Protein 1DGN (pdb70)

Organism: Homo sapiens (NCBI:txid9606)

Foldseek 3Di:
DAQVCVVCVVLCLVPDDPPVLVQQVVVLVVVVLDDPVLVCCLVVCPDPSSRSSNSVSVRQCVSPCVSVVSRLVSNCVSPVPSNVVVVPD

CATH classification: 1.10.533.10

GO terms:
  GO:0005515 protein binding (F, IPI)
  GO:0032991 protein-containing complex (C, IDA)
  GO:0032691 negative regulation of interleukin-1 beta production (P, IDA)
  GO:0050700 CARD domain binding (F, IPI)
  GO:0089720 caspase binding (F, IPI)

Radius of gyration: 11.83 Å; Cα contacts (8 Å, |Δi|>4): 69; chains: 1; bounding box: 29×27×25 Å

Secondary structure (DSSP, 8-state):
---HHHHTHHHHHTT--HHHHHHHHHHHHHHT-S-HHHHHHHHT--SSHHHHHHHHHHHHHHT-HHHHHHHHHHHHHH-TTGGGGG---

InterPro domains:
  IPR001315 CARD domain [PF00619] (4-88)
  IPR001315 CARD domain [PS50209] (1-90)
  IPR002398 Peptidase C14 family [PTHR47901] (1-89)
  IPR011029 Death-like domain superfamily [G3DSA:1.10.533.10] (2-90)
  IPR011029 Death-like domain superfamily [SSF47986] (3-89)

Sequence (89 aa):
ADQLLRKKRRIFIHSVGAGTINALLDCLLEDEVISQEDMNKVRDENDTVMDKARVLIDLVTGKGPKSCCKFIKHLCEEDPQLASKMGLHADQLLRKKRRIFIHSVGAGTINALLDCLLEDEVISQEDMNKVRDENDTVMDKARVLIDLVTGKGPKSCCKFIKHLCEEDPQLASKMGLHADQLLRKKRRIFIHSVGAGTINALLDCLLEDEVISQEDMNKVRDENDTVMDKARVLIDLVTGKGPKSCCKFIKHLCEEDPQLASKMGLHADQLLRKKRRIFIHSVGAGTINALLDCLLEDEVISQEDMNKVRDENDTVMDKARVLIDLVTGKGPKSCCKFIKHLCEEDPQLASKMGLHADQLLRKKRRIFIHSVGAGTINALLDCLLEDEVISQEDMNKVRDENDTVMDKARVLIDLVTGKGPKSCCKFIKHLCEEDPQLASKMGLHADQLLRKKRRIFIHSVGAGTINALLDCLLEDEVISQEDMNKVRDENDTVMDKARVLIDLVTGKGPKSCCKFIKHLCEEDPQLASKMGLHADQLLRKKRRIFIHSVGAGTINALLDCLLEDEVISQEDMNKVRDENDTVMDKARVLIDLVTGKGPKSCCKFIKHLCEEDPQLASKMGLHADQLLRKKRRIFIHSVGAGTINALLDCLLEDEVISQEDMNKVRDENDTVMDKARVLIDLVTGKGPKSCCKFIKHLCEEDPQLASKMGLHADQLLRKKRRIFIHSVGAGTINALLDCLLEDEVISQEDMNKVRDENDTVMDKARVLIDLVTGKGPKSCCKFIKHLCEEDPQLASKMGLHADQLLRKKRRIFIHSVGAGTINALLDCLLEDEVISQEDMNKVRDENDTVMDKARVLIDLVTGKGPKSCCKFIKHLCEEDPQLASKMGLHADQLLRKKRRIFIHSVGAGTINALLDCLLEDEVISQEDMNKVRDENDTVMDKARVLIDLVTGKGPKSCCKFIKHLCEEDPQLASKMGLHADQLLRKKRRIFIHSVGAGTINALLDCLLEDEVISQEDMNKVRDENDTVMDKARVLIDLVTGKGPKSCCKFIKHLCEEDPQLASKMGLHADQLLRKKRRIFIHSVGAGTINALLDCLLEDEVISQEDMNKVRDENDTVMDKARVLIDLVTGKGPKSCCKFIKHLCEEDPQLASKMGLHADQLLRKKRRIFIHSVGAGTINALLDCLLEDEVISQEDMNKVRDENDTVMDKARVLIDLVTGKGPKSCCKFIKHLCEEDPQLASKMGLHADQLLRKKRRIFIHSVGAGTINALLDCLLEDEVISQEDMNKVRDENDTVMDKARVLIDLVTGKGPKSCCKFIKHLCEEDPQLASKMGLHADQLLRKKRRIFIHSVGAGTINALLDCLLEDEVISQEDMNKVRDENDTVMDKARVLIDLVTGKGPKSCCKFIKHLCEEDPQLASKMGLHADQLLRKKRRIFIHSVGAGTINALLDCLLEDEVISQEDMNKVRDENDTVMDKARVLIDLVTGKGPKSCCKFIKHLCEEDPQLASKMGLHADQLLRKKRRIFIHSVGAGTINALLDCLLEDEVISQEDMNKVRDENDTVMDKARVLIDLVTGKGPKSCCKFIKHLCEEDPQLASKMGLHADQLLRKKRRIFIHSVGAGTINALLDCLLEDEVISQEDMNKVRDENDTVMDKARVLIDLVTGKGPKSCCKFIKHLCEEDPQLASKMGLHADQLLRKKRRIFIHSVGAGTINALLDCLLEDEVISQEDMNKVRDENDTVMDKARVLIDLVTGKGPKSCCKFIKHLCEEDPQLASKMGLH

Nearest PDB structures (foldseek):
  1dgn-assembly1_A  TM=1.004E+00  e=7.718E-11  Homo sapiens
  7keu-assembly1_F  TM=8.259E-01  e=4.579E-04  Homo sapiens
  7keu-assembly1_G  TM=8.205E-01  e=3.714E-04  Homo sapiens
  6k8j-assembly1_G  TM=9.056E-01  e=1.786E-02  Homo sapiens
  6k9f-assembly1_B  TM=8.055E-01  e=1.983E-02  Homo sapiens

Solvent-accessible surface area: 5672 Å² total; per-residue (Å²): 155,83,96,54,5,112,154,60,102,168,44,0,20,116,68,4,36,60,51,21,3,97,35,0,26,84,33,1,69,130,52,141,47,22,54,133,143,23,37,74,90,12,165,103,101,80,102,79,33,110,39,38,0,109,4,3,4,91,27,0,43,59,79,25,72,154,3,26,51,80,0,29,118,25,0,46,135,73,28,112,126,6,5,78,126,0,34,110,225

Structure (mmCIF, N/CA/C/O backbone):
data_1DGN
#
_entry.id   1DGN
#
_cell.length_a   1.000
_cell.length_b   1.000
_cell.length_c   1.000
_cell.angle_alpha   90.00
_cell.angle_beta   90.00
_cell.angle_gamma   90.00
#
_symmetry.space_group_name_H-M   'P 1'
#
loop_
_atom_site.group_PDB
_atom_site.id
_atom_site.type_symbol
_atom_site.label_atom_id
_atom_site.label_alt_id
_atom_site.label_comp_id
_atom_site.label_asym_id
_atom_site.label_entity_id
_atom_site.label_seq_id
_atom_site.pdbx_PDB_ins_code
_atom_site.Cartn_x
_atom_site.Cartn_y
_atom_site.Cartn_z
_atom_site.occupancy
_atom_site.B_iso_or_equiv
_atom_site.auth_seq_id
_atom_site.auth_comp_id
_atom_site.auth_asym_id
_atom_site.auth_atom_id
_atom_site.pdbx_PDB_model_num
ATOM 1 N N . ALA A 1 1 ? 12.670 10.529 1.049 1.00 0.00 2 ALA A N 1
ATOM 2 C CA . ALA A 1 1 ? 12.422 10.591 -0.386 1.00 0.00 2 ALA A CA 1
ATOM 3 C C . ALA A 1 1 ? 11.736 9.324 -0.884 1.00 0.00 2 ALA A C 1
ATOM 4 O O . ALA A 1 1 ? 12.040 8.828 -1.968 1.00 0.00 2 ALA A O 1
ATOM 13 N N . ASP A 1 2 ? 10.805 8.806 -0.089 1.00 0.00 3 ASP A N 1
ATOM 14 C CA . ASP A 1 2 ? 10.073 7.598 -0.454 1.00 0.00 3 ASP A CA 1
ATOM 15 C C . ASP A 1 2 ? 8.806 7.455 0.382 1.00 0.00 3 ASP A C 1
ATOM 16 O O . ASP A 1 2 ? 8.794 6.761 1.399 1.00 0.00 3 ASP A O 1
ATOM 25 N N . GLN A 1 3 ? 7.740 8.117 -0.059 1.00 0.00 4 GLN A N 1
ATOM 26 C CA . GLN A 1 3 ? 6.452 8.075 0.634 1.00 0.00 4 GLN A CA 1
ATOM 27 C C . GLN A 1 3 ? 5.321 8.360 -0.344 1.00 0.00 4 GLN A C 1
ATOM 28 O O . GLN A 1 3 ? 4.412 9.137 -0.050 1.00 0.00 4 GLN A O 1
ATOM 42 N N . LEU A 1 4 ? 5.388 7.732 -1.513 1.00 0.00 5 LEU A N 1
ATOM 43 C CA . LEU A 1 4 ? 4.374 7.923 -2.541 1.00 0.00 5 LEU A CA 1
ATOM 44 C C . LEU A 1 4 ? 2.975 7.624 -1.980 1.00 0.00 5 LEU A C 1
ATOM 45 O O . LEU A 1 4 ? 2.096 8.486 -1.984 1.00 0.00 5 LEU A O 1
ATOM 61 N N . LEU A 1 5 ? 2.783 6.393 -1.506 1.00 0.00 6 LEU A N 1
ATOM 62 C CA . LEU A 1 5 ? 1.499 5.977 -0.948 1.00 0.00 6 LEU A CA 1
ATOM 63 C C . LEU A 1 5 ? 0.977 7.007 0.050 1.00 0.00 6 LEU A C 1
ATOM 64 O O . LEU A 1 5 ? -0.135 7.515 -0.093 1.00 0.00 6 LEU A O 1
ATOM 80 N N . ARG A 1 6 ? 1.785 7.305 1.065 1.00 0.00 7 ARG A N 1
ATOM 81 C CA . ARG A 1 6 ? 1.409 8.270 2.100 1.00 0.00 7 ARG A CA 1
ATOM 82 C C . ARG A 1 6 ? 0.638 9.453 1.512 1.00 0.00 7 ARG A C 1
ATOM 83 O O . ARG A 1 6 ? -0.561 9.606 1.751 1.00 0.00 7 ARG A O 1
ATOM 104 N N . LYS A 1 7 ? 1.333 10.281 0.741 1.00 0.00 8 LYS A N 1
ATOM 105 C CA . LYS A 1 7 ? 0.709 11.444 0.119 1.00 0.00 8 LYS A CA 1
ATOM 106 C C . LYS A 1 7 ? -0.470 11.020 -0.749 1.00 0.00 8 LYS A C 1
ATOM 107 O O . LYS A 1 7 ? -1.525 11.654 -0.736 1.00 0.00 8 LYS A O 1
ATOM 126 N N . LYS A 1 8 ? -0.280 9.938 -1.506 1.00 0.00 9 LYS A N 1
ATOM 127 C CA . LYS A 1 8 ? -1.318 9.407 -2.395 1.00 0.00 9 LYS A CA 1
ATOM 128 C C . LYS A 1 8 ? -2.221 8.424 -1.659 1.00 0.00 9 LYS A C 1
ATOM 129 O O . LYS A 1 8 ? -2.834 7.551 -2.273 1.00 0.00 9 LYS A O 1
ATOM 148 N N . ARG A 1 9 ? -2.304 8.571 -0.342 1.00 0.00 10 ARG A N 1
ATOM 149 C CA . ARG A 1 9 ? -3.139 7.696 0.473 1.00 0.00 10 ARG A CA 1
ATOM 150 C C . ARG A 1 9 ? -4.611 8.073 0.334 1.00 0.00 10 ARG A C 1
ATOM 151 O O . ARG A 1 9 ? -5.492 7.217 0.418 1.00 0.00 10 ARG A O 1
ATOM 172 N N . ARG A 1 10 ? -4.867 9.361 0.124 1.00 0.00 11 ARG A N 1
ATOM 173 C CA . ARG A 1 10 ? -6.230 9.862 -0.022 1.00 0.00 11 ARG A CA 1
ATOM 174 C C . ARG A 1 10 ? -6.796 9.542 -1.404 1.00 0.00 11 ARG A C 1
ATOM 175 O O . ARG A 1 10 ? -8.008 9.401 -1.569 1.00 0.00 11 ARG A O 1
ATOM 196 N N . ILE A 1 11 ? -5.917 9.428 -2.394 1.00 0.00 12 ILE A N 1
ATOM 197 C CA . ILE A 1 11 ? -6.336 9.124 -3.759 1.00 0.00 12 ILE A CA 1
ATOM 198 C C . ILE A 1 11 ? -6.708 7.645 -3.900 1.00 0.00 12 ILE A C 1
ATOM 199 O O . ILE A 1 11 ? -7.880 7.304 -4.068 1.00 0.00 12 ILE A O 1
ATOM 215 N N . PHE A 1 12 ? -5.707 6.776 -3.844 1.00 0.00 13 PHE A N 1
ATOM 216 C CA . PHE A 1 12 ? -5.931 5.341 -3.981 1.00 0.00 13 PHE A CA 1
ATOM 217 C C . PHE A 1 12 ? -7.087 4.861 -3.104 1.00 0.00 13 PHE A C 1
ATOM 218 O O . PHE A 1 12 ? -7.936 4.092 -3.555 1.00 0.00 13 PHE A O 1
ATOM 235 N N . ILE A 1 13 ? -7.110 5.297 -1.847 1.00 0.00 14 ILE A N 1
ATOM 236 C CA . ILE A 1 13 ? -8.160 4.883 -0.921 1.00 0.00 14 ILE A CA 1
ATOM 237 C C . ILE A 1 13 ? -9.544 5.334 -1.386 1.00 0.00 14 ILE A C 1
ATOM 238 O O . ILE A 1 13 ? -10.476 4.532 -1.448 1.00 0.00 14 ILE A O 1
ATOM 254 N N . HIS A 1 14 ? -9.681 6.624 -1.707 1.00 0.00 15 HIS A N 1
ATOM 255 C CA . HIS A 1 14 ? -10.959 7.187 -2.163 1.00 0.00 15 HIS A CA 1
ATOM 256 C C . HIS A 1 14 ? -11.101 7.084 -3.678 1.00 0.00 15 HIS A C 1
ATOM 257 O O . HIS A 1 14 ? -11.370 8.078 -4.353 1.00 0.00 15 HIS A O 1
ATOM 271 N N . SER A 1 15 ? -10.920 5.880 -4.213 1.00 0.00 16 SER A N 1
ATOM 272 C CA . SER A 1 15 ? -11.032 5.665 -5.650 1.00 0.00 16 SER A CA 1
ATOM 273 C C . SER A 1 15 ? -10.999 4.179 -5.993 1.00 0.00 16 SER A C 1
ATOM 274 O O . SER A 1 15 ? -11.880 3.673 -6.689 1.00 0.00 16 SER A O 1
ATOM 282 N N . VAL A 1 16 ? -9.973 3.485 -5.512 1.00 0.00 17 VAL A N 1
ATOM 283 C CA . VAL A 1 16 ? -9.821 2.057 -5.776 1.00 0.00 17 VAL A CA 1
ATOM 284 C C . VAL A 1 16 ? -11.156 1.323 -5.670 1.00 0.00 17 VAL A C 1
ATOM 285 O O . VAL A 1 16 ? -11.828 1.381 -4.641 1.00 0.00 17 VAL A O 1
ATOM 298 N N . GLY A 1 17 ? -11.530 0.626 -6.742 1.00 0.00 18 GLY A N 1
ATOM 299 C CA . GLY A 1 17 ? -12.780 -0.117 -6.752 1.00 0.00 18 GLY A CA 1
ATOM 300 C C . GLY A 1 17 ? -12.664 -1.450 -6.040 1.00 0.00 18 GLY A C 1
ATOM 301 O O . GLY A 1 17 ? -11.626 -2.108 -6.105 1.00 0.00 18 GLY A O 1
ATOM 305 N N . ALA A 1 18 ? -13.732 -1.849 -5.358 1.00 0.00 19 ALA A N 1
ATOM 306 C CA . ALA A 1 18 ? -13.746 -3.112 -4.629 1.00 0.00 19 ALA A CA 1
ATOM 307 C C . ALA A 1 18 ? -13.200 -4.249 -5.486 1.00 0.00 19 ALA A C 1
ATOM 308 O O . ALA A 1 18 ? -12.737 -5.265 -4.966 1.00 0.00 19 ALA A O 1
ATOM 315 N N . GLY A 1 19 ? -13.254 -4.073 -6.803 1.00 0.00 20 GLY A N 1
ATOM 316 C CA . GLY A 1 19 ? -12.760 -5.095 -7.709 1.00 0.00 20 GLY A CA 1
ATOM 317 C C . GLY A 1 19 ? -11.246 -5.142 -7.762 1.00 0.00 20 GLY A C 1
ATOM 318 O O . GLY A 1 19 ? -10.636 -6.149 -7.400 1.00 0.00 20 GLY A O 1
ATOM 322 N N . THR A 1 20 ? -10.636 -4.051 -8.215 1.00 0.00 21 THR A N 1
ATOM 323 C CA . THR A 1 20 ? -9.183 -3.970 -8.316 1.00 0.00 21 THR A CA 1
ATOM 324 C C . THR A 1 20 ? -8.517 -4.503 -7.051 1.00 0.00 21 THR A C 1
ATOM 325 O O . THR A 1 20 ? -7.476 -5.148 -7.120 1.00 0.00 21 THR A O 1
ATOM 336 N N . ILE A 1 21 ? -9.117 -4.225 -5.902 1.00 0.00 22 ILE A N 1
ATOM 337 C CA . ILE A 1 21 ? -8.571 -4.673 -4.626 1.00 0.00 22 ILE A CA 1
ATOM 338 C C . ILE A 1 21 ? -8.338 -6.186 -4.625 1.00 0.00 22 ILE A C 1
ATOM 339 O O . ILE A 1 21 ? -7.254 -6.651 -4.273 1.00 0.00 22 ILE A O 1
ATOM 355 N N . ASN A 1 22 ? -9.353 -6.946 -5.014 1.00 0.00 23 ASN A N 1
ATOM 356 C CA . ASN A 1 22 ? -9.240 -8.401 -5.048 1.00 0.00 23 ASN A CA 1
ATOM 357 C C . ASN A 1 22 ? -8.109 -8.842 -5.972 1.00 0.00 23 ASN A C 1
ATOM 358 O O . ASN A 1 22 ? -7.365 -9.773 -5.661 1.00 0.00 23 ASN A O 1
ATOM 369 N N . ALA A 1 23 ? -7.990 -8.170 -7.111 1.00 0.00 24 ALA A N 1
ATOM 370 C CA . ALA A 1 23 ? -6.959 -8.492 -8.091 1.00 0.00 24 ALA A CA 1
ATOM 371 C C . ALA A 1 23 ? -5.589 -7.983 -7.649 1.00 0.00 24 ALA A C 1
ATOM 372 O O . ALA A 1 23 ? -4.556 -8.523 -8.048 1.00 0.00 24 ALA A O 1
ATOM 379 N N . LEU A 1 24 ? -5.588 -6.935 -6.835 1.00 0.00 25 LEU A N 1
ATOM 380 C CA . LEU A 1 24 ? -4.350 -6.339 -6.349 1.00 0.00 25 LEU A CA 1
ATOM 381 C C . LEU A 1 24 ? -3.717 -7.191 -5.253 1.00 0.00 25 LEU A C 1
ATOM 382 O O . LEU A 1 24 ? -2.572 -7.624 -5.381 1.00 0.00 25 LEU A O 1
ATOM 398 N N . LEU A 1 25 ? -4.462 -7.428 -4.177 1.00 0.00 26 LEU A N 1
ATOM 399 C CA . LEU A 1 25 ? -3.952 -8.228 -3.069 1.00 0.00 26 LEU A CA 1
ATOM 400 C C . LEU A 1 25 ? -3.531 -9.609 -3.549 1.00 0.00 26 LEU A C 1
ATOM 401 O O . LEU A 1 25 ? -2.593 -10.203 -3.018 1.00 0.00 26 LEU A O 1
ATOM 417 N N . ASP A 1 26 ? -4.224 -10.111 -4.564 1.00 0.00 27 ASP A N 1
ATOM 418 C CA . ASP A 1 26 ? -3.916 -11.421 -5.122 1.00 0.00 27 ASP A CA 1
ATOM 419 C C . ASP A 1 26 ? -2.518 -11.428 -5.732 1.00 0.00 27 ASP A C 1
ATOM 420 O O . ASP A 1 26 ? -1.749 -12.370 -5.542 1.00 0.00 27 ASP A O 1
ATOM 429 N N . CYS A 1 27 ? -2.196 -10.366 -6.464 1.00 0.00 28 CYS A N 1
ATOM 430 C CA . CYS A 1 27 ? -0.891 -10.244 -7.102 1.00 0.00 28 CYS A CA 1
ATOM 431 C C . CYS A 1 27 ? 0.221 -10.182 -6.059 1.00 0.00 28 CYS A C 1
ATOM 432 O O . CYS A 1 27 ? 1.270 -10.807 -6.218 1.00 0.00 28 CYS A O 1
ATOM 440 N N . LEU A 1 28 ? -0.014 -9.428 -4.988 1.00 0.00 29 LEU A N 1
ATOM 441 C CA . LEU A 1 28 ? 0.971 -9.293 -3.921 1.00 0.00 29 LEU A CA 1
ATOM 442 C C . LEU A 1 28 ? 1.439 -10.664 -3.445 1.00 0.00 29 LEU A C 1
ATOM 443 O O . LEU A 1 28 ? 2.637 -10.908 -3.308 1.00 0.00 29 LEU A O 1
ATOM 459 N N . LEU A 1 29 ? 0.486 -11.558 -3.198 1.00 0.00 30 LEU A N 1
ATOM 460 C CA . LEU A 1 29 ? 0.810 -12.905 -2.743 1.00 0.00 30 LEU A CA 1
ATOM 461 C C . LEU A 1 29 ? 1.762 -13.583 -3.722 1.00 0.00 30 LEU A C 1
ATOM 462 O O . LEU A 1 29 ? 2.732 -14.224 -3.317 1.00 0.00 30 LEU A O 1
ATOM 478 N N . GLU A 1 30 ? 1.480 -13.432 -5.012 1.00 0.00 31 GLU A N 1
ATOM 479 C CA . GLU A 1 30 ? 2.317 -14.027 -6.049 1.00 0.00 31 GLU A CA 1
ATOM 480 C C . GLU A 1 30 ? 3.787 -13.700 -5.806 1.00 0.00 31 GLU A C 1
ATOM 481 O O . GLU A 1 30 ? 4.653 -14.567 -5.919 1.00 0.00 31 GLU A O 1
ATOM 493 N N . ASP A 1 31 ? 4.060 -12.443 -5.466 1.00 0.00 32 ASP A N 1
ATOM 494 C CA . ASP A 1 31 ? 5.424 -12.000 -5.200 1.00 0.00 32 ASP A CA 1
ATOM 495 C C . ASP A 1 31 ? 5.881 -12.470 -3.824 1.00 0.00 32 ASP A C 1
ATOM 496 O O . ASP A 1 31 ? 7.077 -12.526 -3.540 1.00 0.00 32 ASP A O 1
ATOM 505 N N . GLU A 1 32 ? 4.914 -12.806 -2.975 1.00 0.00 33 GLU A N 1
ATOM 506 C CA . GLU A 1 32 ? 5.200 -13.277 -1.623 1.00 0.00 33 GLU A CA 1
ATOM 507 C C . GLU A 1 32 ? 5.796 -12.162 -0.769 1.00 0.00 33 GLU A C 1
ATOM 508 O O . GLU A 1 32 ? 6.563 -12.422 0.159 1.00 0.00 33 GLU A O 1
ATOM 520 N N . VAL A 1 33 ? 5.438 -10.922 -1.084 1.00 0.00 34 VAL A N 1
ATOM 521 C CA . VAL A 1 33 ? 5.941 -9.775 -0.337 1.00 0.00 34 VAL A CA 1
ATOM 522 C C . VAL A 1 33 ? 5.348 -9.733 1.067 1.00 0.00 34 VAL A C 1
ATOM 523 O O . VAL A 1 33 ? 6.040 -9.409 2.032 1.00 0.00 34 VAL A O 1
ATOM 536 N N . ILE A 1 34 ? 4.061 -10.073 1.181 1.00 0.00 35 ILE A N 1
ATOM 537 C CA . ILE A 1 34 ? 3.367 -10.086 2.476 1.00 0.00 35 ILE A CA 1
ATOM 538 C C . ILE A 1 34 ? 3.525 -11.457 3.140 1.00 0.00 35 ILE A C 1
ATOM 539 O O . ILE A 1 34 ? 4.319 -12.283 2.690 1.00 0.00 35 ILE A O 1
ATOM 555 N N . SER A 1 35 ? 2.768 -11.696 4.218 1.00 0.00 36 SER A N 1
ATOM 556 C CA . SER A 1 35 ? 2.817 -12.968 4.962 1.00 0.00 36 SER A CA 1
ATOM 557 C C . SER A 1 35 ? 1.416 -13.410 5.364 1.00 0.00 36 SER A C 1
ATOM 558 O O . SER A 1 35 ? 0.499 -12.593 5.461 1.00 0.00 36 SER A O 1
ATOM 566 N N . GLN A 1 36 ? 1.258 -14.708 5.600 1.00 0.00 37 GLN A N 1
ATOM 567 C CA . GLN A 1 36 ? -0.031 -15.259 5.996 1.00 0.00 37 GLN A CA 1
ATOM 568 C C . GLN A 1 36 ? -0.666 -14.404 7.087 1.00 0.00 37 GLN A C 1
ATOM 569 O O . GLN A 1 36 ? -1.889 -14.371 7.232 1.00 0.00 37 GLN A O 1
ATOM 583 N N . GLU A 1 37 ? 0.173 -13.708 7.848 1.00 0.00 38 GLU A N 1
ATOM 584 C CA . GLU A 1 37 ? -0.309 -12.846 8.922 1.00 0.00 38 GLU A CA 1
ATOM 585 C C . GLU A 1 37 ? -1.015 -11.623 8.349 1.00 0.00 38 GLU A C 1
ATOM 586 O O . GLU A 1 37 ? -2.152 -11.321 8.711 1.00 0.00 38 GLU A O 1
ATOM 598 N N . ASP A 1 38 ? -0.334 -10.927 7.445 1.00 0.00 39 ASP A N 1
ATOM 599 C CA . ASP A 1 38 ? -0.897 -9.741 6.811 1.00 0.00 39 ASP A CA 1
ATOM 600 C C . ASP A 1 38 ? -2.064 -10.125 5.906 1.00 0.00 39 ASP A C 1
ATOM 601 O O . ASP A 1 38 ? -3.138 -9.527 5.974 1.00 0.00 39 ASP A O 1
ATOM 610 N N . MET A 1 39 ? -1.848 -11.132 5.066 1.00 0.00 40 MET A N 1
ATOM 611 C CA . MET A 1 39 ? -2.888 -11.599 4.159 1.00 0.00 40 MET A CA 1
ATOM 612 C C . MET A 1 39 ? -4.199 -11.780 4.910 1.00 0.00 40 MET A C 1
ATOM 613 O O . MET A 1 39 ? -5.279 -11.558 4.363 1.00 0.00 40 MET A O 1
ATOM 627 N N . ASN A 1 40 ? -4.091 -12.185 6.170 1.00 0.00 41 ASN A N 1
ATOM 628 C CA . ASN A 1 40 ? -5.261 -12.399 7.011 1.00 0.00 41 ASN A CA 1
ATOM 629 C C . ASN A 1 40 ? -5.892 -11.071 7.415 1.00 0.00 41 ASN A C 1
ATOM 630 O O . ASN A 1 40 ? -7.113 -10.960 7.520 1.00 0.00 41 ASN A O 1
ATOM 641 N N . LYS A 1 41 ? -5.052 -10.065 7.644 1.00 0.00 42 LYS A N 1
ATOM 642 C CA . LYS A 1 41 ? -5.532 -8.747 8.039 1.00 0.00 42 LYS A CA 1
ATOM 643 C C . LYS A 1 41 ? -6.610 -8.246 7.073 1.00 0.00 42 LYS A C 1
ATOM 644 O O . LYS A 1 41 ? -7.700 -7.856 7.493 1.00 0.00 42 LYS A O 1
ATOM 663 N N . VAL A 1 42 ? -6.295 -8.258 5.782 1.00 0.00 43 VAL A N 1
ATOM 664 C CA . VAL A 1 42 ? -7.232 -7.802 4.760 1.00 0.00 43 VAL A CA 1
ATOM 665 C C . VAL A 1 42 ? -8.406 -8.762 4.605 1.00 0.00 43 VAL A C 1
ATOM 666 O O . VAL A 1 42 ? -9.559 -8.338 4.527 1.00 0.00 43 VAL A O 1
ATOM 679 N N . ARG A 1 43 ? -8.109 -10.055 4.556 1.00 0.00 44 ARG A N 1
ATOM 680 C CA . ARG A 1 43 ? -9.150 -11.066 4.404 1.00 0.00 44 ARG A CA 1
ATOM 681 C C . ARG A 1 43 ? -10.230 -10.886 5.463 1.00 0.00 44 ARG A C 1
ATOM 682 O O . ARG A 1 43 ? -11.403 -11.172 5.226 1.00 0.00 44 ARG A O 1
ATOM 703 N N . ASP A 1 44 ? -9.824 -10.404 6.632 1.00 0.00 45 ASP A N 1
ATOM 704 C CA . ASP A 1 44 ? -10.755 -10.178 7.731 1.00 0.00 45 ASP A CA 1
ATOM 705 C C . ASP A 1 44 ? -11.954 -9.360 7.262 1.00 0.00 45 ASP A C 1
ATOM 706 O O . ASP A 1 44 ? -13.044 -9.458 7.824 1.00 0.00 45 ASP A O 1
ATOM 715 N N . GLU A 1 45 ? -11.743 -8.555 6.225 1.00 0.00 46 GLU A N 1
ATOM 716 C CA . GLU A 1 45 ? -12.805 -7.720 5.675 1.00 0.00 46 GLU A CA 1
ATOM 717 C C . GLU A 1 45 ? -13.480 -6.905 6.772 1.00 0.00 46 GLU A C 1
ATOM 718 O O . GLU A 1 45 ? -14.354 -7.404 7.482 1.00 0.00 46 GLU A O 1
ATOM 730 N N . ASN A 1 46 ? -13.068 -5.649 6.906 1.00 0.00 47 ASN A N 1
ATOM 731 C CA . ASN A 1 46 ? -13.631 -4.762 7.918 1.00 0.00 47 ASN A CA 1
ATOM 732 C C . ASN A 1 46 ? -15.014 -4.270 7.502 1.00 0.00 47 ASN A C 1
ATOM 733 O O . ASN A 1 46 ? -16.026 -4.679 8.073 1.00 0.00 47 ASN A O 1
ATOM 744 N N . ASP A 1 47 ? -15.051 -3.391 6.505 1.00 0.00 48 ASP A N 1
ATOM 745 C CA . ASP A 1 47 ? -16.309 -2.842 6.012 1.00 0.00 48 ASP A CA 1
ATOM 746 C C . ASP A 1 47 ? -16.134 -2.260 4.614 1.00 0.00 48 ASP A C 1
ATOM 747 O O . ASP A 1 47 ? -15.423 -2.819 3.780 1.00 0.00 48 ASP A O 1
ATOM 756 N N . THR A 1 48 ? -16.792 -1.137 4.368 1.00 0.00 49 THR A N 1
ATOM 757 C CA . THR A 1 48 ? -16.722 -0.469 3.073 1.00 0.00 49 THR A CA 1
ATOM 758 C C . THR A 1 48 ? -15.293 -0.447 2.538 1.00 0.00 49 THR A C 1
ATOM 759 O O . THR A 1 48 ? -14.333 -0.570 3.297 1.00 0.00 49 THR A O 1
ATOM 770 N N . VAL A 1 49 ? -15.165 -0.284 1.225 1.00 0.00 50 VAL A N 1
ATOM 771 C CA . VAL A 1 49 ? -13.856 -0.242 0.581 1.00 0.00 50 VAL A CA 1
ATOM 772 C C . VAL A 1 49 ? -12.907 0.685 1.342 1.00 0.00 50 VAL A C 1
ATOM 773 O O . VAL A 1 49 ? -11.732 0.370 1.522 1.00 0.00 50 VAL A O 1
ATOM 786 N N . MET A 1 50 ? -13.421 1.826 1.780 1.00 0.00 51 MET A N 1
ATOM 787 C CA . MET A 1 50 ? -12.613 2.792 2.515 1.00 0.00 51 MET A CA 1
ATOM 788 C C . MET A 1 50 ? -11.773 2.101 3.586 1.00 0.00 51 MET A C 1
ATOM 789 O O . MET A 1 50 ? -10.654 2.522 3.879 1.00 0.00 51 MET A O 1
ATOM 803 N N . ASP A 1 51 ? -12.325 1.037 4.171 1.00 0.00 52 ASP A N 1
ATOM 804 C CA . ASP A 1 51 ? -11.637 0.280 5.221 1.00 0.00 52 ASP A CA 1
ATOM 805 C C . ASP A 1 51 ? -10.695 -0.768 4.630 1.00 0.00 52 ASP A C 1
ATOM 806 O O . ASP A 1 51 ? -9.527 -0.849 5.009 1.00 0.00 52 ASP A O 1
ATOM 815 N N . LYS A 1 52 ? -11.214 -1.575 3.710 1.00 0.00 53 LYS A N 1
ATOM 816 C CA . LYS A 1 52 ? -10.422 -2.627 3.078 1.00 0.00 53 LYS A CA 1
ATOM 817 C C . LYS A 1 52 ? -9.223 -2.050 2.329 1.00 0.00 53 LYS A C 1
ATOM 818 O O . LYS A 1 52 ? -8.225 -2.739 2.114 1.00 0.00 53 LYS A O 1
ATOM 837 N N . ALA A 1 53 ? -9.325 -0.786 1.931 1.00 0.00 54 ALA A N 1
ATOM 838 C CA . ALA A 1 53 ? -8.248 -0.117 1.203 1.00 0.00 54 ALA A CA 1
ATOM 839 C C . ALA A 1 53 ? -7.169 0.387 2.156 1.00 0.00 54 ALA A C 1
ATOM 840 O O . ALA A 1 53 ? -5.993 0.060 2.006 1.00 0.00 54 ALA A O 1
ATOM 847 N N . ARG A 1 54 ? -7.579 1.189 3.133 1.00 0.00 55 ARG A N 1
ATOM 848 C CA . ARG A 1 54 ? -6.651 1.748 4.110 1.00 0.00 55 ARG A CA 1
ATOM 849 C C . ARG A 1 54 ? -5.672 0.693 4.618 1.00 0.00 55 ARG A C 1
ATOM 850 O O . ARG A 1 54 ? -4.489 0.974 4.808 1.00 0.00 55 ARG A O 1
ATOM 871 N N . VAL A 1 55 ? -6.171 -0.518 4.848 1.00 0.00 56 VAL A N 1
ATOM 872 C CA . VAL A 1 55 ? -5.332 -1.603 5.345 1.00 0.00 56 VAL A CA 1
ATOM 873 C C . VAL A 1 55 ? -4.435 -2.166 4.246 1.00 0.00 56 VAL A C 1
ATOM 874 O O . VAL A 1 55 ? -3.262 -2.452 4.480 1.00 0.00 56 VAL A O 1
ATOM 887 N N . LEU A 1 56 ? -4.993 -2.327 3.050 1.00 0.00 57 LEU A N 1
ATOM 888 C CA . LEU A 1 56 ? -4.234 -2.863 1.924 1.00 0.00 57 LEU A CA 1
ATOM 889 C C . LEU A 1 56 ? -3.074 -1.942 1.554 1.00 0.00 57 LEU A C 1
ATOM 890 O O . LEU A 1 56 ? -1.934 -2.387 1.429 1.00 0.00 57 LEU A O 1
ATOM 906 N N . ILE A 1 57 ? -3.371 -0.660 1.378 1.00 0.00 58 ILE A N 1
ATOM 907 C CA . ILE A 1 57 ? -2.350 0.317 1.017 1.00 0.00 58 ILE A CA 1
ATOM 908 C C . ILE A 1 57 ? -1.281 0.433 2.102 1.00 0.00 58 ILE A C 1
ATOM 909 O O . ILE A 1 57 ? -0.102 0.632 1.805 1.00 0.00 58 ILE A O 1
ATOM 925 N N . ASP A 1 58 ? -1.700 0.313 3.358 1.00 0.00 59 ASP A N 1
ATOM 926 C CA . ASP A 1 58 ? -0.778 0.411 4.483 1.00 0.00 59 ASP A CA 1
ATOM 927 C C . ASP A 1 58 ? 0.129 -0.814 4.563 1.00 0.00 59 ASP A C 1
ATOM 928 O O . ASP A 1 58 ? 1.353 -0.698 4.499 1.00 0.00 59 ASP A O 1
ATOM 937 N N . LEU A 1 59 ? -0.480 -1.987 4.709 1.00 0.00 60 LEU A N 1
ATOM 938 C CA . LEU A 1 59 ? 0.269 -3.239 4.803 1.00 0.00 60 LEU A CA 1
ATOM 939 C C . LEU A 1 59 ? 1.425 -3.268 3.803 1.00 0.00 60 LEU A C 1
ATOM 940 O O . LEU A 1 59 ? 2.529 -3.704 4.132 1.00 0.00 60 LEU A O 1
ATOM 956 N N . VAL A 1 60 ? 1.169 -2.795 2.587 1.00 0.00 61 VAL A N 1
ATOM 957 C CA . VAL A 1 60 ? 2.194 -2.764 1.548 1.00 0.00 61 VAL A CA 1
ATOM 958 C C . VAL A 1 60 ? 3.374 -1.898 1.981 1.00 0.00 61 VAL A C 1
ATOM 959 O O . VAL A 1 60 ? 4.470 -2.402 2.225 1.00 0.00 61 VAL A O 1
ATOM 972 N N . THR A 1 61 ? 3.141 -0.593 2.073 1.00 0.00 62 THR A N 1
ATOM 973 C CA . THR A 1 61 ? 4.182 0.343 2.477 1.00 0.00 62 THR A CA 1
ATOM 974 C C . THR A 1 61 ? 4.975 -0.194 3.664 1.00 0.00 62 THR A C 1
ATOM 975 O O . THR A 1 61 ? 6.183 0.017 3.764 1.00 0.00 62 THR A O 1
ATOM 986 N N . GLY A 1 62 ? 4.285 -0.892 4.562 1.00 0.00 63 GLY A N 1
ATOM 987 C CA . GLY A 1 62 ? 4.940 -1.450 5.730 1.00 0.00 63 GLY A CA 1
ATOM 988 C C . GLY A 1 62 ? 6.128 -2.319 5.368 1.00 0.00 63 GLY A C 1
ATOM 989 O O . GLY A 1 62 ? 7.155 -2.292 6.047 1.00 0.00 63 GLY A O 1
ATOM 993 N N . LYS A 1 63 ? 5.989 -3.092 4.296 1.00 0.00 64 LYS A N 1
ATOM 994 C CA . LYS A 1 63 ? 7.058 -3.973 3.842 1.00 0.00 64 LYS A CA 1
ATOM 995 C C . LYS A 1 63 ? 8.152 -3.178 3.138 1.00 0.00 64 LYS A C 1
ATOM 996 O O . LYS A 1 63 ? 8.850 -3.700 2.268 1.00 0.00 64 LYS A O 1
ATOM 1015 N N . GLY A 1 64 ? 8.296 -1.913 3.520 1.00 0.00 65 GLY A N 1
ATOM 1016 C CA . GLY A 1 64 ? 9.306 -1.062 2.916 1.00 0.00 65 GLY A CA 1
ATOM 1017 C C . GLY A 1 64 ? 8.892 -0.555 1.549 1.00 0.00 65 GLY A C 1
ATOM 1018 O O . GLY A 1 64 ? 7.868 -0.976 1.010 1.00 0.00 65 GLY A O 1
ATOM 1022 N N . PRO A 1 65 ? 9.676 0.359 0.961 1.00 0.00 66 PRO A N 1
ATOM 1023 C CA . PRO A 1 65 ? 9.383 0.927 -0.361 1.00 0.00 66 PRO A CA 1
ATOM 1024 C C . PRO A 1 65 ? 9.669 -0.069 -1.485 1.00 0.00 66 PRO A C 1
ATOM 1025 O O . PRO A 1 65 ? 9.300 0.156 -2.637 1.00 0.00 66 PRO A O 1
ATOM 1036 N N . LYS A 1 66 ? 10.325 -1.171 -1.142 1.00 0.00 67 LYS A N 1
ATOM 1037 C CA . LYS A 1 66 ? 10.654 -2.197 -2.121 1.00 0.00 67 LYS A CA 1
ATOM 1038 C C . LYS A 1 66 ? 9.372 -2.775 -2.733 1.00 0.00 67 LYS A C 1
ATOM 1039 O O . LYS A 1 66 ? 9.358 -3.212 -3.883 1.00 0.00 67 LYS A O 1
ATOM 1058 N N . SER A 1 67 ? 8.299 -2.764 -1.947 1.00 0.00 68 SER A N 1
ATOM 1059 C CA . SER A 1 67 ? 7.008 -3.279 -2.396 1.00 0.00 68 SER A CA 1
ATOM 1060 C C . SER A 1 67 ? 6.290 -2.265 -3.283 1.00 0.00 68 SER A C 1
ATOM 1061 O O . SER A 1 67 ? 5.687 -2.628 -4.292 1.00 0.00 68 SER A O 1
ATOM 1069 N N . CYS A 1 68 ? 6.351 -0.994 -2.893 1.00 0.00 69 CYS A N 1
ATOM 1070 C CA . CYS A 1 68 ? 5.698 0.072 -3.648 1.00 0.00 69 CYS A CA 1
ATOM 1071 C C . CYS A 1 68 ? 5.903 -0.110 -5.150 1.00 0.00 69 CYS A C 1
ATOM 1072 O O . CYS A 1 68 ? 5.019 0.199 -5.949 1.00 0.00 69 CYS A O 1
ATOM 1080 N N . CYS A 1 69 ? 7.075 -0.608 -5.526 1.00 0.00 70 CYS A N 1
ATOM 1081 C CA . CYS A 1 69 ? 7.399 -0.826 -6.931 1.00 0.00 70 CYS A CA 1
ATOM 1082 C C . CYS A 1 69 ? 6.383 -1.751 -7.594 1.00 0.00 70 CYS A C 1
ATOM 1083 O O . CYS A 1 69 ? 5.643 -1.339 -8.488 1.00 0.00 70 CYS A O 1
ATOM 1091 N N . LYS A 1 70 ? 6.354 -3.004 -7.151 1.00 0.00 71 LYS A N 1
ATOM 1092 C CA . LYS A 1 70 ? 5.432 -3.990 -7.703 1.00 0.00 71 LYS A CA 1
ATOM 1093 C C . LYS A 1 70 ? 3.986 -3.515 -7.589 1.00 0.00 71 LYS A C 1
ATOM 1094 O O . LYS A 1 70 ? 3.150 -3.832 -8.435 1.00 0.00 71 LYS A O 1
ATOM 1113 N N . PHE A 1 71 ? 3.699 -2.759 -6.536 1.00 0.00 72 PHE A N 1
ATOM 1114 C CA . PHE A 1 71 ? 2.354 -2.243 -6.307 1.00 0.00 72 PHE A CA 1
ATOM 1115 C C . PHE A 1 71 ? 1.908 -1.338 -7.452 1.00 0.00 72 PHE A C 1
ATOM 1116 O O . PHE A 1 71 ? 0.945 -1.641 -8.157 1.00 0.00 72 PHE A O 1
ATOM 1133 N N . ILE A 1 72 ? 2.611 -0.224 -7.630 1.00 0.00 73 ILE A N 1
ATOM 1134 C CA . ILE A 1 72 ? 2.283 0.726 -8.686 1.00 0.00 73 ILE A CA 1
ATOM 1135 C C . ILE A 1 72 ? 2.231 0.047 -10.051 1.00 0.00 73 ILE A C 1
ATOM 1136 O O . ILE A 1 72 ? 1.435 0.422 -10.912 1.00 0.00 73 ILE A O 1
ATOM 1152 N N . LYS A 1 73 ? 3.087 -0.951 -10.245 1.00 0.00 74 LYS A N 1
ATOM 1153 C CA . LYS A 1 73 ? 3.140 -1.678 -11.508 1.00 0.00 74 LYS A CA 1
ATOM 1154 C C . LYS A 1 73 ? 1.885 -2.521 -11.713 1.00 0.00 74 LYS A C 1
ATOM 1155 O O . LYS A 1 73 ? 1.162 -2.348 -12.695 1.00 0.00 74 LYS A O 1
ATOM 1174 N N . HIS A 1 74 ? 1.632 -3.435 -10.783 1.00 0.00 75 HIS A N 1
ATOM 1175 C CA . HIS A 1 74 ? 0.466 -4.305 -10.865 1.00 0.00 75 HIS A CA 1
ATOM 1176 C C . HIS A 1 74 ? -0.816 -3.490 -10.992 1.00 0.00 75 HIS A C 1
ATOM 1177 O O . HIS A 1 74 ? -1.729 -3.861 -11.729 1.00 0.00 75 HIS A O 1
ATOM 1191 N N . LEU A 1 75 ? -0.880 -2.379 -10.266 1.00 0.00 76 LEU A N 1
ATOM 1192 C CA . LEU A 1 75 ? -2.054 -1.514 -10.293 1.00 0.00 76 LEU A CA 1
ATOM 1193 C C . LEU A 1 75 ? -2.279 -0.924 -11.682 1.00 0.00 76 LEU A C 1
ATOM 1194 O O . LEU A 1 75 ? -3.417 -0.789 -12.130 1.00 0.00 76 LEU A O 1
ATOM 1210 N N . CYS A 1 76 ? -1.191 -0.563 -12.355 1.00 0.00 77 CYS A N 1
ATOM 1211 C CA . CYS A 1 76 ? -1.277 0.023 -13.689 1.00 0.00 77 CYS A CA 1
ATOM 1212 C C . CYS A 1 76 ? -2.018 -0.894 -14.658 1.00 0.00 77 CYS A C 1
ATOM 1213 O O . CYS A 1 76 ? -2.872 -0.443 -15.421 1.00 0.00 77 CYS A O 1
ATOM 1221 N N . GLU A 1 77 ? -1.679 -2.179 -14.633 1.00 0.00 78 GLU A N 1
ATOM 1222 C CA . GLU A 1 77 ? -2.307 -3.154 -15.522 1.00 0.00 78 GLU A CA 1
ATOM 1223 C C . GLU A 1 77 ? -3.715 -3.524 -15.053 1.00 0.00 78 GLU A C 1
ATOM 1224 O O . GLU A 1 77 ? -4.554 -3.933 -15.855 1.00 0.00 78 GLU A O 1
ATOM 1236 N N . GLU A 1 78 ? -3.968 -3.387 -13.753 1.00 0.00 79 GLU A N 1
ATOM 1237 C CA . GLU A 1 78 ? -5.278 -3.718 -13.182 1.00 0.00 79 GLU A CA 1
ATOM 1238 C C . GLU A 1 78 ? -6.276 -2.581 -13.378 1.00 0.00 79 GLU A C 1
ATOM 1239 O O . GLU A 1 78 ? -7.474 -2.816 -13.536 1.00 0.00 79 GLU A O 1
ATOM 1251 N N . ASP A 1 79 ? -5.777 -1.344 -13.354 1.00 0.00 80 ASP A N 1
ATOM 1252 C CA . ASP A 1 79 ? -6.622 -0.151 -13.513 1.00 0.00 80 ASP A CA 1
ATOM 1253 C C . ASP A 1 79 ? -5.833 0.998 -14.165 1.00 0.00 80 ASP A C 1
ATOM 1254 O O . ASP A 1 79 ? -5.023 1.631 -13.489 1.00 0.00 80 ASP A O 1
ATOM 1263 N N . PRO A 1 80 ? -6.031 1.306 -15.475 1.00 0.00 81 PRO A N 1
ATOM 1264 C CA . PRO A 1 80 ? -5.294 2.394 -16.124 1.00 0.00 81 PRO A CA 1
ATOM 1265 C C . PRO A 1 80 ? -5.919 3.758 -15.833 1.00 0.00 81 PRO A C 1
ATOM 1266 O O . PRO A 1 80 ? -5.294 4.796 -16.049 1.00 0.00 81 PRO A O 1
ATOM 1277 N N . GLN A 1 81 ? -7.151 3.747 -15.331 1.00 0.00 82 GLN A N 1
ATOM 1278 C CA . GLN A 1 81 ? -7.854 4.981 -15.002 1.00 0.00 82 GLN A CA 1
ATOM 1279 C C . GLN A 1 81 ? -7.278 5.597 -13.733 1.00 0.00 82 GLN A C 1
ATOM 1280 O O . GLN A 1 81 ? -6.688 6.677 -13.767 1.00 0.00 82 GLN A O 1
ATOM 1294 N N . LEU A 1 82 ? -7.444 4.899 -12.614 1.00 0.00 83 LEU A N 1
ATOM 1295 C CA . LEU A 1 82 ? -6.927 5.374 -11.337 1.00 0.00 83 LEU A CA 1
ATOM 1296 C C . LEU A 1 82 ? -5.410 5.502 -11.402 1.00 0.00 83 LEU A C 1
ATOM 1297 O O . LEU A 1 82 ? -4.836 6.487 -10.936 1.00 0.00 83 LEU A O 1
ATOM 1313 N N . ALA A 1 83 ? -4.765 4.501 -11.991 1.00 0.00 84 ALA A N 1
ATOM 1314 C CA . ALA A 1 83 ? -3.315 4.502 -12.123 1.00 0.00 84 ALA A CA 1
ATOM 1315 C C . ALA A 1 83 ? -2.837 5.756 -12.843 1.00 0.00 84 ALA A C 1
ATOM 1316 O O . ALA A 1 83 ? -1.637 6.002 -12.950 1.00 0.00 84 ALA A O 1
ATOM 1323 N N . SER A 1 84 ? -3.786 6.550 -13.330 1.00 0.00 85 SER A N 1
ATOM 1324 C CA . SER A 1 84 ? -3.459 7.784 -14.032 1.00 0.00 85 SER A CA 1
ATOM 1325 C C . SER A 1 84 ? -2.811 8.779 -13.078 1.00 0.00 85 SER A C 1
ATOM 1326 O O . SER A 1 84 ? -1.802 9.404 -13.403 1.00 0.00 85 SER A O 1
ATOM 1334 N N . LYS A 1 85 ? -3.397 8.911 -11.891 1.00 0.00 86 LYS A N 1
ATOM 1335 C CA . LYS A 1 85 ? -2.880 9.819 -10.870 1.00 0.00 86 LYS A CA 1
ATOM 1336 C C . LYS A 1 85 ? -1.701 9.184 -10.144 1.00 0.00 86 LYS A C 1
ATOM 1337 O O . LYS A 1 85 ? -1.155 9.755 -9.201 1.00 0.00 86 LYS A O 1
ATOM 1356 N N . MET A 1 86 ? -1.315 7.984 -10.596 1.00 0.00 87 MET A N 1
ATOM 1357 C CA . MET A 1 86 ? -0.198 7.223 -10.011 1.00 0.00 87 MET A CA 1
ATOM 1358 C C . MET A 1 86 ? 0.687 6.652 -11.115 1.00 0.00 87 MET A C 1
ATOM 1359 O O . MET A 1 86 ? 1.572 5.836 -10.858 1.00 0.00 87 MET A O 1
ATOM 1373 N N . GLY A 1 87 ? 0.441 7.098 -12.350 1.00 0.00 88 GLY A N 1
ATOM 1374 C CA . GLY A 1 87 ? 1.215 6.644 -13.504 1.00 0.00 88 GLY A CA 1
ATOM 1375 C C . GLY A 1 87 ? 2.376 7.571 -13.799 1.00 0.00 88 GLY A C 1
ATOM 1376 O O . GLY A 1 87 ? 2.671 7.859 -14.959 1.00 0.00 88 GLY A O 1
ATOM 1380 N N . LEU A 1 88 ? 3.020 8.047 -12.734 1.00 0.00 89 LEU A N 1
ATOM 1381 C CA . LEU A 1 88 ? 4.157 8.969 -12.835 1.00 0.00 89 LEU A CA 1
ATOM 1382 C C . LEU A 1 88 ? 4.992 8.713 -14.094 1.00 0.00 89 LEU A C 1
ATOM 1383 O O . LEU A 1 88 ? 5.546 9.640 -14.684 1.00 0.00 89 LEU A O 1
ATOM 1399 N N . HIS A 1 89 ? 5.074 7.450 -14.494 1.00 0.00 90 HIS A N 1
ATOM 1400 C CA . HIS A 1 89 ? 5.839 7.071 -15.677 1.00 0.00 90 HIS A CA 1
ATOM 1401 C C . HIS A 1 89 ? 5.593 5.610 -16.039 1.00 0.00 90 HIS A C 1
ATOM 1402 O O . HIS A 1 89 ? 6.426 5.035 -16.770 1.00 0.00 90 HIS A O 1
ATOM 1417 N N . ALA A 1 1 ? 12.450 10.437 0.324 1.00 0.00 2 ALA A N 2
ATOM 1418 C CA . ALA A 1 1 ? 12.251 10.469 -1.121 1.00 0.00 2 ALA A CA 2
ATOM 1419 C C . ALA A 1 1 ? 11.576 9.191 -1.607 1.00 0.00 2 ALA A C 2
ATOM 1420 O O . ALA A 1 1 ? 11.815 8.739 -2.728 1.00 0.00 2 ALA A O 2
ATOM 1429 N N . ASP A 1 2 ? 10.731 8.615 -0.758 1.00 0.00 3 ASP A N 2
ATOM 1430 C CA . ASP A 1 2 ? 10.016 7.389 -1.098 1.00 0.00 3 ASP A CA 2
ATOM 1431 C C . ASP A 1 2 ? 8.801 7.203 -0.196 1.00 0.00 3 ASP A C 2
ATOM 1432 O O . ASP A 1 2 ? 8.848 6.456 0.781 1.00 0.00 3 ASP A O 2
ATOM 1441 N N . GLN A 1 3 ? 7.712 7.890 -0.535 1.00 0.00 4 GLN A N 2
ATOM 1442 C CA . GLN A 1 3 ? 6.465 7.816 0.232 1.00 0.00 4 GLN A CA 2
ATOM 1443 C C . GLN A 1 3 ? 5.271 8.078 -0.677 1.00 0.00 4 GLN A C 2
ATOM 1444 O O . GLN A 1 3 ? 4.263 8.641 -0.251 1.00 0.00 4 GLN A O 2
ATOM 1458 N N . LEU A 1 4 ? 5.397 7.668 -1.935 1.00 0.00 5 LEU A N 2
ATOM 1459 C CA . LEU A 1 4 ? 4.331 7.862 -2.911 1.00 0.00 5 LEU A CA 2
ATOM 1460 C C . LEU A 1 4 ? 2.977 7.497 -2.317 1.00 0.00 5 LEU A C 2
ATOM 1461 O O . LEU A 1 4 ? 2.003 8.229 -2.481 1.00 0.00 5 LEU A O 2
ATOM 1477 N N . LEU A 1 5 ? 2.918 6.363 -1.628 1.00 0.00 6 LEU A N 2
ATOM 1478 C CA . LEU A 1 5 ? 1.673 5.914 -1.015 1.00 0.00 6 LEU A CA 2
ATOM 1479 C C . LEU A 1 5 ? 1.117 6.976 -0.072 1.00 0.00 6 LEU A C 2
ATOM 1480 O O . LEU A 1 5 ? 0.027 7.504 -0.290 1.00 0.00 6 LEU A O 2
ATOM 1496 N N . ARG A 1 6 ? 1.873 7.285 0.979 1.00 0.00 7 ARG A N 2
ATOM 1497 C CA . ARG A 1 6 ? 1.459 8.283 1.964 1.00 0.00 7 ARG A CA 2
ATOM 1498 C C . ARG A 1 6 ? 0.776 9.478 1.302 1.00 0.00 7 ARG A C 2
ATOM 1499 O O . ARG A 1 6 ? -0.335 9.856 1.675 1.00 0.00 7 ARG A O 2
ATOM 1520 N N . LYS A 1 7 ? 1.447 10.069 0.321 1.00 0.00 8 LYS A N 2
ATOM 1521 C CA . LYS A 1 7 ? 0.904 11.222 -0.389 1.00 0.00 8 LYS A CA 2
ATOM 1522 C C . LYS A 1 7 ? -0.346 10.842 -1.177 1.00 0.00 8 LYS A C 2
ATOM 1523 O O . LYS A 1 7 ? -1.378 11.505 -1.081 1.00 0.00 8 LYS A O 2
ATOM 1542 N N . LYS A 1 8 ? -0.245 9.766 -1.957 1.00 0.00 9 LYS A N 2
ATOM 1543 C CA . LYS A 1 8 ? -1.363 9.283 -2.770 1.00 0.00 9 LYS A CA 2
ATOM 1544 C C . LYS A 1 8 ? -2.287 8.394 -1.946 1.00 0.00 9 LYS A C 2
ATOM 1545 O O . LYS A 1 8 ? -3.091 7.640 -2.495 1.00 0.00 9 LYS A O 2
ATOM 1564 N N . ARG A 1 9 ? -2.165 8.483 -0.626 1.00 0.00 10 ARG A N 2
ATOM 1565 C CA . ARG A 1 9 ? -2.986 7.683 0.274 1.00 0.00 10 ARG A CA 2
ATOM 1566 C C . ARG A 1 9 ? -4.452 8.097 0.192 1.00 0.00 10 ARG A C 2
ATOM 1567 O O . ARG A 1 9 ? -5.348 7.258 0.284 1.00 0.00 10 ARG A O 2
ATOM 1588 N N . ARG A 1 10 ? -4.690 9.395 0.020 1.00 0.00 11 ARG A N 2
ATOM 1589 C CA . ARG A 1 10 ? -6.049 9.922 -0.073 1.00 0.00 11 ARG A CA 2
ATOM 1590 C C . ARG A 1 10 ? -6.646 9.654 -1.455 1.00 0.00 11 ARG A C 2
ATOM 1591 O O . ARG A 1 10 ? -7.861 9.506 -1.597 1.00 0.00 11 ARG A O 2
ATOM 1612 N N . ILE A 1 11 ? -5.789 9.588 -2.469 1.00 0.00 12 ILE A N 2
ATOM 1613 C CA . ILE A 1 11 ? -6.239 9.332 -3.835 1.00 0.00 12 ILE A CA 2
ATOM 1614 C C . ILE A 1 11 ? -6.593 7.859 -4.027 1.00 0.00 12 ILE A C 2
ATOM 1615 O O . ILE A 1 11 ? -7.717 7.526 -4.404 1.00 0.00 12 ILE A O 2
ATOM 1631 N N . PHE A 1 12 ? -5.628 6.983 -3.773 1.00 0.00 13 PHE A N 2
ATOM 1632 C CA . PHE A 1 12 ? -5.839 5.548 -3.926 1.00 0.00 13 PHE A CA 2
ATOM 1633 C C . PHE A 1 12 ? -6.997 5.063 -3.059 1.00 0.00 13 PHE A C 2
ATOM 1634 O O . PHE A 1 12 ? -7.946 4.458 -3.558 1.00 0.00 13 PHE A O 2
ATOM 1651 N N . ILE A 1 13 ? -6.910 5.324 -1.760 1.00 0.00 14 ILE A N 2
ATOM 1652 C CA . ILE A 1 13 ? -7.950 4.904 -0.828 1.00 0.00 14 ILE A CA 2
ATOM 1653 C C . ILE A 1 13 ? -9.339 5.282 -1.338 1.00 0.00 14 ILE A C 2
ATOM 1654 O O . ILE A 1 13 ? -10.245 4.447 -1.371 1.00 0.00 14 ILE A O 2
ATOM 1670 N N . HIS A 1 14 ? -9.503 6.547 -1.734 1.00 0.00 15 HIS A N 2
ATOM 1671 C CA . HIS A 1 14 ? -10.783 7.055 -2.247 1.00 0.00 15 HIS A CA 2
ATOM 1672 C C . HIS A 1 14 ? -10.848 6.932 -3.766 1.00 0.00 15 HIS A C 2
ATOM 1673 O O . HIS A 1 14 ? -11.072 7.921 -4.467 1.00 0.00 15 HIS A O 2
ATOM 1687 N N . SER A 1 15 ? -10.650 5.719 -4.274 1.00 0.00 16 SER A N 2
ATOM 1688 C CA . SER A 1 15 ? -10.689 5.483 -5.711 1.00 0.00 16 SER A CA 2
ATOM 1689 C C . SER A 1 15 ? -10.747 3.991 -6.026 1.00 0.00 16 SER A C 2
ATOM 1690 O O . SER A 1 15 ? -11.639 3.532 -6.740 1.00 0.00 16 SER A O 2
ATOM 1698 N N . VAL A 1 16 ? -9.789 3.238 -5.493 1.00 0.00 17 VAL A N 2
ATOM 1699 C CA . VAL A 1 16 ? -9.730 1.798 -5.723 1.00 0.00 17 VAL A CA 2
ATOM 1700 C C . VAL A 1 16 ? -11.116 1.163 -5.635 1.00 0.00 17 VAL A C 2
ATOM 1701 O O . VAL A 1 16 ? -11.799 1.276 -4.618 1.00 0.00 17 VAL A O 2
ATOM 1714 N N . GLY A 1 17 ? -11.526 0.497 -6.714 1.00 0.00 18 GLY A N 2
ATOM 1715 C CA . GLY A 1 17 ? -12.831 -0.150 -6.748 1.00 0.00 18 GLY A CA 2
ATOM 1716 C C . GLY A 1 17 ? -12.823 -1.512 -6.082 1.00 0.00 18 GLY A C 2
ATOM 1717 O O . GLY A 1 17 ? -11.850 -2.259 -6.188 1.00 0.00 18 GLY A O 2
ATOM 1721 N N . ALA A 1 18 ? -13.915 -1.837 -5.393 1.00 0.00 19 ALA A N 2
ATOM 1722 C CA . ALA A 1 18 ? -14.041 -3.117 -4.702 1.00 0.00 19 ALA A CA 2
ATOM 1723 C C . ALA A 1 18 ? -13.455 -4.262 -5.524 1.00 0.00 19 ALA A C 2
ATOM 1724 O O . ALA A 1 18 ? -13.003 -5.266 -4.971 1.00 0.00 19 ALA A O 2
ATOM 1731 N N . GLY A 1 19 ? -13.470 -4.109 -6.843 1.00 0.00 20 GLY A N 2
ATOM 1732 C CA . GLY A 1 19 ? -12.939 -5.142 -7.715 1.00 0.00 20 GLY A CA 2
ATOM 1733 C C . GLY A 1 19 ? -11.424 -5.168 -7.738 1.00 0.00 20 GLY A C 2
ATOM 1734 O O . GLY A 1 19 ? -10.806 -6.160 -7.352 1.00 0.00 20 GLY A O 2
ATOM 1738 N N . THR A 1 20 ? -10.823 -4.074 -8.194 1.00 0.00 21 THR A N 2
ATOM 1739 C CA . THR A 1 20 ? -9.369 -3.973 -8.271 1.00 0.00 21 THR A CA 2
ATOM 1740 C C . THR A 1 20 ? -8.711 -4.478 -6.990 1.00 0.00 21 THR A C 2
ATOM 1741 O O . THR A 1 20 ? -7.629 -5.056 -7.028 1.00 0.00 21 THR A O 2
ATOM 1752 N N . ILE A 1 21 ? -9.366 -4.248 -5.861 1.00 0.00 22 ILE A N 2
ATOM 1753 C CA . ILE A 1 21 ? -8.840 -4.672 -4.567 1.00 0.00 22 ILE A CA 2
ATOM 1754 C C . ILE A 1 21 ? -8.499 -6.159 -4.556 1.00 0.00 22 ILE A C 2
ATOM 1755 O O . ILE A 1 21 ? -7.389 -6.547 -4.189 1.00 0.00 22 ILE A O 2
ATOM 1771 N N . ASN A 1 22 ? -9.458 -6.987 -4.951 1.00 0.00 23 ASN A N 2
ATOM 1772 C CA . ASN A 1 22 ? -9.259 -8.432 -4.978 1.00 0.00 23 ASN A CA 2
ATOM 1773 C C . ASN A 1 22 ? -8.135 -8.824 -5.934 1.00 0.00 23 ASN A C 2
ATOM 1774 O O . ASN A 1 22 ? -7.341 -9.717 -5.639 1.00 0.00 23 ASN A O 2
ATOM 1785 N N . ALA A 1 23 ? -8.079 -8.158 -7.081 1.00 0.00 24 ALA A N 2
ATOM 1786 C CA . ALA A 1 23 ? -7.058 -8.446 -8.082 1.00 0.00 24 ALA A CA 2
ATOM 1787 C C . ALA A 1 23 ? -5.697 -7.899 -7.667 1.00 0.00 24 ALA A C 2
ATOM 1788 O O . ALA A 1 23 ? -4.657 -8.413 -8.082 1.00 0.00 24 ALA A O 2
ATOM 1795 N N . LEU A 1 24 ? -5.709 -6.851 -6.856 1.00 0.00 25 LEU A N 2
ATOM 1796 C CA . LEU A 1 24 ? -4.478 -6.225 -6.393 1.00 0.00 25 LEU A CA 2
ATOM 1797 C C . LEU A 1 24 ? -3.786 -7.082 -5.338 1.00 0.00 25 LEU A C 2
ATOM 1798 O O . LEU A 1 24 ? -2.641 -7.493 -5.518 1.00 0.00 25 LEU A O 2
ATOM 1814 N N . LEU A 1 25 ? -4.481 -7.343 -4.235 1.00 0.00 26 LEU A N 2
ATOM 1815 C CA . LEU A 1 25 ? -3.917 -8.145 -3.156 1.00 0.00 26 LEU A CA 2
ATOM 1816 C C . LEU A 1 25 ? -3.467 -9.507 -3.667 1.00 0.00 26 LEU A C 2
ATOM 1817 O O . LEU A 1 25 ? -2.509 -10.087 -3.157 1.00 0.00 26 LEU A O 2
ATOM 1833 N N . ASP A 1 26 ? -4.163 -10.008 -4.680 1.00 0.00 27 ASP A N 2
ATOM 1834 C CA . ASP A 1 26 ? -3.831 -11.302 -5.266 1.00 0.00 27 ASP A CA 2
ATOM 1835 C C . ASP A 1 26 ? -2.425 -11.280 -5.859 1.00 0.00 27 ASP A C 2
ATOM 1836 O O . ASP A 1 26 ? -1.620 -12.178 -5.606 1.00 0.00 27 ASP A O 2
ATOM 1845 N N . CYS A 1 27 ? -2.136 -10.249 -6.646 1.00 0.00 28 CYS A N 2
ATOM 1846 C CA . CYS A 1 27 ? -0.826 -10.110 -7.273 1.00 0.00 28 CYS A CA 2
ATOM 1847 C C . CYS A 1 27 ? 0.276 -10.036 -6.222 1.00 0.00 28 CYS A C 2
ATOM 1848 O O . CYS A 1 27 ? 1.329 -10.659 -6.368 1.00 0.00 28 CYS A O 2
ATOM 1856 N N . LEU A 1 28 ? 0.029 -9.274 -5.161 1.00 0.00 29 LEU A N 2
ATOM 1857 C CA . LEU A 1 28 ? 1.004 -9.125 -4.087 1.00 0.00 29 LEU A CA 2
ATOM 1858 C C . LEU A 1 28 ? 1.515 -10.487 -3.631 1.00 0.00 29 LEU A C 2
ATOM 1859 O O . LEU A 1 28 ? 2.714 -10.678 -3.439 1.00 0.00 29 LEU A O 2
ATOM 1875 N N . LEU A 1 29 ? 0.597 -11.435 -3.464 1.00 0.00 30 LEU A N 2
ATOM 1876 C CA . LEU A 1 29 ? 0.964 -12.778 -3.035 1.00 0.00 30 LEU A CA 2
ATOM 1877 C C . LEU A 1 29 ? 1.907 -13.422 -4.043 1.00 0.00 30 LEU A C 2
ATOM 1878 O O . LEU A 1 29 ? 2.877 -14.080 -3.667 1.00 0.00 30 LEU A O 2
ATOM 1894 N N . GLU A 1 30 ? 1.626 -13.221 -5.327 1.00 0.00 31 GLU A N 2
ATOM 1895 C CA . GLU A 1 30 ? 2.462 -13.777 -6.381 1.00 0.00 31 GLU A CA 2
ATOM 1896 C C . GLU A 1 30 ? 3.932 -13.499 -6.087 1.00 0.00 31 GLU A C 2
ATOM 1897 O O . GLU A 1 30 ? 4.788 -14.367 -6.258 1.00 0.00 31 GLU A O 2
ATOM 1909 N N . ASP A 1 31 ? 4.214 -12.278 -5.631 1.00 0.00 32 ASP A N 2
ATOM 1910 C CA . ASP A 1 31 ? 5.577 -11.872 -5.292 1.00 0.00 32 ASP A CA 2
ATOM 1911 C C . ASP A 1 31 ? 5.939 -12.349 -3.890 1.00 0.00 32 ASP A C 2
ATOM 1912 O O . ASP A 1 31 ? 7.113 -12.411 -3.526 1.00 0.00 32 ASP A O 2
ATOM 1921 N N . GLU A 1 32 ? 4.915 -12.685 -3.110 1.00 0.00 33 GLU A N 2
ATOM 1922 C CA . GLU A 1 32 ? 5.107 -13.162 -1.745 1.00 0.00 33 GLU A CA 2
ATOM 1923 C C . GLU A 1 32 ? 5.699 -12.070 -0.861 1.00 0.00 33 GLU A C 2
ATOM 1924 O O . GLU A 1 32 ? 6.542 -12.340 -0.008 1.00 0.00 33 GLU A O 2
ATOM 1936 N N . VAL A 1 33 ? 5.250 -10.834 -1.070 1.00 0.00 34 VAL A N 2
ATOM 1937 C CA . VAL A 1 33 ? 5.737 -9.698 -0.290 1.00 0.00 34 VAL A CA 2
ATOM 1938 C C . VAL A 1 33 ? 5.085 -9.655 1.091 1.00 0.00 34 VAL A C 2
ATOM 1939 O O . VAL A 1 33 ? 5.747 -9.365 2.089 1.00 0.00 34 VAL A O 2
ATOM 1952 N N . ILE A 1 34 ? 3.783 -9.949 1.149 1.00 0.00 35 ILE A N 2
ATOM 1953 C CA . ILE A 1 34 ? 3.036 -9.949 2.414 1.00 0.00 35 ILE A CA 2
ATOM 1954 C C . ILE A 1 34 ? 3.103 -11.324 3.077 1.00 0.00 35 ILE A C 2
ATOM 1955 O O . ILE A 1 34 ? 3.299 -12.339 2.408 1.00 0.00 35 ILE A O 2
ATOM 1971 N N . SER A 1 35 ? 2.932 -11.347 4.402 1.00 0.00 36 SER A N 2
ATOM 1972 C CA . SER A 1 35 ? 2.961 -12.591 5.184 1.00 0.00 36 SER A CA 2
ATOM 1973 C C . SER A 1 35 ? 1.549 -13.127 5.392 1.00 0.00 36 SER A C 2
ATOM 1974 O O . SER A 1 35 ? 0.598 -12.358 5.527 1.00 0.00 36 SER A O 2
ATOM 1982 N N . GLN A 1 36 ? 1.417 -14.452 5.417 1.00 0.00 37 GLN A N 2
ATOM 1983 C CA . GLN A 1 36 ? 0.118 -15.093 5.612 1.00 0.00 37 GLN A CA 2
ATOM 1984 C C . GLN A 1 36 ? -0.698 -14.366 6.679 1.00 0.00 37 GLN A C 2
ATOM 1985 O O . GLN A 1 36 ? -1.925 -14.291 6.596 1.00 0.00 37 GLN A O 2
ATOM 1999 N N . GLU A 1 37 ? -0.004 -13.821 7.674 1.00 0.00 38 GLU A N 2
ATOM 2000 C CA . GLU A 1 37 ? -0.660 -13.089 8.751 1.00 0.00 38 GLU A CA 2
ATOM 2001 C C . GLU A 1 37 ? -1.244 -11.784 8.224 1.00 0.00 38 GLU A C 2
ATOM 2002 O O . GLU A 1 37 ? -2.359 -11.400 8.578 1.00 0.00 38 GLU A O 2
ATOM 2014 N N . ASP A 1 38 ? -0.485 -11.109 7.367 1.00 0.00 39 ASP A N 2
ATOM 2015 C CA . ASP A 1 38 ? -0.927 -9.852 6.780 1.00 0.00 39 ASP A CA 2
ATOM 2016 C C . ASP A 1 38 ? -2.113 -10.090 5.854 1.00 0.00 39 ASP A C 2
ATOM 2017 O O . ASP A 1 38 ? -3.141 -9.422 5.963 1.00 0.00 39 ASP A O 2
ATOM 2026 N N . MET A 1 39 ? -1.972 -11.057 4.952 1.00 0.00 40 MET A N 2
ATOM 2027 C CA . MET A 1 39 ? -3.043 -11.390 4.021 1.00 0.00 40 MET A CA 2
ATOM 2028 C C . MET A 1 39 ? -4.359 -11.529 4.777 1.00 0.00 40 MET A C 2
ATOM 2029 O O . MET A 1 39 ? -5.426 -11.194 4.262 1.00 0.00 40 MET A O 2
ATOM 2043 N N . ASN A 1 40 ? -4.269 -12.017 6.010 1.00 0.00 41 ASN A N 2
ATOM 2044 C CA . ASN A 1 40 ? -5.445 -12.195 6.850 1.00 0.00 41 ASN A CA 2
ATOM 2045 C C . ASN A 1 40 ? -6.006 -10.844 7.276 1.00 0.00 41 ASN A C 2
ATOM 2046 O O . ASN A 1 40 ? -7.220 -10.671 7.375 1.00 0.00 41 ASN A O 2
ATOM 2057 N N . LYS A 1 41 ? -5.116 -9.886 7.523 1.00 0.00 42 LYS A N 2
ATOM 2058 C CA . LYS A 1 41 ? -5.538 -8.554 7.931 1.00 0.00 42 LYS A CA 2
ATOM 2059 C C . LYS A 1 41 ? -6.559 -7.993 6.938 1.00 0.00 42 LYS A C 2
ATOM 2060 O O . LYS A 1 41 ? -7.600 -7.468 7.333 1.00 0.00 42 LYS A O 2
ATOM 2079 N N . VAL A 1 42 ? -6.259 -8.121 5.647 1.00 0.00 43 VAL A N 2
ATOM 2080 C CA . VAL A 1 42 ? -7.160 -7.638 4.603 1.00 0.00 43 VAL A CA 2
ATOM 2081 C C . VAL A 1 42 ? -8.376 -8.546 4.471 1.00 0.00 43 VAL A C 2
ATOM 2082 O O . VAL A 1 42 ? -9.517 -8.086 4.525 1.00 0.00 43 VAL A O 2
ATOM 2095 N N . ARG A 1 43 ? -8.121 -9.838 4.290 1.00 0.00 44 ARG A N 2
ATOM 2096 C CA . ARG A 1 43 ? -9.192 -10.816 4.141 1.00 0.00 44 ARG A CA 2
ATOM 2097 C C . ARG A 1 43 ? -10.114 -10.808 5.356 1.00 0.00 44 ARG A C 2
ATOM 2098 O O . ARG A 1 43 ? -11.188 -11.409 5.343 1.00 0.00 44 ARG A O 2
ATOM 2119 N N . ASP A 1 44 ? -9.687 -10.121 6.404 1.00 0.00 45 ASP A N 2
ATOM 2120 C CA . ASP A 1 44 ? -10.474 -10.029 7.629 1.00 0.00 45 ASP A CA 2
ATOM 2121 C C . ASP A 1 44 ? -11.835 -9.402 7.351 1.00 0.00 45 ASP A C 2
ATOM 2122 O O . ASP A 1 44 ? -12.769 -9.546 8.139 1.00 0.00 45 ASP A O 2
ATOM 2131 N N . GLU A 1 45 ? -11.937 -8.703 6.225 1.00 0.00 46 GLU A N 2
ATOM 2132 C CA . GLU A 1 45 ? -13.184 -8.051 5.841 1.00 0.00 46 GLU A CA 2
ATOM 2133 C C . GLU A 1 45 ? -13.709 -7.173 6.971 1.00 0.00 46 GLU A C 2
ATOM 2134 O O . GLU A 1 45 ? -14.602 -7.573 7.718 1.00 0.00 46 GLU A O 2
ATOM 2146 N N . ASN A 1 46 ? -13.144 -5.976 7.091 1.00 0.00 47 ASN A N 2
ATOM 2147 C CA . ASN A 1 46 ? -13.552 -5.039 8.131 1.00 0.00 47 ASN A CA 2
ATOM 2148 C C . ASN A 1 46 ? -14.900 -4.405 7.796 1.00 0.00 47 ASN A C 2
ATOM 2149 O O . ASN A 1 46 ? -15.877 -4.583 8.523 1.00 0.00 47 ASN A O 2
ATOM 2160 N N . ASP A 1 47 ? -14.945 -3.662 6.693 1.00 0.00 48 ASP A N 2
ATOM 2161 C CA . ASP A 1 47 ? -16.171 -3.000 6.265 1.00 0.00 48 ASP A CA 2
ATOM 2162 C C . ASP A 1 47 ? -16.103 -2.627 4.788 1.00 0.00 48 ASP A C 2
ATOM 2163 O O . ASP A 1 47 ? -15.589 -3.386 3.967 1.00 0.00 48 ASP A O 2
ATOM 2172 N N . THR A 1 48 ? -16.629 -1.457 4.459 1.00 0.00 49 THR A N 2
ATOM 2173 C CA . THR A 1 48 ? -16.639 -0.976 3.081 1.00 0.00 49 THR A CA 2
ATOM 2174 C C . THR A 1 48 ? -15.224 -0.838 2.529 1.00 0.00 49 THR A C 2
ATOM 2175 O O . THR A 1 48 ? -14.243 -1.036 3.246 1.00 0.00 49 THR A O 2
ATOM 2186 N N . VAL A 1 49 ? -15.130 -0.499 1.247 1.00 0.00 50 VAL A N 2
ATOM 2187 C CA . VAL A 1 49 ? -13.840 -0.335 0.586 1.00 0.00 50 VAL A CA 2
ATOM 2188 C C . VAL A 1 49 ? -12.933 0.616 1.369 1.00 0.00 50 VAL A C 2
ATOM 2189 O O . VAL A 1 49 ? -11.712 0.462 1.366 1.00 0.00 50 VAL A O 2
ATOM 2202 N N . MET A 1 50 ? -13.529 1.599 2.029 1.00 0.00 51 MET A N 2
ATOM 2203 C CA . MET A 1 50 ? -12.760 2.567 2.801 1.00 0.00 51 MET A CA 2
ATOM 2204 C C . MET A 1 50 ? -11.782 1.870 3.742 1.00 0.00 51 MET A C 2
ATOM 2205 O O . MET A 1 50 ? -10.627 2.278 3.863 1.00 0.00 51 MET A O 2
ATOM 2219 N N . ASP A 1 51 ? -12.251 0.820 4.412 1.00 0.00 52 ASP A N 2
ATOM 2220 C CA . ASP A 1 51 ? -11.419 0.067 5.351 1.00 0.00 52 ASP A CA 2
ATOM 2221 C C . ASP A 1 51 ? -10.514 -0.926 4.623 1.00 0.00 52 ASP A C 2
ATOM 2222 O O . ASP A 1 51 ? -9.337 -1.064 4.957 1.00 0.00 52 ASP A O 2
ATOM 2231 N N . LYS A 1 52 ? -11.068 -1.621 3.635 1.00 0.00 53 LYS A N 2
ATOM 2232 C CA . LYS A 1 52 ? -10.306 -2.605 2.871 1.00 0.00 53 LYS A CA 2
ATOM 2233 C C . LYS A 1 52 ? -9.096 -1.966 2.199 1.00 0.00 53 LYS A C 2
ATOM 2234 O O . LYS A 1 52 ? -8.036 -2.584 2.090 1.00 0.00 53 LYS A O 2
ATOM 2253 N N . ALA A 1 53 ? -9.259 -0.728 1.742 1.00 0.00 54 ALA A N 2
ATOM 2254 C CA . ALA A 1 53 ? -8.180 -0.006 1.072 1.00 0.00 54 ALA A CA 2
ATOM 2255 C C . ALA A 1 53 ? -7.196 0.574 2.081 1.00 0.00 54 ALA A C 2
ATOM 2256 O O . ALA A 1 53 ? -5.982 0.471 1.907 1.00 0.00 54 ALA A O 2
ATOM 2263 N N . ARG A 1 54 ? -7.726 1.185 3.136 1.00 0.00 55 ARG A N 2
ATOM 2264 C CA . ARG A 1 54 ? -6.893 1.782 4.174 1.00 0.00 55 ARG A CA 2
ATOM 2265 C C . ARG A 1 54 ? -5.846 0.790 4.672 1.00 0.00 55 ARG A C 2
ATOM 2266 O O . ARG A 1 54 ? -4.682 1.143 4.861 1.00 0.00 55 ARG A O 2
ATOM 2287 N N . VAL A 1 55 ? -6.270 -0.452 4.887 1.00 0.00 56 VAL A N 2
ATOM 2288 C CA . VAL A 1 55 ? -5.371 -1.496 5.369 1.00 0.00 56 VAL A CA 2
ATOM 2289 C C . VAL A 1 55 ? -4.494 -2.037 4.244 1.00 0.00 56 VAL A C 2
ATOM 2290 O O . VAL A 1 55 ? -3.284 -2.190 4.410 1.00 0.00 56 VAL A O 2
ATOM 2303 N N . LEU A 1 56 ? -5.108 -2.330 3.103 1.00 0.00 57 LEU A N 2
ATOM 2304 C CA . LEU A 1 56 ? -4.374 -2.861 1.960 1.00 0.00 57 LEU A CA 2
ATOM 2305 C C . LEU A 1 56 ? -3.183 -1.974 1.614 1.00 0.00 57 LEU A C 2
ATOM 2306 O O . LEU A 1 56 ? -2.054 -2.451 1.501 1.00 0.00 57 LEU A O 2
ATOM 2322 N N . ILE A 1 57 ? -3.439 -0.683 1.446 1.00 0.00 58 ILE A N 2
ATOM 2323 C CA . ILE A 1 57 ? -2.386 0.267 1.111 1.00 0.00 58 ILE A CA 2
ATOM 2324 C C . ILE A 1 57 ? -1.367 0.392 2.241 1.00 0.00 58 ILE A C 2
ATOM 2325 O O . ILE A 1 57 ? -0.184 0.632 2.001 1.00 0.00 58 ILE A O 2
ATOM 2341 N N . ASP A 1 58 ? -1.836 0.234 3.476 1.00 0.00 59 ASP A N 2
ATOM 2342 C CA . ASP A 1 58 ? -0.968 0.336 4.644 1.00 0.00 59 ASP A CA 2
ATOM 2343 C C . ASP A 1 58 ? 0.023 -0.824 4.705 1.00 0.00 59 ASP A C 2
ATOM 2344 O O . ASP A 1 58 ? 1.228 -0.615 4.847 1.00 0.00 59 ASP A O 2
ATOM 2353 N N . LEU A 1 59 ? -0.489 -2.047 4.603 1.00 0.00 60 LEU A N 2
ATOM 2354 C CA . LEU A 1 59 ? 0.358 -3.237 4.653 1.00 0.00 60 LEU A CA 2
ATOM 2355 C C . LEU A 1 59 ? 1.533 -3.113 3.687 1.00 0.00 60 LEU A C 2
ATOM 2356 O O . LEU A 1 59 ? 2.683 -3.339 4.062 1.00 0.00 60 LEU A O 2
ATOM 2372 N N . VAL A 1 60 ? 1.236 -2.753 2.441 1.00 0.00 61 VAL A N 2
ATOM 2373 C CA . VAL A 1 60 ? 2.268 -2.600 1.422 1.00 0.00 61 VAL A CA 2
ATOM 2374 C C . VAL A 1 60 ? 3.411 -1.726 1.928 1.00 0.00 61 VAL A C 2
ATOM 2375 O O . VAL A 1 60 ? 4.562 -2.160 1.976 1.00 0.00 61 VAL A O 2
ATOM 2388 N N . THR A 1 61 ? 3.085 -0.494 2.300 1.00 0.00 62 THR A N 2
ATOM 2389 C CA . THR A 1 61 ? 4.084 0.442 2.800 1.00 0.00 62 THR A CA 2
ATOM 2390 C C . THR A 1 61 ? 4.820 -0.130 4.007 1.00 0.00 62 THR A C 2
ATOM 2391 O O . THR A 1 61 ? 5.976 0.209 4.259 1.00 0.00 62 THR A O 2
ATOM 2402 N N . GLY A 1 62 ? 4.142 -0.999 4.750 1.00 0.00 63 GLY A N 2
ATOM 2403 C CA . GLY A 1 62 ? 4.749 -1.603 5.920 1.00 0.00 63 GLY A CA 2
ATOM 2404 C C . GLY A 1 62 ? 5.929 -2.488 5.568 1.00 0.00 63 GLY A C 2
ATOM 2405 O O . GLY A 1 62 ? 6.941 -2.492 6.268 1.00 0.00 63 GLY A O 2
ATOM 2409 N N . LYS A 1 63 ? 5.797 -3.239 4.478 1.00 0.00 64 LYS A N 2
ATOM 2410 C CA . LYS A 1 63 ? 6.860 -4.133 4.028 1.00 0.00 64 LYS A CA 2
ATOM 2411 C C . LYS A 1 63 ? 7.967 -3.349 3.333 1.00 0.00 64 LYS A C 2
ATOM 2412 O O . LYS A 1 63 ? 8.652 -3.868 2.452 1.00 0.00 64 LYS A O 2
ATOM 2431 N N . GLY A 1 64 ? 8.135 -2.092 3.736 1.00 0.00 65 GLY A N 2
ATOM 2432 C CA . GLY A 1 64 ? 9.161 -1.249 3.143 1.00 0.00 65 GLY A CA 2
ATOM 2433 C C . GLY A 1 64 ? 8.749 -0.693 1.795 1.00 0.00 65 GLY A C 2
ATOM 2434 O O . GLY A 1 64 ? 7.726 -1.095 1.239 1.00 0.00 65 GLY A O 2
ATOM 2438 N N . PRO A 1 65 ? 9.535 0.242 1.241 1.00 0.00 66 PRO A N 2
ATOM 2439 C CA . PRO A 1 65 ? 9.243 0.858 -0.060 1.00 0.00 66 PRO A CA 2
ATOM 2440 C C . PRO A 1 65 ? 9.552 -0.087 -1.221 1.00 0.00 66 PRO A C 2
ATOM 2441 O O . PRO A 1 65 ? 9.183 0.176 -2.364 1.00 0.00 66 PRO A O 2
ATOM 2452 N N . LYS A 1 66 ? 10.225 -1.190 -0.917 1.00 0.00 67 LYS A N 2
ATOM 2453 C CA . LYS A 1 66 ? 10.577 -2.174 -1.933 1.00 0.00 67 LYS A CA 2
ATOM 2454 C C . LYS A 1 66 ? 9.313 -2.711 -2.610 1.00 0.00 67 LYS A C 2
ATOM 2455 O O . LYS A 1 66 ? 9.330 -3.098 -3.777 1.00 0.00 67 LYS A O 2
ATOM 2474 N N . SER A 1 67 ? 8.219 -2.721 -1.858 1.00 0.00 68 SER A N 2
ATOM 2475 C CA . SER A 1 67 ? 6.940 -3.203 -2.364 1.00 0.00 68 SER A CA 2
ATOM 2476 C C . SER A 1 67 ? 6.276 -2.169 -3.271 1.00 0.00 68 SER A C 2
ATOM 2477 O O . SER A 1 67 ? 5.627 -2.520 -4.256 1.00 0.00 68 SER A O 2
ATOM 2485 N N . CYS A 1 68 ? 6.436 -0.895 -2.926 1.00 0.00 69 CYS A N 2
ATOM 2486 C CA . CYS A 1 68 ? 5.845 0.190 -3.702 1.00 0.00 69 CYS A CA 2
ATOM 2487 C C . CYS A 1 68 ? 6.042 -0.026 -5.202 1.00 0.00 69 CYS A C 2
ATOM 2488 O O . CYS A 1 68 ? 5.117 0.156 -5.992 1.00 0.00 69 CYS A O 2
ATOM 2496 N N . CYS A 1 69 ? 7.256 -0.404 -5.588 1.00 0.00 70 CYS A N 2
ATOM 2497 C CA . CYS A 1 69 ? 7.575 -0.633 -6.993 1.00 0.00 70 CYS A CA 2
ATOM 2498 C C . CYS A 1 69 ? 6.611 -1.632 -7.627 1.00 0.00 70 CYS A C 2
ATOM 2499 O O . CYS A 1 69 ? 5.988 -1.344 -8.650 1.00 0.00 70 CYS A O 2
ATOM 2507 N N . LYS A 1 70 ? 6.500 -2.808 -7.021 1.00 0.00 71 LYS A N 2
ATOM 2508 C CA . LYS A 1 70 ? 5.620 -3.854 -7.531 1.00 0.00 71 LYS A CA 2
ATOM 2509 C C . LYS A 1 70 ? 4.150 -3.475 -7.365 1.00 0.00 71 LYS A C 2
ATOM 2510 O O . LYS A 1 70 ? 3.278 -4.039 -8.027 1.00 0.00 71 LYS A O 2
ATOM 2529 N N . PHE A 1 71 ? 3.881 -2.522 -6.480 1.00 0.00 72 PHE A N 2
ATOM 2530 C CA . PHE A 1 71 ? 2.515 -2.074 -6.229 1.00 0.00 72 PHE A CA 2
ATOM 2531 C C . PHE A 1 71 ? 2.009 -1.188 -7.364 1.00 0.00 72 PHE A C 2
ATOM 2532 O O . PHE A 1 71 ? 0.945 -1.437 -7.930 1.00 0.00 72 PHE A O 2
ATOM 2549 N N . ILE A 1 72 ? 2.775 -0.152 -7.685 1.00 0.00 73 ILE A N 2
ATOM 2550 C CA . ILE A 1 72 ? 2.401 0.776 -8.747 1.00 0.00 73 ILE A CA 2
ATOM 2551 C C . ILE A 1 72 ? 2.295 0.068 -10.094 1.00 0.00 73 ILE A C 2
ATOM 2552 O O . ILE A 1 72 ? 1.426 0.386 -10.905 1.00 0.00 73 ILE A O 2
ATOM 2568 N N . LYS A 1 73 ? 3.186 -0.890 -10.328 1.00 0.00 74 LYS A N 2
ATOM 2569 C CA . LYS A 1 73 ? 3.193 -1.639 -11.580 1.00 0.00 74 LYS A CA 2
ATOM 2570 C C . LYS A 1 73 ? 1.951 -2.517 -11.708 1.00 0.00 74 LYS A C 2
ATOM 2571 O O . LYS A 1 73 ? 1.283 -2.518 -12.742 1.00 0.00 74 LYS A O 2
ATOM 2590 N N . HIS A 1 74 ? 1.651 -3.267 -10.653 1.00 0.00 75 HIS A N 2
ATOM 2591 C CA . HIS A 1 74 ? 0.492 -4.151 -10.653 1.00 0.00 75 HIS A CA 2
ATOM 2592 C C . HIS A 1 74 ? -0.805 -3.357 -10.753 1.00 0.00 75 HIS A C 2
ATOM 2593 O O . HIS A 1 74 ? -1.689 -3.687 -11.543 1.00 0.00 75 HIS A O 2
ATOM 2607 N N . LEU A 1 75 ? -0.916 -2.309 -9.943 1.00 0.00 76 LEU A N 2
ATOM 2608 C CA . LEU A 1 75 ? -2.108 -1.471 -9.938 1.00 0.00 76 LEU A CA 2
ATOM 2609 C C . LEU A 1 75 ? -2.383 -0.890 -11.322 1.00 0.00 76 LEU A C 2
ATOM 2610 O O . LEU A 1 75 ? -3.536 -0.696 -11.705 1.00 0.00 76 LEU A O 2
ATOM 2626 N N . CYS A 1 76 ? -1.318 -0.602 -12.062 1.00 0.00 77 CYS A N 2
ATOM 2627 C CA . CYS A 1 76 ? -1.449 -0.031 -13.399 1.00 0.00 77 CYS A CA 2
ATOM 2628 C C . CYS A 1 76 ? -2.200 -0.970 -14.337 1.00 0.00 77 CYS A C 2
ATOM 2629 O O . CYS A 1 76 ? -3.167 -0.569 -14.986 1.00 0.00 77 CYS A O 2
ATOM 2637 N N . GLU A 1 77 ? -1.746 -2.214 -14.415 1.00 0.00 78 GLU A N 2
ATOM 2638 C CA . GLU A 1 77 ? -2.376 -3.199 -15.289 1.00 0.00 78 GLU A CA 2
ATOM 2639 C C . GLU A 1 77 ? -3.746 -3.623 -14.763 1.00 0.00 78 GLU A C 2
ATOM 2640 O O . GLU A 1 77 ? -4.558 -4.173 -15.507 1.00 0.00 78 GLU A O 2
ATOM 2652 N N . GLU A 1 78 ? -4.003 -3.368 -13.477 1.00 0.00 79 GLU A N 2
ATOM 2653 C CA . GLU A 1 78 ? -5.282 -3.726 -12.847 1.00 0.00 79 GLU A CA 2
ATOM 2654 C C . GLU A 1 78 ? -6.286 -2.583 -12.951 1.00 0.00 79 GLU A C 2
ATOM 2655 O O . GLU A 1 78 ? -7.494 -2.809 -13.013 1.00 0.00 79 GLU A O 2
ATOM 2667 N N . ASP A 1 79 ? -5.775 -1.351 -12.959 1.00 0.00 80 ASP A N 2
ATOM 2668 C CA . ASP A 1 79 ? -6.616 -0.149 -13.041 1.00 0.00 80 ASP A CA 2
ATOM 2669 C C . ASP A 1 79 ? -5.869 0.992 -13.750 1.00 0.00 80 ASP A C 2
ATOM 2670 O O . ASP A 1 79 ? -5.054 1.666 -13.120 1.00 0.00 80 ASP A O 2
ATOM 2679 N N . PRO A 1 80 ? -6.108 1.243 -15.064 1.00 0.00 81 PRO A N 2
ATOM 2680 C CA . PRO A 1 80 ? -5.410 2.316 -15.777 1.00 0.00 81 PRO A CA 2
ATOM 2681 C C . PRO A 1 80 ? -6.064 3.678 -15.544 1.00 0.00 81 PRO A C 2
ATOM 2682 O O . PRO A 1 80 ? -5.468 4.718 -15.826 1.00 0.00 81 PRO A O 2
ATOM 2693 N N . GLN A 1 81 ? -7.286 3.664 -15.020 1.00 0.00 82 GLN A N 2
ATOM 2694 C CA . GLN A 1 81 ? -8.010 4.899 -14.741 1.00 0.00 82 GLN A CA 2
ATOM 2695 C C . GLN A 1 81 ? -7.394 5.614 -13.544 1.00 0.00 82 GLN A C 2
ATOM 2696 O O . GLN A 1 81 ? -6.889 6.731 -13.667 1.00 0.00 82 GLN A O 2
ATOM 2710 N N . LEU A 1 82 ? -7.431 4.957 -12.389 1.00 0.00 83 LEU A N 2
ATOM 2711 C CA . LEU A 1 82 ? -6.866 5.520 -11.169 1.00 0.00 83 LEU A CA 2
ATOM 2712 C C . LEU A 1 82 ? -5.354 5.649 -11.308 1.00 0.00 83 LEU A C 2
ATOM 2713 O O . LEU A 1 82 ? -4.776 6.699 -11.021 1.00 0.00 83 LEU A O 2
ATOM 2729 N N . ALA A 1 83 ? -4.718 4.574 -11.756 1.00 0.00 84 ALA A N 2
ATOM 2730 C CA . ALA A 1 83 ? -3.274 4.560 -11.937 1.00 0.00 84 ALA A CA 2
ATOM 2731 C C . ALA A 1 83 ? -2.824 5.733 -12.796 1.00 0.00 84 ALA A C 2
ATOM 2732 O O . ALA A 1 83 ? -1.641 6.066 -12.836 1.00 0.00 84 ALA A O 2
ATOM 2739 N N . SER A 1 84 ? -3.777 6.363 -13.472 1.00 0.00 85 SER A N 2
ATOM 2740 C CA . SER A 1 84 ? -3.476 7.505 -14.321 1.00 0.00 85 SER A CA 2
ATOM 2741 C C . SER A 1 84 ? -2.725 8.556 -13.520 1.00 0.00 85 SER A C 2
ATOM 2742 O O . SER A 1 84 ? -1.836 9.234 -14.034 1.00 0.00 85 SER A O 2
ATOM 2750 N N . LYS A 1 85 ? -3.089 8.668 -12.245 1.00 0.00 86 LYS A N 2
ATOM 2751 C CA . LYS A 1 85 ? -2.457 9.620 -11.328 1.00 0.00 86 LYS A CA 2
ATOM 2752 C C . LYS A 1 85 ? -1.216 8.996 -10.695 1.00 0.00 86 LYS A C 2
ATOM 2753 O O . LYS A 1 85 ? -0.216 9.673 -10.460 1.00 0.00 86 LYS A O 2
ATOM 2772 N N . MET A 1 86 ? -1.293 7.689 -10.423 1.00 0.00 87 MET A N 2
ATOM 2773 C CA . MET A 1 86 ? -0.187 6.936 -9.817 1.00 0.00 87 MET A CA 2
ATOM 2774 C C . MET A 1 86 ? 0.686 6.296 -10.899 1.00 0.00 87 MET A C 2
ATOM 2775 O O . MET A 1 86 ? 1.449 5.370 -10.629 1.00 0.00 87 MET A O 2
ATOM 2789 N N . GLY A 1 87 ? 0.558 6.801 -12.133 1.00 0.00 88 GLY A N 2
ATOM 2790 C CA . GLY A 1 87 ? 1.322 6.291 -13.278 1.00 0.00 88 GLY A CA 2
ATOM 2791 C C . GLY A 1 87 ? 2.330 7.301 -13.781 1.00 0.00 88 GLY A C 2
ATOM 2792 O O . GLY A 1 87 ? 2.405 7.568 -14.981 1.00 0.00 88 GLY A O 2
ATOM 2796 N N . LEU A 1 88 ? 3.098 7.870 -12.852 1.00 0.00 89 LEU A N 2
ATOM 2797 C CA . LEU A 1 88 ? 4.116 8.876 -13.171 1.00 0.00 89 LEU A CA 2
ATOM 2798 C C . LEU A 1 88 ? 4.762 8.620 -14.538 1.00 0.00 89 LEU A C 2
ATOM 2799 O O . LEU A 1 88 ? 5.099 9.555 -15.263 1.00 0.00 89 LEU A O 2
ATOM 2815 N N . HIS A 1 89 ? 4.928 7.344 -14.876 1.00 0.00 90 HIS A N 2
ATOM 2816 C CA . HIS A 1 89 ? 5.529 6.958 -16.149 1.00 0.00 90 HIS A CA 2
ATOM 2817 C C . HIS A 1 89 ? 4.526 7.095 -17.288 1.00 0.00 90 HIS A C 2
ATOM 2818 O O . HIS A 1 89 ? 3.563 7.878 -17.138 1.00 0.00 90 HIS A O 2
ATOM 2833 N N . ALA A 1 1 ? 12.104 11.738 -0.057 1.00 0.00 2 ALA A N 3
ATOM 2834 C CA . ALA A 1 1 ? 11.373 11.947 -1.302 1.00 0.00 2 ALA A CA 3
ATOM 2835 C C . ALA A 1 1 ? 10.930 10.621 -1.912 1.00 0.00 2 ALA A C 3
ATOM 2836 O O . ALA A 1 1 ? 11.225 10.332 -3.072 1.00 0.00 2 ALA A O 3
ATOM 2845 N N . ASP A 1 2 ? 10.218 9.820 -1.126 1.00 0.00 3 ASP A N 3
ATOM 2846 C CA . ASP A 1 2 ? 9.733 8.527 -1.594 1.00 0.00 3 ASP A CA 3
ATOM 2847 C C . ASP A 1 2 ? 8.628 7.996 -0.687 1.00 0.00 3 ASP A C 3
ATOM 2848 O O . ASP A 1 2 ? 8.864 7.129 0.154 1.00 0.00 3 ASP A O 3
ATOM 2857 N N . GLN A 1 3 ? 7.417 8.521 -0.873 1.00 0.00 4 GLN A N 3
ATOM 2858 C CA . GLN A 1 3 ? 6.251 8.111 -0.084 1.00 0.00 4 GLN A CA 3
ATOM 2859 C C . GLN A 1 3 ? 4.981 8.274 -0.910 1.00 0.00 4 GLN A C 3
ATOM 2860 O O . GLN A 1 3 ? 3.961 8.754 -0.416 1.00 0.00 4 GLN A O 3
ATOM 2874 N N . LEU A 1 4 ? 5.059 7.878 -2.177 1.00 0.00 5 LEU A N 3
ATOM 2875 C CA . LEU A 1 4 ? 3.924 7.984 -3.088 1.00 0.00 5 LEU A CA 3
ATOM 2876 C C . LEU A 1 4 ? 2.621 7.579 -2.407 1.00 0.00 5 LEU A C 3
ATOM 2877 O O . LEU A 1 4 ? 1.666 8.351 -2.384 1.00 0.00 5 LEU A O 3
ATOM 2893 N N . LEU A 1 5 ? 2.575 6.368 -1.866 1.00 0.00 6 LEU A N 3
ATOM 2894 C CA . LEU A 1 5 ? 1.368 5.881 -1.205 1.00 0.00 6 LEU A CA 3
ATOM 2895 C C . LEU A 1 5 ? 0.883 6.869 -0.144 1.00 0.00 6 LEU A C 3
ATOM 2896 O O . LEU A 1 5 ? -0.234 7.380 -0.223 1.00 0.00 6 LEU A O 3
ATOM 2912 N N . ARG A 1 6 ? 1.724 7.122 0.852 1.00 0.00 7 ARG A N 3
ATOM 2913 C CA . ARG A 1 6 ? 1.379 8.038 1.938 1.00 0.00 7 ARG A CA 3
ATOM 2914 C C . ARG A 1 6 ? 0.617 9.264 1.426 1.00 0.00 7 ARG A C 3
ATOM 2915 O O . ARG A 1 6 ? -0.545 9.474 1.773 1.00 0.00 7 ARG A O 3
ATOM 2936 N N . LYS A 1 7 ? 1.284 10.074 0.611 1.00 0.00 8 LYS A N 3
ATOM 2937 C CA . LYS A 1 7 ? 0.675 11.283 0.065 1.00 0.00 8 LYS A CA 3
ATOM 2938 C C . LYS A 1 7 ? -0.545 10.953 -0.792 1.00 0.00 8 LYS A C 3
ATOM 2939 O O . LYS A 1 7 ? -1.562 11.643 -0.732 1.00 0.00 8 LYS A O 3
ATOM 2958 N N . LYS A 1 8 ? -0.431 9.897 -1.595 1.00 0.00 9 LYS A N 3
ATOM 2959 C CA . LYS A 1 8 ? -1.516 9.466 -2.480 1.00 0.00 9 LYS A CA 3
ATOM 2960 C C . LYS A 1 8 ? -2.497 8.560 -1.742 1.00 0.00 9 LYS A C 3
ATOM 2961 O O . LYS A 1 8 ? -3.340 7.910 -2.360 1.00 0.00 9 LYS A O 3
ATOM 2980 N N . ARG A 1 9 ? -2.380 8.518 -0.420 1.00 0.00 10 ARG A N 3
ATOM 2981 C CA . ARG A 1 9 ? -3.257 7.688 0.397 1.00 0.00 10 ARG A CA 3
ATOM 2982 C C . ARG A 1 9 ? -4.716 8.092 0.213 1.00 0.00 10 ARG A C 3
ATOM 2983 O O . ARG A 1 9 ? -5.580 7.245 -0.002 1.00 0.00 10 ARG A O 3
ATOM 3004 N N . ARG A 1 10 ? -4.982 9.391 0.305 1.00 0.00 11 ARG A N 3
ATOM 3005 C CA . ARG A 1 10 ? -6.338 9.909 0.155 1.00 0.00 11 ARG A CA 3
ATOM 3006 C C . ARG A 1 10 ? -6.915 9.564 -1.216 1.00 0.00 11 ARG A C 3
ATOM 3007 O O . ARG A 1 10 ? -8.131 9.472 -1.380 1.00 0.00 11 ARG A O 3
ATOM 3028 N N . ILE A 1 11 ? -6.037 9.379 -2.195 1.00 0.00 12 ILE A N 3
ATOM 3029 C CA . ILE A 1 11 ? -6.464 9.052 -3.551 1.00 0.00 12 ILE A CA 3
ATOM 3030 C C . ILE A 1 11 ? -6.909 7.596 -3.662 1.00 0.00 12 ILE A C 3
ATOM 3031 O O . ILE A 1 11 ? -8.099 7.308 -3.787 1.00 0.00 12 ILE A O 3
ATOM 3047 N N . PHE A 1 12 ? -5.943 6.684 -3.625 1.00 0.00 13 PHE A N 3
ATOM 3048 C CA . PHE A 1 12 ? -6.229 5.258 -3.731 1.00 0.00 13 PHE A CA 3
ATOM 3049 C C . PHE A 1 12 ? -7.405 4.857 -2.847 1.00 0.00 13 PHE A C 3
ATOM 3050 O O . PHE A 1 12 ? -8.363 4.240 -3.313 1.00 0.00 13 PHE A O 3
ATOM 3067 N N . ILE A 1 13 ? -7.319 5.198 -1.567 1.00 0.00 14 ILE A N 3
ATOM 3068 C CA . ILE A 1 13 ? -8.370 4.859 -0.614 1.00 0.00 14 ILE A CA 3
ATOM 3069 C C . ILE A 1 13 ? -9.746 5.300 -1.114 1.00 0.00 14 ILE A C 3
ATOM 3070 O O . ILE A 1 13 ? -10.692 4.512 -1.117 1.00 0.00 14 ILE A O 3
ATOM 3086 N N . HIS A 1 14 ? -9.853 6.565 -1.535 1.00 0.00 15 HIS A N 3
ATOM 3087 C CA . HIS A 1 14 ? -11.116 7.129 -2.041 1.00 0.00 15 HIS A CA 3
ATOM 3088 C C . HIS A 1 14 ? -11.162 7.088 -3.566 1.00 0.00 15 HIS A C 3
ATOM 3089 O O . HIS A 1 14 ? -11.405 8.105 -4.216 1.00 0.00 15 HIS A O 3
ATOM 3103 N N . SER A 1 15 ? -10.928 5.908 -4.133 1.00 0.00 16 SER A N 3
ATOM 3104 C CA . SER A 1 15 ? -10.944 5.744 -5.582 1.00 0.00 16 SER A CA 3
ATOM 3105 C C . SER A 1 15 ? -10.952 4.268 -5.967 1.00 0.00 16 SER A C 3
ATOM 3106 O O . SER A 1 15 ? -11.838 3.807 -6.687 1.00 0.00 16 SER A O 3
ATOM 3114 N N . VAL A 1 16 ? -9.954 3.532 -5.488 1.00 0.00 17 VAL A N 3
ATOM 3115 C CA . VAL A 1 16 ? -9.840 2.108 -5.786 1.00 0.00 17 VAL A CA 3
ATOM 3116 C C . VAL A 1 16 ? -11.195 1.411 -5.709 1.00 0.00 17 VAL A C 3
ATOM 3117 O O . VAL A 1 16 ? -11.901 1.514 -4.707 1.00 0.00 17 VAL A O 3
ATOM 3130 N N . GLY A 1 17 ? -11.552 0.699 -6.778 1.00 0.00 18 GLY A N 3
ATOM 3131 C CA . GLY A 1 17 ? -12.822 -0.010 -6.820 1.00 0.00 18 GLY A CA 3
ATOM 3132 C C . GLY A 1 17 ? -12.762 -1.352 -6.113 1.00 0.00 18 GLY A C 3
ATOM 3133 O O . GLY A 1 17 ? -11.767 -2.069 -6.214 1.00 0.00 18 GLY A O 3
ATOM 3137 N N . ALA A 1 18 ? -13.830 -1.690 -5.399 1.00 0.00 19 ALA A N 3
ATOM 3138 C CA . ALA A 1 18 ? -13.901 -2.954 -4.672 1.00 0.00 19 ALA A CA 3
ATOM 3139 C C . ALA A 1 18 ? -13.334 -4.104 -5.499 1.00 0.00 19 ALA A C 3
ATOM 3140 O O . ALA A 1 18 ? -12.845 -5.093 -4.952 1.00 0.00 19 ALA A O 3
ATOM 3147 N N . GLY A 1 19 ? -13.405 -3.970 -6.820 1.00 0.00 20 GLY A N 3
ATOM 3148 C CA . GLY A 1 19 ? -12.898 -5.006 -7.699 1.00 0.00 20 GLY A CA 3
ATOM 3149 C C . GLY A 1 19 ? -11.382 -5.046 -7.743 1.00 0.00 20 GLY A C 3
ATOM 3150 O O . GLY A 1 19 ? -10.769 -6.044 -7.363 1.00 0.00 20 GLY A O 3
ATOM 3154 N N . THR A 1 20 ? -10.777 -3.959 -8.210 1.00 0.00 21 THR A N 3
ATOM 3155 C CA . THR A 1 20 ? -9.324 -3.872 -8.305 1.00 0.00 21 THR A CA 3
ATOM 3156 C C . THR A 1 20 ? -8.656 -4.404 -7.041 1.00 0.00 21 THR A C 3
ATOM 3157 O O . THR A 1 20 ? -7.596 -5.020 -7.107 1.00 0.00 21 THR A O 3
ATOM 3168 N N . ILE A 1 21 ? -9.275 -4.158 -5.893 1.00 0.00 22 ILE A N 3
ATOM 3169 C CA . ILE A 1 21 ? -8.728 -4.611 -4.619 1.00 0.00 22 ILE A CA 3
ATOM 3170 C C . ILE A 1 21 ? -8.476 -6.121 -4.633 1.00 0.00 22 ILE A C 3
ATOM 3171 O O . ILE A 1 21 ? -7.402 -6.580 -4.246 1.00 0.00 22 ILE A O 3
ATOM 3187 N N . ASN A 1 22 ? -9.466 -6.886 -5.076 1.00 0.00 23 ASN A N 3
ATOM 3188 C CA . ASN A 1 22 ? -9.339 -8.338 -5.129 1.00 0.00 23 ASN A CA 3
ATOM 3189 C C . ASN A 1 22 ? -8.209 -8.759 -6.063 1.00 0.00 23 ASN A C 3
ATOM 3190 O O . ASN A 1 22 ? -7.467 -9.699 -5.774 1.00 0.00 23 ASN A O 3
ATOM 3201 N N . ALA A 1 23 ? -8.087 -8.062 -7.187 1.00 0.00 24 ALA A N 3
ATOM 3202 C CA . ALA A 1 23 ? -7.053 -8.366 -8.170 1.00 0.00 24 ALA A CA 3
ATOM 3203 C C . ALA A 1 23 ? -5.686 -7.856 -7.721 1.00 0.00 24 ALA A C 3
ATOM 3204 O O . ALA A 1 23 ? -4.651 -8.389 -8.122 1.00 0.00 24 ALA A O 3
ATOM 3211 N N . LEU A 1 24 ? -5.692 -6.816 -6.896 1.00 0.00 25 LEU A N 3
ATOM 3212 C CA . LEU A 1 24 ? -4.457 -6.221 -6.403 1.00 0.00 25 LEU A CA 3
ATOM 3213 C C . LEU A 1 24 ? -3.812 -7.088 -5.326 1.00 0.00 25 LEU A C 3
ATOM 3214 O O . LEU A 1 24 ? -2.661 -7.503 -5.465 1.00 0.00 25 LEU A O 3
ATOM 3230 N N . LEU A 1 25 ? -4.548 -7.357 -4.250 1.00 0.00 26 LEU A N 3
ATOM 3231 C CA . LEU A 1 25 ? -4.019 -8.172 -3.161 1.00 0.00 26 LEU A CA 3
ATOM 3232 C C . LEU A 1 25 ? -3.576 -9.536 -3.674 1.00 0.00 26 LEU A C 3
ATOM 3233 O O . LEU A 1 25 ? -2.583 -10.093 -3.205 1.00 0.00 26 LEU A O 3
ATOM 3249 N N . ASP A 1 26 ? -4.313 -10.067 -4.643 1.00 0.00 27 ASP A N 3
ATOM 3250 C CA . ASP A 1 26 ? -3.985 -11.364 -5.222 1.00 0.00 27 ASP A CA 3
ATOM 3251 C C . ASP A 1 26 ? -2.586 -11.340 -5.827 1.00 0.00 27 ASP A C 3
ATOM 3252 O O . ASP A 1 26 ? -1.796 -12.264 -5.632 1.00 0.00 27 ASP A O 3
ATOM 3261 N N . CYS A 1 27 ? -2.284 -10.271 -6.558 1.00 0.00 28 CYS A N 3
ATOM 3262 C CA . CYS A 1 27 ? -0.978 -10.121 -7.188 1.00 0.00 28 CYS A CA 3
ATOM 3263 C C . CYS A 1 27 ? 0.127 -10.064 -6.137 1.00 0.00 28 CYS A C 3
ATOM 3264 O O . CYS A 1 27 ? 1.176 -10.689 -6.291 1.00 0.00 28 CYS A O 3
ATOM 3272 N N . LEU A 1 28 ? -0.117 -9.313 -5.067 1.00 0.00 29 LEU A N 3
ATOM 3273 C CA . LEU A 1 28 ? 0.858 -9.180 -3.991 1.00 0.00 29 LEU A CA 3
ATOM 3274 C C . LEU A 1 28 ? 1.364 -10.549 -3.547 1.00 0.00 29 LEU A C 3
ATOM 3275 O O . LEU A 1 28 ? 2.569 -10.758 -3.405 1.00 0.00 29 LEU A O 3
ATOM 3291 N N . LEU A 1 29 ? 0.440 -11.483 -3.337 1.00 0.00 30 LEU A N 3
ATOM 3292 C CA . LEU A 1 29 ? 0.807 -12.832 -2.918 1.00 0.00 30 LEU A CA 3
ATOM 3293 C C . LEU A 1 29 ? 1.763 -13.460 -3.927 1.00 0.00 30 LEU A C 3
ATOM 3294 O O . LEU A 1 29 ? 2.753 -14.086 -3.550 1.00 0.00 30 LEU A O 3
ATOM 3310 N N . GLU A 1 30 ? 1.463 -13.282 -5.211 1.00 0.00 31 GLU A N 3
ATOM 3311 C CA . GLU A 1 30 ? 2.303 -13.828 -6.271 1.00 0.00 31 GLU A CA 3
ATOM 3312 C C . GLU A 1 30 ? 3.775 -13.552 -5.982 1.00 0.00 31 GLU A C 3
ATOM 3313 O O . GLU A 1 30 ? 4.620 -14.439 -6.106 1.00 0.00 31 GLU A O 3
ATOM 3325 N N . ASP A 1 31 ? 4.070 -12.317 -5.584 1.00 0.00 32 ASP A N 3
ATOM 3326 C CA . ASP A 1 31 ? 5.436 -11.917 -5.262 1.00 0.00 32 ASP A CA 3
ATOM 3327 C C . ASP A 1 31 ? 5.818 -12.404 -3.868 1.00 0.00 32 ASP A C 3
ATOM 3328 O O . ASP A 1 31 ? 6.998 -12.492 -3.530 1.00 0.00 32 ASP A O 3
ATOM 3337 N N . GLU A 1 32 ? 4.805 -12.716 -3.065 1.00 0.00 33 GLU A N 3
ATOM 3338 C CA . GLU A 1 32 ? 5.020 -13.196 -1.704 1.00 0.00 33 GLU A CA 3
ATOM 3339 C C . GLU A 1 32 ? 5.639 -12.107 -0.834 1.00 0.00 33 GLU A C 3
ATOM 3340 O O . GLU A 1 32 ? 6.441 -12.390 0.055 1.00 0.00 33 GLU A O 3
ATOM 3352 N N . VAL A 1 33 ? 5.261 -10.859 -1.098 1.00 0.00 34 VAL A N 3
ATOM 3353 C CA . VAL A 1 33 ? 5.779 -9.729 -0.336 1.00 0.00 34 VAL A CA 3
ATOM 3354 C C . VAL A 1 33 ? 5.129 -9.658 1.043 1.00 0.00 34 VAL A C 3
ATOM 3355 O O . VAL A 1 33 ? 5.797 -9.382 2.040 1.00 0.00 34 VAL A O 3
ATOM 3368 N N . ILE A 1 34 ? 3.820 -9.915 1.096 1.00 0.00 35 ILE A N 3
ATOM 3369 C CA . ILE A 1 34 ? 3.067 -9.890 2.356 1.00 0.00 35 ILE A CA 3
ATOM 3370 C C . ILE A 1 34 ? 3.094 -11.268 3.018 1.00 0.00 35 ILE A C 3
ATOM 3371 O O . ILE A 1 34 ? 3.288 -12.283 2.352 1.00 0.00 35 ILE A O 3
ATOM 3387 N N . SER A 1 35 ? 2.899 -11.292 4.342 1.00 0.00 36 SER A N 3
ATOM 3388 C CA . SER A 1 35 ? 2.903 -12.541 5.126 1.00 0.00 36 SER A CA 3
ATOM 3389 C C . SER A 1 35 ? 1.482 -13.011 5.410 1.00 0.00 36 SER A C 3
ATOM 3390 O O . SER A 1 35 ? 0.550 -12.210 5.466 1.00 0.00 36 SER A O 3
ATOM 3398 N N . GLN A 1 36 ? 1.327 -14.318 5.605 1.00 0.00 37 GLN A N 3
ATOM 3399 C CA . GLN A 1 36 ? 0.024 -14.896 5.902 1.00 0.00 37 GLN A CA 3
ATOM 3400 C C . GLN A 1 36 ? -0.682 -14.078 6.979 1.00 0.00 37 GLN A C 3
ATOM 3401 O O . GLN A 1 36 ? -1.910 -14.035 7.036 1.00 0.00 37 GLN A O 3
ATOM 3415 N N . GLU A 1 37 ? 0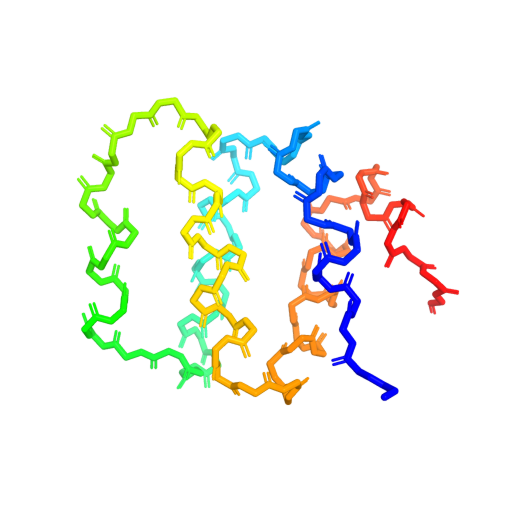.107 -13.420 7.826 1.00 0.00 38 GLU A N 3
ATOM 3416 C CA . GLU A 1 37 ? -0.443 -12.594 8.893 1.00 0.00 38 GLU A CA 3
ATOM 3417 C C . GLU A 1 37 ? -1.093 -11.346 8.308 1.00 0.00 38 GLU A C 3
ATOM 3418 O O . GLU A 1 37 ? -2.150 -10.906 8.761 1.00 0.00 38 GLU A O 3
ATOM 3430 N N . ASP A 1 38 ? -0.453 -10.786 7.288 1.00 0.00 39 ASP A N 3
ATOM 3431 C CA . ASP A 1 38 ? -0.964 -9.596 6.622 1.00 0.00 39 ASP A CA 3
ATOM 3432 C C . ASP A 1 38 ? -2.164 -9.960 5.751 1.00 0.00 39 ASP A C 3
ATOM 3433 O O . ASP A 1 38 ? -3.246 -9.394 5.903 1.00 0.00 39 ASP A O 3
ATOM 3442 N N . MET A 1 39 ? -1.968 -10.917 4.851 1.00 0.00 40 MET A N 3
ATOM 3443 C CA . MET A 1 39 ? -3.042 -11.362 3.972 1.00 0.00 40 MET A CA 3
ATOM 3444 C C . MET A 1 39 ? -4.302 -11.623 4.785 1.00 0.00 40 MET A C 3
ATOM 3445 O O . MET A 1 39 ? -5.420 -11.477 4.290 1.00 0.00 40 MET A O 3
ATOM 3459 N N . ASN A 1 40 ? -4.103 -12.006 6.039 1.00 0.00 41 ASN A N 3
ATOM 3460 C CA . ASN A 1 40 ? -5.210 -12.285 6.941 1.00 0.00 41 ASN A CA 3
ATOM 3461 C C . ASN A 1 40 ? -5.908 -10.993 7.357 1.00 0.00 41 ASN A C 3
ATOM 3462 O O . ASN A 1 40 ? -7.133 -10.949 7.461 1.00 0.00 41 ASN A O 3
ATOM 3473 N N . LYS A 1 41 ? -5.125 -9.941 7.595 1.00 0.00 42 LYS A N 3
ATOM 3474 C CA . LYS A 1 41 ? -5.691 -8.660 7.999 1.00 0.00 42 LYS A CA 3
ATOM 3475 C C . LYS A 1 41 ? -6.728 -8.180 6.987 1.00 0.00 42 LYS A C 3
ATOM 3476 O O . LYS A 1 41 ? -7.845 -7.818 7.355 1.00 0.00 42 LYS A O 3
ATOM 3495 N N . VAL A 1 42 ? -6.352 -8.181 5.712 1.00 0.00 43 VAL A N 3
ATOM 3496 C CA . VAL A 1 42 ? -7.254 -7.745 4.651 1.00 0.00 43 VAL A CA 3
ATOM 3497 C C . VAL A 1 42 ? -8.384 -8.748 4.441 1.00 0.00 43 VAL A C 3
ATOM 3498 O O . VAL A 1 42 ? -9.550 -8.369 4.335 1.00 0.00 43 VAL A O 3
ATOM 3511 N N . ARG A 1 43 ? -8.031 -10.028 4.382 1.00 0.00 44 ARG A N 3
ATOM 3512 C CA . ARG A 1 43 ? -9.020 -11.083 4.185 1.00 0.00 44 ARG A CA 3
ATOM 3513 C C . ARG A 1 43 ? -10.051 -11.070 5.308 1.00 0.00 44 ARG A C 3
ATOM 3514 O O . ARG A 1 43 ? -11.162 -11.575 5.155 1.00 0.00 44 ARG A O 3
ATOM 3535 N N . ASP A 1 44 ? -9.672 -10.487 6.436 1.00 0.00 45 ASP A N 3
ATOM 3536 C CA . ASP A 1 44 ? -10.561 -10.402 7.589 1.00 0.00 45 ASP A CA 3
ATOM 3537 C C . ASP A 1 44 ? -11.780 -9.544 7.270 1.00 0.00 45 ASP A C 3
ATOM 3538 O O . ASP A 1 44 ? -12.794 -9.603 7.965 1.00 0.00 45 ASP A O 3
ATOM 3547 N N . GLU A 1 45 ? -11.671 -8.746 6.213 1.00 0.00 46 GLU A N 3
ATOM 3548 C CA . GLU A 1 45 ? -12.764 -7.873 5.798 1.00 0.00 46 GLU A CA 3
ATOM 3549 C C . GLU A 1 45 ? -13.230 -6.995 6.952 1.00 0.00 46 GLU A C 3
ATOM 3550 O O . GLU A 1 45 ? -14.079 -7.397 7.748 1.00 0.00 46 GLU A O 3
ATOM 3562 N N . ASN A 1 46 ? -12.671 -5.793 7.038 1.00 0.00 47 ASN A N 3
ATOM 3563 C CA . ASN A 1 46 ? -13.031 -4.855 8.095 1.00 0.00 47 ASN A CA 3
ATOM 3564 C C . ASN A 1 46 ? -14.400 -4.237 7.827 1.00 0.00 47 ASN A C 3
ATOM 3565 O O . ASN A 1 46 ? -15.319 -4.368 8.636 1.00 0.00 47 ASN A O 3
ATOM 3576 N N . ASP A 1 47 ? -14.528 -3.565 6.688 1.00 0.00 48 ASP A N 3
ATOM 3577 C CA . ASP A 1 47 ? -15.783 -2.928 6.313 1.00 0.00 48 ASP A CA 3
ATOM 3578 C C . ASP A 1 47 ? -15.808 -2.615 4.820 1.00 0.00 48 ASP A C 3
ATOM 3579 O O . ASP A 1 47 ? -15.346 -3.408 4.000 1.00 0.00 48 ASP A O 3
ATOM 3588 N N . THR A 1 48 ? -16.354 -1.457 4.480 1.00 0.00 49 THR A N 3
ATOM 3589 C CA . THR A 1 48 ? -16.449 -1.030 3.089 1.00 0.00 49 THR A CA 3
ATOM 3590 C C . THR A 1 48 ? -15.068 -0.875 2.460 1.00 0.00 49 THR A C 3
ATOM 3591 O O . THR A 1 48 ? -14.052 -1.187 3.081 1.00 0.00 49 THR A O 3
ATOM 3602 N N . VAL A 1 49 ? -15.041 -0.393 1.222 1.00 0.00 50 VAL A N 3
ATOM 3603 C CA . VAL A 1 49 ? -13.791 -0.196 0.497 1.00 0.00 50 VAL A CA 3
ATOM 3604 C C . VAL A 1 49 ? -12.863 0.763 1.246 1.00 0.00 50 VAL A C 3
ATOM 3605 O O . VAL A 1 49 ? -11.643 0.619 1.198 1.00 0.00 50 VAL A O 3
ATOM 3618 N N . MET A 1 50 ? -13.445 1.743 1.926 1.00 0.00 51 MET A N 3
ATOM 3619 C CA . MET A 1 50 ? -12.658 2.722 2.670 1.00 0.00 51 MET A CA 3
ATOM 3620 C C . MET A 1 50 ? -11.752 2.041 3.692 1.00 0.00 51 MET A C 3
ATOM 3621 O O . MET A 1 50 ? -10.613 2.457 3.900 1.00 0.00 51 MET A O 3
ATOM 3635 N N . ASP A 1 51 ? -12.270 0.996 4.337 1.00 0.00 52 ASP A N 3
ATOM 3636 C CA . ASP A 1 51 ? -11.518 0.253 5.352 1.00 0.00 52 ASP A CA 3
ATOM 3637 C C . ASP A 1 51 ? -10.626 -0.816 4.723 1.00 0.00 52 ASP A C 3
ATOM 3638 O O . ASP A 1 51 ? -9.523 -1.072 5.204 1.00 0.00 52 ASP A O 3
ATOM 3647 N N . LYS A 1 52 ? -11.110 -1.442 3.655 1.00 0.00 53 LYS A N 3
ATOM 3648 C CA . LYS A 1 52 ? -10.351 -2.489 2.976 1.00 0.00 53 LYS A CA 3
ATOM 3649 C C . LYS A 1 52 ? -9.139 -1.911 2.250 1.00 0.00 53 LYS A C 3
ATOM 3650 O O . LYS A 1 52 ? -8.087 -2.544 2.180 1.00 0.00 53 LYS A O 3
ATOM 3669 N N . ALA A 1 53 ? -9.297 -0.708 1.709 1.00 0.00 54 ALA A N 3
ATOM 3670 C CA . ALA A 1 53 ? -8.215 -0.047 0.987 1.00 0.00 54 ALA A CA 3
ATOM 3671 C C . ALA A 1 53 ? -7.191 0.540 1.953 1.00 0.00 54 ALA A C 3
ATOM 3672 O O . ALA A 1 53 ? -5.986 0.489 1.703 1.00 0.00 54 ALA A O 3
ATOM 3679 N N . ARG A 1 54 ? -7.678 1.096 3.056 1.00 0.00 55 ARG A N 3
ATOM 3680 C CA . ARG A 1 54 ? -6.808 1.695 4.061 1.00 0.00 55 ARG A CA 3
ATOM 3681 C C . ARG A 1 54 ? -5.767 0.694 4.550 1.00 0.00 55 ARG A C 3
ATOM 3682 O O . ARG A 1 54 ? -4.602 1.039 4.747 1.00 0.00 55 ARG A O 3
ATOM 3703 N N . VAL A 1 55 ? -6.197 -0.549 4.752 1.00 0.00 56 VAL A N 3
ATOM 3704 C CA . VAL A 1 55 ? -5.306 -1.604 5.225 1.00 0.00 56 VAL A CA 3
ATOM 3705 C C . VAL A 1 55 ? -4.420 -2.134 4.101 1.00 0.00 56 VAL A C 3
ATOM 3706 O O . VAL A 1 55 ? -3.229 -2.366 4.298 1.00 0.00 56 VAL A O 3
ATOM 3719 N N . LEU A 1 56 ? -5.009 -2.331 2.927 1.00 0.00 57 LEU A N 3
ATOM 3720 C CA . LEU A 1 56 ? -4.267 -2.843 1.778 1.00 0.00 57 LEU A CA 3
ATOM 3721 C C . LEU A 1 56 ? -3.131 -1.901 1.390 1.00 0.00 57 LEU A C 3
ATOM 3722 O O . LEU A 1 56 ? -1.995 -2.331 1.191 1.00 0.00 57 LEU A O 3
ATOM 3738 N N . ILE A 1 57 ? -3.441 -0.613 1.281 1.00 0.00 58 ILE A N 3
ATOM 3739 C CA . ILE A 1 57 ? -2.442 0.382 0.911 1.00 0.00 58 ILE A CA 3
ATOM 3740 C C . ILE A 1 57 ? -1.380 0.537 1.996 1.00 0.00 58 ILE A C 3
ATOM 3741 O O . ILE A 1 57 ? -0.208 0.777 1.701 1.00 0.00 58 ILE A O 3
ATOM 3757 N N . ASP A 1 58 ? -1.794 0.400 3.252 1.00 0.00 59 ASP A N 3
ATOM 3758 C CA . ASP A 1 58 ? -0.874 0.529 4.377 1.00 0.00 59 ASP A CA 3
ATOM 3759 C C . ASP A 1 58 ? 0.070 -0.668 4.453 1.00 0.00 59 ASP A C 3
ATOM 3760 O O . ASP A 1 58 ? 1.292 -0.509 4.440 1.00 0.00 59 ASP A O 3
ATOM 3769 N N . LEU A 1 59 ? -0.502 -1.865 4.532 1.00 0.00 60 LEU A N 3
ATOM 3770 C CA . LEU A 1 59 ? 0.287 -3.091 4.612 1.00 0.00 60 LEU A CA 3
ATOM 3771 C C . LEU A 1 59 ? 1.454 -3.054 3.629 1.00 0.00 60 LEU A C 3
ATOM 3772 O O . LEU A 1 59 ? 2.601 -3.298 4.003 1.00 0.00 60 LEU A O 3
ATOM 3788 N N . VAL A 1 60 ? 1.153 -2.744 2.373 1.00 0.00 61 VAL A N 3
ATOM 3789 C CA . VAL A 1 60 ? 2.178 -2.673 1.338 1.00 0.00 61 VAL A CA 3
ATOM 3790 C C . VAL A 1 60 ? 3.333 -1.776 1.776 1.00 0.00 61 VAL A C 3
ATOM 3791 O O . VAL A 1 60 ? 4.478 -2.218 1.859 1.00 0.00 61 VAL A O 3
ATOM 3804 N N . THR A 1 61 ? 3.022 -0.514 2.054 1.00 0.00 62 THR A N 3
ATOM 3805 C CA . THR A 1 61 ? 4.035 0.443 2.481 1.00 0.00 62 THR A CA 3
ATOM 3806 C C . THR A 1 61 ? 4.767 -0.046 3.725 1.00 0.00 62 THR A C 3
ATOM 3807 O O . THR A 1 61 ? 5.850 0.439 4.051 1.00 0.00 62 THR A O 3
ATOM 3818 N N . GLY A 1 62 ? 4.168 -1.009 4.419 1.00 0.00 63 GLY A N 3
ATOM 3819 C CA . GLY A 1 62 ? 4.778 -1.548 5.621 1.00 0.00 63 GLY A CA 3
ATOM 3820 C C . GLY A 1 62 ? 5.998 -2.397 5.322 1.00 0.00 63 GLY A C 3
ATOM 3821 O O . GLY A 1 62 ? 6.984 -2.360 6.058 1.00 0.00 63 GLY A O 3
ATOM 3825 N N . LYS A 1 63 ? 5.931 -3.165 4.239 1.00 0.00 64 LYS A N 3
ATOM 3826 C CA . LYS A 1 63 ? 7.037 -4.030 3.840 1.00 0.00 64 LYS A CA 3
ATOM 3827 C C . LYS A 1 63 ? 8.145 -3.222 3.174 1.00 0.00 64 LYS A C 3
ATOM 3828 O O . LYS A 1 63 ? 8.875 -3.732 2.324 1.00 0.00 64 LYS A O 3
ATOM 3847 N N . GLY A 1 64 ? 8.265 -1.957 3.567 1.00 0.00 65 GLY A N 3
ATOM 3848 C CA . GLY A 1 64 ? 9.285 -1.089 3.001 1.00 0.00 65 GLY A CA 3
ATOM 3849 C C . GLY A 1 64 ? 8.895 -0.546 1.641 1.00 0.00 65 GLY A C 3
ATOM 3850 O O . GLY A 1 64 ? 7.893 -0.968 1.064 1.00 0.00 65 GLY A O 3
ATOM 3854 N N . PRO A 1 65 ? 9.676 0.402 1.103 1.00 0.00 66 PRO A N 3
ATOM 3855 C CA . PRO A 1 65 ? 9.403 1.009 -0.206 1.00 0.00 66 PRO A CA 3
ATOM 3856 C C . PRO A 1 65 ? 9.723 0.052 -1.357 1.00 0.00 66 PRO A C 3
ATOM 3857 O O . PRO A 1 65 ? 9.508 0.378 -2.524 1.00 0.00 66 PRO A O 3
ATOM 3868 N N . LYS A 1 66 ? 10.231 -1.128 -1.020 1.00 0.00 67 LYS A N 3
ATOM 3869 C CA . LYS A 1 66 ? 10.569 -2.125 -2.028 1.00 0.00 67 LYS A CA 3
ATOM 3870 C C . LYS A 1 66 ? 9.302 -2.673 -2.673 1.00 0.00 67 LYS A C 3
ATOM 3871 O O . LYS A 1 66 ? 9.310 -3.090 -3.830 1.00 0.00 67 LYS A O 3
ATOM 3890 N N . SER A 1 67 ? 8.212 -2.667 -1.909 1.00 0.00 68 SER A N 3
ATOM 3891 C CA . SER A 1 67 ? 6.924 -3.159 -2.389 1.00 0.00 68 SER A CA 3
ATOM 3892 C C . SER A 1 67 ? 6.211 -2.099 -3.224 1.00 0.00 68 SER A C 3
ATOM 3893 O O . SER A 1 67 ? 5.481 -2.419 -4.162 1.00 0.00 68 SER A O 3
ATOM 3901 N N . CYS A 1 68 ? 6.425 -0.834 -2.871 1.00 0.00 69 CYS A N 3
ATOM 3902 C CA . CYS A 1 68 ? 5.800 0.276 -3.581 1.00 0.00 69 CYS A CA 3
ATOM 3903 C C . CYS A 1 68 ? 5.951 0.122 -5.092 1.00 0.00 69 CYS A C 3
ATOM 3904 O O . CYS A 1 68 ? 5.055 0.481 -5.853 1.00 0.00 69 CYS A O 3
ATOM 3912 N N . CYS A 1 69 ? 7.090 -0.408 -5.520 1.00 0.00 70 CYS A N 3
ATOM 3913 C CA . CYS A 1 69 ? 7.354 -0.600 -6.940 1.00 0.00 70 CYS A CA 3
ATOM 3914 C C . CYS A 1 69 ? 6.345 -1.560 -7.559 1.00 0.00 70 CYS A C 3
ATOM 3915 O O . CYS A 1 69 ? 5.475 -1.153 -8.327 1.00 0.00 70 CYS A O 3
ATOM 3923 N N . LYS A 1 70 ? 6.472 -2.836 -7.220 1.00 0.00 71 LYS A N 3
ATOM 3924 C CA . LYS A 1 70 ? 5.575 -3.861 -7.745 1.00 0.00 71 LYS A CA 3
ATOM 3925 C C . LYS A 1 70 ? 4.116 -3.433 -7.620 1.00 0.00 71 LYS A C 3
ATOM 3926 O O . LYS A 1 70 ? 3.260 -3.877 -8.387 1.00 0.00 71 LYS A O 3
ATOM 3945 N N . PHE A 1 71 ? 3.836 -2.575 -6.646 1.00 0.00 72 PHE A N 3
ATOM 3946 C CA . PHE A 1 71 ? 2.480 -2.092 -6.415 1.00 0.00 72 PHE A CA 3
ATOM 3947 C C . PHE A 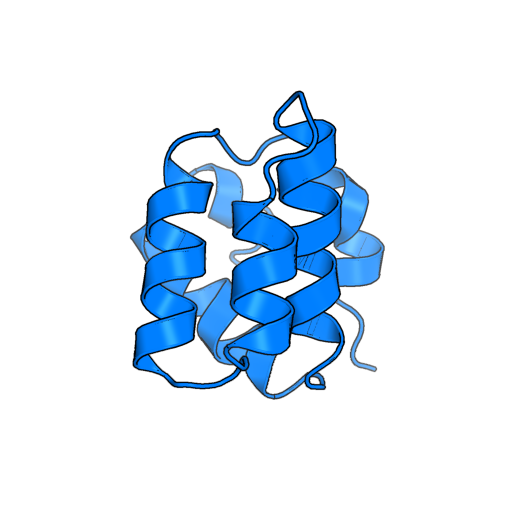1 71 ? 2.028 -1.148 -7.525 1.00 0.00 72 PHE A C 3
ATOM 3948 O O . PHE A 1 71 ? 0.891 -1.223 -7.991 1.00 0.00 72 PHE A O 3
ATOM 3965 N N . ILE A 1 72 ? 2.921 -0.255 -7.946 1.00 0.00 73 ILE A N 3
ATOM 3966 C CA . ILE A 1 72 ? 2.601 0.703 -8.999 1.00 0.00 73 ILE A CA 3
ATOM 3967 C C . ILE A 1 72 ? 2.432 0.003 -10.349 1.00 0.00 73 ILE A C 3
ATOM 3968 O O . ILE A 1 72 ? 1.601 0.403 -11.162 1.00 0.00 73 ILE A O 3
ATOM 3984 N N . LYS A 1 73 ? 3.221 -1.043 -10.581 1.00 0.00 74 LYS A N 3
ATOM 3985 C CA . LYS A 1 73 ? 3.148 -1.791 -11.834 1.00 0.00 74 LYS A CA 3
ATOM 3986 C C . LYS A 1 73 ? 1.903 -2.683 -11.863 1.00 0.00 74 LYS A C 3
ATOM 3987 O O . LYS A 1 73 ? 1.214 -2.770 -12.879 1.00 0.00 74 LYS A O 3
ATOM 4006 N N . HIS A 1 74 ? 1.625 -3.343 -10.742 1.00 0.00 75 HIS A N 3
ATOM 4007 C CA . HIS A 1 74 ? 0.468 -4.225 -10.647 1.00 0.00 75 HIS A CA 3
ATOM 4008 C C . HIS A 1 74 ? -0.829 -3.436 -10.775 1.00 0.00 75 HIS A C 3
ATOM 4009 O O . HIS A 1 74 ? -1.782 -3.888 -11.410 1.00 0.00 75 HIS A O 3
ATOM 4023 N N . LEU A 1 75 ? -0.861 -2.256 -10.167 1.00 0.00 76 LEU A N 3
ATOM 4024 C CA . LEU A 1 75 ? -2.043 -1.406 -10.210 1.00 0.00 76 LEU A CA 3
ATOM 4025 C C . LEU A 1 75 ? -2.289 -0.872 -11.618 1.00 0.00 76 LEU A C 3
ATOM 4026 O O . LEU A 1 75 ? -3.430 -0.632 -12.012 1.00 0.00 76 LEU A O 3
ATOM 4042 N N . CYS A 1 76 ? -1.210 -0.680 -12.368 1.00 0.00 77 CYS A N 3
ATOM 4043 C CA . CYS A 1 76 ? -1.303 -0.164 -13.730 1.00 0.00 77 CYS A CA 3
ATOM 4044 C C . CYS A 1 76 ? -2.115 -1.095 -14.628 1.00 0.00 77 CYS A C 3
ATOM 4045 O O . CYS A 1 76 ? -3.053 -0.662 -15.298 1.00 0.00 77 CYS A O 3
ATOM 4053 N N . GLU A 1 77 ? -1.740 -2.368 -14.650 1.00 0.00 78 GLU A N 3
ATOM 4054 C CA . GLU A 1 77 ? -2.427 -3.351 -15.482 1.00 0.00 78 GLU A CA 3
ATOM 4055 C C . GLU A 1 77 ? -3.821 -3.671 -14.948 1.00 0.00 78 GLU A C 3
ATOM 4056 O O . GLU A 1 77 ? -4.667 -4.188 -15.678 1.00 0.00 78 GLU A O 3
ATOM 4068 N N . GLU A 1 78 ? -4.058 -3.375 -13.667 1.00 0.00 79 GLU A N 3
ATOM 4069 C CA . GLU A 1 78 ? -5.354 -3.646 -13.031 1.00 0.00 79 GLU A CA 3
ATOM 4070 C C . GLU A 1 78 ? -6.334 -2.489 -13.223 1.00 0.00 79 GLU A C 3
ATOM 4071 O O . GLU A 1 78 ? -7.531 -2.708 -13.408 1.00 0.00 79 GLU A O 3
ATOM 4083 N N . ASP A 1 79 ? -5.828 -1.254 -13.168 1.00 0.00 80 ASP A N 3
ATOM 4084 C CA . ASP A 1 79 ? -6.671 -0.059 -13.325 1.00 0.00 80 ASP A CA 3
ATOM 4085 C C . ASP A 1 79 ? -5.885 1.101 -13.931 1.00 0.00 80 ASP A C 3
ATOM 4086 O O . ASP A 1 79 ? -5.489 2.028 -13.225 1.00 0.00 80 ASP A O 3
ATOM 4095 N N . PRO A 1 80 ? -5.655 1.068 -15.253 1.00 0.00 81 PRO A N 3
ATOM 4096 C CA . PRO A 1 80 ? -4.917 2.126 -15.956 1.00 0.00 81 PRO A CA 3
ATOM 4097 C C . PRO A 1 80 ? -5.467 3.522 -15.645 1.00 0.00 81 PRO A C 3
ATOM 4098 O O . PRO A 1 80 ? -4.763 4.522 -15.782 1.00 0.00 81 PRO A O 3
ATOM 4109 N N . GLN A 1 81 ? -6.729 3.575 -15.228 1.00 0.00 82 GLN A N 3
ATOM 4110 C CA . GLN A 1 81 ? -7.374 4.843 -14.899 1.00 0.00 82 GLN A CA 3
ATOM 4111 C C . GLN A 1 81 ? -6.774 5.447 -13.633 1.00 0.00 82 GLN A C 3
ATOM 4112 O O . GLN A 1 81 ? -6.013 6.411 -13.697 1.00 0.00 82 GLN A O 3
ATOM 4126 N N . LEU A 1 82 ? -7.115 4.868 -12.487 1.00 0.00 83 LEU A N 3
ATOM 4127 C CA . LEU A 1 82 ? -6.600 5.343 -11.206 1.00 0.00 83 LEU A CA 3
ATOM 4128 C C . LEU A 1 82 ? -5.078 5.397 -11.243 1.00 0.00 83 LEU A C 3
ATOM 4129 O O . LEU A 1 82 ? -4.457 6.282 -10.655 1.00 0.00 83 LEU A O 3
ATOM 4145 N N . ALA A 1 83 ? -4.489 4.437 -11.941 1.00 0.00 84 ALA A N 3
ATOM 4146 C CA . ALA A 1 83 ? -3.042 4.355 -12.065 1.00 0.00 84 ALA A CA 3
ATOM 4147 C C . ALA A 1 83 ? -2.461 5.635 -12.653 1.00 0.00 84 ALA A C 3
ATOM 4148 O O . ALA A 1 83 ? -1.250 5.840 -12.639 1.00 0.00 84 ALA A O 3
ATOM 4155 N N . SER A 1 84 ? -3.330 6.499 -13.162 1.00 0.00 85 SER A N 3
ATOM 4156 C CA . SER A 1 84 ? -2.892 7.758 -13.745 1.00 0.00 85 SER A CA 3
ATOM 4157 C C . SER A 1 84 ? -2.254 8.634 -12.679 1.00 0.00 85 SER A C 3
ATOM 4158 O O . SER A 1 84 ? -1.157 9.163 -12.863 1.00 0.00 85 SER A O 3
ATOM 4166 N N . LYS A 1 85 ? -2.946 8.767 -11.551 1.00 0.00 86 LYS A N 3
ATOM 4167 C CA . LYS A 1 85 ? -2.456 9.561 -10.423 1.00 0.00 86 LYS A CA 3
ATOM 4168 C C . LYS A 1 85 ? -1.541 8.702 -9.555 1.00 0.00 86 LYS A C 3
ATOM 4169 O O . LYS A 1 85 ? -1.102 9.124 -8.485 1.00 0.00 86 LYS A O 3
ATOM 4188 N N . MET A 1 86 ? -1.260 7.485 -10.034 1.00 0.00 87 MET A N 3
ATOM 4189 C CA . MET A 1 86 ? -0.399 6.531 -9.323 1.00 0.00 87 MET A CA 3
ATOM 4190 C C . MET A 1 86 ? 0.415 5.698 -10.315 1.00 0.00 87 MET A C 3
ATOM 4191 O O . MET A 1 86 ? 0.677 4.520 -10.080 1.00 0.00 87 MET A O 3
ATOM 4205 N N . GLY A 1 87 ? 0.813 6.324 -11.425 1.00 0.00 88 GLY A N 3
ATOM 4206 C CA . GLY A 1 87 ? 1.601 5.641 -12.446 1.00 0.00 88 GLY A CA 3
ATOM 4207 C C . GLY A 1 87 ? 2.427 6.616 -13.259 1.00 0.00 88 GLY A C 3
ATOM 4208 O O . GLY A 1 87 ? 2.247 6.745 -14.470 1.00 0.00 88 GLY A O 3
ATOM 4212 N N . LEU A 1 88 ? 3.330 7.313 -12.577 1.00 0.00 89 LEU A N 3
ATOM 4213 C CA . LEU A 1 88 ? 4.201 8.306 -13.207 1.00 0.00 89 LEU A CA 3
ATOM 4214 C C . LEU A 1 88 ? 4.622 7.874 -14.616 1.00 0.00 89 LEU A C 3
ATOM 4215 O O . LEU A 1 88 ? 4.734 8.702 -15.522 1.00 0.00 89 LEU A O 3
ATOM 4231 N N . HIS A 1 89 ? 4.853 6.579 -14.790 1.00 0.00 90 HIS A N 3
ATOM 4232 C CA . HIS A 1 89 ? 5.261 6.043 -16.084 1.00 0.00 90 HIS A CA 3
ATOM 4233 C C . HIS A 1 89 ? 4.101 6.066 -17.074 1.00 0.00 90 HIS A C 3
ATOM 4234 O O . HIS A 1 89 ? 4.254 6.682 -18.150 1.00 0.00 90 HIS A O 3
ATOM 4249 N N . ALA A 1 1 ? 13.143 10.119 0.133 1.00 0.00 2 ALA A N 4
ATOM 4250 C CA . ALA A 1 1 ? 12.758 10.124 -1.273 1.00 0.00 2 ALA A CA 4
ATOM 4251 C C . ALA A 1 1 ? 11.965 8.873 -1.633 1.00 0.00 2 ALA A C 4
ATOM 4252 O O . ALA A 1 1 ? 12.173 8.278 -2.691 1.00 0.00 2 ALA A O 4
ATOM 4261 N N . ASP A 1 2 ? 11.055 8.479 -0.749 1.00 0.00 3 ASP A N 4
ATOM 4262 C CA . ASP A 1 2 ? 10.229 7.299 -0.978 1.00 0.00 3 ASP A CA 4
ATOM 4263 C C . ASP A 1 2 ? 9.021 7.286 -0.049 1.00 0.00 3 ASP A C 4
ATOM 4264 O O . ASP A 1 2 ? 9.034 6.631 0.992 1.00 0.00 3 ASP A O 4
ATOM 4273 N N . GLN A 1 3 ? 7.973 8.012 -0.440 1.00 0.00 4 GLN A N 4
ATOM 4274 C CA . GLN A 1 3 ? 6.740 8.094 0.345 1.00 0.00 4 GLN A CA 4
ATOM 4275 C C . GLN A 1 3 ? 5.553 8.381 -0.569 1.00 0.00 4 GLN A C 4
ATOM 4276 O O . GLN A 1 3 ? 4.682 9.186 -0.237 1.00 0.00 4 GLN A O 4
ATOM 4290 N N . LEU A 1 4 ? 5.528 7.720 -1.721 1.00 0.00 5 LEU A N 4
ATOM 4291 C CA . LEU A 1 4 ? 4.452 7.906 -2.686 1.00 0.00 5 LEU A CA 4
ATOM 4292 C C . LEU A 1 4 ? 3.094 7.632 -2.050 1.00 0.00 5 LEU A C 4
ATOM 4293 O O . LEU A 1 4 ? 2.266 8.534 -1.929 1.00 0.00 5 LEU A O 4
ATOM 4309 N N . LEU A 1 5 ? 2.864 6.385 -1.648 1.00 0.00 6 LEU A N 4
ATOM 4310 C CA . LEU A 1 5 ? 1.598 6.007 -1.030 1.00 0.00 6 LEU A CA 4
ATOM 4311 C C . LEU A 1 5 ? 1.172 7.040 0.010 1.00 0.00 6 LEU A C 4
ATOM 4312 O O . LEU A 1 5 ? 0.080 7.600 -0.068 1.00 0.00 6 LEU A O 4
ATOM 4328 N N . ARG A 1 6 ? 2.047 7.281 0.982 1.00 0.00 7 ARG A N 4
ATOM 4329 C CA . ARG A 1 6 ? 1.778 8.240 2.055 1.00 0.00 7 ARG A CA 4
ATOM 4330 C C . ARG A 1 6 ? 0.982 9.451 1.560 1.00 0.00 7 ARG A C 4
ATOM 4331 O O . ARG A 1 6 ? -0.146 9.682 1.994 1.00 0.00 7 ARG A O 4
ATOM 4352 N N . LYS A 1 7 ? 1.579 10.219 0.656 1.00 0.00 8 LYS A N 4
ATOM 4353 C CA . LYS A 1 7 ? 0.928 11.408 0.113 1.00 0.00 8 LYS A CA 4
ATOM 4354 C C . LYS A 1 7 ? -0.254 11.039 -0.781 1.00 0.00 8 LYS A C 4
ATOM 4355 O O . LYS A 1 7 ? -1.299 11.688 -0.741 1.00 0.00 8 LYS A O 4
ATOM 4374 N N . LYS A 1 8 ? -0.081 9.995 -1.594 1.00 0.00 9 LYS A N 4
ATOM 4375 C CA . LYS A 1 8 ? -1.128 9.532 -2.515 1.00 0.00 9 LYS A CA 4
ATOM 4376 C C . LYS A 1 8 ? -2.041 8.519 -1.827 1.00 0.00 9 LYS A C 4
ATOM 4377 O O . LYS A 1 8 ? -2.678 7.697 -2.485 1.00 0.00 9 LYS A O 4
ATOM 4396 N N . ARG A 1 9 ? -2.093 8.581 -0.501 1.00 0.00 10 ARG A N 4
ATOM 4397 C CA . ARG A 1 9 ? -2.922 7.666 0.278 1.00 0.00 10 ARG A CA 4
ATOM 4398 C C . ARG A 1 9 ? -4.393 8.055 0.197 1.00 0.00 10 ARG A C 4
ATOM 4399 O O . ARG A 1 9 ? -5.276 7.201 0.287 1.00 0.00 10 ARG A O 4
ATOM 4420 N N . ARG A 1 10 ? -4.655 9.348 0.033 1.00 0.00 11 ARG A N 4
ATOM 4421 C CA . ARG A 1 10 ? -6.025 9.847 -0.052 1.00 0.00 11 ARG A CA 4
ATOM 4422 C C . ARG A 1 10 ? -6.643 9.534 -1.412 1.00 0.00 11 ARG A C 4
ATOM 4423 O O . ARG A 1 10 ? -7.861 9.395 -1.532 1.00 0.00 11 ARG A O 4
ATOM 4444 N N . ILE A 1 11 ? -5.801 9.427 -2.435 1.00 0.00 12 ILE A N 4
ATOM 4445 C CA . ILE A 1 11 ? -6.274 9.135 -3.784 1.00 0.00 12 ILE A CA 4
ATOM 4446 C C . ILE A 1 11 ? -6.669 7.668 -3.932 1.00 0.00 12 ILE A C 4
ATOM 4447 O O . ILE A 1 11 ? -7.836 7.351 -4.166 1.00 0.00 12 ILE A O 4
ATOM 4463 N N . PHE A 1 12 ? -5.691 6.777 -3.806 1.00 0.00 13 PHE A N 4
ATOM 4464 C CA . PHE A 1 12 ? -5.943 5.345 -3.939 1.00 0.00 13 PHE A CA 4
ATOM 4465 C C . PHE A 1 12 ? -7.107 4.903 -3.057 1.00 0.00 13 PHE A C 4
ATOM 4466 O O . PHE A 1 12 ? -8.083 4.332 -3.544 1.00 0.00 13 PHE A O 4
ATOM 4483 N N . ILE A 1 13 ? -6.998 5.161 -1.757 1.00 0.00 14 ILE A N 4
ATOM 4484 C CA . ILE A 1 13 ? -8.044 4.775 -0.819 1.00 0.00 14 ILE A CA 4
ATOM 4485 C C . ILE A 1 13 ? -9.423 5.189 -1.326 1.00 0.00 14 ILE A C 4
ATOM 4486 O O . ILE A 1 13 ? -10.342 4.370 -1.382 1.00 0.00 14 ILE A O 4
ATOM 4502 N N . HIS A 1 14 ? -9.566 6.465 -1.699 1.00 0.00 15 HIS A N 4
ATOM 4503 C CA . HIS A 1 14 ? -10.837 6.999 -2.211 1.00 0.00 15 HIS A CA 4
ATOM 4504 C C . HIS A 1 14 ? -10.891 6.908 -3.733 1.00 0.00 15 HIS A C 4
ATOM 4505 O O . HIS A 1 14 ? -11.165 7.896 -4.413 1.00 0.00 15 HIS A O 4
ATOM 4519 N N . SER A 1 15 ? -10.629 5.717 -4.263 1.00 0.00 16 SER A N 4
ATOM 4520 C CA . SER A 1 15 ? -10.649 5.506 -5.706 1.00 0.00 16 SER A CA 4
ATOM 4521 C C . SER A 1 15 ? -10.694 4.019 -6.043 1.00 0.00 16 SER A C 4
ATOM 4522 O O . SER A 1 15 ? -11.580 3.563 -6.765 1.00 0.00 16 SER A O 4
ATOM 4530 N N . VAL A 1 16 ? -9.730 3.269 -5.520 1.00 0.00 17 VAL A N 4
ATOM 4531 C CA . VAL A 1 16 ? -9.656 1.834 -5.770 1.00 0.00 17 VAL A CA 4
ATOM 4532 C C . VAL A 1 16 ? -11.035 1.185 -5.678 1.00 0.00 17 VAL A C 4
ATOM 4533 O O . VAL A 1 16 ? -11.720 1.300 -4.662 1.00 0.00 17 VAL A O 4
ATOM 4546 N N . GLY A 1 17 ? -11.437 0.502 -6.750 1.00 0.00 18 GLY A N 4
ATOM 4547 C CA . GLY A 1 17 ? -12.734 -0.159 -6.782 1.00 0.00 18 GLY A CA 4
ATOM 4548 C C . GLY A 1 17 ? -12.711 -1.521 -6.115 1.00 0.00 18 GLY A C 4
ATOM 4549 O O . GLY A 1 17 ? -11.736 -2.263 -6.235 1.00 0.00 18 GLY A O 4
ATOM 4553 N N . ALA A 1 18 ? -13.792 -1.851 -5.412 1.00 0.00 19 ALA A N 4
ATOM 4554 C CA . ALA A 1 18 ? -13.903 -3.131 -4.719 1.00 0.00 19 ALA A CA 4
ATOM 4555 C C . ALA A 1 18 ? -13.320 -4.275 -5.547 1.00 0.00 19 ALA A C 4
ATOM 4556 O O . ALA A 1 18 ? -12.763 -5.226 -5.001 1.00 0.00 19 ALA A O 4
ATOM 4563 N N . GLY A 1 19 ? -13.457 -4.177 -6.864 1.00 0.00 20 GLY A N 4
ATOM 4564 C CA . GLY A 1 19 ? -12.944 -5.213 -7.742 1.00 0.00 20 GLY A CA 4
ATOM 4565 C C . GLY A 1 19 ? -11.428 -5.269 -7.762 1.00 0.00 20 GLY A C 4
ATOM 4566 O O . GLY A 1 19 ? -10.832 -6.272 -7.366 1.00 0.00 20 GLY A O 4
ATOM 4570 N N . THR A 1 20 ? -10.803 -4.192 -8.227 1.00 0.00 21 THR A N 4
ATOM 4571 C CA . THR A 1 20 ? -9.347 -4.124 -8.302 1.00 0.00 21 THR A CA 4
ATOM 4572 C C . THR A 1 20 ? -8.701 -4.638 -7.019 1.00 0.00 21 THR A C 4
ATOM 4573 O O . THR A 1 20 ? -7.707 -5.353 -7.064 1.00 0.00 21 THR A O 4
ATOM 4584 N N . ILE A 1 21 ? -9.267 -4.261 -5.880 1.00 0.00 22 ILE A N 4
ATOM 4585 C CA . ILE A 1 21 ? -8.737 -4.678 -4.586 1.00 0.00 22 ILE A CA 4
ATOM 4586 C C . ILE A 1 21 ? -8.413 -6.169 -4.563 1.00 0.00 22 ILE A C 4
ATOM 4587 O O . ILE A 1 21 ? -7.310 -6.568 -4.189 1.00 0.00 22 ILE A O 4
ATOM 4603 N N . ASN A 1 22 ? -9.381 -6.987 -4.954 1.00 0.00 23 ASN A N 4
ATOM 4604 C CA . ASN A 1 22 ? -9.199 -8.435 -4.968 1.00 0.00 23 ASN A CA 4
ATOM 4605 C C . ASN A 1 22 ? -8.057 -8.845 -5.895 1.00 0.00 23 ASN A C 4
ATOM 4606 O O . ASN A 1 22 ? -7.255 -9.716 -5.559 1.00 0.00 23 ASN A O 4
ATOM 4617 N N . ALA A 1 23 ? -7.997 -8.219 -7.064 1.00 0.00 24 ALA A N 4
ATOM 4618 C CA . ALA A 1 23 ? -6.961 -8.527 -8.045 1.00 0.00 24 ALA A CA 4
ATOM 4619 C C . ALA A 1 23 ? -5.607 -7.958 -7.634 1.00 0.00 24 ALA A C 4
ATOM 4620 O O . ALA A 1 23 ? -4.561 -8.436 -8.073 1.00 0.00 24 ALA A O 4
ATOM 4627 N N . LEU A 1 24 ? -5.635 -6.928 -6.797 1.00 0.00 25 LEU A N 4
ATOM 4628 C CA . LEU A 1 24 ? -4.415 -6.279 -6.332 1.00 0.00 25 LEU A CA 4
ATOM 4629 C C . LEU A 1 24 ? -3.732 -7.103 -5.247 1.00 0.00 25 LEU A C 4
ATOM 4630 O O . LEU A 1 24 ? -2.581 -7.509 -5.401 1.00 0.00 25 LEU A O 4
ATOM 4646 N N . LEU A 1 25 ? -4.442 -7.347 -4.149 1.00 0.00 26 LEU A N 4
ATOM 4647 C CA . LEU A 1 25 ? -3.880 -8.122 -3.050 1.00 0.00 26 LEU A CA 4
ATOM 4648 C C . LEU A 1 25 ? -3.398 -9.478 -3.542 1.00 0.00 26 LEU A C 4
ATOM 4649 O O . LEU A 1 25 ? -2.424 -10.026 -3.027 1.00 0.00 26 LEU A O 4
ATOM 4665 N N . ASP A 1 26 ? -4.078 -10.007 -4.552 1.00 0.00 27 ASP A N 4
ATOM 4666 C CA . ASP A 1 26 ? -3.711 -11.296 -5.125 1.00 0.00 27 ASP A CA 4
ATOM 4667 C C . ASP A 1 26 ? -2.303 -11.239 -5.709 1.00 0.00 27 ASP A C 4
ATOM 4668 O O . ASP A 1 26 ? -1.459 -12.089 -5.419 1.00 0.00 27 ASP A O 4
ATOM 4677 N N . CYS A 1 27 ? -2.055 -10.224 -6.532 1.00 0.00 28 CYS A N 4
ATOM 4678 C CA . CYS A 1 27 ? -0.750 -10.048 -7.157 1.00 0.00 28 CYS A CA 4
ATOM 4679 C C . CYS A 1 27 ? 0.348 -9.959 -6.103 1.00 0.00 28 CYS A C 4
ATOM 4680 O O . CYS A 1 27 ? 1.436 -10.509 -6.278 1.00 0.00 28 CYS A O 4
ATOM 4688 N N . LEU A 1 28 ? 0.059 -9.264 -5.007 1.00 0.00 29 LEU A N 4
ATOM 4689 C CA . LEU A 1 28 ? 1.028 -9.106 -3.929 1.00 0.00 29 LEU A CA 4
ATOM 4690 C C . LEU A 1 28 ? 1.579 -10.462 -3.493 1.00 0.00 29 LEU A C 4
ATOM 4691 O O . LEU A 1 28 ? 2.791 -10.632 -3.360 1.00 0.00 29 LEU A O 4
ATOM 4707 N N . LEU A 1 29 ? 0.689 -11.430 -3.281 1.00 0.00 30 LEU A N 4
ATOM 4708 C CA . LEU A 1 29 ? 1.114 -12.766 -2.874 1.00 0.00 30 LEU A CA 4
ATOM 4709 C C . LEU A 1 29 ? 2.131 -13.314 -3.875 1.00 0.00 30 LEU A C 4
ATOM 4710 O O . LEU A 1 29 ? 3.147 -13.892 -3.490 1.00 0.00 30 LEU A O 4
ATOM 4726 N N . GLU A 1 30 ? 1.848 -13.126 -5.161 1.00 0.00 31 GLU A N 4
ATOM 4727 C CA . GLU A 1 30 ? 2.740 -13.600 -6.212 1.00 0.00 31 GLU A CA 4
ATOM 4728 C C . GLU A 1 30 ? 4.181 -13.197 -5.918 1.00 0.00 31 GLU A C 4
ATOM 4729 O O . GLU A 1 30 ? 5.107 -13.989 -6.099 1.00 0.00 31 GLU A O 4
ATOM 4741 N N . ASP A 1 31 ? 4.364 -11.963 -5.457 1.00 0.00 32 ASP A N 4
ATOM 4742 C CA . ASP A 1 31 ? 5.691 -11.455 -5.130 1.00 0.00 32 ASP A CA 4
ATOM 4743 C C . ASP A 1 31 ? 6.166 -12.012 -3.793 1.00 0.00 32 ASP A C 4
ATOM 4744 O O . ASP A 1 31 ? 7.358 -11.993 -3.488 1.00 0.00 32 ASP A O 4
ATOM 4753 N N . GLU A 1 32 ? 5.219 -12.504 -3.001 1.00 0.00 33 GLU A N 4
ATOM 4754 C CA . GLU A 1 32 ? 5.522 -13.069 -1.690 1.00 0.00 33 GLU A CA 4
ATOM 4755 C C . GLU A 1 32 ? 6.065 -11.998 -0.755 1.00 0.00 33 GLU A C 4
ATOM 4756 O O . GLU A 1 32 ? 6.907 -12.273 0.101 1.00 0.00 33 GLU A O 4
ATOM 4768 N N . VAL A 1 33 ? 5.578 -10.774 -0.925 1.00 0.00 34 VAL A N 4
ATOM 4769 C CA . VAL A 1 33 ? 6.011 -9.654 -0.100 1.00 0.00 34 VAL A CA 4
ATOM 4770 C C . VAL A 1 33 ? 5.378 -9.723 1.292 1.00 0.00 34 VAL A C 4
ATOM 4771 O O . VAL A 1 33 ? 6.054 -9.512 2.299 1.00 0.00 34 VAL A O 4
ATOM 4784 N N . ILE A 1 34 ? 4.079 -10.028 1.343 1.00 0.00 35 ILE A N 4
ATOM 4785 C CA . ILE A 1 34 ? 3.347 -10.136 2.611 1.00 0.00 35 ILE A CA 4
ATOM 4786 C C . ILE A 1 34 ? 3.414 -11.566 3.146 1.00 0.00 35 ILE A C 4
ATOM 4787 O O . ILE A 1 34 ? 4.175 -12.391 2.640 1.00 0.00 35 ILE A O 4
ATOM 4803 N N . SER A 1 35 ? 2.609 -11.860 4.173 1.00 0.00 36 SER A N 4
ATOM 4804 C CA . SER A 1 35 ? 2.562 -13.193 4.790 1.00 0.00 36 SER A CA 4
ATOM 4805 C C . SER A 1 35 ? 1.138 -13.532 5.219 1.00 0.00 36 SER A C 4
ATOM 4806 O O . SER A 1 35 ? 0.346 -12.644 5.533 1.00 0.00 36 SER A O 4
ATOM 4814 N N . GLN A 1 36 ? 0.818 -14.824 5.224 1.00 0.00 37 GLN A N 4
ATOM 4815 C CA . GLN A 1 36 ? -0.515 -15.296 5.607 1.00 0.00 37 GLN A CA 4
ATOM 4816 C C . GLN A 1 36 ? -1.104 -14.466 6.750 1.00 0.00 37 GLN A C 4
ATOM 4817 O O . GLN A 1 36 ? -2.321 -14.336 6.869 1.00 0.00 37 GLN A O 4
ATOM 4831 N N . GLU A 1 37 ? -0.233 -13.907 7.584 1.00 0.00 38 GLU A N 4
ATOM 4832 C CA . GLU A 1 37 ? -0.673 -13.090 8.711 1.00 0.00 38 GLU A CA 4
ATOM 4833 C C . GLU A 1 37 ? -1.266 -11.773 8.220 1.00 0.00 38 GLU A C 4
ATOM 4834 O O . GLU A 1 37 ? -2.400 -11.425 8.553 1.00 0.00 38 GLU A O 4
ATOM 4846 N N . ASP A 1 38 ? -0.495 -11.047 7.420 1.00 0.00 39 ASP A N 4
ATOM 4847 C CA . ASP A 1 38 ? -0.949 -9.773 6.875 1.00 0.00 39 ASP A CA 4
ATOM 4848 C C . ASP A 1 38 ? -2.109 -9.995 5.911 1.00 0.00 39 ASP A C 4
ATOM 4849 O O . ASP A 1 38 ? -3.129 -9.304 5.975 1.00 0.00 39 ASP A O 4
ATOM 4858 N N . MET A 1 39 ? -1.952 -10.970 5.023 1.00 0.00 40 MET A N 4
ATOM 4859 C CA . MET A 1 39 ? -2.991 -11.287 4.056 1.00 0.00 40 MET A CA 4
ATOM 4860 C C . MET A 1 39 ? -4.338 -11.408 4.755 1.00 0.00 40 MET A C 4
ATOM 4861 O O . MET A 1 39 ? -5.375 -11.057 4.194 1.00 0.00 40 MET A O 4
ATOM 4875 N N . ASN A 1 40 ? -4.312 -11.905 5.989 1.00 0.00 41 ASN A N 4
ATOM 4876 C CA . ASN A 1 40 ? -5.531 -12.067 6.769 1.00 0.00 41 ASN A CA 4
ATOM 4877 C C . ASN A 1 40 ? -6.082 -10.714 7.195 1.00 0.00 41 ASN A C 4
ATOM 4878 O O . ASN A 1 40 ? -7.295 -10.507 7.197 1.00 0.00 41 ASN A O 4
ATOM 4889 N N . LYS A 1 41 ? -5.193 -9.785 7.550 1.00 0.00 42 LYS A N 4
ATOM 4890 C CA . LYS A 1 41 ? -5.628 -8.458 7.965 1.00 0.00 42 LYS A CA 4
ATOM 4891 C C . LYS A 1 41 ? -6.639 -7.900 6.968 1.00 0.00 42 LYS A C 4
ATOM 4892 O O . LYS A 1 41 ? -7.706 -7.422 7.350 1.00 0.00 42 LYS A O 4
ATOM 4911 N N . VAL A 1 42 ? -6.296 -7.974 5.685 1.00 0.00 43 VAL A N 4
ATOM 4912 C CA . VAL A 1 42 ? -7.181 -7.487 4.630 1.00 0.00 43 VAL A CA 4
ATOM 4913 C C . VAL A 1 42 ? -8.350 -8.444 4.408 1.00 0.00 43 VAL A C 4
ATOM 4914 O O . VAL A 1 42 ? -9.508 -8.026 4.363 1.00 0.00 43 VAL A O 4
ATOM 4927 N N . ARG A 1 43 ? -8.038 -9.728 4.262 1.00 0.00 44 ARG A N 4
ATOM 4928 C CA . ARG A 1 43 ? -9.057 -10.747 4.035 1.00 0.00 44 ARG A CA 4
ATOM 4929 C C . ARG A 1 43 ? -9.991 -10.865 5.247 1.00 0.00 44 ARG A C 4
ATOM 4930 O O . ARG A 1 43 ? -10.961 -11.619 5.225 1.00 0.00 44 ARG A O 4
ATOM 4951 N N . ASP A 1 44 ? -9.690 -10.112 6.299 1.00 0.00 45 ASP A N 4
ATOM 4952 C CA . ASP A 1 44 ? -10.504 -10.134 7.508 1.00 0.00 45 ASP A CA 4
ATOM 4953 C C . ASP A 1 44 ? -11.873 -9.515 7.249 1.00 0.00 45 ASP A C 4
ATOM 4954 O O . ASP A 1 44 ? -12.781 -9.624 8.072 1.00 0.00 45 ASP A O 4
ATOM 4963 N N . GLU A 1 45 ? -12.012 -8.864 6.098 1.00 0.00 46 GLU A N 4
ATOM 4964 C CA . GLU A 1 45 ? -13.269 -8.226 5.728 1.00 0.00 46 GLU A CA 4
ATOM 4965 C C . GLU A 1 45 ? -13.696 -7.211 6.783 1.00 0.00 46 GLU A C 4
ATOM 4966 O O . GLU A 1 45 ? -14.590 -7.474 7.587 1.00 0.00 46 GLU A O 4
ATOM 4978 N N . ASN A 1 46 ? -13.049 -6.050 6.773 1.00 0.00 47 ASN A N 4
ATOM 4979 C CA . ASN A 1 46 ? -13.360 -4.992 7.729 1.00 0.00 47 ASN A CA 4
ATOM 4980 C C . ASN A 1 46 ? -14.735 -4.393 7.453 1.00 0.00 47 ASN A C 4
ATOM 4981 O O . ASN A 1 46 ? -15.709 -4.706 8.136 1.00 0.00 47 ASN A O 4
ATOM 4992 N N . ASP A 1 47 ? -14.805 -3.526 6.446 1.00 0.00 48 ASP A N 4
ATOM 4993 C CA . ASP A 1 47 ? -16.057 -2.878 6.074 1.00 0.00 48 ASP A CA 4
ATOM 4994 C C . ASP A 1 47 ? -15.985 -2.347 4.647 1.00 0.00 48 ASP A C 4
ATOM 4995 O O . ASP A 1 47 ? -15.422 -2.989 3.762 1.00 0.00 48 ASP A O 4
ATOM 5004 N N . THR A 1 48 ? -16.559 -1.172 4.434 1.00 0.00 49 THR A N 4
ATOM 5005 C CA . THR A 1 48 ? -16.564 -0.548 3.117 1.00 0.00 49 THR A CA 4
ATOM 5006 C C . THR A 1 48 ? -15.149 -0.442 2.555 1.00 0.00 49 THR A C 4
ATOM 5007 O O . THR A 1 48 ? -14.170 -0.503 3.299 1.00 0.00 49 THR A O 4
ATOM 5018 N N . VAL A 1 49 ? -15.050 -0.285 1.239 1.00 0.00 50 VAL A N 4
ATOM 5019 C CA . VAL A 1 49 ? -13.755 -0.170 0.580 1.00 0.00 50 VAL A CA 4
ATOM 5020 C C . VAL A 1 49 ? -12.843 0.803 1.329 1.00 0.00 50 VAL A C 4
ATOM 5021 O O . VAL A 1 49 ? -11.619 0.704 1.249 1.00 0.00 50 VAL A O 4
ATOM 5034 N N . MET A 1 50 ? -13.443 1.740 2.051 1.00 0.00 51 MET A N 4
ATOM 5035 C CA . MET A 1 50 ? -12.677 2.725 2.805 1.00 0.00 51 MET A CA 4
ATOM 5036 C C . MET A 1 50 ? -11.803 2.047 3.856 1.00 0.00 51 MET A C 4
ATOM 5037 O O . MET A 1 50 ? -10.664 2.455 4.086 1.00 0.00 51 MET A O 4
ATOM 5051 N N . ASP A 1 51 ? -12.347 1.014 4.500 1.00 0.00 52 ASP A N 4
ATOM 5052 C CA . ASP A 1 51 ? -11.627 0.276 5.540 1.00 0.00 52 ASP A CA 4
ATOM 5053 C C . ASP A 1 51 ? -10.730 -0.808 4.944 1.00 0.00 52 ASP A C 4
ATOM 5054 O O . ASP A 1 51 ? -9.637 -1.065 5.450 1.00 0.00 52 ASP A O 4
ATOM 5063 N N . LYS A 1 52 ? -11.197 -1.450 3.877 1.00 0.00 53 LYS A N 4
ATOM 5064 C CA . LYS A 1 52 ? -10.427 -2.513 3.235 1.00 0.00 53 LYS A CA 4
ATOM 5065 C C . LYS A 1 52 ? -9.242 -1.950 2.460 1.00 0.00 53 LYS A C 4
ATOM 5066 O O . LYS A 1 52 ? -8.183 -2.574 2.391 1.00 0.00 53 LYS A O 4
ATOM 5085 N N . ALA A 1 53 ? -9.421 -0.768 1.878 1.00 0.00 54 ALA A N 4
ATOM 5086 C CA . ALA A 1 53 ? -8.359 -0.124 1.110 1.00 0.00 54 ALA A CA 4
ATOM 5087 C C . ALA A 1 53 ? -7.336 0.526 2.032 1.00 0.00 54 ALA A C 4
ATOM 5088 O O . ALA A 1 53 ? -6.144 0.559 1.727 1.00 0.00 54 ALA A O 4
ATOM 5095 N N . ARG A 1 54 ? -7.809 1.047 3.160 1.00 0.00 55 ARG A N 4
ATOM 5096 C CA . ARG A 1 54 ? -6.935 1.699 4.127 1.00 0.00 55 ARG A CA 4
ATOM 5097 C C . ARG A 1 54 ? -5.900 0.722 4.676 1.00 0.00 55 ARG A C 4
ATOM 5098 O O . ARG A 1 54 ? -4.744 1.084 4.893 1.00 0.00 55 ARG A O 4
ATOM 5119 N N . VAL A 1 55 ? -6.324 -0.518 4.903 1.00 0.00 56 VAL A N 4
ATOM 5120 C CA . VAL A 1 55 ? -5.433 -1.549 5.430 1.00 0.00 56 VAL A CA 4
ATOM 5121 C C . VAL A 1 55 ? -4.524 -2.111 4.339 1.00 0.00 56 VAL A C 4
ATOM 5122 O O . VAL A 1 55 ? -3.333 -2.324 4.562 1.00 0.00 56 VAL A O 4
ATOM 5135 N N . LEU A 1 56 ? -5.092 -2.355 3.163 1.00 0.00 57 LEU A N 4
ATOM 5136 C CA . LEU A 1 56 ? -4.328 -2.898 2.044 1.00 0.00 57 LEU A CA 4
ATOM 5137 C C . LEU A 1 56 ? -3.119 -2.023 1.725 1.00 0.00 57 LEU A C 4
ATOM 5138 O O . LEU A 1 56 ? -1.994 -2.513 1.627 1.00 0.00 57 LEU A O 4
ATOM 5154 N N . ILE A 1 57 ? -3.359 -0.727 1.558 1.00 0.00 58 ILE A N 4
ATOM 5155 C CA . ILE A 1 57 ? -2.291 0.215 1.243 1.00 0.00 58 ILE A CA 4
ATOM 5156 C C . ILE A 1 57 ? -1.279 0.315 2.381 1.00 0.00 58 ILE A C 4
ATOM 5157 O O . ILE A 1 57 ? -0.082 0.474 2.146 1.00 0.00 58 ILE A O 4
ATOM 5173 N N . ASP A 1 58 ? -1.770 0.232 3.613 1.00 0.00 59 ASP A N 4
ATOM 5174 C CA . ASP A 1 58 ? -0.907 0.324 4.788 1.00 0.00 59 ASP A CA 4
ATOM 5175 C C . ASP A 1 58 ? 0.099 -0.823 4.835 1.00 0.00 59 ASP A C 4
ATOM 5176 O O . ASP A 1 58 ? 1.307 -0.598 4.895 1.00 0.00 59 ASP A O 4
ATOM 5185 N N . LEU A 1 59 ? -0.407 -2.052 4.815 1.00 0.00 60 LEU A N 4
ATOM 5186 C CA . LEU A 1 59 ? 0.450 -3.234 4.866 1.00 0.00 60 LEU A CA 4
ATOM 5187 C C . LEU A 1 59 ? 1.594 -3.133 3.859 1.00 0.00 60 LEU A C 4
ATOM 5188 O O . LEU A 1 59 ? 2.754 -3.360 4.201 1.00 0.00 60 LEU A O 4
ATOM 5204 N N . VAL A 1 60 ? 1.260 -2.794 2.617 1.00 0.00 61 VAL A N 4
ATOM 5205 C CA . VAL A 1 60 ? 2.263 -2.669 1.563 1.00 0.00 61 VAL A CA 4
ATOM 5206 C C . VAL A 1 60 ? 3.415 -1.769 2.002 1.00 0.00 61 VAL A C 4
ATOM 5207 O O . VAL A 1 60 ? 4.569 -2.194 2.038 1.00 0.00 61 VAL A O 4
ATOM 5220 N N . THR A 1 61 ? 3.092 -0.522 2.328 1.00 0.00 62 THR A N 4
ATOM 5221 C CA . THR A 1 61 ? 4.099 0.442 2.758 1.00 0.00 62 THR A CA 4
ATOM 5222 C C . THR A 1 61 ? 4.857 -0.056 3.986 1.00 0.00 62 THR A C 4
ATOM 5223 O O . THR A 1 61 ? 5.942 0.435 4.296 1.00 0.00 62 THR A O 4
ATOM 5234 N N . GLY A 1 62 ? 4.279 -1.029 4.681 1.00 0.00 63 GLY A N 4
ATOM 5235 C CA . GLY A 1 62 ? 4.916 -1.573 5.867 1.00 0.00 63 GLY A CA 4
ATOM 5236 C C . GLY A 1 62 ? 6.055 -2.518 5.537 1.00 0.00 63 GLY A C 4
ATOM 5237 O O . GLY A 1 62 ? 7.066 -2.551 6.237 1.00 0.00 63 GLY A O 4
ATOM 5241 N N . LYS A 1 63 ? 5.890 -3.288 4.464 1.00 0.00 64 LYS A N 4
ATOM 5242 C CA . LYS A 1 63 ? 6.909 -4.244 4.035 1.00 0.00 64 LYS A CA 4
ATOM 5243 C C . LYS A 1 63 ? 8.023 -3.541 3.266 1.00 0.00 64 LYS A C 4
ATOM 5244 O O . LYS A 1 63 ? 8.637 -4.121 2.370 1.00 0.00 64 LYS A O 4
ATOM 5263 N N . GLY A 1 64 ? 8.280 -2.285 3.627 1.00 0.00 65 GLY A N 4
ATOM 5264 C CA . GLY A 1 64 ? 9.321 -1.509 2.971 1.00 0.00 65 GLY A CA 4
ATOM 5265 C C . GLY A 1 64 ? 8.853 -0.875 1.675 1.00 0.00 65 GLY A C 4
ATOM 5266 O O . GLY A 1 64 ? 7.782 -1.209 1.167 1.00 0.00 65 GLY A O 4
ATOM 5270 N N . PRO A 1 65 ? 9.643 0.055 1.119 1.00 0.00 66 PRO A N 4
ATOM 5271 C CA . PRO A 1 65 ? 9.304 0.748 -0.130 1.00 0.00 66 PRO A CA 4
ATOM 5272 C C . PRO A 1 65 ? 9.525 -0.137 -1.359 1.00 0.00 66 PRO A C 4
ATOM 5273 O O . PRO A 1 65 ? 9.022 0.159 -2.443 1.00 0.00 66 PRO A O 4
ATOM 5284 N N . LYS A 1 66 ? 10.272 -1.220 -1.181 1.00 0.00 67 LYS A N 4
ATOM 5285 C CA . LYS A 1 66 ? 10.549 -2.140 -2.277 1.00 0.00 67 LYS A CA 4
ATOM 5286 C C . LYS A 1 66 ? 9.247 -2.687 -2.848 1.00 0.00 67 LYS A C 4
ATOM 5287 O O . LYS A 1 66 ? 9.188 -3.110 -4.003 1.00 0.00 67 LYS A O 4
ATOM 5306 N N . SER A 1 67 ? 8.204 -2.670 -2.025 1.00 0.00 68 SER A N 4
ATOM 5307 C CA . SER A 1 67 ? 6.890 -3.159 -2.430 1.00 0.00 68 SER A CA 4
ATOM 5308 C C . SER A 1 67 ? 6.156 -2.120 -3.272 1.00 0.00 68 SER A C 4
ATOM 5309 O O . SER A 1 67 ? 5.449 -2.461 -4.221 1.00 0.00 68 SER A O 4
ATOM 5317 N N . CYS A 1 68 ? 6.328 -0.851 -2.917 1.00 0.00 69 CYS A N 4
ATOM 5318 C CA . CYS A 1 68 ? 5.680 0.240 -3.635 1.00 0.00 69 CYS A CA 4
ATOM 5319 C C . CYS A 1 68 ? 5.840 0.075 -5.144 1.00 0.00 69 CYS A C 4
ATOM 5320 O O . CYS A 1 68 ? 4.884 0.232 -5.901 1.00 0.00 69 CYS A O 4
ATOM 5328 N N . CYS A 1 69 ? 7.057 -0.236 -5.574 1.00 0.00 70 CYS A N 4
ATOM 5329 C CA . CYS A 1 69 ? 7.343 -0.414 -6.993 1.00 0.00 70 CYS A CA 4
ATOM 5330 C C . CYS A 1 69 ? 6.370 -1.402 -7.630 1.00 0.00 70 CYS A C 4
ATOM 5331 O O . CYS A 1 69 ? 5.642 -1.059 -8.562 1.00 0.00 70 CYS A O 4
ATOM 5339 N N . LYS A 1 70 ? 6.368 -2.632 -7.125 1.00 0.00 71 LYS A N 4
ATOM 5340 C CA . LYS A 1 70 ? 5.489 -3.672 -7.648 1.00 0.00 71 LYS A CA 4
ATOM 5341 C C . LYS A 1 70 ? 4.022 -3.277 -7.509 1.00 0.00 71 LYS A C 4
ATOM 5342 O O . LYS A 1 70 ? 3.195 -3.619 -8.356 1.00 0.00 71 LYS A O 4
ATOM 5361 N N . PHE A 1 71 ? 3.704 -2.559 -6.438 1.00 0.00 72 PHE A N 4
ATOM 5362 C CA . PHE A 1 71 ? 2.334 -2.122 -6.189 1.00 0.00 72 PHE A CA 4
ATOM 5363 C C . PHE A 1 71 ? 1.840 -1.203 -7.303 1.00 0.00 72 PHE A C 4
ATOM 5364 O O . PHE A 1 71 ? 0.786 -1.440 -7.895 1.00 0.00 72 PHE A O 4
ATOM 5381 N N . ILE A 1 72 ? 2.605 -0.153 -7.585 1.00 0.00 73 ILE A N 4
ATOM 5382 C CA . ILE A 1 72 ? 2.241 0.800 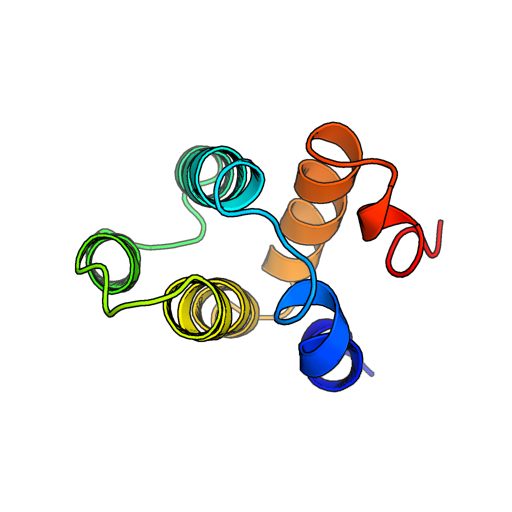-8.629 1.00 0.00 73 ILE A CA 4
ATOM 5383 C C . ILE A 1 72 ? 2.078 0.107 -9.977 1.00 0.00 73 ILE A C 4
ATOM 5384 O O . ILE A 1 72 ? 1.282 0.532 -10.814 1.00 0.00 73 ILE A O 4
ATOM 5400 N N . LYS A 1 73 ? 2.843 -0.962 -10.182 1.00 0.00 74 LYS A N 4
ATOM 5401 C CA . LYS A 1 73 ? 2.791 -1.715 -11.430 1.00 0.00 74 LYS A CA 4
ATOM 5402 C C . LYS A 1 73 ? 1.511 -2.542 -11.527 1.00 0.00 74 LYS A C 4
ATOM 5403 O O . LYS A 1 73 ? 0.651 -2.277 -12.369 1.00 0.00 74 LYS A O 4
ATOM 5422 N N . HIS A 1 74 ? 1.396 -3.549 -10.668 1.00 0.00 75 HIS A N 4
ATOM 5423 C CA . HIS A 1 74 ? 0.225 -4.419 -10.664 1.00 0.00 75 HIS A CA 4
ATOM 5424 C C . HIS A 1 74 ? -1.059 -3.610 -10.788 1.00 0.00 75 HIS A C 4
ATOM 5425 O O . HIS A 1 74 ? -2.050 -4.081 -11.345 1.00 0.00 75 HIS A O 4
ATOM 5439 N N . LEU A 1 75 ? -1.037 -2.390 -10.264 1.00 0.00 76 LEU A N 4
ATOM 5440 C CA . LEU A 1 75 ? -2.205 -1.518 -10.313 1.00 0.00 76 LEU A CA 4
ATOM 5441 C C . LEU A 1 75 ? -2.410 -0.952 -11.715 1.00 0.00 76 LEU A C 4
ATOM 5442 O O . LEU A 1 75 ? -3.542 -0.755 -12.155 1.00 0.00 76 LEU A O 4
ATOM 5458 N N . CYS A 1 76 ? -1.310 -0.683 -12.405 1.00 0.00 77 CYS A N 4
ATOM 5459 C CA . CYS A 1 76 ? -1.365 -0.128 -13.753 1.00 0.00 77 CYS A CA 4
ATOM 5460 C C . CYS A 1 76 ? -2.156 -1.027 -14.700 1.00 0.00 77 CYS A C 4
ATOM 5461 O O . CYS A 1 76 ? -2.980 -0.549 -15.479 1.00 0.00 77 CYS A O 4
ATOM 5469 N N . GLU A 1 77 ? -1.890 -2.329 -14.639 1.00 0.00 78 GLU A N 4
ATOM 5470 C CA . GLU A 1 77 ? -2.565 -3.297 -15.505 1.00 0.00 78 GLU A CA 4
ATOM 5471 C C . GLU A 1 77 ? -3.965 -3.645 -14.993 1.00 0.00 78 GLU A C 4
ATOM 5472 O O . GLU A 1 77 ? -4.831 -4.047 -15.770 1.00 0.00 78 GLU A O 4
ATOM 5484 N N . GLU A 1 78 ? -4.181 -3.500 -13.686 1.00 0.00 79 GLU A N 4
ATOM 5485 C CA . GLU A 1 78 ? -5.481 -3.812 -13.078 1.00 0.00 79 GLU A CA 4
ATOM 5486 C C . GLU A 1 78 ? -6.457 -2.651 -13.221 1.00 0.00 79 GLU A C 4
ATOM 5487 O O . GLU A 1 78 ? -7.669 -2.852 -13.306 1.00 0.00 79 GLU A O 4
ATOM 5499 N N . ASP A 1 79 ? -5.923 -1.429 -13.234 1.00 0.00 80 ASP A N 4
ATOM 5500 C CA . ASP A 1 79 ? -6.740 -0.213 -13.350 1.00 0.00 80 ASP A CA 4
ATOM 5501 C C . ASP A 1 79 ? -5.959 0.906 -14.059 1.00 0.00 80 ASP A C 4
ATOM 5502 O O . ASP A 1 79 ? -5.125 1.554 -13.428 1.00 0.00 80 ASP A O 4
ATOM 5511 N N . PRO A 1 80 ? -6.193 1.170 -15.372 1.00 0.00 81 PRO A N 4
ATOM 5512 C CA . PRO A 1 80 ? -5.467 2.228 -16.078 1.00 0.00 81 PRO A CA 4
ATOM 5513 C C . PRO A 1 80 ? -6.077 3.604 -15.822 1.00 0.00 81 PRO A C 4
ATOM 5514 O O . PRO A 1 80 ? -5.482 4.630 -16.151 1.00 0.00 81 PRO A O 4
ATOM 5525 N N . GLN A 1 81 ? -7.264 3.617 -15.222 1.00 0.00 82 GLN A N 4
ATOM 5526 C CA . GLN A 1 81 ? -7.952 4.865 -14.909 1.00 0.00 82 GLN A CA 4
ATOM 5527 C C . GLN A 1 81 ? -7.317 5.529 -13.693 1.00 0.00 82 GLN A C 4
ATOM 5528 O O . GLN A 1 81 ? -6.745 6.615 -13.794 1.00 0.00 82 GLN A O 4
ATOM 5542 N N . LEU A 1 82 ? -7.408 4.865 -12.546 1.00 0.00 83 LEU A N 4
ATOM 5543 C CA . LEU A 1 82 ? -6.828 5.386 -11.315 1.00 0.00 83 LEU A CA 4
ATOM 5544 C C . LEU A 1 82 ? -5.312 5.477 -11.457 1.00 0.00 83 LEU A C 4
ATOM 5545 O O . LEU A 1 82 ? -4.703 6.494 -11.126 1.00 0.00 83 LEU A O 4
ATOM 5561 N N . ALA A 1 83 ? -4.711 4.407 -11.964 1.00 0.00 84 ALA A N 4
ATOM 5562 C CA . ALA A 1 83 ? -3.269 4.366 -12.162 1.00 0.00 84 ALA A CA 4
ATOM 5563 C C . ALA A 1 83 ? -2.796 5.609 -12.901 1.00 0.00 84 ALA A C 4
ATOM 5564 O O . ALA A 1 83 ? -1.600 5.888 -12.968 1.00 0.00 84 ALA A O 4
ATOM 5571 N N . SER A 1 84 ? -3.748 6.359 -13.446 1.00 0.00 85 SER A N 4
ATOM 5572 C CA . SER A 1 84 ? -3.433 7.581 -14.170 1.00 0.00 85 SER A CA 4
ATOM 5573 C C . SER A 1 84 ? -2.833 8.609 -13.220 1.00 0.00 85 SER A C 4
ATOM 5574 O O . SER A 1 84 ? -1.823 9.242 -13.527 1.00 0.00 85 SER A O 4
ATOM 5582 N N . LYS A 1 85 ? -3.458 8.756 -12.054 1.00 0.00 86 LYS A N 4
ATOM 5583 C CA . LYS A 1 85 ? -2.988 9.691 -11.037 1.00 0.00 86 LYS A CA 4
ATOM 5584 C C . LYS A 1 85 ? -1.837 9.075 -10.251 1.00 0.00 86 LYS A C 4
ATOM 5585 O O . LYS A 1 85 ? -1.444 9.581 -9.200 1.00 0.00 86 LYS A O 4
ATOM 5604 N N . MET A 1 86 ? -1.301 7.970 -10.777 1.00 0.00 87 MET A N 4
ATOM 5605 C CA . MET A 1 86 ? -0.189 7.251 -10.148 1.00 0.00 87 MET A CA 4
ATOM 5606 C C . MET A 1 86 ? 0.706 6.619 -11.217 1.00 0.00 87 MET A C 4
ATOM 5607 O O . MET A 1 86 ? 1.568 5.795 -10.914 1.00 0.00 87 MET A O 4
ATOM 5621 N N . GLY A 1 87 ? 0.488 7.017 -12.475 1.00 0.00 88 GLY A N 4
ATOM 5622 C CA . GLY A 1 87 ? 1.270 6.500 -13.597 1.00 0.00 88 GLY A CA 4
ATOM 5623 C C . GLY A 1 87 ? 2.464 7.377 -13.906 1.00 0.00 88 GLY A C 4
ATOM 5624 O O . GLY A 1 87 ? 2.809 7.584 -15.070 1.00 0.00 88 GLY A O 4
ATOM 5628 N N . LEU A 1 88 ? 3.088 7.901 -12.854 1.00 0.00 89 LEU A N 4
ATOM 5629 C CA . LEU A 1 88 ? 4.253 8.780 -12.978 1.00 0.00 89 LEU A CA 4
ATOM 5630 C C . LEU A 1 88 ? 5.136 8.390 -14.170 1.00 0.00 89 LEU A C 4
ATOM 5631 O O . LEU A 1 88 ? 5.723 9.249 -14.829 1.00 0.00 89 LEU A O 4
ATOM 5647 N N . HIS A 1 89 ? 5.223 7.092 -14.432 1.00 0.00 90 HIS A N 4
ATOM 5648 C CA . HIS A 1 89 ? 6.032 6.588 -15.536 1.00 0.00 90 HIS A CA 4
ATOM 5649 C C . HIS A 1 89 ? 5.765 7.381 -16.810 1.00 0.00 90 HIS A C 4
ATOM 5650 O O . HIS A 1 89 ? 6.743 7.856 -17.427 1.00 0.00 90 HIS A O 4
ATOM 5665 N N . ALA A 1 1 ? 13.251 10.623 -0.578 1.00 0.00 2 ALA A N 5
ATOM 5666 C CA . ALA A 1 1 ? 12.474 10.661 -1.811 1.00 0.00 2 ALA A CA 5
ATOM 5667 C C . ALA A 1 1 ? 11.767 9.333 -2.060 1.00 0.00 2 ALA A C 5
ATOM 5668 O O . ALA A 1 1 ? 11.980 8.688 -3.086 1.00 0.00 2 ALA A O 5
ATOM 5677 N N . ASP A 1 2 ? 10.921 8.931 -1.116 1.00 0.00 3 ASP A N 5
ATOM 5678 C CA . ASP A 1 2 ? 10.180 7.680 -1.238 1.00 0.00 3 ASP A CA 5
ATOM 5679 C C . ASP A 1 2 ? 9.009 7.642 -0.263 1.00 0.00 3 ASP A C 5
ATOM 5680 O O . ASP A 1 2 ? 9.102 7.055 0.815 1.00 0.00 3 ASP A O 5
ATOM 5689 N N . GLN A 1 3 ? 7.904 8.269 -0.656 1.00 0.00 4 GLN A N 5
ATOM 5690 C CA . GLN A 1 3 ? 6.695 8.315 0.166 1.00 0.00 4 GLN A CA 5
ATOM 5691 C C . GLN A 1 3 ? 5.471 8.508 -0.719 1.00 0.00 4 GLN A C 5
ATOM 5692 O O . GLN A 1 3 ? 4.548 9.245 -0.371 1.00 0.00 4 GLN A O 5
ATOM 5706 N N . LEU A 1 4 ? 5.477 7.843 -1.869 1.00 0.00 5 LEU A N 5
ATOM 5707 C CA . LEU A 1 4 ? 4.372 7.944 -2.814 1.00 0.00 5 LEU A CA 5
ATOM 5708 C C . LEU A 1 4 ? 3.040 7.652 -2.138 1.00 0.00 5 LEU A C 5
ATOM 5709 O O . LEU A 1 4 ? 2.210 8.544 -1.986 1.00 0.00 5 LEU A O 5
ATOM 5725 N N . LEU A 1 5 ? 2.832 6.399 -1.736 1.00 0.00 6 LEU A N 5
ATOM 5726 C CA . LEU A 1 5 ? 1.586 6.004 -1.082 1.00 0.00 6 LEU A CA 5
ATOM 5727 C C . LEU A 1 5 ? 1.145 7.052 -0.063 1.00 0.00 6 LEU A C 5
ATOM 5728 O O . LEU A 1 5 ? 0.015 7.538 -0.102 1.00 0.00 6 LEU A O 5
ATOM 5744 N N . ARG A 1 6 ? 2.050 7.392 0.849 1.00 0.00 7 ARG A N 5
ATOM 5745 C CA . ARG A 1 6 ? 1.767 8.378 1.890 1.00 0.00 7 ARG A CA 5
ATOM 5746 C C . ARG A 1 6 ? 0.941 9.548 1.347 1.00 0.00 7 ARG A C 5
ATOM 5747 O O . ARG A 1 6 ? -0.149 9.832 1.841 1.00 0.00 7 ARG A O 5
ATOM 5768 N N . LYS A 1 7 ? 1.470 10.222 0.331 1.00 0.00 8 LYS A N 5
ATOM 5769 C CA . LYS A 1 7 ? 0.782 11.360 -0.271 1.00 0.00 8 LYS A CA 5
ATOM 5770 C C . LYS A 1 7 ? -0.426 10.911 -1.089 1.00 0.00 8 LYS A C 5
ATOM 5771 O O . LYS A 1 7 ? -1.476 11.553 -1.068 1.00 0.00 8 LYS A O 5
ATOM 5790 N N . LYS A 1 8 ? -0.268 9.805 -1.816 1.00 0.00 9 LYS A N 5
ATOM 5791 C CA . LYS A 1 8 ? -1.338 9.261 -2.652 1.00 0.00 9 LYS A CA 5
ATOM 5792 C C . LYS A 1 8 ? -2.281 8.390 -1.829 1.00 0.00 9 LYS A C 5
ATOM 5793 O O . LYS A 1 8 ? -3.071 7.623 -2.380 1.00 0.00 9 LYS A O 5
ATOM 5812 N N . ARG A 1 9 ? -2.190 8.513 -0.510 1.00 0.00 10 ARG A N 5
ATOM 5813 C CA . ARG A 1 9 ? -3.034 7.734 0.387 1.00 0.00 10 ARG A CA 5
ATOM 5814 C C . ARG A 1 9 ? -4.499 8.132 0.247 1.00 0.00 10 ARG A C 5
ATOM 5815 O O . ARG A 1 9 ? -5.388 7.282 0.282 1.00 0.00 10 ARG A O 5
ATOM 5836 N N . ARG A 1 10 ? -4.743 9.429 0.092 1.00 0.00 11 ARG A N 5
ATOM 5837 C CA . ARG A 1 10 ? -6.103 9.942 -0.050 1.00 0.00 11 ARG A CA 5
ATOM 5838 C C . ARG A 1 10 ? -6.657 9.653 -1.445 1.00 0.00 11 ARG A C 5
ATOM 5839 O O . ARG A 1 10 ? -7.870 9.556 -1.632 1.00 0.00 11 ARG A O 5
ATOM 5860 N N . ILE A 1 11 ? -5.764 9.517 -2.420 1.00 0.00 12 ILE A N 5
ATOM 5861 C CA . ILE A 1 11 ? -6.168 9.240 -3.795 1.00 0.00 12 ILE A CA 5
ATOM 5862 C C . ILE A 1 11 ? -6.579 7.778 -3.966 1.00 0.00 12 ILE A C 5
ATOM 5863 O O . ILE A 1 11 ? -7.752 7.476 -4.184 1.00 0.00 12 ILE A O 5
ATOM 5879 N N . PHE A 1 12 ? -5.607 6.875 -3.875 1.00 0.00 13 PHE A N 5
ATOM 5880 C CA . PHE A 1 12 ? -5.873 5.449 -4.029 1.00 0.00 13 PHE A CA 5
ATOM 5881 C C . PHE A 1 12 ? -7.063 5.011 -3.177 1.00 0.00 13 PHE A C 5
ATOM 5882 O O . PHE A 1 12 ? -8.009 4.411 -3.683 1.00 0.00 13 PHE A O 5
ATOM 5899 N N . ILE A 1 13 ? -7.004 5.302 -1.882 1.00 0.00 14 ILE A N 5
ATOM 5900 C CA . ILE A 1 13 ? -8.075 4.920 -0.967 1.00 0.00 14 ILE A CA 5
ATOM 5901 C C . ILE A 1 13 ? -9.440 5.366 -1.486 1.00 0.00 14 ILE A C 5
ATOM 5902 O O . ILE A 1 13 ? -10.381 4.574 -1.539 1.00 0.00 14 ILE A O 5
ATOM 5918 N N . HIS A 1 14 ? -9.546 6.641 -1.867 1.00 0.00 15 HIS A N 5
ATOM 5919 C CA . HIS A 1 14 ? -10.799 7.209 -2.384 1.00 0.00 15 HIS A CA 5
ATOM 5920 C C . HIS A 1 14 ? -10.872 7.086 -3.902 1.00 0.00 15 HIS A C 5
ATOM 5921 O O . HIS A 1 14 ? -11.097 8.074 -4.602 1.00 0.00 15 HIS A O 5
ATOM 5935 N N . SER A 1 15 ? -10.681 5.871 -4.411 1.00 0.00 16 SER A N 5
ATOM 5936 C CA . SER A 1 15 ? -10.728 5.635 -5.849 1.00 0.00 16 SER A CA 5
ATOM 5937 C C . SER A 1 15 ? -10.718 4.142 -6.166 1.00 0.00 16 SER A C 5
ATOM 5938 O O . SER A 1 15 ? -11.419 3.686 -7.068 1.00 0.00 16 SER A O 5
ATOM 5946 N N . VAL A 1 16 ? -9.914 3.387 -5.425 1.00 0.00 17 VAL A N 5
ATOM 5947 C CA . VAL A 1 16 ? -9.808 1.948 -5.636 1.00 0.00 17 VAL A CA 5
ATOM 5948 C C . VAL A 1 16 ? -11.170 1.267 -5.525 1.00 0.00 17 VAL A C 5
ATOM 5949 O O . VAL A 1 16 ? -11.860 1.396 -4.514 1.00 0.00 17 VAL A O 5
ATOM 5962 N N . GLY A 1 17 ? -11.551 0.540 -6.576 1.00 0.00 18 GLY A N 5
ATOM 5963 C CA . GLY A 1 17 ? -12.829 -0.159 -6.588 1.00 0.00 18 GLY A CA 5
ATOM 5964 C C . GLY A 1 17 ? -12.765 -1.502 -5.885 1.00 0.00 18 GLY A C 5
ATOM 5965 O O . GLY A 1 17 ? -11.744 -2.186 -5.932 1.00 0.00 18 GLY A O 5
ATOM 5969 N N . ALA A 1 18 ? -13.861 -1.879 -5.233 1.00 0.00 19 ALA A N 5
ATOM 5970 C CA . ALA A 1 18 ? -13.928 -3.150 -4.519 1.00 0.00 19 ALA A CA 5
ATOM 5971 C C . ALA A 1 18 ? -13.322 -4.282 -5.346 1.00 0.00 19 ALA A C 5
ATOM 5972 O O . ALA A 1 18 ? -12.778 -5.241 -4.799 1.00 0.00 19 ALA A O 5
ATOM 5979 N N . GLY A 1 19 ? -13.425 -4.163 -6.665 1.00 0.00 20 GLY A N 5
ATOM 5980 C CA . GLY A 1 19 ? -12.888 -5.183 -7.546 1.00 0.00 20 GLY A CA 5
ATOM 5981 C C . GLY A 1 19 ? -11.373 -5.177 -7.598 1.00 0.00 20 GLY A C 5
ATOM 5982 O O . GLY A 1 19 ? -10.727 -6.144 -7.196 1.00 0.00 20 GLY A O 5
ATOM 5986 N N . THR A 1 20 ? -10.804 -4.085 -8.099 1.00 0.00 21 THR A N 5
ATOM 5987 C CA . THR A 1 20 ? -9.355 -3.956 -8.209 1.00 0.00 21 THR A CA 5
ATOM 5988 C C . THR A 1 20 ? -8.652 -4.484 -6.961 1.00 0.00 21 THR A C 5
ATOM 5989 O O . THR A 1 20 ? -7.576 -5.065 -7.050 1.00 0.00 21 THR A O 5
ATOM 6000 N N . ILE A 1 21 ? -9.262 -4.272 -5.802 1.00 0.00 22 ILE A N 5
ATOM 6001 C CA . ILE A 1 21 ? -8.685 -4.725 -4.541 1.00 0.00 22 ILE A CA 5
ATOM 6002 C C . ILE A 1 21 ? -8.360 -6.221 -4.592 1.00 0.00 22 ILE A C 5
ATOM 6003 O O . ILE A 1 21 ? -7.217 -6.623 -4.369 1.00 0.00 22 ILE A O 5
ATOM 6019 N N . ASN A 1 22 ? -9.366 -7.036 -4.878 1.00 0.00 23 ASN A N 5
ATOM 6020 C CA . ASN A 1 22 ? -9.181 -8.481 -4.948 1.00 0.00 23 ASN A CA 5
ATOM 6021 C C . ASN A 1 22 ? -8.069 -8.851 -5.925 1.00 0.00 23 ASN A C 5
ATOM 6022 O O . ASN A 1 22 ? -7.279 -9.759 -5.666 1.00 0.00 23 ASN A O 5
ATOM 6033 N N . ALA A 1 23 ? -8.017 -8.150 -7.053 1.00 0.00 24 ALA A N 5
ATOM 6034 C CA . ALA A 1 23 ? -7.008 -8.415 -8.072 1.00 0.00 24 ALA A CA 5
ATOM 6035 C C . ALA A 1 23 ? -5.643 -7.867 -7.666 1.00 0.00 24 ALA A C 5
ATOM 6036 O O . ALA A 1 23 ? -4.606 -8.375 -8.095 1.00 0.00 24 ALA A O 5
ATOM 6043 N N . LEU A 1 24 ? -5.650 -6.823 -6.846 1.00 0.00 25 LEU A N 5
ATOM 6044 C CA . LEU A 1 24 ? -4.416 -6.195 -6.389 1.00 0.00 25 LEU A CA 5
ATOM 6045 C C . LEU A 1 24 ? -3.736 -7.032 -5.312 1.00 0.00 25 LEU A C 5
ATOM 6046 O O . LEU A 1 24 ? -2.585 -7.437 -5.469 1.00 0.00 25 LEU A O 5
ATOM 6062 N N . LEU A 1 25 ? -4.446 -7.290 -4.216 1.00 0.00 26 LEU A N 5
ATOM 6063 C CA . LEU A 1 25 ? -3.886 -8.077 -3.124 1.00 0.00 26 LEU A CA 5
ATOM 6064 C C . LEU A 1 25 ? -3.463 -9.452 -3.614 1.00 0.00 26 LEU A C 5
ATOM 6065 O O . LEU A 1 25 ? -2.537 -10.059 -3.077 1.00 0.00 26 LEU A O 5
ATOM 6081 N N . ASP A 1 26 ? -4.141 -9.932 -4.647 1.00 0.00 27 ASP A N 5
ATOM 6082 C CA . ASP A 1 26 ? -3.828 -11.233 -5.224 1.00 0.00 27 ASP A CA 5
ATOM 6083 C C . ASP A 1 26 ? -2.421 -11.227 -5.813 1.00 0.00 27 ASP A C 5
ATOM 6084 O O . ASP A 1 26 ? -1.621 -12.128 -5.555 1.00 0.00 27 ASP A O 5
ATOM 6093 N N . CYS A 1 27 ? -2.125 -10.200 -6.603 1.00 0.00 28 CYS A N 5
ATOM 6094 C CA . CYS A 1 27 ? -0.814 -10.070 -7.225 1.00 0.00 28 CYS A CA 5
ATOM 6095 C C . CYS A 1 27 ? 0.282 -9.992 -6.166 1.00 0.00 28 CYS A C 5
ATOM 6096 O O . CYS A 1 27 ? 1.322 -10.641 -6.286 1.00 0.00 28 CYS A O 5
ATOM 6104 N N . LEU A 1 28 ? 0.040 -9.199 -5.126 1.00 0.00 29 LEU A N 5
ATOM 6105 C CA . LEU A 1 28 ? 1.006 -9.047 -4.045 1.00 0.00 29 LEU A CA 5
ATOM 6106 C C . LEU A 1 28 ? 1.509 -10.410 -3.586 1.00 0.00 29 LEU A C 5
ATOM 6107 O O . LEU A 1 28 ? 2.714 -10.626 -3.449 1.00 0.00 29 LEU A O 5
ATOM 6123 N N . LEU A 1 29 ? 0.579 -11.333 -3.359 1.00 0.00 30 LEU A N 5
ATOM 6124 C CA . LEU A 1 29 ? 0.932 -12.678 -2.926 1.00 0.00 30 LEU A CA 5
ATOM 6125 C C . LEU A 1 29 ? 1.942 -13.291 -3.889 1.00 0.00 30 LEU A C 5
ATOM 6126 O O . LEU A 1 29 ? 2.936 -13.883 -3.470 1.00 0.00 30 LEU A O 5
ATOM 6142 N N . GLU A 1 30 ? 1.678 -13.138 -5.182 1.00 0.00 31 GLU A N 5
ATOM 6143 C CA . GLU A 1 30 ? 2.565 -13.671 -6.208 1.00 0.00 31 GLU A CA 5
ATOM 6144 C C . GLU A 1 30 ? 4.013 -13.274 -5.932 1.00 0.00 31 GLU A C 5
ATOM 6145 O O . GLU A 1 30 ? 4.934 -14.065 -6.135 1.00 0.00 31 GLU A O 5
ATOM 6157 N N . ASP A 1 31 ? 4.204 -12.044 -5.461 1.00 0.00 32 ASP A N 5
ATOM 6158 C CA . ASP A 1 31 ? 5.539 -11.539 -5.149 1.00 0.00 32 ASP A CA 5
ATOM 6159 C C . ASP A 1 31 ? 6.030 -12.098 -3.817 1.00 0.00 32 ASP A C 5
ATOM 6160 O O . ASP A 1 31 ? 7.228 -12.099 -3.538 1.00 0.00 32 ASP A O 5
ATOM 6169 N N . GLU A 1 32 ? 5.091 -12.569 -3.002 1.00 0.00 33 GLU A N 5
ATOM 6170 C CA . GLU A 1 32 ? 5.414 -13.133 -1.695 1.00 0.00 33 GLU A CA 5
ATOM 6171 C C . GLU A 1 32 ? 5.972 -12.063 -0.765 1.00 0.00 33 GLU A C 5
ATOM 6172 O O . GLU A 1 32 ? 6.794 -12.350 0.106 1.00 0.00 33 GLU A O 5
ATOM 6184 N N . VAL A 1 33 ? 5.517 -10.828 -0.951 1.00 0.00 34 VAL A N 5
ATOM 6185 C CA . VAL A 1 33 ? 5.968 -9.714 -0.126 1.00 0.00 34 VAL A CA 5
ATOM 6186 C C . VAL A 1 33 ? 5.317 -9.760 1.254 1.00 0.00 34 VAL A C 5
ATOM 6187 O O . VAL A 1 33 ? 5.974 -9.526 2.269 1.00 0.00 34 VAL A O 5
ATOM 6200 N N . ILE A 1 34 ? 4.019 -10.073 1.287 1.00 0.00 35 ILE A N 5
ATOM 6201 C CA . ILE A 1 34 ? 3.265 -10.163 2.542 1.00 0.00 35 ILE A CA 5
ATOM 6202 C C . ILE A 1 34 ? 3.345 -11.582 3.107 1.00 0.00 35 ILE A C 5
ATOM 6203 O O . ILE A 1 34 ? 4.147 -12.394 2.646 1.00 0.00 35 ILE A O 5
ATOM 6219 N N . SER A 1 35 ? 2.518 -11.879 4.115 1.00 0.00 36 SER A N 5
ATOM 6220 C CA . SER A 1 35 ? 2.497 -13.204 4.754 1.00 0.00 36 SER A CA 5
ATOM 6221 C C . SER A 1 35 ? 1.085 -13.574 5.195 1.00 0.00 36 SER A C 5
ATOM 6222 O O . SER A 1 35 ? 0.226 -12.709 5.360 1.00 0.00 36 SER A O 5
ATOM 6230 N N . GLN A 1 36 ? 0.856 -14.870 5.382 1.00 0.00 37 GLN A N 5
ATOM 6231 C CA . GLN A 1 36 ? -0.449 -15.368 5.802 1.00 0.00 37 GLN A CA 5
ATOM 6232 C C . GLN A 1 36 ? -1.036 -14.497 6.908 1.00 0.00 37 GLN A C 5
ATOM 6233 O O . GLN A 1 36 ? -2.254 -14.402 7.055 1.00 0.00 37 GLN A O 5
ATOM 6247 N N . GLU A 1 37 ? -0.163 -13.861 7.681 1.00 0.00 38 GLU A N 5
ATOM 6248 C CA . GLU A 1 37 ? -0.599 -12.996 8.770 1.00 0.00 38 GLU A CA 5
ATOM 6249 C C . GLU A 1 37 ? -1.267 -11.740 8.221 1.00 0.00 38 GLU A C 5
ATOM 6250 O O . GLU A 1 37 ? -2.387 -11.399 8.601 1.00 0.00 38 GLU A O 5
ATOM 6262 N N . ASP A 1 38 ? -0.571 -11.059 7.318 1.00 0.00 39 ASP A N 5
ATOM 6263 C CA . ASP A 1 38 ? -1.092 -9.846 6.704 1.00 0.00 39 ASP A CA 5
ATOM 6264 C C . ASP A 1 38 ? -2.258 -10.180 5.776 1.00 0.00 39 ASP A C 5
ATOM 6265 O O . ASP A 1 38 ? -3.336 -9.594 5.880 1.00 0.00 39 ASP A O 5
ATOM 6274 N N . MET A 1 39 ? -2.036 -11.134 4.878 1.00 0.00 40 MET A N 5
ATOM 6275 C CA . MET A 1 39 ? -3.071 -11.553 3.942 1.00 0.00 40 MET A CA 5
ATOM 6276 C C . MET A 1 39 ? -4.394 -11.756 4.669 1.00 0.00 40 MET A C 5
ATOM 6277 O O . MET A 1 39 ? -5.467 -11.558 4.100 1.00 0.00 40 MET A O 5
ATOM 6291 N N . ASN A 1 40 ? -4.301 -12.162 5.929 1.00 0.00 41 ASN A N 5
ATOM 6292 C CA . ASN A 1 40 ? -5.483 -12.406 6.747 1.00 0.00 41 ASN A CA 5
ATOM 6293 C C . ASN A 1 40 ? -6.133 -11.100 7.201 1.00 0.00 41 ASN A C 5
ATOM 6294 O O . ASN A 1 40 ? -7.358 -10.994 7.236 1.00 0.00 41 ASN A O 5
ATOM 6305 N N . LYS A 1 41 ? -5.317 -10.110 7.557 1.00 0.00 42 LYS A N 5
ATOM 6306 C CA . LYS A 1 41 ? -5.853 -8.832 8.014 1.00 0.00 42 LYS A CA 5
ATOM 6307 C C . LYS A 1 41 ? -6.869 -8.276 7.019 1.00 0.00 42 LYS A C 5
ATOM 6308 O O . LYS A 1 41 ? -7.960 -7.858 7.404 1.00 0.00 42 LYS A O 5
ATOM 6327 N N . VAL A 1 42 ? -6.506 -8.270 5.740 1.00 0.00 43 VAL A N 5
ATOM 6328 C CA . VAL A 1 42 ? -7.393 -7.759 4.699 1.00 0.00 43 VAL A CA 5
ATOM 6329 C C . VAL A 1 42 ? -8.560 -8.706 4.446 1.00 0.00 43 VAL A C 5
ATOM 6330 O O . VAL A 1 42 ? -9.717 -8.285 4.413 1.00 0.00 43 VAL A O 5
ATOM 6343 N N . ARG A 1 43 ? -8.250 -9.983 4.261 1.00 0.00 44 ARG A N 5
ATOM 6344 C CA . ARG A 1 43 ? -9.278 -10.986 4.004 1.00 0.00 44 ARG A CA 5
ATOM 6345 C C . ARG A 1 43 ? -10.267 -11.057 5.174 1.00 0.00 44 ARG A C 5
ATOM 6346 O O . ARG A 1 43 ? -11.366 -11.594 5.043 1.00 0.00 44 ARG A O 5
ATOM 6367 N N . ASP A 1 44 ? -9.868 -10.504 6.314 1.00 0.00 45 ASP A N 5
ATOM 6368 C CA . ASP A 1 44 ? -10.720 -10.499 7.498 1.00 0.00 45 ASP A CA 5
ATOM 6369 C C . ASP A 1 44 ? -11.996 -9.707 7.238 1.00 0.00 45 ASP A C 5
ATOM 6370 O O . ASP A 1 44 ? -12.978 -9.834 7.969 1.00 0.00 45 ASP A O 5
ATOM 6379 N N . GLU A 1 45 ? -11.973 -8.888 6.191 1.00 0.00 46 GLU A N 5
ATOM 6380 C CA . GLU A 1 45 ? -13.126 -8.074 5.831 1.00 0.00 46 GLU A CA 5
ATOM 6381 C C . GLU A 1 45 ? -13.560 -7.196 6.999 1.00 0.00 46 GLU A C 5
ATOM 6382 O O . GLU A 1 45 ? -14.411 -7.586 7.800 1.00 0.00 46 GLU A O 5
ATOM 6394 N N . ASN A 1 46 ? -12.972 -6.009 7.091 1.00 0.00 47 ASN A N 5
ATOM 6395 C CA . ASN A 1 46 ? -13.297 -5.072 8.161 1.00 0.00 47 ASN A CA 5
ATOM 6396 C C . ASN A 1 46 ? -14.639 -4.395 7.904 1.00 0.00 47 ASN A C 5
ATOM 6397 O O . ASN A 1 46 ? -15.574 -4.531 8.692 1.00 0.00 47 ASN A O 5
ATOM 6408 N N . ASP A 1 47 ? -14.727 -3.665 6.795 1.00 0.00 48 ASP A N 5
ATOM 6409 C CA . ASP A 1 47 ? -15.952 -2.964 6.430 1.00 0.00 48 ASP A CA 5
ATOM 6410 C C . ASP A 1 47 ? -15.959 -2.629 4.942 1.00 0.00 48 ASP A C 5
ATOM 6411 O O . ASP A 1 47 ? -15.512 -3.420 4.113 1.00 0.00 48 ASP A O 5
ATOM 6420 N N . THR A 1 48 ? -16.471 -1.449 4.616 1.00 0.00 49 THR A N 5
ATOM 6421 C CA . THR A 1 48 ? -16.541 -0.997 3.231 1.00 0.00 49 THR A CA 5
ATOM 6422 C C . THR A 1 48 ? -15.145 -0.784 2.653 1.00 0.00 49 THR A C 5
ATOM 6423 O O . THR A 1 48 ? -14.156 -0.768 3.386 1.00 0.00 49 THR A O 5
ATOM 6434 N N . VAL A 1 49 ? -15.071 -0.620 1.336 1.00 0.00 50 VAL A N 5
ATOM 6435 C CA . VAL A 1 49 ? -13.796 -0.408 0.658 1.00 0.00 50 VAL A CA 5
ATOM 6436 C C . VAL A 1 49 ? -12.911 0.565 1.441 1.00 0.00 50 VAL A C 5
ATOM 6437 O O . VAL A 1 49 ? -11.725 0.311 1.642 1.00 0.00 50 VAL A O 5
ATOM 6450 N N . MET A 1 50 ? -13.492 1.676 1.871 1.00 0.00 51 MET A N 5
ATOM 6451 C CA . MET A 1 50 ? -12.749 2.682 2.622 1.00 0.00 51 MET A CA 5
ATOM 6452 C C . MET A 1 50 ? -11.859 2.034 3.681 1.00 0.00 51 MET A C 5
ATOM 6453 O O . MET A 1 50 ? -10.742 2.488 3.926 1.00 0.00 51 MET A O 5
ATOM 6467 N N . ASP A 1 51 ? -12.367 0.975 4.313 1.00 0.00 52 ASP A N 5
ATOM 6468 C CA . ASP A 1 51 ? -11.627 0.262 5.359 1.00 0.00 52 ASP A CA 5
ATOM 6469 C C . ASP A 1 51 ? -10.671 -0.772 4.769 1.00 0.00 52 ASP A C 5
ATOM 6470 O O . ASP A 1 51 ? -9.517 -0.871 5.186 1.00 0.00 52 ASP A O 5
ATOM 6479 N N . LYS A 1 52 ? -11.158 -1.552 3.806 1.00 0.00 53 LYS A N 5
ATOM 6480 C CA . LYS A 1 52 ? -10.342 -2.586 3.177 1.00 0.00 53 LYS A CA 5
ATOM 6481 C C . LYS A 1 52 ? -9.152 -1.983 2.435 1.00 0.00 53 LYS A C 5
ATOM 6482 O O . LYS A 1 52 ? -8.145 -2.654 2.210 1.00 0.00 53 LYS A O 5
ATOM 6501 N N . ALA A 1 53 ? -9.275 -0.714 2.052 1.00 0.00 54 ALA A N 5
ATOM 6502 C CA . ALA A 1 53 ? -8.211 -0.016 1.331 1.00 0.00 54 ALA A CA 5
ATOM 6503 C C . ALA A 1 53 ? -7.162 0.528 2.295 1.00 0.00 54 ALA A C 5
ATOM 6504 O O . ALA A 1 53 ? -5.973 0.241 2.161 1.00 0.00 54 ALA A O 5
ATOM 6511 N N . ARG A 1 54 ? -7.613 1.317 3.265 1.00 0.00 55 ARG A N 5
ATOM 6512 C CA . ARG A 1 54 ? -6.717 1.906 4.252 1.00 0.00 55 ARG A CA 5
ATOM 6513 C C . ARG A 1 54 ? -5.717 0.877 4.772 1.00 0.00 55 ARG A C 5
ATOM 6514 O O . ARG A 1 54 ? -4.542 1.185 4.967 1.00 0.00 55 ARG A O 5
ATOM 6535 N N . VAL A 1 55 ? -6.194 -0.343 5.000 1.00 0.00 56 VAL A N 5
ATOM 6536 C CA . VAL A 1 55 ? -5.342 -1.413 5.507 1.00 0.00 56 VAL A CA 5
ATOM 6537 C C . VAL A 1 55 ? -4.445 -1.980 4.411 1.00 0.00 56 VAL A C 5
ATOM 6538 O O . VAL A 1 55 ? -3.273 -2.271 4.646 1.00 0.00 56 VAL A O 5
ATOM 6551 N N . LEU A 1 56 ? -5.001 -2.140 3.214 1.00 0.00 57 LEU A N 5
ATOM 6552 C CA . LEU A 1 56 ? -4.244 -2.680 2.089 1.00 0.00 57 LEU A CA 5
ATOM 6553 C C . LEU A 1 56 ? -3.058 -1.784 1.744 1.00 0.00 57 LEU A C 5
ATOM 6554 O O . LEU A 1 56 ? -1.940 -2.264 1.562 1.00 0.00 57 LEU A O 5
ATOM 6570 N N . ILE A 1 57 ? -3.306 -0.482 1.653 1.00 0.00 58 ILE A N 5
ATOM 6571 C CA . ILE A 1 57 ? -2.252 0.471 1.327 1.00 0.00 58 ILE A CA 5
ATOM 6572 C C . ILE A 1 57 ? -1.239 0.591 2.461 1.00 0.00 58 ILE A C 5
ATOM 6573 O O . ILE A 1 57 ? -0.072 0.914 2.233 1.00 0.00 58 ILE A O 5
ATOM 6589 N N . ASP A 1 58 ? -1.690 0.327 3.686 1.00 0.00 59 ASP A N 5
ATOM 6590 C CA . ASP A 1 58 ? -0.821 0.404 4.858 1.00 0.00 59 ASP A CA 5
ATOM 6591 C C . ASP A 1 58 ? 0.073 -0.830 4.959 1.00 0.00 59 ASP A C 5
ATOM 6592 O O . ASP A 1 58 ? 1.267 -0.724 5.237 1.00 0.00 59 ASP A O 5
ATOM 6601 N N . LEU A 1 59 ? -0.517 -1.999 4.734 1.00 0.00 60 LEU A N 5
ATOM 6602 C CA . LEU A 1 59 ? 0.217 -3.259 4.798 1.00 0.00 60 LEU A CA 5
ATOM 6603 C C . LEU A 1 59 ? 1.393 -3.257 3.822 1.00 0.00 60 LEU A C 5
ATOM 6604 O O . LEU A 1 59 ? 2.488 -3.708 4.155 1.00 0.00 60 LEU A O 5
ATOM 6620 N N . VAL A 1 60 ? 1.158 -2.745 2.617 1.00 0.00 61 VAL A N 5
ATOM 6621 C CA . VAL A 1 60 ? 2.199 -2.683 1.596 1.00 0.00 61 VAL A CA 5
ATOM 6622 C C . VAL A 1 60 ? 3.366 -1.820 2.062 1.00 0.00 61 VAL A C 5
ATOM 6623 O O . VAL A 1 60 ? 4.509 -2.278 2.113 1.00 0.00 61 VAL A O 5
ATOM 6636 N N . THR A 1 61 ? 3.071 -0.569 2.402 1.00 0.00 62 THR A N 5
ATOM 6637 C CA . THR A 1 61 ? 4.094 0.362 2.864 1.00 0.00 62 THR A CA 5
ATOM 6638 C C . THR A 1 61 ? 4.857 -0.203 4.057 1.00 0.00 62 THR A C 5
ATOM 6639 O O . THR A 1 61 ? 5.903 0.319 4.441 1.00 0.00 62 THR A O 5
ATOM 6650 N N . GLY A 1 62 ? 4.326 -1.272 4.642 1.00 0.00 63 GLY A N 5
ATOM 6651 C CA . GLY A 1 62 ? 4.971 -1.887 5.788 1.00 0.00 63 GLY A CA 5
ATOM 6652 C C . GLY A 1 62 ? 6.310 -2.508 5.439 1.00 0.00 63 GLY A C 5
ATOM 6653 O O . GLY A 1 62 ? 7.303 -2.289 6.134 1.00 0.00 63 GLY A O 5
ATOM 6657 N N . LYS A 1 63 ? 6.338 -3.285 4.359 1.00 0.00 64 LYS A N 5
ATOM 6658 C CA . LYS A 1 63 ? 7.564 -3.942 3.919 1.00 0.00 64 LYS A CA 5
ATOM 6659 C C . LYS A 1 63 ? 8.494 -2.947 3.229 1.00 0.00 64 LYS A C 5
ATOM 6660 O O . LYS A 1 63 ? 9.289 -3.320 2.365 1.00 0.00 64 LYS A O 5
ATOM 6679 N N . GLY A 1 64 ? 8.391 -1.681 3.620 1.00 0.00 65 GLY A N 5
ATOM 6680 C CA . GLY A 1 64 ? 9.229 -0.647 3.034 1.00 0.00 65 GLY A CA 5
ATOM 6681 C C . GLY A 1 64 ? 8.744 -0.209 1.666 1.00 0.00 65 GLY A C 5
ATOM 6682 O O . GLY A 1 64 ? 7.765 -0.745 1.149 1.00 0.00 65 GLY A O 5
ATOM 6686 N N . PRO A 1 65 ? 9.420 0.775 1.053 1.00 0.00 66 PRO A N 5
ATOM 6687 C CA . PRO A 1 65 ? 9.050 1.289 -0.271 1.00 0.00 66 PRO A CA 5
ATOM 6688 C C . PRO A 1 65 ? 9.425 0.314 -1.388 1.00 0.00 66 PRO A C 5
ATOM 6689 O O . PRO A 1 65 ? 9.095 0.533 -2.551 1.00 0.00 66 PRO A O 5
ATOM 6700 N N . LYS A 1 66 ? 10.104 -0.767 -1.024 1.00 0.00 67 LYS A N 5
ATOM 6701 C CA . LYS A 1 66 ? 10.502 -1.772 -1.999 1.00 0.00 67 LYS A CA 5
ATOM 6702 C C . LYS A 1 66 ? 9.260 -2.371 -2.649 1.00 0.00 67 LYS A C 5
ATOM 6703 O O . LYS A 1 66 ? 9.203 -2.564 -3.864 1.00 0.00 67 LYS A O 5
ATOM 6722 N N . SER A 1 67 ? 8.259 -2.646 -1.821 1.00 0.00 68 SER A N 5
ATOM 6723 C CA . SER A 1 67 ? 7.001 -3.214 -2.288 1.00 0.00 68 SER A CA 5
ATOM 6724 C C . SER A 1 67 ? 6.264 -2.249 -3.214 1.00 0.00 68 SER A C 5
ATOM 6725 O O . SER A 1 67 ? 5.615 -2.670 -4.171 1.00 0.00 68 SER A O 5
ATOM 6733 N N . CYS A 1 68 ? 6.357 -0.954 -2.920 1.00 0.00 69 CYS A N 5
ATOM 6734 C CA . CYS A 1 68 ? 5.686 0.064 -3.725 1.00 0.00 69 CYS A CA 5
ATOM 6735 C C . CYS A 1 68 ? 5.818 -0.232 -5.218 1.00 0.00 69 CYS A C 5
ATOM 6736 O O . CYS A 1 68 ? 4.887 -0.009 -5.991 1.00 0.00 69 CYS A O 5
ATOM 6744 N N . CYS A 1 69 ? 6.984 -0.729 -5.615 1.00 0.00 70 CYS A N 5
ATOM 6745 C CA . CYS A 1 69 ? 7.246 -1.048 -7.014 1.00 0.00 70 CYS A CA 5
ATOM 6746 C C . CYS A 1 69 ? 6.185 -1.990 -7.574 1.00 0.00 70 CYS A C 5
ATOM 6747 O O . CYS A 1 69 ? 5.458 -1.640 -8.503 1.00 0.00 70 CYS A O 5
ATOM 6755 N N . LYS A 1 70 ? 6.107 -3.189 -7.007 1.00 0.00 71 LYS A N 5
ATOM 6756 C CA . LYS A 1 70 ? 5.140 -4.187 -7.453 1.00 0.00 71 LYS A CA 5
ATOM 6757 C C . LYS A 1 70 ? 3.712 -3.665 -7.332 1.00 0.00 71 LYS A C 5
ATOM 6758 O O . LYS A 1 70 ? 2.823 -4.087 -8.072 1.00 0.00 71 LYS A O 5
ATOM 6777 N N . PHE A 1 71 ? 3.497 -2.753 -6.392 1.00 0.00 72 PHE A N 5
ATOM 6778 C CA . PHE A 1 71 ? 2.174 -2.180 -6.169 1.00 0.00 72 PHE A CA 5
ATOM 6779 C C . PHE A 1 71 ? 1.769 -1.256 -7.315 1.00 0.00 72 PHE A C 5
ATOM 6780 O O . PHE A 1 71 ? 0.703 -1.419 -7.908 1.00 0.00 72 PHE A O 5
ATOM 6797 N N . ILE A 1 72 ? 2.623 -0.284 -7.616 1.00 0.00 73 ILE A N 5
ATOM 6798 C CA . ILE A 1 72 ? 2.351 0.671 -8.685 1.00 0.00 73 ILE A CA 5
ATOM 6799 C C . ILE A 1 72 ? 2.214 -0.026 -10.036 1.00 0.00 73 ILE A C 5
ATOM 6800 O O . ILE A 1 72 ? 1.343 0.317 -10.835 1.00 0.00 73 ILE A O 5
ATOM 6816 N N . LYS A 1 73 ? 3.080 -1.003 -10.287 1.00 0.00 74 LYS A N 5
ATOM 6817 C CA . LYS A 1 73 ? 3.053 -1.743 -11.544 1.00 0.00 74 LYS A CA 5
ATOM 6818 C C . LYS A 1 73 ? 1.799 -2.607 -11.647 1.00 0.00 74 LYS A C 5
ATOM 6819 O O . LYS A 1 73 ? 1.023 -2.486 -12.598 1.00 0.00 74 LYS A O 5
ATOM 6838 N N . HIS A 1 74 ? 1.606 -3.479 -10.665 1.00 0.00 75 HIS A N 5
ATOM 6839 C CA . HIS A 1 74 ? 0.450 -4.363 -10.644 1.00 0.00 75 HIS A CA 5
ATOM 6840 C C . HIS A 1 74 ? -0.844 -3.568 -10.767 1.00 0.00 75 HIS A C 5
ATOM 6841 O O . HIS A 1 74 ? -1.838 -4.058 -11.300 1.00 0.00 75 HIS A O 5
ATOM 6855 N N . LEU A 1 75 ? -0.825 -2.337 -10.271 1.00 0.00 76 LEU A N 5
ATOM 6856 C CA . LEU A 1 75 ? -1.998 -1.475 -10.327 1.00 0.00 76 LEU A CA 5
ATOM 6857 C C . LEU A 1 75 ? -2.223 -0.950 -11.741 1.00 0.00 76 LEU A C 5
ATOM 6858 O O . LEU A 1 75 ? -3.359 -0.733 -12.163 1.00 0.00 76 LEU A O 5
ATOM 6874 N N . CYS A 1 76 ? -1.130 -0.739 -12.463 1.00 0.00 77 CYS A N 5
ATOM 6875 C CA . CYS A 1 76 ? -1.196 -0.228 -13.829 1.00 0.00 77 CYS A CA 5
ATOM 6876 C C . CYS A 1 76 ? -2.016 -1.143 -14.734 1.00 0.00 77 CYS A C 5
ATOM 6877 O O . CYS A 1 76 ? -2.871 -0.678 -15.488 1.00 0.00 77 CYS A O 5
ATOM 6885 N N . GLU A 1 77 ? -1.742 -2.442 -14.668 1.00 0.00 78 GLU A N 5
ATOM 6886 C CA . GLU A 1 77 ? -2.446 -3.419 -15.499 1.00 0.00 78 GLU A CA 5
ATOM 6887 C C . GLU A 1 77 ? -3.845 -3.724 -14.962 1.00 0.00 78 GLU A C 5
ATOM 6888 O O . GLU A 1 77 ? -4.720 -4.159 -15.710 1.00 0.00 78 GLU A O 5
ATOM 6900 N N . GLU A 1 78 ? -4.051 -3.506 -13.663 1.00 0.00 79 GLU A N 5
ATOM 6901 C CA . GLU A 1 78 ? -5.347 -3.773 -13.030 1.00 0.00 79 GLU A CA 5
ATOM 6902 C C . GLU A 1 78 ? -6.322 -2.612 -13.219 1.00 0.00 79 GLU A C 5
ATOM 6903 O O . GLU A 1 78 ? -7.528 -2.822 -13.345 1.00 0.00 79 GLU A O 5
ATOM 6915 N N . ASP A 1 79 ? -5.797 -1.383 -13.224 1.00 0.00 80 ASP A N 5
ATOM 6916 C CA . ASP A 1 79 ? -6.622 -0.172 -13.380 1.00 0.00 80 ASP A CA 5
ATOM 6917 C C . ASP A 1 79 ? -5.860 0.917 -14.157 1.00 0.00 80 ASP A C 5
ATOM 6918 O O . ASP A 1 79 ? -4.961 1.541 -13.594 1.00 0.00 80 ASP A O 5
ATOM 6927 N N . PRO A 1 80 ? -6.180 1.185 -15.453 1.00 0.00 81 PRO A N 5
ATOM 6928 C CA . PRO A 1 80 ? -5.471 2.216 -16.216 1.00 0.00 81 PRO A CA 5
ATOM 6929 C C . PRO A 1 80 ? -5.999 3.616 -15.910 1.00 0.00 81 PRO A C 5
ATOM 6930 O O . PRO A 1 80 ? -5.337 4.615 -16.194 1.00 0.00 81 PRO A O 5
ATOM 6941 N N . GLN A 1 81 ? -7.189 3.681 -15.321 1.00 0.00 82 GLN A N 5
ATOM 6942 C CA . GLN A 1 81 ? -7.799 4.957 -14.967 1.00 0.00 82 GLN A CA 5
ATOM 6943 C C . GLN A 1 81 ? -7.098 5.565 -13.758 1.00 0.00 82 GLN A C 5
ATOM 6944 O O . GLN A 1 81 ? -6.355 6.538 -13.884 1.00 0.00 82 GLN A O 5
ATOM 6958 N N . LEU A 1 82 ? -7.329 4.978 -12.588 1.00 0.00 83 LEU A N 5
ATOM 6959 C CA . LEU A 1 82 ? -6.707 5.453 -11.358 1.00 0.00 83 LEU A CA 5
ATOM 6960 C C . LEU A 1 82 ? -5.196 5.541 -11.539 1.00 0.00 83 LEU A C 5
ATOM 6961 O O . LEU A 1 82 ? -4.560 6.504 -11.111 1.00 0.00 83 LEU A O 5
ATOM 6977 N N . ALA A 1 83 ? -4.628 4.533 -12.190 1.00 0.00 84 ALA A N 5
ATOM 6978 C CA . ALA A 1 83 ? -3.193 4.502 -12.434 1.00 0.00 84 ALA A CA 5
ATOM 6979 C C . ALA A 1 83 ? -2.724 5.803 -13.071 1.00 0.00 84 ALA A C 5
ATOM 6980 O O . ALA A 1 83 ? -1.526 6.052 -13.187 1.00 0.00 84 ALA A O 5
ATOM 6987 N N . SER A 1 84 ? -3.680 6.635 -13.472 1.00 0.00 85 SER A N 5
ATOM 6988 C CA . SER A 1 84 ? -3.366 7.918 -14.084 1.00 0.00 85 SER A CA 5
ATOM 6989 C C . SER A 1 84 ? -2.689 8.826 -13.067 1.00 0.00 85 SER A C 5
ATOM 6990 O O . SER A 1 84 ? -1.649 9.425 -13.342 1.00 0.00 85 SER A O 5
ATOM 6998 N N . LYS A 1 85 ? -3.284 8.909 -11.878 1.00 0.00 86 LYS A N 5
ATOM 6999 C CA . LYS A 1 85 ? -2.743 9.726 -10.793 1.00 0.00 86 LYS A CA 5
ATOM 7000 C C . LYS A 1 85 ? -1.636 8.969 -10.072 1.00 0.00 86 LYS A C 5
ATOM 7001 O O . LYS A 1 85 ? -1.210 9.353 -8.982 1.00 0.00 86 LYS A O 5
ATOM 7020 N N . MET A 1 86 ? -1.176 7.882 -10.695 1.00 0.00 87 MET A N 5
ATOM 7021 C CA . MET A 1 86 ? -0.113 7.036 -10.141 1.00 0.00 87 MET A CA 5
ATOM 7022 C C . MET A 1 86 ? 0.758 6.477 -11.268 1.00 0.00 87 MET A C 5
ATOM 7023 O O . MET A 1 86 ? 1.574 5.580 -11.055 1.00 0.00 87 MET A O 5
ATOM 7037 N N . GLY A 1 87 ? 0.575 7.027 -12.476 1.00 0.00 88 GLY A N 5
ATOM 7038 C CA . GLY A 1 87 ? 1.335 6.602 -13.653 1.00 0.00 88 GLY A CA 5
ATOM 7039 C C . GLY A 1 87 ? 2.473 7.552 -13.960 1.00 0.00 88 GLY A C 5
ATOM 7040 O O . GLY A 1 87 ? 2.703 7.910 -15.115 1.00 0.00 88 GLY A O 5
ATOM 7044 N N . LEU A 1 88 ? 3.174 7.965 -12.909 1.00 0.00 89 LEU A N 5
ATOM 7045 C CA . LEU A 1 88 ? 4.302 8.893 -13.018 1.00 0.00 89 LEU A CA 5
ATOM 7046 C C . LEU A 1 88 ? 5.076 8.701 -14.327 1.00 0.00 89 LEU A C 5
ATOM 7047 O O . LEU A 1 88 ? 5.589 9.658 -14.905 1.00 0.00 89 LEU A O 5
ATOM 7063 N N . HIS A 1 89 ? 5.153 7.456 -14.782 1.00 0.00 90 HIS A N 5
ATOM 7064 C CA . HIS A 1 89 ? 5.860 7.134 -16.018 1.00 0.00 90 HIS A CA 5
ATOM 7065 C C . HIS A 1 89 ? 5.528 8.141 -17.115 1.00 0.00 90 HIS A C 5
ATOM 7066 O O . HIS A 1 89 ? 6.375 9.017 -17.389 1.00 0.00 90 HIS A O 5
ATOM 7081 N N . ALA A 1 1 ? 12.834 9.674 -0.217 1.00 0.00 2 ALA A N 6
ATOM 7082 C CA . ALA A 1 1 ? 12.637 9.533 -1.654 1.00 0.00 2 ALA A CA 6
ATOM 7083 C C . ALA A 1 1 ? 11.754 8.331 -1.969 1.00 0.00 2 ALA A C 6
ATOM 7084 O O . ALA A 1 1 ? 11.872 7.724 -3.034 1.00 0.00 2 ALA A O 6
ATOM 7093 N N . ASP A 1 2 ? 10.869 7.993 -1.037 1.00 0.00 3 ASP A N 6
ATOM 7094 C CA . ASP A 1 2 ? 9.964 6.863 -1.212 1.00 0.00 3 ASP A CA 6
ATOM 7095 C C . ASP A 1 2 ? 8.783 6.958 -0.252 1.00 0.00 3 ASP A C 6
ATOM 7096 O O . ASP A 1 2 ? 8.807 6.387 0.839 1.00 0.00 3 ASP A O 6
ATOM 7105 N N . GLN A 1 3 ? 7.747 7.684 -0.669 1.00 0.00 4 GLN A N 6
ATOM 7106 C CA . GLN A 1 3 ? 6.543 7.862 0.143 1.00 0.00 4 GLN A CA 6
ATOM 7107 C C . GLN A 1 3 ? 5.346 8.182 -0.745 1.00 0.00 4 GLN A C 6
ATOM 7108 O O . GLN A 1 3 ? 4.457 8.942 -0.360 1.00 0.00 4 GLN A O 6
ATOM 7122 N N . LEU A 1 4 ? 5.332 7.597 -1.938 1.00 0.00 5 LEU A N 6
ATOM 7123 C CA . LEU A 1 4 ? 4.249 7.818 -2.886 1.00 0.00 5 LEU A CA 6
ATOM 7124 C C . LEU A 1 4 ? 2.897 7.520 -2.246 1.00 0.00 5 LEU A C 6
ATOM 7125 O O . LEU A 1 4 ? 2.076 8.419 -2.063 1.00 0.00 5 LEU A O 6
ATOM 7141 N N . LEU A 1 5 ? 2.667 6.253 -1.910 1.00 0.00 6 LEU A N 6
ATOM 7142 C CA . LEU A 1 5 ? 1.408 5.840 -1.294 1.00 0.00 6 LEU A CA 6
ATOM 7143 C C . LEU A 1 5 ? 0.949 6.849 -0.241 1.00 0.00 6 LEU A C 6
ATOM 7144 O O . LEU A 1 5 ? -0.248 7.060 -0.052 1.00 0.00 6 LEU A O 6
ATOM 7160 N N . ARG A 1 6 ? 1.910 7.464 0.441 1.00 0.00 7 ARG A N 6
ATOM 7161 C CA . ARG A 1 6 ? 1.603 8.445 1.477 1.00 0.00 7 ARG A CA 6
ATOM 7162 C C . ARG A 1 6 ? 0.929 9.682 0.883 1.00 0.00 7 ARG A C 6
ATOM 7163 O O . ARG A 1 6 ? -0.214 9.996 1.215 1.00 0.00 7 ARG A O 6
ATOM 7184 N N . LYS A 1 7 ? 1.647 10.384 0.011 1.00 0.00 8 LYS A N 6
ATOM 7185 C CA . LYS A 1 7 ? 1.117 11.590 -0.618 1.00 0.00 8 LYS A CA 6
ATOM 7186 C C . LYS A 1 7 ? 0.047 11.251 -1.650 1.00 0.00 8 LYS A C 6
ATOM 7187 O O . LYS A 1 7 ? -0.387 12.112 -2.415 1.00 0.00 8 LYS A O 6
ATOM 7206 N N . LYS A 1 8 ? -0.383 9.987 -1.657 1.00 0.00 9 LYS A N 6
ATOM 7207 C CA . LYS A 1 8 ? -1.420 9.501 -2.581 1.00 0.00 9 LYS A CA 6
ATOM 7208 C C . LYS A 1 8 ? -2.363 8.556 -1.846 1.00 0.00 9 LYS A C 6
ATOM 7209 O O . LYS A 1 8 ? -3.182 7.873 -2.459 1.00 0.00 9 LYS A O 6
ATOM 7228 N N . ARG A 1 9 ? -2.242 8.537 -0.523 1.00 0.00 10 ARG A N 6
ATOM 7229 C CA . ARG A 1 9 ? -3.085 7.692 0.312 1.00 0.00 10 ARG A CA 6
ATOM 7230 C C . ARG A 1 9 ? -4.528 8.174 0.260 1.00 0.00 10 ARG A C 6
ATOM 7231 O O . ARG A 1 9 ? -5.463 7.386 0.398 1.00 0.00 10 ARG A O 6
ATOM 7252 N N . ARG A 1 10 ? -4.701 9.478 0.056 1.00 0.00 11 ARG A N 6
ATOM 7253 C CA . ARG A 1 10 ? -6.032 10.070 -0.017 1.00 0.00 11 ARG A CA 6
ATOM 7254 C C . ARG A 1 10 ? -6.691 9.773 -1.361 1.00 0.00 11 ARG A C 6
ATOM 7255 O O . ARG A 1 10 ? -7.911 9.635 -1.448 1.00 0.00 11 ARG A O 6
ATOM 7276 N N . ILE A 1 11 ? -5.875 9.681 -2.407 1.00 0.00 12 ILE A N 6
ATOM 7277 C CA . ILE A 1 11 ? -6.376 9.406 -3.750 1.00 0.00 12 ILE A CA 6
ATOM 7278 C C . ILE A 1 11 ? -6.735 7.930 -3.917 1.00 0.00 12 ILE A C 6
ATOM 7279 O O . ILE A 1 11 ? -7.885 7.591 -4.196 1.00 0.00 12 ILE A O 6
ATOM 7295 N N . PHE A 1 12 ? -5.746 7.059 -3.750 1.00 0.00 13 PHE A N 6
ATOM 7296 C CA . PHE A 1 12 ? -5.962 5.623 -3.888 1.00 0.00 13 PHE A CA 6
ATOM 7297 C C . PHE A 1 12 ? -7.173 5.172 -3.079 1.00 0.00 13 PHE A C 6
ATOM 7298 O O . PHE A 1 12 ? -8.119 4.600 -3.622 1.00 0.00 13 PHE A O 6
ATOM 7315 N N . ILE A 1 13 ? -7.135 5.428 -1.776 1.00 0.00 14 ILE A N 6
ATOM 7316 C CA . ILE A 1 13 ? -8.223 5.042 -0.888 1.00 0.00 14 ILE A CA 6
ATOM 7317 C C . ILE A 1 13 ? -9.576 5.487 -1.439 1.00 0.00 14 ILE A C 6
ATOM 7318 O O . ILE A 1 13 ? -10.510 4.690 -1.531 1.00 0.00 14 ILE A O 6
ATOM 7334 N N . HIS A 1 14 ? -9.676 6.767 -1.806 1.00 0.00 15 HIS A N 6
ATOM 7335 C CA . HIS A 1 14 ? -10.916 7.332 -2.351 1.00 0.00 15 HIS A CA 6
ATOM 7336 C C . HIS A 1 14 ? -10.971 7.171 -3.868 1.00 0.00 15 HIS A C 6
ATOM 7337 O O . HIS A 1 14 ? -11.149 8.147 -4.596 1.00 0.00 15 HIS A O 6
ATOM 7351 N N . SER A 1 15 ? -10.820 5.937 -4.340 1.00 0.00 16 SER A N 6
ATOM 7352 C CA . SER A 1 15 ? -10.854 5.664 -5.772 1.00 0.00 16 SER A CA 6
ATOM 7353 C C . SER A 1 15 ? -10.900 4.163 -6.048 1.00 0.00 16 SER A C 6
ATOM 7354 O O . SER A 1 15 ? -11.807 3.674 -6.722 1.00 0.00 16 SER A O 6
ATOM 7362 N N . VAL A 1 16 ? -9.913 3.439 -5.528 1.00 0.00 17 VAL A N 6
ATOM 7363 C CA . VAL A 1 16 ? -9.831 1.994 -5.723 1.00 0.00 17 VAL A CA 6
ATOM 7364 C C . VAL A 1 16 ? -11.205 1.336 -5.622 1.00 0.00 17 VAL A C 6
ATOM 7365 O O . VAL A 1 16 ? -11.904 1.484 -4.620 1.00 0.00 17 VAL A O 6
ATOM 7378 N N . GLY A 1 17 ? -11.585 0.607 -6.670 1.00 0.00 18 GLY A N 6
ATOM 7379 C CA . GLY A 1 17 ? -12.874 -0.070 -6.693 1.00 0.00 18 GLY A CA 6
ATOM 7380 C C . GLY A 1 17 ? -12.841 -1.407 -5.978 1.00 0.00 18 GLY A C 6
ATOM 7381 O O . GLY A 1 17 ? -11.824 -2.102 -5.993 1.00 0.00 18 GLY A O 6
ATOM 7385 N N . ALA A 1 18 ? -13.956 -1.769 -5.351 1.00 0.00 19 ALA A N 6
ATOM 7386 C CA . ALA A 1 18 ? -14.053 -3.032 -4.629 1.00 0.00 19 ALA A CA 6
ATOM 7387 C C . ALA A 1 18 ? -13.460 -4.179 -5.442 1.00 0.00 19 ALA A C 6
ATOM 7388 O O . ALA A 1 18 ? -12.998 -5.174 -4.884 1.00 0.00 19 ALA A O 6
ATOM 7395 N N . GLY A 1 19 ? -13.480 -4.033 -6.763 1.00 0.00 20 GLY A N 6
ATOM 7396 C CA . GLY A 1 19 ? -12.944 -5.065 -7.633 1.00 0.00 20 GLY A CA 6
ATOM 7397 C C . GLY A 1 19 ? -11.428 -5.057 -7.682 1.00 0.00 20 GLY A C 6
ATOM 7398 O O . GLY A 1 19 ? -10.784 -6.045 -7.329 1.00 0.00 20 GLY A O 6
ATOM 7402 N N . THR A 1 20 ? -10.857 -3.942 -8.125 1.00 0.00 21 THR A N 6
ATOM 7403 C CA . THR A 1 20 ? -9.408 -3.809 -8.224 1.00 0.00 21 THR A CA 6
ATOM 7404 C C . THR A 1 20 ? -8.713 -4.362 -6.984 1.00 0.00 21 THR A C 6
ATOM 7405 O O . THR A 1 20 ? -7.631 -4.934 -7.077 1.00 0.00 21 THR A O 6
ATOM 7416 N N . ILE A 1 21 ? -9.335 -4.182 -5.825 1.00 0.00 22 ILE A N 6
ATOM 7417 C CA . ILE A 1 21 ? -8.763 -4.662 -4.573 1.00 0.00 22 ILE A CA 6
ATOM 7418 C C . ILE A 1 21 ? -8.430 -6.152 -4.657 1.00 0.00 22 ILE A C 6
ATOM 7419 O O . ILE A 1 21 ? -7.275 -6.548 -4.496 1.00 0.00 22 ILE A O 6
ATOM 7435 N N . ASN A 1 22 ? -9.444 -6.972 -4.900 1.00 0.00 23 ASN A N 6
ATOM 7436 C CA . ASN A 1 22 ? -9.257 -8.416 -4.993 1.00 0.00 23 ASN A CA 6
ATOM 7437 C C . ASN A 1 22 ? -8.158 -8.775 -5.991 1.00 0.00 23 ASN A C 6
ATOM 7438 O O . ASN A 1 22 ? -7.387 -9.708 -5.767 1.00 0.00 23 ASN A O 6
ATOM 7449 N N . ALA A 1 23 ? -8.095 -8.037 -7.095 1.00 0.00 24 ALA A N 6
ATOM 7450 C CA . ALA A 1 23 ? -7.094 -8.290 -8.126 1.00 0.00 24 ALA A CA 6
ATOM 7451 C C . ALA A 1 23 ? -5.724 -7.763 -7.717 1.00 0.00 24 ALA A C 6
ATOM 7452 O O . ALA A 1 23 ? -4.693 -8.283 -8.146 1.00 0.00 24 ALA A O 6
ATOM 7459 N N . LEU A 1 24 ? -5.720 -6.724 -6.892 1.00 0.00 25 LEU A N 6
ATOM 7460 C CA . LEU A 1 24 ? -4.479 -6.115 -6.432 1.00 0.00 25 LEU A CA 6
ATOM 7461 C C . LEU A 1 24 ? -3.798 -6.978 -5.377 1.00 0.00 25 LEU A C 6
ATOM 7462 O O . LEU A 1 24 ? -2.652 -7.390 -5.551 1.00 0.00 25 LEU A O 6
ATOM 7478 N N . LEU A 1 25 ? -4.502 -7.250 -4.282 1.00 0.00 26 LEU A N 6
ATOM 7479 C CA . LEU A 1 25 ? -3.943 -8.061 -3.206 1.00 0.00 26 LEU A CA 6
ATOM 7480 C C . LEU A 1 25 ? -3.572 -9.446 -3.712 1.00 0.00 26 LEU A C 6
ATOM 7481 O O . LEU A 1 25 ? -2.659 -10.086 -3.192 1.00 0.00 26 LEU A O 6
ATOM 7497 N N . ASP A 1 26 ? -4.279 -9.895 -4.738 1.00 0.00 27 ASP A N 6
ATOM 7498 C CA . ASP A 1 26 ? -4.018 -11.202 -5.328 1.00 0.00 27 ASP A CA 6
ATOM 7499 C C . ASP A 1 26 ? -2.618 -11.239 -5.933 1.00 0.00 27 ASP A C 6
ATOM 7500 O O . ASP A 1 26 ? -1.862 -12.190 -5.726 1.00 0.00 27 ASP A O 6
ATOM 7509 N N . CYS A 1 27 ? -2.279 -10.193 -6.679 1.00 0.00 28 CYS A N 6
ATOM 7510 C CA . CYS A 1 27 ? -0.972 -10.097 -7.312 1.00 0.00 28 CYS A CA 6
ATOM 7511 C C . CYS A 1 27 ? 0.136 -10.032 -6.265 1.00 0.00 28 CYS A C 6
ATOM 7512 O O . CYS A 1 27 ? 1.173 -10.680 -6.405 1.00 0.00 28 CYS A O 6
ATOM 7520 N N . LEU A 1 28 ? -0.090 -9.250 -5.212 1.00 0.00 29 LEU A N 6
ATOM 7521 C CA . LEU A 1 28 ? 0.895 -9.111 -4.144 1.00 0.00 29 LEU A CA 6
ATOM 7522 C C . LEU A 1 28 ? 1.375 -10.480 -3.675 1.00 0.00 29 LEU A C 6
ATOM 7523 O O . LEU A 1 28 ? 2.577 -10.723 -3.570 1.00 0.00 29 LEU A O 6
ATOM 7539 N N . LEU A 1 29 ? 0.431 -11.375 -3.401 1.00 0.00 30 LEU A N 6
ATOM 7540 C CA . LEU A 1 29 ? 0.768 -12.720 -2.952 1.00 0.00 30 LEU A CA 6
ATOM 7541 C C . LEU A 1 29 ? 1.704 -13.394 -3.949 1.00 0.00 30 LEU A C 6
ATOM 7542 O O . LEU A 1 29 ? 2.685 -14.030 -3.562 1.00 0.00 30 LEU A O 6
ATOM 7558 N N . GLU A 1 30 ? 1.400 -13.244 -5.234 1.00 0.00 31 GLU A N 6
ATOM 7559 C CA . GLU A 1 30 ? 2.223 -13.835 -6.282 1.00 0.00 31 GLU A CA 6
ATOM 7560 C C . GLU A 1 30 ? 3.701 -13.557 -6.017 1.00 0.00 31 GLU A C 6
ATOM 7561 O O . GLU A 1 30 ? 4.546 -14.438 -6.174 1.00 0.00 31 GLU A O 6
ATOM 7573 N N . ASP A 1 31 ? 4.001 -12.325 -5.608 1.00 0.00 32 ASP A N 6
ATOM 7574 C CA . ASP A 1 31 ? 5.373 -11.923 -5.309 1.00 0.00 32 ASP A CA 6
ATOM 7575 C C . ASP A 1 31 ? 5.781 -12.403 -3.920 1.00 0.00 32 ASP A C 6
ATOM 7576 O O . ASP A 1 31 ? 6.967 -12.476 -3.600 1.00 0.00 32 ASP A O 6
ATOM 7585 N N . GLU A 1 32 ? 4.784 -12.727 -3.101 1.00 0.00 33 GLU A N 6
ATOM 7586 C CA . GLU A 1 32 ? 5.023 -13.202 -1.741 1.00 0.00 33 GLU A CA 6
ATOM 7587 C C . GLU A 1 32 ? 5.646 -12.109 -0.881 1.00 0.00 33 GLU A C 6
ATOM 7588 O O . GLU A 1 32 ? 6.474 -12.386 -0.013 1.00 0.00 33 GLU A O 6
ATOM 7600 N N . VAL A 1 33 ? 5.244 -10.864 -1.123 1.00 0.00 34 VAL A N 6
ATOM 7601 C CA . VAL A 1 33 ? 5.766 -9.734 -0.364 1.00 0.00 34 VAL A CA 6
ATOM 7602 C C . VAL A 1 33 ? 5.152 -9.679 1.033 1.00 0.00 34 VAL A C 6
ATOM 7603 O O . VAL A 1 33 ? 5.850 -9.430 2.016 1.00 0.00 34 VAL A O 6
ATOM 7616 N N . ILE A 1 34 ? 3.841 -9.918 1.119 1.00 0.00 35 ILE A N 6
ATOM 7617 C CA . ILE A 1 34 ? 3.123 -9.904 2.401 1.00 0.00 35 ILE A CA 6
ATOM 7618 C C . ILE A 1 34 ? 3.154 -11.294 3.039 1.00 0.00 35 ILE A C 6
ATOM 7619 O O . ILE A 1 34 ? 3.331 -12.300 2.350 1.00 0.00 35 ILE A O 6
ATOM 7635 N N . SER A 1 35 ? 2.986 -11.341 4.365 1.00 0.00 36 SER A N 6
ATOM 7636 C CA . SER A 1 35 ? 2.997 -12.603 5.122 1.00 0.00 36 SER A CA 6
ATOM 7637 C C . SER A 1 35 ? 1.581 -13.113 5.352 1.00 0.00 36 SER A C 6
ATOM 7638 O O . SER A 1 35 ? 0.638 -12.329 5.459 1.00 0.00 36 SER A O 6
ATOM 7646 N N . GLN A 1 36 ? 1.439 -14.434 5.445 1.00 0.00 37 GLN A N 6
ATOM 7647 C CA . GLN A 1 36 ? 0.136 -15.043 5.679 1.00 0.00 37 GLN A CA 6
ATOM 7648 C C . GLN A 1 36 ? -0.592 -14.316 6.804 1.00 0.00 37 GLN A C 6
ATOM 7649 O O . GLN A 1 36 ? -1.820 -14.349 6.889 1.00 0.00 37 GLN A O 6
ATOM 7663 N N . GLU A 1 37 ? 0.179 -13.647 7.656 1.00 0.00 38 GLU A N 6
ATOM 7664 C CA . GLU A 1 37 ? -0.387 -12.895 8.769 1.00 0.00 38 GLU A CA 6
ATOM 7665 C C . GLU A 1 37 ? -1.014 -11.602 8.261 1.00 0.00 38 GLU A C 6
ATOM 7666 O O . GLU A 1 37 ? -2.109 -11.223 8.678 1.00 0.00 38 GLU A O 6
ATOM 7678 N N . ASP A 1 38 ? -0.316 -10.938 7.346 1.00 0.00 39 ASP A N 6
ATOM 7679 C CA . ASP A 1 38 ? -0.806 -9.697 6.767 1.00 0.00 39 ASP A CA 6
ATOM 7680 C C . ASP A 1 38 ? -1.973 -9.984 5.830 1.00 0.00 39 ASP A C 6
ATOM 7681 O O . ASP A 1 38 ? -3.010 -9.321 5.887 1.00 0.00 39 ASP A O 6
ATOM 7690 N N . MET A 1 39 ? -1.806 -10.994 4.980 1.00 0.00 40 MET A N 6
ATOM 7691 C CA . MET A 1 39 ? -2.855 -11.382 4.051 1.00 0.00 40 MET A CA 6
ATOM 7692 C C . MET A 1 39 ? -4.163 -11.570 4.804 1.00 0.00 40 MET A C 6
ATOM 7693 O O . MET A 1 39 ? -5.241 -11.260 4.294 1.00 0.00 40 MET A O 6
ATOM 7707 N N . ASN A 1 40 ? -4.052 -12.072 6.029 1.00 0.00 41 ASN A N 6
ATOM 7708 C CA . ASN A 1 40 ? -5.217 -12.300 6.873 1.00 0.00 41 ASN A CA 6
ATOM 7709 C C . ASN A 1 40 ? -5.837 -10.975 7.298 1.00 0.00 41 ASN A C 6
ATOM 7710 O O . ASN A 1 40 ? -7.058 -10.853 7.389 1.00 0.00 41 ASN A O 6
ATOM 7721 N N . LYS A 1 41 ? -4.990 -9.982 7.554 1.00 0.00 42 LYS A N 6
ATOM 7722 C CA . LYS A 1 41 ? -5.466 -8.670 7.966 1.00 0.00 42 LYS A CA 6
ATOM 7723 C C . LYS A 1 41 ? -6.535 -8.153 6.999 1.00 0.00 42 LYS A C 6
ATOM 7724 O O . LYS A 1 41 ? -7.601 -7.707 7.419 1.00 0.00 42 LYS A O 6
ATOM 7743 N N . VAL A 1 42 ? -6.241 -8.210 5.703 1.00 0.00 43 VAL A N 6
ATOM 7744 C CA . VAL A 1 42 ? -7.180 -7.741 4.683 1.00 0.00 43 VAL A CA 6
ATOM 7745 C C . VAL A 1 42 ? -8.322 -8.731 4.450 1.00 0.00 43 VAL A C 6
ATOM 7746 O O . VAL A 1 42 ? -9.466 -8.330 4.239 1.00 0.00 43 VAL A O 6
ATOM 7759 N N . ARG A 1 43 ? -8.004 -10.022 4.470 1.00 0.00 44 ARG A N 6
ATOM 7760 C CA . ARG A 1 43 ? -9.010 -11.056 4.238 1.00 0.00 44 ARG A CA 6
ATOM 7761 C C . ARG A 1 43 ? -9.959 -11.181 5.426 1.00 0.00 44 ARG A C 6
ATOM 7762 O O . ARG A 1 43 ? -10.985 -11.855 5.348 1.00 0.00 44 ARG A O 6
ATOM 7783 N N . ASP A 1 44 ? -9.611 -10.525 6.520 1.00 0.00 45 ASP A N 6
ATOM 7784 C CA . ASP A 1 44 ? -10.436 -10.557 7.721 1.00 0.00 45 ASP A CA 6
ATOM 7785 C C . ASP A 1 44 ? -11.758 -9.832 7.476 1.00 0.00 45 ASP A C 6
ATOM 7786 O O . ASP A 1 44 ? -12.684 -9.910 8.284 1.00 0.00 45 ASP A O 6
ATOM 7795 N N . GLU A 1 45 ? -11.836 -9.130 6.349 1.00 0.00 46 GLU A N 6
ATOM 7796 C CA . GLU A 1 45 ? -13.041 -8.391 5.985 1.00 0.00 46 GLU A CA 6
ATOM 7797 C C . GLU A 1 45 ? -13.461 -7.439 7.098 1.00 0.00 46 GLU A C 6
ATOM 7798 O O . GLU A 1 45 ? -14.245 -7.800 7.976 1.00 0.00 46 GLU A O 6
ATOM 7810 N N . ASN A 1 46 ? -12.939 -6.216 7.052 1.00 0.00 47 ASN A N 6
ATOM 7811 C CA . ASN A 1 46 ? -13.261 -5.202 8.053 1.00 0.00 47 ASN A CA 6
ATOM 7812 C C . ASN A 1 46 ? -14.621 -4.575 7.767 1.00 0.00 47 ASN A C 6
ATOM 7813 O O . ASN A 1 46 ? -15.554 -4.702 8.559 1.00 0.00 47 ASN A O 6
ATOM 7824 N N . ASP A 1 47 ? -14.725 -3.896 6.628 1.00 0.00 48 ASP A N 6
ATOM 7825 C CA . ASP A 1 47 ? -15.970 -3.248 6.234 1.00 0.00 48 ASP A CA 6
ATOM 7826 C C . ASP A 1 47 ? -15.969 -2.940 4.739 1.00 0.00 48 ASP A C 6
ATOM 7827 O O . ASP A 1 47 ? -15.496 -3.738 3.930 1.00 0.00 48 ASP A O 6
ATOM 7836 N N . THR A 1 48 ? -16.502 -1.780 4.386 1.00 0.00 49 THR A N 6
ATOM 7837 C CA . THR A 1 48 ? -16.568 -1.358 2.992 1.00 0.00 49 THR A CA 6
ATOM 7838 C C . THR A 1 48 ? -15.174 -1.179 2.402 1.00 0.00 49 THR A C 6
ATOM 7839 O O . THR A 1 48 ? -14.175 -1.558 3.015 1.00 0.00 49 THR A O 6
ATOM 7850 N N . VAL A 1 49 ? -15.114 -0.600 1.207 1.00 0.00 50 VAL A N 6
ATOM 7851 C CA . VAL A 1 49 ? -13.844 -0.370 0.529 1.00 0.00 50 VAL A CA 6
ATOM 7852 C C . VAL A 1 49 ? -12.970 0.607 1.318 1.00 0.00 50 VAL A C 6
ATOM 7853 O O . VAL A 1 49 ? -11.753 0.441 1.391 1.00 0.00 50 VAL A O 6
ATOM 7866 N N . MET A 1 50 ? -13.595 1.623 1.899 1.00 0.00 51 MET A N 6
ATOM 7867 C CA . MET A 1 50 ? -12.864 2.620 2.673 1.00 0.00 51 MET A CA 6
ATOM 7868 C C . MET A 1 50 ? -12.001 1.957 3.742 1.00 0.00 51 MET A C 6
ATOM 7869 O O . MET A 1 50 ? -10.914 2.439 4.063 1.00 0.00 51 MET A O 6
ATOM 7883 N N . ASP A 1 51 ? -12.495 0.849 4.299 1.00 0.00 52 ASP A N 6
ATOM 7884 C CA . ASP A 1 51 ? -11.780 0.111 5.347 1.00 0.00 52 ASP A CA 6
ATOM 7885 C C . ASP A 1 51 ? -10.813 -0.913 4.755 1.00 0.00 52 ASP A C 6
ATOM 7886 O O . ASP A 1 51 ? -9.694 -1.073 5.243 1.00 0.00 52 ASP A O 6
ATOM 7895 N N . LYS A 1 52 ? -11.251 -1.613 3.713 1.00 0.00 53 LYS A N 6
ATOM 7896 C CA . LYS A 1 52 ? -10.416 -2.628 3.074 1.00 0.00 53 LYS A CA 6
ATOM 7897 C C . LYS A 1 52 ? -9.215 -1.997 2.379 1.00 0.00 53 LYS A C 6
ATOM 7898 O O . LYS A 1 52 ? -8.163 -2.624 2.248 1.00 0.00 53 LYS A O 6
ATOM 7917 N N . ALA A 1 53 ? -9.378 -0.755 1.936 1.00 0.00 54 ALA A N 6
ATOM 7918 C CA . ALA A 1 53 ? -8.308 -0.036 1.254 1.00 0.00 54 ALA A CA 6
ATOM 7919 C C . ALA A 1 53 ? -7.302 0.522 2.254 1.00 0.00 54 ALA A C 6
ATOM 7920 O O . ALA A 1 53 ? -6.100 0.281 2.142 1.00 0.00 54 ALA A O 6
ATOM 7927 N N . ARG A 1 54 ? -7.806 1.266 3.232 1.00 0.00 55 ARG A N 6
ATOM 7928 C CA . ARG A 1 54 ? -6.960 1.863 4.260 1.00 0.00 55 ARG A CA 6
ATOM 7929 C C . ARG A 1 54 ? -5.902 0.877 4.746 1.00 0.00 55 ARG A C 6
ATOM 7930 O O . ARG A 1 54 ? -4.733 1.229 4.895 1.00 0.00 55 ARG A O 6
ATOM 7951 N N . VAL A 1 55 ? -6.324 -0.358 4.999 1.00 0.00 56 VAL A N 6
ATOM 7952 C CA . VAL A 1 55 ? -5.415 -1.393 5.479 1.00 0.00 56 VAL A CA 6
ATOM 7953 C C . VAL A 1 55 ? -4.534 -1.936 4.358 1.00 0.00 56 VAL A C 6
ATOM 7954 O O . VAL A 1 55 ? -3.349 -2.199 4.563 1.00 0.00 56 VAL A O 6
ATOM 7967 N N . LEU A 1 56 ? -5.115 -2.109 3.174 1.00 0.00 57 LEU A N 6
ATOM 7968 C CA . LEU A 1 56 ? -4.371 -2.629 2.031 1.00 0.00 57 LEU A CA 6
ATOM 7969 C C . LEU A 1 56 ? -3.168 -1.748 1.709 1.00 0.00 57 LEU A C 6
ATOM 7970 O O . LEU A 1 56 ? -2.029 -2.214 1.706 1.00 0.00 57 LEU A O 6
ATOM 7986 N N . ILE A 1 57 ? -3.427 -0.474 1.439 1.00 0.00 58 ILE A N 6
ATOM 7987 C CA . ILE A 1 57 ? -2.363 0.469 1.112 1.00 0.00 58 ILE A CA 6
ATOM 7988 C C . ILE A 1 57 ? -1.347 0.586 2.245 1.00 0.00 58 ILE A C 6
ATOM 7989 O O . ILE A 1 57 ? -0.155 0.777 2.004 1.00 0.00 58 ILE A O 6
ATOM 8005 N N . ASP A 1 58 ? -1.825 0.478 3.480 1.00 0.00 59 ASP A N 6
ATOM 8006 C CA . ASP A 1 58 ? -0.956 0.580 4.649 1.00 0.00 59 ASP A CA 6
ATOM 8007 C C . ASP A 1 58 ? 0.004 -0.604 4.736 1.00 0.00 59 ASP A C 6
ATOM 8008 O O . ASP A 1 58 ? 1.218 -0.425 4.819 1.00 0.00 59 ASP A O 6
ATOM 8017 N N . LEU A 1 59 ? -0.550 -1.812 4.723 1.00 0.00 60 LEU A N 6
ATOM 8018 C CA . LEU A 1 59 ? 0.257 -3.026 4.808 1.00 0.00 60 LEU A CA 6
ATOM 8019 C C . LEU A 1 59 ? 1.429 -2.977 3.830 1.00 0.00 60 LEU A C 6
ATOM 8020 O O . LEU A 1 59 ? 2.584 -3.132 4.225 1.00 0.00 60 LEU A O 6
ATOM 8036 N N . VAL A 1 60 ? 1.126 -2.760 2.553 1.00 0.00 61 VAL A N 6
ATOM 8037 C CA . VAL A 1 60 ? 2.161 -2.691 1.526 1.00 0.00 61 VAL A CA 6
ATOM 8038 C C . VAL A 1 60 ? 3.325 -1.819 1.987 1.00 0.00 61 VAL A C 6
ATOM 8039 O O . VAL A 1 60 ? 4.478 -2.250 1.979 1.00 0.00 61 VAL A O 6
ATOM 8052 N N . THR A 1 61 ? 3.016 -0.589 2.385 1.00 0.00 62 THR A N 6
ATOM 8053 C CA . THR A 1 61 ? 4.035 0.345 2.846 1.00 0.00 62 THR A CA 6
ATOM 8054 C C . THR A 1 61 ? 4.805 -0.219 4.035 1.00 0.00 62 THR A C 6
ATOM 8055 O O . THR A 1 61 ? 5.969 0.119 4.249 1.00 0.00 62 THR A O 6
ATOM 8066 N N . GLY A 1 62 ? 4.149 -1.080 4.807 1.00 0.00 63 GLY A N 6
ATOM 8067 C CA . GLY A 1 62 ? 4.790 -1.675 5.964 1.00 0.00 63 GLY A CA 6
ATOM 8068 C C . GLY A 1 62 ? 5.883 -2.655 5.581 1.00 0.00 63 GLY A C 6
ATOM 8069 O O . GLY A 1 62 ? 6.897 -2.766 6.270 1.00 0.00 63 GLY A O 6
ATOM 8073 N N . LYS A 1 63 ? 5.676 -3.367 4.477 1.00 0.00 64 LYS A N 6
ATOM 8074 C CA . LYS A 1 63 ? 6.650 -4.343 3.997 1.00 0.00 64 LYS A CA 6
ATOM 8075 C C . LYS A 1 63 ? 7.814 -3.645 3.300 1.00 0.00 64 LYS A C 6
ATOM 8076 O O . LYS A 1 63 ? 8.433 -4.203 2.393 1.00 0.00 64 LYS A O 6
ATOM 8095 N N . GLY A 1 64 ? 8.106 -2.422 3.732 1.00 0.00 65 GLY A N 6
ATOM 8096 C CA . GLY A 1 64 ? 9.196 -1.658 3.144 1.00 0.00 65 GLY A CA 6
ATOM 8097 C C . GLY A 1 64 ? 8.800 -0.992 1.840 1.00 0.00 65 GLY A C 6
ATOM 8098 O O . GLY A 1 64 ? 7.765 -1.318 1.261 1.00 0.00 65 GLY A O 6
ATOM 8102 N N . PRO A 1 65 ? 9.616 -0.045 1.355 1.00 0.00 66 PRO A N 6
ATOM 8103 C CA . PRO A 1 65 ? 9.345 0.675 0.104 1.00 0.00 66 PRO A CA 6
ATOM 8104 C C . PRO A 1 65 ? 9.601 -0.199 -1.125 1.00 0.00 66 PRO A C 6
ATOM 8105 O O . PRO A 1 65 ? 9.165 0.124 -2.229 1.00 0.00 66 PRO A O 6
ATOM 8116 N N . LYS A 1 66 ? 10.304 -1.308 -0.922 1.00 0.00 67 LYS A N 6
ATOM 8117 C CA . LYS A 1 66 ? 10.608 -2.224 -2.012 1.00 0.00 67 LYS A CA 6
ATOM 8118 C C . LYS A 1 66 ? 9.313 -2.729 -2.651 1.00 0.00 67 LYS A C 6
ATOM 8119 O O . LYS A 1 66 ? 9.277 -3.080 -3.831 1.00 0.00 67 LYS A O 6
ATOM 8138 N N . SER A 1 67 ? 8.249 -2.754 -1.855 1.00 0.00 68 SER A N 6
ATOM 8139 C CA . SER A 1 67 ? 6.945 -3.207 -2.326 1.00 0.00 68 SER A CA 6
ATOM 8140 C C . SER A 1 67 ? 6.268 -2.135 -3.175 1.00 0.00 68 SER A C 6
ATOM 8141 O O . SER A 1 67 ? 5.637 -2.438 -4.187 1.00 0.00 68 SER A O 6
ATOM 8149 N N . CYS A 1 68 ? 6.399 -0.881 -2.752 1.00 0.00 69 CYS A N 6
ATOM 8150 C CA . CYS A 1 68 ? 5.796 0.236 -3.472 1.00 0.00 69 CYS A CA 6
ATOM 8151 C C . CYS A 1 68 ? 6.008 0.096 -4.977 1.00 0.00 69 CYS A C 6
ATOM 8152 O O . CYS A 1 68 ? 5.114 0.394 -5.770 1.00 0.00 69 CYS A O 6
ATOM 8160 N N . CYS A 1 69 ? 7.195 -0.359 -5.363 1.00 0.00 70 CYS A N 6
ATOM 8161 C CA . CYS A 1 69 ? 7.525 -0.536 -6.774 1.00 0.00 70 CYS A CA 6
ATOM 8162 C C . CYS A 1 69 ? 6.541 -1.484 -7.452 1.00 0.00 70 CYS A C 6
ATOM 8163 O O . CYS A 1 69 ? 5.796 -1.085 -8.347 1.00 0.00 70 CYS A O 6
ATOM 8171 N N . LYS A 1 70 ? 6.548 -2.742 -7.024 1.00 0.00 71 LYS A N 6
ATOM 8172 C CA . LYS A 1 70 ? 5.661 -3.750 -7.593 1.00 0.00 71 LYS A CA 6
ATOM 8173 C C . LYS A 1 70 ? 4.212 -3.271 -7.595 1.00 0.00 71 LYS A C 6
ATOM 8174 O O . LYS A 1 70 ? 3.464 -3.529 -8.538 1.00 0.00 71 LYS A O 6
ATOM 8193 N N . PHE A 1 71 ? 3.823 -2.574 -6.533 1.00 0.00 72 PHE A N 6
ATOM 8194 C CA . PHE A 1 71 ? 2.463 -2.060 -6.412 1.00 0.00 72 PHE A CA 6
ATOM 8195 C C . PHE A 1 71 ? 2.109 -1.154 -7.588 1.00 0.00 72 PHE A C 6
ATOM 8196 O O . PHE A 1 71 ? 1.123 -1.386 -8.285 1.00 0.00 72 PHE A O 6
ATOM 8213 N N . ILE A 1 72 ? 2.918 -0.121 -7.799 1.00 0.00 73 ILE A N 6
ATOM 8214 C CA . ILE A 1 72 ? 2.687 0.820 -8.889 1.00 0.00 73 ILE A CA 6
ATOM 8215 C C . ILE A 1 72 ? 2.581 0.099 -10.229 1.00 0.00 73 ILE A C 6
ATOM 8216 O O . ILE A 1 72 ? 1.848 0.530 -11.119 1.00 0.00 73 ILE A O 6
ATOM 8232 N N . LYS A 1 73 ? 3.321 -0.995 -10.369 1.00 0.00 74 LYS A N 6
ATOM 8233 C CA . LYS A 1 73 ? 3.313 -1.769 -11.606 1.00 0.00 74 LYS A CA 6
ATOM 8234 C C . LYS A 1 73 ? 2.032 -2.587 -11.740 1.00 0.00 74 LYS A C 6
ATOM 8235 O O . LYS A 1 73 ? 1.369 -2.552 -12.777 1.00 0.00 74 LYS A O 6
ATOM 8254 N N . HIS A 1 74 ? 1.691 -3.326 -10.690 1.00 0.00 75 HIS A N 6
ATOM 8255 C CA . HIS A 1 74 ? 0.492 -4.155 -10.697 1.00 0.00 75 HIS A CA 6
ATOM 8256 C C . HIS A 1 74 ? -0.764 -3.305 -10.855 1.00 0.00 75 HIS A C 6
ATOM 8257 O O . HIS A 1 74 ? -1.638 -3.616 -11.664 1.00 0.00 75 HIS A O 6
ATOM 8271 N N . LEU A 1 75 ? -0.850 -2.231 -10.079 1.00 0.00 76 LEU A N 6
ATOM 8272 C CA . LEU A 1 75 ? -2.000 -1.338 -10.133 1.00 0.00 76 LEU A CA 6
ATOM 8273 C C . LEU A 1 75 ? -2.213 -0.805 -11.547 1.00 0.00 76 LEU A C 6
ATOM 8274 O O . LEU A 1 75 ? -3.347 -0.651 -11.998 1.00 0.00 76 LEU A O 6
ATOM 8290 N N . CYS A 1 76 ? -1.116 -0.521 -12.239 1.00 0.00 77 CYS A N 6
ATOM 8291 C CA . CYS A 1 76 ? -1.186 -0.001 -13.601 1.00 0.00 77 CYS A CA 6
ATOM 8292 C C . CYS A 1 76 ? -1.888 -0.988 -14.529 1.00 0.00 77 CYS A C 6
ATOM 8293 O O . CYS A 1 76 ? -2.650 -0.591 -15.410 1.00 0.00 77 CYS A O 6
ATOM 8301 N N . GLU A 1 77 ? -1.620 -2.277 -14.331 1.00 0.00 78 GLU A N 6
ATOM 8302 C CA . GLU A 1 77 ? -2.219 -3.325 -15.155 1.00 0.00 78 GLU A CA 6
ATOM 8303 C C . GLU A 1 77 ? -3.648 -3.636 -14.716 1.00 0.00 78 GLU A C 6
ATOM 8304 O O . GLU A 1 77 ? -4.465 -4.088 -15.517 1.00 0.00 78 GLU A O 6
ATOM 8316 N N . GLU A 1 78 ? -3.944 -3.399 -13.439 1.00 0.00 79 GLU A N 6
ATOM 8317 C CA . GLU A 1 78 ? -5.277 -3.665 -12.896 1.00 0.00 79 GLU A CA 6
ATOM 8318 C C . GLU A 1 78 ? -6.253 -2.544 -13.242 1.00 0.00 79 GLU A C 6
ATOM 8319 O O . GLU A 1 78 ? -7.313 -2.787 -13.819 1.00 0.00 79 GLU A O 6
ATOM 8331 N N . ASP A 1 79 ? -5.890 -1.308 -12.876 1.00 0.00 80 ASP A N 6
ATOM 8332 C CA . ASP A 1 79 ? -6.719 -0.112 -13.123 1.00 0.00 80 ASP A CA 6
ATOM 8333 C C . ASP A 1 79 ? -5.911 0.957 -13.880 1.00 0.00 80 ASP A C 6
ATOM 8334 O O . ASP A 1 79 ? -5.037 1.583 -13.285 1.00 0.00 80 ASP A O 6
ATOM 8343 N N . PRO A 1 80 ? -6.159 1.200 -15.196 1.00 0.00 81 PRO A N 6
ATOM 8344 C CA . PRO A 1 80 ? -5.398 2.209 -15.942 1.00 0.00 81 PRO A CA 6
ATOM 8345 C C . PRO A 1 80 ? -5.924 3.623 -15.697 1.00 0.00 81 PRO A C 6
ATOM 8346 O O . PRO A 1 80 ? -5.214 4.605 -15.914 1.00 0.00 81 PRO A O 6
ATOM 8357 N N . GLN A 1 81 ? -7.168 3.717 -15.236 1.00 0.00 82 GLN A N 6
ATOM 8358 C CA . GLN A 1 81 ? -7.781 5.010 -14.956 1.00 0.00 82 GLN A CA 6
ATOM 8359 C C . GLN A 1 81 ? -7.133 5.656 -13.735 1.00 0.00 82 GLN A C 6
ATOM 8360 O O . GLN A 1 81 ? -6.464 6.683 -13.845 1.00 0.00 82 GLN A O 6
ATOM 8374 N N . LEU A 1 82 ? -7.332 5.040 -12.575 1.00 0.00 83 LEU A N 6
ATOM 8375 C CA . LEU A 1 82 ? -6.761 5.547 -11.332 1.00 0.00 83 LEU A CA 6
ATOM 8376 C C . LEU A 1 82 ? -5.240 5.600 -11.431 1.00 0.00 83 LEU A C 6
ATOM 8377 O O . LEU A 1 82 ? -4.612 6.571 -11.009 1.00 0.00 83 LEU A O 6
ATOM 8393 N N . ALA A 1 83 ? -4.653 4.548 -11.990 1.00 0.00 84 ALA A N 6
ATOM 8394 C CA . ALA A 1 83 ? -3.207 4.477 -12.143 1.00 0.00 84 ALA A CA 6
ATOM 8395 C C . ALA A 1 83 ? -2.674 5.696 -12.882 1.00 0.00 84 ALA A C 6
ATOM 8396 O O . ALA A 1 83 ? -1.467 5.918 -12.943 1.00 0.00 84 ALA A O 6
ATOM 8403 N N . SER A 1 84 ? -3.583 6.490 -13.435 1.00 0.00 85 SER A N 6
ATOM 8404 C CA . SER A 1 84 ? -3.199 7.690 -14.161 1.00 0.00 85 SER A CA 6
ATOM 8405 C C . SER A 1 84 ? -2.464 8.650 -13.237 1.00 0.00 85 SER A C 6
ATOM 8406 O O . SER A 1 84 ? -1.452 9.244 -13.613 1.00 0.00 85 SER A O 6
ATOM 8414 N N . LYS A 1 85 ? -2.979 8.787 -12.018 1.00 0.00 86 LYS A N 6
ATOM 8415 C CA . LYS A 1 85 ? -2.380 9.663 -11.008 1.00 0.00 86 LYS A CA 6
ATOM 8416 C C . LYS A 1 85 ? -1.292 8.923 -10.241 1.00 0.00 86 LYS A C 6
ATOM 8417 O O . LYS A 1 85 ? -0.446 9.537 -9.593 1.00 0.00 86 LYS A O 6
ATOM 8436 N N . MET A 1 86 ? -1.324 7.584 -10.320 1.00 0.00 87 MET A N 6
ATOM 8437 C CA . MET A 1 86 ? -0.349 6.710 -9.637 1.00 0.00 87 MET A CA 6
ATOM 8438 C C . MET A 1 86 ? 0.477 5.922 -10.655 1.00 0.00 87 MET A C 6
ATOM 8439 O O . MET A 1 86 ? 0.965 4.832 -10.360 1.00 0.00 87 MET A O 6
ATOM 8453 N N . GLY A 1 87 ? 0.633 6.487 -11.860 1.00 0.00 88 GLY A N 6
ATOM 8454 C CA . GLY A 1 87 ? 1.407 5.844 -12.932 1.00 0.00 88 GLY A CA 6
ATOM 8455 C C . GLY A 1 87 ? 2.304 6.833 -13.646 1.00 0.00 88 GLY A C 6
ATOM 8456 O O . GLY A 1 87 ? 2.191 7.031 -14.854 1.00 0.00 88 GLY A O 6
ATOM 8460 N N . LEU A 1 88 ? 3.195 7.462 -12.882 1.00 0.00 89 LEU A N 6
ATOM 8461 C CA . LEU A 1 88 ? 4.127 8.455 -13.418 1.00 0.00 89 LEU A CA 6
ATOM 8462 C C . LEU A 1 88 ? 4.596 8.085 -14.831 1.00 0.00 89 LEU A C 6
ATOM 8463 O O . LEU A 1 88 ? 4.789 8.956 -15.679 1.00 0.00 89 LEU A O 6
ATOM 8479 N N . HIS A 1 89 ? 4.778 6.790 -15.068 1.00 0.00 90 HIS A N 6
ATOM 8480 C CA . HIS A 1 89 ? 5.222 6.307 -16.371 1.00 0.00 90 HIS A CA 6
ATOM 8481 C C . HIS A 1 89 ? 5.148 4.785 -16.440 1.00 0.00 90 HIS A C 6
ATOM 8482 O O . HIS A 1 89 ? 5.280 4.138 -15.380 1.00 0.00 90 HIS A O 6
ATOM 8497 N N . ALA A 1 1 ? 12.703 10.137 -0.181 1.00 0.00 2 ALA A N 7
ATOM 8498 C CA . ALA A 1 1 ? 12.708 10.058 -1.637 1.00 0.00 2 ALA A CA 7
ATOM 8499 C C . ALA A 1 1 ? 11.888 8.868 -2.123 1.00 0.00 2 ALA A C 7
ATOM 8500 O O . ALA A 1 1 ? 12.097 8.368 -3.228 1.00 0.00 2 ALA A O 7
ATOM 8509 N N . ASP A 1 2 ? 10.954 8.421 -1.291 1.00 0.00 3 ASP A N 7
ATOM 8510 C CA . ASP A 1 2 ? 10.101 7.290 -1.634 1.00 0.00 3 ASP A CA 7
ATOM 8511 C C . ASP A 1 2 ? 8.902 7.210 -0.695 1.00 0.00 3 ASP A C 7
ATOM 8512 O O . ASP A 1 2 ? 8.899 6.433 0.259 1.00 0.00 3 ASP A O 7
ATOM 8521 N N . GLN A 1 3 ? 7.880 8.023 -0.974 1.00 0.00 4 GLN A N 7
ATOM 8522 C CA . GLN A 1 3 ? 6.656 8.062 -0.162 1.00 0.00 4 GLN A CA 7
ATOM 8523 C C . GLN A 1 3 ? 5.445 8.378 -1.032 1.00 0.00 4 GLN A C 7
ATOM 8524 O O . GLN A 1 3 ? 4.647 9.258 -0.708 1.00 0.00 4 GLN A O 7
ATOM 8538 N N . LEU A 1 4 ? 5.314 7.654 -2.140 1.00 0.00 5 LEU A N 7
ATOM 8539 C CA . LEU A 1 4 ? 4.198 7.860 -3.054 1.00 0.00 5 LEU A CA 7
ATOM 8540 C C . LEU A 1 4 ? 2.876 7.525 -2.381 1.00 0.00 5 LEU A C 7
ATOM 8541 O O . LEU A 1 4 ? 1.945 8.323 -2.401 1.00 0.00 5 LEU A O 7
ATOM 8557 N N . LEU A 1 5 ? 2.795 6.340 -1.788 1.00 0.00 6 LEU A N 7
ATOM 8558 C CA . LEU A 1 5 ? 1.576 5.909 -1.114 1.00 0.00 6 LEU A CA 7
ATOM 8559 C C . LEU A 1 5 ? 1.105 6.960 -0.112 1.00 0.00 6 LEU A C 7
ATOM 8560 O O . LEU A 1 5 ? -0.009 7.475 -0.214 1.00 0.00 6 LEU A O 7
ATOM 8576 N N . ARG A 1 6 ? 1.962 7.271 0.858 1.00 0.00 7 ARG A N 7
ATOM 8577 C CA . ARG A 1 6 ? 1.642 8.259 1.890 1.00 0.00 7 ARG A CA 7
ATOM 8578 C C . ARG A 1 6 ? 0.852 9.438 1.319 1.00 0.00 7 ARG A C 7
ATOM 8579 O O . ARG A 1 6 ? -0.249 9.739 1.781 1.00 0.00 7 ARG A O 7
ATOM 8600 N N . LYS A 1 7 ? 1.420 10.101 0.319 1.00 0.00 8 LYS A N 7
ATOM 8601 C CA . LYS A 1 7 ? 0.768 11.248 -0.306 1.00 0.00 8 LYS A CA 7
ATOM 8602 C C . LYS A 1 7 ? -0.481 10.822 -1.075 1.00 0.00 8 LYS A C 7
ATOM 8603 O O . LYS A 1 7 ? -1.532 11.455 -0.972 1.00 0.00 8 LYS A O 7
ATOM 8622 N N . LYS A 1 8 ? -0.356 9.747 -1.849 1.00 0.00 9 LYS A N 7
ATOM 8623 C CA . LYS A 1 8 ? -1.465 9.226 -2.647 1.00 0.00 9 LYS A CA 7
ATOM 8624 C C . LYS A 1 8 ? -2.388 8.357 -1.797 1.00 0.00 9 LYS A C 7
ATOM 8625 O O . LYS A 1 8 ? -3.224 7.624 -2.325 1.00 0.00 9 LYS A O 7
ATOM 8644 N N . ARG A 1 9 ? -2.229 8.443 -0.481 1.00 0.00 10 ARG A N 7
ATOM 8645 C CA . ARG A 1 9 ? -3.044 7.660 0.440 1.00 0.00 10 ARG A CA 7
ATOM 8646 C C . ARG A 1 9 ? -4.511 8.074 0.363 1.00 0.00 10 ARG A C 7
ATOM 8647 O O . ARG A 1 9 ? -5.408 7.239 0.469 1.00 0.00 10 ARG A O 7
ATOM 8668 N N . ARG A 1 10 ? -4.748 9.371 0.182 1.00 0.00 11 ARG A N 7
ATOM 8669 C CA . ARG A 1 10 ? -6.107 9.900 0.096 1.00 0.00 11 ARG A CA 7
ATOM 8670 C C . ARG A 1 10 ? -6.717 9.638 -1.279 1.00 0.00 11 ARG A C 7
ATOM 8671 O O . ARG A 1 10 ? -7.929 9.472 -1.409 1.00 0.00 11 ARG A O 7
ATOM 8692 N N . ILE A 1 11 ? -5.870 9.609 -2.302 1.00 0.00 12 ILE A N 7
ATOM 8693 C CA . ILE A 1 11 ? -6.327 9.376 -3.667 1.00 0.00 12 ILE A CA 7
ATOM 8694 C C . ILE A 1 11 ? -6.675 7.905 -3.894 1.00 0.00 12 ILE A C 7
ATOM 8695 O O . ILE A 1 11 ? -7.801 7.579 -4.272 1.00 0.00 12 ILE A O 7
ATOM 8711 N N . PHE A 1 12 ? -5.708 7.025 -3.669 1.00 0.00 13 PHE A N 7
ATOM 8712 C CA . PHE A 1 12 ? -5.921 5.593 -3.859 1.00 0.00 13 PHE A CA 7
ATOM 8713 C C . PHE A 1 12 ? -7.106 5.097 -3.035 1.00 0.00 13 PHE A C 7
ATOM 8714 O O . PHE A 1 12 ? -8.060 4.537 -3.576 1.00 0.00 13 PHE A O 7
ATOM 8731 N N . ILE A 1 13 ? -7.037 5.299 -1.722 1.00 0.00 14 ILE A N 7
ATOM 8732 C CA . ILE A 1 13 ? -8.100 4.865 -0.824 1.00 0.00 14 ILE A CA 7
ATOM 8733 C C . ILE A 1 13 ? -9.476 5.271 -1.348 1.00 0.00 14 ILE A C 7
ATOM 8734 O O . ILE A 1 13 ? -10.383 4.443 -1.437 1.00 0.00 14 ILE A O 7
ATOM 8750 N N . HIS A 1 14 ? -9.627 6.552 -1.688 1.00 0.00 15 HIS A N 7
ATOM 8751 C CA . HIS A 1 14 ? -10.897 7.085 -2.201 1.00 0.00 15 HIS A CA 7
ATOM 8752 C C . HIS A 1 14 ? -10.969 6.966 -3.721 1.00 0.00 15 HIS A C 7
ATOM 8753 O O . HIS A 1 14 ? -11.213 7.952 -4.416 1.00 0.00 15 HIS A O 7
ATOM 8767 N N . SER A 1 15 ? -10.761 5.756 -4.232 1.00 0.00 16 SER A N 7
ATOM 8768 C CA . SER A 1 15 ? -10.807 5.522 -5.671 1.00 0.00 16 SER A CA 7
ATOM 8769 C C . SER A 1 15 ? -10.836 4.029 -5.987 1.00 0.00 16 SER A C 7
ATOM 8770 O O . SER A 1 15 ? -11.721 3.553 -6.698 1.00 0.00 16 SER A O 7
ATOM 8778 N N . VAL A 1 16 ? -9.859 3.296 -5.462 1.00 0.00 17 VAL A N 7
ATOM 8779 C CA . VAL A 1 16 ? -9.768 1.857 -5.692 1.00 0.00 17 VAL A CA 7
ATOM 8780 C C . VAL A 1 16 ? -11.143 1.194 -5.621 1.00 0.00 17 VAL A C 7
ATOM 8781 O O . VAL A 1 16 ? -11.839 1.289 -4.611 1.00 0.00 17 VAL A O 7
ATOM 8794 N N . GLY A 1 17 ? -11.528 0.526 -6.707 1.00 0.00 18 GLY A N 7
ATOM 8795 C CA . GLY A 1 17 ? -12.819 -0.146 -6.761 1.00 0.00 18 GLY A CA 7
ATOM 8796 C C . GLY A 1 17 ? -12.793 -1.515 -6.112 1.00 0.00 18 GLY A C 7
ATOM 8797 O O . GLY A 1 17 ? -11.803 -2.239 -6.211 1.00 0.00 18 GLY A O 7
ATOM 8801 N N . ALA A 1 18 ? -13.889 -1.872 -5.447 1.00 0.00 19 ALA A N 7
ATOM 8802 C CA . ALA A 1 18 ? -13.996 -3.164 -4.777 1.00 0.00 19 ALA A CA 7
ATOM 8803 C C . ALA A 1 18 ? -13.407 -4.286 -5.629 1.00 0.00 19 ALA A C 7
ATOM 8804 O O . ALA A 1 18 ? -12.988 -5.318 -5.107 1.00 0.00 19 ALA A O 7
ATOM 8811 N N . GLY A 1 19 ? -13.380 -4.076 -6.942 1.00 0.00 20 GLY A N 7
ATOM 8812 C CA . GLY A 1 19 ? -12.843 -5.079 -7.846 1.00 0.00 20 GLY A CA 7
ATOM 8813 C C . GLY A 1 19 ? -11.327 -5.097 -7.869 1.00 0.00 20 GLY A C 7
ATOM 8814 O O . GLY A 1 19 ? -10.705 -6.101 -7.519 1.00 0.00 20 GLY A O 7
ATOM 8818 N N . THR A 1 20 ? -10.729 -3.986 -8.289 1.00 0.00 21 THR A N 7
ATOM 8819 C CA . THR A 1 20 ? -9.276 -3.878 -8.363 1.00 0.00 21 THR A CA 7
ATOM 8820 C C . THR A 1 20 ? -8.611 -4.422 -7.102 1.00 0.00 21 THR A C 7
ATOM 8821 O O . THR A 1 20 ? -7.524 -4.989 -7.162 1.00 0.00 21 THR A O 7
ATOM 8832 N N . ILE A 1 21 ? -9.265 -4.238 -5.963 1.00 0.00 22 ILE A N 7
ATOM 8833 C CA . ILE A 1 21 ? -8.729 -4.702 -4.688 1.00 0.00 22 ILE A CA 7
ATOM 8834 C C . ILE A 1 21 ? -8.374 -6.185 -4.730 1.00 0.00 22 ILE A C 7
ATOM 8835 O O . ILE A 1 21 ? -7.225 -6.565 -4.498 1.00 0.00 22 ILE A O 7
ATOM 8851 N N . ASN A 1 22 ? -9.365 -7.020 -5.017 1.00 0.00 23 ASN A N 7
ATOM 8852 C CA . ASN A 1 22 ? -9.158 -8.464 -5.077 1.00 0.00 23 ASN A CA 7
ATOM 8853 C C . ASN A 1 22 ? -8.044 -8.829 -6.053 1.00 0.00 23 ASN A C 7
ATOM 8854 O O . ASN A 1 22 ? -7.272 -9.756 -5.808 1.00 0.00 23 ASN A O 7
ATOM 8865 N N . ALA A 1 23 ? -7.966 -8.100 -7.162 1.00 0.00 24 ALA A N 7
ATOM 8866 C CA . ALA A 1 23 ? -6.948 -8.357 -8.176 1.00 0.00 24 ALA A CA 7
ATOM 8867 C C . ALA A 1 23 ? -5.590 -7.809 -7.753 1.00 0.00 24 ALA A C 7
ATOM 8868 O O . ALA A 1 23 ? -4.546 -8.312 -8.171 1.00 0.00 24 ALA A O 7
ATOM 8875 N N . LEU A 1 24 ? -5.611 -6.772 -6.926 1.00 0.00 25 LEU A N 7
ATOM 8876 C CA . LEU A 1 24 ? -4.386 -6.145 -6.453 1.00 0.00 25 LEU A CA 7
ATOM 8877 C C . LEU A 1 24 ? -3.696 -7.011 -5.404 1.00 0.00 25 LEU A C 7
ATOM 8878 O O . LEU A 1 24 ? -2.548 -7.415 -5.584 1.00 0.00 25 LEU A O 7
ATOM 8894 N N . LEU A 1 25 ? -4.396 -7.291 -4.308 1.00 0.00 26 LEU A N 7
ATOM 8895 C CA . LEU A 1 25 ? -3.829 -8.106 -3.238 1.00 0.00 26 LEU A CA 7
ATOM 8896 C C . LEU A 1 25 ? -3.450 -9.485 -3.753 1.00 0.00 26 LEU A C 7
ATOM 8897 O O . LEU A 1 25 ? -2.520 -10.116 -3.249 1.00 0.00 26 LEU A O 7
ATOM 8913 N N . ASP A 1 26 ? -4.170 -9.943 -4.767 1.00 0.00 27 ASP A N 7
ATOM 8914 C CA . ASP A 1 26 ? -3.905 -11.247 -5.363 1.00 0.00 27 ASP A CA 7
ATOM 8915 C C . ASP A 1 26 ? -2.507 -11.279 -5.971 1.00 0.00 27 ASP A C 7
ATOM 8916 O O . ASP A 1 26 ? -1.762 -12.244 -5.794 1.00 0.00 27 ASP A O 7
ATOM 8925 N N . CYS A 1 27 ? -2.156 -10.214 -6.685 1.00 0.00 28 CYS A N 7
ATOM 8926 C CA . CYS A 1 27 ? -0.847 -10.115 -7.316 1.00 0.00 28 CYS A CA 7
ATOM 8927 C C . CYS A 1 27 ? 0.259 -10.065 -6.266 1.00 0.00 28 CYS A C 7
ATOM 8928 O O . CYS A 1 27 ? 1.296 -10.714 -6.411 1.00 0.00 28 CYS A O 7
ATOM 8936 N N . LEU A 1 28 ? 0.033 -9.292 -5.208 1.00 0.00 29 LEU A N 7
ATOM 8937 C CA . LEU A 1 28 ? 1.012 -9.164 -4.135 1.00 0.00 29 LEU A CA 7
ATOM 8938 C C . LEU A 1 28 ? 1.452 -10.539 -3.641 1.00 0.00 29 LEU A C 7
ATOM 8939 O O . LEU A 1 28 ? 2.644 -10.797 -3.475 1.00 0.00 29 LEU A O 7
ATOM 8955 N N . LEU A 1 29 ? 0.483 -11.423 -3.413 1.00 0.00 30 LEU A N 7
ATOM 8956 C CA . LEU A 1 29 ? 0.781 -12.772 -2.946 1.00 0.00 30 LEU A CA 7
ATOM 8957 C C . LEU A 1 29 ? 1.732 -13.470 -3.913 1.00 0.00 30 LEU A C 7
ATOM 8958 O O . LEU A 1 29 ? 2.698 -14.109 -3.496 1.00 0.00 30 LEU A O 7
ATOM 8974 N N . GLU A 1 30 ? 1.456 -13.339 -5.206 1.00 0.00 31 GLU A N 7
ATOM 8975 C CA . GLU A 1 30 ? 2.293 -13.954 -6.230 1.00 0.00 31 GLU A CA 7
ATOM 8976 C C . GLU A 1 30 ? 3.770 -13.708 -5.930 1.00 0.00 31 GLU A C 7
ATOM 8977 O O . GLU A 1 30 ? 4.589 -14.624 -6.000 1.00 0.00 31 GLU A O 7
ATOM 8989 N N . ASP A 1 31 ? 4.099 -12.465 -5.588 1.00 0.00 32 ASP A N 7
ATOM 8990 C CA . ASP A 1 31 ? 5.474 -12.094 -5.268 1.00 0.00 32 ASP A CA 7
ATOM 8991 C C . ASP A 1 31 ? 5.832 -12.538 -3.853 1.00 0.00 32 ASP A C 7
ATOM 8992 O O . ASP A 1 31 ? 7.007 -12.621 -3.496 1.00 0.00 32 ASP A O 7
ATOM 9001 N N . GLU A 1 32 ? 4.806 -12.821 -3.056 1.00 0.00 33 GLU A N 7
ATOM 9002 C CA . GLU A 1 32 ? 4.997 -13.258 -1.676 1.00 0.00 33 GLU A CA 7
ATOM 9003 C C . GLU A 1 32 ? 5.608 -12.145 -0.830 1.00 0.00 33 GLU A C 7
ATOM 9004 O O . GLU A 1 32 ? 6.401 -12.405 0.074 1.00 0.00 33 GLU A O 7
ATOM 9016 N N . VAL A 1 33 ? 5.232 -10.905 -1.129 1.00 0.00 34 VAL A N 7
ATOM 9017 C CA . VAL A 1 33 ? 5.746 -9.755 -0.394 1.00 0.00 34 VAL A CA 7
ATOM 9018 C C . VAL A 1 33 ? 5.089 -9.645 0.982 1.00 0.00 34 VAL A C 7
ATOM 9019 O O . VAL A 1 33 ? 5.760 -9.365 1.976 1.00 0.00 34 VAL A O 7
ATOM 9032 N N . ILE A 1 34 ? 3.775 -9.875 1.038 1.00 0.00 35 ILE A N 7
ATOM 9033 C CA . ILE A 1 34 ? 3.022 -9.811 2.297 1.00 0.00 35 ILE A CA 7
ATOM 9034 C C . ILE A 1 34 ? 3.019 -11.177 2.986 1.00 0.00 35 ILE A C 7
ATOM 9035 O O . ILE A 1 34 ? 3.186 -12.210 2.338 1.00 0.00 35 ILE A O 7
ATOM 9051 N N . SER A 1 35 ? 2.830 -11.171 4.309 1.00 0.00 36 SER A N 7
ATOM 9052 C CA . SER A 1 35 ? 2.804 -12.402 5.114 1.00 0.00 36 SER A CA 7
ATOM 9053 C C . SER A 1 35 ? 1.372 -12.866 5.351 1.00 0.00 36 SER A C 7
ATOM 9054 O O . SER A 1 35 ? 0.448 -12.054 5.397 1.00 0.00 36 SER A O 7
ATOM 9062 N N . GLN A 1 36 ? 1.194 -14.173 5.507 1.00 0.00 37 GLN A N 7
ATOM 9063 C CA . GLN A 1 36 ? -0.128 -14.739 5.749 1.00 0.00 37 GLN A CA 7
ATOM 9064 C C . GLN A 1 36 ? -0.868 -13.932 6.809 1.00 0.00 37 GLN A C 7
ATOM 9065 O O . GLN A 1 36 ? -2.092 -13.803 6.766 1.00 0.00 37 GLN A O 7
ATOM 9079 N N . GLU A 1 37 ? -0.113 -13.379 7.755 1.00 0.00 38 GLU A N 7
ATOM 9080 C CA . GLU A 1 37 ? -0.695 -12.573 8.820 1.00 0.00 38 GLU A CA 7
ATOM 9081 C C . GLU A 1 37 ? -1.270 -11.284 8.248 1.00 0.00 38 GLU A C 7
ATOM 9082 O O . GLU A 1 37 ? -2.324 -10.815 8.676 1.00 0.00 38 GLU A O 7
ATOM 9094 N N . ASP A 1 38 ? -0.570 -10.721 7.268 1.00 0.00 39 ASP A N 7
ATOM 9095 C CA . ASP A 1 38 ? -1.008 -9.493 6.621 1.00 0.00 39 ASP A CA 7
ATOM 9096 C C . ASP A 1 38 ? -2.192 -9.772 5.703 1.00 0.00 39 ASP A C 7
ATOM 9097 O O . ASP A 1 38 ? -3.240 -9.133 5.812 1.00 0.00 39 ASP A O 7
ATOM 9106 N N . MET A 1 39 ? -2.027 -10.744 4.811 1.00 0.00 40 MET A N 7
ATOM 9107 C CA . MET A 1 39 ? -3.093 -11.118 3.891 1.00 0.00 40 MET A CA 7
ATOM 9108 C C . MET A 1 39 ? -4.397 -11.293 4.654 1.00 0.00 40 MET A C 7
ATOM 9109 O O . MET A 1 39 ? -5.481 -11.039 4.131 1.00 0.00 40 MET A O 7
ATOM 9123 N N . ASN A 1 40 ? -4.271 -11.720 5.904 1.00 0.00 41 ASN A N 7
ATOM 9124 C CA . ASN A 1 40 ? -5.428 -11.926 6.762 1.00 0.00 41 ASN A CA 7
ATOM 9125 C C . ASN A 1 40 ? -6.034 -10.592 7.172 1.00 0.00 41 ASN A C 7
ATOM 9126 O O . ASN A 1 40 ? -7.253 -10.447 7.217 1.00 0.00 41 ASN A O 7
ATOM 9137 N N . LYS A 1 41 ? -5.182 -9.613 7.463 1.00 0.00 42 LYS A N 7
ATOM 9138 C CA . LYS A 1 41 ? -5.657 -8.294 7.859 1.00 0.00 42 LYS A CA 7
ATOM 9139 C C . LYS A 1 41 ? -6.729 -7.809 6.889 1.00 0.00 42 LYS A C 7
ATOM 9140 O O . LYS A 1 41 ? -7.796 -7.355 7.300 1.00 0.00 42 LYS A O 7
ATOM 9159 N N . VAL A 1 42 ? -6.441 -7.917 5.596 1.00 0.00 43 VAL A N 7
ATOM 9160 C CA . VAL A 1 42 ? -7.387 -7.498 4.566 1.00 0.00 43 VAL A CA 7
ATOM 9161 C C . VAL A 1 42 ? -8.580 -8.447 4.496 1.00 0.00 43 VAL A C 7
ATOM 9162 O O . VAL A 1 42 ? -9.729 -8.010 4.415 1.00 0.00 43 VAL A O 7
ATOM 9175 N N . ARG A 1 43 ? -8.300 -9.747 4.523 1.00 0.00 44 ARG A N 7
ATOM 9176 C CA . ARG A 1 43 ? -9.348 -10.766 4.455 1.00 0.00 44 ARG A CA 7
ATOM 9177 C C . ARG A 1 43 ? -10.057 -10.914 5.801 1.00 0.00 44 ARG A C 7
ATOM 9178 O O . ARG A 1 43 ? -10.990 -11.704 5.942 1.00 0.00 44 ARG A O 7
ATOM 9199 N N . ASP A 1 44 ? -9.616 -10.142 6.786 1.00 0.00 45 ASP A N 7
ATOM 9200 C CA . ASP A 1 44 ? -10.211 -10.184 8.115 1.00 0.00 45 ASP A CA 7
ATOM 9201 C C . ASP A 1 44 ? -11.653 -9.704 8.066 1.00 0.00 45 ASP A C 7
ATOM 9202 O O . ASP A 1 44 ? -12.378 -9.777 9.058 1.00 0.00 45 ASP A O 7
ATOM 9211 N N . GLU A 1 45 ? -12.059 -9.214 6.901 1.00 0.00 46 GLU A N 7
ATOM 9212 C CA . GLU A 1 45 ? -13.415 -8.721 6.710 1.00 0.00 46 GLU A CA 7
ATOM 9213 C C . GLU A 1 45 ? -13.706 -7.554 7.647 1.00 0.00 46 GLU A C 7
ATOM 9214 O O . GLU A 1 45 ? -14.458 -7.690 8.611 1.00 0.00 46 GLU A O 7
ATOM 9226 N N . ASN A 1 46 ? -13.103 -6.405 7.356 1.00 0.00 47 ASN A N 7
ATOM 9227 C CA . ASN A 1 46 ? -13.295 -5.209 8.171 1.00 0.00 47 ASN A CA 7
ATOM 9228 C C . ASN A 1 46 ? -14.641 -4.556 7.872 1.00 0.00 47 ASN A C 7
ATOM 9229 O O . ASN A 1 46 ? -15.582 -4.664 8.657 1.00 0.00 47 ASN A O 7
ATOM 9240 N N . ASP A 1 47 ? -14.723 -3.874 6.731 1.00 0.00 48 ASP A N 7
ATOM 9241 C CA . ASP A 1 47 ? -15.951 -3.199 6.326 1.00 0.00 48 ASP A CA 7
ATOM 9242 C C . ASP A 1 47 ? -15.950 -2.937 4.824 1.00 0.00 48 ASP A C 7
ATOM 9243 O O . ASP A 1 47 ? -15.487 -3.763 4.037 1.00 0.00 48 ASP A O 7
ATOM 9252 N N . THR A 1 48 ? -16.472 -1.781 4.436 1.00 0.00 49 THR A N 7
ATOM 9253 C CA . THR A 1 48 ? -16.536 -1.400 3.030 1.00 0.00 49 THR A CA 7
ATOM 9254 C C . THR A 1 48 ? -15.139 -1.226 2.444 1.00 0.00 49 THR A C 7
ATOM 9255 O O . THR A 1 48 ? -14.144 -1.595 3.065 1.00 0.00 49 THR A O 7
ATOM 9266 N N . VAL A 1 49 ? -15.074 -0.661 1.242 1.00 0.00 50 VAL A N 7
ATOM 9267 C CA . VAL A 1 49 ? -13.799 -0.440 0.571 1.00 0.00 50 VAL A CA 7
ATOM 9268 C C . VAL A 1 49 ? -12.938 0.559 1.343 1.00 0.00 50 VAL A C 7
ATOM 9269 O O . VAL A 1 49 ? -11.713 0.443 1.368 1.00 0.00 50 VAL A O 7
ATOM 9282 N N . MET A 1 50 ? -13.579 1.541 1.962 1.00 0.00 51 MET A N 7
ATOM 9283 C CA . MET A 1 50 ? -12.860 2.556 2.722 1.00 0.00 51 MET A CA 7
ATOM 9284 C C . MET A 1 50 ? -11.971 1.920 3.786 1.00 0.00 51 MET A C 7
ATOM 9285 O O . MET A 1 50 ? -10.875 2.407 4.064 1.00 0.00 51 MET A O 7
ATOM 9299 N N . ASP A 1 51 ? -12.453 0.831 4.388 1.00 0.00 52 ASP A N 7
ATOM 9300 C CA . ASP A 1 51 ? -11.712 0.120 5.436 1.00 0.00 52 ASP A CA 7
ATOM 9301 C C . ASP A 1 51 ? -10.757 -0.917 4.847 1.00 0.00 52 ASP A C 7
ATOM 9302 O O . ASP A 1 51 ? -9.634 -1.079 5.325 1.00 0.00 52 ASP A O 7
ATOM 9311 N N . LYS A 1 52 ? -11.209 -1.626 3.815 1.00 0.00 53 LYS A N 7
ATOM 9312 C CA . LYS A 1 52 ? -10.388 -2.654 3.181 1.00 0.00 53 LYS A CA 7
ATOM 9313 C C . LYS A 1 52 ? -9.206 -2.039 2.440 1.00 0.00 53 LYS A C 7
ATOM 9314 O O . LYS A 1 52 ? -8.151 -2.660 2.314 1.00 0.00 53 LYS A O 7
ATOM 9333 N N . ALA A 1 53 ? -9.387 -0.817 1.950 1.00 0.00 54 ALA A N 7
ATOM 9334 C CA . ALA A 1 53 ? -8.332 -0.120 1.220 1.00 0.00 54 ALA A CA 7
ATOM 9335 C C . ALA A 1 53 ? -7.302 0.474 2.176 1.00 0.00 54 ALA A C 7
ATOM 9336 O O . ALA A 1 53 ? -6.106 0.216 2.051 1.00 0.00 54 ALA A O 7
ATOM 9343 N N . ARG A 1 54 ? -7.776 1.269 3.131 1.00 0.00 55 ARG A N 7
ATOM 9344 C CA . ARG A 1 54 ? -6.898 1.901 4.110 1.00 0.00 55 ARG A CA 7
ATOM 9345 C C . ARG A 1 54 ? -5.846 0.920 4.619 1.00 0.00 55 ARG A C 7
ATOM 9346 O O . ARG A 1 54 ? -4.667 1.258 4.724 1.00 0.00 55 ARG A O 7
ATOM 9367 N N . VAL A 1 55 ? -6.278 -0.295 4.939 1.00 0.00 56 VAL A N 7
ATOM 9368 C CA . VAL A 1 55 ? -5.368 -1.317 5.440 1.00 0.00 56 VAL A CA 7
ATOM 9369 C C . VAL A 1 55 ? -4.469 -1.854 4.330 1.00 0.00 56 VAL A C 7
ATOM 9370 O O . VAL A 1 55 ? -3.251 -1.925 4.488 1.00 0.00 56 VAL A O 7
ATOM 9383 N N . LEU A 1 56 ? -5.077 -2.233 3.212 1.00 0.00 57 LEU A N 7
ATOM 9384 C CA . LEU A 1 56 ? -4.330 -2.768 2.079 1.00 0.00 57 LEU A CA 7
ATOM 9385 C C . LEU A 1 56 ? -3.112 -1.906 1.767 1.00 0.00 57 LEU A C 7
ATOM 9386 O O . LEU A 1 56 ? -1.983 -2.398 1.735 1.00 0.00 57 LEU A O 7
ATOM 9402 N N . ILE A 1 57 ? -3.343 -0.618 1.539 1.00 0.00 58 ILE A N 7
ATOM 9403 C CA . ILE A 1 57 ? -2.258 0.305 1.230 1.00 0.00 58 ILE A CA 7
ATOM 9404 C C . ILE A 1 57 ? -1.275 0.404 2.392 1.00 0.00 58 ILE A C 7
ATOM 9405 O O . ILE A 1 57 ? -0.087 0.657 2.193 1.00 0.00 58 ILE A O 7
ATOM 9421 N N . ASP A 1 58 ? -1.778 0.202 3.607 1.00 0.00 59 ASP A N 7
ATOM 9422 C CA . ASP A 1 58 ? -0.942 0.268 4.800 1.00 0.00 59 ASP A CA 7
ATOM 9423 C C . ASP A 1 58 ? 0.044 -0.897 4.845 1.00 0.00 59 ASP A C 7
ATOM 9424 O O . ASP A 1 58 ? 1.219 -0.714 5.164 1.00 0.00 59 ASP A O 7
ATOM 9433 N N . LEU A 1 59 ? -0.441 -2.094 4.529 1.00 0.00 60 LEU A N 7
ATOM 9434 C CA . LEU A 1 59 ? 0.400 -3.286 4.538 1.00 0.00 60 LEU A CA 7
ATOM 9435 C C . LEU A 1 59 ? 1.569 -3.141 3.567 1.00 0.00 60 LEU A C 7
ATOM 9436 O O . LEU A 1 59 ? 2.729 -3.281 3.953 1.00 0.00 60 LEU A O 7
ATOM 9452 N N . VAL A 1 60 ? 1.256 -2.859 2.306 1.00 0.00 61 VAL A N 7
ATOM 9453 C CA . VAL A 1 60 ? 2.281 -2.697 1.281 1.00 0.00 61 VAL A CA 7
ATOM 9454 C C . VAL A 1 60 ? 3.436 -1.842 1.791 1.00 0.00 61 VAL A C 7
ATOM 9455 O O . VAL A 1 60 ? 4.597 -2.245 1.725 1.00 0.00 61 VAL A O 7
ATOM 9468 N N . THR A 1 61 ? 3.108 -0.658 2.297 1.00 0.00 62 THR A N 7
ATOM 9469 C CA . THR A 1 61 ? 4.115 0.258 2.817 1.00 0.00 62 THR A CA 7
ATOM 9470 C C . THR A 1 61 ? 4.879 -0.362 3.984 1.00 0.00 62 THR A C 7
ATOM 9471 O O . THR A 1 61 ? 6.078 -0.134 4.145 1.00 0.00 62 THR A O 7
ATOM 9482 N N . GLY A 1 62 ? 4.177 -1.146 4.796 1.00 0.00 63 GLY A N 7
ATOM 9483 C CA . GLY A 1 62 ? 4.806 -1.784 5.937 1.00 0.00 63 GLY A CA 7
ATOM 9484 C C . GLY A 1 62 ? 5.955 -2.690 5.537 1.00 0.00 63 GLY A C 7
ATOM 9485 O O . GLY A 1 62 ? 6.980 -2.738 6.215 1.00 0.00 63 GLY A O 7
ATOM 9489 N N . LYS A 1 63 ? 5.782 -3.409 4.432 1.00 0.00 64 LYS A N 7
ATOM 9490 C CA . LYS A 1 63 ? 6.812 -4.318 3.938 1.00 0.00 64 LYS A CA 7
ATOM 9491 C C . LYS A 1 63 ? 7.924 -3.546 3.236 1.00 0.00 64 LYS A C 7
ATOM 9492 O O . LYS A 1 63 ? 8.571 -4.060 2.324 1.00 0.00 64 LYS A O 7
ATOM 9511 N N . GLY A 1 64 ? 8.140 -2.308 3.670 1.00 0.00 65 GLY A N 7
ATOM 9512 C CA . GLY A 1 64 ? 9.175 -1.477 3.077 1.00 0.00 65 GLY A CA 7
ATOM 9513 C C . GLY A 1 64 ? 8.748 -0.869 1.755 1.00 0.00 65 GLY A C 7
ATOM 9514 O O . GLY A 1 64 ? 7.718 -1.247 1.197 1.00 0.00 65 GLY A O 7
ATOM 9518 N N . PRO A 1 65 ? 9.530 0.085 1.228 1.00 0.00 66 PRO A N 7
ATOM 9519 C CA . PRO A 1 65 ? 9.226 0.751 -0.044 1.00 0.00 66 PRO A CA 7
ATOM 9520 C C . PRO A 1 65 ? 9.514 -0.151 -1.246 1.00 0.00 66 PRO A C 7
ATOM 9521 O O . PRO A 1 65 ? 9.107 0.146 -2.368 1.00 0.00 66 PRO A O 7
ATOM 9532 N N . LYS A 1 66 ? 10.214 -1.253 -1.003 1.00 0.00 67 LYS A N 7
ATOM 9533 C CA . LYS A 1 66 ? 10.548 -2.192 -2.067 1.00 0.00 67 LYS A CA 7
ATOM 9534 C C . LYS A 1 66 ? 9.280 -2.733 -2.717 1.00 0.00 67 LYS A C 7
ATOM 9535 O O . LYS A 1 66 ? 9.290 -3.150 -3.876 1.00 0.00 67 LYS A O 7
ATOM 9554 N N . SER A 1 67 ? 8.188 -2.722 -1.958 1.00 0.00 68 SER A N 7
ATOM 9555 C CA . SER A 1 67 ? 6.898 -3.207 -2.444 1.00 0.00 68 SER A CA 7
ATOM 9556 C C . SER A 1 67 ? 6.198 -2.142 -3.285 1.00 0.00 68 SER A C 7
ATOM 9557 O O . SER A 1 67 ? 5.411 -2.459 -4.177 1.00 0.00 68 SER A O 7
ATOM 9565 N N . CYS A 1 68 ? 6.487 -0.878 -2.991 1.00 0.00 69 CYS A N 7
ATOM 9566 C CA . CYS A 1 68 ? 5.882 0.235 -3.715 1.00 0.00 69 CYS A CA 7
ATOM 9567 C C . CYS A 1 68 ? 6.097 0.092 -5.220 1.00 0.00 69 CYS A C 7
ATOM 9568 O O . CYS A 1 68 ? 5.204 0.382 -6.015 1.00 0.00 69 CYS A O 7
ATOM 9576 N N . CYS A 1 69 ? 7.289 -0.351 -5.603 1.00 0.00 70 CYS A N 7
ATOM 9577 C CA . CYS A 1 69 ? 7.624 -0.526 -7.011 1.00 0.00 70 CYS A CA 7
ATOM 9578 C C . CYS A 1 69 ? 6.634 -1.462 -7.698 1.00 0.00 70 CYS A C 7
ATOM 9579 O O . CYS A 1 69 ? 5.894 -1.052 -8.592 1.00 0.00 70 CYS A O 7
ATOM 9587 N N . LYS A 1 70 ? 6.632 -2.721 -7.275 1.00 0.00 71 LYS A N 7
ATOM 9588 C CA . LYS A 1 70 ? 5.738 -3.720 -7.850 1.00 0.00 71 LYS A CA 7
ATOM 9589 C C . LYS A 1 70 ? 4.278 -3.295 -7.722 1.00 0.00 71 LYS A C 7
ATOM 9590 O O . LYS A 1 70 ? 3.450 -3.628 -8.569 1.00 0.00 71 LYS A O 7
ATOM 9609 N N . PHE A 1 71 ? 3.968 -2.560 -6.659 1.00 0.00 72 PHE A N 7
ATOM 9610 C CA . PHE A 1 71 ? 2.606 -2.095 -6.425 1.00 0.00 72 PHE A CA 7
ATOM 9611 C C . PHE A 1 71 ? 2.134 -1.183 -7.552 1.00 0.00 72 PHE A C 7
ATOM 9612 O O . PHE A 1 71 ? 1.061 -1.388 -8.121 1.00 0.00 72 PHE A O 7
ATOM 9629 N N . ILE A 1 72 ? 2.939 -0.174 -7.869 1.00 0.00 73 ILE A N 7
ATOM 9630 C CA . ILE A 1 72 ? 2.598 0.773 -8.925 1.00 0.00 73 ILE A CA 7
ATOM 9631 C C . ILE A 1 72 ? 2.496 0.080 -10.281 1.00 0.00 73 ILE A C 7
ATOM 9632 O O . ILE A 1 72 ? 1.676 0.454 -11.119 1.00 0.00 73 ILE A O 7
ATOM 9648 N N . LYS A 1 73 ? 3.333 -0.931 -10.491 1.00 0.00 74 LYS A N 7
ATOM 9649 C CA . LYS A 1 73 ? 3.334 -1.672 -11.747 1.00 0.00 74 LYS A CA 7
ATOM 9650 C C . LYS A 1 73 ? 2.085 -2.540 -11.873 1.00 0.00 74 LYS A C 7
ATOM 9651 O O . LYS A 1 73 ? 1.464 -2.604 -12.934 1.00 0.00 74 LYS A O 7
ATOM 9670 N N . HIS A 1 74 ? 1.719 -3.204 -10.781 1.00 0.00 75 HIS A N 7
ATOM 9671 C CA . HIS A 1 74 ? 0.542 -4.064 -10.773 1.00 0.00 75 HIS A CA 7
ATOM 9672 C C . HIS A 1 74 ? -0.731 -3.234 -10.878 1.00 0.00 75 HIS A C 7
ATOM 9673 O O . HIS A 1 74 ? -1.576 -3.479 -11.740 1.00 0.00 75 HIS A O 7
ATOM 9687 N N . LEU A 1 75 ? -0.861 -2.249 -9.997 1.00 0.00 76 LEU A N 7
ATOM 9688 C CA . LEU A 1 75 ? -2.030 -1.380 -9.988 1.00 0.00 76 LEU A CA 7
ATOM 9689 C C . LEU A 1 75 ? -2.323 -0.847 -11.387 1.00 0.00 76 LEU A C 7
ATOM 9690 O O . LEU A 1 75 ? -3.479 -0.638 -11.754 1.00 0.00 76 LEU A O 7
ATOM 9706 N N . CYS A 1 76 ? -1.267 -0.623 -12.162 1.00 0.00 77 CYS A N 7
ATOM 9707 C CA . CYS A 1 76 ? -1.409 -0.107 -13.520 1.00 0.00 77 CYS A CA 7
ATOM 9708 C C . CYS A 1 76 ? -2.170 -1.085 -14.407 1.00 0.00 77 CYS A C 7
ATOM 9709 O O . CYS A 1 76 ? -3.237 -0.761 -14.929 1.00 0.00 77 CYS A O 7
ATOM 9717 N N . GLU A 1 77 ? -1.612 -2.275 -14.584 1.00 0.00 78 GLU A N 7
ATOM 9718 C CA . GLU A 1 77 ? -2.237 -3.292 -15.421 1.00 0.00 78 GLU A CA 7
ATOM 9719 C C . GLU A 1 77 ? -3.577 -3.745 -14.847 1.00 0.00 78 GLU A C 7
ATOM 9720 O O . GLU A 1 77 ? -4.265 -4.575 -15.443 1.00 0.00 78 GLU A O 7
ATOM 9732 N N . GLU A 1 78 ? -3.947 -3.206 -13.676 1.00 0.00 79 GLU A N 7
ATOM 9733 C CA . GLU A 1 78 ? -5.211 -3.560 -12.998 1.00 0.00 79 GLU A CA 7
ATOM 9734 C C . GLU A 1 78 ? -6.256 -2.455 -13.143 1.00 0.00 79 GLU A C 7
ATOM 9735 O O . GLU A 1 78 ? -7.446 -2.737 -13.287 1.00 0.00 79 GLU A O 7
ATOM 9747 N N . ASP A 1 79 ? -5.815 -1.193 -13.093 1.00 0.00 80 ASP A N 7
ATOM 9748 C CA . ASP A 1 79 ? -6.728 -0.044 -13.207 1.00 0.00 80 ASP A CA 7
ATOM 9749 C C . ASP A 1 79 ? -6.033 1.163 -13.833 1.00 0.00 80 ASP A C 7
ATOM 9750 O O . ASP A 1 79 ? -5.658 2.106 -13.135 1.00 0.00 80 ASP A O 7
ATOM 9759 N N . PRO A 1 80 ? -5.857 1.153 -15.165 1.00 0.00 81 PRO A N 7
ATOM 9760 C CA . PRO A 1 80 ? -5.208 2.256 -15.889 1.00 0.00 81 PRO A CA 7
ATOM 9761 C C . PRO A 1 80 ? -5.832 3.617 -15.557 1.00 0.00 81 PRO A C 7
ATOM 9762 O O . PRO A 1 80 ? -5.175 4.654 -15.660 1.00 0.00 81 PRO A O 7
ATOM 9773 N N . GLN A 1 81 ? -7.102 3.600 -15.163 1.00 0.00 82 GLN A N 7
ATOM 9774 C CA . GLN A 1 81 ? -7.817 4.827 -14.824 1.00 0.00 82 GLN A CA 7
ATOM 9775 C C . GLN A 1 81 ? -7.178 5.525 -13.626 1.00 0.00 82 GLN A C 7
ATOM 9776 O O . GLN A 1 81 ? -6.585 6.594 -13.761 1.00 0.00 82 GLN A O 7
ATOM 9790 N N . LEU A 1 82 ? -7.303 4.914 -12.454 1.00 0.00 83 LEU A N 7
ATOM 9791 C CA . LEU A 1 82 ? -6.736 5.475 -11.233 1.00 0.00 83 LEU A CA 7
ATOM 9792 C C . LEU A 1 82 ? -5.218 5.552 -11.337 1.00 0.00 83 LEU A C 7
ATOM 9793 O O . LEU A 1 82 ? -4.590 6.486 -10.839 1.00 0.00 83 LEU A O 7
ATOM 9809 N N . ALA A 1 83 ? -4.634 4.556 -11.986 1.00 0.00 84 ALA A N 7
ATOM 9810 C CA . ALA A 1 83 ? -3.190 4.498 -12.151 1.00 0.00 84 ALA A CA 7
ATOM 9811 C C . ALA A 1 83 ? -2.668 5.708 -12.912 1.00 0.00 84 ALA A C 7
ATOM 9812 O O . ALA A 1 83 ? -1.478 6.016 -12.865 1.00 0.00 84 ALA A O 7
ATOM 9819 N N . SER A 1 84 ? -3.564 6.397 -13.608 1.00 0.00 85 SER A N 7
ATOM 9820 C CA . SER A 1 84 ? -3.185 7.576 -14.371 1.00 0.00 85 SER A CA 7
ATOM 9821 C C . SER A 1 84 ? -2.534 8.601 -13.455 1.00 0.00 85 SER A C 7
ATOM 9822 O O . SER A 1 84 ? -1.577 9.276 -13.836 1.00 0.00 85 SER A O 7
ATOM 9830 N N . LYS A 1 85 ? -3.054 8.696 -12.234 1.00 0.00 86 LYS A N 7
ATOM 9831 C CA . LYS A 1 85 ? -2.527 9.622 -11.230 1.00 0.00 86 LYS A CA 7
ATOM 9832 C C . LYS A 1 85 ? -1.360 8.981 -10.489 1.00 0.00 86 LYS A C 7
ATOM 9833 O O . LYS A 1 85 ? -0.433 9.665 -10.055 1.00 0.00 86 LYS A O 7
ATOM 9852 N N . MET A 1 86 ? -1.414 7.650 -10.354 1.00 0.00 87 MET A N 7
ATOM 9853 C CA . MET A 1 86 ? -0.369 6.868 -9.672 1.00 0.00 87 MET A CA 7
ATOM 9854 C C . MET A 1 86 ? 0.531 6.178 -10.696 1.00 0.00 87 MET A C 7
ATOM 9855 O O . MET A 1 86 ? 1.135 5.145 -10.410 1.00 0.00 87 MET A O 7
ATOM 9869 N N . GLY A 1 87 ? 0.614 6.765 -11.898 1.00 0.00 88 GLY A N 7
ATOM 9870 C CA . GLY A 1 87 ? 1.437 6.223 -12.988 1.00 0.00 88 GLY A CA 7
ATOM 9871 C C . GLY A 1 87 ? 2.375 7.271 -13.545 1.00 0.00 88 GLY A C 7
ATOM 9872 O O . GLY A 1 87 ? 2.361 7.562 -14.742 1.00 0.00 88 GLY A O 7
ATOM 9876 N N . LEU A 1 88 ? 3.185 7.845 -12.665 1.00 0.00 89 LEU A N 7
ATOM 9877 C CA . LEU A 1 88 ? 4.140 8.881 -13.041 1.00 0.00 89 LEU A CA 7
ATOM 9878 C C . LEU A 1 88 ? 4.807 8.558 -14.380 1.00 0.00 89 LEU A C 7
ATOM 9879 O O . LEU A 1 88 ? 4.832 9.385 -15.291 1.00 0.00 89 LEU A O 7
ATOM 9895 N N . HIS A 1 89 ? 5.348 7.348 -14.482 1.00 0.00 90 HIS A N 7
ATOM 9896 C CA . HIS A 1 89 ? 6.021 6.905 -15.701 1.00 0.00 90 HIS A CA 7
ATOM 9897 C C . HIS A 1 89 ? 5.006 6.506 -16.769 1.00 0.00 90 HIS A C 7
ATOM 9898 O O . HIS A 1 89 ? 5.289 5.554 -17.526 1.00 0.00 90 HIS A O 7
ATOM 9913 N N . ALA A 1 1 ? 13.588 10.611 0.912 1.00 0.00 2 ALA A N 8
ATOM 9914 C CA . ALA A 1 1 ? 12.521 11.261 0.163 1.00 0.00 2 ALA A CA 8
ATOM 9915 C C . ALA A 1 1 ? 11.840 10.280 -0.786 1.00 0.00 2 ALA A C 8
ATOM 9916 O O . ALA A 1 1 ? 12.133 10.252 -1.980 1.00 0.00 2 ALA A O 8
ATOM 9925 N N . ASP A 1 2 ? 10.930 9.478 -0.244 1.00 0.00 3 ASP A N 8
ATOM 9926 C CA . ASP A 1 2 ? 10.205 8.494 -1.042 1.00 0.00 3 ASP A CA 8
ATOM 9927 C C . ASP A 1 2 ? 8.981 7.982 -0.290 1.00 0.00 3 ASP A C 8
ATOM 9928 O O . ASP A 1 2 ? 9.079 7.063 0.522 1.00 0.00 3 ASP A O 8
ATOM 9937 N N . GLN A 1 3 ? 7.825 8.588 -0.568 1.00 0.00 4 GLN A N 8
ATOM 9938 C CA . GLN A 1 3 ? 6.563 8.209 0.075 1.00 0.00 4 GLN A CA 8
ATOM 9939 C C . GLN A 1 3 ? 5.386 8.467 -0.859 1.00 0.00 4 GLN A C 8
ATOM 9940 O O . GLN A 1 3 ? 4.542 9.321 -0.589 1.00 0.00 4 GLN A O 8
ATOM 9954 N N . LEU A 1 4 ? 5.338 7.725 -1.961 1.00 0.00 5 LEU A N 8
ATOM 9955 C CA . LEU A 1 4 ? 4.264 7.878 -2.934 1.00 0.00 5 LEU A CA 8
ATOM 9956 C C . LEU A 1 4 ? 2.915 7.545 -2.309 1.00 0.00 5 LEU A C 8
ATOM 9957 O O . LEU A 1 4 ? 1.998 8.363 -2.326 1.00 0.00 5 LEU A O 8
ATOM 9973 N N . LEU A 1 5 ? 2.797 6.341 -1.760 1.00 0.00 6 LEU A N 8
ATOM 9974 C CA . LEU A 1 5 ? 1.552 5.910 -1.134 1.00 0.00 6 LEU A CA 8
ATOM 9975 C C . LEU A 1 5 ? 1.043 6.969 -0.162 1.00 0.00 6 LEU A C 8
ATOM 9976 O O . LEU A 1 5 ? -0.065 7.482 -0.313 1.00 0.00 6 LEU A O 8
ATOM 9992 N N . ARG A 1 6 ? 1.860 7.290 0.837 1.00 0.00 7 ARG A N 8
ATOM 9993 C CA . ARG A 1 6 ? 1.499 8.289 1.842 1.00 0.00 7 ARG A CA 8
ATOM 9994 C C . ARG A 1 6 ? 0.775 9.478 1.209 1.00 0.00 7 ARG A C 8
ATOM 9995 O O . ARG A 1 6 ? -0.339 9.822 1.604 1.00 0.00 7 ARG A O 8
ATOM 10016 N N . LYS A 1 7 ? 1.415 10.097 0.223 1.00 0.00 8 LYS A N 8
ATOM 10017 C CA . LYS A 1 7 ? 0.831 11.245 -0.464 1.00 0.00 8 LYS A CA 8
ATOM 10018 C C . LYS A 1 7 ? -0.449 10.857 -1.199 1.00 0.00 8 LYS A C 8
ATOM 10019 O O . LYS A 1 7 ? -1.472 11.534 -1.085 1.00 0.00 8 LYS A O 8
ATOM 10038 N N . LYS A 1 8 ? -0.384 9.765 -1.959 1.00 0.00 9 LYS A N 8
ATOM 10039 C CA . LYS A 1 8 ? -1.531 9.280 -2.725 1.00 0.00 9 LYS A CA 8
ATOM 10040 C C . LYS A 1 8 ? -2.474 8.463 -1.848 1.00 0.00 9 LYS A C 8
ATOM 10041 O O . LYS A 1 8 ? -3.385 7.804 -2.348 1.00 0.00 9 LYS A O 8
ATOM 10060 N N . ARG A 1 9 ? -2.250 8.508 -0.539 1.00 0.00 10 ARG A N 8
ATOM 10061 C CA . ARG A 1 9 ? -3.083 7.769 0.401 1.00 0.00 10 ARG A CA 8
ATOM 10062 C C . ARG A 1 9 ? -4.534 8.227 0.314 1.00 0.00 10 ARG A C 8
ATOM 10063 O O . ARG A 1 9 ? -5.456 7.421 0.428 1.00 0.00 10 ARG A O 8
ATOM 10084 N N . ARG A 1 10 ? -4.729 9.529 0.115 1.00 0.00 11 ARG A N 8
ATOM 10085 C CA . ARG A 1 10 ? -6.069 10.099 0.015 1.00 0.00 11 ARG A CA 8
ATOM 10086 C C . ARG A 1 10 ? -6.690 9.809 -1.352 1.00 0.00 11 ARG A C 8
ATOM 10087 O O . ARG A 1 10 ? -7.911 9.708 -1.478 1.00 0.00 11 ARG A O 8
ATOM 10108 N N . ILE A 1 11 ? -5.847 9.666 -2.372 1.00 0.00 12 ILE A N 8
ATOM 10109 C CA . ILE A 1 11 ? -6.322 9.379 -3.725 1.00 0.00 12 ILE A CA 8
ATOM 10110 C C . ILE A 1 11 ? -6.696 7.904 -3.872 1.00 0.00 12 ILE A C 8
ATOM 10111 O O . ILE A 1 11 ? -7.867 7.563 -4.033 1.00 0.00 12 ILE A O 8
ATOM 10127 N N . PHE A 1 12 ? -5.690 7.036 -3.823 1.00 0.00 13 PHE A N 8
ATOM 10128 C CA . PHE A 1 12 ? -5.906 5.600 -3.960 1.00 0.00 13 PHE A CA 8
ATOM 10129 C C . PHE A 1 12 ? -7.074 5.126 -3.100 1.00 0.00 13 PHE A C 8
ATOM 10130 O O . PHE A 1 12 ? -7.966 4.425 -3.582 1.00 0.00 13 PHE A O 8
ATOM 10147 N N . ILE A 1 13 ? -7.062 5.497 -1.824 1.00 0.00 14 ILE A N 8
ATOM 10148 C CA . ILE A 1 13 ? -8.117 5.093 -0.902 1.00 0.00 14 ILE A CA 8
ATOM 10149 C C . ILE A 1 13 ? -9.494 5.530 -1.398 1.00 0.00 14 ILE A C 8
ATOM 10150 O O . ILE A 1 13 ? -10.429 4.730 -1.436 1.00 0.00 14 ILE A O 8
ATOM 10166 N N . HIS A 1 14 ? -9.617 6.808 -1.773 1.00 0.00 15 HIS A N 8
ATOM 10167 C CA . HIS A 1 14 ? -10.883 7.369 -2.267 1.00 0.00 15 HIS A CA 8
ATOM 10168 C C . HIS A 1 14 ? -10.957 7.306 -3.790 1.00 0.00 15 HIS A C 8
ATOM 10169 O O . HIS A 1 14 ? -11.137 8.328 -4.451 1.00 0.00 15 HIS A O 8
ATOM 10183 N N . SER A 1 15 ? -10.816 6.104 -4.343 1.00 0.00 16 SER A N 8
ATOM 10184 C CA . SER A 1 15 ? -10.868 5.925 -5.789 1.00 0.00 16 SER A CA 8
ATOM 10185 C C . SER A 1 15 ? -10.876 4.446 -6.164 1.00 0.00 16 SER A C 8
ATOM 10186 O O . SER A 1 15 ? -11.484 4.052 -7.160 1.00 0.00 16 SER A O 8
ATOM 10194 N N . VAL A 1 16 ? -10.192 3.632 -5.368 1.00 0.00 17 VAL A N 8
ATOM 10195 C CA . VAL A 1 16 ? -10.116 2.198 -5.624 1.00 0.00 17 VAL A CA 8
ATOM 10196 C C . VAL A 1 16 ? -11.471 1.523 -5.443 1.00 0.00 17 VAL A C 8
ATOM 10197 O O . VAL A 1 16 ? -12.164 1.754 -4.455 1.00 0.00 17 VAL A O 8
ATOM 10210 N N . GLY A 1 17 ? -11.838 0.675 -6.409 1.00 0.00 18 GLY A N 8
ATOM 10211 C CA . GLY A 1 17 ? -13.107 -0.047 -6.355 1.00 0.00 18 GLY A CA 8
ATOM 10212 C C . GLY A 1 17 ? -12.965 -1.399 -5.684 1.00 0.00 18 GLY A C 8
ATOM 10213 O O . GLY A 1 17 ? -11.896 -2.008 -5.721 1.00 0.00 18 GLY A O 8
ATOM 10217 N N . ALA A 1 18 ? -14.044 -1.873 -5.068 1.00 0.00 19 ALA A N 8
ATOM 10218 C CA . ALA A 1 18 ? -14.029 -3.164 -4.389 1.00 0.00 19 ALA A CA 8
ATOM 10219 C C . ALA A 1 18 ? -13.480 -4.258 -5.300 1.00 0.00 19 ALA A C 8
ATOM 10220 O O . ALA A 1 18 ? -13.066 -5.319 -4.835 1.00 0.00 19 ALA A O 8
ATOM 10227 N N . GLY A 1 19 ? -13.483 -3.990 -6.603 1.00 0.00 20 GLY A N 8
ATOM 10228 C CA . GLY A 1 19 ? -12.984 -4.960 -7.565 1.00 0.00 20 GLY A CA 8
ATOM 10229 C C . GLY A 1 19 ? -11.470 -4.993 -7.625 1.00 0.00 20 GLY A C 8
ATOM 10230 O O . GLY A 1 19 ? -10.852 -6.015 -7.323 1.00 0.00 20 GLY A O 8
ATOM 10234 N N . THR A 1 20 ? -10.871 -3.876 -8.020 1.00 0.00 21 THR A N 8
ATOM 10235 C CA . THR A 1 20 ? -9.418 -3.781 -8.121 1.00 0.00 21 THR A CA 8
ATOM 10236 C C . THR A 1 20 ? -8.742 -4.335 -6.873 1.00 0.00 21 THR A C 8
ATOM 10237 O O . THR A 1 20 ? -7.690 -4.962 -6.958 1.00 0.00 21 THR A O 8
ATOM 10248 N N . ILE A 1 21 ? -9.346 -4.095 -5.717 1.00 0.00 22 ILE A N 8
ATOM 10249 C CA . ILE A 1 21 ? -8.793 -4.569 -4.453 1.00 0.00 22 ILE A CA 8
ATOM 10250 C C . ILE A 1 21 ? -8.515 -6.073 -4.508 1.00 0.00 22 ILE A C 8
ATOM 10251 O O . ILE A 1 21 ? -7.388 -6.512 -4.274 1.00 0.00 22 ILE A O 8
ATOM 10267 N N . ASN A 1 22 ? -9.543 -6.855 -4.810 1.00 0.00 23 ASN A N 8
ATOM 10268 C CA . ASN A 1 22 ? -9.399 -8.304 -4.884 1.00 0.00 23 ASN A CA 8
ATOM 10269 C C . ASN A 1 22 ? -8.286 -8.703 -5.851 1.00 0.00 23 ASN A C 8
ATOM 10270 O O . ASN A 1 22 ? -7.520 -9.627 -5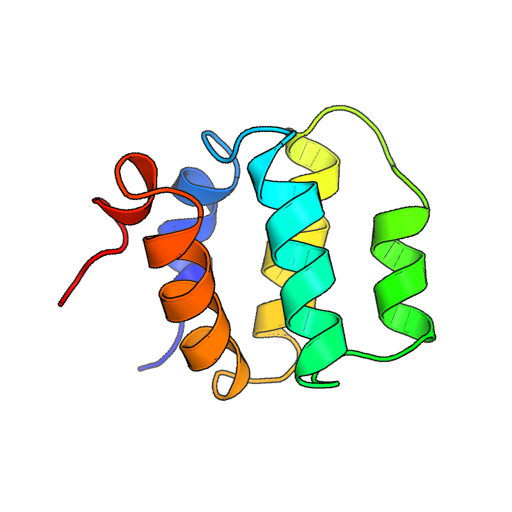.582 1.00 0.00 23 ASN A O 8
ATOM 10281 N N . ALA A 1 23 ? -8.207 -8.005 -6.979 1.00 0.00 24 ALA A N 8
ATOM 10282 C CA . ALA A 1 23 ? -7.194 -8.295 -7.988 1.00 0.00 24 ALA A CA 8
ATOM 10283 C C . ALA A 1 23 ? -5.818 -7.789 -7.567 1.00 0.00 24 ALA A C 8
ATOM 10284 O O . ALA A 1 23 ? -4.792 -8.316 -7.997 1.00 0.00 24 ALA A O 8
ATOM 10291 N N . LEU A 1 24 ? -5.804 -6.757 -6.733 1.00 0.00 25 LEU A N 8
ATOM 10292 C CA . LEU A 1 24 ? -4.557 -6.165 -6.261 1.00 0.00 25 LEU A CA 8
ATOM 10293 C C . LEU A 1 24 ? -3.898 -7.037 -5.198 1.00 0.00 25 LEU A C 8
ATOM 10294 O O . LEU A 1 24 ? -2.754 -7.464 -5.360 1.00 0.00 25 LEU A O 8
ATOM 10310 N N . LEU A 1 25 ? -4.616 -7.296 -4.110 1.00 0.00 26 LEU A N 8
ATOM 10311 C CA . LEU A 1 25 ? -4.080 -8.113 -3.027 1.00 0.00 26 LEU A CA 8
ATOM 10312 C C . LEU A 1 25 ? -3.655 -9.480 -3.544 1.00 0.00 26 LEU A C 8
ATOM 10313 O O . LEU A 1 25 ? -2.706 -10.079 -3.035 1.00 0.00 26 LEU A O 8
ATOM 10329 N N . ASP A 1 26 ? -4.352 -9.965 -4.565 1.00 0.00 27 ASP A N 8
ATOM 10330 C CA . ASP A 1 26 ? -4.032 -11.258 -5.156 1.00 0.00 27 ASP A CA 8
ATOM 10331 C C . ASP A 1 26 ? -2.643 -11.221 -5.785 1.00 0.00 27 ASP A C 8
ATOM 10332 O O . ASP A 1 26 ? -1.846 -12.146 -5.617 1.00 0.00 27 ASP A O 8
ATOM 10341 N N . CYS A 1 27 ? -2.356 -10.139 -6.502 1.00 0.00 28 CYS A N 8
ATOM 10342 C CA . CYS A 1 27 ? -1.062 -9.972 -7.150 1.00 0.00 28 CYS A CA 8
ATOM 10343 C C . CYS A 1 27 ? 0.055 -9.928 -6.112 1.00 0.00 28 CYS A C 8
ATOM 10344 O O . CYS A 1 27 ? 1.108 -10.542 -6.291 1.00 0.00 28 CYS A O 8
ATOM 10352 N N . LEU A 1 28 ? -0.183 -9.202 -5.024 1.00 0.00 29 LEU A N 8
ATOM 10353 C CA . LEU A 1 28 ? 0.802 -9.085 -3.956 1.00 0.00 29 LEU A CA 8
ATOM 10354 C C . LEU A 1 28 ? 1.332 -10.458 -3.564 1.00 0.00 29 LEU A C 8
ATOM 10355 O O . LEU A 1 28 ? 2.540 -10.648 -3.414 1.00 0.00 29 LEU A O 8
ATOM 10371 N N . LEU A 1 29 ? 0.426 -11.418 -3.407 1.00 0.00 30 LEU A N 8
ATOM 10372 C CA . LEU A 1 29 ? 0.813 -12.776 -3.042 1.00 0.00 30 LEU A CA 8
ATOM 10373 C C . LEU A 1 29 ? 1.744 -13.361 -4.098 1.00 0.00 30 LEU A C 8
ATOM 10374 O O . LEU A 1 29 ? 2.724 -14.032 -3.772 1.00 0.00 30 LEU A O 8
ATOM 10390 N N . GLU A 1 30 ? 1.437 -13.097 -5.364 1.00 0.00 31 GLU A N 8
ATOM 10391 C CA . GLU A 1 30 ? 2.256 -13.595 -6.462 1.00 0.00 31 GLU A CA 8
ATOM 10392 C C . GLU A 1 30 ? 3.734 -13.343 -6.180 1.00 0.00 31 GLU A C 8
ATOM 10393 O O . GLU A 1 30 ? 4.571 -14.228 -6.358 1.00 0.00 31 GLU A O 8
ATOM 10405 N N . ASP A 1 31 ? 4.046 -12.129 -5.728 1.00 0.00 32 ASP A N 8
ATOM 10406 C CA . ASP A 1 31 ? 5.422 -11.754 -5.406 1.00 0.00 32 ASP A CA 8
ATOM 10407 C C . ASP A 1 31 ? 5.803 -12.269 -4.024 1.00 0.00 32 ASP A C 8
ATOM 10408 O O . ASP A 1 31 ? 6.983 -12.348 -3.680 1.00 0.00 32 ASP A O 8
ATOM 10417 N N . GLU A 1 32 ? 4.789 -12.620 -3.237 1.00 0.00 33 GLU A N 8
ATOM 10418 C CA . GLU A 1 32 ? 4.997 -13.133 -1.887 1.00 0.00 33 GLU A CA 8
ATOM 10419 C C . GLU A 1 32 ? 5.615 -12.071 -0.986 1.00 0.00 33 GLU A C 8
ATOM 10420 O O . GLU A 1 32 ? 6.464 -12.373 -0.147 1.00 0.00 33 GLU A O 8
ATOM 10432 N N . VAL A 1 33 ? 5.185 -10.824 -1.164 1.00 0.00 34 VAL A N 8
ATOM 10433 C CA . VAL A 1 33 ? 5.696 -9.715 -0.363 1.00 0.00 34 VAL A CA 8
ATOM 10434 C C . VAL A 1 33 ? 5.068 -9.707 1.029 1.00 0.00 34 VAL A C 8
ATOM 10435 O O . VAL A 1 33 ? 5.745 -9.440 2.022 1.00 0.00 34 VAL A O 8
ATOM 10448 N N . ILE A 1 34 ? 3.769 -10.010 1.098 1.00 0.00 35 ILE A N 8
ATOM 10449 C CA . ILE A 1 34 ? 3.044 -10.047 2.376 1.00 0.00 35 ILE A CA 8
ATOM 10450 C C . ILE A 1 34 ? 3.132 -11.438 2.999 1.00 0.00 35 ILE A C 8
ATOM 10451 O O . ILE A 1 34 ? 3.306 -12.435 2.299 1.00 0.00 35 ILE A O 8
ATOM 10467 N N . SER A 1 35 ? 3.002 -11.495 4.328 1.00 0.00 36 SER A N 8
ATOM 10468 C CA . SER A 1 35 ? 3.054 -12.758 5.080 1.00 0.00 36 SER A CA 8
ATOM 10469 C C . SER A 1 35 ? 1.646 -13.257 5.376 1.00 0.00 36 SER A C 8
ATOM 10470 O O . SER A 1 35 ? 0.717 -12.464 5.527 1.00 0.00 36 SER A O 8
ATOM 10478 N N . GLN A 1 36 ? 1.488 -14.577 5.463 1.00 0.00 37 GLN A N 8
ATOM 10479 C CA . GLN A 1 36 ? 0.185 -15.178 5.746 1.00 0.00 37 GLN A CA 8
ATOM 10480 C C . GLN A 1 36 ? -0.553 -14.395 6.830 1.00 0.00 37 GLN A C 8
ATOM 10481 O O . GLN A 1 36 ? -1.781 -14.314 6.826 1.00 0.00 37 GLN A O 8
ATOM 10495 N N . GLU A 1 37 ? 0.209 -13.812 7.748 1.00 0.00 38 GLU A N 8
ATOM 10496 C CA . GLU A 1 37 ? -0.366 -13.025 8.832 1.00 0.00 38 GLU A CA 8
ATOM 10497 C C . GLU A 1 37 ? -0.985 -11.742 8.287 1.00 0.00 38 GLU A C 8
ATOM 10498 O O . GLU A 1 37 ? -2.072 -11.339 8.700 1.00 0.00 38 GLU A O 8
ATOM 10510 N N . ASP A 1 38 ? -0.286 -11.111 7.351 1.00 0.00 39 ASP A N 8
ATOM 10511 C CA . ASP A 1 38 ? -0.767 -9.881 6.737 1.00 0.00 39 ASP A CA 8
ATOM 10512 C C . ASP A 1 38 ? -1.934 -10.180 5.800 1.00 0.00 39 ASP A C 8
ATOM 10513 O O . ASP A 1 38 ? -2.939 -9.471 5.794 1.00 0.00 39 ASP A O 8
ATOM 10522 N N . MET A 1 39 ? -1.802 -11.244 5.019 1.00 0.00 40 MET A N 8
ATOM 10523 C CA . MET A 1 39 ? -2.858 -11.633 4.099 1.00 0.00 40 MET A CA 8
ATOM 10524 C C . MET A 1 39 ? -4.162 -11.825 4.866 1.00 0.00 40 MET A C 8
ATOM 10525 O O . MET A 1 39 ? -5.251 -11.691 4.309 1.00 0.00 40 MET A O 8
ATOM 10539 N N . ASN A 1 40 ? -4.035 -12.133 6.154 1.00 0.00 41 ASN A N 8
ATOM 10540 C CA . ASN A 1 40 ? -5.194 -12.340 7.014 1.00 0.00 41 ASN A CA 8
ATOM 10541 C C . ASN A 1 40 ? -5.826 -11.010 7.411 1.00 0.00 41 ASN A C 8
ATOM 10542 O O . ASN A 1 40 ? -7.049 -10.886 7.457 1.00 0.00 41 ASN A O 8
ATOM 10553 N N . LYS A 1 41 ? -4.991 -10.012 7.696 1.00 0.00 42 LYS A N 8
ATOM 10554 C CA . LYS A 1 41 ? -5.491 -8.699 8.084 1.00 0.00 42 LYS A CA 8
ATOM 10555 C C . LYS A 1 41 ? -6.535 -8.219 7.077 1.00 0.00 42 LYS A C 8
ATOM 10556 O O . LYS A 1 41 ? -7.635 -7.817 7.450 1.00 0.00 42 LYS A O 8
ATOM 10575 N N . VAL A 1 42 ? -6.185 -8.262 5.796 1.00 0.00 43 VAL A N 8
ATOM 10576 C CA . VAL A 1 42 ? -7.097 -7.824 4.744 1.00 0.00 43 VAL A CA 8
ATOM 10577 C C . VAL A 1 42 ? -8.199 -8.849 4.490 1.00 0.00 43 VAL A C 8
ATOM 10578 O O . VAL A 1 42 ? -9.384 -8.515 4.491 1.00 0.00 43 VAL A O 8
ATOM 10591 N N . ARG A 1 43 ? -7.799 -10.095 4.258 1.00 0.00 44 ARG A N 8
ATOM 10592 C CA . ARG A 1 43 ? -8.754 -11.165 3.988 1.00 0.00 44 ARG A CA 8
ATOM 10593 C C . ARG A 1 43 ? -9.786 -11.271 5.104 1.00 0.00 44 ARG A C 8
ATOM 10594 O O . ARG A 1 43 ? -10.791 -11.968 4.975 1.00 0.00 44 ARG A O 8
ATOM 10615 N N . ASP A 1 44 ? -9.533 -10.569 6.197 1.00 0.00 45 ASP A N 8
ATOM 10616 C CA . ASP A 1 44 ? -10.441 -10.576 7.337 1.00 0.00 45 ASP A CA 8
ATOM 10617 C C . ASP A 1 44 ? -11.787 -9.966 6.958 1.00 0.00 45 ASP A C 8
ATOM 10618 O O . ASP A 1 44 ? -12.779 -10.140 7.665 1.00 0.00 45 ASP A O 8
ATOM 10627 N N . GLU A 1 45 ? -11.811 -9.253 5.837 1.00 0.00 46 GLU A N 8
ATOM 10628 C CA . GLU A 1 45 ? -13.033 -8.616 5.360 1.00 0.00 46 GLU A CA 8
ATOM 10629 C C . GLU A 1 45 ? -13.647 -7.738 6.445 1.00 0.00 46 GLU A C 8
ATOM 10630 O O . GLU A 1 45 ? -14.529 -8.174 7.186 1.00 0.00 46 GLU A O 8
ATOM 10642 N N . ASN A 1 46 ? -13.175 -6.500 6.533 1.00 0.00 47 ASN A N 8
ATOM 10643 C CA . ASN A 1 46 ? -13.677 -5.558 7.527 1.00 0.00 47 ASN A CA 8
ATOM 10644 C C . ASN A 1 46 ? -15.068 -5.059 7.152 1.00 0.00 47 ASN A C 8
ATOM 10645 O O . ASN A 1 46 ? -16.073 -5.551 7.664 1.00 0.00 47 ASN A O 8
ATOM 10656 N N . ASP A 1 47 ? -15.119 -4.079 6.255 1.00 0.00 48 ASP A N 8
ATOM 10657 C CA . ASP A 1 47 ? -16.387 -3.513 5.813 1.00 0.00 48 ASP A CA 8
ATOM 10658 C C . ASP A 1 47 ? -16.216 -2.753 4.501 1.00 0.00 48 ASP A C 8
ATOM 10659 O O . ASP A 1 47 ? -15.513 -3.205 3.597 1.00 0.00 48 ASP A O 8
ATOM 10668 N N . THR A 1 48 ? -16.867 -1.602 4.406 1.00 0.00 49 THR A N 8
ATOM 10669 C CA . THR A 1 48 ? -16.797 -0.771 3.207 1.00 0.00 49 THR A CA 8
ATOM 10670 C C . THR A 1 48 ? -15.384 -0.733 2.631 1.00 0.00 49 THR A C 8
ATOM 10671 O O . THR A 1 48 ? -14.421 -1.124 3.290 1.00 0.00 49 THR A O 8
ATOM 10682 N N . VAL A 1 49 ? -15.271 -0.260 1.394 1.00 0.00 50 VAL A N 8
ATOM 10683 C CA . VAL A 1 49 ? -13.983 -0.169 0.719 1.00 0.00 50 VAL A CA 8
ATOM 10684 C C . VAL A 1 49 ? -13.030 0.760 1.475 1.00 0.00 50 VAL A C 8
ATOM 10685 O O . VAL A 1 49 ? -11.837 0.484 1.581 1.00 0.00 50 VAL A O 8
ATOM 10698 N N . MET A 1 50 ? -13.560 1.863 1.988 1.00 0.00 51 MET A N 8
ATOM 10699 C CA . MET A 1 50 ? -12.747 2.826 2.722 1.00 0.00 51 MET A CA 8
ATOM 10700 C C . MET A 1 50 ? -11.815 2.123 3.707 1.00 0.00 51 MET A C 8
ATOM 10701 O O . MET A 1 50 ? -10.668 2.530 3.887 1.00 0.00 51 MET A O 8
ATOM 10715 N N . ASP A 1 51 ? -12.318 1.068 4.346 1.00 0.00 52 ASP A N 8
ATOM 10716 C CA . ASP A 1 51 ? -11.535 0.308 5.322 1.00 0.00 52 ASP A CA 8
ATOM 10717 C C . ASP A 1 51 ? -10.610 -0.695 4.638 1.00 0.00 52 ASP A C 8
ATOM 10718 O O . ASP A 1 51 ? -9.420 -0.764 4.946 1.00 0.00 52 ASP A O 8
ATOM 10727 N N . LYS A 1 52 ? -11.164 -1.478 3.718 1.00 0.00 53 LYS A N 8
ATOM 10728 C CA . LYS A 1 52 ? -10.390 -2.487 3.001 1.00 0.00 53 LYS A CA 8
ATOM 10729 C C . LYS A 1 52 ? -9.194 -1.867 2.285 1.00 0.00 53 LYS A C 8
ATOM 10730 O O . LYS A 1 52 ? -8.158 -2.512 2.117 1.00 0.00 53 LYS A O 8
ATOM 10749 N N . ALA A 1 53 ? -9.342 -0.617 1.858 1.00 0.00 54 ALA A N 8
ATOM 10750 C CA . ALA A 1 53 ? -8.275 0.086 1.152 1.00 0.00 54 ALA A CA 8
ATOM 10751 C C . ALA A 1 53 ? -7.219 0.607 2.120 1.00 0.00 54 ALA A C 8
ATOM 10752 O O . ALA A 1 53 ? -6.053 0.217 2.052 1.00 0.00 54 ALA A O 8
ATOM 10759 N N . ARG A 1 54 ? -7.635 1.494 3.019 1.00 0.00 55 ARG A N 8
ATOM 10760 C CA . ARG A 1 54 ? -6.729 2.077 4.006 1.00 0.00 55 ARG A CA 8
ATOM 10761 C C . ARG A 1 54 ? -5.771 1.025 4.569 1.00 0.00 55 ARG A C 8
ATOM 10762 O O . ARG A 1 54 ? -4.565 1.252 4.665 1.00 0.00 55 ARG A O 8
ATOM 10783 N N . VAL A 1 55 ? -6.320 -0.125 4.943 1.00 0.00 56 VAL A N 8
ATOM 10784 C CA . VAL A 1 55 ? -5.520 -1.208 5.503 1.00 0.00 56 VAL A CA 8
ATOM 10785 C C . VAL A 1 55 ? -4.633 -1.861 4.446 1.00 0.00 56 VAL A C 8
ATOM 10786 O O . VAL A 1 55 ? -3.496 -2.239 4.727 1.00 0.00 56 VAL A O 8
ATOM 10799 N N . LEU A 1 56 ? -5.160 -1.999 3.234 1.00 0.00 57 LEU A N 8
ATOM 10800 C CA . LEU A 1 56 ? -4.411 -2.614 2.140 1.00 0.00 57 LEU A CA 8
ATOM 10801 C C . LEU A 1 56 ? -3.187 -1.781 1.764 1.00 0.00 57 LEU A C 8
ATOM 10802 O O . LEU A 1 56 ? -2.089 -2.313 1.601 1.00 0.00 57 LEU A O 8
ATOM 10818 N N . ILE A 1 57 ? -3.385 -0.475 1.620 1.00 0.00 58 ILE A N 8
ATOM 10819 C CA . ILE A 1 57 ? -2.296 0.426 1.254 1.00 0.00 58 ILE A CA 8
ATOM 10820 C C . ILE A 1 57 ? -1.279 0.572 2.383 1.00 0.00 58 ILE A C 8
ATOM 10821 O O . ILE A 1 57 ? -0.101 0.834 2.138 1.00 0.00 58 ILE A O 8
ATOM 10837 N N . ASP A 1 58 ? -1.737 0.404 3.619 1.00 0.00 59 ASP A N 8
ATOM 10838 C CA . ASP A 1 58 ? -0.862 0.523 4.781 1.00 0.00 59 ASP A CA 8
ATOM 10839 C C . ASP A 1 58 ? 0.095 -0.664 4.877 1.00 0.00 59 ASP A C 8
ATOM 10840 O O . ASP A 1 58 ? 1.285 -0.494 5.143 1.00 0.00 59 ASP A O 8
ATOM 10849 N N . LEU A 1 59 ? -0.435 -1.862 4.660 1.00 0.00 60 LEU A N 8
ATOM 10850 C CA . LEU A 1 59 ? 0.366 -3.081 4.723 1.00 0.00 60 LEU A CA 8
ATOM 10851 C C . LEU A 1 59 ? 1.525 -3.027 3.727 1.00 0.00 60 LEU A C 8
ATOM 10852 O O . LEU A 1 59 ? 2.671 -3.309 4.078 1.00 0.00 60 LEU A O 8
ATOM 10868 N N . VAL A 1 60 ? 1.218 -2.668 2.483 1.00 0.00 61 VAL A N 8
ATOM 10869 C CA . VAL A 1 60 ? 2.233 -2.581 1.439 1.00 0.00 61 VAL A CA 8
ATOM 10870 C C . VAL A 1 60 ? 3.414 -1.728 1.891 1.00 0.00 61 VAL A C 8
ATOM 10871 O O . VAL A 1 60 ? 4.548 -2.204 1.951 1.00 0.00 61 VAL A O 8
ATOM 10884 N N . THR A 1 61 ? 3.141 -0.467 2.204 1.00 0.00 62 THR A N 8
ATOM 10885 C CA . THR A 1 61 ? 4.183 0.453 2.647 1.00 0.00 62 THR A CA 8
ATOM 10886 C C . THR A 1 61 ? 4.973 -0.130 3.814 1.00 0.00 62 THR A C 8
ATOM 10887 O O . THR A 1 61 ? 6.198 -0.020 3.863 1.00 0.00 62 THR A O 8
ATOM 10898 N N . GLY A 1 62 ? 4.264 -0.749 4.752 1.00 0.00 63 GLY A N 8
ATOM 10899 C CA . GLY A 1 62 ? 4.918 -1.339 5.906 1.00 0.00 63 GLY A CA 8
ATOM 10900 C C . GLY A 1 62 ? 6.043 -2.279 5.518 1.00 0.00 63 GLY A C 8
ATOM 10901 O O . GLY A 1 62 ? 7.078 -2.325 6.183 1.00 0.00 63 GLY A O 8
ATOM 10905 N N . LYS A 1 63 ? 5.840 -3.028 4.439 1.00 0.00 64 LYS A N 8
ATOM 10906 C CA . LYS A 1 63 ? 6.846 -3.971 3.960 1.00 0.00 64 LYS A CA 8
ATOM 10907 C C . LYS A 1 63 ? 7.973 -3.240 3.239 1.00 0.00 64 LYS A C 8
ATOM 10908 O O . LYS A 1 63 ? 8.612 -3.792 2.342 1.00 0.00 64 LYS A O 8
ATOM 10927 N N . GLY A 1 64 ? 8.212 -1.995 3.638 1.00 0.00 65 GLY A N 8
ATOM 10928 C CA . GLY A 1 64 ? 9.264 -1.204 3.023 1.00 0.00 65 GLY A CA 8
ATOM 10929 C C . GLY A 1 64 ? 8.856 -0.642 1.676 1.00 0.00 65 GLY A C 8
ATOM 10930 O O . GLY A 1 64 ? 7.814 -1.012 1.134 1.00 0.00 65 GLY A O 8
ATOM 10934 N N . PRO A 1 65 ? 9.667 0.261 1.107 1.00 0.00 66 PRO A N 8
ATOM 10935 C CA . PRO A 1 65 ? 9.383 0.878 -0.193 1.00 0.00 66 PRO A CA 8
ATOM 10936 C C . PRO A 1 65 ? 9.641 -0.085 -1.353 1.00 0.00 66 PRO A C 8
ATOM 10937 O O . PRO A 1 65 ? 9.273 0.190 -2.494 1.00 0.00 66 PRO A O 8
ATOM 10948 N N . LYS A 1 66 ? 10.272 -1.216 -1.052 1.00 0.00 67 LYS A N 8
ATOM 10949 C CA . LYS A 1 66 ? 10.570 -2.212 -2.071 1.00 0.00 67 LYS A CA 8
ATOM 10950 C C . LYS A 1 66 ? 9.285 -2.743 -2.696 1.00 0.00 67 LYS A C 8
ATOM 10951 O O . LYS A 1 66 ? 9.271 -3.171 -3.851 1.00 0.00 67 LYS A O 8
ATOM 10970 N N . SER A 1 67 ? 8.202 -2.707 -1.923 1.00 0.00 68 SER A N 8
ATOM 10971 C CA . SER A 1 67 ? 6.900 -3.179 -2.388 1.00 0.00 68 SER A CA 8
ATOM 10972 C C . SER A 1 67 ? 6.209 -2.123 -3.246 1.00 0.00 68 SER A C 8
ATOM 10973 O O . SER A 1 67 ? 5.473 -2.449 -4.176 1.00 0.00 68 SER A O 8
ATOM 10981 N N . CYS A 1 68 ? 6.447 -0.856 -2.921 1.00 0.00 69 CYS A N 8
ATOM 10982 C CA . CYS A 1 68 ? 5.842 0.250 -3.654 1.00 0.00 69 CYS A CA 8
ATOM 10983 C C . CYS A 1 68 ? 6.040 0.088 -5.160 1.00 0.00 69 CYS A C 8
ATOM 10984 O O . CYS A 1 68 ? 5.105 0.265 -5.941 1.00 0.00 69 CYS A O 8
ATOM 10992 N N . CYS A 1 69 ? 7.264 -0.238 -5.561 1.00 0.00 70 CYS A N 8
ATOM 10993 C CA . CYS A 1 69 ? 7.585 -0.415 -6.973 1.00 0.00 70 CYS A CA 8
ATOM 10994 C C . CYS A 1 69 ? 6.638 -1.412 -7.633 1.00 0.00 70 CYS A C 8
ATOM 10995 O O . CYS A 1 69 ? 5.908 -1.068 -8.563 1.00 0.00 70 CYS A O 8
ATOM 11003 N N . LYS A 1 70 ? 6.661 -2.648 -7.151 1.00 0.00 71 LYS A N 8
ATOM 11004 C CA . LYS A 1 70 ? 5.810 -3.700 -7.696 1.00 0.00 71 LYS A CA 8
ATOM 11005 C C . LYS A 1 70 ? 4.335 -3.327 -7.582 1.00 0.00 71 LYS A C 8
ATOM 11006 O O . LYS A 1 70 ? 3.535 -3.639 -8.464 1.00 0.00 71 LYS A O 8
ATOM 11025 N N . PHE A 1 71 ? 3.981 -2.659 -6.489 1.00 0.00 72 PHE A N 8
ATOM 11026 C CA . PHE A 1 71 ? 2.601 -2.247 -6.257 1.00 0.00 72 PHE A CA 8
ATOM 11027 C C . PHE A 1 71 ? 2.095 -1.360 -7.391 1.00 0.00 72 PHE A C 8
ATOM 11028 O O . PHE A 1 71 ? 1.030 -1.606 -7.956 1.00 0.00 72 PHE A O 8
ATOM 11045 N N . ILE A 1 72 ? 2.863 -0.323 -7.716 1.00 0.00 73 ILE A N 8
ATOM 11046 C CA . ILE A 1 72 ? 2.487 0.602 -8.778 1.00 0.00 73 ILE A CA 8
ATOM 11047 C C . ILE A 1 72 ? 2.388 -0.108 -10.125 1.00 0.00 73 ILE A C 8
ATOM 11048 O O . ILE A 1 72 ? 1.604 0.287 -10.987 1.00 0.00 73 ILE A O 8
ATOM 11064 N N . LYS A 1 73 ? 3.186 -1.155 -10.299 1.00 0.00 74 LYS A N 8
ATOM 11065 C CA . LYS A 1 73 ? 3.185 -1.917 -11.544 1.00 0.00 74 LYS A CA 8
ATOM 11066 C C . LYS A 1 73 ? 1.922 -2.766 -11.665 1.00 0.00 74 LYS A C 8
ATOM 11067 O O . LYS A 1 73 ? 1.269 -2.780 -12.709 1.00 0.00 74 LYS A O 8
ATOM 11086 N N . HIS A 1 74 ? 1.585 -3.472 -10.592 1.00 0.00 75 HIS A N 8
ATOM 11087 C CA . HIS A 1 74 ? 0.401 -4.321 -10.581 1.00 0.00 75 HIS A CA 8
ATOM 11088 C C . HIS A 1 74 ? -0.867 -3.484 -10.699 1.00 0.00 75 HIS A C 8
ATOM 11089 O O . HIS A 1 74 ? -1.803 -3.856 -11.406 1.00 0.00 75 HIS A O 8
ATOM 11103 N N . LEU A 1 75 ? -0.889 -2.354 -10.005 1.00 0.00 76 LEU A N 8
ATOM 11104 C CA . LEU A 1 75 ? -2.043 -1.464 -10.034 1.00 0.00 76 LEU A CA 8
ATOM 11105 C C . LEU A 1 75 ? -2.311 -0.961 -11.449 1.00 0.00 76 LEU A C 8
ATOM 11106 O O . LEU A 1 75 ? -3.458 -0.727 -11.829 1.00 0.00 76 LEU A O 8
ATOM 11122 N N . CYS A 1 76 ? -1.243 -0.789 -12.221 1.00 0.00 77 CYS A N 8
ATOM 11123 C CA . CYS A 1 76 ? -1.358 -0.304 -13.592 1.00 0.00 77 CYS A CA 8
ATOM 11124 C C . CYS A 1 76 ? -2.152 -1.273 -14.461 1.00 0.00 77 CYS A C 8
ATOM 11125 O O . CYS A 1 76 ? -3.129 -0.887 -15.103 1.00 0.00 77 CYS A O 8
ATOM 11133 N N . GLU A 1 77 ? -1.721 -2.529 -14.489 1.00 0.00 78 GLU A N 8
ATOM 11134 C CA . GLU A 1 77 ? -2.389 -3.546 -15.294 1.00 0.00 78 GLU A CA 8
ATOM 11135 C C . GLU A 1 77 ? -3.773 -3.886 -14.742 1.00 0.00 78 GLU A C 8
ATOM 11136 O O . GLU A 1 77 ? -4.567 -4.546 -15.412 1.00 0.00 78 GLU A O 8
ATOM 11148 N N . GLU A 1 78 ? -4.058 -3.443 -13.513 1.00 0.00 79 GLU A N 8
ATOM 11149 C CA . GLU A 1 78 ? -5.353 -3.710 -12.860 1.00 0.00 79 GLU A CA 8
ATOM 11150 C C . GLU A 1 78 ? -6.352 -2.578 -13.100 1.00 0.00 79 GLU A C 8
ATOM 11151 O O . GLU A 1 78 ? -7.542 -2.826 -13.292 1.00 0.00 79 GLU A O 8
ATOM 11163 N N . ASP A 1 79 ? -5.870 -1.332 -13.077 1.00 0.00 80 ASP A N 8
ATOM 11164 C CA . ASP A 1 79 ? -6.735 -0.158 -13.283 1.00 0.00 80 ASP A CA 8
ATOM 11165 C C . ASP A 1 79 ? -5.967 0.995 -13.920 1.00 0.00 80 ASP A C 8
ATOM 11166 O O . ASP A 1 79 ? -5.603 1.958 -13.245 1.00 0.00 80 ASP A O 8
ATOM 11175 N N . PRO A 1 80 ? -5.717 0.917 -15.237 1.00 0.00 81 PRO A N 8
ATOM 11176 C CA . PRO A 1 80 ? -4.996 1.964 -15.970 1.00 0.00 81 PRO A CA 8
ATOM 11177 C C . PRO A 1 80 ? -5.584 3.355 -15.714 1.00 0.00 81 PRO A C 8
ATOM 11178 O O . PRO A 1 80 ? -4.923 4.370 -15.934 1.00 0.00 81 PRO A O 8
ATOM 11189 N N . GLN A 1 81 ? -6.830 3.389 -15.246 1.00 0.00 82 GLN A N 8
ATOM 11190 C CA . GLN A 1 81 ? -7.507 4.650 -14.959 1.00 0.00 82 GLN A CA 8
ATOM 11191 C C . GLN A 1 81 ? -6.881 5.332 -13.751 1.00 0.00 82 GLN A C 8
ATOM 11192 O O . GLN A 1 81 ? -6.130 6.296 -13.892 1.00 0.00 82 GLN A O 8
ATOM 11206 N N . LEU A 1 82 ? -7.184 4.820 -12.564 1.00 0.00 83 LEU A N 8
ATOM 11207 C CA . LEU A 1 82 ? -6.635 5.377 -11.335 1.00 0.00 83 LEU A CA 8
ATOM 11208 C C . LEU A 1 82 ? -5.117 5.437 -11.435 1.00 0.00 83 LEU A C 8
ATOM 11209 O O . LEU A 1 82 ? -4.486 6.397 -10.994 1.00 0.00 83 LEU A O 8
ATOM 11225 N N . ALA A 1 83 ? -4.540 4.401 -12.030 1.00 0.00 84 ALA A N 8
ATOM 11226 C CA . ALA A 1 83 ? -3.097 4.327 -12.203 1.00 0.00 84 ALA A CA 8
ATOM 11227 C C . ALA A 1 83 ? -2.567 5.588 -12.871 1.00 0.00 84 ALA A C 8
ATOM 11228 O O . ALA A 1 83 ? -1.358 5.799 -12.952 1.00 0.00 84 ALA A O 8
ATOM 11235 N N . SER A 1 84 ? -3.482 6.426 -13.343 1.00 0.00 85 SER A N 8
ATOM 11236 C CA . SER A 1 84 ? -3.111 7.672 -13.996 1.00 0.00 85 SER A CA 8
ATOM 11237 C C . SER A 1 84 ? -2.447 8.608 -12.997 1.00 0.00 85 SER A C 8
ATOM 11238 O O . SER A 1 84 ? -1.374 9.155 -13.255 1.00 0.00 85 SER A O 8
ATOM 11246 N N . LYS A 1 85 ? -3.091 8.773 -11.844 1.00 0.00 86 LYS A N 8
ATOM 11247 C CA . LYS A 1 85 ? -2.574 9.629 -10.777 1.00 0.00 86 LYS A CA 8
ATOM 11248 C C . LYS A 1 85 ? -1.563 8.863 -9.932 1.00 0.00 86 LYS A C 8
ATOM 11249 O O . LYS A 1 85 ? -1.154 9.320 -8.865 1.00 0.00 86 LYS A O 8
ATOM 11268 N N . MET A 1 86 ? -1.163 7.687 -10.428 1.00 0.00 87 MET A N 8
ATOM 11269 C CA . MET A 1 86 ? -0.195 6.824 -9.740 1.00 0.00 87 MET A CA 8
ATOM 11270 C C . MET A 1 86 ? 0.676 6.083 -10.757 1.00 0.00 87 MET A C 8
ATOM 11271 O O . MET A 1 86 ? 1.294 5.069 -10.437 1.00 0.00 87 MET A O 8
ATOM 11285 N N . GLY A 1 87 ? 0.717 6.603 -11.992 1.00 0.00 88 GLY A N 8
ATOM 11286 C CA . GLY A 1 87 ? 1.509 6.002 -13.077 1.00 0.00 88 GLY A CA 8
ATOM 11287 C C . GLY A 1 87 ? 2.498 6.985 -13.669 1.00 0.00 88 GLY A C 8
ATOM 11288 O O . GLY A 1 87 ? 2.525 7.199 -14.881 1.00 0.00 88 GLY A O 8
ATOM 11292 N N . LEU A 1 88 ? 3.305 7.587 -12.801 1.00 0.00 89 LEU A N 8
ATOM 11293 C CA . LEU A 1 88 ? 4.311 8.570 -13.210 1.00 0.00 89 LEU A CA 8
ATOM 11294 C C . LEU A 1 88 ? 4.922 8.223 -14.574 1.00 0.00 89 LEU A C 8
ATOM 11295 O O . LEU A 1 88 ? 5.233 9.109 -15.370 1.00 0.00 89 LEU A O 8
ATOM 11311 N N . HIS A 1 89 ? 5.090 6.929 -14.830 1.00 0.00 90 HIS A N 8
ATOM 11312 C CA . HIS A 1 89 ? 5.662 6.468 -16.091 1.00 0.00 90 HIS A CA 8
ATOM 11313 C C . HIS A 1 89 ? 4.671 6.644 -17.236 1.00 0.00 90 HIS A C 8
ATOM 11314 O O . HIS A 1 89 ? 3.745 5.814 -17.348 1.00 0.00 90 HIS A O 8
ATOM 11329 N N . ALA A 1 1 ? 12.644 11.677 1.887 1.00 0.00 2 ALA A N 9
ATOM 11330 C CA . ALA A 1 1 ? 12.610 11.737 0.431 1.00 0.00 2 ALA A CA 9
ATOM 11331 C C . ALA A 1 1 ? 12.085 10.432 -0.156 1.00 0.00 2 ALA A C 9
ATOM 11332 O O . ALA A 1 1 ? 12.537 9.988 -1.210 1.00 0.00 2 ALA A O 9
ATOM 11341 N N . ASP A 1 2 ? 11.129 9.822 0.537 1.00 0.00 3 ASP A N 9
ATOM 11342 C CA . ASP A 1 2 ? 10.539 8.565 0.088 1.00 0.00 3 ASP A CA 9
ATOM 11343 C C . ASP A 1 2 ? 9.202 8.312 0.775 1.00 0.00 3 ASP A C 9
ATOM 11344 O O . ASP A 1 2 ? 9.128 7.593 1.771 1.00 0.00 3 ASP A O 9
ATOM 11353 N N . GLN A 1 3 ? 8.141 8.909 0.228 1.00 0.00 4 GLN A N 9
ATOM 11354 C CA . GLN A 1 3 ? 6.781 8.763 0.766 1.00 0.00 4 GLN A CA 9
ATOM 11355 C C . GLN A 1 3 ? 5.767 8.792 -0.372 1.00 0.00 4 GLN A C 9
ATOM 11356 O O . GLN A 1 3 ? 4.924 9.687 -0.447 1.00 0.00 4 GLN A O 9
ATOM 11370 N N . LEU A 1 4 ? 5.869 7.813 -1.262 1.00 0.00 5 LEU A N 9
ATOM 11371 C CA . LEU A 1 4 ? 4.977 7.722 -2.412 1.00 0.00 5 LEU A CA 9
ATOM 11372 C C . LEU A 1 4 ? 3.532 7.459 -1.986 1.00 0.00 5 LEU A C 9
ATOM 11373 O O . LEU A 1 4 ? 2.706 8.371 -1.980 1.00 0.00 5 LEU A O 9
ATOM 11389 N N . LEU A 1 5 ? 3.227 6.213 -1.634 1.00 0.00 6 LEU A N 9
ATOM 11390 C CA . LEU A 1 5 ? 1.878 5.851 -1.216 1.00 0.00 6 LEU A CA 9
ATOM 11391 C C . LEU A 1 5 ? 1.321 6.875 -0.230 1.00 0.00 6 LEU A C 9
ATOM 11392 O O . LEU A 1 5 ? 0.291 7.498 -0.479 1.00 0.00 6 LEU A O 9
ATOM 11408 N N . ARG A 1 6 ? 2.009 7.028 0.896 1.00 0.00 7 ARG A N 9
ATOM 11409 C CA . ARG A 1 6 ? 1.588 7.958 1.945 1.00 0.00 7 ARG A CA 9
ATOM 11410 C C . ARG A 1 6 ? 0.979 9.241 1.361 1.00 0.00 7 ARG A C 9
ATOM 11411 O O . ARG A 1 6 ? -0.148 9.608 1.691 1.00 0.00 7 ARG A O 9
ATOM 11432 N N . LYS A 1 7 ? 1.731 9.918 0.502 1.00 0.00 8 LYS A N 9
ATOM 11433 C CA . LYS A 1 7 ? 1.258 11.155 -0.109 1.00 0.00 8 LYS A CA 9
ATOM 11434 C C . LYS A 1 7 ? 0.098 10.894 -1.066 1.00 0.00 8 LYS A C 9
ATOM 11435 O O . LYS A 1 7 ? -0.927 11.572 -1.011 1.00 0.00 8 LYS A O 9
ATOM 11454 N N . LYS A 1 8 ? 0.269 9.909 -1.950 1.00 0.00 9 LYS A N 9
ATOM 11455 C CA . LYS A 1 8 ? -0.762 9.552 -2.934 1.00 0.00 9 LYS A CA 9
ATOM 11456 C C . LYS A 1 8 ? -1.740 8.530 -2.352 1.00 0.00 9 LYS A C 9
ATOM 11457 O O . LYS A 1 8 ? -2.384 7.783 -3.091 1.00 0.00 9 LYS A O 9
ATOM 11476 N N . ARG A 1 9 ? -1.846 8.503 -1.027 1.00 0.00 10 ARG A N 9
ATOM 11477 C CA . ARG A 1 9 ? -2.742 7.573 -0.347 1.00 0.00 10 ARG A CA 9
ATOM 11478 C C . ARG A 1 9 ? -4.191 8.042 -0.441 1.00 0.00 10 ARG A C 9
ATOM 11479 O O . ARG A 1 9 ? -5.073 7.288 -0.852 1.00 0.00 10 ARG A O 9
ATOM 11500 N N . ARG A 1 10 ? -4.429 9.289 -0.051 1.00 0.00 11 ARG A N 9
ATOM 11501 C CA . ARG A 1 10 ? -5.771 9.861 -0.084 1.00 0.00 11 ARG A CA 9
ATOM 11502 C C . ARG A 1 10 ? -6.476 9.543 -1.400 1.00 0.00 11 ARG A C 9
ATOM 11503 O O . ARG A 1 10 ? -7.702 9.438 -1.447 1.00 0.00 11 ARG A O 9
ATOM 11524 N N . ILE A 1 11 ? -5.697 9.392 -2.469 1.00 0.00 12 ILE A N 9
ATOM 11525 C CA . ILE A 1 11 ? -6.252 9.092 -3.787 1.00 0.00 12 ILE A CA 9
ATOM 11526 C C . ILE A 1 11 ? -6.620 7.617 -3.916 1.00 0.00 12 ILE A C 9
ATOM 11527 O O . ILE A 1 11 ? -7.791 7.271 -4.071 1.00 0.00 12 ILE A O 9
ATOM 11543 N N . PHE A 1 12 ? -5.612 6.751 -3.861 1.00 0.00 13 PHE A N 9
ATOM 11544 C CA . PHE A 1 12 ? -5.831 5.314 -3.981 1.00 0.00 13 PHE A CA 9
ATOM 11545 C C . PHE A 1 12 ? -7.020 4.866 -3.139 1.00 0.00 13 PHE A C 9
ATOM 11546 O O . PHE A 1 12 ? -7.936 4.212 -3.638 1.00 0.00 13 PHE A O 9
ATOM 11563 N N . ILE A 1 13 ? -6.996 5.214 -1.858 1.00 0.00 14 ILE A N 9
ATOM 11564 C CA . ILE A 1 13 ? -8.069 4.842 -0.946 1.00 0.00 14 ILE A CA 9
ATOM 11565 C C . ILE A 1 13 ? -9.423 5.337 -1.449 1.00 0.00 14 ILE A C 9
ATOM 11566 O O . ILE A 1 13 ? -10.386 4.573 -1.517 1.00 0.00 14 ILE A O 9
ATOM 11582 N N . HIS A 1 14 ? -9.491 6.622 -1.798 1.00 0.00 15 HIS A N 9
ATOM 11583 C CA . HIS A 1 14 ? -10.728 7.237 -2.295 1.00 0.00 15 HIS A CA 9
ATOM 11584 C C . HIS A 1 14 ? -10.847 7.097 -3.811 1.00 0.00 15 HIS A C 9
ATOM 11585 O O . HIS A 1 14 ? -11.061 8.082 -4.517 1.00 0.00 15 HIS A O 9
ATOM 11599 N N . SER A 1 15 ? -10.709 5.871 -4.311 1.00 0.00 16 SER A N 9
ATOM 11600 C CA . SER A 1 15 ? -10.805 5.625 -5.745 1.00 0.00 16 SER A CA 9
ATOM 11601 C C . SER A 1 15 ? -10.852 4.132 -6.052 1.00 0.00 16 SER A C 9
ATOM 11602 O O . SER A 1 15 ? -11.789 3.650 -6.689 1.00 0.00 16 SER A O 9
ATOM 11610 N N . VAL A 1 16 ? -9.833 3.404 -5.602 1.00 0.00 17 VAL A N 9
ATOM 11611 C CA . VAL A 1 16 ? -9.746 1.962 -5.832 1.00 0.00 17 VAL A CA 9
ATOM 11612 C C . VAL A 1 16 ? -11.116 1.289 -5.754 1.00 0.00 17 VAL A C 9
ATOM 11613 O O . VAL A 1 16 ? -11.872 1.507 -4.810 1.00 0.00 17 VAL A O 9
ATOM 11626 N N . GLY A 1 17 ? -11.428 0.472 -6.763 1.00 0.00 18 GLY A N 9
ATOM 11627 C CA . GLY A 1 17 ? -12.707 -0.229 -6.809 1.00 0.00 18 GLY A CA 9
ATOM 11628 C C . GLY A 1 17 ? -12.673 -1.557 -6.076 1.00 0.00 18 GLY A C 9
ATOM 11629 O O . GLY A 1 17 ? -11.633 -2.211 -6.011 1.00 0.00 18 GLY A O 9
ATOM 11633 N N . ALA A 1 18 ? -13.816 -1.956 -5.526 1.00 0.00 19 ALA A N 9
ATOM 11634 C CA . ALA A 1 18 ? -13.918 -3.215 -4.797 1.00 0.00 19 ALA A CA 9
ATOM 11635 C C . ALA A 1 18 ? -13.347 -4.375 -5.607 1.00 0.00 19 ALA A C 9
ATOM 11636 O O . ALA A 1 18 ? -12.854 -5.353 -5.046 1.00 0.00 19 ALA A O 9
ATOM 11643 N N . GLY A 1 19 ? -13.425 -4.262 -6.929 1.00 0.00 20 GLY A N 9
ATOM 11644 C CA . GLY A 1 19 ? -12.919 -5.313 -7.795 1.00 0.00 20 GLY A CA 9
ATOM 11645 C C . GLY A 1 19 ? -11.404 -5.333 -7.876 1.00 0.00 20 GLY A C 9
ATOM 11646 O O . GLY A 1 19 ? -10.785 -6.393 -7.775 1.00 0.00 20 GLY A O 9
ATOM 11650 N N . THR A 1 20 ? -10.806 -4.161 -8.064 1.00 0.00 21 THR A N 9
ATOM 11651 C CA . THR A 1 20 ? -9.355 -4.052 -8.165 1.00 0.00 21 THR A CA 9
ATOM 11652 C C . THR A 1 20 ? -8.667 -4.606 -6.921 1.00 0.00 21 THR A C 9
ATOM 11653 O O . THR A 1 20 ? -7.594 -5.195 -7.011 1.00 0.00 21 THR A O 9
ATOM 11664 N N . ILE A 1 21 ? -9.284 -4.407 -5.763 1.00 0.00 22 ILE A N 9
ATOM 11665 C CA . ILE A 1 21 ? -8.719 -4.884 -4.507 1.00 0.00 22 ILE A CA 9
ATOM 11666 C C . ILE A 1 21 ? -8.390 -6.374 -4.586 1.00 0.00 22 ILE A C 9
ATOM 11667 O O . ILE A 1 21 ? -7.234 -6.772 -4.441 1.00 0.00 22 ILE A O 9
ATOM 11683 N N . ASN A 1 22 ? -9.410 -7.192 -4.808 1.00 0.00 23 ASN A N 9
ATOM 11684 C CA . ASN A 1 22 ? -9.225 -8.635 -4.896 1.00 0.00 23 ASN A CA 9
ATOM 11685 C C . ASN A 1 22 ? -8.097 -8.990 -5.862 1.00 0.00 23 ASN A C 9
ATOM 11686 O O . ASN A 1 22 ? -7.305 -9.897 -5.600 1.00 0.00 23 ASN A O 9
ATOM 11697 N N . ALA A 1 23 ? -8.032 -8.277 -6.979 1.00 0.00 24 ALA A N 9
ATOM 11698 C CA . ALA A 1 23 ? -7.007 -8.525 -7.987 1.00 0.00 24 ALA A CA 9
ATOM 11699 C C . ALA A 1 23 ? -5.649 -7.985 -7.551 1.00 0.00 24 ALA A C 9
ATOM 11700 O O . ALA A 1 23 ? -4.607 -8.487 -7.972 1.00 0.00 24 ALA A O 9
ATOM 11707 N N . LEU A 1 24 ? -5.668 -6.952 -6.717 1.00 0.00 25 LEU A N 9
ATOM 11708 C CA . LEU A 1 24 ? -4.439 -6.330 -6.234 1.00 0.00 25 LEU A CA 9
ATOM 11709 C C . LEU A 1 24 ? -3.776 -7.175 -5.149 1.00 0.00 25 LEU A C 9
ATOM 11710 O O . LEU A 1 24 ? -2.619 -7.569 -5.285 1.00 0.00 25 LEU A O 9
ATOM 11726 N N . LEU A 1 25 ? -4.509 -7.450 -4.072 1.00 0.00 26 LEU A N 9
ATOM 11727 C CA . LEU A 1 25 ? -3.965 -8.246 -2.977 1.00 0.00 26 LEU A CA 9
ATOM 11728 C C . LEU A 1 25 ? -3.542 -9.619 -3.469 1.00 0.00 26 LEU A C 9
ATOM 11729 O O . LEU A 1 25 ? -2.641 -10.244 -2.908 1.00 0.00 26 LEU A O 9
ATOM 11745 N N . ASP A 1 26 ? -4.191 -10.076 -4.530 1.00 0.00 27 ASP A N 9
ATOM 11746 C CA . ASP A 1 26 ? -3.875 -11.373 -5.114 1.00 0.00 27 ASP A CA 9
ATOM 11747 C C . ASP A 1 26 ? -2.486 -11.346 -5.741 1.00 0.00 27 ASP A C 9
ATOM 11748 O O . ASP A 1 26 ? -1.704 -12.287 -5.594 1.00 0.00 27 ASP A O 9
ATOM 11757 N N . CYS A 1 27 ? -2.183 -10.253 -6.437 1.00 0.00 28 CYS A N 9
ATOM 11758 C CA . CYS A 1 27 ? -0.887 -10.093 -7.083 1.00 0.00 28 CYS A CA 9
ATOM 11759 C C . CYS A 1 27 ? 0.229 -10.020 -6.044 1.00 0.00 28 CYS A C 9
ATOM 11760 O O . CYS A 1 27 ? 1.282 -10.634 -6.211 1.00 0.00 28 CYS A O 9
ATOM 11768 N N . LEU A 1 28 ? -0.009 -9.272 -4.972 1.00 0.00 29 LEU A N 9
ATOM 11769 C CA . LEU A 1 28 ? 0.980 -9.131 -3.909 1.00 0.00 29 LEU A CA 9
ATOM 11770 C C . LEU A 1 28 ? 1.471 -10.500 -3.453 1.00 0.00 29 LEU A C 9
ATOM 11771 O O . LEU A 1 28 ? 2.671 -10.712 -3.275 1.00 0.00 29 LEU A O 9
ATOM 11787 N N . LEU A 1 29 ? 0.538 -11.428 -3.272 1.00 0.00 30 LEU A N 9
ATOM 11788 C CA . LEU A 1 29 ? 0.881 -12.780 -2.843 1.00 0.00 30 LEU A CA 9
ATOM 11789 C C . LEU A 1 29 ? 1.852 -13.418 -3.830 1.00 0.00 30 LEU A C 9
ATOM 11790 O O . LEU A 1 29 ? 2.839 -14.037 -3.431 1.00 0.00 30 LEU A O 9
ATOM 11806 N N . GLU A 1 30 ? 1.570 -13.261 -5.119 1.00 0.00 31 GLU A N 9
ATOM 11807 C CA . GLU A 1 30 ? 2.428 -13.821 -6.157 1.00 0.00 31 GLU A CA 9
ATOM 11808 C C . GLU A 1 30 ? 3.892 -13.520 -5.858 1.00 0.00 31 GLU A C 9
ATOM 11809 O O . GLU A 1 30 ? 4.752 -14.396 -5.965 1.00 0.00 31 GLU A O 9
ATOM 11821 N N . ASP A 1 31 ? 4.168 -12.276 -5.475 1.00 0.00 32 ASP A N 9
ATOM 11822 C CA . ASP A 1 31 ? 5.527 -11.853 -5.150 1.00 0.00 32 ASP A CA 9
ATOM 11823 C C . ASP A 1 31 ? 5.918 -12.327 -3.755 1.00 0.00 32 ASP A C 9
ATOM 11824 O O . ASP A 1 31 ? 7.098 -12.363 -3.408 1.00 0.00 32 ASP A O 9
ATOM 11833 N N . GLU A 1 32 ? 4.915 -12.688 -2.960 1.00 0.00 33 GLU A N 9
ATOM 11834 C CA . GLU A 1 32 ? 5.141 -13.161 -1.600 1.00 0.00 33 GLU A CA 9
ATOM 11835 C C . GLU A 1 32 ? 5.734 -12.058 -0.730 1.00 0.00 33 GLU A C 9
ATOM 11836 O O . GLU A 1 32 ? 6.543 -12.322 0.159 1.00 0.00 33 GLU A O 9
ATOM 11848 N N . VAL A 1 33 ? 5.325 -10.820 -0.993 1.00 0.00 34 VAL A N 9
ATOM 11849 C CA . VAL A 1 33 ? 5.816 -9.678 -0.232 1.00 0.00 34 VAL A CA 9
ATOM 11850 C C . VAL A 1 33 ? 5.169 -9.620 1.149 1.00 0.00 34 VAL A C 9
ATOM 11851 O O . VAL A 1 33 ? 5.838 -9.344 2.145 1.00 0.00 34 VAL A O 9
ATOM 11864 N N . ILE A 1 34 ? 3.861 -9.885 1.206 1.00 0.00 35 ILE A N 9
ATOM 11865 C CA . ILE A 1 34 ? 3.112 -9.870 2.468 1.00 0.00 35 ILE A CA 9
ATOM 11866 C C . ILE A 1 34 ? 3.148 -11.250 3.124 1.00 0.00 35 ILE A C 9
ATOM 11867 O O . ILE A 1 34 ? 3.336 -12.265 2.452 1.00 0.00 35 ILE A O 9
ATOM 11883 N N . SER A 1 35 ? 2.967 -11.278 4.448 1.00 0.00 36 SER A N 9
ATOM 11884 C CA . SER A 1 35 ? 2.977 -12.529 5.223 1.00 0.00 36 SER A CA 9
ATOM 11885 C C . SER A 1 35 ? 1.561 -13.057 5.421 1.00 0.00 36 SER A C 9
ATOM 11886 O O . SER A 1 35 ? 0.604 -12.287 5.485 1.00 0.00 36 SER A O 9
ATOM 11894 N N . GLN A 1 36 ? 1.434 -14.379 5.523 1.00 0.00 37 GLN A N 9
ATOM 11895 C CA . GLN A 1 36 ? 0.133 -15.008 5.721 1.00 0.00 37 GLN A CA 9
ATOM 11896 C C . GLN A 1 36 ? -0.674 -14.259 6.777 1.00 0.00 37 GLN A C 9
ATOM 11897 O O . GLN A 1 36 ? -1.901 -14.200 6.711 1.00 0.00 37 GLN A O 9
ATOM 11911 N N . GLU A 1 37 ? 0.029 -13.681 7.746 1.00 0.00 38 GLU A N 9
ATOM 11912 C CA . GLU A 1 37 ? -0.618 -12.926 8.812 1.00 0.00 38 GLU A CA 9
ATOM 11913 C C . GLU A 1 37 ? -1.214 -11.635 8.263 1.00 0.00 38 GLU A C 9
ATOM 11914 O O . GLU A 1 37 ? -2.314 -11.234 8.645 1.00 0.00 38 GLU A O 9
ATOM 11926 N N . ASP A 1 38 ? -0.483 -10.995 7.357 1.00 0.00 39 ASP A N 9
ATOM 11927 C CA . ASP A 1 38 ? -0.938 -9.754 6.743 1.00 0.00 39 ASP A CA 9
ATOM 11928 C C . ASP A 1 38 ? -2.111 -10.025 5.805 1.00 0.00 39 ASP A C 9
ATOM 11929 O O . ASP A 1 38 ? -3.164 -9.397 5.916 1.00 0.00 39 ASP A O 9
ATOM 11938 N N . MET A 1 39 ? -1.926 -10.973 4.892 1.00 0.00 40 MET A N 9
ATOM 11939 C CA . MET A 1 39 ? -2.977 -11.334 3.948 1.00 0.00 40 MET A CA 9
ATOM 11940 C C . MET A 1 39 ? -4.299 -11.515 4.681 1.00 0.00 40 MET A C 9
ATOM 11941 O O . MET A 1 39 ? -5.368 -11.208 4.153 1.00 0.00 40 MET A O 9
ATOM 11955 N N . ASN A 1 40 ? -4.209 -12.012 5.908 1.00 0.00 41 ASN A N 9
ATOM 11956 C CA . ASN A 1 40 ? -5.386 -12.236 6.734 1.00 0.00 41 ASN A CA 9
ATOM 11957 C C . ASN A 1 40 ? -5.982 -10.911 7.195 1.00 0.00 41 ASN A C 9
ATOM 11958 O O . ASN A 1 40 ? -7.201 -10.767 7.283 1.00 0.00 41 ASN A O 9
ATOM 11969 N N . LYS A 1 41 ? -5.118 -9.940 7.490 1.00 0.00 42 LYS A N 9
ATOM 11970 C CA . LYS A 1 41 ? -5.580 -8.635 7.938 1.00 0.00 42 LYS A CA 9
ATOM 11971 C C . LYS A 1 41 ? -6.627 -8.076 6.972 1.00 0.00 42 LYS A C 9
ATOM 11972 O O . LYS A 1 41 ? -7.697 -7.633 7.389 1.00 0.00 42 LYS A O 9
ATOM 11991 N N . VAL A 1 42 ? -6.316 -8.116 5.678 1.00 0.00 43 VAL A N 9
ATOM 11992 C CA . VAL A 1 42 ? -7.239 -7.627 4.657 1.00 0.00 43 VAL A CA 9
ATOM 11993 C C . VAL A 1 42 ? -8.428 -8.567 4.511 1.00 0.00 43 VAL A C 9
ATOM 11994 O O . VAL A 1 42 ? -9.582 -8.144 4.572 1.00 0.00 43 VAL A O 9
ATOM 12007 N N . ARG A 1 43 ? -8.132 -9.846 4.316 1.00 0.00 44 ARG A N 9
ATOM 12008 C CA . ARG A 1 43 ? -9.167 -10.860 4.157 1.00 0.00 44 ARG A CA 9
ATOM 12009 C C . ARG A 1 43 ? -10.161 -10.798 5.322 1.00 0.00 44 ARG A C 9
ATOM 12010 O O . ARG A 1 43 ? -11.286 -11.286 5.223 1.00 0.00 44 ARG A O 9
ATOM 12031 N N . ASP A 1 44 ? -9.731 -10.190 6.422 1.00 0.00 45 ASP A N 9
ATOM 12032 C CA . ASP A 1 44 ? -10.573 -10.059 7.605 1.00 0.00 45 ASP A CA 9
ATOM 12033 C C . ASP A 1 44 ? -11.851 -9.293 7.281 1.00 0.00 45 ASP A C 9
ATOM 12034 O O . ASP A 1 44 ? -12.812 -9.315 8.050 1.00 0.00 45 ASP A O 9
ATOM 12043 N N . GLU A 1 45 ? -11.857 -8.617 6.137 1.00 0.00 46 GLU A N 9
ATOM 12044 C CA . GLU A 1 45 ? -13.017 -7.845 5.712 1.00 0.00 46 GLU A CA 9
ATOM 12045 C C . GLU A 1 45 ? -13.539 -6.977 6.851 1.00 0.00 46 GLU A C 9
ATOM 12046 O O . GLU A 1 45 ? -14.503 -7.335 7.527 1.00 0.00 46 GLU A O 9
ATOM 12058 N N . ASN A 1 46 ? -12.893 -5.834 7.059 1.00 0.00 47 ASN A N 9
ATOM 12059 C CA . ASN A 1 46 ? -13.288 -4.914 8.118 1.00 0.00 47 ASN A CA 9
ATOM 12060 C C . ASN A 1 46 ? -14.621 -4.246 7.790 1.00 0.00 47 ASN A C 9
ATOM 12061 O O . ASN A 1 46 ? -15.501 -4.142 8.645 1.00 0.00 47 ASN A O 9
ATOM 12072 N N . ASP A 1 47 ? -14.766 -3.794 6.548 1.00 0.00 48 ASP A N 9
ATOM 12073 C CA . ASP A 1 47 ? -15.989 -3.137 6.114 1.00 0.00 48 ASP A CA 9
ATOM 12074 C C . ASP A 1 47 ? -15.977 -2.906 4.606 1.00 0.00 48 ASP A C 9
ATOM 12075 O O . ASP A 1 47 ? -15.543 -3.764 3.837 1.00 0.00 48 ASP A O 9
ATOM 12084 N N . THR A 1 48 ? -16.459 -1.743 4.196 1.00 0.00 49 THR A N 9
ATOM 12085 C CA . THR A 1 48 ? -16.515 -1.385 2.783 1.00 0.00 49 THR A CA 9
ATOM 12086 C C . THR A 1 48 ? -15.118 -1.219 2.196 1.00 0.00 49 THR A C 9
ATOM 12087 O O . THR A 1 48 ? -14.119 -1.557 2.831 1.00 0.00 49 THR A O 9
ATOM 12098 N N . VAL A 1 49 ? -15.057 -0.694 0.975 1.00 0.00 50 VAL A N 9
ATOM 12099 C CA . VAL A 1 49 ? -13.787 -0.480 0.294 1.00 0.00 50 VAL A CA 9
ATOM 12100 C C . VAL A 1 49 ? -12.911 0.510 1.063 1.00 0.00 50 VAL A C 9
ATOM 12101 O O . VAL A 1 49 ? -11.745 0.234 1.340 1.00 0.00 50 VAL A O 9
ATOM 12114 N N . MET A 1 50 ? -13.475 1.665 1.393 1.00 0.00 51 MET A N 9
ATOM 12115 C CA . MET A 1 50 ? -12.737 2.694 2.118 1.00 0.00 51 MET A CA 9
ATOM 12116 C C . MET A 1 50 ? -11.905 2.093 3.248 1.00 0.00 51 MET A C 9
ATOM 12117 O O . MET A 1 50 ? -10.805 2.564 3.539 1.00 0.00 51 MET A O 9
ATOM 12131 N N . ASP A 1 51 ? -12.439 1.052 3.890 1.00 0.00 52 ASP A N 9
ATOM 12132 C CA . ASP A 1 51 ? -11.757 0.381 5.002 1.00 0.00 52 ASP A CA 9
ATOM 12133 C C . ASP A 1 51 ? -10.807 -0.709 4.504 1.00 0.00 52 ASP A C 9
ATOM 12134 O O . ASP A 1 51 ? -9.679 -0.823 4.982 1.00 0.00 52 ASP A O 9
ATOM 12143 N N . LYS A 1 52 ? -11.272 -1.512 3.552 1.00 0.00 53 LYS A N 9
ATOM 12144 C CA . LYS A 1 52 ? -10.460 -2.597 3.005 1.00 0.00 53 LYS A CA 9
ATOM 12145 C C . LYS A 1 52 ? -9.238 -2.055 2.269 1.00 0.00 53 LYS A C 9
ATOM 12146 O O . LYS A 1 52 ? -8.247 -2.761 2.089 1.00 0.00 53 LYS A O 9
ATOM 12165 N N . ALA A 1 53 ? -9.319 -0.796 1.844 1.00 0.00 54 ALA A N 9
ATOM 12166 C CA . ALA A 1 53 ? -8.225 -0.145 1.123 1.00 0.00 54 ALA A CA 9
ATOM 12167 C C . ALA A 1 53 ? -7.199 0.431 2.091 1.00 0.00 54 ALA A C 9
ATOM 12168 O O . ALA A 1 53 ? -6.002 0.165 1.977 1.00 0.00 54 ALA A O 9
ATOM 12175 N N . ARG A 1 54 ? -7.675 1.223 3.045 1.00 0.00 55 ARG A N 9
ATOM 12176 C CA . ARG A 1 54 ? -6.802 1.840 4.036 1.00 0.00 55 ARG A CA 9
ATOM 12177 C C . ARG A 1 54 ? -5.792 0.831 4.573 1.00 0.00 55 ARG A C 9
ATOM 12178 O O . ARG A 1 54 ? -4.618 1.151 4.760 1.00 0.00 55 ARG A O 9
ATOM 12199 N N . VAL A 1 55 ? -6.259 -0.389 4.822 1.00 0.00 56 VAL A N 9
ATOM 12200 C CA . VAL A 1 55 ? -5.399 -1.446 5.341 1.00 0.00 56 VAL A CA 9
ATOM 12201 C C . VAL A 1 55 ? -4.504 -2.025 4.249 1.00 0.00 56 VAL A C 9
ATOM 12202 O O . VAL A 1 55 ? -3.304 -2.207 4.452 1.00 0.00 56 VAL A O 9
ATOM 12215 N N . LEU A 1 56 ? -5.091 -2.315 3.091 1.00 0.00 57 LEU A N 9
ATOM 12216 C CA . LEU A 1 56 ? -4.337 -2.878 1.977 1.00 0.00 57 LEU A CA 9
ATOM 12217 C C . LEU A 1 56 ? -3.119 -2.017 1.656 1.00 0.00 57 LEU A C 9
ATOM 12218 O O . LEU A 1 56 ? -1.989 -2.505 1.638 1.00 0.00 57 LEU A O 9
ATOM 12234 N N . ILE A 1 57 ? -3.356 -0.735 1.403 1.00 0.00 58 ILE A N 9
ATOM 12235 C CA . ILE A 1 57 ? -2.280 0.194 1.083 1.00 0.00 58 ILE A CA 9
ATOM 12236 C C . ILE A 1 57 ? -1.288 0.314 2.237 1.00 0.00 58 ILE A C 9
ATOM 12237 O O . ILE A 1 57 ? -0.097 0.541 2.025 1.00 0.00 58 ILE A O 9
ATOM 12253 N N . ASP A 1 58 ? -1.789 0.165 3.460 1.00 0.00 59 ASP A N 9
ATOM 12254 C CA . ASP A 1 58 ? -0.949 0.262 4.649 1.00 0.00 59 ASP A CA 9
ATOM 12255 C C . ASP A 1 58 ? 0.042 -0.896 4.723 1.00 0.00 59 ASP A C 9
ATOM 12256 O O . ASP A 1 58 ? 1.244 -0.687 4.888 1.00 0.00 59 ASP A O 9
ATOM 12265 N N . LEU A 1 59 ? -0.469 -2.116 4.604 1.00 0.00 60 LEU A N 9
ATOM 12266 C CA . LEU A 1 59 ? 0.373 -3.308 4.663 1.00 0.00 60 LEU A CA 9
ATOM 12267 C C . LEU A 1 59 ? 1.547 -3.198 3.693 1.00 0.00 60 LEU A C 9
ATOM 12268 O O . LEU A 1 59 ? 2.683 -3.522 4.040 1.00 0.00 60 LEU A O 9
ATOM 12284 N N . VAL A 1 60 ? 1.266 -2.739 2.478 1.00 0.00 61 VAL A N 9
ATOM 12285 C CA . VAL A 1 60 ? 2.299 -2.586 1.459 1.00 0.00 61 VAL A CA 9
ATOM 12286 C C . VAL A 1 60 ? 3.435 -1.700 1.960 1.00 0.00 61 VAL A C 9
ATOM 12287 O O . VAL A 1 60 ? 4.572 -2.150 2.103 1.00 0.00 61 VAL A O 9
ATOM 12300 N N . THR A 1 61 ? 3.118 -0.436 2.222 1.00 0.00 62 THR A N 9
ATOM 12301 C CA . THR A 1 61 ? 4.111 0.517 2.705 1.00 0.00 62 THR A CA 9
ATOM 12302 C C . THR A 1 61 ? 4.858 -0.029 3.916 1.00 0.00 62 THR A C 9
ATOM 12303 O O . THR A 1 61 ? 5.985 0.378 4.198 1.00 0.00 62 THR A O 9
ATOM 12314 N N . GLY A 1 62 ? 4.224 -0.953 4.630 1.00 0.00 63 GLY A N 9
ATOM 12315 C CA . GLY A 1 62 ? 4.844 -1.539 5.804 1.00 0.00 63 GLY A CA 9
ATOM 12316 C C . GLY A 1 62 ? 6.057 -2.383 5.461 1.00 0.00 63 GLY A C 9
ATOM 12317 O O . GLY A 1 62 ? 7.075 -2.326 6.149 1.00 0.00 63 GLY A O 9
ATOM 12321 N N . LYS A 1 63 ? 5.946 -3.170 4.394 1.00 0.00 64 LYS A N 9
ATOM 12322 C CA . LYS A 1 63 ? 7.040 -4.034 3.956 1.00 0.00 64 LYS A CA 9
ATOM 12323 C C . LYS A 1 63 ? 8.094 -3.232 3.200 1.00 0.00 64 LYS A C 9
ATOM 12324 O O . LYS A 1 63 ? 8.768 -3.753 2.313 1.00 0.00 64 LYS A O 9
ATOM 12343 N N . GLY A 1 64 ? 8.233 -1.961 3.565 1.00 0.00 65 GLY A N 9
ATOM 12344 C CA . GLY A 1 64 ? 9.210 -1.099 2.919 1.00 0.00 65 GLY A CA 9
ATOM 12345 C C . GLY A 1 64 ? 8.732 -0.575 1.579 1.00 0.00 65 GLY A C 9
ATOM 12346 O O . GLY A 1 64 ? 7.698 -1.010 1.070 1.00 0.00 65 GLY A O 9
ATOM 12350 N N . PRO A 1 65 ? 9.474 0.368 0.983 1.00 0.00 66 PRO A N 9
ATOM 12351 C CA . PRO A 1 65 ? 9.121 0.958 -0.314 1.00 0.00 66 PRO A CA 9
ATOM 12352 C C . PRO A 1 65 ? 9.405 0.003 -1.475 1.00 0.00 66 PRO A C 9
ATOM 12353 O O . PRO A 1 65 ? 8.937 0.215 -2.592 1.00 0.00 66 PRO A O 9
ATOM 12364 N N . LYS A 1 66 ? 10.169 -1.048 -1.200 1.00 0.00 67 LYS A N 9
ATOM 12365 C CA . LYS A 1 66 ? 10.504 -2.031 -2.223 1.00 0.00 67 LYS A CA 9
ATOM 12366 C C . LYS A 1 66 ? 9.238 -2.643 -2.807 1.00 0.00 67 LYS A C 9
ATOM 12367 O O . LYS A 1 66 ? 9.229 -3.125 -3.940 1.00 0.00 67 LYS A O 9
ATOM 12386 N N . SER A 1 67 ? 8.167 -2.618 -2.018 1.00 0.00 68 SER A N 9
ATOM 12387 C CA . SER A 1 67 ? 6.879 -3.165 -2.437 1.00 0.00 68 SER A CA 9
ATOM 12388 C C . SER A 1 67 ? 6.118 -2.166 -3.302 1.00 0.00 68 SER A C 9
ATOM 12389 O O . SER A 1 67 ? 5.276 -2.548 -4.117 1.00 0.00 68 SER A O 9
ATOM 12397 N N . CYS A 1 68 ? 6.414 -0.884 -3.115 1.00 0.00 69 CYS A N 9
ATOM 12398 C CA . CYS A 1 68 ? 5.752 0.173 -3.872 1.00 0.00 69 CYS A CA 9
ATOM 12399 C C . CYS A 1 68 ? 5.816 -0.100 -5.372 1.00 0.00 69 CYS A C 9
ATOM 12400 O O . CYS A 1 68 ? 4.822 0.049 -6.082 1.00 0.00 69 CYS A O 9
ATOM 12408 N N . CYS A 1 69 ? 6.992 -0.493 -5.851 1.00 0.00 70 CYS A N 9
ATOM 12409 C CA . CYS A 1 69 ? 7.183 -0.778 -7.267 1.00 0.00 70 CYS A CA 9
ATOM 12410 C C . CYS A 1 69 ? 6.174 -1.812 -7.757 1.00 0.00 70 CYS A C 9
ATOM 12411 O O . CYS A 1 69 ? 5.329 -1.517 -8.602 1.00 0.00 70 CYS A O 9
ATOM 12419 N N . LYS A 1 70 ? 6.270 -3.023 -7.222 1.00 0.00 71 LYS A N 9
ATOM 12420 C CA . LYS A 1 70 ? 5.365 -4.101 -7.606 1.00 0.00 71 LYS A CA 9
ATOM 12421 C C . LYS A 1 70 ? 3.910 -3.683 -7.419 1.00 0.00 71 LYS A C 9
ATOM 12422 O O . LYS A 1 70 ? 3.025 -4.127 -8.149 1.00 0.00 71 LYS A O 9
ATOM 12441 N N . PHE A 1 71 ? 3.672 -2.825 -6.434 1.00 0.00 72 PHE A N 9
ATOM 12442 C CA . PHE A 1 71 ? 2.327 -2.342 -6.143 1.00 0.00 72 PHE A CA 9
ATOM 12443 C C . PHE A 1 71 ? 1.829 -1.405 -7.239 1.00 0.00 72 PHE A C 9
ATOM 12444 O O . PHE A 1 71 ? 0.955 -1.763 -8.028 1.00 0.00 72 PHE A O 9
ATOM 12461 N N . ILE A 1 72 ? 2.391 -0.201 -7.278 1.00 0.00 73 ILE A N 9
ATOM 12462 C CA . ILE A 1 72 ? 2.008 0.796 -8.268 1.00 0.00 73 ILE A CA 9
ATOM 12463 C C . ILE A 1 72 ? 1.871 0.180 -9.658 1.00 0.00 73 ILE A C 9
ATOM 12464 O O . ILE A 1 72 ? 0.960 0.523 -10.412 1.00 0.00 73 ILE A O 9
ATOM 12480 N N . LYS A 1 73 ? 2.782 -0.729 -9.992 1.00 0.00 74 LYS A N 9
ATOM 12481 C CA . LYS A 1 73 ? 2.762 -1.389 -11.293 1.00 0.00 74 LYS A CA 9
ATOM 12482 C C . LYS A 1 73 ? 1.545 -2.299 -11.429 1.00 0.00 74 LYS A C 9
ATOM 12483 O O . LYS A 1 73 ? 0.706 -2.103 -12.308 1.00 0.00 74 LYS A O 9
ATOM 12502 N N . HIS A 1 74 ? 1.454 -3.297 -10.555 1.00 0.00 75 HIS A N 9
ATOM 12503 C CA . HIS A 1 74 ? 0.339 -4.235 -10.583 1.00 0.00 75 HIS A CA 9
ATOM 12504 C C . HIS A 1 74 ? -0.989 -3.491 -10.663 1.00 0.00 75 HIS A C 9
ATOM 12505 O O . HIS A 1 74 ? -1.968 -4.003 -11.205 1.00 0.00 75 HIS A O 9
ATOM 12519 N N . LEU A 1 75 ? -1.014 -2.278 -10.122 1.00 0.00 76 LEU A N 9
ATOM 12520 C CA . LEU A 1 75 ? -2.221 -1.461 -10.132 1.00 0.00 76 LEU A CA 9
ATOM 12521 C C . LEU A 1 75 ? -2.461 -0.862 -11.514 1.00 0.00 76 LEU A C 9
ATOM 12522 O O . LEU A 1 75 ? -3.603 -0.647 -11.919 1.00 0.00 76 LEU A O 9
ATOM 12538 N N . CYS A 1 76 ? -1.376 -0.584 -12.225 1.00 0.00 77 CYS A N 9
ATOM 12539 C CA . CYS A 1 76 ? -1.461 0.001 -13.558 1.00 0.00 77 CYS A CA 9
ATOM 12540 C C . CYS A 1 76 ? -2.234 -0.900 -14.517 1.00 0.00 77 CYS A C 9
ATOM 12541 O O . CYS A 1 76 ? -3.101 -0.434 -15.256 1.00 0.00 77 CYS A O 9
ATOM 12549 N N . GLU A 1 77 ? -1.908 -2.189 -14.509 1.00 0.00 78 GLU A N 9
ATOM 12550 C CA . GLU A 1 77 ? -2.567 -3.150 -15.391 1.00 0.00 78 GLU A CA 9
ATOM 12551 C C . GLU A 1 77 ? -3.961 -3.518 -14.884 1.00 0.00 78 GLU A C 9
ATOM 12552 O O . GLU A 1 77 ? -4.824 -3.921 -15.664 1.00 0.00 78 GLU A O 9
ATOM 12564 N N . GLU A 1 78 ? -4.178 -3.386 -13.575 1.00 0.00 79 GLU A N 9
ATOM 12565 C CA . GLU A 1 78 ? -5.471 -3.714 -12.967 1.00 0.00 79 GLU A CA 9
ATOM 12566 C C . GLU A 1 78 ? -6.451 -2.552 -13.084 1.00 0.00 79 GLU A C 9
ATOM 12567 O O . GLU A 1 78 ? -7.662 -2.755 -13.169 1.00 0.00 79 GLU A O 9
ATOM 12579 N N . ASP A 1 79 ? -5.918 -1.329 -13.077 1.00 0.00 80 ASP A N 9
ATOM 12580 C CA . ASP A 1 79 ? -6.737 -0.112 -13.168 1.00 0.00 80 ASP A CA 9
ATOM 12581 C C . ASP A 1 79 ? -5.957 1.022 -13.855 1.00 0.00 80 ASP A C 9
ATOM 12582 O O . ASP A 1 79 ? -5.117 1.653 -13.215 1.00 0.00 80 ASP A O 9
ATOM 12591 N N . PRO A 1 80 ? -6.196 1.317 -15.162 1.00 0.00 81 PRO A N 9
ATOM 12592 C CA . PRO A 1 80 ? -5.468 2.386 -15.850 1.00 0.00 81 PRO A CA 9
ATOM 12593 C C . PRO A 1 80 ? -6.071 3.763 -15.567 1.00 0.00 81 PRO A C 9
ATOM 12594 O O . PRO A 1 80 ? -5.404 4.785 -15.722 1.00 0.00 81 PRO A O 9
ATOM 12605 N N . GLN A 1 81 ? -7.330 3.777 -15.142 1.00 0.00 82 GLN A N 9
ATOM 12606 C CA . GLN A 1 81 ? -8.014 5.026 -14.826 1.00 0.00 82 GLN A CA 9
ATOM 12607 C C . GLN A 1 81 ? -7.410 5.661 -13.579 1.00 0.00 82 GLN A C 9
ATOM 12608 O O . GLN A 1 81 ? -6.907 6.784 -13.621 1.00 0.00 82 GLN A O 9
ATOM 12622 N N . LEU A 1 82 ? -7.455 4.926 -12.473 1.00 0.00 83 LEU A N 9
ATOM 12623 C CA . LEU A 1 82 ? -6.903 5.404 -11.211 1.00 0.00 83 LEU A CA 9
ATOM 12624 C C . LEU A 1 82 ? -5.393 5.573 -11.330 1.00 0.00 83 LEU A C 9
ATOM 12625 O O . LEU A 1 82 ? -4.847 6.634 -11.029 1.00 0.00 83 LEU A O 9
ATOM 12641 N N . ALA A 1 83 ? -4.724 4.519 -11.778 1.00 0.00 84 ALA A N 9
ATOM 12642 C CA . ALA A 1 83 ? -3.277 4.544 -11.943 1.00 0.00 84 ALA A CA 9
ATOM 12643 C C . ALA A 1 83 ? -2.841 5.771 -12.732 1.00 0.00 84 ALA A C 9
ATOM 12644 O O . ALA A 1 83 ? -1.686 6.190 -12.661 1.00 0.00 84 ALA A O 9
ATOM 12651 N N . SER A 1 84 ? -3.776 6.352 -13.475 1.00 0.00 85 SER A N 9
ATOM 12652 C CA . SER A 1 84 ? -3.490 7.537 -14.271 1.00 0.00 85 SER A CA 9
ATOM 12653 C C . SER A 1 84 ? -2.875 8.612 -13.390 1.00 0.00 85 SER A C 9
ATOM 12654 O O . SER A 1 84 ? -1.993 9.357 -13.816 1.00 0.00 85 SER A O 9
ATOM 12662 N N . LYS A 1 85 ? -3.344 8.669 -12.147 1.00 0.00 86 LYS A N 9
ATOM 12663 C CA . LYS A 1 85 ? -2.847 9.633 -11.167 1.00 0.00 86 LYS A CA 9
ATOM 12664 C C . LYS A 1 85 ? -1.588 9.101 -10.496 1.00 0.00 86 LYS A C 9
ATOM 12665 O O . LYS A 1 85 ? -0.647 9.848 -10.231 1.00 0.00 86 LYS A O 9
ATOM 12684 N N . MET A 1 86 ? -1.579 7.793 -10.229 1.00 0.00 87 MET A N 9
ATOM 12685 C CA . MET A 1 86 ? -0.440 7.127 -9.591 1.00 0.00 87 MET A CA 9
ATOM 12686 C C . MET A 1 86 ? 0.561 6.656 -10.643 1.00 0.00 87 MET A C 9
ATOM 12687 O O . MET A 1 86 ? 1.435 5.837 -10.362 1.00 0.00 87 MET A O 9
ATOM 12701 N N . GLY A 1 87 ? 0.421 7.184 -11.862 1.00 0.00 88 GLY A N 9
ATOM 12702 C CA . GLY A 1 87 ? 1.312 6.826 -12.965 1.00 0.00 88 GLY A CA 9
ATOM 12703 C C . GLY A 1 87 ? 2.488 7.772 -13.077 1.00 0.00 88 GLY A C 9
ATOM 12704 O O . GLY A 1 87 ? 2.915 8.114 -14.180 1.00 0.00 88 GLY A O 9
ATOM 12708 N N . LEU A 1 88 ? 3.003 8.203 -11.927 1.00 0.00 89 LEU A N 9
ATOM 12709 C CA . LEU A 1 88 ? 4.136 9.133 -11.867 1.00 0.00 89 LEU A CA 9
ATOM 12710 C C . LEU A 1 88 ? 5.128 8.893 -13.011 1.00 0.00 89 LEU A C 9
ATOM 12711 O O . LEU A 1 88 ? 5.739 9.831 -13.524 1.00 0.00 89 LEU A O 9
ATOM 12727 N N . HIS A 1 89 ? 5.278 7.632 -13.401 1.00 0.00 90 HIS A N 9
ATOM 12728 C CA . HIS A 1 89 ? 6.190 7.266 -14.480 1.00 0.00 90 HIS A CA 9
ATOM 12729 C C . HIS A 1 89 ? 5.590 7.614 -15.839 1.00 0.00 90 HIS A C 9
ATOM 12730 O O . HIS A 1 89 ? 4.437 7.211 -16.097 1.00 0.00 90 HIS A O 9
ATOM 12745 N N . ALA A 1 1 ? 12.705 10.748 0.282 1.00 0.00 2 ALA A N 10
ATOM 12746 C CA . ALA A 1 1 ? 12.503 10.937 -1.149 1.00 0.00 2 ALA A CA 10
ATOM 12747 C C . ALA A 1 1 ? 11.789 9.738 -1.766 1.00 0.00 2 ALA A C 10
ATOM 12748 O O . ALA A 1 1 ? 12.035 9.383 -2.919 1.00 0.00 2 ALA A O 10
ATOM 12757 N N . ASP A 1 2 ? 10.905 9.119 -0.991 1.00 0.00 3 ASP A N 10
ATOM 12758 C CA . ASP A 1 2 ? 10.155 7.960 -1.462 1.00 0.00 3 ASP A CA 10
ATOM 12759 C C . ASP A 1 2 ? 8.948 7.694 -0.569 1.00 0.00 3 ASP A C 10
ATOM 12760 O O . ASP A 1 2 ? 9.031 6.928 0.390 1.00 0.00 3 ASP A O 10
ATOM 12769 N N . GLN A 1 3 ? 7.825 8.334 -0.893 1.00 0.00 4 GLN A N 10
ATOM 12770 C CA . GLN A 1 3 ? 6.584 8.177 -0.129 1.00 0.00 4 GLN A CA 10
ATOM 12771 C C . GLN A 1 3 ? 5.371 8.425 -1.022 1.00 0.00 4 GLN A C 10
ATOM 12772 O O . GLN A 1 3 ? 4.534 9.279 -0.727 1.00 0.00 4 GLN A O 10
ATOM 12786 N N . LEU A 1 4 ? 5.284 7.672 -2.113 1.00 0.00 5 LEU A N 10
ATOM 12787 C CA . LEU A 1 4 ? 4.175 7.810 -3.050 1.00 0.00 5 LEU A CA 10
ATOM 12788 C C . LEU A 1 4 ? 2.855 7.425 -2.394 1.00 0.00 5 LEU A C 10
ATOM 12789 O O . LEU A 1 4 ? 1.916 8.218 -2.365 1.00 0.00 5 LEU A O 10
ATOM 12805 N N . LEU A 1 5 ? 2.782 6.206 -1.869 1.00 0.00 6 LEU A N 10
ATOM 12806 C CA . LEU A 1 5 ? 1.564 5.732 -1.218 1.00 0.00 6 LEU A CA 10
ATOM 12807 C C . LEU A 1 5 ? 1.073 6.735 -0.177 1.00 0.00 6 LEU A C 10
ATOM 12808 O O . LEU A 1 5 ? -0.048 7.237 -0.263 1.00 0.00 6 LEU A O 10
ATOM 12824 N N . ARG A 1 6 ? 1.919 7.018 0.811 1.00 0.00 7 ARG A N 10
ATOM 12825 C CA . ARG A 1 6 ? 1.579 7.955 1.884 1.00 0.00 7 ARG A CA 10
ATOM 12826 C C . ARG A 1 6 ? 0.747 9.134 1.372 1.00 0.00 7 ARG A C 10
ATOM 12827 O O . ARG A 1 6 ? -0.411 9.300 1.753 1.00 0.00 7 ARG A O 10
ATOM 12848 N N . LYS A 1 7 ? 1.348 9.951 0.513 1.00 0.00 8 LYS A N 10
ATOM 12849 C CA . LYS A 1 7 ? 0.663 11.113 -0.041 1.00 0.00 8 LYS A CA 10
ATOM 12850 C C . LYS A 1 7 ? -0.526 10.694 -0.900 1.00 0.00 8 LYS A C 10
ATOM 12851 O O . LYS A 1 7 ? -1.595 11.301 -0.837 1.00 0.00 8 LYS A O 10
ATOM 12870 N N . LYS A 1 8 ? -0.330 9.652 -1.703 1.00 0.00 9 LYS A N 10
ATOM 12871 C CA . LYS A 1 8 ? -1.382 9.142 -2.582 1.00 0.00 9 LYS A CA 10
ATOM 12872 C C . LYS A 1 8 ? -2.343 8.243 -1.814 1.00 0.00 9 LYS A C 10
ATOM 12873 O O . LYS A 1 8 ? -3.165 7.544 -2.410 1.00 0.00 9 LYS A O 10
ATOM 12892 N N . ARG A 1 9 ? -2.236 8.259 -0.490 1.00 0.00 10 ARG A N 10
ATOM 12893 C CA . ARG A 1 9 ? -3.097 7.437 0.353 1.00 0.00 10 ARG A CA 10
ATOM 12894 C C . ARG A 1 9 ? -4.551 7.882 0.246 1.00 0.00 10 ARG A C 10
ATOM 12895 O O . ARG A 1 9 ? -5.449 7.054 0.097 1.00 0.00 10 ARG A O 10
ATOM 12916 N N . ARG A 1 10 ? -4.777 9.189 0.327 1.00 0.00 11 ARG A N 10
ATOM 12917 C CA . ARG A 1 10 ? -6.125 9.742 0.243 1.00 0.00 11 ARG A CA 10
ATOM 12918 C C . ARG A 1 10 ? -6.734 9.514 -1.139 1.00 0.00 11 ARG A C 10
ATOM 12919 O O . ARG A 1 10 ? -7.949 9.378 -1.277 1.00 0.00 11 ARG A O 10
ATOM 12940 N N . ILE A 1 11 ? -5.883 9.482 -2.160 1.00 0.00 12 ILE A N 10
ATOM 12941 C CA . ILE A 1 11 ? -6.338 9.281 -3.532 1.00 0.00 12 ILE A CA 10
ATOM 12942 C C . ILE A 1 11 ? -6.698 7.819 -3.794 1.00 0.00 12 ILE A C 10
ATOM 12943 O O . ILE A 1 11 ? -7.823 7.510 -4.186 1.00 0.00 12 ILE A O 10
ATOM 12959 N N . PHE A 1 12 ? -5.738 6.926 -3.583 1.00 0.00 13 PHE A N 10
ATOM 12960 C CA . PHE A 1 12 ? -5.962 5.501 -3.806 1.00 0.00 13 PHE A CA 10
ATOM 12961 C C . PHE A 1 12 ? -7.110 4.979 -2.947 1.00 0.00 13 PHE A C 10
ATOM 12962 O O . PHE A 1 12 ? -8.030 4.333 -3.451 1.00 0.00 13 PHE A O 10
ATOM 12979 N N . ILE A 1 13 ? -7.047 5.253 -1.648 1.00 0.00 14 ILE A N 10
ATOM 12980 C CA . ILE A 1 13 ? -8.075 4.798 -0.720 1.00 0.00 14 ILE A CA 10
ATOM 12981 C C . ILE A 1 13 ? -9.475 5.189 -1.195 1.00 0.00 14 ILE A C 10
ATOM 12982 O O . ILE A 1 13 ? -10.377 4.354 -1.244 1.00 0.00 14 ILE A O 10
ATOM 12998 N N . HIS A 1 14 ? -9.650 6.468 -1.541 1.00 0.00 15 HIS A N 10
ATOM 12999 C CA . HIS A 1 14 ? -10.942 6.987 -2.011 1.00 0.00 15 HIS A CA 10
ATOM 13000 C C . HIS A 1 14 ? -11.052 6.887 -3.529 1.00 0.00 15 HIS A C 10
ATOM 13001 O O . HIS A 1 14 ? -11.331 7.877 -4.205 1.00 0.00 15 HIS A O 10
ATOM 13015 N N . SER A 1 15 ? -10.833 5.688 -4.062 1.00 0.00 16 SER A N 10
ATOM 13016 C CA . SER A 1 15 ? -10.911 5.473 -5.503 1.00 0.00 16 SER A CA 10
ATOM 13017 C C . SER A 1 15 ? -10.933 3.986 -5.841 1.00 0.00 16 SER A C 10
ATOM 13018 O O . SER A 1 15 ? -11.833 3.511 -6.533 1.00 0.00 16 SER A O 10
ATOM 13026 N N . VAL A 1 16 ? -9.933 3.255 -5.355 1.00 0.00 17 VAL A N 10
ATOM 13027 C CA . VAL A 1 16 ? -9.833 1.821 -5.613 1.00 0.00 17 VAL A CA 10
ATOM 13028 C C . VAL A 1 16 ? -11.197 1.140 -5.520 1.00 0.00 17 VAL A C 10
ATOM 13029 O O . VAL A 1 16 ? -11.863 1.199 -4.488 1.00 0.00 17 VAL A O 10
ATOM 13042 N N . GLY A 1 17 ? -11.607 0.498 -6.612 1.00 0.00 18 GLY A N 10
ATOM 13043 C CA . GLY A 1 17 ? -12.892 -0.186 -6.646 1.00 0.00 18 GLY A CA 10
ATOM 13044 C C . GLY A 1 17 ? -12.833 -1.569 -6.028 1.00 0.00 18 GLY A C 10
ATOM 13045 O O . GLY A 1 17 ? -11.823 -2.264 -6.140 1.00 0.00 18 GLY A O 10
ATOM 13049 N N . ALA A 1 18 ? -13.919 -1.967 -5.374 1.00 0.00 19 ALA A N 10
ATOM 13050 C CA . ALA A 1 18 ? -13.995 -3.274 -4.734 1.00 0.00 19 ALA A CA 10
ATOM 13051 C C . ALA A 1 18 ? -13.419 -4.366 -5.630 1.00 0.00 19 ALA A C 10
ATOM 13052 O O . ALA A 1 18 ? -13.010 -5.424 -5.152 1.00 0.00 19 ALA A O 10
ATOM 13059 N N . GLY A 1 19 ? -13.393 -4.105 -6.934 1.00 0.00 20 GLY A N 10
ATOM 13060 C CA . GLY A 1 19 ? -12.870 -5.077 -7.878 1.00 0.00 20 GLY A CA 10
ATOM 13061 C C . GLY A 1 19 ? -11.355 -5.120 -7.899 1.00 0.00 20 GLY A C 10
ATOM 13062 O O . GLY A 1 19 ? -10.751 -6.151 -7.600 1.00 0.00 20 GLY A O 10
ATOM 13066 N N . THR A 1 20 ? -10.738 -3.999 -8.258 1.00 0.00 21 THR A N 10
ATOM 13067 C CA . THR A 1 20 ? -9.283 -3.911 -8.323 1.00 0.00 21 THR A CA 10
ATOM 13068 C C . THR A 1 20 ? -8.637 -4.467 -7.057 1.00 0.00 21 THR A C 10
ATOM 13069 O O . THR A 1 20 ? -7.571 -5.070 -7.116 1.00 0.00 21 THR A O 10
ATOM 13080 N N . ILE A 1 21 ? -9.281 -4.253 -5.920 1.00 0.00 22 ILE A N 10
ATOM 13081 C CA . ILE A 1 21 ? -8.756 -4.728 -4.645 1.00 0.00 22 ILE A CA 10
ATOM 13082 C C . ILE A 1 21 ? -8.407 -6.210 -4.704 1.00 0.00 22 ILE A C 10
ATOM 13083 O O . ILE A 1 21 ? -7.252 -6.593 -4.522 1.00 0.00 22 ILE A O 10
ATOM 13099 N N . ASN A 1 22 ? -9.413 -7.038 -4.952 1.00 0.00 23 ASN A N 10
ATOM 13100 C CA . ASN A 1 22 ? -9.219 -8.482 -5.027 1.00 0.00 23 ASN A CA 10
ATOM 13101 C C . ASN A 1 22 ? -8.075 -8.843 -5.970 1.00 0.00 23 ASN A C 10
ATOM 13102 O O . ASN A 1 22 ? -7.301 -9.760 -5.697 1.00 0.00 23 ASN A O 10
ATOM 13113 N N . ALA A 1 23 ? -7.975 -8.122 -7.081 1.00 0.00 24 ALA A N 10
ATOM 13114 C CA . ALA A 1 23 ? -6.927 -8.373 -8.066 1.00 0.00 24 ALA A CA 10
ATOM 13115 C C . ALA A 1 23 ? -5.586 -7.807 -7.612 1.00 0.00 24 ALA A C 10
ATOM 13116 O O . ALA A 1 23 ? -4.527 -8.275 -8.031 1.00 0.00 24 ALA A O 10
ATOM 13123 N N . LEU A 1 24 ? -5.641 -6.790 -6.761 1.00 0.00 25 LEU A N 10
ATOM 13124 C CA . LEU A 1 24 ? -4.438 -6.143 -6.256 1.00 0.00 25 LEU A CA 10
ATOM 13125 C C . LEU A 1 24 ? -3.751 -6.998 -5.197 1.00 0.00 25 LEU A C 10
ATOM 13126 O O . LEU A 1 24 ? -2.587 -7.368 -5.353 1.00 0.00 25 LEU A O 10
ATOM 13142 N N . LEU A 1 25 ? -4.466 -7.308 -4.120 1.00 0.00 26 LEU A N 10
ATOM 13143 C CA . LEU A 1 25 ? -3.898 -8.115 -3.044 1.00 0.00 26 LEU A CA 10
ATOM 13144 C C . LEU A 1 25 ? -3.454 -9.475 -3.564 1.00 0.00 26 LEU A C 10
ATOM 13145 O O . LEU A 1 25 ? -2.439 -10.016 -3.128 1.00 0.00 26 LEU A O 10
ATOM 13161 N N . ASP A 1 26 ? -4.213 -10.015 -4.507 1.00 0.00 27 ASP A N 10
ATOM 13162 C CA . ASP A 1 26 ? -3.883 -11.308 -5.094 1.00 0.00 27 ASP A CA 10
ATOM 13163 C C . ASP A 1 26 ? -2.489 -11.270 -5.709 1.00 0.00 27 ASP A C 10
ATOM 13164 O O . ASP A 1 26 ? -1.685 -12.184 -5.519 1.00 0.00 27 ASP A O 10
ATOM 13173 N N . CYS A 1 27 ? -2.207 -10.198 -6.445 1.00 0.00 28 CYS A N 10
ATOM 13174 C CA . CYS A 1 27 ? -0.910 -10.030 -7.085 1.00 0.00 28 CYS A CA 10
ATOM 13175 C C . CYS A 1 27 ? 0.204 -9.948 -6.046 1.00 0.00 28 CYS A C 10
ATOM 13176 O O . CYS A 1 27 ? 1.266 -10.546 -6.213 1.00 0.00 28 CYS A O 10
ATOM 13184 N N . LEU A 1 28 ? -0.046 -9.204 -4.973 1.00 0.00 29 LEU A N 10
ATOM 13185 C CA . LEU A 1 28 ? 0.938 -9.048 -3.909 1.00 0.00 29 LEU A CA 10
ATOM 13186 C C . LEU A 1 28 ? 1.484 -10.405 -3.472 1.00 0.00 29 LEU A C 10
ATOM 13187 O O . LEU A 1 28 ? 2.694 -10.570 -3.306 1.00 0.00 29 LEU A O 10
ATOM 13203 N N . LEU A 1 29 ? 0.593 -11.378 -3.294 1.00 0.00 30 LEU A N 10
ATOM 13204 C CA . LEU A 1 29 ? 1.005 -12.717 -2.885 1.00 0.00 30 LEU A CA 10
ATOM 13205 C C . LEU A 1 29 ? 1.959 -13.307 -3.927 1.00 0.00 30 LEU A C 10
ATOM 13206 O O . LEU A 1 29 ? 2.968 -13.920 -3.582 1.00 0.00 30 LEU A O 10
ATOM 13222 N N . GLU A 1 30 ? 1.631 -13.112 -5.201 1.00 0.00 31 GLU A N 10
ATOM 13223 C CA . GLU A 1 30 ? 2.464 -13.621 -6.284 1.00 0.00 31 GLU A CA 10
ATOM 13224 C C . GLU A 1 30 ? 3.931 -13.294 -6.026 1.00 0.00 31 GLU A C 10
ATOM 13225 O O . GLU A 1 30 ? 4.814 -14.118 -6.262 1.00 0.00 31 GLU A O 10
ATOM 13237 N N . ASP A 1 31 ? 4.181 -12.083 -5.532 1.00 0.00 32 ASP A N 10
ATOM 13238 C CA . ASP A 1 31 ? 5.538 -11.634 -5.228 1.00 0.00 32 ASP A CA 10
ATOM 13239 C C . ASP A 1 31 ? 6.000 -12.183 -3.881 1.00 0.00 32 ASP A C 10
ATOM 13240 O O . ASP A 1 31 ? 7.196 -12.237 -3.597 1.00 0.00 32 ASP A O 10
ATOM 13249 N N . GLU A 1 32 ? 5.037 -12.587 -3.057 1.00 0.00 33 GLU A N 10
ATOM 13250 C CA . GLU A 1 32 ? 5.328 -13.136 -1.736 1.00 0.00 33 GLU A CA 10
ATOM 13251 C C . GLU A 1 32 ? 5.899 -12.064 -0.811 1.00 0.00 33 GLU A C 10
ATOM 13252 O O . GLU A 1 32 ? 6.742 -12.351 0.039 1.00 0.00 33 GLU A O 10
ATOM 13264 N N . VAL A 1 33 ? 5.433 -10.830 -0.981 1.00 0.00 34 VAL A N 10
ATOM 13265 C CA . VAL A 1 33 ? 5.897 -9.713 -0.160 1.00 0.00 34 VAL A CA 10
ATOM 13266 C C . VAL A 1 33 ? 5.240 -9.734 1.220 1.00 0.00 34 VAL A C 10
ATOM 13267 O O . VAL A 1 33 ? 5.914 -9.578 2.237 1.00 0.00 34 VAL A O 10
ATOM 13280 N N . ILE A 1 34 ? 3.919 -9.934 1.251 1.00 0.00 35 ILE A N 10
ATOM 13281 C CA . ILE A 1 34 ? 3.163 -9.983 2.510 1.00 0.00 35 ILE A CA 10
ATOM 13282 C C . ILE A 1 34 ? 3.118 -11.413 3.048 1.00 0.00 35 ILE A C 10
ATOM 13283 O O . ILE A 1 34 ? 3.264 -12.376 2.296 1.00 0.00 35 ILE A O 10
ATOM 13299 N N . SER A 1 35 ? 2.914 -11.541 4.364 1.00 0.00 36 SER A N 10
ATOM 13300 C CA . SER A 1 35 ? 2.846 -12.849 5.037 1.00 0.00 36 SER A CA 10
ATOM 13301 C C . SER A 1 35 ? 1.397 -13.264 5.267 1.00 0.00 36 SER A C 10
ATOM 13302 O O . SER A 1 35 ? 0.517 -12.418 5.426 1.00 0.00 36 SER A O 10
ATOM 13310 N N . GLN A 1 36 ? 1.157 -14.573 5.288 1.00 0.00 37 GLN A N 10
ATOM 13311 C CA . GLN A 1 36 ? -0.186 -15.104 5.506 1.00 0.00 37 GLN A CA 10
ATOM 13312 C C . GLN A 1 36 ? -0.908 -14.334 6.609 1.00 0.00 37 GLN A C 10
ATOM 13313 O O . GLN A 1 36 ? -2.130 -14.199 6.589 1.00 0.00 37 GLN A O 10
ATOM 13327 N N . GLU A 1 37 ? -0.138 -13.823 7.567 1.00 0.00 38 GLU A N 10
ATOM 13328 C CA . GLU A 1 37 ? -0.701 -13.059 8.673 1.00 0.00 38 GLU A CA 10
ATOM 13329 C C . GLU A 1 37 ? -1.225 -11.716 8.179 1.00 0.00 38 GLU A C 10
ATOM 13330 O O . GLU A 1 37 ? -2.325 -11.294 8.537 1.00 0.00 38 GLU A O 10
ATOM 13342 N N . ASP A 1 38 ? -0.434 -11.050 7.346 1.00 0.00 39 ASP A N 10
ATOM 13343 C CA . ASP A 1 38 ? -0.823 -9.760 6.793 1.00 0.00 39 ASP A CA 10
ATOM 13344 C C . ASP A 1 38 ? -1.994 -9.937 5.833 1.00 0.00 39 ASP A C 10
ATOM 13345 O O . ASP A 1 38 ? -2.983 -9.205 5.899 1.00 0.00 39 ASP A O 10
ATOM 13354 N N . MET A 1 39 ? -1.880 -10.923 4.952 1.00 0.00 40 MET A N 10
ATOM 13355 C CA . MET A 1 39 ? -2.938 -11.206 3.995 1.00 0.00 40 MET A CA 10
ATOM 13356 C C . MET A 1 39 ? -4.273 -11.305 4.718 1.00 0.00 40 MET A C 10
ATOM 13357 O O . MET A 1 39 ? -5.312 -10.906 4.193 1.00 0.00 40 MET A O 10
ATOM 13371 N N . ASN A 1 40 ? -4.230 -11.839 5.934 1.00 0.00 41 ASN A N 10
ATOM 13372 C CA . ASN A 1 40 ? -5.430 -11.990 6.744 1.00 0.00 41 ASN A CA 10
ATOM 13373 C C . ASN A 1 40 ? -5.979 -10.629 7.150 1.00 0.00 41 ASN A C 10
ATOM 13374 O O . ASN A 1 40 ? -7.193 -10.423 7.163 1.00 0.00 41 ASN A O 10
ATOM 13385 N N . LYS A 1 41 ? -5.085 -9.694 7.475 1.00 0.00 42 LYS A N 10
ATOM 13386 C CA . LYS A 1 41 ? -5.515 -8.359 7.870 1.00 0.00 42 LYS A CA 10
ATOM 13387 C C . LYS A 1 41 ? -6.505 -7.805 6.852 1.00 0.00 42 LYS A C 10
ATOM 13388 O O . LYS A 1 41 ? -7.573 -7.311 7.213 1.00 0.00 42 LYS A O 10
ATOM 13407 N N . VAL A 1 42 ? -6.147 -7.902 5.575 1.00 0.00 43 VAL A N 10
ATOM 13408 C CA . VAL A 1 42 ? -7.010 -7.421 4.501 1.00 0.00 43 VAL A CA 10
ATOM 13409 C C . VAL A 1 42 ? -8.209 -8.344 4.314 1.00 0.00 43 VAL A C 10
ATOM 13410 O O . VAL A 1 42 ? -9.355 -7.897 4.280 1.00 0.00 43 VAL A O 10
ATOM 13423 N N . ARG A 1 43 ? -7.931 -9.638 4.191 1.00 0.00 44 ARG A N 10
ATOM 13424 C CA . ARG A 1 43 ? -8.979 -10.635 4.003 1.00 0.00 44 ARG A CA 10
ATOM 13425 C C . ARG A 1 43 ? -9.961 -10.618 5.181 1.00 0.00 44 ARG A C 10
ATOM 13426 O O . ARG A 1 43 ? -11.027 -11.231 5.128 1.00 0.00 44 ARG A O 10
ATOM 13447 N N . ASP A 1 44 ? -9.593 -9.907 6.242 1.00 0.00 45 ASP A N 10
ATOM 13448 C CA . ASP A 1 44 ? -10.438 -9.810 7.426 1.00 0.00 45 ASP A CA 10
ATOM 13449 C C . ASP A 1 44 ? -11.784 -9.181 7.081 1.00 0.00 45 ASP A C 10
ATOM 13450 O O . ASP A 1 44 ? -12.725 -9.230 7.874 1.00 0.00 45 ASP A O 10
ATOM 13459 N N . GLU A 1 45 ? -11.867 -8.591 5.893 1.00 0.00 46 GLU A N 10
ATOM 13460 C CA . GLU A 1 45 ? -13.097 -7.951 5.441 1.00 0.00 46 GLU A CA 10
ATOM 13461 C C . GLU A 1 45 ? -13.715 -7.111 6.554 1.00 0.00 46 GLU A C 10
ATOM 13462 O O . GLU A 1 45 ? -14.724 -7.492 7.147 1.00 0.00 46 GLU A O 10
ATOM 13474 N N . ASN A 1 46 ? -13.101 -5.966 6.832 1.00 0.00 47 ASN A N 10
ATOM 13475 C CA . ASN A 1 46 ? -13.586 -5.068 7.874 1.00 0.00 47 ASN A CA 10
ATOM 13476 C C . ASN A 1 46 ? -14.974 -4.537 7.530 1.00 0.00 47 ASN A C 10
ATOM 13477 O O . ASN A 1 46 ? -15.968 -4.927 8.141 1.00 0.00 47 ASN A O 10
ATOM 13488 N N . ASP A 1 47 ? -15.034 -3.642 6.547 1.00 0.00 48 ASP A N 10
ATOM 13489 C CA . ASP A 1 47 ? -16.297 -3.054 6.118 1.00 0.00 48 ASP A CA 10
ATOM 13490 C C . ASP A 1 47 ? -16.171 -2.476 4.713 1.00 0.00 48 ASP A C 10
ATOM 13491 O O . ASP A 1 47 ? -15.509 -3.052 3.851 1.00 0.00 48 ASP A O 10
ATOM 13500 N N . THR A 1 48 ? -16.812 -1.337 4.496 1.00 0.00 49 THR A N 10
ATOM 13501 C CA . THR A 1 48 ? -16.777 -0.675 3.196 1.00 0.00 49 THR A CA 10
ATOM 13502 C C . THR A 1 48 ? -15.356 -0.626 2.643 1.00 0.00 49 THR A C 10
ATOM 13503 O O . THR A 1 48 ? -14.384 -0.732 3.391 1.00 0.00 49 THR A O 10
ATOM 13514 N N . VAL A 1 49 ? -15.243 -0.468 1.328 1.00 0.00 50 VAL A N 10
ATOM 13515 C CA . VAL A 1 49 ? -13.942 -0.407 0.676 1.00 0.00 50 VAL A CA 10
ATOM 13516 C C . VAL A 1 49 ? -13.003 0.547 1.417 1.00 0.00 50 VAL A C 10
ATOM 13517 O O . VAL A 1 49 ? -11.827 0.246 1.602 1.00 0.00 50 VAL A O 10
ATOM 13530 N N . MET A 1 50 ? -13.525 1.694 1.829 1.00 0.00 51 MET A N 10
ATOM 13531 C CA . MET A 1 50 ? -12.720 2.682 2.540 1.00 0.00 51 MET A CA 10
ATOM 13532 C C . MET A 1 50 ? -11.845 2.020 3.601 1.00 0.00 51 MET A C 10
ATOM 13533 O O . MET A 1 50 ? -10.737 2.478 3.880 1.00 0.00 51 MET A O 10
ATOM 13547 N N . ASP A 1 51 ? -12.352 0.938 4.192 1.00 0.00 52 ASP A N 10
ATOM 13548 C CA . ASP A 1 51 ? -11.624 0.204 5.230 1.00 0.00 52 ASP A CA 10
ATOM 13549 C C . ASP A 1 51 ? -10.642 -0.794 4.616 1.00 0.00 52 ASP A C 10
ATOM 13550 O O . ASP A 1 51 ? -9.452 -0.781 4.931 1.00 0.00 52 ASP A O 10
ATOM 13559 N N . LYS A 1 52 ? -11.151 -1.660 3.746 1.00 0.00 53 LYS A N 10
ATOM 13560 C CA . LYS A 1 52 ? -10.321 -2.671 3.096 1.00 0.00 53 LYS A CA 10
ATOM 13561 C C . LYS A 1 52 ? -9.118 -2.040 2.400 1.00 0.00 53 LYS A C 10
ATOM 13562 O O . LYS A 1 52 ? -8.049 -2.646 2.319 1.00 0.00 53 LYS A O 10
ATOM 13581 N N . ALA A 1 53 ? -9.299 -0.823 1.894 1.00 0.00 54 ALA A N 10
ATOM 13582 C CA . ALA A 1 53 ? -8.230 -0.113 1.196 1.00 0.00 54 ALA A CA 10
ATOM 13583 C C . ALA A 1 53 ? -7.245 0.513 2.178 1.00 0.00 54 ALA A C 10
ATOM 13584 O O . ALA A 1 53 ? -6.035 0.494 1.952 1.00 0.00 54 ALA A O 10
ATOM 13591 N N . ARG A 1 54 ? -7.769 1.067 3.266 1.00 0.00 55 ARG A N 10
ATOM 13592 C CA . ARG A 1 54 ? -6.930 1.698 4.280 1.00 0.00 55 ARG A CA 10
ATOM 13593 C C . ARG A 1 54 ? -5.847 0.741 4.770 1.00 0.00 55 ARG A C 10
ATOM 13594 O O . ARG A 1 54 ? -4.685 1.123 4.915 1.00 0.00 55 ARG A O 10
ATOM 13615 N N . VAL A 1 55 ? -6.237 -0.503 5.028 1.00 0.00 56 VAL A N 10
ATOM 13616 C CA . VAL A 1 55 ? -5.303 -1.515 5.509 1.00 0.00 56 VAL A CA 10
ATOM 13617 C C . VAL A 1 55 ? -4.425 -2.051 4.382 1.00 0.00 56 VAL A C 10
ATOM 13618 O O . VAL A 1 55 ? -3.213 -2.193 4.542 1.00 0.00 56 VAL A O 10
ATOM 13631 N N . LEU A 1 56 ? -5.043 -2.351 3.243 1.00 0.00 57 LEU A N 10
ATOM 13632 C CA . LEU A 1 56 ? -4.314 -2.875 2.094 1.00 0.00 57 LEU A CA 10
ATOM 13633 C C . LEU A 1 56 ? -3.083 -2.030 1.788 1.00 0.00 57 LEU A C 10
ATOM 13634 O O . LEU A 1 56 ? -1.960 -2.533 1.767 1.00 0.00 57 LEU A O 10
ATOM 13650 N N . ILE A 1 57 ? -3.303 -0.744 1.545 1.00 0.00 58 ILE A N 10
ATOM 13651 C CA . ILE A 1 57 ? -2.215 0.175 1.231 1.00 0.00 58 ILE A CA 10
ATOM 13652 C C . ILE A 1 57 ? -1.249 0.324 2.403 1.00 0.00 58 ILE A C 10
ATOM 13653 O O . ILE A 1 57 ? -0.049 0.523 2.207 1.00 0.00 58 ILE A O 10
ATOM 13669 N N . ASP A 1 58 ? -1.776 0.235 3.619 1.00 0.00 59 ASP A N 10
ATOM 13670 C CA . ASP A 1 58 ? -0.957 0.369 4.819 1.00 0.00 59 ASP A CA 10
ATOM 13671 C C . ASP A 1 58 ? 0.092 -0.738 4.906 1.00 0.00 59 ASP A C 10
ATOM 13672 O O . ASP A 1 58 ? 1.268 -0.474 5.154 1.00 0.00 59 ASP A O 10
ATOM 13681 N N . LEU A 1 59 ? -0.344 -1.979 4.710 1.00 0.00 60 LEU A N 10
ATOM 13682 C CA . LEU A 1 59 ? 0.558 -3.126 4.777 1.00 0.00 60 LEU A CA 10
ATOM 13683 C C . LEU A 1 59 ? 1.724 -2.972 3.803 1.00 0.00 60 LEU A C 10
ATOM 13684 O O . LEU A 1 59 ? 2.886 -3.092 4.189 1.00 0.00 60 LEU A O 10
ATOM 13700 N N . VAL A 1 60 ? 1.408 -2.711 2.538 1.00 0.00 61 VAL A N 10
ATOM 13701 C CA . VAL A 1 60 ? 2.435 -2.548 1.514 1.00 0.00 61 VAL A CA 10
ATOM 13702 C C . VAL A 1 60 ? 3.545 -1.617 1.987 1.00 0.00 61 VAL A C 10
ATOM 13703 O O . VAL A 1 60 ? 4.720 -1.984 1.987 1.00 0.00 61 VAL A O 10
ATOM 13716 N N . THR A 1 61 ? 3.165 -0.408 2.385 1.00 0.00 62 THR A N 10
ATOM 13717 C CA . THR A 1 61 ? 4.128 0.580 2.854 1.00 0.00 62 THR A CA 10
ATOM 13718 C C . THR A 1 61 ? 4.914 0.064 4.056 1.00 0.00 62 THR A C 10
ATOM 13719 O O . THR A 1 61 ? 6.041 0.494 4.303 1.00 0.00 62 THR A O 10
ATOM 13730 N N . GLY A 1 62 ? 4.314 -0.857 4.800 1.00 0.00 63 GLY A N 10
ATOM 13731 C CA . GLY A 1 62 ? 4.973 -1.412 5.967 1.00 0.00 63 GLY A CA 10
ATOM 13732 C C . GLY A 1 62 ? 6.137 -2.315 5.605 1.00 0.00 63 GLY A C 10
ATOM 13733 O O . GLY A 1 62 ? 7.172 -2.301 6.270 1.00 0.00 63 GLY A O 10
ATOM 13737 N N . LYS A 1 63 ? 5.966 -3.104 4.547 1.00 0.00 64 LYS A N 10
ATOM 13738 C CA . LYS A 1 63 ? 7.008 -4.021 4.092 1.00 0.00 64 LYS A CA 10
ATOM 13739 C C . LYS A 1 63 ? 8.076 -3.275 3.300 1.00 0.00 64 LYS A C 10
ATOM 13740 O O . LYS A 1 63 ? 8.698 -3.833 2.396 1.00 0.00 64 LYS A O 10
ATOM 13759 N N . GLY A 1 64 ? 8.284 -2.009 3.648 1.00 0.00 65 GLY A N 10
ATOM 13760 C CA . GLY A 1 64 ? 9.277 -1.197 2.965 1.00 0.00 65 GLY A CA 10
ATOM 13761 C C . GLY A 1 64 ? 8.778 -0.656 1.640 1.00 0.00 65 GLY A C 10
ATOM 13762 O O . GLY A 1 64 ? 7.745 -1.095 1.136 1.00 0.00 65 GLY A O 10
ATOM 13766 N N . PRO A 1 65 ? 9.499 0.309 1.051 1.00 0.00 66 PRO A N 10
ATOM 13767 C CA . PRO A 1 65 ? 9.123 0.917 -0.230 1.00 0.00 66 PRO A CA 10
ATOM 13768 C C . PRO A 1 65 ? 9.418 -0.007 -1.412 1.00 0.00 66 PRO A C 10
ATOM 13769 O O . PRO A 1 65 ? 8.914 0.201 -2.515 1.00 0.00 66 PRO A O 10
ATOM 13780 N N . LYS A 1 66 ? 10.232 -1.029 -1.173 1.00 0.00 67 LYS A N 10
ATOM 13781 C CA . LYS A 1 66 ? 10.581 -1.981 -2.220 1.00 0.00 67 LYS A CA 10
ATOM 13782 C C . LYS A 1 66 ? 9.311 -2.614 -2.793 1.00 0.00 67 LYS A C 10
ATOM 13783 O O . LYS A 1 66 ? 9.280 -3.054 -3.941 1.00 0.00 67 LYS A O 10
ATOM 13802 N N . SER A 1 67 ? 8.265 -2.644 -1.974 1.00 0.00 68 SER A N 10
ATOM 13803 C CA . SER A 1 67 ? 6.983 -3.210 -2.381 1.00 0.00 68 SER A CA 10
ATOM 13804 C C . SER A 1 67 ? 6.213 -2.234 -3.265 1.00 0.00 68 SER A C 10
ATOM 13805 O O . SER A 1 67 ? 5.381 -2.641 -4.076 1.00 0.00 68 SER A O 10
ATOM 13813 N N . CYS A 1 68 ? 6.492 -0.945 -3.099 1.00 0.00 69 CYS A N 10
ATOM 13814 C CA . CYS A 1 68 ? 5.820 0.090 -3.876 1.00 0.00 69 CYS A CA 10
ATOM 13815 C C . CYS A 1 68 ? 5.944 -0.177 -5.375 1.00 0.00 69 CYS A C 10
ATOM 13816 O O . CYS A 1 68 ? 4.955 -0.142 -6.106 1.00 0.00 69 CYS A O 10
ATOM 13824 N N . CYS A 1 69 ? 7.166 -0.437 -5.826 1.00 0.00 70 CYS A N 10
ATOM 13825 C CA . CYS A 1 69 ? 7.421 -0.701 -7.237 1.00 0.00 70 CYS A CA 10
ATOM 13826 C C . CYS A 1 69 ? 6.409 -1.691 -7.807 1.00 0.00 70 CYS A C 10
ATOM 13827 O O . CYS A 1 69 ? 5.768 -1.423 -8.823 1.00 0.00 70 CYS A O 10
ATOM 13835 N N . LYS A 1 70 ? 6.276 -2.838 -7.150 1.00 0.00 71 LYS A N 10
ATOM 13836 C CA . LYS A 1 70 ? 5.349 -3.872 -7.594 1.00 0.00 71 LYS A CA 10
ATOM 13837 C C . LYS A 1 70 ? 3.899 -3.422 -7.441 1.00 0.00 71 LYS A C 10
ATOM 13838 O O . LYS A 1 70 ? 3.018 -3.878 -8.169 1.00 0.00 71 LYS A O 10
ATOM 13857 N N . PHE A 1 71 ? 3.658 -2.526 -6.490 1.00 0.00 72 PHE A N 10
ATOM 13858 C CA . PHE A 1 71 ? 2.313 -2.018 -6.244 1.00 0.00 72 PHE A CA 10
ATOM 13859 C C . PHE A 1 71 ? 1.861 -1.087 -7.366 1.00 0.00 72 PHE A C 10
ATOM 13860 O O . PHE A 1 71 ? 0.699 -1.105 -7.770 1.00 0.00 72 PHE A O 10
ATOM 13877 N N . ILE A 1 72 ? 2.787 -0.273 -7.864 1.00 0.00 73 ILE A N 10
ATOM 13878 C CA . ILE A 1 72 ? 2.479 0.665 -8.936 1.00 0.00 73 ILE A CA 10
ATOM 13879 C C . ILE A 1 72 ? 2.325 -0.052 -10.275 1.00 0.00 73 ILE A C 10
ATOM 13880 O O . ILE A 1 72 ? 1.524 0.353 -11.117 1.00 0.00 73 ILE A O 10
ATOM 13896 N N . LYS A 1 73 ? 3.097 -1.116 -10.466 1.00 0.00 74 LYS A N 10
ATOM 13897 C CA . LYS A 1 73 ? 3.045 -1.885 -11.705 1.00 0.00 74 LYS A CA 10
ATOM 13898 C C . LYS A 1 73 ? 1.781 -2.739 -11.768 1.00 0.00 74 LYS A C 10
ATOM 13899 O O . LYS A 1 73 ? 1.129 -2.825 -12.809 1.00 0.00 74 LYS A O 10
ATOM 13918 N N . HIS A 1 74 ? 1.441 -3.369 -10.649 1.00 0.00 75 HIS A N 10
ATOM 13919 C CA . HIS A 1 74 ? 0.257 -4.215 -10.582 1.00 0.00 75 HIS A CA 10
ATOM 13920 C C . HIS A 1 74 ? -1.013 -3.385 -10.728 1.00 0.00 75 HIS A C 10
ATOM 13921 O O . HIS A 1 74 ? -1.944 -3.775 -11.430 1.00 0.00 75 HIS A O 10
ATOM 13935 N N . LEU A 1 75 ? -1.042 -2.238 -10.062 1.00 0.00 76 LEU A N 10
ATOM 13936 C CA . LEU A 1 75 ? -2.199 -1.353 -10.119 1.00 0.00 76 LEU A CA 10
ATOM 13937 C C . LEU A 1 75 ? -2.428 -0.841 -11.537 1.00 0.00 76 LEU A C 10
ATOM 13938 O O . LEU A 1 75 ? -3.560 -0.571 -11.935 1.00 0.00 76 LEU A O 10
ATOM 13954 N N . CYS A 1 76 ? -1.345 -0.696 -12.291 1.00 0.00 77 CYS A N 10
ATOM 13955 C CA . CYS A 1 76 ? -1.427 -0.202 -13.661 1.00 0.00 77 CYS A CA 10
ATOM 13956 C C . CYS A 1 76 ? -2.248 -1.135 -14.547 1.00 0.00 77 CYS A C 10
ATOM 13957 O O . CYS A 1 76 ? -3.238 -0.720 -15.150 1.00 0.00 77 CYS A O 10
ATOM 13965 N N . GLU A 1 77 ? -1.823 -2.389 -14.636 1.00 0.00 78 GLU A N 10
ATOM 13966 C CA . GLU A 1 77 ? -2.514 -3.370 -15.467 1.00 0.00 78 GLU A CA 10
ATOM 13967 C C . GLU A 1 77 ? -3.907 -3.689 -14.927 1.00 0.00 78 GLU A C 10
ATOM 13968 O O . GLU A 1 77 ? -4.724 -4.291 -15.625 1.00 0.00 78 GLU A O 10
ATOM 13980 N N . GLU A 1 78 ? -4.181 -3.293 -13.679 1.00 0.00 79 GLU A N 10
ATOM 13981 C CA . GLU A 1 78 ? -5.484 -3.551 -13.044 1.00 0.00 79 GLU A CA 10
ATOM 13982 C C . GLU A 1 78 ? -6.474 -2.414 -13.301 1.00 0.00 79 GLU A C 10
ATOM 13983 O O . GLU A 1 78 ? -7.615 -2.655 -13.697 1.00 0.00 79 GLU A O 10
ATOM 13995 N N . ASP A 1 79 ? -6.042 -1.171 -13.055 1.00 0.00 80 ASP A N 10
ATOM 13996 C CA . ASP A 1 79 ? -6.894 0.020 -13.238 1.00 0.00 80 ASP A CA 10
ATOM 13997 C C . ASP A 1 79 ? -6.124 1.164 -13.889 1.00 0.00 80 ASP A C 10
ATOM 13998 O O . ASP A 1 79 ? -5.707 2.106 -13.215 1.00 0.00 80 ASP A O 10
ATOM 14007 N N . PRO A 1 80 ? -5.932 1.104 -15.218 1.00 0.00 81 PRO A N 10
ATOM 14008 C CA . PRO A 1 80 ? -5.218 2.148 -15.961 1.00 0.00 81 PRO A CA 10
ATOM 14009 C C . PRO A 1 80 ? -5.751 3.546 -15.638 1.00 0.00 81 PRO A C 10
ATOM 14010 O O . PRO A 1 80 ? -5.047 4.544 -15.796 1.00 0.00 81 PRO A O 10
ATOM 14021 N N . GLN A 1 81 ? -7.001 3.604 -15.187 1.00 0.00 82 GLN A N 10
ATOM 14022 C CA . GLN A 1 81 ? -7.636 4.871 -14.840 1.00 0.00 82 GLN A CA 10
ATOM 14023 C C . GLN A 1 81 ? -6.966 5.498 -13.622 1.00 0.00 82 GLN A C 10
ATOM 14024 O O . GLN A 1 81 ? -6.235 6.479 -13.740 1.00 0.00 82 GLN A O 10
ATOM 14038 N N . LEU A 1 82 ? -7.215 4.922 -12.452 1.00 0.00 83 LEU A N 10
ATOM 14039 C CA . LEU A 1 82 ? -6.626 5.423 -11.215 1.00 0.00 83 LEU A CA 10
ATOM 14040 C C . LEU A 1 82 ? -5.109 5.466 -11.332 1.00 0.00 83 LEU A C 10
ATOM 14041 O O . LEU A 1 82 ? -4.445 6.300 -10.715 1.00 0.00 83 LEU A O 10
ATOM 14057 N N . ALA A 1 83 ? -4.569 4.554 -12.126 1.00 0.00 84 ALA A N 10
ATOM 14058 C CA . ALA A 1 83 ? -3.129 4.470 -12.328 1.00 0.00 84 ALA A CA 10
ATOM 14059 C C . ALA A 1 83 ? -2.587 5.716 -13.017 1.00 0.00 84 ALA A C 10
ATOM 14060 O O . ALA A 1 83 ? -1.378 5.935 -13.057 1.00 0.00 84 ALA A O 10
ATOM 14067 N N . SER A 1 84 ? -3.483 6.529 -13.559 1.00 0.00 85 SER A N 10
ATOM 14068 C CA . SER A 1 84 ? -3.082 7.750 -14.243 1.00 0.00 85 SER A CA 10
ATOM 14069 C C . SER A 1 84 ? -2.393 8.700 -13.275 1.00 0.00 85 SER A C 10
ATOM 14070 O O . SER A 1 84 ? -1.352 9.279 -13.588 1.00 0.00 85 SER A O 10
ATOM 14078 N N . LYS A 1 85 ? -2.978 8.846 -12.090 1.00 0.00 86 LYS A N 10
ATOM 14079 C CA . LYS A 1 85 ? -2.425 9.715 -11.049 1.00 0.00 86 LYS A CA 10
ATOM 14080 C C . LYS A 1 85 ? -1.366 8.971 -10.245 1.00 0.00 86 LYS A C 10
ATOM 14081 O O . LYS A 1 85 ? -0.589 9.579 -9.510 1.00 0.00 86 LYS A O 10
ATOM 14100 N N . MET A 1 86 ? -1.342 7.639 -10.393 1.00 0.00 87 MET A N 10
ATOM 14101 C CA . MET A 1 86 ? -0.381 6.765 -9.692 1.00 0.00 87 MET A CA 10
ATOM 14102 C C . MET A 1 86 ? 0.488 6.012 -10.699 1.00 0.00 87 MET A C 10
ATOM 14103 O O . MET A 1 86 ? 0.960 4.911 -10.424 1.00 0.00 87 MET A O 10
ATOM 14117 N N . GLY A 1 87 ? 0.698 6.624 -11.873 1.00 0.00 88 GLY A N 10
ATOM 14118 C CA . GLY A 1 87 ? 1.518 6.025 -12.935 1.00 0.00 88 GLY A CA 10
ATOM 14119 C C . GLY A 1 87 ? 2.484 7.030 -13.525 1.00 0.00 88 GLY A C 10
ATOM 14120 O O . GLY A 1 87 ? 2.460 7.302 -14.726 1.00 0.00 88 GLY A O 10
ATOM 14124 N N . LEU A 1 88 ? 3.331 7.590 -12.668 1.00 0.00 89 LEU A N 10
ATOM 14125 C CA . LEU A 1 88 ? 4.314 8.584 -13.082 1.00 0.00 89 LEU A CA 10
ATOM 14126 C C . LEU A 1 88 ? 4.938 8.222 -14.433 1.00 0.00 89 LEU A C 10
ATOM 14127 O O . LEU A 1 88 ? 5.082 9.072 -15.310 1.00 0.00 89 LEU A O 10
ATOM 14143 N N . HIS A 1 89 ? 5.303 6.954 -14.587 1.00 0.00 90 HIS A N 10
ATOM 14144 C CA . HIS A 1 89 ? 5.909 6.479 -15.825 1.00 0.00 90 HIS A CA 10
ATOM 14145 C C . HIS A 1 89 ? 4.932 6.599 -16.991 1.00 0.00 90 HIS A C 10
ATOM 14146 O O . HIS A 1 89 ? 5.196 7.411 -17.902 1.00 0.00 90 HIS A O 10
ATOM 14161 N N . ALA A 1 1 ? 13.027 11.795 0.336 1.00 0.00 2 ALA A N 11
ATOM 14162 C CA . ALA A 1 1 ? 11.795 11.954 -0.427 1.00 0.00 2 ALA A CA 11
ATOM 14163 C C . ALA A 1 1 ? 11.352 10.628 -1.038 1.00 0.00 2 ALA A C 11
ATOM 14164 O O . ALA A 1 1 ? 11.720 10.299 -2.166 1.00 0.00 2 ALA A O 11
ATOM 14173 N N . ASP A 1 2 ? 10.557 9.871 -0.288 1.00 0.00 3 ASP A N 11
ATOM 14174 C CA . ASP A 1 2 ? 10.063 8.582 -0.759 1.00 0.00 3 ASP A CA 11
ATOM 14175 C C . ASP A 1 2 ? 8.887 8.105 0.086 1.00 0.00 3 ASP A C 11
ATOM 14176 O O . ASP A 1 2 ? 9.055 7.319 1.018 1.00 0.00 3 ASP A O 11
ATOM 14185 N N . GLN A 1 3 ? 7.691 8.587 -0.252 1.00 0.00 4 GLN A N 11
ATOM 14186 C CA . GLN A 1 3 ? 6.468 8.218 0.464 1.00 0.00 4 GLN A CA 11
ATOM 14187 C C . GLN A 1 3 ? 5.258 8.350 -0.454 1.00 0.00 4 GLN A C 11
ATOM 14188 O O . GLN A 1 3 ? 4.218 8.874 -0.058 1.00 0.00 4 GLN A O 11
ATOM 14202 N N . LEU A 1 4 ? 5.408 7.874 -1.686 1.00 0.00 5 LEU A N 11
ATOM 14203 C CA . LEU A 1 4 ? 4.334 7.942 -2.669 1.00 0.00 5 LEU A CA 11
ATOM 14204 C C . LEU A 1 4 ? 2.997 7.544 -2.054 1.00 0.00 5 LEU A C 11
ATOM 14205 O O . LEU A 1 4 ? 2.038 8.310 -2.097 1.00 0.00 5 LEU A O 11
ATOM 14221 N N . LEU A 1 5 ? 2.934 6.343 -1.490 1.00 0.00 6 LEU A N 11
ATOM 14222 C CA . LEU A 1 5 ? 1.703 5.857 -0.878 1.00 0.00 6 LEU A CA 11
ATOM 14223 C C . LEU A 1 5 ? 1.135 6.881 0.099 1.00 0.00 6 LEU A C 11
ATOM 14224 O O . LEU A 1 5 ? 0.011 7.350 -0.063 1.00 0.00 6 LEU A O 11
ATOM 14240 N N . ARG A 1 6 ? 1.920 7.220 1.116 1.00 0.00 7 ARG A N 11
ATOM 14241 C CA . ARG A 1 6 ? 1.497 8.185 2.129 1.00 0.00 7 ARG A CA 11
ATOM 14242 C C . ARG A 1 6 ? 0.732 9.356 1.507 1.00 0.00 7 ARG A C 11
ATOM 14243 O O . ARG A 1 6 ? -0.450 9.557 1.789 1.00 0.00 7 ARG A O 11
ATOM 14264 N N . LYS A 1 7 ? 1.415 10.129 0.671 1.00 0.00 8 LYS A N 11
ATOM 14265 C CA . LYS A 1 7 ? 0.802 11.283 0.021 1.00 0.00 8 LYS A CA 11
ATOM 14266 C C . LYS A 1 7 ? -0.392 10.869 -0.835 1.00 0.00 8 LYS A C 11
ATOM 14267 O O . LYS A 1 7 ? -1.432 11.528 -0.828 1.00 0.00 8 LYS A O 11
ATOM 14286 N N . LYS A 1 8 ? -0.235 9.774 -1.576 1.00 0.00 9 LYS A N 11
ATOM 14287 C CA . LYS A 1 8 ? -1.293 9.261 -2.450 1.00 0.00 9 LYS A CA 11
ATOM 14288 C C . LYS A 1 8 ? -2.259 8.367 -1.679 1.00 0.00 9 LYS A C 11
ATOM 14289 O O . LYS A 1 8 ? -3.076 7.665 -2.273 1.00 0.00 9 LYS A O 11
ATOM 14308 N N . ARG A 1 9 ? -2.156 8.392 -0.356 1.00 0.00 10 ARG A N 11
ATOM 14309 C CA . ARG A 1 9 ? -3.018 7.577 0.491 1.00 0.00 10 ARG A CA 11
ATOM 14310 C C . ARG A 1 9 ? -4.482 7.969 0.322 1.00 0.00 10 ARG A C 11
ATOM 14311 O O . ARG A 1 9 ? -5.371 7.121 0.383 1.00 0.00 10 ARG A O 11
ATOM 14332 N N . ARG A 1 10 ? -4.724 9.260 0.115 1.00 0.00 11 ARG A N 11
ATOM 14333 C CA . ARG A 1 10 ? -6.079 9.771 -0.058 1.00 0.00 11 ARG A CA 11
ATOM 14334 C C . ARG A 1 10 ? -6.611 9.474 -1.458 1.00 0.00 11 ARG A C 11
ATOM 14335 O O . ARG A 1 10 ? -7.819 9.341 -1.658 1.00 0.00 11 ARG A O 11
ATOM 14356 N N . ILE A 1 11 ? -5.704 9.377 -2.424 1.00 0.00 12 ILE A N 11
ATOM 14357 C CA . ILE A 1 11 ? -6.083 9.102 -3.807 1.00 0.00 12 ILE A CA 11
ATOM 14358 C C . ILE A 1 11 ? -6.479 7.634 -3.989 1.00 0.00 12 ILE A C 11
ATOM 14359 O O . ILE A 1 11 ? -7.642 7.325 -4.251 1.00 0.00 12 ILE A O 11
ATOM 14375 N N . PHE A 1 12 ? -5.508 6.739 -3.865 1.00 0.00 13 PHE A N 11
ATOM 14376 C CA . PHE A 1 12 ? -5.761 5.311 -4.033 1.00 0.00 13 PHE A CA 11
ATOM 14377 C C . PHE A 1 12 ? -6.938 4.843 -3.180 1.00 0.00 13 PHE A C 11
ATOM 14378 O O . PHE A 1 12 ? -7.841 4.169 -3.674 1.00 0.00 13 PHE A O 11
ATOM 14395 N N . ILE A 1 13 ? -6.917 5.188 -1.896 1.00 0.00 14 ILE A N 11
ATOM 14396 C CA . ILE A 1 13 ? -7.980 4.781 -0.982 1.00 0.00 14 ILE A CA 11
ATOM 14397 C C . ILE A 1 13 ? -9.359 5.215 -1.482 1.00 0.00 14 ILE A C 11
ATOM 14398 O O . ILE A 1 13 ? -10.287 4.408 -1.541 1.00 0.00 14 ILE A O 11
ATOM 14414 N N . HIS A 1 14 ? -9.490 6.496 -1.837 1.00 0.00 15 HIS A N 11
ATOM 14415 C CA . HIS A 1 14 ? -10.760 7.049 -2.329 1.00 0.00 15 HIS A CA 11
ATOM 14416 C C . HIS A 1 14 ? -10.869 6.920 -3.846 1.00 0.00 15 HIS A C 11
ATOM 14417 O O . HIS A 1 14 ? -11.075 7.910 -4.546 1.00 0.00 15 HIS A O 11
ATOM 14431 N N . SER A 1 15 ? -10.733 5.697 -4.349 1.00 0.00 16 SER A N 11
ATOM 14432 C CA . SER A 1 15 ? -10.820 5.455 -5.784 1.00 0.00 16 SER A CA 11
ATOM 14433 C C . SER A 1 15 ? -10.873 3.960 -6.090 1.00 0.00 16 SER A C 11
ATOM 14434 O O . SER A 1 15 ? -11.795 3.485 -6.753 1.00 0.00 16 SER A O 11
ATOM 14442 N N . VAL A 1 16 ? -9.875 3.224 -5.608 1.00 0.00 17 VAL A N 11
ATOM 14443 C CA . VAL A 1 16 ? -9.802 1.784 -5.835 1.00 0.00 17 VAL A CA 11
ATOM 14444 C C . VAL A 1 16 ? -11.174 1.125 -5.699 1.00 0.00 17 VAL A C 11
ATOM 14445 O O . VAL A 1 16 ? -11.820 1.219 -4.656 1.00 0.00 17 VAL A O 11
ATOM 14458 N N . GLY A 1 17 ? -11.614 0.457 -6.768 1.00 0.00 18 GLY A N 11
ATOM 14459 C CA . GLY A 1 17 ? -12.909 -0.217 -6.768 1.00 0.00 18 GLY A CA 11
ATOM 14460 C C . GLY A 1 17 ? -12.824 -1.638 -6.246 1.00 0.00 18 GLY A C 11
ATOM 14461 O O . GLY A 1 17 ? -11.888 -2.368 -6.569 1.00 0.00 18 GLY A O 11
ATOM 14465 N N . ALA A 1 18 ? -13.808 -2.027 -5.434 1.00 0.00 19 ALA A N 11
ATOM 14466 C CA . ALA A 1 18 ? -13.860 -3.369 -4.850 1.00 0.00 19 ALA A CA 11
ATOM 14467 C C . ALA A 1 18 ? -13.305 -4.435 -5.794 1.00 0.00 19 ALA A C 11
ATOM 14468 O O . ALA A 1 18 ? -12.799 -5.465 -5.349 1.00 0.00 19 ALA A O 11
ATOM 14475 N N . GLY A 1 19 ? -13.404 -4.186 -7.094 1.00 0.00 20 GLY A N 11
ATOM 14476 C CA . GLY A 1 19 ? -12.908 -5.140 -8.070 1.00 0.00 20 GLY A CA 11
ATOM 14477 C C . GLY A 1 19 ? -11.391 -5.181 -8.130 1.00 0.00 20 GLY A C 11
ATOM 14478 O O . GLY A 1 19 ? -10.790 -6.255 -8.090 1.00 0.00 20 GLY A O 11
ATOM 14482 N N . THR A 1 20 ? -10.773 -4.009 -8.231 1.00 0.00 21 THR A N 11
ATOM 14483 C CA . THR A 1 20 ? -9.320 -3.915 -8.305 1.00 0.00 21 THR A CA 11
ATOM 14484 C C . THR A 1 20 ? -8.658 -4.437 -7.033 1.00 0.00 21 THR A C 11
ATOM 14485 O O . THR A 1 20 ? -7.594 -5.045 -7.088 1.00 0.00 21 THR A O 11
ATOM 14496 N N . ILE A 1 21 ? -9.287 -4.189 -5.892 1.00 0.00 22 ILE A N 11
ATOM 14497 C CA . ILE A 1 21 ? -8.747 -4.629 -4.612 1.00 0.00 22 ILE A CA 11
ATOM 14498 C C . ILE A 1 21 ? -8.398 -6.110 -4.640 1.00 0.00 22 ILE A C 11
ATOM 14499 O O . ILE A 1 21 ? -7.239 -6.490 -4.473 1.00 0.00 22 ILE A O 11
ATOM 14515 N N . ASN A 1 22 ? -9.411 -6.940 -4.835 1.00 0.00 23 ASN A N 11
ATOM 14516 C CA . ASN A 1 22 ? -9.220 -8.383 -4.862 1.00 0.00 23 ASN A CA 11
ATOM 14517 C C . ASN A 1 22 ? -8.125 -8.785 -5.849 1.00 0.00 23 ASN A C 11
ATOM 14518 O O . ASN A 1 22 ? -7.338 -9.691 -5.577 1.00 0.00 23 ASN A O 11
ATOM 14529 N N . ALA A 1 23 ? -8.085 -8.116 -6.997 1.00 0.00 24 ALA A N 11
ATOM 14530 C CA . ALA A 1 23 ? -7.087 -8.420 -8.020 1.00 0.00 24 ALA A CA 11
ATOM 14531 C C . ALA A 1 23 ? -5.710 -7.894 -7.628 1.00 0.00 24 ALA A C 11
ATOM 14532 O O . ALA A 1 23 ? -4.684 -8.437 -8.042 1.00 0.00 24 ALA A O 11
ATOM 14539 N N . LEU A 1 24 ? -5.696 -6.830 -6.836 1.00 0.00 25 LEU A N 11
ATOM 14540 C CA . LEU A 1 24 ? -4.452 -6.216 -6.393 1.00 0.00 25 LEU A CA 11
ATOM 14541 C C . LEU A 1 24 ? -3.747 -7.085 -5.357 1.00 0.00 25 LEU A C 11
ATOM 14542 O O . LEU A 1 24 ? -2.607 -7.502 -5.561 1.00 0.00 25 LEU A O 11
ATOM 14558 N N . LEU A 1 25 ? -4.423 -7.357 -4.245 1.00 0.00 26 LEU A N 11
ATOM 14559 C CA . LEU A 1 25 ? -3.843 -8.176 -3.187 1.00 0.00 26 LEU A CA 11
ATOM 14560 C C . LEU A 1 25 ? -3.399 -9.526 -3.733 1.00 0.00 26 LEU A C 11
ATOM 14561 O O . LEU A 1 25 ? -2.420 -10.108 -3.264 1.00 0.00 26 LEU A O 11
ATOM 14577 N N . ASP A 1 26 ? -4.125 -10.019 -4.732 1.00 0.00 27 ASP A N 11
ATOM 14578 C CA . ASP A 1 26 ? -3.805 -11.302 -5.348 1.00 0.00 27 ASP A CA 11
ATOM 14579 C C . ASP A 1 26 ? -2.389 -11.292 -5.912 1.00 0.00 27 ASP A C 11
ATOM 14580 O O . ASP A 1 26 ? -1.594 -12.190 -5.635 1.00 0.00 27 ASP A O 11
ATOM 14589 N N . CYS A 1 27 ? -2.081 -10.271 -6.705 1.00 0.00 28 CYS A N 11
ATOM 14590 C CA . CYS A 1 27 ? -0.758 -10.146 -7.307 1.00 0.00 28 CYS A CA 11
ATOM 14591 C C . CYS A 1 27 ? 0.324 -10.065 -6.233 1.00 0.00 28 CYS A C 11
ATOM 14592 O O . CYS A 1 27 ? 1.388 -10.672 -6.363 1.00 0.00 28 CYS A O 11
ATOM 14600 N N . LEU A 1 28 ? 0.047 -9.315 -5.171 1.00 0.00 29 LEU A N 11
ATOM 14601 C CA . LEU A 1 28 ? 0.999 -9.161 -4.077 1.00 0.00 29 LEU A CA 11
ATOM 14602 C C . LEU A 1 28 ? 1.493 -10.522 -3.598 1.00 0.00 29 LEU A C 11
ATOM 14603 O O . LEU A 1 28 ? 2.696 -10.738 -3.451 1.00 0.00 29 LEU A O 11
ATOM 14619 N N . LEU A 1 29 ? 0.560 -11.439 -3.361 1.00 0.00 30 LEU A N 11
ATOM 14620 C CA . LEU A 1 29 ? 0.910 -12.778 -2.903 1.00 0.00 30 LEU A CA 11
ATOM 14621 C C . LEU A 1 29 ? 1.884 -13.436 -3.878 1.00 0.00 30 LEU A C 11
ATOM 14622 O O . LEU A 1 29 ? 2.848 -14.081 -3.467 1.00 0.00 30 LEU A O 11
ATOM 14638 N N . GLU A 1 30 ? 1.627 -13.264 -5.172 1.00 0.00 31 GLU A N 11
ATOM 14639 C CA . GLU A 1 30 ? 2.488 -13.839 -6.198 1.00 0.00 31 GLU A CA 11
ATOM 14640 C C . GLU A 1 30 ? 3.952 -13.542 -5.894 1.00 0.00 31 GLU A C 11
ATOM 14641 O O . GLU A 1 30 ? 4.811 -14.415 -6.009 1.00 0.00 31 GLU A O 11
ATOM 14653 N N . ASP A 1 31 ? 4.225 -12.302 -5.495 1.00 0.00 32 ASP A N 11
ATOM 14654 C CA . ASP A 1 31 ? 5.584 -11.883 -5.162 1.00 0.00 32 ASP A CA 11
ATOM 14655 C C . ASP A 1 31 ? 5.963 -12.365 -3.765 1.00 0.00 32 ASP A C 11
ATOM 14656 O O . ASP A 1 31 ? 7.142 -12.428 -3.417 1.00 0.00 32 ASP A O 11
ATOM 14665 N N . GLU A 1 32 ? 4.950 -12.704 -2.973 1.00 0.00 33 GLU A N 11
ATOM 14666 C CA . GLU A 1 32 ? 5.160 -13.183 -1.611 1.00 0.00 33 GLU A CA 11
ATOM 14667 C C . GLU A 1 32 ? 5.759 -12.089 -0.736 1.00 0.00 33 GLU A C 11
ATOM 14668 O O . GLU A 1 32 ? 6.565 -12.362 0.153 1.00 0.00 33 GLU A O 11
ATOM 14680 N N . VAL A 1 33 ? 5.358 -10.847 -0.994 1.00 0.00 34 VAL A N 11
ATOM 14681 C CA . VAL A 1 33 ? 5.856 -9.707 -0.230 1.00 0.00 34 VAL A CA 11
ATOM 14682 C C . VAL A 1 33 ? 5.182 -9.625 1.139 1.00 0.00 34 VAL A C 11
ATOM 14683 O O . VAL A 1 33 ? 5.831 -9.321 2.139 1.00 0.00 34 VAL A O 11
ATOM 14696 N N . ILE A 1 34 ? 3.878 -9.902 1.180 1.00 0.00 35 ILE A N 11
ATOM 14697 C CA . ILE A 1 34 ? 3.110 -9.864 2.431 1.00 0.00 35 ILE A CA 11
ATOM 14698 C C . ILE A 1 34 ? 3.149 -11.220 3.128 1.00 0.00 35 ILE A C 11
ATOM 14699 O O . ILE A 1 34 ? 3.340 -12.254 2.487 1.00 0.00 35 ILE A O 11
ATOM 14715 N N . SER A 1 35 ? 2.965 -11.207 4.450 1.00 0.00 36 SER A N 11
ATOM 14716 C CA . SER A 1 35 ? 2.974 -12.432 5.260 1.00 0.00 36 SER A CA 11
ATOM 14717 C C . SER A 1 35 ? 1.570 -13.003 5.395 1.00 0.00 36 SER A C 11
ATOM 14718 O O . SER A 1 35 ? 0.589 -12.261 5.426 1.00 0.00 36 SER A O 11
ATOM 14726 N N . GLN A 1 36 ? 1.480 -14.325 5.489 1.00 0.00 37 GLN A N 11
ATOM 14727 C CA . GLN A 1 36 ? 0.194 -14.993 5.639 1.00 0.00 37 GLN A CA 11
ATOM 14728 C C . GLN A 1 36 ? -0.646 -14.282 6.703 1.00 0.00 37 GLN A C 11
ATOM 14729 O O . GLN A 1 36 ? -1.876 -14.281 6.646 1.00 0.00 37 GLN A O 11
ATOM 14743 N N . GLU A 1 37 ? 0.039 -13.667 7.665 1.00 0.00 38 GLU A N 11
ATOM 14744 C CA . GLU A 1 37 ? -0.629 -12.939 8.737 1.00 0.00 38 GLU A CA 11
ATOM 14745 C C . GLU A 1 37 ? -1.230 -11.644 8.205 1.00 0.00 38 GLU A C 11
ATOM 14746 O O . GLU A 1 37 ? -2.320 -11.238 8.610 1.00 0.00 38 GLU A O 11
ATOM 14758 N N . ASP A 1 38 ? -0.513 -11.001 7.289 1.00 0.00 39 ASP A N 11
ATOM 14759 C CA . ASP A 1 38 ? -0.979 -9.758 6.692 1.00 0.00 39 ASP A CA 11
ATOM 14760 C C . ASP A 1 38 ? -2.144 -10.034 5.746 1.00 0.00 39 ASP A C 11
ATOM 14761 O O . ASP A 1 38 ? -3.188 -9.387 5.823 1.00 0.00 39 ASP A O 11
ATOM 14770 N N . MET A 1 39 ? -1.963 -11.010 4.865 1.00 0.00 40 MET A N 11
ATOM 14771 C CA . MET A 1 39 ? -3.009 -11.377 3.923 1.00 0.00 40 MET A CA 11
ATOM 14772 C C . MET A 1 39 ? -4.328 -11.562 4.659 1.00 0.00 40 MET A C 11
ATOM 14773 O O . MET A 1 39 ? -5.399 -11.260 4.133 1.00 0.00 40 MET A O 11
ATOM 14787 N N . ASN A 1 40 ? -4.234 -12.053 5.890 1.00 0.00 41 ASN A N 11
ATOM 14788 C CA . ASN A 1 40 ? -5.411 -12.275 6.719 1.00 0.00 41 ASN A CA 11
ATOM 14789 C C . ASN A 1 40 ? -6.026 -10.944 7.147 1.00 0.00 41 ASN A C 11
ATOM 14790 O O . ASN A 1 40 ? -7.247 -10.807 7.206 1.00 0.00 41 ASN A O 11
ATOM 14801 N N . LYS A 1 41 ? -5.173 -9.966 7.446 1.00 0.00 42 LYS A N 11
ATOM 14802 C CA . LYS A 1 41 ? -5.645 -8.652 7.869 1.00 0.00 42 LYS A CA 11
ATOM 14803 C C . LYS A 1 41 ? -6.688 -8.110 6.897 1.00 0.00 42 LYS A C 11
ATOM 14804 O O . LYS A 1 41 ? -7.751 -7.647 7.308 1.00 0.00 42 LYS A O 11
ATOM 14823 N N . VAL A 1 42 ? -6.379 -8.167 5.604 1.00 0.00 43 VAL A N 11
ATOM 14824 C CA . VAL A 1 42 ? -7.297 -7.678 4.579 1.00 0.00 43 VAL A CA 11
ATOM 14825 C C . VAL A 1 42 ? -8.515 -8.588 4.441 1.00 0.00 43 VAL A C 11
ATOM 14826 O O . VAL A 1 42 ? -9.653 -8.118 4.414 1.00 0.00 43 VAL A O 11
ATOM 14839 N N . ARG A 1 43 ? -8.268 -9.892 4.353 1.00 0.00 44 ARG A N 11
ATOM 14840 C CA . ARG A 1 43 ? -9.348 -10.865 4.214 1.00 0.00 44 ARG A CA 11
ATOM 14841 C C . ARG A 1 43 ? -10.386 -10.681 5.314 1.00 0.00 44 ARG A C 11
ATOM 14842 O O . ARG A 1 43 ? -11.568 -10.961 5.125 1.00 0.00 44 ARG A O 11
ATOM 14863 N N . ASP A 1 44 ? -9.931 -10.208 6.466 1.00 0.00 45 ASP A N 11
ATOM 14864 C CA . ASP A 1 44 ? -10.816 -9.982 7.600 1.00 0.00 45 ASP A CA 11
ATOM 14865 C C . ASP A 1 44 ? -12.009 -9.126 7.189 1.00 0.00 45 ASP A C 11
ATOM 14866 O O . ASP A 1 44 ? -13.039 -9.113 7.862 1.00 0.00 45 ASP A O 11
ATOM 14875 N N . GLU A 1 45 ? -11.861 -8.416 6.075 1.00 0.00 46 GLU A N 11
ATOM 14876 C CA . GLU A 1 45 ? -12.923 -7.558 5.567 1.00 0.00 46 GLU A CA 11
ATOM 14877 C C . GLU A 1 45 ? -13.560 -6.752 6.694 1.00 0.00 46 GLU A C 11
ATOM 14878 O O . GLU A 1 45 ? -14.630 -7.100 7.193 1.00 0.00 46 GLU A O 11
ATOM 14890 N N . ASN A 1 46 ? -12.892 -5.673 7.088 1.00 0.00 47 ASN A N 11
ATOM 14891 C CA . ASN A 1 46 ? -13.387 -4.814 8.156 1.00 0.00 47 ASN A CA 11
ATOM 14892 C C . ASN A 1 46 ? -14.761 -4.248 7.806 1.00 0.00 47 ASN A C 11
ATOM 14893 O O . ASN A 1 46 ? -15.737 -4.473 8.522 1.00 0.00 47 ASN A O 11
ATOM 14904 N N . ASP A 1 47 ? -14.829 -3.509 6.701 1.00 0.00 48 ASP A N 11
ATOM 14905 C CA . ASP A 1 47 ? -16.080 -2.909 6.255 1.00 0.00 48 ASP A CA 11
ATOM 14906 C C . ASP A 1 47 ? -16.011 -2.544 4.776 1.00 0.00 48 ASP A C 11
ATOM 14907 O O . ASP A 1 47 ? -15.445 -3.282 3.969 1.00 0.00 48 ASP A O 11
ATOM 14916 N N . THR A 1 48 ? -16.594 -1.405 4.431 1.00 0.00 49 THR A N 11
ATOM 14917 C CA . THR A 1 48 ? -16.606 -0.933 3.050 1.00 0.00 49 THR A CA 11
ATOM 14918 C C . THR A 1 48 ? -15.200 -0.908 2.463 1.00 0.00 49 THR A C 11
ATOM 14919 O O . THR A 1 48 ? -14.261 -1.445 3.051 1.00 0.00 49 THR A O 11
ATOM 14930 N N . VAL A 1 49 ? -15.060 -0.280 1.299 1.00 0.00 50 VAL A N 11
ATOM 14931 C CA . VAL A 1 49 ? -13.767 -0.188 0.633 1.00 0.00 50 VAL A CA 11
ATOM 14932 C C . VAL A 1 49 ? -12.841 0.786 1.363 1.00 0.00 50 VAL A C 11
ATOM 14933 O O . VAL A 1 49 ? -11.619 0.702 1.240 1.00 0.00 50 VAL A O 11
ATOM 14946 N N . MET A 1 50 ? -13.426 1.707 2.115 1.00 0.00 51 MET A N 11
ATOM 14947 C CA . MET A 1 50 ? -12.645 2.689 2.855 1.00 0.00 51 MET A CA 11
ATOM 14948 C C . MET A 1 50 ? -11.732 2.009 3.871 1.00 0.00 51 MET A C 11
ATOM 14949 O O . MET A 1 50 ? -10.568 2.383 4.022 1.00 0.00 51 MET A O 11
ATOM 14963 N N . ASP A 1 51 ? -12.269 1.012 4.572 1.00 0.00 52 ASP A N 11
ATOM 14964 C CA . ASP A 1 51 ? -11.509 0.278 5.585 1.00 0.00 52 ASP A CA 11
ATOM 14965 C C . ASP A 1 51 ? -10.615 -0.790 4.952 1.00 0.00 52 ASP A C 11
ATOM 14966 O O . ASP A 1 51 ? -9.496 -1.024 5.410 1.00 0.00 52 ASP A O 11
ATOM 14975 N N . LYS A 1 52 ? -11.112 -1.440 3.903 1.00 0.00 53 LYS A N 11
ATOM 14976 C CA . LYS A 1 52 ? -10.351 -2.484 3.222 1.00 0.00 53 LYS A CA 11
ATOM 14977 C C . LYS A 1 52 ? -9.156 -1.894 2.481 1.00 0.00 53 LYS A C 11
ATOM 14978 O O . LYS A 1 52 ? -8.061 -2.456 2.501 1.00 0.00 53 LYS A O 11
ATOM 14997 N N . ALA A 1 53 ? -9.374 -0.758 1.827 1.00 0.00 54 ALA A N 11
ATOM 14998 C CA . ALA A 1 53 ? -8.314 -0.093 1.080 1.00 0.00 54 ALA A CA 11
ATOM 14999 C C . ALA A 1 53 ? -7.332 0.593 2.024 1.00 0.00 54 ALA A C 11
ATOM 15000 O O . ALA A 1 53 ? -6.166 0.791 1.685 1.00 0.00 54 ALA A O 11
ATOM 15007 N N . ARG A 1 54 ? -7.812 0.948 3.211 1.00 0.00 55 ARG A N 11
ATOM 15008 C CA . ARG A 1 54 ? -6.979 1.608 4.210 1.00 0.00 55 ARG A CA 11
ATOM 15009 C C . ARG A 1 54 ? -5.865 0.674 4.678 1.00 0.00 55 ARG A C 11
ATOM 15010 O O . ARG A 1 54 ? -4.696 1.058 4.735 1.00 0.00 55 ARG A O 11
ATOM 15031 N N . VAL A 1 55 ? -6.237 -0.555 5.015 1.00 0.00 56 VAL A N 11
ATOM 15032 C CA . VAL A 1 55 ? -5.271 -1.540 5.482 1.00 0.00 56 VAL A CA 11
ATOM 15033 C C . VAL A 1 55 ? -4.421 -2.075 4.334 1.00 0.00 56 VAL A C 11
ATOM 15034 O O . VAL A 1 55 ? -3.200 -2.166 4.446 1.00 0.00 56 VAL A O 11
ATOM 15047 N N . LEU A 1 56 ? -5.073 -2.431 3.233 1.00 0.00 57 LEU A N 11
ATOM 15048 C CA . LEU A 1 56 ? -4.373 -2.965 2.069 1.00 0.00 57 LEU A CA 11
ATOM 15049 C C . LEU A 1 56 ? -3.138 -2.134 1.735 1.00 0.00 57 LEU A C 11
ATOM 15050 O O . LEU A 1 56 ? -2.037 -2.669 1.604 1.00 0.00 57 LEU A O 11
ATOM 15066 N N . ILE A 1 57 ? -3.324 -0.825 1.596 1.00 0.00 58 ILE A N 11
ATOM 15067 C CA . ILE A 1 57 ? -2.218 0.070 1.273 1.00 0.00 58 ILE A CA 11
ATOM 15068 C C . ILE A 1 57 ? -1.267 0.222 2.457 1.00 0.00 58 ILE A C 11
ATOM 15069 O O . ILE A 1 57 ? -0.082 0.510 2.278 1.00 0.00 58 ILE A O 11
ATOM 15085 N N . ASP A 1 58 ? -1.788 0.025 3.665 1.00 0.00 59 ASP A N 11
ATOM 15086 C CA . ASP A 1 58 ? -0.977 0.139 4.873 1.00 0.00 59 ASP A CA 11
ATOM 15087 C C . ASP A 1 58 ? -0.006 -1.034 4.997 1.00 0.00 59 ASP A C 11
ATOM 15088 O O . ASP A 1 58 ? 1.136 -0.864 5.423 1.00 0.00 59 ASP A O 11
ATOM 15097 N N . LEU A 1 59 ? -0.468 -2.223 4.623 1.00 0.00 60 LEU A N 11
ATOM 15098 C CA . LEU A 1 59 ? 0.359 -3.422 4.695 1.00 0.00 60 LEU A CA 11
ATOM 15099 C C . LEU A 1 59 ? 1.548 -3.319 3.745 1.00 0.00 60 LEU A C 11
ATOM 15100 O O . LEU A 1 59 ? 2.677 -3.648 4.108 1.00 0.00 60 LEU A O 11
ATOM 15116 N N . VAL A 1 60 ? 1.285 -2.859 2.526 1.00 0.00 61 VAL A N 11
ATOM 15117 C CA . VAL A 1 60 ? 2.328 -2.708 1.518 1.00 0.00 61 VAL A CA 11
ATOM 15118 C C . VAL A 1 60 ? 3.490 -1.876 2.049 1.00 0.00 61 VAL A C 11
ATOM 15119 O O . VAL A 1 60 ? 4.621 -2.355 2.138 1.00 0.00 61 VAL A O 11
ATOM 15132 N N . THR A 1 61 ? 3.204 -0.627 2.399 1.00 0.00 62 THR A N 11
ATOM 15133 C CA . THR A 1 61 ? 4.224 0.276 2.918 1.00 0.00 62 THR A CA 11
ATOM 15134 C C . THR A 1 61 ? 5.037 -0.382 4.029 1.00 0.00 62 THR A C 11
ATOM 15135 O O . THR A 1 61 ? 6.267 -0.327 4.028 1.00 0.00 62 THR A O 11
ATOM 15146 N N . GLY A 1 62 ? 4.342 -1.000 4.977 1.00 0.00 63 GLY A N 11
ATOM 15147 C CA . GLY A 1 62 ? 5.015 -1.657 6.083 1.00 0.00 63 GLY A CA 11
ATOM 15148 C C . GLY A 1 62 ? 6.200 -2.492 5.637 1.00 0.00 63 GLY A C 11
ATOM 15149 O O . GLY A 1 62 ? 7.256 -2.467 6.268 1.00 0.00 63 GLY A O 11
ATOM 15153 N N . LYS A 1 63 ? 6.022 -3.235 4.548 1.00 0.00 64 LYS A N 11
ATOM 15154 C CA . LYS A 1 63 ? 7.084 -4.086 4.017 1.00 0.00 64 LYS A CA 11
ATOM 15155 C C . LYS A 1 63 ? 8.120 -3.261 3.262 1.00 0.00 64 LYS A C 11
ATOM 15156 O O . LYS A 1 63 ? 8.766 -3.753 2.336 1.00 0.00 64 LYS A O 11
ATOM 15175 N N . GLY A 1 64 ? 8.275 -2.003 3.665 1.00 0.00 65 GLY A N 11
ATOM 15176 C CA . GLY A 1 64 ? 9.237 -1.127 3.020 1.00 0.00 65 GLY A CA 11
ATOM 15177 C C . GLY A 1 64 ? 8.739 -0.588 1.695 1.00 0.00 65 GLY A C 11
ATOM 15178 O O . GLY A 1 64 ? 7.706 -1.026 1.190 1.00 0.00 65 GLY A O 11
ATOM 15182 N N . PRO A 1 65 ? 9.463 0.375 1.107 1.00 0.00 66 PRO A N 11
ATOM 15183 C CA . PRO A 1 65 ? 9.090 0.982 -0.175 1.00 0.00 66 PRO A CA 11
ATOM 15184 C C . PRO A 1 65 ? 9.412 0.069 -1.359 1.00 0.00 66 PRO A C 11
ATOM 15185 O O . PRO A 1 65 ? 8.944 0.297 -2.474 1.00 0.00 66 PRO A O 11
ATOM 15196 N N . LYS A 1 66 ? 10.208 -0.965 -1.107 1.00 0.00 67 LYS A N 11
ATOM 15197 C CA . LYS A 1 66 ? 10.582 -1.908 -2.156 1.00 0.00 67 LYS A CA 11
ATOM 15198 C C . LYS A 1 66 ? 9.339 -2.549 -2.759 1.00 0.00 67 LYS A C 11
ATOM 15199 O O . LYS A 1 66 ? 9.349 -3.002 -3.904 1.00 0.00 67 LYS A O 11
ATOM 15218 N N . SER A 1 67 ? 8.266 -2.578 -1.974 1.00 0.00 68 SER A N 11
ATOM 15219 C CA . SER A 1 67 ? 6.999 -3.157 -2.413 1.00 0.00 68 SER A CA 11
ATOM 15220 C C . SER A 1 67 ? 6.224 -2.173 -3.285 1.00 0.00 68 SER A C 11
ATOM 15221 O O . SER A 1 67 ? 5.432 -2.574 -4.138 1.00 0.00 68 SER A O 11
ATOM 15229 N N . CYS A 1 68 ? 6.454 -0.883 -3.060 1.00 0.00 69 CYS A N 11
ATOM 15230 C CA . CYS A 1 68 ? 5.774 0.160 -3.820 1.00 0.00 69 CYS A CA 11
ATOM 15231 C C . CYS A 1 68 ? 5.871 -0.098 -5.321 1.00 0.00 69 CYS A C 11
ATOM 15232 O O . CYS A 1 68 ? 4.869 -0.070 -6.032 1.00 0.00 69 CYS A O 11
ATOM 15240 N N . CYS A 1 69 ? 7.087 -0.341 -5.798 1.00 0.00 70 CYS A N 11
ATOM 15241 C CA . CYS A 1 69 ? 7.317 -0.595 -7.216 1.00 0.00 70 CYS A CA 11
ATOM 15242 C C . CYS A 1 69 ? 6.290 -1.577 -7.774 1.00 0.00 70 CYS A C 11
ATOM 15243 O O . CYS A 1 69 ? 5.618 -1.291 -8.764 1.00 0.00 70 CYS A O 11
ATOM 15251 N N . LYS A 1 70 ? 6.180 -2.735 -7.135 1.00 0.00 71 LYS A N 11
ATOM 15252 C CA . LYS A 1 70 ? 5.241 -3.764 -7.568 1.00 0.00 71 LYS A CA 11
ATOM 15253 C C . LYS A 1 70 ? 3.796 -3.312 -7.374 1.00 0.00 71 LYS A C 11
ATOM 15254 O O . LYS A 1 70 ? 2.891 -3.781 -8.063 1.00 0.00 71 LYS A O 11
ATOM 15273 N N . PHE A 1 71 ? 3.586 -2.407 -6.425 1.00 0.00 72 PHE A N 11
ATOM 15274 C CA . PHE A 1 71 ? 2.250 -1.899 -6.132 1.00 0.00 72 PHE A CA 11
ATOM 15275 C C . PHE A 1 71 ? 1.764 -0.946 -7.221 1.00 0.00 72 PHE A C 11
ATOM 15276 O O . PHE A 1 71 ? 0.610 -1.011 -7.644 1.00 0.00 72 PHE A O 11
ATOM 15293 N N . ILE A 1 72 ? 2.646 -0.058 -7.665 1.00 0.00 73 ILE A N 11
ATOM 15294 C CA . ILE A 1 72 ? 2.300 0.911 -8.697 1.00 0.00 73 ILE A CA 11
ATOM 15295 C C . ILE A 1 72 ? 2.172 0.245 -10.063 1.00 0.00 73 ILE A C 11
ATOM 15296 O O . ILE A 1 72 ? 1.378 0.673 -10.901 1.00 0.00 73 ILE A O 11
ATOM 15312 N N . LYS A 1 73 ? 2.958 -0.805 -10.281 1.00 0.00 74 LYS A N 11
ATOM 15313 C CA . LYS A 1 73 ? 2.938 -1.535 -11.547 1.00 0.00 74 LYS A CA 11
ATOM 15314 C C . LYS A 1 73 ? 1.737 -2.473 -11.622 1.00 0.00 74 LYS A C 11
ATOM 15315 O O . LYS A 1 73 ? 0.949 -2.414 -12.567 1.00 0.00 74 LYS A O 11
ATOM 15334 N N . HIS A 1 74 ? 1.602 -3.341 -10.624 1.00 0.00 75 HIS A N 11
ATOM 15335 C CA . HIS A 1 74 ? 0.497 -4.292 -10.582 1.00 0.00 75 HIS A CA 11
ATOM 15336 C C . HIS A 1 74 ? -0.840 -3.576 -10.733 1.00 0.00 75 HIS A C 11
ATOM 15337 O O . HIS A 1 74 ? -1.800 -4.135 -11.265 1.00 0.00 75 HIS A O 11
ATOM 15351 N N . LEU A 1 75 ? -0.895 -2.335 -10.260 1.00 0.00 76 LEU A N 11
ATOM 15352 C CA . LEU A 1 75 ? -2.114 -1.540 -10.342 1.00 0.00 76 LEU A CA 11
ATOM 15353 C C . LEU A 1 75 ? -2.354 -1.058 -11.770 1.00 0.00 76 LEU A C 11
ATOM 15354 O O . LEU A 1 75 ? -3.429 -1.257 -12.330 1.00 0.00 76 LEU A O 11
ATOM 15370 N N . CYS A 1 76 ? -1.343 -0.422 -12.349 1.00 0.00 77 CYS A N 11
ATOM 15371 C CA . CYS A 1 76 ? -1.443 0.094 -13.711 1.00 0.00 77 CYS A CA 11
ATOM 15372 C C . CYS A 1 76 ? -2.064 -0.935 -14.651 1.00 0.00 77 CYS A C 11
ATOM 15373 O O . CYS A 1 76 ? -2.688 -0.578 -15.651 1.00 0.00 77 CYS A O 11
ATOM 15381 N N . GLU A 1 77 ? -1.882 -2.215 -14.333 1.00 0.00 78 GLU A N 11
ATOM 15382 C CA . GLU A 1 77 ? -2.416 -3.300 -15.157 1.00 0.00 78 GLU A CA 11
ATOM 15383 C C . GLU A 1 77 ? -3.899 -3.541 -14.880 1.00 0.00 78 GLU A C 11
ATOM 15384 O O . GLU A 1 77 ? -4.696 -3.680 -15.806 1.00 0.00 78 GLU A O 11
ATOM 15396 N N . GLU A 1 78 ? -4.259 -3.601 -13.603 1.00 0.00 79 GLU A N 11
ATOM 15397 C CA . GLU A 1 78 ? -5.645 -3.841 -13.212 1.00 0.00 79 GLU A CA 11
ATOM 15398 C C . GLU A 1 78 ? -6.515 -2.607 -13.438 1.00 0.00 79 GLU A C 11
ATOM 15399 O O . GLU A 1 78 ? -7.567 -2.687 -14.073 1.00 0.00 79 GLU A O 11
ATOM 15411 N N . ASP A 1 79 ? -6.074 -1.463 -12.900 1.00 0.00 80 ASP A N 11
ATOM 15412 C CA . ASP A 1 79 ? -6.803 -0.182 -13.013 1.00 0.00 80 ASP A CA 11
ATOM 15413 C C . ASP A 1 79 ? -5.973 0.858 -13.784 1.00 0.00 80 ASP A C 11
ATOM 15414 O O . ASP A 1 79 ? -5.100 1.497 -13.196 1.00 0.00 80 ASP A O 11
ATOM 15423 N N . PRO A 1 80 ? -6.209 1.061 -15.105 1.00 0.00 81 PRO A N 11
ATOM 15424 C CA . PRO A 1 80 ? -5.443 2.038 -15.879 1.00 0.00 81 PRO A CA 11
ATOM 15425 C C . PRO A 1 80 ? -5.995 3.455 -15.717 1.00 0.00 81 PRO A C 11
ATOM 15426 O O . PRO A 1 80 ? -5.340 4.433 -16.080 1.00 0.00 81 PRO A O 11
ATOM 15437 N N . GLN A 1 81 ? -7.200 3.557 -15.161 1.00 0.00 82 GLN A N 11
ATOM 15438 C CA . GLN A 1 81 ? -7.836 4.852 -14.938 1.00 0.00 82 GLN A CA 11
ATOM 15439 C C . GLN A 1 81 ? -7.225 5.541 -13.724 1.00 0.00 82 GLN A C 11
ATOM 15440 O O . GLN A 1 81 ? -6.585 6.587 -13.845 1.00 0.00 82 GLN A O 11
ATOM 15454 N N . LEU A 1 82 ? -7.416 4.940 -12.553 1.00 0.00 83 LEU A N 11
ATOM 15455 C CA . LEU A 1 82 ? -6.873 5.485 -11.315 1.00 0.00 83 LEU A CA 11
ATOM 15456 C C . LEU A 1 82 ? -5.360 5.624 -11.422 1.00 0.00 83 LEU A C 11
ATOM 15457 O O . LEU A 1 82 ? -4.787 6.644 -11.041 1.00 0.00 83 LEU A O 11
ATOM 15473 N N . ALA A 1 83 ? -4.719 4.586 -11.947 1.00 0.00 84 ALA A N 11
ATOM 15474 C CA . ALA A 1 83 ? -3.272 4.584 -12.107 1.00 0.00 84 ALA A CA 11
ATOM 15475 C C . ALA A 1 83 ? -2.800 5.802 -12.890 1.00 0.00 84 ALA A C 11
ATOM 15476 O O . ALA A 1 83 ? -1.610 6.118 -12.909 1.00 0.00 84 ALA A O 11
ATOM 15483 N N . SER A 1 84 ? -3.741 6.488 -13.528 1.00 0.00 85 SER A N 11
ATOM 15484 C CA . SER A 1 84 ? -3.422 7.676 -14.306 1.00 0.00 85 SER A CA 11
ATOM 15485 C C . SER A 1 84 ? -2.658 8.672 -13.449 1.00 0.00 85 SER A C 11
ATOM 15486 O O . SER A 1 84 ? -1.767 9.373 -13.929 1.00 0.00 85 SER A O 11
ATOM 15494 N N . LYS A 1 85 ? -3.013 8.716 -12.168 1.00 0.00 86 LYS A N 11
ATOM 15495 C CA . LYS A 1 85 ? -2.368 9.613 -11.208 1.00 0.00 86 LYS A CA 11
ATOM 15496 C C . LYS A 1 85 ? -1.108 8.969 -10.640 1.00 0.00 86 LYS A C 11
ATOM 15497 O O . LYS A 1 85 ? -0.106 9.643 -10.400 1.00 0.00 86 LYS A O 11
ATOM 15516 N N . MET A 1 86 ? -1.169 7.652 -10.427 1.00 0.00 87 MET A N 11
ATOM 15517 C CA . MET A 1 86 ? -0.043 6.882 -9.885 1.00 0.00 87 MET A CA 11
ATOM 15518 C C . MET A 1 86 ? 0.809 6.305 -11.012 1.00 0.00 87 MET A C 11
ATOM 15519 O O . MET A 1 86 ? 1.629 5.414 -10.793 1.00 0.00 87 MET A O 11
ATOM 15533 N N . GLY A 1 87 ? 0.606 6.831 -12.226 1.00 0.00 88 GLY A N 11
ATOM 15534 C CA . GLY A 1 87 ? 1.351 6.386 -13.410 1.00 0.00 88 GLY A CA 11
ATOM 15535 C C . GLY A 1 87 ? 2.382 7.408 -13.840 1.00 0.00 88 GLY A C 11
ATOM 15536 O O . GLY A 1 87 ? 2.494 7.729 -15.024 1.00 0.00 88 GLY A O 11
ATOM 15540 N N . LEU A 1 88 ? 3.131 7.926 -12.869 1.00 0.00 89 LEU A N 11
ATOM 15541 C CA . LEU A 1 88 ? 4.164 8.933 -13.126 1.00 0.00 89 LEU A CA 11
ATOM 15542 C C . LEU A 1 88 ? 4.868 8.696 -14.465 1.00 0.00 89 LEU A C 11
ATOM 15543 O O . LEU A 1 88 ? 5.211 9.643 -15.173 1.00 0.00 89 LEU A O 11
ATOM 15559 N N . HIS A 1 89 ? 5.077 7.428 -14.802 1.00 0.00 90 HIS A N 11
ATOM 15560 C CA . HIS A 1 89 ? 5.737 7.068 -16.051 1.00 0.00 90 HIS A CA 11
ATOM 15561 C C . HIS A 1 89 ? 5.672 5.562 -16.288 1.00 0.00 90 HIS A C 11
ATOM 15562 O O . HIS A 1 89 ? 4.551 5.012 -16.295 1.00 0.00 90 HIS A O 11
ATOM 15577 N N . ALA A 1 1 ? 12.892 10.216 0.160 1.00 0.00 2 ALA A N 12
ATOM 15578 C CA . ALA A 1 1 ? 12.811 10.064 -1.287 1.00 0.00 2 ALA A CA 12
ATOM 15579 C C . ALA A 1 1 ? 12.002 8.828 -1.667 1.00 0.00 2 ALA A C 12
ATOM 15580 O O . ALA A 1 1 ? 12.182 8.263 -2.746 1.00 0.00 2 ALA A O 12
ATOM 15589 N N . ASP A 1 2 ? 11.107 8.416 -0.775 1.00 0.00 3 ASP A N 12
ATOM 15590 C CA . ASP A 1 2 ? 10.266 7.250 -1.016 1.00 0.00 3 ASP A CA 12
ATOM 15591 C C . ASP A 1 2 ? 9.060 7.248 -0.085 1.00 0.00 3 ASP A C 12
ATOM 15592 O O . ASP A 1 2 ? 9.082 6.624 0.976 1.00 0.00 3 ASP A O 12
ATOM 15601 N N . GLN A 1 3 ? 8.004 7.952 -0.492 1.00 0.00 4 GLN A N 12
ATOM 15602 C CA . GLN A 1 3 ? 6.773 8.044 0.294 1.00 0.00 4 GLN A CA 12
ATOM 15603 C C . GLN A 1 3 ? 5.581 8.312 -0.617 1.00 0.00 4 GLN A C 12
ATOM 15604 O O . GLN A 1 3 ? 4.746 9.169 -0.330 1.00 0.00 4 GLN A O 12
ATOM 15618 N N . LEU A 1 4 ? 5.513 7.571 -1.719 1.00 0.00 5 LEU A N 12
ATOM 15619 C CA . LEU A 1 4 ? 4.427 7.731 -2.677 1.00 0.00 5 LEU A CA 12
ATOM 15620 C C . LEU A 1 4 ? 3.083 7.404 -2.039 1.00 0.00 5 LEU A C 12
ATOM 15621 O O . LEU A 1 4 ? 2.200 8.256 -1.971 1.00 0.00 5 LEU A O 12
ATOM 15637 N N . LEU A 1 5 ? 2.929 6.168 -1.572 1.00 0.00 6 LEU A N 12
ATOM 15638 C CA . LEU A 1 5 ? 1.683 5.744 -0.942 1.00 0.00 6 LEU A CA 12
ATOM 15639 C C . LEU A 1 5 ? 1.195 6.796 0.048 1.00 0.00 6 LEU A C 12
ATOM 15640 O O . LEU A 1 5 ? 0.065 7.270 -0.043 1.00 0.00 6 LEU A O 12
ATOM 15656 N N . ARG A 1 6 ? 2.058 7.157 0.993 1.00 0.00 7 ARG A N 12
ATOM 15657 C CA . ARG A 1 6 ? 1.721 8.154 2.006 1.00 0.00 7 ARG A CA 12
ATOM 15658 C C . ARG A 1 6 ? 0.925 9.313 1.408 1.00 0.00 7 ARG A C 12
ATOM 15659 O O . ARG A 1 6 ? -0.152 9.657 1.896 1.00 0.00 7 ARG A O 12
ATOM 15680 N N . LYS A 1 7 ? 1.465 9.914 0.353 1.00 0.00 8 LYS A N 12
ATOM 15681 C CA . LYS A 1 7 ? 0.806 11.037 -0.307 1.00 0.00 8 LYS A CA 12
ATOM 15682 C C . LYS A 1 7 ? -0.432 10.584 -1.076 1.00 0.00 8 LYS A C 12
ATOM 15683 O O . LYS A 1 7 ? -1.480 11.228 -1.019 1.00 0.00 8 LYS A O 12
ATOM 15702 N N . LYS A 1 8 ? -0.306 9.474 -1.800 1.00 0.00 9 LYS A N 12
ATOM 15703 C CA . LYS A 1 8 ? -1.411 8.933 -2.590 1.00 0.00 9 LYS A CA 12
ATOM 15704 C C . LYS A 1 8 ? -2.369 8.132 -1.716 1.00 0.00 9 LYS A C 12
ATOM 15705 O O . LYS A 1 8 ? -3.287 7.483 -2.220 1.00 0.00 9 LYS A O 12
ATOM 15724 N N . ARG A 1 9 ? -2.151 8.175 -0.407 1.00 0.00 10 ARG A N 12
ATOM 15725 C CA . ARG A 1 9 ? -2.998 7.448 0.530 1.00 0.00 10 ARG A CA 12
ATOM 15726 C C . ARG A 1 9 ? -4.452 7.884 0.398 1.00 0.00 10 ARG A C 12
ATOM 15727 O O . ARG A 1 9 ? -5.363 7.058 0.435 1.00 0.00 10 ARG A O 12
ATOM 15748 N N . ARG A 1 10 ? -4.662 9.188 0.244 1.00 0.00 11 ARG A N 12
ATOM 15749 C CA . ARG A 1 10 ? -6.007 9.739 0.106 1.00 0.00 11 ARG A CA 12
ATOM 15750 C C . ARG A 1 10 ? -6.562 9.488 -1.296 1.00 0.00 11 ARG A C 12
ATOM 15751 O O . ARG A 1 10 ? -7.775 9.403 -1.488 1.00 0.00 11 ARG A O 12
ATOM 15772 N N . ILE A 1 11 ? -5.666 9.370 -2.272 1.00 0.00 12 ILE A N 12
ATOM 15773 C CA . ILE A 1 11 ? -6.065 9.130 -3.656 1.00 0.00 12 ILE A CA 12
ATOM 15774 C C . ILE A 1 11 ? -6.474 7.671 -3.866 1.00 0.00 12 ILE A C 12
ATOM 15775 O O . ILE A 1 11 ? -7.650 7.369 -4.068 1.00 0.00 12 ILE A O 12
ATOM 15791 N N . PHE A 1 12 ? -5.495 6.775 -3.828 1.00 0.00 13 PHE A N 12
ATOM 15792 C CA . PHE A 1 12 ? -5.752 5.352 -4.026 1.00 0.00 13 PHE A CA 12
ATOM 15793 C C . PHE A 1 12 ? -6.933 4.872 -3.184 1.00 0.00 13 PHE A C 12
ATOM 15794 O O . PHE A 1 12 ? -7.847 4.225 -3.697 1.00 0.00 13 PHE A O 12
ATOM 15811 N N . ILE A 1 13 ? -6.904 5.176 -1.890 1.00 0.00 14 ILE A N 12
ATOM 15812 C CA . ILE A 1 13 ? -7.970 4.756 -0.986 1.00 0.00 14 ILE A CA 12
ATOM 15813 C C . ILE A 1 13 ? -9.344 5.200 -1.488 1.00 0.00 14 ILE A C 12
ATOM 15814 O O . ILE A 1 13 ? -10.274 4.396 -1.560 1.00 0.00 14 ILE A O 12
ATOM 15830 N N . HIS A 1 14 ? -9.469 6.486 -1.828 1.00 0.00 15 HIS A N 12
ATOM 15831 C CA . HIS A 1 14 ? -10.734 7.053 -2.321 1.00 0.00 15 HIS A CA 12
ATOM 15832 C C . HIS A 1 14 ? -10.794 7.026 -3.845 1.00 0.00 15 HIS A C 12
ATOM 15833 O O . HIS A 1 14 ? -11.003 8.058 -4.483 1.00 0.00 15 HIS A O 12
ATOM 15847 N N . SER A 1 15 ? -10.609 5.844 -4.426 1.00 0.00 16 SER A N 12
ATOM 15848 C CA . SER A 1 15 ? -10.644 5.702 -5.878 1.00 0.00 16 SER A CA 12
ATOM 15849 C C . SER A 1 15 ? -10.617 4.233 -6.290 1.00 0.00 16 SER A C 12
ATOM 15850 O O . SER A 1 15 ? -11.215 3.850 -7.296 1.00 0.00 16 SER A O 12
ATOM 15858 N N . VAL A 1 16 ? -9.913 3.415 -5.515 1.00 0.00 17 VAL A N 12
ATOM 15859 C CA . VAL A 1 16 ? -9.801 1.991 -5.808 1.00 0.00 17 VAL A CA 12
ATOM 15860 C C . VAL A 1 16 ? -11.159 1.298 -5.749 1.00 0.00 17 VAL A C 12
ATOM 15861 O O . VAL A 1 16 ? -11.885 1.415 -4.761 1.00 0.00 17 VAL A O 12
ATOM 15874 N N . GLY A 1 17 ? -11.492 0.571 -6.813 1.00 0.00 18 GLY A N 12
ATOM 15875 C CA . GLY A 1 17 ? -12.760 -0.142 -6.872 1.00 0.00 18 GLY A CA 12
ATOM 15876 C C . GLY A 1 17 ? -12.711 -1.470 -6.142 1.00 0.00 18 GLY A C 12
ATOM 15877 O O . GLY A 1 17 ? -11.697 -2.167 -6.176 1.00 0.00 18 GLY A O 12
ATOM 15881 N N . ALA A 1 18 ? -13.808 -1.821 -5.481 1.00 0.00 19 ALA A N 12
ATOM 15882 C CA . ALA A 1 18 ? -13.886 -3.074 -4.739 1.00 0.00 19 ALA A CA 12
ATOM 15883 C C . ALA A 1 18 ? -13.299 -4.230 -5.543 1.00 0.00 19 ALA A C 12
ATOM 15884 O O . ALA A 1 18 ? -12.789 -5.197 -4.978 1.00 0.00 19 ALA A O 12
ATOM 15891 N N . GLY A 1 19 ? -13.376 -4.125 -6.866 1.00 0.00 20 GLY A N 12
ATOM 15892 C CA . GLY A 1 19 ? -12.850 -5.170 -7.725 1.00 0.00 20 GLY A CA 12
ATOM 15893 C C . GLY A 1 19 ? -11.334 -5.204 -7.744 1.00 0.00 20 GLY A C 12
ATOM 15894 O O . GLY A 1 19 ? -10.724 -6.188 -7.325 1.00 0.00 20 GLY A O 12
ATOM 15898 N N . THR A 1 20 ? -10.725 -4.128 -8.231 1.00 0.00 21 THR A N 12
ATOM 15899 C CA . THR A 1 20 ? -9.270 -4.038 -8.306 1.00 0.00 21 THR A CA 12
ATOM 15900 C C . THR A 1 20 ? -8.618 -4.567 -7.033 1.00 0.00 21 THR A C 12
ATOM 15901 O O . THR A 1 20 ? -7.592 -5.237 -7.089 1.00 0.00 21 THR A O 12
ATOM 15912 N N . ILE A 1 21 ? -9.214 -4.258 -5.888 1.00 0.00 22 ILE A N 12
ATOM 15913 C CA . ILE A 1 21 ? -8.681 -4.703 -4.606 1.00 0.00 22 ILE A CA 12
ATOM 15914 C C . ILE A 1 21 ? -8.396 -6.208 -4.622 1.00 0.00 22 ILE A C 12
ATOM 15915 O O . ILE A 1 21 ? -7.272 -6.637 -4.358 1.00 0.00 22 ILE A O 12
ATOM 15931 N N . ASN A 1 22 ? -9.415 -7.001 -4.927 1.00 0.00 23 ASN A N 12
ATOM 15932 C CA . ASN A 1 22 ? -9.266 -8.452 -4.968 1.00 0.00 23 ASN A CA 12
ATOM 15933 C C . ASN A 1 22 ? -8.116 -8.864 -5.883 1.00 0.00 23 ASN A C 12
ATOM 15934 O O . ASN A 1 22 ? -7.334 -9.756 -5.551 1.00 0.00 23 ASN A O 12
ATOM 15945 N N . ALA A 1 23 ? -8.025 -8.215 -7.039 1.00 0.00 24 ALA A N 12
ATOM 15946 C CA . ALA A 1 23 ? -6.980 -8.519 -8.008 1.00 0.00 24 ALA A CA 12
ATOM 15947 C C . ALA A 1 23 ? -5.625 -7.976 -7.565 1.00 0.00 24 ALA A C 12
ATOM 15948 O O . ALA A 1 23 ? -4.578 -8.482 -7.969 1.00 0.00 24 ALA A O 12
ATOM 15955 N N . LEU A 1 24 ? -5.655 -6.935 -6.742 1.00 0.00 25 LEU A N 12
ATOM 15956 C CA . LEU A 1 24 ? -4.435 -6.305 -6.251 1.00 0.00 25 LEU A CA 12
ATOM 15957 C C . LEU A 1 24 ? -3.786 -7.137 -5.149 1.00 0.00 25 LEU A C 12
ATOM 15958 O O . LEU A 1 24 ? -2.633 -7.548 -5.272 1.00 0.00 25 LEU A O 12
ATOM 15974 N N . LEU A 1 25 ? -4.527 -7.382 -4.072 1.00 0.00 26 LEU A N 12
ATOM 15975 C CA . LEU A 1 25 ? -4.003 -8.162 -2.958 1.00 0.00 26 LEU A CA 12
ATOM 15976 C C . LEU A 1 25 ? -3.538 -9.531 -3.430 1.00 0.00 26 LEU A C 12
ATOM 15977 O O . LEU A 1 25 ? -2.610 -10.113 -2.871 1.00 0.00 26 LEU A O 12
ATOM 15993 N N . ASP A 1 26 ? -4.187 -10.036 -4.472 1.00 0.00 27 ASP A N 12
ATOM 15994 C CA . ASP A 1 26 ? -3.836 -11.335 -5.030 1.00 0.00 27 ASP A CA 12
ATOM 15995 C C . ASP A 1 26 ? -2.423 -11.303 -5.603 1.00 0.00 27 ASP A C 12
ATOM 15996 O O . ASP A 1 26 ? -1.612 -12.194 -5.344 1.00 0.00 27 ASP A O 12
ATOM 16005 N N . CYS A 1 27 ? -2.133 -10.264 -6.380 1.00 0.00 28 CYS A N 12
ATOM 16006 C CA . CYS A 1 27 ? -0.817 -10.109 -6.986 1.00 0.00 28 CYS A CA 12
ATOM 16007 C C . CYS A 1 27 ? 0.263 -10.013 -5.912 1.00 0.00 28 CYS A C 12
ATOM 16008 O O . CYS A 1 27 ? 1.334 -10.607 -6.042 1.00 0.00 28 CYS A O 12
ATOM 16016 N N . LEU A 1 28 ? -0.026 -9.268 -4.850 1.00 0.00 29 LEU A N 12
ATOM 16017 C CA . LEU A 1 28 ? 0.923 -9.105 -3.754 1.00 0.00 29 LEU A CA 12
ATOM 16018 C C . LEU A 1 28 ? 1.440 -10.462 -3.292 1.00 0.00 29 LEU A C 12
ATOM 16019 O O . LEU A 1 28 ? 2.645 -10.654 -3.125 1.00 0.00 29 LEU A O 12
ATOM 16035 N N . LEU A 1 29 ? 0.524 -11.405 -3.095 1.00 0.00 30 LEU A N 12
ATOM 16036 C CA . LEU A 1 29 ? 0.896 -12.746 -2.662 1.00 0.00 30 LEU A CA 12
ATOM 16037 C C . LEU A 1 29 ? 1.909 -13.348 -3.630 1.00 0.00 30 LEU A C 12
ATOM 16038 O O . LEU A 1 29 ? 2.882 -13.977 -3.215 1.00 0.00 30 LEU A O 12
ATOM 16054 N N . GLU A 1 30 ? 1.676 -13.143 -4.924 1.00 0.00 31 GLU A N 12
ATOM 16055 C CA . GLU A 1 30 ? 2.573 -13.659 -5.950 1.00 0.00 31 GLU A CA 12
ATOM 16056 C C . GLU A 1 30 ? 4.002 -13.188 -5.700 1.00 0.00 31 GLU A C 12
ATOM 16057 O O . GLU A 1 30 ? 4.957 -13.942 -5.889 1.00 0.00 31 GLU A O 12
ATOM 16069 N N . ASP A 1 31 ? 4.140 -11.937 -5.272 1.00 0.00 32 ASP A N 12
ATOM 16070 C CA . ASP A 1 31 ? 5.452 -11.364 -4.990 1.00 0.00 32 ASP A CA 12
ATOM 16071 C C . ASP A 1 31 ? 6.000 -11.899 -3.671 1.00 0.00 32 ASP A C 12
ATOM 16072 O O . ASP A 1 31 ? 7.199 -11.817 -3.406 1.00 0.00 32 ASP A O 12
ATOM 16081 N N . GLU A 1 32 ? 5.107 -12.445 -2.851 1.00 0.00 33 GLU A N 12
ATOM 16082 C CA . GLU A 1 32 ? 5.482 -13.001 -1.553 1.00 0.00 33 GLU A CA 12
ATOM 16083 C C . GLU A 1 32 ? 5.981 -11.909 -0.616 1.00 0.00 33 GLU A C 12
ATOM 16084 O O . GLU A 1 32 ? 6.811 -12.156 0.257 1.00 0.00 33 GLU A O 12
ATOM 16096 N N . VAL A 1 33 ? 5.463 -10.698 -0.803 1.00 0.00 34 VAL A N 12
ATOM 16097 C CA . VAL A 1 33 ? 5.848 -9.561 0.028 1.00 0.00 34 VAL A CA 12
ATOM 16098 C C . VAL A 1 33 ? 5.156 -9.620 1.388 1.00 0.00 34 VAL A C 12
ATOM 16099 O O . VAL A 1 33 ? 5.780 -9.386 2.422 1.00 0.00 34 VAL A O 12
ATOM 16112 N N . ILE A 1 34 ? 3.860 -9.940 1.379 1.00 0.00 35 ILE A N 12
ATOM 16113 C CA . ILE A 1 34 ? 3.067 -10.040 2.610 1.00 0.00 35 ILE A CA 12
ATOM 16114 C C . ILE A 1 34 ? 3.132 -11.460 3.174 1.00 0.00 35 ILE A C 12
ATOM 16115 O O . ILE A 1 34 ? 3.377 -12.419 2.443 1.00 0.00 35 ILE A O 12
ATOM 16131 N N . SER A 1 35 ? 2.909 -11.582 4.487 1.00 0.00 36 SER A N 12
ATOM 16132 C CA . SER A 1 35 ? 2.933 -12.879 5.188 1.00 0.00 36 SER A CA 12
ATOM 16133 C C . SER A 1 35 ? 1.517 -13.359 5.476 1.00 0.00 36 SER A C 12
ATOM 16134 O O . SER A 1 35 ? 0.587 -12.559 5.571 1.00 0.00 36 SER A O 12
ATOM 16142 N N . GLN A 1 36 ? 1.357 -14.672 5.619 1.00 0.00 37 GLN A N 12
ATOM 16143 C CA . GLN A 1 36 ? 0.051 -15.256 5.903 1.00 0.00 37 GLN A CA 12
ATOM 16144 C C . GLN A 1 36 ? -0.675 -14.457 6.980 1.00 0.00 37 GLN A C 12
ATOM 16145 O O . GLN A 1 36 ? -1.905 -14.392 6.999 1.00 0.00 37 GLN A O 12
ATOM 16159 N N . GLU A 1 37 ? 0.098 -13.844 7.871 1.00 0.00 38 GLU A N 12
ATOM 16160 C CA . GLU A 1 37 ? -0.468 -13.041 8.948 1.00 0.00 38 GLU A CA 12
ATOM 16161 C C . GLU A 1 37 ? -1.110 -11.776 8.389 1.00 0.00 38 GLU A C 12
ATOM 16162 O O . GLU A 1 37 ? -2.246 -11.441 8.727 1.00 0.00 38 GLU A O 12
ATOM 16174 N N . ASP A 1 38 ? -0.377 -11.083 7.524 1.00 0.00 39 ASP A N 12
ATOM 16175 C CA . ASP A 1 38 ? -0.878 -9.860 6.909 1.00 0.00 39 ASP A CA 12
ATOM 16176 C C . ASP A 1 38 ? -2.058 -10.170 5.995 1.00 0.00 39 ASP A C 12
ATOM 16177 O O . ASP A 1 38 ? -3.109 -9.535 6.084 1.00 0.00 39 ASP A O 12
ATOM 16186 N N . MET A 1 39 ? -1.882 -11.159 5.125 1.00 0.00 40 MET A N 12
ATOM 16187 C CA . MET A 1 39 ? -2.938 -11.559 4.205 1.00 0.00 40 MET A CA 12
ATOM 16188 C C . MET A 1 39 ? -4.258 -11.705 4.950 1.00 0.00 40 MET A C 12
ATOM 16189 O O . MET A 1 39 ? -5.327 -11.427 4.408 1.00 0.00 40 MET A O 12
ATOM 16203 N N . ASN A 1 40 ? -4.167 -12.140 6.201 1.00 0.00 41 ASN A N 12
ATOM 16204 C CA . ASN A 1 40 ? -5.345 -12.322 7.038 1.00 0.00 41 ASN A CA 12
ATOM 16205 C C . ASN A 1 40 ? -5.923 -10.976 7.459 1.00 0.00 41 ASN A C 12
ATOM 16206 O O . ASN A 1 40 ? -7.138 -10.820 7.568 1.00 0.00 41 ASN A O 12
ATOM 16217 N N . LYS A 1 41 ? -5.046 -10.004 7.695 1.00 0.00 42 LYS A N 12
ATOM 16218 C CA . LYS A 1 41 ? -5.482 -8.678 8.104 1.00 0.00 42 LYS A CA 12
ATOM 16219 C C . LYS A 1 41 ? -6.529 -8.132 7.129 1.00 0.00 42 LYS A C 12
ATOM 16220 O O . LYS A 1 41 ? -7.572 -7.626 7.544 1.00 0.00 42 LYS A O 12
ATOM 16239 N N . VAL A 1 42 ? -6.248 -8.246 5.832 1.00 0.00 43 VAL A N 12
ATOM 16240 C CA . VAL A 1 42 ? -7.174 -7.769 4.807 1.00 0.00 43 VAL A CA 12
ATOM 16241 C C . VAL A 1 42 ? -8.356 -8.720 4.641 1.00 0.00 43 VAL A C 12
ATOM 16242 O O . VAL A 1 42 ? -9.513 -8.308 4.711 1.00 0.00 43 VAL A O 12
ATOM 16255 N N . ARG A 1 43 ? -8.055 -9.995 4.409 1.00 0.00 44 ARG A N 12
ATOM 16256 C CA . ARG A 1 43 ? -9.092 -11.004 4.220 1.00 0.00 44 ARG A CA 12
ATOM 16257 C C . ARG A 1 43 ? -10.098 -10.967 5.364 1.00 0.00 44 ARG A C 12
ATOM 16258 O O . ARG A 1 43 ? -11.193 -11.517 5.265 1.00 0.00 44 ARG A O 12
ATOM 16279 N N . ASP A 1 44 ? -9.717 -10.309 6.446 1.00 0.00 45 ASP A N 12
ATOM 16280 C CA . ASP A 1 44 ? -10.580 -10.185 7.614 1.00 0.00 45 ASP A CA 12
ATOM 16281 C C . ASP A 1 44 ? -11.768 -9.282 7.304 1.00 0.00 45 ASP A C 12
ATOM 16282 O O . ASP A 1 44 ? -12.637 -9.070 8.150 1.00 0.00 45 ASP A O 12
ATOM 16291 N N . GLU A 1 45 ? -11.794 -8.759 6.075 1.00 0.00 46 GLU A N 12
ATOM 16292 C CA . GLU A 1 45 ? -12.866 -7.872 5.607 1.00 0.00 46 GLU A CA 12
ATOM 16293 C C . GLU A 1 45 ? -13.426 -7.006 6.744 1.00 0.00 46 GLU A C 12
ATOM 16294 O O . GLU A 1 45 ? -14.256 -7.453 7.533 1.00 0.00 46 GLU A O 12
ATOM 16306 N N . ASN A 1 46 ? -12.962 -5.763 6.810 1.00 0.00 47 ASN A N 12
ATOM 16307 C CA . ASN A 1 46 ? -13.411 -4.831 7.838 1.00 0.00 47 ASN A CA 12
ATOM 16308 C C . ASN A 1 46 ? -14.803 -4.297 7.513 1.00 0.00 47 ASN A C 12
ATOM 16309 O O . ASN A 1 46 ? -15.767 -4.574 8.226 1.00 0.00 47 ASN A O 12
ATOM 16320 N N . ASP A 1 47 ? -14.898 -3.532 6.430 1.00 0.00 48 ASP A N 12
ATOM 16321 C CA . ASP A 1 47 ? -16.168 -2.959 6.008 1.00 0.00 48 ASP A CA 12
ATOM 16322 C C . ASP A 1 47 ? -16.100 -2.503 4.555 1.00 0.00 48 ASP A C 12
ATOM 16323 O O . ASP A 1 47 ? -15.499 -3.166 3.710 1.00 0.00 48 ASP A O 12
ATOM 16332 N N . THR A 1 48 ? -16.720 -1.365 4.276 1.00 0.00 49 THR A N 12
ATOM 16333 C CA . THR A 1 48 ? -16.738 -0.808 2.928 1.00 0.00 49 THR A CA 12
ATOM 16334 C C . THR A 1 48 ? -15.324 -0.659 2.373 1.00 0.00 49 THR A C 12
ATOM 16335 O O . THR A 1 48 ? -14.347 -0.687 3.120 1.00 0.00 49 THR A O 12
ATOM 16346 N N . VAL A 1 49 ? -15.226 -0.500 1.056 1.00 0.00 50 VAL A N 12
ATOM 16347 C CA . VAL A 1 49 ? -13.935 -0.345 0.393 1.00 0.00 50 VAL A CA 12
ATOM 16348 C C . VAL A 1 49 ? -13.018 0.589 1.186 1.00 0.00 50 VAL A C 12
ATOM 16349 O O . VAL A 1 49 ? -11.851 0.275 1.414 1.00 0.00 50 VAL A O 12
ATOM 16362 N N . MET A 1 50 ? -13.548 1.734 1.596 1.00 0.00 51 MET A N 12
ATOM 16363 C CA . MET A 1 50 ? -12.768 2.706 2.354 1.00 0.00 51 MET A CA 12
ATOM 16364 C C . MET A 1 50 ? -11.928 2.023 3.432 1.00 0.00 51 MET A C 12
ATOM 16365 O O . MET A 1 50 ? -10.794 2.424 3.693 1.00 0.00 51 MET A O 12
ATOM 16379 N N . ASP A 1 51 ? -12.494 0.993 4.060 1.00 0.00 52 ASP A N 12
ATOM 16380 C CA . ASP A 1 51 ? -11.802 0.252 5.118 1.00 0.00 52 ASP A CA 12
ATOM 16381 C C . ASP A 1 51 ? -10.878 -0.817 4.541 1.00 0.00 52 ASP A C 12
ATOM 16382 O O . ASP A 1 51 ? -9.736 -0.963 4.976 1.00 0.00 52 ASP A O 12
ATOM 16391 N N . LYS A 1 52 ? -11.380 -1.569 3.565 1.00 0.00 53 LYS A N 12
ATOM 16392 C CA . LYS A 1 52 ? -10.597 -2.630 2.938 1.00 0.00 53 LYS A CA 12
ATOM 16393 C C . LYS A 1 52 ? -9.324 -2.077 2.304 1.00 0.00 53 LYS A C 12
ATOM 16394 O O . LYS A 1 52 ? -8.311 -2.771 2.216 1.00 0.00 53 LYS A O 12
ATOM 16413 N N . ALA A 1 53 ? -9.386 -0.826 1.859 1.00 0.00 54 ALA A N 12
ATOM 16414 C CA . ALA A 1 53 ? -8.243 -0.173 1.226 1.00 0.00 54 ALA A CA 12
ATOM 16415 C C . ALA A 1 53 ? -7.264 0.363 2.265 1.00 0.00 54 ALA A C 12
ATOM 16416 O O . ALA A 1 53 ? -6.059 0.126 2.176 1.00 0.00 54 ALA A O 12
ATOM 16423 N N . ARG A 1 54 ? -7.790 1.086 3.247 1.00 0.00 55 ARG A N 12
ATOM 16424 C CA . ARG A 1 54 ? -6.966 1.661 4.306 1.00 0.00 55 ARG A CA 12
ATOM 16425 C C . ARG A 1 54 ? -5.910 0.667 4.785 1.00 0.00 55 ARG A C 12
ATOM 16426 O O . ARG A 1 54 ? -4.736 1.012 4.924 1.00 0.00 55 ARG A O 12
ATOM 16447 N N . VAL A 1 55 ? -6.338 -0.564 5.045 1.00 0.00 56 VAL A N 12
ATOM 16448 C CA . VAL A 1 55 ? -5.433 -1.604 5.521 1.00 0.00 56 VAL A CA 12
ATOM 16449 C C . VAL A 1 55 ? -4.547 -2.141 4.402 1.00 0.00 56 VAL A C 12
ATOM 16450 O O . VAL A 1 55 ? -3.336 -2.281 4.573 1.00 0.00 56 VAL A O 12
ATOM 16463 N N . LEU A 1 56 ? -5.152 -2.450 3.260 1.00 0.00 57 LEU A N 12
ATOM 16464 C CA . LEU A 1 56 ? -4.407 -2.982 2.123 1.00 0.00 57 LEU A CA 12
ATOM 16465 C C . LEU A 1 56 ? -3.188 -2.122 1.811 1.00 0.00 57 LEU A C 12
ATOM 16466 O O . LEU A 1 56 ? -2.057 -2.608 1.807 1.00 0.00 57 LEU A O 12
ATOM 16482 N N . ILE A 1 57 ? -3.423 -0.842 1.546 1.00 0.00 58 ILE A N 12
ATOM 16483 C CA . ILE A 1 57 ? -2.343 0.082 1.227 1.00 0.00 58 ILE A CA 12
ATOM 16484 C C . ILE A 1 57 ? -1.349 0.203 2.379 1.00 0.00 58 ILE A C 12
ATOM 16485 O O . ILE A 1 57 ? -0.154 0.404 2.162 1.00 0.00 58 ILE A O 12
ATOM 16501 N N . ASP A 1 58 ? -1.850 0.087 3.604 1.00 0.00 59 ASP A N 12
ATOM 16502 C CA . ASP A 1 58 ? -1.005 0.192 4.790 1.00 0.00 59 ASP A CA 12
ATOM 16503 C C . ASP A 1 58 ? 0.006 -0.950 4.858 1.00 0.00 59 ASP A C 12
ATOM 16504 O O . ASP A 1 58 ? 1.202 -0.722 5.041 1.00 0.00 59 ASP A O 12
ATOM 16513 N N . LEU A 1 59 ? -0.481 -2.179 4.718 1.00 0.00 60 LEU A N 12
ATOM 16514 C CA . LEU A 1 59 ? 0.379 -3.358 4.773 1.00 0.00 60 LEU A CA 12
ATOM 16515 C C . LEU A 1 59 ? 1.527 -3.258 3.769 1.00 0.00 60 LEU A C 12
ATOM 16516 O O . LEU A 1 59 ? 2.651 -3.669 4.058 1.00 0.00 60 LEU A O 12
ATOM 16532 N N . VAL A 1 60 ? 1.239 -2.713 2.591 1.00 0.00 61 VAL A N 12
ATOM 16533 C CA . VAL A 1 60 ? 2.252 -2.569 1.550 1.00 0.00 61 VAL A CA 12
ATOM 16534 C C . VAL A 1 60 ? 3.441 -1.754 2.046 1.00 0.00 61 VAL A C 12
ATOM 16535 O O . VAL A 1 60 ? 4.553 -2.269 2.167 1.00 0.00 61 VAL A O 12
ATOM 16548 N N . THR A 1 61 ? 3.200 -0.478 2.330 1.00 0.00 62 THR A N 12
ATOM 16549 C CA . THR A 1 61 ? 4.253 0.407 2.809 1.00 0.00 62 THR A CA 12
ATOM 16550 C C . THR A 1 61 ? 4.890 -0.134 4.085 1.00 0.00 62 THR A C 12
ATOM 16551 O O . THR A 1 61 ? 6.001 0.250 4.447 1.00 0.00 62 THR A O 12
ATOM 16562 N N . GLY A 1 62 ? 4.178 -1.029 4.763 1.00 0.00 63 GLY A N 12
ATOM 16563 C CA . GLY A 1 62 ? 4.688 -1.611 5.992 1.00 0.00 63 GLY A CA 12
ATOM 16564 C C . GLY A 1 62 ? 5.726 -2.687 5.738 1.00 0.00 63 GLY A C 12
ATOM 16565 O O . GLY A 1 62 ? 6.095 -3.427 6.649 1.00 0.00 63 GLY A O 12
ATOM 16569 N N . LYS A 1 63 ? 6.199 -2.776 4.489 1.00 0.00 64 LYS A N 12
ATOM 16570 C CA . LYS A 1 63 ? 7.208 -3.770 4.084 1.00 0.00 64 LYS A CA 12
ATOM 16571 C C . LYS A 1 63 ? 8.239 -3.139 3.154 1.00 0.00 64 LYS A C 12
ATOM 16572 O O . LYS A 1 63 ? 8.570 -3.696 2.108 1.00 0.00 64 LYS A O 12
ATOM 16591 N N . GLY A 1 64 ? 8.744 -1.973 3.546 1.00 0.00 65 GLY A N 12
ATOM 16592 C CA . GLY A 1 64 ? 9.735 -1.284 2.740 1.00 0.00 65 GLY A CA 12
ATOM 16593 C C . GLY A 1 64 ? 9.156 -0.732 1.452 1.00 0.00 65 GLY A C 12
ATOM 16594 O O . GLY A 1 64 ? 8.077 -1.144 1.027 1.00 0.00 65 GLY A O 12
ATOM 16598 N N . PRO A 1 65 ? 9.861 0.209 0.804 1.00 0.00 66 PRO A N 12
ATOM 16599 C CA . PRO A 1 65 ? 9.405 0.816 -0.452 1.00 0.00 66 PRO A CA 12
ATOM 16600 C C . PRO A 1 65 ? 9.588 -0.129 -1.641 1.00 0.00 66 PRO A C 12
ATOM 16601 O O . PRO A 1 65 ? 9.114 0.145 -2.742 1.00 0.00 66 PRO A O 12
ATOM 16612 N N . LYS A 1 66 ? 10.273 -1.242 -1.406 1.00 0.00 67 LYS A N 12
ATOM 16613 C CA . LYS A 1 66 ? 10.512 -2.225 -2.455 1.00 0.00 67 LYS A CA 12
ATOM 16614 C C . LYS A 1 66 ? 9.192 -2.768 -2.991 1.00 0.00 67 LYS A C 12
ATOM 16615 O O . LYS A 1 66 ? 9.114 -3.242 -4.124 1.00 0.00 67 LYS A O 12
ATOM 16634 N N . SER A 1 67 ? 8.155 -2.693 -2.160 1.00 0.00 68 SER A N 12
ATOM 16635 C CA . SER A 1 67 ? 6.826 -3.172 -2.532 1.00 0.00 68 SER A CA 12
ATOM 16636 C C . SER A 1 67 ? 6.090 -2.140 -3.384 1.00 0.00 68 SER A C 12
ATOM 16637 O O . SER A 1 67 ? 5.333 -2.493 -4.288 1.00 0.00 68 SER A O 12
ATOM 16645 N N . CYS A 1 68 ? 6.314 -0.866 -3.083 1.00 0.00 69 CYS A N 12
ATOM 16646 C CA . CYS A 1 68 ? 5.668 0.218 -3.814 1.00 0.00 69 CYS A CA 12
ATOM 16647 C C . CYS A 1 68 ? 5.809 0.028 -5.322 1.00 0.00 69 CYS A C 12
ATOM 16648 O O . CYS A 1 68 ? 4.845 0.185 -6.070 1.00 0.00 69 CYS A O 12
ATOM 16656 N N . CYS A 1 69 ? 7.018 -0.301 -5.763 1.00 0.00 70 CYS A N 12
ATOM 16657 C CA . CYS A 1 69 ? 7.286 -0.503 -7.183 1.00 0.00 70 CYS A CA 12
ATOM 16658 C C . CYS A 1 69 ? 6.315 -1.510 -7.793 1.00 0.00 70 CYS A C 12
ATOM 16659 O O . CYS A 1 69 ? 5.569 -1.186 -8.717 1.00 0.00 70 CYS A O 12
ATOM 16667 N N . LYS A 1 70 ? 6.335 -2.733 -7.276 1.00 0.00 71 LYS A N 12
ATOM 16668 C CA . LYS A 1 70 ? 5.461 -3.789 -7.776 1.00 0.00 71 LYS A CA 12
ATOM 16669 C C . LYS A 1 70 ? 3.992 -3.424 -7.592 1.00 0.00 71 LYS A C 12
ATOM 16670 O O . LYS A 1 70 ? 3.136 -3.845 -8.370 1.00 0.00 71 LYS A O 12
ATOM 16689 N N . PHE A 1 71 ? 3.705 -2.642 -6.557 1.00 0.00 72 PHE A N 12
ATOM 16690 C CA . PHE A 1 71 ? 2.336 -2.226 -6.269 1.00 0.00 72 PHE A CA 12
ATOM 16691 C C . PHE A 1 71 ? 1.791 -1.321 -7.372 1.00 0.00 72 PHE A C 12
ATOM 16692 O O . PHE A 1 71 ? 0.725 -1.581 -7.929 1.00 0.00 72 PHE A O 12
ATOM 16709 N N . ILE A 1 72 ? 2.527 -0.258 -7.678 1.00 0.00 73 ILE A N 12
ATOM 16710 C CA . ILE A 1 72 ? 2.115 0.687 -8.710 1.00 0.00 73 ILE A CA 12
ATOM 16711 C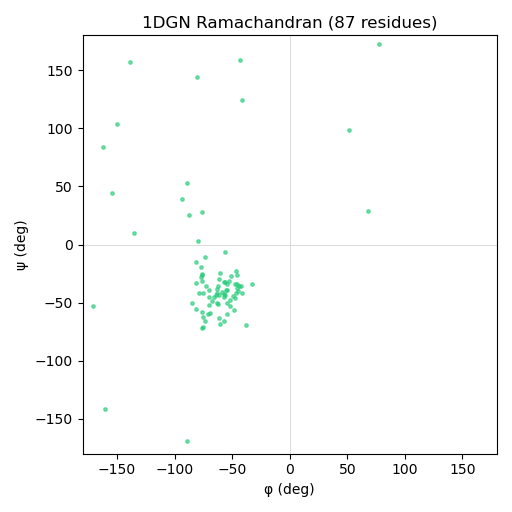 C . ILE A 1 72 ? 1.983 0.006 -10.069 1.00 0.00 73 ILE A C 12
ATOM 16712 O O . ILE A 1 72 ? 1.134 0.376 -10.879 1.00 0.00 73 ILE A O 12
ATOM 16728 N N . LYS A 1 73 ? 2.831 -0.987 -10.315 1.00 0.00 74 LYS A N 12
ATOM 16729 C CA . LYS A 1 73 ? 2.812 -1.715 -11.580 1.00 0.00 74 LYS A CA 12
ATOM 16730 C C . LYS A 1 73 ? 1.549 -2.561 -11.712 1.00 0.00 74 LYS A C 12
ATOM 16731 O O . LYS A 1 73 ? 0.775 -2.396 -12.655 1.00 0.00 74 LYS A O 12
ATOM 16750 N N . HIS A 1 74 ? 1.347 -3.469 -10.763 1.00 0.00 75 HIS A N 12
ATOM 16751 C CA . HIS A 1 74 ? 0.181 -4.342 -10.777 1.00 0.00 75 HIS A CA 12
ATOM 16752 C C . HIS A 1 74 ? -1.107 -3.531 -10.872 1.00 0.00 75 HIS A C 12
ATOM 16753 O O . HIS A 1 74 ? -2.097 -3.982 -11.449 1.00 0.00 75 HIS A O 12
ATOM 16767 N N . LEU A 1 75 ? -1.087 -2.332 -10.299 1.00 0.00 76 LEU A N 12
ATOM 16768 C CA . LEU A 1 75 ? -2.254 -1.457 -10.315 1.00 0.00 76 LEU A CA 12
ATOM 16769 C C . LEU A 1 75 ? -2.482 -0.865 -11.703 1.00 0.00 76 LEU A C 12
ATOM 16770 O O . LEU A 1 75 ? -3.620 -0.635 -12.111 1.00 0.00 76 LEU A O 12
ATOM 16786 N N . CYS A 1 76 ? -1.392 -0.610 -12.419 1.00 0.00 77 CYS A N 12
ATOM 16787 C CA . CYS A 1 76 ? -1.471 -0.032 -13.756 1.00 0.00 77 CYS A CA 12
ATOM 16788 C C . CYS A 1 76 ? -2.275 -0.916 -14.705 1.00 0.00 77 CYS A C 12
ATOM 16789 O O . CYS A 1 76 ? -3.130 -0.429 -15.444 1.00 0.00 77 CYS A O 12
ATOM 16797 N N . GLU A 1 77 ? -1.989 -2.212 -14.690 1.00 0.00 78 GLU A N 12
ATOM 16798 C CA . GLU A 1 77 ? -2.679 -3.158 -15.563 1.00 0.00 78 GLU A CA 12
ATOM 16799 C C . GLU A 1 77 ? -4.091 -3.460 -15.064 1.00 0.00 78 GLU A C 12
ATOM 16800 O O . GLU A 1 77 ? -4.958 -3.861 -15.841 1.00 0.00 78 GLU A O 12
ATOM 16812 N N . GLU A 1 78 ? -4.318 -3.275 -13.764 1.00 0.00 79 GLU A N 12
ATOM 16813 C CA . GLU A 1 78 ? -5.628 -3.538 -13.160 1.00 0.00 79 GLU A CA 12
ATOM 16814 C C . GLU A 1 78 ? -6.579 -2.356 -13.340 1.00 0.00 79 GLU A C 12
ATOM 16815 O O . GLU A 1 78 ? -7.786 -2.540 -13.496 1.00 0.00 79 GLU A O 12
ATOM 16827 N N . ASP A 1 79 ? -6.032 -1.138 -13.301 1.00 0.00 80 ASP A N 12
ATOM 16828 C CA . ASP A 1 79 ? -6.834 0.090 -13.443 1.00 0.00 80 ASP A CA 12
ATOM 16829 C C . ASP A 1 79 ? -6.007 1.217 -14.091 1.00 0.00 80 ASP A C 12
ATOM 16830 O O . ASP A 1 79 ? -5.119 1.763 -13.437 1.00 0.00 80 ASP A O 12
ATOM 16839 N N . PRO A 1 80 ? -6.262 1.606 -15.371 1.00 0.00 81 PRO A N 12
ATOM 16840 C CA . PRO A 1 80 ? -5.494 2.678 -16.012 1.00 0.00 81 PRO A CA 12
ATOM 16841 C C . PRO A 1 80 ? -6.008 4.063 -15.619 1.00 0.00 81 PRO A C 12
ATOM 16842 O O . PRO A 1 80 ? -5.246 5.029 -15.574 1.00 0.00 81 PRO A O 12
ATOM 16853 N N . GLN A 1 81 ? -7.305 4.149 -15.331 1.00 0.00 82 GLN A N 12
ATOM 16854 C CA . GLN A 1 81 ? -7.917 5.413 -14.938 1.00 0.00 82 GLN A CA 12
ATOM 16855 C C . GLN A 1 81 ? -7.251 5.963 -13.682 1.00 0.00 82 GLN A C 12
ATOM 16856 O O . GLN A 1 81 ? -6.649 7.036 -13.704 1.00 0.00 82 GLN A O 12
ATOM 16870 N N . LEU A 1 82 ? -7.356 5.214 -12.588 1.00 0.00 83 LEU A N 12
ATOM 16871 C CA . LEU A 1 82 ? -6.753 5.621 -11.325 1.00 0.00 83 LEU A CA 12
ATOM 16872 C C . LEU A 1 82 ? -5.237 5.687 -11.467 1.00 0.00 83 LEU A C 12
ATOM 16873 O O . LEU A 1 82 ? -4.613 6.700 -11.151 1.00 0.00 83 LEU A O 12
ATOM 16889 N N . ALA A 1 83 ? -4.651 4.600 -11.954 1.00 0.00 84 ALA A N 12
ATOM 16890 C CA . ALA A 1 83 ? -3.210 4.535 -12.144 1.00 0.00 84 ALA A CA 12
ATOM 16891 C C . ALA A 1 83 ? -2.710 5.738 -12.932 1.00 0.00 84 ALA A C 12
ATOM 16892 O O . ALA A 1 83 ? -1.525 6.065 -12.899 1.00 0.00 84 ALA A O 12
ATOM 16899 N N . SER A 1 84 ? -3.625 6.402 -13.631 1.00 0.00 85 SER A N 12
ATOM 16900 C CA . SER A 1 84 ? -3.275 7.575 -14.417 1.00 0.00 85 SER A CA 12
ATOM 16901 C C . SER A 1 84 ? -2.589 8.604 -13.532 1.00 0.00 85 SER A C 12
ATOM 16902 O O . SER A 1 84 ? -1.654 9.285 -13.955 1.00 0.00 85 SER A O 12
ATOM 16910 N N . LYS A 1 85 ? -3.054 8.693 -12.290 1.00 0.00 86 LYS A N 12
ATOM 16911 C CA . LYS A 1 85 ? -2.486 9.620 -11.316 1.00 0.00 86 LYS A CA 12
ATOM 16912 C C . LYS A 1 85 ? -1.220 9.026 -10.710 1.00 0.00 86 LYS A C 12
ATOM 16913 O O . LYS A 1 85 ? -0.243 9.733 -10.460 1.00 0.00 86 LYS A O 12
ATOM 16932 N N . MET A 1 86 ? -1.250 7.711 -10.484 1.00 0.00 87 MET A N 12
ATOM 16933 C CA . MET A 1 86 ? -0.114 6.982 -9.912 1.00 0.00 87 MET A CA 12
ATOM 16934 C C . MET A 1 86 ? 0.829 6.511 -11.021 1.00 0.00 87 MET A C 12
ATOM 16935 O O . MET A 1 86 ? 1.734 5.711 -10.785 1.00 0.00 87 MET A O 12
ATOM 16949 N N . GLY A 1 87 ? 0.602 7.023 -12.236 1.00 0.00 88 GLY A N 12
ATOM 16950 C CA . GLY A 1 87 ? 1.418 6.669 -13.400 1.00 0.00 88 GLY A CA 12
ATOM 16951 C C . GLY A 1 87 ? 2.457 7.726 -13.702 1.00 0.00 88 GLY A C 12
ATOM 16952 O O . GLY A 1 87 ? 2.647 8.111 -14.855 1.00 0.00 88 GLY A O 12
ATOM 16956 N N . LEU A 1 88 ? 3.122 8.197 -12.649 1.00 0.00 89 LEU A N 12
ATOM 16957 C CA . LEU A 1 88 ? 4.158 9.230 -12.753 1.00 0.00 89 LEU A CA 12
ATOM 16958 C C . LEU A 1 88 ? 4.924 9.142 -14.078 1.00 0.00 89 LEU A C 12
ATOM 16959 O O . LEU A 1 88 ? 5.340 10.158 -14.635 1.00 0.00 89 LEU A O 12
ATOM 16975 N N . HIS A 1 89 ? 5.101 7.921 -14.568 1.00 0.00 90 HIS A N 12
ATOM 16976 C CA . HIS A 1 89 ? 5.813 7.697 -15.821 1.00 0.00 90 HIS A CA 12
ATOM 16977 C C . HIS A 1 89 ? 5.061 8.319 -16.992 1.00 0.00 90 HIS A C 12
ATOM 16978 O O . HIS A 1 89 ? 5.689 8.536 -18.049 1.00 0.00 90 HIS A O 12
ATOM 16993 N N . ALA A 1 1 ? 12.747 10.898 0.854 1.00 0.00 2 ALA A N 13
ATOM 16994 C CA . ALA A 1 1 ? 12.392 11.119 -0.542 1.00 0.00 2 ALA A CA 13
ATOM 16995 C C . ALA A 1 1 ? 11.754 9.875 -1.149 1.00 0.00 2 ALA A C 13
ATOM 16996 O O . ALA A 1 1 ? 12.035 9.514 -2.292 1.00 0.00 2 ALA A O 13
ATOM 17005 N N . ASP A 1 2 ? 10.892 9.221 -0.377 1.00 0.00 3 ASP A N 13
ATOM 17006 C CA . ASP A 1 2 ? 10.211 8.016 -0.838 1.00 0.00 3 ASP A CA 13
ATOM 17007 C C . ASP A 1 2 ? 8.992 7.716 0.026 1.00 0.00 3 ASP A C 13
ATOM 17008 O O . ASP A 1 2 ? 9.071 6.953 0.989 1.00 0.00 3 ASP A O 13
ATOM 17017 N N . GLN A 1 3 ? 7.862 8.322 -0.328 1.00 0.00 4 GLN A N 13
ATOM 17018 C CA . GLN A 1 3 ? 6.608 8.131 0.403 1.00 0.00 4 GLN A CA 13
ATOM 17019 C C . GLN A 1 3 ? 5.419 8.378 -0.516 1.00 0.00 4 GLN A C 13
ATOM 17020 O O . GLN A 1 3 ? 4.513 9.144 -0.187 1.00 0.00 4 GLN A O 13
ATOM 17034 N N . LEU A 1 4 ? 5.435 7.728 -1.675 1.00 0.00 5 LEU A N 13
ATOM 17035 C CA . LEU A 1 4 ? 4.363 7.878 -2.649 1.00 0.00 5 LEU A CA 13
ATOM 17036 C C . LEU A 1 4 ? 3.014 7.520 -2.042 1.00 0.00 5 LEU A C 13
ATOM 17037 O O . LEU A 1 4 ? 2.105 8.345 -2.011 1.00 0.00 5 LEU A O 13
ATOM 17053 N N . LEU A 1 5 ? 2.881 6.285 -1.570 1.00 0.00 6 LEU A N 13
ATOM 17054 C CA . LEU A 1 5 ? 1.630 5.828 -0.974 1.00 0.00 6 LEU A CA 13
ATOM 17055 C C . LEU A 1 5 ? 1.108 6.837 0.044 1.00 0.00 6 LEU A C 13
ATOM 17056 O O . LEU A 1 5 ? -0.017 7.320 -0.068 1.00 0.00 6 LEU A O 13
ATOM 17072 N N . ARG A 1 6 ? 1.930 7.144 1.042 1.00 0.00 7 ARG A N 13
ATOM 17073 C CA . ARG A 1 6 ? 1.549 8.091 2.091 1.00 0.00 7 ARG A CA 13
ATOM 17074 C C . ARG A 1 6 ? 0.775 9.282 1.518 1.00 0.00 7 ARG A C 13
ATOM 17075 O O . ARG A 1 6 ? -0.341 9.573 1.949 1.00 0.00 7 ARG A O 13
ATOM 17096 N N . LYS A 1 7 ? 1.377 9.966 0.551 1.00 0.00 8 LYS A N 13
ATOM 17097 C CA . LYS A 1 7 ? 0.743 11.125 -0.073 1.00 0.00 8 LYS A CA 13
ATOM 17098 C C . LYS A 1 7 ? -0.478 10.712 -0.895 1.00 0.00 8 LYS A C 13
ATOM 17099 O O . LYS A 1 7 ? -1.527 11.352 -0.830 1.00 0.00 8 LYS A O 13
ATOM 17118 N N . LYS A 1 8 ? -0.328 9.640 -1.668 1.00 0.00 9 LYS A N 13
ATOM 17119 C CA . LYS A 1 8 ? -1.408 9.129 -2.514 1.00 0.00 9 LYS A CA 13
ATOM 17120 C C . LYS A 1 8 ? -2.352 8.240 -1.714 1.00 0.00 9 LYS A C 13
ATOM 17121 O O . LYS A 1 8 ? -3.182 7.529 -2.283 1.00 0.00 9 LYS A O 13
ATOM 17140 N N . ARG A 1 9 ? -2.219 8.277 -0.393 1.00 0.00 10 ARG A N 13
ATOM 17141 C CA . ARG A 1 9 ? -3.059 7.467 0.480 1.00 0.00 10 ARG A CA 13
ATOM 17142 C C . ARG A 1 9 ? -4.519 7.897 0.388 1.00 0.00 10 ARG A C 13
ATOM 17143 O O . ARG A 1 9 ? -5.425 7.071 0.490 1.00 0.00 10 ARG A O 13
ATOM 17164 N N . ARG A 1 10 ? -4.739 9.196 0.198 1.00 0.00 11 ARG A N 13
ATOM 17165 C CA . ARG A 1 10 ? -6.091 9.742 0.095 1.00 0.00 11 ARG A CA 13
ATOM 17166 C C . ARG A 1 10 ? -6.686 9.477 -1.289 1.00 0.00 11 ARG A C 13
ATOM 17167 O O . ARG A 1 10 ? -7.902 9.346 -1.435 1.00 0.00 11 ARG A O 13
ATOM 17188 N N . ILE A 1 11 ? -5.824 9.397 -2.298 1.00 0.00 12 ILE A N 13
ATOM 17189 C CA . ILE A 1 11 ? -6.267 9.146 -3.667 1.00 0.00 12 ILE A CA 13
ATOM 17190 C C . ILE A 1 11 ? -6.630 7.672 -3.860 1.00 0.00 12 ILE A C 13
ATOM 17191 O O . ILE A 1 11 ? -7.789 7.336 -4.105 1.00 0.00 12 ILE A O 13
ATOM 17207 N N . PHE A 1 12 ? -5.633 6.801 -3.753 1.00 0.00 13 PHE A N 13
ATOM 17208 C CA . PHE A 1 12 ? -5.849 5.369 -3.924 1.00 0.00 13 PHE A CA 13
ATOM 17209 C C . PHE A 1 12 ? -7.030 4.881 -3.088 1.00 0.00 13 PHE A C 13
ATOM 17210 O O . PHE A 1 12 ? -7.947 4.245 -3.607 1.00 0.00 13 PHE A O 13
ATOM 17227 N N . ILE A 1 13 ? -6.997 5.172 -1.792 1.00 0.00 14 ILE A N 13
ATOM 17228 C CA . ILE A 1 13 ? -8.064 4.750 -0.891 1.00 0.00 14 ILE A CA 13
ATOM 17229 C C . ILE A 1 13 ? -9.435 5.190 -1.398 1.00 0.00 14 ILE A C 13
ATOM 17230 O O . ILE A 1 13 ? -10.365 4.386 -1.471 1.00 0.00 14 ILE A O 13
ATOM 17246 N N . HIS A 1 14 ? -9.558 6.472 -1.750 1.00 0.00 15 HIS A N 13
ATOM 17247 C CA . HIS A 1 14 ? -10.818 7.034 -2.255 1.00 0.00 15 HIS A CA 13
ATOM 17248 C C . HIS A 1 14 ? -10.887 6.942 -3.775 1.00 0.00 15 HIS A C 13
ATOM 17249 O O . HIS A 1 14 ? -11.131 7.939 -4.456 1.00 0.00 15 HIS A O 13
ATOM 17263 N N . SER A 1 15 ? -10.673 5.743 -4.305 1.00 0.00 16 SER A N 13
ATOM 17264 C CA . SER A 1 15 ? -10.711 5.531 -5.747 1.00 0.00 16 SER A CA 13
ATOM 17265 C C . SER A 1 15 ? -10.738 4.044 -6.083 1.00 0.00 16 SER A C 13
ATOM 17266 O O . SER A 1 15 ? -11.604 3.581 -6.826 1.00 0.00 16 SER A O 13
ATOM 17274 N N . VAL A 1 16 ? -9.783 3.301 -5.537 1.00 0.00 17 VAL A N 13
ATOM 17275 C CA . VAL A 1 16 ? -9.694 1.866 -5.781 1.00 0.00 17 VAL A CA 13
ATOM 17276 C C . VAL A 1 16 ? -11.068 1.207 -5.711 1.00 0.00 17 VAL A C 13
ATOM 17277 O O . VAL A 1 16 ? -11.778 1.332 -4.714 1.00 0.00 17 VAL A O 13
ATOM 17290 N N . GLY A 1 17 ? -11.436 0.502 -6.780 1.00 0.00 18 GLY A N 13
ATOM 17291 C CA . GLY A 1 17 ? -12.724 -0.173 -6.827 1.00 0.00 18 GLY A CA 13
ATOM 17292 C C . GLY A 1 17 ? -12.708 -1.505 -6.102 1.00 0.00 18 GLY A C 13
ATOM 17293 O O . GLY A 1 17 ? -11.706 -2.221 -6.129 1.00 0.00 18 GLY A O 13
ATOM 17297 N N . ALA A 1 18 ? -13.818 -1.837 -5.452 1.00 0.00 19 ALA A N 13
ATOM 17298 C CA . ALA A 1 18 ? -13.928 -3.092 -4.717 1.00 0.00 19 ALA A CA 13
ATOM 17299 C C . ALA A 1 18 ? -13.348 -4.254 -5.516 1.00 0.00 19 ALA A C 13
ATOM 17300 O O . ALA A 1 18 ? -12.903 -5.251 -4.948 1.00 0.00 19 ALA A O 13
ATOM 17307 N N . GLY A 1 19 ? -13.359 -4.120 -6.839 1.00 0.00 20 GLY A N 13
ATOM 17308 C CA . GLY A 1 19 ? -12.835 -5.167 -7.695 1.00 0.00 20 GLY A CA 13
ATOM 17309 C C . GLY A 1 19 ? -11.319 -5.196 -7.722 1.00 0.00 20 GLY A C 13
ATOM 17310 O O . GLY A 1 19 ? -10.701 -6.182 -7.323 1.00 0.00 20 GLY A O 13
ATOM 17314 N N . THR A 1 20 ? -10.718 -4.110 -8.198 1.00 0.00 21 THR A N 13
ATOM 17315 C CA . THR A 1 20 ? -9.264 -4.014 -8.280 1.00 0.00 21 THR A CA 13
ATOM 17316 C C . THR A 1 20 ? -8.602 -4.557 -7.018 1.00 0.00 21 THR A C 13
ATOM 17317 O O . THR A 1 20 ? -7.547 -5.179 -7.086 1.00 0.00 21 THR A O 13
ATOM 17328 N N . ILE A 1 21 ? -9.219 -4.313 -5.869 1.00 0.00 22 ILE A N 13
ATOM 17329 C CA . ILE A 1 21 ? -8.676 -4.780 -4.597 1.00 0.00 22 ILE A CA 13
ATOM 17330 C C . ILE A 1 21 ? -8.370 -6.279 -4.651 1.00 0.00 22 ILE A C 13
ATOM 17331 O O . ILE A 1 21 ? -7.230 -6.695 -4.447 1.00 0.00 22 ILE A O 13
ATOM 17347 N N . ASN A 1 22 ? -9.392 -7.082 -4.917 1.00 0.00 23 ASN A N 13
ATOM 17348 C CA . ASN A 1 22 ? -9.225 -8.529 -4.986 1.00 0.00 23 ASN A CA 13
ATOM 17349 C C . ASN A 1 22 ? -8.090 -8.913 -5.932 1.00 0.00 23 ASN A C 13
ATOM 17350 O O . ASN A 1 22 ? -7.312 -9.823 -5.645 1.00 0.00 23 ASN A O 13
ATOM 17361 N N . ALA A 1 23 ? -8.006 -8.221 -7.062 1.00 0.00 24 ALA A N 13
ATOM 17362 C CA . ALA A 1 23 ? -6.973 -8.497 -8.053 1.00 0.00 24 ALA A CA 13
ATOM 17363 C C . ALA A 1 23 ? -5.616 -7.956 -7.618 1.00 0.00 24 ALA A C 13
ATOM 17364 O O . ALA A 1 23 ? -4.572 -8.452 -8.043 1.00 0.00 24 ALA A O 13
ATOM 17371 N N . LEU A 1 24 ? -5.638 -6.930 -6.776 1.00 0.00 25 LEU A N 13
ATOM 17372 C CA . LEU A 1 24 ? -4.414 -6.304 -6.289 1.00 0.00 25 LEU A CA 13
ATOM 17373 C C . LEU A 1 24 ? -3.760 -7.145 -5.198 1.00 0.00 25 LEU A C 13
ATOM 17374 O O . LEU A 1 24 ? -2.606 -7.552 -5.330 1.00 0.00 25 LEU A O 13
ATOM 17390 N N . LEU A 1 25 ? -4.495 -7.403 -4.120 1.00 0.00 26 LEU A N 13
ATOM 17391 C CA . LEU A 1 25 ? -3.962 -8.192 -3.016 1.00 0.00 26 LEU A CA 13
ATOM 17392 C C . LEU A 1 25 ? -3.537 -9.570 -3.496 1.00 0.00 26 LEU A C 13
ATOM 17393 O O . LEU A 1 25 ? -2.625 -10.181 -2.940 1.00 0.00 26 LEU A O 13
ATOM 17409 N N . ASP A 1 26 ? -4.197 -10.048 -4.542 1.00 0.00 27 ASP A N 13
ATOM 17410 C CA . ASP A 1 26 ? -3.879 -11.351 -5.111 1.00 0.00 27 ASP A CA 13
ATOM 17411 C C . ASP A 1 26 ? -2.485 -11.330 -5.730 1.00 0.00 27 ASP A C 13
ATOM 17412 O O . ASP A 1 26 ? -1.692 -12.255 -5.539 1.00 0.00 27 ASP A O 13
ATOM 17421 N N . CYS A 1 27 ? -2.190 -10.263 -6.466 1.00 0.00 28 CYS A N 13
ATOM 17422 C CA . CYS A 1 27 ? -0.891 -10.113 -7.108 1.00 0.00 28 CYS A CA 13
ATOM 17423 C C . CYS A 1 27 ? 0.221 -10.046 -6.065 1.00 0.00 28 CYS A C 13
ATOM 17424 O O . CYS A 1 27 ? 1.270 -10.673 -6.220 1.00 0.00 28 CYS A O 13
ATOM 17432 N N . LEU A 1 28 ? -0.018 -9.289 -4.998 1.00 0.00 29 LEU A N 13
ATOM 17433 C CA . LEU A 1 28 ? 0.965 -9.151 -3.929 1.00 0.00 29 LEU A CA 13
ATOM 17434 C C . LEU A 1 28 ? 1.470 -10.520 -3.494 1.00 0.00 29 LEU A C 13
ATOM 17435 O O . LEU A 1 28 ? 2.674 -10.732 -3.353 1.00 0.00 29 LEU A O 13
ATOM 17451 N N . LEU A 1 29 ? 0.543 -11.452 -3.291 1.00 0.00 30 LEU A N 13
ATOM 17452 C CA . LEU A 1 29 ? 0.903 -12.803 -2.882 1.00 0.00 30 LEU A CA 13
ATOM 17453 C C . LEU A 1 29 ? 1.880 -13.415 -3.878 1.00 0.00 30 LEU A C 13
ATOM 17454 O O . LEU A 1 29 ? 2.872 -14.030 -3.491 1.00 0.00 30 LEU A O 13
ATOM 17470 N N . GLU A 1 30 ? 1.598 -13.233 -5.165 1.00 0.00 31 GLU A N 13
ATOM 17471 C CA . GLU A 1 30 ? 2.462 -13.762 -6.216 1.00 0.00 31 GLU A CA 13
ATOM 17472 C C . GLU A 1 30 ? 3.925 -13.464 -5.900 1.00 0.00 31 GLU A C 13
ATOM 17473 O O . GLU A 1 30 ? 4.788 -14.333 -6.024 1.00 0.00 31 GLU A O 13
ATOM 17485 N N . ASP A 1 31 ? 4.191 -12.229 -5.480 1.00 0.00 32 ASP A N 13
ATOM 17486 C CA . ASP A 1 31 ? 5.544 -11.807 -5.128 1.00 0.00 32 ASP A CA 13
ATOM 17487 C C . ASP A 1 31 ? 5.906 -12.286 -3.726 1.00 0.00 32 ASP A C 13
ATOM 17488 O O . ASP A 1 31 ? 7.078 -12.334 -3.357 1.00 0.00 32 ASP A O 13
ATOM 17497 N N . GLU A 1 32 ? 4.883 -12.640 -2.952 1.00 0.00 33 GLU A N 13
ATOM 17498 C CA . GLU A 1 32 ? 5.075 -13.120 -1.587 1.00 0.00 33 GLU A CA 13
ATOM 17499 C C . GLU A 1 32 ? 5.659 -12.026 -0.699 1.00 0.00 33 GLU A C 13
ATOM 17500 O O . GLU A 1 32 ? 6.416 -12.308 0.230 1.00 0.00 33 GLU A O 13
ATOM 17512 N N . VAL A 1 33 ? 5.302 -10.779 -0.990 1.00 0.00 34 VAL A N 13
ATOM 17513 C CA . VAL A 1 33 ? 5.794 -9.645 -0.214 1.00 0.00 34 VAL A CA 13
ATOM 17514 C C . VAL A 1 33 ? 5.092 -9.546 1.137 1.00 0.00 34 VAL A C 13
ATOM 17515 O O . VAL A 1 33 ? 5.722 -9.239 2.148 1.00 0.00 34 VAL A O 13
ATOM 17528 N N . ILE A 1 34 ? 3.782 -9.815 1.155 1.00 0.00 35 ILE A N 13
ATOM 17529 C CA . ILE A 1 34 ? 2.996 -9.761 2.397 1.00 0.00 35 ILE A CA 13
ATOM 17530 C C . ILE A 1 34 ? 3.027 -11.110 3.108 1.00 0.00 35 ILE A C 13
ATOM 17531 O O . ILE A 1 34 ? 3.201 -12.151 2.476 1.00 0.00 35 ILE A O 13
ATOM 17547 N N . SER A 1 35 ? 2.855 -11.083 4.432 1.00 0.00 36 SER A N 13
ATOM 17548 C CA . SER A 1 35 ? 2.860 -12.301 5.251 1.00 0.00 36 SER A CA 13
ATOM 17549 C C . SER A 1 35 ? 1.456 -12.880 5.373 1.00 0.00 36 SER A C 13
ATOM 17550 O O . SER A 1 35 ? 0.468 -12.147 5.368 1.00 0.00 36 SER A O 13
ATOM 17558 N N . GLN A 1 36 ? 1.374 -14.201 5.490 1.00 0.00 37 GLN A N 13
ATOM 17559 C CA . GLN A 1 36 ? 0.088 -14.872 5.621 1.00 0.00 37 GLN A CA 13
ATOM 17560 C C . GLN A 1 36 ? -0.778 -14.162 6.661 1.00 0.00 37 GLN A C 13
ATOM 17561 O O . GLN A 1 36 ? -2.001 -14.099 6.533 1.00 0.00 37 GLN A O 13
ATOM 17575 N N . GLU A 1 37 ? -0.125 -13.620 7.686 1.00 0.00 38 GLU A N 13
ATOM 17576 C CA . GLU A 1 37 ? -0.823 -12.904 8.747 1.00 0.00 38 GLU A CA 13
ATOM 17577 C C . GLU A 1 37 ? -1.373 -11.581 8.226 1.00 0.00 38 GLU A C 13
ATOM 17578 O O . GLU A 1 37 ? -2.439 -11.131 8.644 1.00 0.00 38 GLU A O 13
ATOM 17590 N N . ASP A 1 38 ? -0.640 -10.967 7.303 1.00 0.00 39 ASP A N 13
ATOM 17591 C CA . ASP A 1 38 ? -1.058 -9.701 6.718 1.00 0.00 39 ASP A CA 13
ATOM 17592 C C . ASP A 1 38 ? -2.238 -9.919 5.781 1.00 0.00 39 ASP A C 13
ATOM 17593 O O . ASP A 1 38 ? -3.269 -9.256 5.902 1.00 0.00 39 ASP A O 13
ATOM 17602 N N . MET A 1 39 ? -2.092 -10.863 4.856 1.00 0.00 40 MET A N 13
ATOM 17603 C CA . MET A 1 39 ? -3.164 -11.168 3.918 1.00 0.00 40 MET A CA 13
ATOM 17604 C C . MET A 1 39 ? -4.470 -11.356 4.677 1.00 0.00 40 MET A C 13
ATOM 17605 O O . MET A 1 39 ? -5.549 -11.052 4.170 1.00 0.00 40 MET A O 13
ATOM 17619 N N . ASN A 1 40 ? -4.355 -11.856 5.903 1.00 0.00 41 ASN A N 13
ATOM 17620 C CA . ASN A 1 40 ? -5.517 -12.085 6.749 1.00 0.00 41 ASN A CA 13
ATOM 17621 C C . ASN A 1 40 ? -6.145 -10.766 7.180 1.00 0.00 41 ASN A C 13
ATOM 17622 O O . ASN A 1 40 ? -7.368 -10.631 7.187 1.00 0.00 41 ASN A O 13
ATOM 17633 N N . LYS A 1 41 ? -5.312 -9.789 7.538 1.00 0.00 42 LYS A N 13
ATOM 17634 C CA . LYS A 1 41 ? -5.825 -8.494 7.964 1.00 0.00 42 LYS A CA 13
ATOM 17635 C C . LYS A 1 41 ? -6.832 -7.963 6.947 1.00 0.00 42 LYS A C 13
ATOM 17636 O O . LYS A 1 41 ? -7.928 -7.536 7.310 1.00 0.00 42 LYS A O 13
ATOM 17655 N N . VAL A 1 42 ? -6.458 -8.004 5.672 1.00 0.00 43 VAL A N 13
ATOM 17656 C CA . VAL A 1 42 ? -7.339 -7.536 4.605 1.00 0.00 43 VAL A CA 13
ATOM 17657 C C . VAL A 1 42 ? -8.516 -8.486 4.411 1.00 0.00 43 VAL A C 13
ATOM 17658 O O . VAL A 1 42 ? -9.669 -8.060 4.348 1.00 0.00 43 VAL A O 13
ATOM 17671 N N . ARG A 1 43 ? -8.213 -9.776 4.311 1.00 0.00 44 ARG A N 13
ATOM 17672 C CA . ARG A 1 43 ? -9.242 -10.793 4.114 1.00 0.00 44 ARG A CA 13
ATOM 17673 C C . ARG A 1 43 ? -10.190 -10.846 5.319 1.00 0.00 44 ARG A C 13
ATOM 17674 O O . ARG A 1 43 ? -11.244 -11.477 5.266 1.00 0.00 44 ARG A O 13
ATOM 17695 N N . ASP A 1 44 ? -9.807 -10.176 6.399 1.00 0.00 45 ASP A N 13
ATOM 17696 C CA . ASP A 1 44 ? -10.624 -10.147 7.607 1.00 0.00 45 ASP A CA 13
ATOM 17697 C C . ASP A 1 44 ? -11.935 -9.410 7.356 1.00 0.00 45 ASP A C 13
ATOM 17698 O O . ASP A 1 44 ? -12.856 -9.463 8.171 1.00 0.00 45 ASP A O 13
ATOM 17707 N N . GLU A 1 45 ? -12.012 -8.720 6.221 1.00 0.00 46 GLU A N 13
ATOM 17708 C CA . GLU A 1 45 ? -13.211 -7.970 5.862 1.00 0.00 46 GLU A CA 13
ATOM 17709 C C . GLU A 1 45 ? -13.649 -7.064 7.007 1.00 0.00 46 GLU A C 13
ATOM 17710 O O . GLU A 1 45 ? -14.527 -7.419 7.793 1.00 0.00 46 GLU A O 13
ATOM 17722 N N . ASN A 1 46 ? -13.025 -5.893 7.098 1.00 0.00 47 ASN A N 13
ATOM 17723 C CA . ASN A 1 46 ? -13.345 -4.933 8.148 1.00 0.00 47 ASN A CA 13
ATOM 17724 C C . ASN A 1 46 ? -14.668 -4.223 7.854 1.00 0.00 47 ASN A C 13
ATOM 17725 O O . ASN A 1 46 ? -15.544 -4.147 8.715 1.00 0.00 47 ASN A O 13
ATOM 17736 N N . ASP A 1 47 ? -14.808 -3.706 6.636 1.00 0.00 48 ASP A N 13
ATOM 17737 C CA . ASP A 1 47 ? -16.022 -3.006 6.240 1.00 0.00 48 ASP A CA 13
ATOM 17738 C C . ASP A 1 47 ? -16.009 -2.697 4.747 1.00 0.00 48 ASP A C 13
ATOM 17739 O O . ASP A 1 47 ? -15.593 -3.522 3.932 1.00 0.00 48 ASP A O 13
ATOM 17748 N N . THR A 1 48 ? -16.472 -1.505 4.398 1.00 0.00 49 THR A N 13
ATOM 17749 C CA . THR A 1 48 ? -16.526 -1.074 3.006 1.00 0.00 49 THR A CA 13
ATOM 17750 C C . THR A 1 48 ? -15.127 -0.914 2.418 1.00 0.00 49 THR A C 13
ATOM 17751 O O . THR A 1 48 ? -14.125 -1.133 3.098 1.00 0.00 49 THR A O 13
ATOM 17762 N N . VAL A 1 49 ? -15.070 -0.529 1.146 1.00 0.00 50 VAL A N 13
ATOM 17763 C CA . VAL A 1 49 ? -13.799 -0.338 0.457 1.00 0.00 50 VAL A CA 13
ATOM 17764 C C . VAL A 1 49 ? -12.911 0.657 1.205 1.00 0.00 50 VAL A C 13
ATOM 17765 O O . VAL A 1 49 ? -11.688 0.531 1.202 1.00 0.00 50 VAL A O 13
ATOM 17778 N N . MET A 1 50 ? -13.530 1.648 1.833 1.00 0.00 51 MET A N 13
ATOM 17779 C CA . MET A 1 50 ? -12.785 2.659 2.570 1.00 0.00 51 MET A CA 13
ATOM 17780 C C . MET A 1 50 ? -11.886 2.020 3.625 1.00 0.00 51 MET A C 13
ATOM 17781 O O . MET A 1 50 ? -10.750 2.450 3.829 1.00 0.00 51 MET A O 13
ATOM 17795 N N . ASP A 1 51 ? -12.405 0.997 4.302 1.00 0.00 52 ASP A N 13
ATOM 17796 C CA . ASP A 1 51 ? -11.660 0.296 5.353 1.00 0.00 52 ASP A CA 13
ATOM 17797 C C . ASP A 1 51 ? -10.757 -0.796 4.780 1.00 0.00 52 ASP A C 13
ATOM 17798 O O . ASP A 1 51 ? -9.653 -1.019 5.277 1.00 0.00 52 ASP A O 13
ATOM 17807 N N . LYS A 1 52 ? -11.230 -1.482 3.742 1.00 0.00 53 LYS A N 13
ATOM 17808 C CA . LYS A 1 52 ? -10.452 -2.555 3.128 1.00 0.00 53 LYS A CA 13
ATOM 17809 C C . LYS A 1 52 ? -9.246 -1.999 2.381 1.00 0.00 53 LYS A C 13
ATOM 17810 O O . LYS A 1 52 ? -8.196 -2.638 2.313 1.00 0.00 53 LYS A O 13
ATOM 17829 N N . ALA A 1 53 ? -9.401 -0.803 1.823 1.00 0.00 54 ALA A N 13
ATOM 17830 C CA . ALA A 1 53 ? -8.325 -0.155 1.082 1.00 0.00 54 ALA A CA 13
ATOM 17831 C C . ALA A 1 53 ? -7.318 0.484 2.030 1.00 0.00 54 ALA A C 13
ATOM 17832 O O . ALA A 1 53 ? -6.118 0.496 1.760 1.00 0.00 54 ALA A O 13
ATOM 17839 N N . ARG A 1 54 ? -7.816 1.015 3.142 1.00 0.00 55 ARG A N 13
ATOM 17840 C CA . ARG A 1 54 ? -6.963 1.659 4.134 1.00 0.00 55 ARG A CA 13
ATOM 17841 C C . ARG A 1 54 ? -5.877 0.707 4.627 1.00 0.00 55 ARG A C 13
ATOM 17842 O O . ARG A 1 54 ? -4.716 1.091 4.769 1.00 0.00 55 ARG A O 13
ATOM 17863 N N . VAL A 1 55 ? -6.265 -0.535 4.897 1.00 0.00 56 VAL A N 13
ATOM 17864 C CA . VAL A 1 55 ? -5.327 -1.540 5.383 1.00 0.00 56 VAL A CA 13
ATOM 17865 C C . VAL A 1 55 ? -4.436 -2.066 4.262 1.00 0.00 56 VAL A C 13
ATOM 17866 O O . VAL A 1 55 ? -3.222 -2.179 4.425 1.00 0.00 56 VAL A O 13
ATOM 17879 N N . LEU A 1 56 ? -5.044 -2.394 3.127 1.00 0.00 57 LEU A N 13
ATOM 17880 C CA . LEU A 1 56 ? -4.300 -2.916 1.986 1.00 0.00 57 LEU A CA 13
ATOM 17881 C C . LEU A 1 56 ? -3.085 -2.048 1.671 1.00 0.00 57 LEU A C 13
ATOM 17882 O O . LEU A 1 56 ? -1.956 -2.537 1.634 1.00 0.00 57 LEU A O 13
ATOM 17898 N N . ILE A 1 57 ? -3.322 -0.762 1.442 1.00 0.00 58 ILE A N 13
ATOM 17899 C CA . ILE A 1 57 ? -2.241 0.166 1.125 1.00 0.00 58 ILE A CA 13
ATOM 17900 C C . ILE A 1 57 ? -1.226 0.247 2.262 1.00 0.00 58 ILE A C 13
ATOM 17901 O O . ILE A 1 57 ? -0.021 0.337 2.025 1.00 0.00 58 ILE A O 13
ATOM 17917 N N . ASP A 1 58 ? -1.718 0.216 3.495 1.00 0.00 59 ASP A N 13
ATOM 17918 C CA . ASP A 1 58 ? -0.850 0.289 4.666 1.00 0.00 59 ASP A CA 13
ATOM 17919 C C . ASP A 1 58 ? 0.114 -0.893 4.712 1.00 0.00 59 ASP A C 13
ATOM 17920 O O . ASP A 1 58 ? 1.331 -0.713 4.757 1.00 0.00 59 ASP A O 13
ATOM 17929 N N . LEU A 1 59 ? -0.438 -2.103 4.703 1.00 0.00 60 LEU A N 13
ATOM 17930 C CA . LEU A 1 59 ? 0.373 -3.317 4.748 1.00 0.00 60 LEU A CA 13
ATOM 17931 C C . LEU A 1 59 ? 1.560 -3.225 3.792 1.00 0.00 60 LEU A C 13
ATOM 17932 O O . LEU A 1 59 ? 2.689 -3.552 4.159 1.00 0.00 60 LEU A O 13
ATOM 17948 N N . VAL A 1 60 ? 1.299 -2.785 2.564 1.00 0.00 61 VAL A N 13
ATOM 17949 C CA . VAL A 1 60 ? 2.347 -2.660 1.557 1.00 0.00 61 VAL A CA 13
ATOM 17950 C C . VAL A 1 60 ? 3.539 -1.879 2.095 1.00 0.00 61 VAL A C 13
ATOM 17951 O O . VAL A 1 60 ? 4.658 -2.390 2.143 1.00 0.00 61 VAL A O 13
ATOM 17964 N N . THR A 1 61 ? 3.294 -0.637 2.496 1.00 0.00 62 THR A N 13
ATOM 17965 C CA . THR A 1 61 ? 4.352 0.213 3.028 1.00 0.00 62 THR A CA 13
ATOM 17966 C C . THR A 1 61 ? 5.008 -0.423 4.250 1.00 0.00 62 THR A C 13
ATOM 17967 O O . THR A 1 61 ? 6.126 -0.068 4.623 1.00 0.00 62 THR A O 13
ATOM 17978 N N . GLY A 1 62 ? 4.302 -1.365 4.870 1.00 0.00 63 GLY A N 13
ATOM 17979 C CA . GLY A 1 62 ? 4.830 -2.038 6.045 1.00 0.00 63 GLY A CA 13
ATOM 17980 C C . GLY A 1 62 ? 5.853 -3.102 5.695 1.00 0.00 63 GLY A C 13
ATOM 17981 O O . GLY A 1 62 ? 6.206 -3.931 6.534 1.00 0.00 63 GLY A O 13
ATOM 17985 N N . LYS A 1 63 ? 6.331 -3.079 4.446 1.00 0.00 64 LYS A N 13
ATOM 17986 C CA . LYS A 1 63 ? 7.329 -4.045 3.953 1.00 0.00 64 LYS A CA 13
ATOM 17987 C C . LYS A 1 63 ? 8.378 -3.341 3.100 1.00 0.00 64 LYS A C 13
ATOM 17988 O O . LYS A 1 63 ? 8.742 -3.817 2.026 1.00 0.00 64 LYS A O 13
ATOM 18007 N N . GLY A 1 64 ? 8.857 -2.200 3.586 1.00 0.00 65 GLY A N 13
ATOM 18008 C CA . GLY A 1 64 ? 9.858 -1.447 2.855 1.00 0.00 65 GLY A CA 13
ATOM 18009 C C . GLY A 1 64 ? 9.299 -0.817 1.596 1.00 0.00 65 GLY A C 13
ATOM 18010 O O . GLY A 1 64 ? 8.231 -1.209 1.124 1.00 0.00 65 GLY A O 13
ATOM 18014 N N . PRO A 1 65 ? 10.003 0.170 1.026 1.00 0.00 66 PRO A N 13
ATOM 18015 C CA . PRO A 1 65 ? 9.564 0.856 -0.194 1.00 0.00 66 PRO A CA 13
ATOM 18016 C C . PRO A 1 65 ? 9.762 -0.012 -1.436 1.00 0.00 66 PRO A C 13
ATOM 18017 O O . PRO A 1 65 ? 9.287 0.322 -2.521 1.00 0.00 66 PRO A O 13
ATOM 18028 N N . LYS A 1 66 ? 10.461 -1.129 -1.268 1.00 0.00 67 LYS A N 13
ATOM 18029 C CA . LYS A 1 66 ? 10.713 -2.044 -2.374 1.00 0.00 67 LYS A CA 13
ATOM 18030 C C . LYS A 1 66 ? 9.400 -2.587 -2.927 1.00 0.00 67 LYS A C 13
ATOM 18031 O O . LYS A 1 66 ? 9.315 -2.974 -4.093 1.00 0.00 67 LYS A O 13
ATOM 18050 N N . SER A 1 67 ? 8.377 -2.608 -2.077 1.00 0.00 68 SER A N 13
ATOM 18051 C CA . SER A 1 67 ? 7.058 -3.097 -2.467 1.00 0.00 68 SER A CA 13
ATOM 18052 C C . SER A 1 67 ? 6.295 -2.034 -3.252 1.00 0.00 68 SER A C 13
ATOM 18053 O O . SER A 1 67 ? 5.488 -2.351 -4.126 1.00 0.00 68 SER A O 13
ATOM 18061 N N . CYS A 1 68 ? 6.553 -0.770 -2.928 1.00 0.00 69 CYS A N 13
ATOM 18062 C CA . CYS A 1 68 ? 5.887 0.342 -3.598 1.00 0.00 69 CYS A CA 13
ATOM 18063 C C . CYS A 1 68 ? 5.958 0.191 -5.115 1.00 0.00 69 CYS A C 13
ATOM 18064 O O . CYS A 1 68 ? 5.009 0.517 -5.825 1.00 0.00 69 CYS A O 13
ATOM 18072 N N . CYS A 1 69 ? 7.090 -0.302 -5.605 1.00 0.00 70 CYS A N 13
ATOM 18073 C CA . CYS A 1 69 ? 7.283 -0.489 -7.039 1.00 0.00 70 CYS A CA 13
ATOM 18074 C C . CYS A 1 69 ? 6.276 -1.486 -7.602 1.00 0.00 70 CYS A C 13
ATOM 18075 O O . CYS A 1 69 ? 5.382 -1.117 -8.364 1.00 0.00 70 CYS A O 13
ATOM 18083 N N . LYS A 1 70 ? 6.429 -2.750 -7.226 1.00 0.00 71 LYS A N 13
ATOM 18084 C CA . LYS A 1 70 ? 5.537 -3.803 -7.696 1.00 0.00 71 LYS A CA 13
ATOM 18085 C C . LYS A 1 70 ? 4.074 -3.406 -7.519 1.00 0.00 71 LYS A C 13
ATOM 18086 O O . LYS A 1 70 ? 3.201 -3.882 -8.244 1.00 0.00 71 LYS A O 13
ATOM 18105 N N . PHE A 1 71 ? 3.813 -2.535 -6.550 1.00 0.00 72 PHE A N 13
ATOM 18106 C CA . PHE A 1 71 ? 2.454 -2.080 -6.277 1.00 0.00 72 PHE A CA 13
ATOM 18107 C C . PHE A 1 71 ? 1.944 -1.169 -7.390 1.00 0.00 72 PHE A C 13
ATOM 18108 O O . PHE A 1 71 ? 0.874 -1.400 -7.953 1.00 0.00 72 PHE A O 13
ATOM 18125 N N . ILE A 1 72 ? 2.714 -0.130 -7.699 1.00 0.00 73 ILE A N 13
ATOM 18126 C CA . ILE A 1 72 ? 2.339 0.818 -8.742 1.00 0.00 73 ILE A CA 13
ATOM 18127 C C . ILE A 1 72 ? 2.206 0.132 -10.097 1.00 0.00 73 ILE A C 13
ATOM 18128 O O . ILE A 1 72 ? 1.393 0.533 -10.931 1.00 0.00 73 ILE A O 13
ATOM 18144 N N . LYS A 1 73 ? 3.013 -0.901 -10.315 1.00 0.00 74 LYS A N 13
ATOM 18145 C CA . LYS A 1 73 ? 2.989 -1.638 -11.573 1.00 0.00 74 LYS A CA 13
ATOM 18146 C C . LYS A 1 73 ? 1.757 -2.533 -11.668 1.00 0.00 74 LYS A C 13
ATOM 18147 O O . LYS A 1 73 ? 1.020 -2.487 -12.653 1.00 0.00 74 LYS A O 13
ATOM 18166 N N . HIS A 1 74 ? 1.540 -3.346 -10.641 1.00 0.00 75 HIS A N 13
ATOM 18167 C CA . HIS A 1 74 ? 0.398 -4.253 -10.613 1.00 0.00 75 HIS A CA 13
ATOM 18168 C C . HIS A 1 74 ? -0.915 -3.485 -10.702 1.00 0.00 75 HIS A C 13
ATOM 18169 O O . HIS A 1 74 ? -1.901 -3.983 -11.245 1.00 0.00 75 HIS A O 13
ATOM 18183 N N . LEU A 1 75 ? -0.925 -2.271 -10.162 1.00 0.00 76 LEU A N 13
ATOM 18184 C CA . LEU A 1 75 ? -2.122 -1.439 -10.179 1.00 0.00 76 LEU A CA 13
ATOM 18185 C C . LEU A 1 75 ? -2.368 -0.856 -11.568 1.00 0.00 76 LEU A C 13
ATOM 18186 O O . LEU A 1 75 ? -3.513 -0.663 -11.977 1.00 0.00 76 LEU A O 13
ATOM 18202 N N . CYS A 1 76 ? -1.287 -0.566 -12.280 1.00 0.00 77 CYS A N 13
ATOM 18203 C CA . CYS A 1 76 ? -1.380 0.008 -13.618 1.00 0.00 77 CYS A CA 13
ATOM 18204 C C . CYS A 1 76 ? -2.161 -0.899 -14.566 1.00 0.00 77 CYS A C 13
ATOM 18205 O O . CYS A 1 76 ? -3.040 -0.438 -15.293 1.00 0.00 77 CYS A O 13
ATOM 18213 N N . GLU A 1 77 ? -1.825 -2.185 -14.565 1.00 0.00 78 GLU A N 13
ATOM 18214 C CA . GLU A 1 77 ? -2.487 -3.151 -15.440 1.00 0.00 78 GLU A CA 13
ATOM 18215 C C . GLU A 1 77 ? -3.874 -3.527 -14.920 1.00 0.00 78 GLU A C 13
ATOM 18216 O O . GLU A 1 77 ? -4.737 -3.949 -15.691 1.00 0.00 78 GLU A O 13
ATOM 18228 N N . GLU A 1 78 ? -4.087 -3.382 -13.612 1.00 0.00 79 GLU A N 13
ATOM 18229 C CA . GLU A 1 78 ? -5.376 -3.717 -12.995 1.00 0.00 79 GLU A CA 13
ATOM 18230 C C . GLU A 1 78 ? -6.363 -2.563 -13.116 1.00 0.00 79 GLU A C 13
ATOM 18231 O O . GLU A 1 78 ? -7.573 -2.773 -13.188 1.00 0.00 79 GLU A O 13
ATOM 18243 N N . ASP A 1 79 ? -5.838 -1.337 -13.126 1.00 0.00 80 ASP A N 13
ATOM 18244 C CA . ASP A 1 79 ? -6.663 -0.125 -13.224 1.00 0.00 80 ASP A CA 13
ATOM 18245 C C . ASP A 1 79 ? -5.902 1.002 -13.940 1.00 0.00 80 ASP A C 13
ATOM 18246 O O . ASP A 1 79 ? -5.075 1.667 -13.316 1.00 0.00 80 ASP A O 13
ATOM 18255 N N . PRO A 1 80 ? -6.144 1.254 -15.254 1.00 0.00 81 PRO A N 13
ATOM 18256 C CA . PRO A 1 80 ? -5.436 2.317 -15.972 1.00 0.00 81 PRO A CA 13
ATOM 18257 C C . PRO A 1 80 ? -6.073 3.685 -15.734 1.00 0.00 81 PRO A C 13
ATOM 18258 O O . PRO A 1 80 ? -5.481 4.719 -16.043 1.00 0.00 81 PRO A O 13
ATOM 18269 N N . GLN A 1 81 ? -7.278 3.681 -15.171 1.00 0.00 82 GLN A N 13
ATOM 18270 C CA . GLN A 1 81 ? -7.990 4.920 -14.880 1.00 0.00 82 GLN A CA 13
ATOM 18271 C C . GLN A 1 81 ? -7.367 5.619 -13.677 1.00 0.00 82 GLN A C 13
ATOM 18272 O O . GLN A 1 81 ? -6.827 6.719 -13.795 1.00 0.00 82 GLN A O 13
ATOM 18286 N N . LEU A 1 82 ? -7.434 4.965 -12.522 1.00 0.00 83 LEU A N 13
ATOM 18287 C CA . LEU A 1 82 ? -6.864 5.515 -11.298 1.00 0.00 83 LEU A CA 13
ATOM 18288 C C . LEU A 1 82 ? -5.351 5.639 -11.442 1.00 0.00 83 LEU A C 13
ATOM 18289 O O . LEU A 1 82 ? -4.765 6.673 -11.123 1.00 0.00 83 LEU A O 13
ATOM 18305 N N . ALA A 1 83 ? -4.726 4.575 -11.933 1.00 0.00 84 ALA A N 13
ATOM 18306 C CA . ALA A 1 83 ? -3.284 4.562 -12.128 1.00 0.00 84 ALA A CA 13
ATOM 18307 C C . ALA A 1 83 ? -2.836 5.768 -12.941 1.00 0.00 84 ALA A C 13
ATOM 18308 O O . ALA A 1 83 ? -1.654 6.103 -12.973 1.00 0.00 84 ALA A O 13
ATOM 18315 N N . SER A 1 84 ? -3.792 6.424 -13.588 1.00 0.00 85 SER A N 13
ATOM 18316 C CA . SER A 1 84 ? -3.496 7.600 -14.393 1.00 0.00 85 SER A CA 13
ATOM 18317 C C . SER A 1 84 ? -2.764 8.631 -13.550 1.00 0.00 85 SER A C 13
ATOM 18318 O O . SER A 1 84 ? -1.856 9.314 -14.024 1.00 0.00 85 SER A O 13
ATOM 18326 N N . LYS A 1 85 ? -3.163 8.722 -12.284 1.00 0.00 86 LYS A N 13
ATOM 18327 C CA . LYS A 1 85 ? -2.548 9.653 -11.339 1.00 0.00 86 LYS A CA 13
ATOM 18328 C C . LYS A 1 85 ? -1.289 9.040 -10.737 1.00 0.00 86 LYS A C 13
ATOM 18329 O O . LYS A 1 85 ? -0.308 9.734 -10.476 1.00 0.00 86 LYS A O 13
ATOM 18348 N N . MET A 1 86 ? -1.330 7.721 -10.525 1.00 0.00 87 MET A N 13
ATOM 18349 C CA . MET A 1 86 ? -0.202 6.973 -9.955 1.00 0.00 87 MET A CA 13
ATOM 18350 C C . MET A 1 86 ? 0.686 6.412 -11.067 1.00 0.00 87 MET A C 13
ATOM 18351 O O . MET A 1 86 ? 1.502 5.520 -10.835 1.00 0.00 87 MET A O 13
ATOM 18365 N N . GLY A 1 87 ? 0.512 6.944 -12.284 1.00 0.00 88 GLY A N 13
ATOM 18366 C CA . GLY A 1 87 ? 1.285 6.505 -13.452 1.00 0.00 88 GLY A CA 13
ATOM 18367 C C . GLY A 1 87 ? 2.342 7.512 -13.853 1.00 0.00 88 GLY A C 13
ATOM 18368 O O . GLY A 1 87 ? 2.497 7.819 -15.035 1.00 0.00 88 GLY A O 13
ATOM 18372 N N . LEU A 1 88 ? 3.061 8.031 -12.858 1.00 0.00 89 LEU A N 13
ATOM 18373 C CA . LEU A 1 88 ? 4.119 9.025 -13.075 1.00 0.00 89 LEU A CA 13
ATOM 18374 C C . LEU A 1 88 ? 4.838 8.811 -14.413 1.00 0.00 89 LEU A C 13
ATOM 18375 O O . LEU A 1 88 ? 5.262 9.767 -15.063 1.00 0.00 89 LEU A O 13
ATOM 18391 N N . HIS A 1 89 ? 4.965 7.551 -14.809 1.00 0.00 90 HIS A N 13
ATOM 18392 C CA . HIS A 1 89 ? 5.626 7.205 -16.062 1.00 0.00 90 HIS A CA 13
ATOM 18393 C C . HIS A 1 89 ? 4.877 7.792 -17.254 1.00 0.00 90 HIS A C 13
ATOM 18394 O O . HIS A 1 89 ? 3.675 8.094 -17.106 1.00 0.00 90 HIS A O 13
ATOM 18409 N N . ALA A 1 1 ? 13.064 11.125 0.564 1.00 0.00 2 ALA A N 14
ATOM 18410 C CA . ALA A 1 1 ? 12.165 11.478 -0.531 1.00 0.00 2 ALA A CA 14
ATOM 18411 C C . ALA A 1 1 ? 11.623 10.232 -1.223 1.00 0.00 2 ALA A C 14
ATOM 18412 O O . ALA A 1 1 ? 11.886 10.000 -2.403 1.00 0.00 2 ALA A O 14
ATOM 18421 N N . ASP A 1 2 ? 10.859 9.434 -0.481 1.00 0.00 3 ASP A N 14
ATOM 18422 C CA . ASP A 1 2 ? 10.272 8.213 -1.022 1.00 0.00 3 ASP A CA 14
ATOM 18423 C C . ASP A 1 2 ? 9.103 7.748 -0.162 1.00 0.00 3 ASP A C 14
ATOM 18424 O O . ASP A 1 2 ? 9.251 6.869 0.687 1.00 0.00 3 ASP A O 14
ATOM 18433 N N . GLN A 1 3 ? 7.937 8.349 -0.393 1.00 0.00 4 GLN A N 14
ATOM 18434 C CA . GLN A 1 3 ? 6.720 8.015 0.348 1.00 0.00 4 GLN A CA 14
ATOM 18435 C C . GLN A 1 3 ? 5.494 8.270 -0.521 1.00 0.00 4 GLN A C 14
ATOM 18436 O O . GLN A 1 3 ? 4.565 8.970 -0.119 1.00 0.00 4 GLN A O 14
ATOM 18450 N N . LEU A 1 4 ? 5.512 7.706 -1.724 1.00 0.00 5 LEU A N 14
ATOM 18451 C CA . LEU A 1 4 ? 4.416 7.877 -2.668 1.00 0.00 5 LEU A CA 14
ATOM 18452 C C . LEU A 1 4 ? 3.070 7.529 -2.044 1.00 0.00 5 LEU A C 14
ATOM 18453 O O . LEU A 1 4 ? 2.180 8.369 -1.983 1.00 0.00 5 LEU A O 14
ATOM 18469 N N . LEU A 1 5 ? 2.916 6.287 -1.602 1.00 0.00 6 LEU A N 14
ATOM 18470 C CA . LEU A 1 5 ? 1.659 5.842 -1.007 1.00 0.00 6 LEU A CA 14
ATOM 18471 C C . LEU A 1 5 ? 1.161 6.827 0.043 1.00 0.00 6 LEU A C 14
ATOM 18472 O O . LEU A 1 5 ? 0.079 7.400 -0.090 1.00 0.00 6 LEU A O 14
ATOM 18488 N N . ARG A 1 6 ? 1.951 7.012 1.093 1.00 0.00 7 ARG A N 14
ATOM 18489 C CA . ARG A 1 6 ? 1.588 7.917 2.183 1.00 0.00 7 ARG A CA 14
ATOM 18490 C C . ARG A 1 6 ? 0.919 9.190 1.664 1.00 0.00 7 ARG A C 14
ATOM 18491 O O . ARG A 1 6 ? -0.148 9.576 2.140 1.00 0.00 7 ARG A O 14
ATOM 18512 N N . LYS A 1 7 ? 1.551 9.841 0.695 1.00 0.00 8 LYS A N 14
ATOM 18513 C CA . LYS A 1 7 ? 1.008 11.074 0.129 1.00 0.00 8 LYS A CA 14
ATOM 18514 C C . LYS A 1 7 ? -0.245 10.799 -0.700 1.00 0.00 8 LYS A C 14
ATOM 18515 O O . LYS A 1 7 ? -1.262 11.477 -0.551 1.00 0.00 8 LYS A O 14
ATOM 18534 N N . LYS A 1 8 ? -0.162 9.801 -1.576 1.00 0.00 9 LYS A N 14
ATOM 18535 C CA . LYS A 1 8 ? -1.281 9.423 -2.442 1.00 0.00 9 LYS A CA 14
ATOM 18536 C C . LYS A 1 8 ? -2.247 8.502 -1.702 1.00 0.00 9 LYS A C 14
ATOM 18537 O O . LYS A 1 8 ? -3.108 7.870 -2.313 1.00 0.00 9 LYS A O 14
ATOM 18556 N N . ARG A 1 9 ? -2.095 8.433 -0.384 1.00 0.00 10 ARG A N 14
ATOM 18557 C CA . ARG A 1 9 ? -2.954 7.591 0.441 1.00 0.00 10 ARG A CA 14
ATOM 18558 C C . ARG A 1 9 ? -4.412 8.024 0.327 1.00 0.00 10 ARG A C 14
ATOM 18559 O O . ARG A 1 9 ? -5.322 7.196 0.380 1.00 0.00 10 ARG A O 14
ATOM 18580 N N . ARG A 1 10 ? -4.626 9.327 0.177 1.00 0.00 11 ARG A N 14
ATOM 18581 C CA . ARG A 1 10 ? -5.975 9.872 0.062 1.00 0.00 11 ARG A CA 14
ATOM 18582 C C . ARG A 1 10 ? -6.573 9.586 -1.314 1.00 0.00 11 ARG A C 14
ATOM 18583 O O . ARG A 1 10 ? -7.791 9.511 -1.464 1.00 0.00 11 ARG A O 14
ATOM 18604 N N . ILE A 1 11 ? -5.711 9.430 -2.315 1.00 0.00 12 ILE A N 14
ATOM 18605 C CA . ILE A 1 11 ? -6.162 9.155 -3.678 1.00 0.00 12 ILE A CA 14
ATOM 18606 C C . ILE A 1 11 ? -6.568 7.692 -3.842 1.00 0.00 12 ILE A C 14
ATOM 18607 O O . ILE A 1 11 ? -7.747 7.382 -4.012 1.00 0.00 12 ILE A O 14
ATOM 18623 N N . PHE A 1 12 ? -5.584 6.801 -3.802 1.00 0.00 13 PHE A N 14
ATOM 18624 C CA . PHE A 1 12 ? -5.839 5.374 -3.959 1.00 0.00 13 PHE A CA 14
ATOM 18625 C C . PHE A 1 12 ? -7.025 4.922 -3.111 1.00 0.00 13 PHE A C 14
ATOM 18626 O O . PHE A 1 12 ? -7.942 4.270 -3.610 1.00 0.00 13 PHE A O 14
ATOM 18643 N N . ILE A 1 13 ? -6.997 5.261 -1.826 1.00 0.00 14 ILE A N 14
ATOM 18644 C CA . ILE A 1 13 ? -8.070 4.877 -0.917 1.00 0.00 14 ILE A CA 14
ATOM 18645 C C . ILE A 1 13 ? -9.429 5.351 -1.423 1.00 0.00 14 ILE A C 14
ATOM 18646 O O . ILE A 1 13 ? -10.380 4.571 -1.491 1.00 0.00 14 ILE A O 14
ATOM 18662 N N . HIS A 1 14 ? -9.522 6.636 -1.781 1.00 0.00 15 HIS A N 14
ATOM 18663 C CA . HIS A 1 14 ? -10.769 7.225 -2.287 1.00 0.00 15 HIS A CA 14
ATOM 18664 C C . HIS A 1 14 ? -10.842 7.129 -3.807 1.00 0.00 15 HIS A C 14
ATOM 18665 O O . HIS A 1 14 ? -11.065 8.127 -4.492 1.00 0.00 15 HIS A O 14
ATOM 18679 N N . SER A 1 15 ? -10.652 5.922 -4.331 1.00 0.00 16 SER A N 14
ATOM 18680 C CA . SER A 1 15 ? -10.696 5.700 -5.771 1.00 0.00 16 SER A CA 14
ATOM 18681 C C . SER A 1 15 ? -10.796 4.212 -6.090 1.00 0.00 16 SER A C 14
ATOM 18682 O O . SER A 1 15 ? -11.695 3.779 -6.811 1.00 0.00 16 SER A O 14
ATOM 18690 N N . VAL A 1 16 ? -9.866 3.434 -5.545 1.00 0.00 17 VAL A N 14
ATOM 18691 C CA . VAL A 1 16 ? -9.847 1.993 -5.768 1.00 0.00 17 VAL A CA 14
ATOM 18692 C C . VAL A 1 16 ? -11.253 1.404 -5.643 1.00 0.00 17 VAL A C 14
ATOM 18693 O O . VAL A 1 16 ? -12.170 2.069 -5.160 1.00 0.00 17 VAL A O 14
ATOM 18706 N N . GLY A 1 17 ? -11.422 0.154 -6.087 1.00 0.00 18 GLY A N 14
ATOM 18707 C CA . GLY A 1 17 ? -12.723 -0.517 -6.026 1.00 0.00 18 GLY A CA 14
ATOM 18708 C C . GLY A 1 17 ? -12.593 -2.008 -5.779 1.00 0.00 18 GLY A C 14
ATOM 18709 O O . GLY A 1 17 ? -11.629 -2.635 -6.220 1.00 0.00 18 GLY A O 14
ATOM 18713 N N . ALA A 1 18 ? -13.569 -2.570 -5.067 1.00 0.00 19 ALA A N 14
ATOM 18714 C CA . ALA A 1 18 ? -13.583 -3.998 -4.740 1.00 0.00 19 ALA A CA 14
ATOM 18715 C C . ALA A 1 18 ? -12.977 -4.855 -5.851 1.00 0.00 19 ALA A C 14
ATOM 18716 O O . ALA A 1 18 ? -12.263 -5.820 -5.580 1.00 0.00 19 ALA A O 14
ATOM 18723 N N . GLY A 1 19 ? -13.265 -4.498 -7.097 1.00 0.00 20 GLY A N 14
ATOM 18724 C CA . GLY A 1 19 ? -12.738 -5.251 -8.220 1.00 0.00 20 GLY A CA 14
ATOM 18725 C C . GLY A 1 19 ? -11.223 -5.270 -8.246 1.00 0.00 20 GLY A C 14
ATOM 18726 O O . GLY A 1 19 ? -10.604 -6.336 -8.259 1.00 0.00 20 GLY A O 14
ATOM 18730 N N . THR A 1 20 ? -10.623 -4.086 -8.256 1.00 0.00 21 THR A N 14
ATOM 18731 C CA . THR A 1 20 ? -9.172 -3.962 -8.285 1.00 0.00 21 THR A CA 14
ATOM 18732 C C . THR A 1 20 ? -8.539 -4.513 -7.010 1.00 0.00 21 THR A C 14
ATOM 18733 O O . THR A 1 20 ? -7.467 -5.106 -7.051 1.00 0.00 21 THR A O 14
ATOM 18744 N N . ILE A 1 21 ? -9.205 -4.307 -5.879 1.00 0.00 22 ILE A N 14
ATOM 18745 C CA . ILE A 1 21 ? -8.696 -4.782 -4.597 1.00 0.00 22 ILE A CA 14
ATOM 18746 C C . ILE A 1 21 ? -8.343 -6.265 -4.653 1.00 0.00 22 ILE A C 14
ATOM 18747 O O . ILE A 1 21 ? -7.201 -6.652 -4.405 1.00 0.00 22 ILE A O 14
ATOM 18763 N N . ASN A 1 22 ? -9.334 -7.090 -4.968 1.00 0.00 23 ASN A N 14
ATOM 18764 C CA . ASN A 1 22 ? -9.133 -8.533 -5.047 1.00 0.00 23 ASN A CA 14
ATOM 18765 C C . ASN A 1 22 ? -7.992 -8.888 -5.995 1.00 0.00 23 ASN A C 14
ATOM 18766 O O . ASN A 1 22 ? -7.204 -9.793 -5.719 1.00 0.00 23 ASN A O 14
ATOM 18777 N N . ALA A 1 23 ? -7.911 -8.180 -7.116 1.00 0.00 24 ALA A N 14
ATOM 18778 C CA . ALA A 1 23 ? -6.869 -8.435 -8.105 1.00 0.00 24 ALA A CA 14
ATOM 18779 C C . ALA A 1 23 ? -5.519 -7.891 -7.653 1.00 0.00 24 ALA A C 14
ATOM 18780 O O . ALA A 1 23 ? -4.468 -8.382 -8.068 1.00 0.00 24 ALA A O 14
ATOM 18787 N N . LEU A 1 24 ? -5.553 -6.870 -6.805 1.00 0.00 25 LEU A N 14
ATOM 18788 C CA . LEU A 1 24 ? -4.334 -6.248 -6.302 1.00 0.00 25 LEU A CA 14
ATOM 18789 C C . LEU A 1 24 ? -3.672 -7.117 -5.238 1.00 0.00 25 LEU A C 14
ATOM 18790 O O . LEU A 1 24 ? -2.520 -7.521 -5.389 1.00 0.00 25 LEU A O 14
ATOM 18806 N N . LEU A 1 25 ? -4.401 -7.402 -4.162 1.00 0.00 26 LEU A N 14
ATOM 18807 C CA . LEU A 1 25 ? -3.861 -8.221 -3.082 1.00 0.00 26 LEU A CA 14
ATOM 18808 C C . LEU A 1 25 ? -3.453 -9.589 -3.601 1.00 0.00 26 LEU A C 14
ATOM 18809 O O . LEU A 1 25 ? -2.561 -10.236 -3.051 1.00 0.00 26 LEU A O 14
ATOM 18825 N N . ASP A 1 26 ? -4.104 -10.016 -4.673 1.00 0.00 27 ASP A N 14
ATOM 18826 C CA . ASP A 1 26 ? -3.802 -11.305 -5.284 1.00 0.00 27 ASP A CA 14
ATOM 18827 C C . ASP A 1 26 ? -2.390 -11.302 -5.857 1.00 0.00 27 ASP A C 14
ATOM 18828 O O . ASP A 1 26 ? -1.626 -12.249 -5.667 1.00 0.00 27 ASP A O 14
ATOM 18837 N N . CYS A 1 27 ? -2.048 -10.224 -6.558 1.00 0.00 28 CYS A N 14
ATOM 18838 C CA . CYS A 1 27 ? -0.725 -10.090 -7.156 1.00 0.00 28 CYS A CA 14
ATOM 18839 C C . CYS A 1 27 ? 0.353 -10.041 -6.079 1.00 0.00 28 CYS A C 14
ATOM 18840 O O . CYS A 1 27 ? 1.405 -10.668 -6.211 1.00 0.00 28 CYS A O 14
ATOM 18848 N N . LEU A 1 28 ? 0.085 -9.297 -5.009 1.00 0.00 29 LEU A N 14
ATOM 18849 C CA . LEU A 1 28 ? 1.034 -9.174 -3.910 1.00 0.00 29 LEU A CA 14
ATOM 18850 C C . LEU A 1 28 ? 1.514 -10.550 -3.459 1.00 0.00 29 LEU A C 14
ATOM 18851 O O . LEU A 1 28 ? 2.712 -10.774 -3.291 1.00 0.00 29 LEU A O 14
ATOM 18867 N N . LEU A 1 29 ? 0.573 -11.470 -3.272 1.00 0.00 30 LEU A N 14
ATOM 18868 C CA . LEU A 1 29 ? 0.908 -12.825 -2.850 1.00 0.00 30 LEU A CA 14
ATOM 18869 C C . LEU A 1 29 ? 1.885 -13.459 -3.833 1.00 0.00 30 LEU A C 14
ATOM 18870 O O . LEU A 1 29 ? 2.858 -14.099 -3.432 1.00 0.00 30 LEU A O 14
ATOM 18886 N N . GLU A 1 30 ? 1.623 -13.272 -5.124 1.00 0.00 31 GLU A N 14
ATOM 18887 C CA . GLU A 1 30 ? 2.486 -13.823 -6.163 1.00 0.00 31 GLU A CA 14
ATOM 18888 C C . GLU A 1 30 ? 3.953 -13.566 -5.833 1.00 0.00 31 GLU A C 14
ATOM 18889 O O . GLU A 1 30 ? 4.789 -14.464 -5.931 1.00 0.00 31 GLU A O 14
ATOM 18901 N N . ASP A 1 31 ? 4.256 -12.333 -5.435 1.00 0.00 32 ASP A N 14
ATOM 18902 C CA . ASP A 1 31 ? 5.621 -11.951 -5.082 1.00 0.00 32 ASP A CA 14
ATOM 18903 C C . ASP A 1 31 ? 5.971 -12.444 -3.682 1.00 0.00 32 ASP A C 14
ATOM 18904 O O . ASP A 1 31 ? 7.143 -12.526 -3.315 1.00 0.00 32 ASP A O 14
ATOM 18913 N N . GLU A 1 32 ? 4.941 -12.770 -2.906 1.00 0.00 33 GLU A N 14
ATOM 18914 C CA . GLU A 1 32 ? 5.126 -13.257 -1.543 1.00 0.00 33 GLU A CA 14
ATOM 18915 C C . GLU A 1 32 ? 5.718 -12.171 -0.651 1.00 0.00 33 GLU A C 14
ATOM 18916 O O . GLU A 1 32 ? 6.496 -12.457 0.259 1.00 0.00 33 GLU A O 14
ATOM 18928 N N . VAL A 1 33 ? 5.341 -10.923 -0.916 1.00 0.00 34 VAL A N 14
ATOM 18929 C CA . VAL A 1 33 ? 5.833 -9.794 -0.135 1.00 0.00 34 VAL A CA 14
ATOM 18930 C C . VAL A 1 33 ? 5.137 -9.726 1.223 1.00 0.00 34 VAL A C 14
ATOM 18931 O O . VAL A 1 33 ? 5.770 -9.442 2.239 1.00 0.00 34 VAL A O 14
ATOM 18944 N N . ILE A 1 34 ? 3.829 -9.992 1.232 1.00 0.00 35 ILE A N 14
ATOM 18945 C CA . ILE A 1 34 ? 3.032 -9.968 2.466 1.00 0.00 35 ILE A CA 14
ATOM 18946 C C . ILE A 1 34 ? 3.043 -11.344 3.136 1.00 0.00 35 ILE A C 14
ATOM 18947 O O . ILE A 1 34 ? 3.259 -12.363 2.481 1.00 0.00 35 ILE A O 14
ATOM 18963 N N . SER A 1 35 ? 2.806 -11.361 4.453 1.00 0.00 36 SER A N 14
ATOM 18964 C CA . SER A 1 35 ? 2.783 -12.603 5.243 1.00 0.00 36 SER A CA 14
ATOM 18965 C C . SER A 1 35 ? 1.354 -13.094 5.445 1.00 0.00 36 SER A C 14
ATOM 18966 O O . SER A 1 35 ? 0.414 -12.300 5.481 1.00 0.00 36 SER A O 14
ATOM 18974 N N . GLN A 1 36 ? 1.198 -14.408 5.584 1.00 0.00 37 GLN A N 14
ATOM 18975 C CA . GLN A 1 36 ? -0.118 -15.004 5.792 1.00 0.00 37 GLN A CA 14
ATOM 18976 C C . GLN A 1 36 ? -0.912 -14.210 6.825 1.00 0.00 37 GLN A C 14
ATOM 18977 O O . GLN A 1 36 ? -2.137 -14.125 6.750 1.00 0.00 37 GLN A O 14
ATOM 18991 N N . GLU A 1 37 ? -0.201 -13.624 7.783 1.00 0.00 38 GLU A N 14
ATOM 18992 C CA . GLU A 1 37 ? -0.838 -12.828 8.825 1.00 0.00 38 GLU A CA 14
ATOM 18993 C C . GLU A 1 37 ? -1.412 -11.546 8.236 1.00 0.00 38 GLU A C 14
ATOM 18994 O O . GLU A 1 37 ? -2.507 -11.116 8.600 1.00 0.00 38 GLU A O 14
ATOM 19006 N N . ASP A 1 38 ? -0.667 -10.945 7.314 1.00 0.00 39 ASP A N 14
ATOM 19007 C CA . ASP A 1 38 ? -1.101 -9.719 6.659 1.00 0.00 39 ASP A CA 14
ATOM 19008 C C . ASP A 1 38 ? -2.246 -10.012 5.698 1.00 0.00 39 ASP A C 14
ATOM 19009 O O . ASP A 1 38 ? -3.294 -9.366 5.744 1.00 0.00 39 ASP A O 14
ATOM 19018 N N . MET A 1 39 ? -2.044 -11.002 4.836 1.00 0.00 40 MET A N 14
ATOM 19019 C CA . MET A 1 39 ? -3.066 -11.394 3.875 1.00 0.00 40 MET A CA 14
ATOM 19020 C C . MET A 1 39 ? -4.411 -11.536 4.573 1.00 0.00 40 MET A C 14
ATOM 19021 O O . MET A 1 39 ? -5.462 -11.274 3.990 1.00 0.00 40 MET A O 14
ATOM 19035 N N . ASN A 1 40 ? -4.360 -11.951 5.833 1.00 0.00 41 ASN A N 14
ATOM 19036 C CA . ASN A 1 40 ? -5.563 -12.133 6.634 1.00 0.00 41 ASN A CA 14
ATOM 19037 C C . ASN A 1 40 ? -6.165 -10.788 7.030 1.00 0.00 41 ASN A C 14
ATOM 19038 O O . ASN A 1 40 ? -7.386 -10.629 7.052 1.00 0.00 41 ASN A O 14
ATOM 19049 N N . LYS A 1 41 ? -5.307 -9.819 7.343 1.00 0.00 42 LYS A N 14
ATOM 19050 C CA . LYS A 1 41 ? -5.774 -8.495 7.736 1.00 0.00 42 LYS A CA 14
ATOM 19051 C C . LYS A 1 41 ? -6.800 -7.975 6.731 1.00 0.00 42 LYS A C 14
ATOM 19052 O O . LYS A 1 41 ? -7.894 -7.555 7.106 1.00 0.00 42 LYS A O 14
ATOM 19071 N N . VAL A 1 42 ? -6.442 -8.013 5.450 1.00 0.00 43 VAL A N 14
ATOM 19072 C CA . VAL A 1 42 ? -7.339 -7.550 4.396 1.00 0.00 43 VAL A CA 14
ATOM 19073 C C . VAL A 1 42 ? -8.525 -8.495 4.232 1.00 0.00 43 VAL A C 14
ATOM 19074 O O . VAL A 1 42 ? -9.677 -8.063 4.195 1.00 0.00 43 VAL A O 14
ATOM 19087 N N . ARG A 1 43 ? -8.231 -9.786 4.132 1.00 0.00 44 ARG A N 14
ATOM 19088 C CA . ARG A 1 43 ? -9.270 -10.797 3.968 1.00 0.00 44 ARG A CA 14
ATOM 19089 C C . ARG A 1 43 ? -10.274 -10.728 5.123 1.00 0.00 44 ARG A C 14
ATOM 19090 O O . ARG A 1 43 ? -11.406 -11.199 5.008 1.00 0.00 44 ARG A O 14
ATOM 19111 N N . ASP A 1 44 ? -9.849 -10.134 6.233 1.00 0.00 45 ASP A N 14
ATOM 19112 C CA . ASP A 1 44 ? -10.705 -10.000 7.405 1.00 0.00 45 ASP A CA 14
ATOM 19113 C C . ASP A 1 44 ? -11.989 -9.251 7.060 1.00 0.00 45 ASP A C 14
ATOM 19114 O O . ASP A 1 44 ? -12.980 -9.332 7.785 1.00 0.00 45 ASP A O 14
ATOM 19123 N N . GLU A 1 45 ? -11.962 -8.521 5.950 1.00 0.00 46 GLU A N 14
ATOM 19124 C CA . GLU A 1 45 ? -13.123 -7.756 5.512 1.00 0.00 46 GLU A CA 14
ATOM 19125 C C . GLU A 1 45 ? -13.695 -6.932 6.661 1.00 0.00 46 GLU A C 14
ATOM 19126 O O . GLU A 1 45 ? -14.716 -7.291 7.248 1.00 0.00 46 GLU A O 14
ATOM 19138 N N . ASN A 1 46 ? -13.029 -5.825 6.976 1.00 0.00 47 ASN A N 14
ATOM 19139 C CA . ASN A 1 46 ? -13.467 -4.948 8.055 1.00 0.00 47 ASN A CA 14
ATOM 19140 C C . ASN A 1 46 ? -14.826 -4.328 7.739 1.00 0.00 47 ASN A C 14
ATOM 19141 O O . ASN A 1 46 ? -15.810 -4.580 8.434 1.00 0.00 47 ASN A O 14
ATOM 19152 N N . ASP A 1 47 ? -14.871 -3.514 6.688 1.00 0.00 48 ASP A N 14
ATOM 19153 C CA . ASP A 1 47 ? -16.106 -2.854 6.279 1.00 0.00 48 ASP A CA 14
ATOM 19154 C C . ASP A 1 47 ? -16.023 -2.401 4.826 1.00 0.00 48 ASP A C 14
ATOM 19155 O O . ASP A 1 47 ? -15.474 -3.101 3.975 1.00 0.00 48 ASP A O 14
ATOM 19164 N N . THR A 1 48 ? -16.575 -1.228 4.551 1.00 0.00 49 THR A N 14
ATOM 19165 C CA . THR A 1 48 ? -16.570 -0.673 3.204 1.00 0.00 49 THR A CA 14
ATOM 19166 C C . THR A 1 48 ? -15.149 -0.540 2.668 1.00 0.00 49 THR A C 14
ATOM 19167 O O . THR A 1 48 ? -14.184 -0.538 3.432 1.00 0.00 49 THR A O 14
ATOM 19178 N N . VAL A 1 49 ? -15.027 -0.430 1.348 1.00 0.00 50 VAL A N 14
ATOM 19179 C CA . VAL A 1 49 ? -13.724 -0.298 0.708 1.00 0.00 50 VAL A CA 14
ATOM 19180 C C . VAL A 1 49 ? -12.833 0.682 1.468 1.00 0.00 50 VAL A C 14
ATOM 19181 O O . VAL A 1 49 ? -11.607 0.590 1.411 1.00 0.00 50 VAL A O 14
ATOM 19194 N N . MET A 1 50 ? -13.452 1.619 2.174 1.00 0.00 51 MET A N 14
ATOM 19195 C CA . MET A 1 50 ? -12.705 2.612 2.938 1.00 0.00 51 MET A CA 14
ATOM 19196 C C . MET A 1 50 ? -11.774 1.943 3.947 1.00 0.00 51 MET A C 14
ATOM 19197 O O . MET A 1 50 ? -10.630 2.360 4.122 1.00 0.00 51 MET A O 14
ATOM 19211 N N . ASP A 1 51 ? -12.278 0.906 4.616 1.00 0.00 52 ASP A N 14
ATOM 19212 C CA . ASP A 1 51 ? -11.501 0.175 5.622 1.00 0.00 52 ASP A CA 14
ATOM 19213 C C . ASP A 1 51 ? -10.615 -0.892 4.982 1.00 0.00 52 ASP A C 14
ATOM 19214 O O . ASP A 1 51 ? -9.482 -1.108 5.414 1.00 0.00 52 ASP A O 14
ATOM 19223 N N . LYS A 1 52 ? -11.136 -1.565 3.960 1.00 0.00 53 LYS A N 14
ATOM 19224 C CA . LYS A 1 52 ? -10.386 -2.616 3.278 1.00 0.00 53 LYS A CA 14
ATOM 19225 C C . LYS A 1 52 ? -9.231 -2.034 2.467 1.00 0.00 53 LYS A C 14
ATOM 19226 O O . LYS A 1 52 ? -8.212 -2.693 2.265 1.00 0.00 53 LYS A O 14
ATOM 19245 N N . ALA A 1 53 ? -9.393 -0.796 2.009 1.00 0.00 54 ALA A N 14
ATOM 19246 C CA . ALA A 1 53 ? -8.359 -0.125 1.224 1.00 0.00 54 ALA A CA 14
ATOM 19247 C C . ALA A 1 53 ? -7.266 0.435 2.128 1.00 0.00 54 ALA A C 14
ATOM 19248 O O . ALA A 1 53 ? -6.080 0.192 1.908 1.00 0.00 54 ALA A O 14
ATOM 19255 N N . ARG A 1 54 ? -7.676 1.186 3.145 1.00 0.00 55 ARG A N 14
ATOM 19256 C CA . ARG A 1 54 ? -6.736 1.784 4.087 1.00 0.00 55 ARG A CA 14
ATOM 19257 C C . ARG A 1 54 ? -5.711 0.760 4.564 1.00 0.00 55 ARG A C 14
ATOM 19258 O O . ARG A 1 54 ? -4.523 1.063 4.671 1.00 0.00 55 ARG A O 14
ATOM 19279 N N . VAL A 1 55 ? -6.176 -0.450 4.856 1.00 0.00 56 VAL A N 14
ATOM 19280 C CA . VAL A 1 55 ? -5.292 -1.508 5.329 1.00 0.00 56 VAL A CA 14
ATOM 19281 C C . VAL A 1 55 ? -4.403 -2.033 4.206 1.00 0.00 56 VAL A C 14
ATOM 19282 O O . VAL A 1 55 ? -3.185 -2.109 4.355 1.00 0.00 56 VAL A O 14
ATOM 19295 N N . LEU A 1 56 ? -5.014 -2.395 3.084 1.00 0.00 57 LEU A N 14
ATOM 19296 C CA . LEU A 1 56 ? -4.269 -2.916 1.944 1.00 0.00 57 LEU A CA 14
ATOM 19297 C C . LEU A 1 56 ? -3.060 -2.040 1.630 1.00 0.00 57 LEU A C 14
ATOM 19298 O O . LEU A 1 56 ? -1.931 -2.525 1.563 1.00 0.00 57 LEU A O 14
ATOM 19314 N N . ILE A 1 57 ? -3.303 -0.749 1.433 1.00 0.00 58 ILE A N 14
ATOM 19315 C CA . ILE A 1 57 ? -2.232 0.190 1.121 1.00 0.00 58 ILE A CA 14
ATOM 19316 C C . ILE A 1 57 ? -1.257 0.334 2.286 1.00 0.00 58 ILE A C 14
ATOM 19317 O O . ILE A 1 57 ? -0.095 0.694 2.095 1.00 0.00 58 ILE A O 14
ATOM 19333 N N . ASP A 1 58 ? -1.736 0.056 3.495 1.00 0.00 59 ASP A N 14
ATOM 19334 C CA . ASP A 1 58 ? -0.904 0.161 4.690 1.00 0.00 59 ASP A CA 14
ATOM 19335 C C . ASP A 1 58 ? 0.060 -1.017 4.795 1.00 0.00 59 ASP A C 14
ATOM 19336 O O . ASP A 1 58 ? 1.229 -0.845 5.142 1.00 0.00 59 ASP A O 14
ATOM 19345 N N . LEU A 1 59 ? -0.435 -2.213 4.495 1.00 0.00 60 LEU A N 14
ATOM 19346 C CA . LEU A 1 59 ? 0.386 -3.418 4.559 1.00 0.00 60 LEU A CA 14
ATOM 19347 C C . LEU A 1 59 ? 1.568 -3.321 3.598 1.00 0.00 60 LEU A C 14
ATOM 19348 O O . LEU A 1 59 ? 2.684 -3.721 3.929 1.00 0.00 60 LEU A O 14
ATOM 19364 N N . VAL A 1 60 ? 1.315 -2.787 2.407 1.00 0.00 61 VAL A N 14
ATOM 19365 C CA . VAL A 1 60 ? 2.357 -2.637 1.398 1.00 0.00 61 VAL A CA 14
ATOM 19366 C C . VAL A 1 60 ? 3.460 -1.700 1.881 1.00 0.00 61 VAL A C 14
ATOM 19367 O O . VAL A 1 60 ? 4.584 -2.131 2.141 1.00 0.00 61 VAL A O 14
ATOM 19380 N N . THR A 1 61 ? 3.132 -0.417 1.997 1.00 0.00 62 THR A N 14
ATOM 19381 C CA . THR A 1 61 ? 4.095 0.581 2.446 1.00 0.00 62 THR A CA 14
ATOM 19382 C C . THR A 1 61 ? 4.809 0.126 3.717 1.00 0.00 62 THR A C 14
ATOM 19383 O O . THR A 1 61 ? 5.858 0.661 4.076 1.00 0.00 62 THR A O 14
ATOM 19394 N N . GLY A 1 62 ? 4.233 -0.865 4.392 1.00 0.00 63 GLY A N 14
ATOM 19395 C CA . GLY A 1 62 ? 4.827 -1.377 5.616 1.00 0.00 63 GLY A CA 14
ATOM 19396 C C . GLY A 1 62 ? 5.990 -2.313 5.350 1.00 0.00 63 GLY A C 14
ATOM 19397 O O . GLY A 1 62 ? 6.972 -2.319 6.090 1.00 0.00 63 GLY A O 14
ATOM 19401 N N . LYS A 1 63 ? 5.876 -3.108 4.289 1.00 0.00 64 LYS A N 14
ATOM 19402 C CA . LYS A 1 63 ? 6.923 -4.057 3.922 1.00 0.00 64 LYS A CA 14
ATOM 19403 C C . LYS A 1 63 ? 8.081 -3.346 3.231 1.00 0.00 64 LYS A C 14
ATOM 19404 O O . LYS A 1 63 ? 8.775 -3.929 2.397 1.00 0.00 64 LYS A O 14
ATOM 19423 N N . GLY A 1 64 ? 8.287 -2.082 3.589 1.00 0.00 65 GLY A N 14
ATOM 19424 C CA . GLY A 1 64 ? 9.363 -1.300 3.004 1.00 0.00 65 GLY A CA 14
ATOM 19425 C C . GLY A 1 64 ? 9.021 -0.800 1.596 1.00 0.00 65 GLY A C 14
ATOM 19426 O O . GLY A 1 64 ? 8.518 -1.583 0.793 1.00 0.00 65 GLY A O 14
ATOM 19430 N N . PRO A 1 65 ? 9.271 0.492 1.239 1.00 0.00 66 PRO A N 14
ATOM 19431 C CA . PRO A 1 65 ? 8.959 0.999 -0.107 1.00 0.00 66 PRO A CA 14
ATOM 19432 C C . PRO A 1 65 ? 9.313 0.009 -1.222 1.00 0.00 66 PRO A C 14
ATOM 19433 O O . PRO A 1 65 ? 8.850 0.147 -2.353 1.00 0.00 66 PRO A O 14
ATOM 19444 N N . LYS A 1 66 ? 10.139 -0.981 -0.901 1.00 0.00 67 LYS A N 14
ATOM 19445 C CA . LYS A 1 66 ? 10.548 -1.977 -1.884 1.00 0.00 67 LYS A CA 14
ATOM 19446 C C . LYS A 1 66 ? 9.329 -2.627 -2.525 1.00 0.00 67 LYS A C 14
ATOM 19447 O O . LYS A 1 66 ? 9.384 -3.101 -3.660 1.00 0.00 67 LYS A O 14
ATOM 19466 N N . SER A 1 67 ? 8.226 -2.638 -1.784 1.00 0.00 68 SER A N 14
ATOM 19467 C CA . SER A 1 67 ? 6.972 -3.222 -2.263 1.00 0.00 68 SER A CA 14
ATOM 19468 C C . SER A 1 67 ? 6.212 -2.232 -3.142 1.00 0.00 68 SER A C 14
ATOM 19469 O O . SER A 1 67 ? 5.342 -2.619 -3.922 1.00 0.00 68 SER A O 14
ATOM 19477 N N . CYS A 1 68 ? 6.541 -0.951 -3.001 1.00 0.00 69 CYS A N 14
ATOM 19478 C CA . CYS A 1 68 ? 5.887 0.099 -3.775 1.00 0.00 69 CYS A CA 14
ATOM 19479 C C . CYS A 1 68 ? 6.069 -0.118 -5.274 1.00 0.00 69 CYS A C 14
ATOM 19480 O O . CYS A 1 68 ? 5.152 0.116 -6.061 1.00 0.00 69 CYS A O 14
ATOM 19488 N N . CYS A 1 69 ? 7.261 -0.555 -5.665 1.00 0.00 70 CYS A N 14
ATOM 19489 C CA . CYS A 1 69 ? 7.565 -0.793 -7.073 1.00 0.00 70 CYS A CA 14
ATOM 19490 C C . CYS A 1 69 ? 6.548 -1.735 -7.709 1.00 0.00 70 CYS A C 14
ATOM 19491 O O . CYS A 1 69 ? 5.848 -1.365 -8.651 1.00 0.00 70 CYS A O 14
ATOM 19499 N N . LYS A 1 70 ? 6.479 -2.958 -7.194 1.00 0.00 71 LYS A N 14
ATOM 19500 C CA . LYS A 1 70 ? 5.554 -3.958 -7.716 1.00 0.00 71 LYS A CA 14
ATOM 19501 C C . LYS A 1 70 ? 4.105 -3.498 -7.583 1.00 0.00 71 LYS A C 14
ATOM 19502 O O . LYS A 1 70 ? 3.242 -3.901 -8.364 1.00 0.00 71 LYS A O 14
ATOM 19521 N N . PHE A 1 71 ? 3.843 -2.656 -6.590 1.00 0.00 72 PHE A N 14
ATOM 19522 C CA . PHE A 1 71 ? 2.497 -2.145 -6.356 1.00 0.00 72 PHE A CA 14
ATOM 19523 C C . PHE A 1 71 ? 2.057 -1.218 -7.485 1.00 0.00 72 PHE A C 14
ATOM 19524 O O . PHE A 1 71 ? 1.102 -1.511 -8.205 1.00 0.00 72 PHE A O 14
ATOM 19541 N N . ILE A 1 72 ? 2.755 -0.096 -7.632 1.00 0.00 73 ILE A N 14
ATOM 19542 C CA . ILE A 1 72 ? 2.433 0.875 -8.672 1.00 0.00 73 ILE A CA 14
ATOM 19543 C C . ILE A 1 72 ? 2.291 0.204 -10.035 1.00 0.00 73 ILE A C 14
ATOM 19544 O O . ILE A 1 72 ? 1.460 0.603 -10.850 1.00 0.00 73 ILE A O 14
ATOM 19560 N N . LYS A 1 73 ? 3.114 -0.811 -10.278 1.00 0.00 74 LYS A N 14
ATOM 19561 C CA . LYS A 1 73 ? 3.087 -1.531 -11.548 1.00 0.00 74 LYS A CA 14
ATOM 19562 C C . LYS A 1 73 ? 1.861 -2.435 -11.647 1.00 0.00 74 LYS A C 14
ATOM 19563 O O . LYS A 1 73 ? 1.127 -2.395 -12.634 1.00 0.00 74 LYS A O 14
ATOM 19582 N N . HIS A 1 74 ? 1.648 -3.253 -10.622 1.00 0.00 75 HIS A N 14
ATOM 19583 C CA . HIS A 1 74 ? 0.515 -4.170 -10.601 1.00 0.00 75 HIS A CA 14
ATOM 19584 C C . HIS A 1 74 ? -0.805 -3.413 -10.688 1.00 0.00 75 HIS A C 14
ATOM 19585 O O . HIS A 1 74 ? -1.755 -3.872 -11.321 1.00 0.00 75 HIS A O 14
ATOM 19599 N N . LEU A 1 75 ? -0.861 -2.252 -10.045 1.00 0.00 76 LEU A N 14
ATOM 19600 C CA . LEU A 1 75 ? -2.070 -1.437 -10.047 1.00 0.00 76 LEU A CA 14
ATOM 19601 C C . LEU A 1 75 ? -2.341 -0.846 -11.429 1.00 0.00 76 LEU A C 14
ATOM 19602 O O . LEU A 1 75 ? -3.493 -0.672 -11.825 1.00 0.00 76 LEU A O 14
ATOM 19618 N N . CYS A 1 76 ? -1.274 -0.528 -12.152 1.00 0.00 77 CYS A N 14
ATOM 19619 C CA . CYS A 1 76 ? -1.397 0.059 -13.482 1.00 0.00 77 CYS A CA 14
ATOM 19620 C C . CYS A 1 76 ? -2.167 -0.854 -14.435 1.00 0.00 77 CYS A C 14
ATOM 19621 O O . CYS A 1 76 ? -3.088 -0.411 -15.121 1.00 0.00 77 CYS A O 14
ATOM 19629 N N . GLU A 1 77 ? -1.777 -2.123 -14.485 1.00 0.00 78 GLU A N 14
ATOM 19630 C CA . GLU A 1 77 ? -2.426 -3.086 -15.371 1.00 0.00 78 GLU A CA 14
ATOM 19631 C C . GLU A 1 77 ? -3.797 -3.509 -14.844 1.00 0.00 78 GLU A C 14
ATOM 19632 O O . GLU A 1 77 ? -4.639 -3.985 -15.606 1.00 0.00 78 GLU A O 14
ATOM 19644 N N . GLU A 1 78 ? -4.018 -3.342 -13.539 1.00 0.00 79 GLU A N 14
ATOM 19645 C CA . GLU A 1 78 ? -5.293 -3.717 -12.913 1.00 0.00 79 GLU A CA 14
ATOM 19646 C C . GLU A 1 78 ? -6.314 -2.588 -13.014 1.00 0.00 79 GLU A C 14
ATOM 19647 O O . GLU A 1 78 ? -7.517 -2.835 -13.100 1.00 0.00 79 GLU A O 14
ATOM 19659 N N . ASP A 1 79 ? -5.826 -1.347 -12.992 1.00 0.00 80 ASP A N 14
ATOM 19660 C CA . ASP A 1 79 ? -6.688 -0.157 -13.069 1.00 0.00 80 ASP A CA 14
ATOM 19661 C C . ASP A 1 79 ? -5.973 0.991 -13.800 1.00 0.00 80 ASP A C 14
ATOM 19662 O O . ASP A 1 79 ? -5.165 1.688 -13.188 1.00 0.00 80 ASP A O 14
ATOM 19671 N N . PRO A 1 80 ? -6.236 1.222 -15.112 1.00 0.00 81 PRO A N 14
ATOM 19672 C CA . PRO A 1 80 ? -5.574 2.302 -15.847 1.00 0.00 81 PRO A CA 14
ATOM 19673 C C . PRO A 1 80 ? -6.255 3.650 -15.618 1.00 0.00 81 PRO A C 14
ATOM 19674 O O . PRO A 1 80 ? -5.695 4.702 -15.931 1.00 0.00 81 PRO A O 14
ATOM 19685 N N . GLN A 1 81 ? -7.461 3.611 -15.061 1.00 0.00 82 GLN A N 14
ATOM 19686 C CA . GLN A 1 81 ? -8.212 4.830 -14.779 1.00 0.00 82 GLN A CA 14
ATOM 19687 C C . GLN A 1 81 ? -7.585 5.578 -13.608 1.00 0.00 82 GLN A C 14
ATOM 19688 O O . GLN A 1 81 ? -7.115 6.706 -13.757 1.00 0.00 82 GLN A O 14
ATOM 19702 N N . LEU A 1 82 ? -7.570 4.935 -12.446 1.00 0.00 83 LEU A N 14
ATOM 19703 C CA . LEU A 1 82 ? -6.986 5.529 -11.249 1.00 0.00 83 LEU A CA 14
ATOM 19704 C C . LEU A 1 82 ? -5.478 5.678 -11.429 1.00 0.00 83 LEU A C 14
ATOM 19705 O O . LEU A 1 82 ? -4.913 6.746 -11.192 1.00 0.00 83 LEU A O 14
ATOM 19721 N N . ALA A 1 83 ? -4.836 4.598 -11.856 1.00 0.00 84 ALA A N 14
ATOM 19722 C CA . ALA A 1 83 ? -3.397 4.606 -12.074 1.00 0.00 84 ALA A CA 14
ATOM 19723 C C . ALA A 1 83 ? -2.991 5.788 -12.942 1.00 0.00 84 ALA A C 14
ATOM 19724 O O . ALA A 1 83 ? -1.814 6.131 -13.031 1.00 0.00 84 ALA A O 14
ATOM 19731 N N . SER A 1 84 ? -3.978 6.413 -13.572 1.00 0.00 85 SER A N 14
ATOM 19732 C CA . SER A 1 84 ? -3.726 7.563 -14.426 1.00 0.00 85 SER A CA 14
ATOM 19733 C C . SER A 1 84 ? -2.962 8.626 -13.654 1.00 0.00 85 SER A C 14
ATOM 19734 O O . SER A 1 84 ? -2.101 9.315 -14.200 1.00 0.00 85 SER A O 14
ATOM 19742 N N . LYS A 1 85 ? -3.281 8.737 -12.366 1.00 0.00 86 LYS A N 14
ATOM 19743 C CA . LYS A 1 85 ? -2.629 9.700 -11.477 1.00 0.00 86 LYS A CA 14
ATOM 19744 C C . LYS A 1 85 ? -1.350 9.105 -10.900 1.00 0.00 86 LYS A C 14
ATOM 19745 O O . LYS A 1 85 ? -0.358 9.805 -10.704 1.00 0.00 86 LYS A O 14
ATOM 19764 N N . MET A 1 86 ? -1.386 7.797 -10.631 1.00 0.00 87 MET A N 14
ATOM 19765 C CA . MET A 1 86 ? -0.239 7.072 -10.073 1.00 0.00 87 MET A CA 14
ATOM 19766 C C . MET A 1 86 ? 0.634 6.507 -11.195 1.00 0.00 87 MET A C 14
ATOM 19767 O O . MET A 1 86 ? 1.512 5.678 -10.956 1.00 0.00 87 MET A O 14
ATOM 19781 N N . GLY A 1 87 ? 0.377 6.966 -12.424 1.00 0.00 88 GLY A N 14
ATOM 19782 C CA . GLY A 1 87 ? 1.127 6.515 -13.598 1.00 0.00 88 GLY A CA 14
ATOM 19783 C C . GLY A 1 87 ? 2.232 7.478 -13.975 1.00 0.00 88 GLY A C 14
ATOM 19784 O O . GLY A 1 87 ? 2.437 7.762 -15.155 1.00 0.00 88 GLY A O 14
ATOM 19788 N N . LEU A 1 88 ? 2.929 7.989 -12.960 1.00 0.00 89 LEU A N 14
ATOM 19789 C CA . LEU A 1 88 ? 4.029 8.946 -13.146 1.00 0.00 89 LEU A CA 14
ATOM 19790 C C . LEU A 1 88 ? 4.775 8.711 -14.463 1.00 0.00 89 LEU A C 14
ATOM 19791 O O . LEU A 1 88 ? 5.273 9.651 -15.085 1.00 0.00 89 LEU A O 14
ATOM 19807 N N . HIS A 1 89 ? 4.843 7.452 -14.877 1.00 0.00 90 HIS A N 14
ATOM 19808 C CA . HIS A 1 89 ? 5.522 7.089 -16.115 1.00 0.00 90 HIS A CA 14
ATOM 19809 C C . HIS A 1 89 ? 4.742 7.583 -17.329 1.00 0.00 90 HIS A C 14
ATOM 19810 O O . HIS A 1 89 ? 4.583 8.814 -17.467 1.00 0.00 90 HIS A O 14
ATOM 19825 N N . ALA A 1 1 ? 12.144 11.780 0.413 1.00 0.00 2 ALA A N 15
ATOM 19826 C CA . ALA A 1 1 ? 12.052 12.008 -1.025 1.00 0.00 2 ALA A CA 15
ATOM 19827 C C . ALA A 1 1 ? 11.473 10.790 -1.736 1.00 0.00 2 ALA A C 15
ATOM 19828 O O . ALA A 1 1 ? 11.713 10.579 -2.924 1.00 0.00 2 ALA A O 15
ATOM 19837 N N . ASP A 1 2 ? 10.706 9.992 -0.998 1.00 0.00 3 ASP A N 15
ATOM 19838 C CA . ASP A 1 2 ? 10.087 8.792 -1.552 1.00 0.00 3 ASP A CA 15
ATOM 19839 C C . ASP A 1 2 ? 8.918 8.336 -0.684 1.00 0.00 3 ASP A C 15
ATOM 19840 O O . ASP A 1 2 ? 9.054 7.422 0.129 1.00 0.00 3 ASP A O 15
ATOM 19849 N N . GLN A 1 3 ? 7.765 8.986 -0.866 1.00 0.00 4 GLN A N 15
ATOM 19850 C CA . GLN A 1 3 ? 6.547 8.669 -0.108 1.00 0.00 4 GLN A CA 15
ATOM 19851 C C . GLN A 1 3 ? 5.315 8.858 -0.986 1.00 0.00 4 GLN A C 15
ATOM 19852 O O . GLN A 1 3 ? 4.407 9.618 -0.649 1.00 0.00 4 GLN A O 15
ATOM 19866 N N . LEU A 1 4 ? 5.298 8.164 -2.118 1.00 0.00 5 LEU A N 15
ATOM 19867 C CA . LEU A 1 4 ? 4.186 8.253 -3.059 1.00 0.00 5 LEU A CA 15
ATOM 19868 C C . LEU A 1 4 ? 2.868 7.880 -2.392 1.00 0.00 5 LEU A C 15
ATOM 19869 O O . LEU A 1 4 ? 1.894 8.626 -2.464 1.00 0.00 5 LEU A O 15
ATOM 19885 N N . LEU A 1 5 ? 2.838 6.716 -1.754 1.00 0.00 6 LEU A N 15
ATOM 19886 C CA . LEU A 1 5 ? 1.631 6.241 -1.089 1.00 0.00 6 LEU A CA 15
ATOM 19887 C C . LEU A 1 5 ? 1.095 7.279 -0.108 1.00 0.00 6 LEU A C 15
ATOM 19888 O O . LEU A 1 5 ? -0.019 7.778 -0.264 1.00 0.00 6 LEU A O 15
ATOM 19904 N N . ARG A 1 6 ? 1.893 7.591 0.906 1.00 0.00 7 ARG A N 15
ATOM 19905 C CA . ARG A 1 6 ? 1.503 8.561 1.931 1.00 0.00 7 ARG A CA 1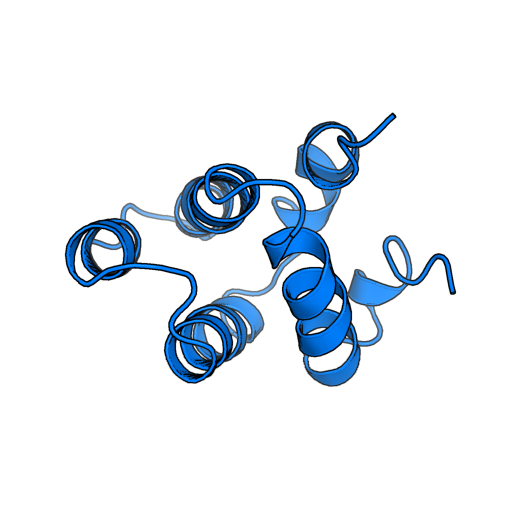5
ATOM 19906 C C . ARG A 1 6 ? 0.739 9.741 1.331 1.00 0.00 7 ARG A C 15
ATOM 19907 O O . ARG A 1 6 ? -0.372 10.053 1.758 1.00 0.00 7 ARG A O 15
ATOM 19928 N N . LYS A 1 7 ? 1.342 10.392 0.344 1.00 0.00 8 LYS A N 15
ATOM 19929 C CA . LYS A 1 7 ? 0.719 11.539 -0.307 1.00 0.00 8 LYS A CA 15
ATOM 19930 C C . LYS A 1 7 ? -0.535 11.121 -1.074 1.00 0.00 8 LYS A C 15
ATOM 19931 O O . LYS A 1 7 ? -1.590 11.740 -0.940 1.00 0.00 8 LYS A O 15
ATOM 19950 N N . LYS A 1 8 ? -0.409 10.069 -1.881 1.00 0.00 9 LYS A N 15
ATOM 19951 C CA . LYS A 1 8 ? -1.526 9.561 -2.681 1.00 0.00 9 LYS A CA 15
ATOM 19952 C C . LYS A 1 8 ? -2.383 8.593 -1.871 1.00 0.00 9 LYS A C 15
ATOM 19953 O O . LYS A 1 8 ? -3.139 7.800 -2.431 1.00 0.00 9 LYS A O 15
ATOM 19972 N N . ARG A 1 9 ? -2.258 8.664 -0.550 1.00 0.00 10 ARG A N 15
ATOM 19973 C CA . ARG A 1 9 ? -3.021 7.792 0.335 1.00 0.00 10 ARG A CA 15
ATOM 19974 C C . ARG A 1 9 ? -4.507 8.130 0.284 1.00 0.00 10 ARG A C 15
ATOM 19975 O O . ARG A 1 9 ? -5.358 7.242 0.329 1.00 0.00 10 ARG A O 15
ATOM 19996 N N . ARG A 1 10 ? -4.812 9.420 0.192 1.00 0.00 11 ARG A N 15
ATOM 19997 C CA . ARG A 1 10 ? -6.196 9.876 0.137 1.00 0.00 11 ARG A CA 15
ATOM 19998 C C . ARG A 1 10 ? -6.817 9.591 -1.229 1.00 0.00 11 ARG A C 15
ATOM 19999 O O . ARG A 1 10 ? -8.032 9.446 -1.350 1.00 0.00 11 ARG A O 15
ATOM 20020 N N . ILE A 1 11 ? -5.973 9.514 -2.252 1.00 0.00 12 ILE A N 15
ATOM 20021 C CA . ILE A 1 11 ? -6.433 9.250 -3.612 1.00 0.00 12 ILE A CA 15
ATOM 20022 C C . ILE A 1 11 ? -6.760 7.769 -3.810 1.00 0.00 12 ILE A C 15
ATOM 20023 O O . ILE A 1 11 ? -7.922 7.398 -3.981 1.00 0.00 12 ILE A O 15
ATOM 20039 N N . PHE A 1 12 ? -5.730 6.931 -3.797 1.00 0.00 13 PHE A N 15
ATOM 20040 C CA . PHE A 1 12 ? -5.910 5.496 -3.987 1.00 0.00 13 PHE A CA 15
ATOM 20041 C C . PHE A 1 12 ? -7.062 4.963 -3.141 1.00 0.00 13 PHE A C 15
ATOM 20042 O O . PHE A 1 12 ? -7.965 4.302 -3.653 1.00 0.00 13 PHE A O 15
ATOM 20059 N N . ILE A 1 13 ? -7.019 5.245 -1.844 1.00 0.00 14 ILE A N 15
ATOM 20060 C CA . ILE A 1 13 ? -8.057 4.782 -0.931 1.00 0.00 14 ILE A CA 15
ATOM 20061 C C . ILE A 1 13 ? -9.448 5.189 -1.410 1.00 0.00 14 ILE A C 15
ATOM 20062 O O . ILE A 1 13 ? -10.351 4.357 -1.495 1.00 0.00 14 ILE A O 15
ATOM 20078 N N . HIS A 1 14 ? -9.619 6.476 -1.724 1.00 0.00 15 HIS A N 15
ATOM 20079 C CA . HIS A 1 14 ? -10.907 7.003 -2.196 1.00 0.00 15 HIS A CA 15
ATOM 20080 C C . HIS A 1 14 ? -11.022 6.895 -3.713 1.00 0.00 15 HIS A C 15
ATOM 20081 O O . HIS A 1 14 ? -11.244 7.894 -4.398 1.00 0.00 15 HIS A O 15
ATOM 20095 N N . SER A 1 15 ? -10.871 5.682 -4.236 1.00 0.00 16 SER A N 15
ATOM 20096 C CA . SER A 1 15 ? -10.962 5.460 -5.673 1.00 0.00 16 SER A CA 15
ATOM 20097 C C . SER A 1 15 ? -10.990 3.970 -6.003 1.00 0.00 16 SER A C 15
ATOM 20098 O O . SER A 1 15 ? -11.912 3.486 -6.660 1.00 0.00 16 SER A O 15
ATOM 20106 N N . VAL A 1 16 ? -9.968 3.248 -5.550 1.00 0.00 17 VAL A N 15
ATOM 20107 C CA . VAL A 1 16 ? -9.869 1.813 -5.802 1.00 0.00 17 VAL A CA 15
ATOM 20108 C C . VAL A 1 16 ? -11.225 1.123 -5.670 1.00 0.00 17 VAL A C 15
ATOM 20109 O O . VAL A 1 16 ? -11.897 1.245 -4.647 1.00 0.00 17 VAL A O 15
ATOM 20122 N N . GLY A 1 17 ? -11.622 0.399 -6.717 1.00 0.00 18 GLY A N 15
ATOM 20123 C CA . GLY A 1 17 ? -12.898 -0.304 -6.709 1.00 0.00 18 GLY A CA 15
ATOM 20124 C C . GLY A 1 17 ? -12.817 -1.650 -6.015 1.00 0.00 18 GLY A C 15
ATOM 20125 O O . GLY A 1 17 ? -11.820 -2.362 -6.141 1.00 0.00 18 GLY A O 15
ATOM 20129 N N . ALA A 1 18 ? -13.870 -2.000 -5.282 1.00 0.00 19 ALA A N 15
ATOM 20130 C CA . ALA A 1 18 ? -13.925 -3.268 -4.559 1.00 0.00 19 ALA A CA 15
ATOM 20131 C C . ALA A 1 18 ? -13.298 -4.408 -5.359 1.00 0.00 19 ALA A C 15
ATOM 20132 O O . ALA A 1 18 ? -12.611 -5.264 -4.801 1.00 0.00 19 ALA A O 15
ATOM 20139 N N . GLY A 1 19 ? -13.543 -4.417 -6.664 1.00 0.00 20 GLY A N 15
ATOM 20140 C CA . GLY A 1 19 ? -12.996 -5.461 -7.513 1.00 0.00 20 GLY A CA 15
ATOM 20141 C C . GLY A 1 19 ? -11.483 -5.409 -7.609 1.00 0.00 20 GLY A C 15
ATOM 20142 O O . GLY A 1 19 ? -10.795 -6.337 -7.185 1.00 0.00 20 GLY A O 15
ATOM 20146 N N . THR A 1 20 ? -10.968 -4.323 -8.172 1.00 0.00 21 THR A N 15
ATOM 20147 C CA . THR A 1 20 ? -9.528 -4.148 -8.333 1.00 0.00 21 THR A CA 15
ATOM 20148 C C . THR A 1 20 ? -8.767 -4.583 -7.083 1.00 0.00 21 THR A C 15
ATOM 20149 O O . THR A 1 20 ? -7.670 -5.126 -7.178 1.00 0.00 21 THR A O 15
ATOM 20160 N N . ILE A 1 21 ? -9.348 -4.334 -5.917 1.00 0.00 22 ILE A N 15
ATOM 20161 C CA . ILE A 1 21 ? -8.713 -4.695 -4.653 1.00 0.00 22 ILE A CA 15
ATOM 20162 C C . ILE A 1 21 ? -8.329 -6.171 -4.617 1.00 0.00 22 ILE A C 15
ATOM 20163 O O . ILE A 1 21 ? -7.186 -6.516 -4.318 1.00 0.00 22 ILE A O 15
ATOM 20179 N N . ASN A 1 22 ? -9.291 -7.038 -4.915 1.00 0.00 23 ASN A N 15
ATOM 20180 C CA . ASN A 1 22 ? -9.049 -8.477 -4.907 1.00 0.00 23 ASN A CA 15
ATOM 20181 C C . ASN A 1 22 ? -7.960 -8.864 -5.903 1.00 0.00 23 ASN A C 15
ATOM 20182 O O . ASN A 1 22 ? -7.123 -9.722 -5.620 1.00 0.00 23 ASN A O 15
ATOM 20193 N N . ALA A 1 23 ? -7.980 -8.232 -7.071 1.00 0.00 24 ALA A N 15
ATOM 20194 C CA . ALA A 1 23 ? -6.999 -8.516 -8.112 1.00 0.00 24 ALA A CA 15
ATOM 20195 C C . ALA A 1 23 ? -5.638 -7.914 -7.778 1.00 0.00 24 ALA A C 15
ATOM 20196 O O . ALA A 1 23 ? -4.599 -8.424 -8.201 1.00 0.00 24 ALA A O 15
ATOM 20203 N N . LEU A 1 24 ? -5.653 -6.822 -7.027 1.00 0.00 25 LEU A N 15
ATOM 20204 C CA . LEU A 1 24 ? -4.425 -6.139 -6.645 1.00 0.00 25 LEU A CA 15
ATOM 20205 C C . LEU A 1 24 ? -3.657 -6.928 -5.591 1.00 0.00 25 LEU A C 15
ATOM 20206 O O . LEU A 1 24 ? -2.503 -7.301 -5.807 1.00 0.00 25 LEU A O 15
ATOM 20222 N N . LEU A 1 25 ? -4.293 -7.185 -4.451 1.00 0.00 26 LEU A N 15
ATOM 20223 C CA . LEU A 1 25 ? -3.644 -7.932 -3.381 1.00 0.00 26 LEU A CA 15
ATOM 20224 C C . LEU A 1 25 ? -3.184 -9.291 -3.887 1.00 0.00 26 LEU A C 15
ATOM 20225 O O . LEU A 1 25 ? -2.196 -9.844 -3.407 1.00 0.00 26 LEU A O 15
ATOM 20241 N N . ASP A 1 26 ? -3.904 -9.818 -4.871 1.00 0.00 27 ASP A N 15
ATOM 20242 C CA . ASP A 1 26 ? -3.564 -11.107 -5.458 1.00 0.00 27 ASP A CA 15
ATOM 20243 C C . ASP A 1 26 ? -2.148 -11.074 -6.020 1.00 0.00 27 ASP A C 15
ATOM 20244 O O . ASP A 1 26 ? -1.320 -11.932 -5.707 1.00 0.00 27 ASP A O 15
ATOM 20253 N N . CYS A 1 27 ? -1.871 -10.069 -6.845 1.00 0.00 28 CYS A N 15
ATOM 20254 C CA . CYS A 1 27 ? -0.551 -9.916 -7.444 1.00 0.00 28 CYS A CA 15
ATOM 20255 C C . CYS A 1 27 ? 0.515 -9.778 -6.361 1.00 0.00 28 CYS A C 15
ATOM 20256 O O . CYS A 1 27 ? 1.607 -10.338 -6.471 1.00 0.00 28 CYS A O 15
ATOM 20264 N N . LEU A 1 28 ? 0.188 -9.031 -5.311 1.00 0.00 29 LEU A N 15
ATOM 20265 C CA . LEU A 1 28 ? 1.116 -8.824 -4.206 1.00 0.00 29 LEU A CA 15
ATOM 20266 C C . LEU A 1 28 ? 1.568 -10.161 -3.625 1.00 0.00 29 LEU A C 15
ATOM 20267 O O . LEU A 1 28 ? 2.756 -10.370 -3.382 1.00 0.00 29 LEU A O 15
ATOM 20283 N N . LEU A 1 29 ? 0.618 -11.069 -3.415 1.00 0.00 30 LEU A N 15
ATOM 20284 C CA . LEU A 1 29 ? 0.939 -12.384 -2.876 1.00 0.00 30 LEU A CA 15
ATOM 20285 C C . LEU A 1 29 ? 2.007 -13.050 -3.744 1.00 0.00 30 LEU A C 15
ATOM 20286 O O . LEU A 1 29 ? 2.906 -13.721 -3.234 1.00 0.00 30 LEU A O 15
ATOM 20302 N N . GLU A 1 30 ? 1.904 -12.853 -5.054 1.00 0.00 31 GLU A N 15
ATOM 20303 C CA . GLU A 1 30 ? 2.864 -13.428 -5.987 1.00 0.00 31 GLU A CA 15
ATOM 20304 C C . GLU A 1 30 ? 4.279 -12.959 -5.660 1.00 0.00 31 GLU A C 15
ATOM 20305 O O . GLU A 1 30 ? 5.241 -13.712 -5.799 1.00 0.00 31 GLU A O 15
ATOM 20317 N N . ASP A 1 31 ? 4.394 -11.709 -5.217 1.00 0.00 32 ASP A N 15
ATOM 20318 C CA . ASP A 1 31 ? 5.691 -11.141 -4.862 1.00 0.00 32 ASP A CA 15
ATOM 20319 C C . ASP A 1 31 ? 6.220 -11.772 -3.579 1.00 0.00 32 ASP A C 15
ATOM 20320 O O . ASP A 1 31 ? 7.411 -11.691 -3.278 1.00 0.00 32 ASP A O 15
ATOM 20329 N N . GLU A 1 32 ? 5.317 -12.399 -2.829 1.00 0.00 33 GLU A N 15
ATOM 20330 C CA . GLU A 1 32 ? 5.668 -13.055 -1.573 1.00 0.00 33 GLU A CA 15
ATOM 20331 C C . GLU A 1 32 ? 6.106 -12.037 -0.529 1.00 0.00 33 GLU A C 15
ATOM 20332 O O . GLU A 1 32 ? 6.876 -12.354 0.378 1.00 0.00 33 GLU A O 15
ATOM 20344 N N . VAL A 1 33 ? 5.604 -10.813 -0.657 1.00 0.00 34 VAL A N 15
ATOM 20345 C CA . VAL A 1 33 ? 5.941 -9.750 0.282 1.00 0.00 34 VAL A CA 15
ATOM 20346 C C . VAL A 1 33 ? 5.202 -9.937 1.606 1.00 0.00 34 VAL A C 15
ATOM 20347 O O . VAL A 1 33 ? 5.803 -9.863 2.678 1.00 0.00 34 VAL A O 15
ATOM 20360 N N . ILE A 1 34 ? 3.892 -10.186 1.526 1.00 0.00 35 ILE A N 15
ATOM 20361 C CA . ILE A 1 34 ? 3.056 -10.392 2.716 1.00 0.00 35 ILE A CA 15
ATOM 20362 C C . ILE A 1 34 ? 3.000 -11.874 3.084 1.00 0.00 35 ILE A C 15
ATOM 20363 O O . ILE A 1 34 ? 3.187 -12.745 2.234 1.00 0.00 35 ILE A O 15
ATOM 20379 N N . SER A 1 35 ? 2.733 -12.151 4.365 1.00 0.00 36 SER A N 15
ATOM 20380 C CA . SER A 1 35 ? 2.636 -13.526 4.886 1.00 0.00 36 SER A CA 15
ATOM 20381 C C . SER A 1 35 ? 1.180 -13.907 5.107 1.00 0.00 36 SER A C 15
ATOM 20382 O O . SER A 1 35 ? 0.301 -13.045 5.142 1.00 0.00 36 SER A O 15
ATOM 20390 N N . GLN A 1 36 ? 0.928 -15.201 5.270 1.00 0.00 37 GLN A N 15
ATOM 20391 C CA . GLN A 1 36 ? -0.426 -15.683 5.504 1.00 0.00 37 GLN A CA 15
ATOM 20392 C C . GLN A 1 36 ? -1.087 -14.855 6.604 1.00 0.00 37 GLN A C 15
ATOM 20393 O O . GLN A 1 36 ? -2.307 -14.691 6.632 1.00 0.00 37 GLN A O 15
ATOM 20407 N N . GLU A 1 37 ? -0.259 -14.324 7.502 1.00 0.00 38 GLU A N 15
ATOM 20408 C CA . GLU A 1 37 ? -0.749 -13.503 8.602 1.00 0.00 38 GLU A CA 15
ATOM 20409 C C . GLU A 1 37 ? -1.287 -12.176 8.080 1.00 0.00 38 GLU A C 15
ATOM 20410 O O . GLU A 1 37 ? -2.476 -11.886 8.202 1.00 0.00 38 GLU A O 15
ATOM 20422 N N . ASP A 1 38 ? -0.405 -11.376 7.492 1.00 0.00 39 ASP A N 15
ATOM 20423 C CA . ASP A 1 38 ? -0.799 -10.085 6.944 1.00 0.00 39 ASP A CA 15
ATOM 20424 C C . ASP A 1 38 ? -1.982 -10.253 5.996 1.00 0.00 39 ASP A C 15
ATOM 20425 O O . ASP A 1 38 ? -2.946 -9.487 6.045 1.00 0.00 39 ASP A O 15
ATOM 20434 N N . MET A 1 39 ? -1.914 -11.267 5.143 1.00 0.00 40 MET A N 15
ATOM 20435 C CA . MET A 1 39 ? -2.992 -11.535 4.204 1.00 0.00 40 MET A CA 15
ATOM 20436 C C . MET A 1 39 ? -4.326 -11.543 4.939 1.00 0.00 40 MET A C 15
ATOM 20437 O O . MET A 1 39 ? -5.342 -11.087 4.415 1.00 0.00 40 MET A O 15
ATOM 20451 N N . ASN A 1 40 ? -4.307 -12.059 6.165 1.00 0.00 41 ASN A N 15
ATOM 20452 C CA . ASN A 1 40 ? -5.509 -12.120 6.987 1.00 0.00 41 ASN A CA 15
ATOM 20453 C C . ASN A 1 40 ? -5.976 -10.722 7.377 1.00 0.00 41 ASN A C 15
ATOM 20454 O O . ASN A 1 40 ? -7.177 -10.459 7.443 1.00 0.00 41 ASN A O 15
ATOM 20465 N N . LYS A 1 41 ? -5.028 -9.822 7.636 1.00 0.00 42 LYS A N 15
ATOM 20466 C CA . LYS A 1 41 ? -5.370 -8.458 8.019 1.00 0.00 42 LYS A CA 15
ATOM 20467 C C . LYS A 1 41 ? -6.344 -7.851 7.014 1.00 0.00 42 LYS A C 15
ATOM 20468 O O . LYS A 1 41 ? -7.345 -7.245 7.396 1.00 0.00 42 LYS A O 15
ATOM 20487 N N . VAL A 1 42 ? -6.047 -8.020 5.728 1.00 0.00 43 VAL A N 15
ATOM 20488 C CA . VAL A 1 42 ? -6.908 -7.487 4.675 1.00 0.00 43 VAL A CA 15
ATOM 20489 C C . VAL A 1 42 ? -8.170 -8.328 4.522 1.00 0.00 43 VAL A C 15
ATOM 20490 O O . VAL A 1 42 ? -9.285 -7.805 4.560 1.00 0.00 43 VAL A O 15
ATOM 20503 N N . ARG A 1 43 ? -7.988 -9.632 4.347 1.00 0.00 44 ARG A N 15
ATOM 20504 C CA . ARG A 1 43 ? -9.116 -10.545 4.186 1.00 0.00 44 ARG A CA 15
ATOM 20505 C C . ARG A 1 43 ? -10.058 -10.453 5.382 1.00 0.00 44 ARG A C 15
ATOM 20506 O O . ARG A 1 43 ? -11.171 -10.976 5.356 1.00 0.00 44 ARG A O 15
ATOM 20527 N N . ASP A 1 44 ? -9.600 -9.783 6.428 1.00 0.00 45 ASP A N 15
ATOM 20528 C CA . ASP A 1 44 ? -10.395 -9.614 7.638 1.00 0.00 45 ASP A CA 15
ATOM 20529 C C . ASP A 1 44 ? -11.732 -8.953 7.319 1.00 0.00 45 ASP A C 15
ATOM 20530 O O . ASP A 1 44 ? -12.662 -8.988 8.125 1.00 0.00 45 ASP A O 15
ATOM 20539 N N . GLU A 1 45 ? -11.820 -8.353 6.136 1.00 0.00 46 GLU A N 15
ATOM 20540 C CA . GLU A 1 45 ? -13.043 -7.684 5.706 1.00 0.00 46 GLU A CA 15
ATOM 20541 C C . GLU A 1 45 ? -13.632 -6.845 6.836 1.00 0.00 46 GLU A C 15
ATOM 20542 O O . GLU A 1 45 ? -14.721 -7.131 7.333 1.00 0.00 46 GLU A O 15
ATOM 20554 N N . ASN A 1 46 ? -12.902 -5.810 7.237 1.00 0.00 47 ASN A N 15
ATOM 20555 C CA . ASN A 1 46 ? -13.348 -4.928 8.309 1.00 0.00 47 ASN A CA 15
ATOM 20556 C C . ASN A 1 46 ? -14.699 -4.302 7.973 1.00 0.00 47 ASN A C 15
ATOM 20557 O O . ASN A 1 46 ? -15.658 -4.429 8.735 1.00 0.00 47 ASN A O 15
ATOM 20568 N N . ASP A 1 47 ? -14.769 -3.623 6.830 1.00 0.00 48 ASP A N 15
ATOM 20569 C CA . ASP A 1 47 ? -16.001 -2.975 6.395 1.00 0.00 48 ASP A CA 15
ATOM 20570 C C . ASP A 1 47 ? -15.972 -2.710 4.894 1.00 0.00 48 ASP A C 15
ATOM 20571 O O . ASP A 1 47 ? -15.478 -3.527 4.116 1.00 0.00 48 ASP A O 15
ATOM 20580 N N . THR A 1 48 ? -16.507 -1.564 4.497 1.00 0.00 49 THR A N 15
ATOM 20581 C CA . THR A 1 48 ? -16.550 -1.183 3.091 1.00 0.00 49 THR A CA 15
ATOM 20582 C C . THR A 1 48 ? -15.148 -1.084 2.502 1.00 0.00 49 THR A C 15
ATOM 20583 O O . THR A 1 48 ? -14.168 -1.473 3.139 1.00 0.00 49 THR A O 15
ATOM 20594 N N . VAL A 1 49 ? -15.058 -0.563 1.284 1.00 0.00 50 VAL A N 15
ATOM 20595 C CA . VAL A 1 49 ? -13.776 -0.414 0.607 1.00 0.00 50 VAL A CA 15
ATOM 20596 C C . VAL A 1 49 ? -12.849 0.514 1.392 1.00 0.00 50 VAL A C 15
ATOM 20597 O O . VAL A 1 49 ? -11.745 0.124 1.766 1.00 0.00 50 VAL A O 15
ATOM 20610 N N . MET A 1 50 ? -13.298 1.741 1.634 1.00 0.00 51 MET A N 15
ATOM 20611 C CA . MET A 1 50 ? -12.501 2.725 2.369 1.00 0.00 51 MET A CA 15
ATOM 20612 C C . MET A 1 50 ? -11.725 2.079 3.519 1.00 0.00 51 MET A C 15
ATOM 20613 O O . MET A 1 50 ? -10.665 2.564 3.914 1.00 0.00 51 MET A O 15
ATOM 20627 N N . ASP A 1 51 ? -12.266 0.983 4.053 1.00 0.00 52 ASP A N 15
ATOM 20628 C CA . ASP A 1 51 ? -11.636 0.260 5.164 1.00 0.00 52 ASP A CA 15
ATOM 20629 C C . ASP A 1 51 ? -10.622 -0.767 4.659 1.00 0.00 52 ASP A C 15
ATOM 20630 O O . ASP A 1 51 ? -9.472 -0.783 5.097 1.00 0.00 52 ASP A O 15
ATOM 20639 N N . LYS A 1 52 ? -11.058 -1.627 3.741 1.00 0.00 53 LYS A N 15
ATOM 20640 C CA . LYS A 1 52 ? -10.190 -2.662 3.186 1.00 0.00 53 LYS A CA 15
ATOM 20641 C C . LYS A 1 52 ? -8.979 -2.049 2.489 1.00 0.00 53 LYS A C 15
ATOM 20642 O O . LYS A 1 52 ? -7.907 -2.652 2.439 1.00 0.00 53 LYS A O 15
ATOM 20661 N N . ALA A 1 53 ? -9.156 -0.845 1.953 1.00 0.00 54 ALA A N 15
ATOM 20662 C CA . ALA A 1 53 ? -8.081 -0.143 1.260 1.00 0.00 54 ALA A CA 15
ATOM 20663 C C . ALA A 1 53 ? -7.132 0.517 2.254 1.00 0.00 54 ALA A C 15
ATOM 20664 O O . ALA A 1 53 ? -5.913 0.464 2.094 1.00 0.00 54 ALA A O 15
ATOM 20671 N N . ARG A 1 54 ? -7.703 1.138 3.279 1.00 0.00 55 ARG A N 15
ATOM 20672 C CA . ARG A 1 54 ? -6.913 1.811 4.304 1.00 0.00 55 ARG A CA 15
ATOM 20673 C C . ARG A 1 54 ? -5.800 0.904 4.818 1.00 0.00 55 ARG A C 15
ATOM 20674 O O . ARG A 1 54 ? -4.654 1.330 4.958 1.00 0.00 55 ARG A O 15
ATOM 20695 N N . VAL A 1 55 ? -6.146 -0.348 5.104 1.00 0.00 56 VAL A N 15
ATOM 20696 C CA . VAL A 1 55 ? -5.177 -1.314 5.610 1.00 0.00 56 VAL A CA 15
ATOM 20697 C C . VAL A 1 55 ? -4.274 -1.840 4.498 1.00 0.00 56 VAL A C 15
ATOM 20698 O O . VAL A 1 55 ? -3.063 -1.957 4.677 1.00 0.00 56 VAL A O 15
ATOM 20711 N N . LEU A 1 56 ? -4.870 -2.164 3.355 1.00 0.00 57 LEU A N 15
ATOM 20712 C CA . LEU A 1 56 ? -4.113 -2.688 2.222 1.00 0.00 57 LEU A CA 15
ATOM 20713 C C . LEU A 1 56 ? -2.900 -1.813 1.915 1.00 0.00 57 LEU A C 15
ATOM 20714 O O . LEU A 1 56 ? -1.768 -2.293 1.894 1.00 0.00 57 LEU A O 15
ATOM 20730 N N . ILE A 1 57 ? -3.145 -0.529 1.673 1.00 0.00 58 ILE A N 15
ATOM 20731 C CA . ILE A 1 57 ? -2.071 0.407 1.359 1.00 0.00 58 ILE A CA 15
ATOM 20732 C C . ILE A 1 57 ? -1.134 0.602 2.550 1.00 0.00 58 ILE A C 15
ATOM 20733 O O . ILE A 1 57 ? 0.069 0.798 2.378 1.00 0.00 58 ILE A O 15
ATOM 20749 N N . ASP A 1 58 ? -1.690 0.545 3.758 1.00 0.00 59 ASP A N 15
ATOM 20750 C CA . ASP A 1 58 ? -0.900 0.715 4.973 1.00 0.00 59 ASP A CA 15
ATOM 20751 C C . ASP A 1 58 ? 0.045 -0.466 5.176 1.00 0.00 59 ASP A C 15
ATOM 20752 O O . ASP A 1 58 ? 1.150 -0.310 5.694 1.00 0.00 59 ASP A O 15
ATOM 20761 N N . LEU A 1 59 ? -0.400 -1.645 4.760 1.00 0.00 60 LEU A N 15
ATOM 20762 C CA . LEU A 1 59 ? 0.397 -2.858 4.887 1.00 0.00 60 LEU A CA 15
ATOM 20763 C C . LEU A 1 59 ? 1.630 -2.781 3.984 1.00 0.00 60 LEU A C 15
ATOM 20764 O O . LEU A 1 59 ? 2.762 -2.867 4.456 1.00 0.00 60 LEU A O 15
ATOM 20780 N N . VAL A 1 60 ? 1.399 -2.614 2.687 1.00 0.00 61 VAL A N 15
ATOM 20781 C CA . VAL A 1 60 ? 2.489 -2.523 1.722 1.00 0.00 61 VAL A CA 15
ATOM 20782 C C . VAL A 1 60 ? 3.606 -1.624 2.238 1.00 0.00 61 VAL A C 15
ATOM 20783 O O . VAL A 1 60 ? 4.770 -2.023 2.274 1.00 0.00 61 VAL A O 15
ATOM 20796 N N . THR A 1 61 ? 3.244 -0.410 2.636 1.00 0.00 62 THR A N 15
ATOM 20797 C CA . THR A 1 61 ? 4.216 0.546 3.150 1.00 0.00 62 THR A CA 15
ATOM 20798 C C . THR A 1 61 ? 4.971 -0.031 4.344 1.00 0.00 62 THR A C 15
ATOM 20799 O O . THR A 1 61 ? 6.131 0.306 4.583 1.00 0.00 62 THR A O 15
ATOM 20810 N N . GLY A 1 62 ? 4.300 -0.904 5.093 1.00 0.00 63 GLY A N 15
ATOM 20811 C CA . GLY A 1 62 ? 4.914 -1.521 6.259 1.00 0.00 63 GLY A CA 15
ATOM 20812 C C . GLY A 1 62 ? 5.812 -2.688 5.898 1.00 0.00 63 GLY A C 15
ATOM 20813 O O . GLY A 1 62 ? 6.870 -2.873 6.499 1.00 0.00 63 GLY A O 15
ATOM 20817 N N . LYS A 1 63 ? 5.389 -3.479 4.915 1.00 0.00 64 LYS A N 15
ATOM 20818 C CA . LYS A 1 63 ? 6.162 -4.638 4.477 1.00 0.00 64 LYS A CA 15
ATOM 20819 C C . LYS A 1 63 ? 7.357 -4.196 3.636 1.00 0.00 64 LYS A C 15
ATOM 20820 O O . LYS A 1 63 ? 7.828 -4.934 2.769 1.00 0.00 64 LYS A O 15
ATOM 20839 N N . GLY A 1 64 ? 7.843 -2.984 3.901 1.00 0.00 65 GLY A N 15
ATOM 20840 C CA . GLY A 1 64 ? 8.981 -2.445 3.169 1.00 0.00 65 GLY A CA 15
ATOM 20841 C C . GLY A 1 64 ? 8.571 -1.786 1.861 1.00 0.00 65 GLY A C 15
ATOM 20842 O O . GLY A 1 64 ? 7.530 -2.127 1.301 1.00 0.00 65 GLY A O 15
ATOM 20846 N N . PRO A 1 65 ? 9.370 -0.832 1.337 1.00 0.00 66 PRO A N 15
ATOM 20847 C CA . PRO A 1 65 ? 9.053 -0.144 0.081 1.00 0.00 66 PRO A CA 15
ATOM 20848 C C . PRO A 1 65 ? 9.391 -0.998 -1.141 1.00 0.00 66 PRO A C 15
ATOM 20849 O O . PRO A 1 65 ? 9.270 -0.545 -2.278 1.00 0.00 66 PRO A O 15
ATOM 20860 N N . LYS A 1 66 ? 9.814 -2.232 -0.898 1.00 0.00 67 LYS A N 15
ATOM 20861 C CA . LYS A 1 66 ? 10.167 -3.139 -1.981 1.00 0.00 67 LYS A CA 15
ATOM 20862 C C . LYS A 1 66 ? 8.954 -3.431 -2.855 1.00 0.00 67 LYS A C 15
ATOM 20863 O O . LYS A 1 66 ? 9.070 -3.570 -4.072 1.00 0.00 67 LYS A O 15
ATOM 20882 N N . SER A 1 67 ? 7.786 -3.526 -2.220 1.00 0.00 68 SER A N 15
ATOM 20883 C CA . SER A 1 67 ? 6.534 -3.806 -2.928 1.00 0.00 68 SER A CA 15
ATOM 20884 C C . SER A 1 67 ? 5.914 -2.529 -3.493 1.00 0.00 68 SER A C 15
ATOM 20885 O O . SER A 1 67 ? 4.974 -2.590 -4.284 1.00 0.00 68 SER A O 15
ATOM 20893 N N . CYS A 1 68 ? 6.435 -1.374 -3.084 1.00 0.00 69 CYS A N 15
ATOM 20894 C CA . CYS A 1 68 ? 5.910 -0.098 -3.562 1.00 0.00 69 CYS A CA 15
ATOM 20895 C C . CYS A 1 68 ? 5.983 -0.011 -5.084 1.00 0.00 69 CYS A C 15
ATOM 20896 O O . CYS A 1 68 ? 4.992 0.295 -5.746 1.00 0.00 69 CYS A O 15
ATOM 20904 N N . CYS A 1 69 ? 7.164 -0.275 -5.632 1.00 0.00 70 CYS A N 15
ATOM 20905 C CA . CYS A 1 69 ? 7.369 -0.222 -7.074 1.00 0.00 70 CYS A CA 15
ATOM 20906 C C . CYS A 1 69 ? 6.467 -1.219 -7.795 1.00 0.00 70 CYS A C 15
ATOM 20907 O O . CYS A 1 69 ? 5.737 -0.857 -8.716 1.00 0.00 70 CYS A O 15
ATOM 20915 N N . LYS A 1 70 ? 6.527 -2.476 -7.370 1.00 0.00 71 LYS A N 15
ATOM 20916 C CA . LYS A 1 70 ? 5.719 -3.528 -7.977 1.00 0.00 71 LYS A CA 15
ATOM 20917 C C . LYS A 1 70 ? 4.230 -3.221 -7.847 1.00 0.00 71 LYS A C 15
ATOM 20918 O O . LYS A 1 70 ? 3.445 -3.522 -8.746 1.00 0.00 71 LYS A O 15
ATOM 20937 N N . PHE A 1 71 ? 3.847 -2.625 -6.723 1.00 0.00 72 PHE A N 15
ATOM 20938 C CA . PHE A 1 71 ? 2.452 -2.284 -6.479 1.00 0.00 72 PHE A CA 15
ATOM 20939 C C . PHE A 1 71 ? 1.951 -1.297 -7.530 1.00 0.00 72 PHE A C 15
ATOM 20940 O O . PHE A 1 71 ? 0.978 -1.567 -8.233 1.00 0.00 72 PHE A O 15
ATOM 20957 N N . ILE A 1 72 ? 2.625 -0.157 -7.643 1.00 0.00 73 ILE A N 15
ATOM 20958 C CA . ILE A 1 72 ? 2.239 0.852 -8.620 1.00 0.00 73 ILE A CA 15
ATOM 20959 C C . ILE A 1 72 ? 2.096 0.230 -10.007 1.00 0.00 73 ILE A C 15
ATOM 20960 O O . ILE A 1 72 ? 1.194 0.583 -10.766 1.00 0.00 73 ILE A O 15
ATOM 20976 N N . LYS A 1 73 ? 2.995 -0.695 -10.330 1.00 0.00 74 LYS A N 15
ATOM 20977 C CA . LYS A 1 73 ? 2.975 -1.365 -11.627 1.00 0.00 74 LYS A CA 15
ATOM 20978 C C . LYS A 1 73 ? 1.719 -2.218 -11.788 1.00 0.00 74 LYS A C 15
ATOM 20979 O O . LYS A 1 73 ? 0.928 -2.009 -12.710 1.00 0.00 74 LYS A O 15
ATOM 20998 N N . HIS A 1 74 ? 1.542 -3.181 -10.890 1.00 0.00 75 HIS A N 15
ATOM 20999 C CA . HIS A 1 74 ? 0.385 -4.065 -10.937 1.00 0.00 75 HIS A CA 15
ATOM 21000 C C . HIS A 1 74 ? -0.905 -3.260 -11.041 1.00 0.00 75 HIS A C 15
ATOM 21001 O O . HIS A 1 74 ? -1.846 -3.662 -11.726 1.00 0.00 75 HIS A O 15
ATOM 21015 N N . LEU A 1 75 ? -0.940 -2.120 -10.359 1.00 0.00 76 LEU A N 15
ATOM 21016 C CA . LEU A 1 75 ? -2.111 -1.255 -10.376 1.00 0.00 76 LEU A CA 15
ATOM 21017 C C . LEU A 1 75 ? -2.365 -0.711 -11.780 1.00 0.00 76 LEU A C 15
ATOM 21018 O O . LEU A 1 75 ? -3.508 -0.467 -12.165 1.00 0.00 76 LEU A O 15
ATOM 21034 N N . CYS A 1 76 ? -1.289 -0.514 -12.532 1.00 0.00 77 CYS A N 15
ATOM 21035 C CA . CYS A 1 76 ? -1.384 0.014 -13.888 1.00 0.00 77 CYS A CA 15
ATOM 21036 C C . CYS A 1 76 ? -2.154 -0.929 -14.808 1.00 0.00 77 CYS A C 15
ATOM 21037 O O . CYS A 1 76 ? -3.050 -0.502 -15.537 1.00 0.00 77 CYS A O 15
ATOM 21045 N N . GLU A 1 77 ? -1.794 -2.208 -14.782 1.00 0.00 78 GLU A N 15
ATOM 21046 C CA . GLU A 1 77 ? -2.447 -3.205 -15.629 1.00 0.00 78 GLU A CA 15
ATOM 21047 C C . GLU A 1 77 ? -3.812 -3.614 -15.075 1.00 0.00 78 GLU A C 15
ATOM 21048 O O . GLU A 1 77 ? -4.605 -4.247 -15.773 1.00 0.00 78 GLU A O 15
ATOM 21060 N N . GLU A 1 78 ? -4.084 -3.260 -13.813 1.00 0.00 79 GLU A N 15
ATOM 21061 C CA . GLU A 1 78 ? -5.358 -3.603 -13.156 1.00 0.00 79 GLU A CA 15
ATOM 21062 C C . GLU A 1 78 ? -6.384 -2.477 -13.284 1.00 0.00 79 GLU A C 15
ATOM 21063 O O . GLU A 1 78 ? -7.582 -2.733 -13.400 1.00 0.00 79 GLU A O 15
ATOM 21075 N N . ASP A 1 79 ? -5.914 -1.227 -13.249 1.00 0.00 80 ASP A N 15
ATOM 21076 C CA . ASP A 1 79 ? -6.801 -0.057 -13.347 1.00 0.00 80 ASP A CA 15
ATOM 21077 C C . ASP A 1 79 ? -6.093 1.126 -14.005 1.00 0.00 80 ASP A C 15
ATOM 21078 O O . ASP A 1 79 ? -5.672 2.061 -13.326 1.00 0.00 80 ASP A O 15
ATOM 21087 N N . PRO A 1 80 ? -5.958 1.100 -15.341 1.00 0.00 81 PRO A N 15
ATOM 21088 C CA . PRO A 1 80 ? -5.302 2.177 -16.093 1.00 0.00 81 PRO A CA 15
ATOM 21089 C C . PRO A 1 80 ? -5.875 3.556 -15.751 1.00 0.00 81 PRO A C 15
ATOM 21090 O O . PRO A 1 80 ? -5.182 4.569 -15.848 1.00 0.00 81 PRO A O 15
ATOM 21101 N N . GLN A 1 81 ? -7.145 3.582 -15.352 1.00 0.00 82 GLN A N 15
ATOM 21102 C CA . GLN A 1 81 ? -7.811 4.832 -14.998 1.00 0.00 82 GLN A CA 15
ATOM 21103 C C . GLN A 1 81 ? -7.162 5.466 -13.772 1.00 0.00 82 GLN A C 15
ATOM 21104 O O . GLN A 1 81 ? -6.471 6.477 -13.877 1.00 0.00 82 GLN A O 15
ATOM 21118 N N . LEU A 1 82 ? -7.386 4.861 -12.613 1.00 0.00 83 LEU A N 15
ATOM 21119 C CA . LEU A 1 82 ? -6.816 5.364 -11.368 1.00 0.00 83 LEU A CA 15
ATOM 21120 C C . LEU A 1 82 ? -5.302 5.481 -11.487 1.00 0.00 83 LEU A C 15
ATOM 21121 O O . LEU A 1 82 ? -4.679 6.347 -10.872 1.00 0.00 83 LEU A O 15
ATOM 21137 N N . ALA A 1 83 ? -4.719 4.594 -12.279 1.00 0.00 84 ALA A N 15
ATOM 21138 C CA . ALA A 1 83 ? -3.277 4.579 -12.480 1.00 0.00 84 ALA A CA 15
ATOM 21139 C C . ALA A 1 83 ? -2.797 5.831 -13.204 1.00 0.00 84 ALA A C 15
ATOM 21140 O O . ALA A 1 83 ? -1.604 6.128 -13.217 1.00 0.00 84 ALA A O 15
ATOM 21147 N N . SER A 1 84 ? -3.725 6.565 -13.803 1.00 0.00 85 SER A N 15
ATOM 21148 C CA . SER A 1 84 ? -3.378 7.781 -14.526 1.00 0.00 85 SER A CA 15
ATOM 21149 C C . SER A 1 84 ? -2.706 8.783 -13.597 1.00 0.00 85 SER A C 15
ATOM 21150 O O . SER A 1 84 ? -1.757 9.465 -13.982 1.00 0.00 85 SER A O 15
ATOM 21158 N N . LYS A 1 85 ? -3.207 8.860 -12.365 1.00 0.00 86 LYS A N 15
ATOM 21159 C CA . LYS A 1 85 ? -2.664 9.774 -11.352 1.00 0.00 86 LYS A CA 15
ATOM 21160 C C . LYS A 1 85 ? -1.534 9.108 -10.575 1.00 0.00 86 LYS A C 15
ATOM 21161 O O . LYS A 1 85 ? -0.688 9.784 -9.989 1.00 0.00 86 LYS A O 15
ATOM 21180 N N . MET A 1 86 ? -1.523 7.768 -10.579 1.00 0.00 87 MET A N 15
ATOM 21181 C CA . MET A 1 86 ? -0.499 6.968 -9.881 1.00 0.00 87 MET A CA 15
ATOM 21182 C C . MET A 1 86 ? 0.379 6.234 -10.890 1.00 0.00 87 MET A C 15
ATOM 21183 O O . MET A 1 86 ? 0.976 5.208 -10.574 1.00 0.00 87 MET A O 15
ATOM 21197 N N . GLY A 1 87 ? 0.457 6.771 -12.116 1.00 0.00 88 GLY A N 15
ATOM 21198 C CA . GLY A 1 87 ? 1.267 6.173 -13.189 1.00 0.00 88 GLY A CA 15
ATOM 21199 C C . GLY A 1 87 ? 2.235 7.174 -13.785 1.00 0.00 88 GLY A C 15
ATOM 21200 O O . GLY A 1 87 ? 2.244 7.399 -14.996 1.00 0.00 88 GLY A O 15
ATOM 21204 N N . LEU A 1 88 ? 3.045 7.780 -12.923 1.00 0.00 89 LEU A N 15
ATOM 21205 C CA . LEU A 1 88 ? 4.031 8.780 -13.337 1.00 0.00 89 LEU A CA 15
ATOM 21206 C C . LEU A 1 88 ? 4.635 8.445 -14.707 1.00 0.00 89 LEU A C 15
ATOM 21207 O O . LEU A 1 88 ? 4.917 9.336 -15.507 1.00 0.00 89 LEU A O 15
ATOM 21223 N N . HIS A 1 89 ? 4.825 7.155 -14.962 1.00 0.00 90 HIS A N 15
ATOM 21224 C CA . HIS A 1 89 ? 5.391 6.702 -16.227 1.00 0.00 90 HIS A CA 15
ATOM 21225 C C . HIS A 1 89 ? 4.437 6.990 -17.383 1.00 0.00 90 HIS A C 15
ATOM 21226 O O . HIS A 1 89 ? 4.446 6.215 -18.363 1.00 0.00 90 HIS A O 15
ATOM 21241 N N . ALA A 1 1 ? 13.359 10.473 0.557 1.00 0.00 2 ALA A N 16
ATOM 21242 C CA . ALA A 1 1 ? 12.480 11.058 -0.448 1.00 0.00 2 ALA A CA 16
ATOM 21243 C C . ALA A 1 1 ? 11.783 9.975 -1.265 1.00 0.00 2 ALA A C 16
ATOM 21244 O O . ALA A 1 1 ? 12.069 9.795 -2.448 1.00 0.00 2 ALA A O 16
ATOM 21253 N N . ASP A 1 2 ? 10.866 9.258 -0.625 1.00 0.00 3 ASP A N 16
ATOM 21254 C CA . ASP A 1 2 ? 10.126 8.192 -1.291 1.00 0.00 3 ASP A CA 16
ATOM 21255 C C . ASP A 1 2 ? 8.906 7.785 -0.473 1.00 0.00 3 ASP A C 16
ATOM 21256 O O . ASP A 1 2 ? 9.000 6.952 0.428 1.00 0.00 3 ASP A O 16
ATOM 21265 N N . GLN A 1 3 ? 7.758 8.381 -0.793 1.00 0.00 4 GLN A N 16
ATOM 21266 C CA . GLN A 1 3 ? 6.506 8.089 -0.092 1.00 0.00 4 GLN A CA 16
ATOM 21267 C C . GLN A 1 3 ? 5.306 8.377 -0.987 1.00 0.00 4 GLN A C 16
ATOM 21268 O O . GLN A 1 3 ? 4.476 9.230 -0.673 1.00 0.00 4 GLN A O 16
ATOM 21282 N N . LEU A 1 4 ? 5.220 7.662 -2.105 1.00 0.00 5 LEU A N 16
ATOM 21283 C CA . LEU A 1 4 ? 4.119 7.846 -3.043 1.00 0.00 5 LEU A CA 16
ATOM 21284 C C . LEU A 1 4 ? 2.785 7.516 -2.383 1.00 0.00 5 LEU A C 16
ATOM 21285 O O . LEU A 1 4 ? 1.856 8.323 -2.402 1.00 0.00 5 LEU A O 16
ATOM 21301 N N . LEU A 1 5 ? 2.694 6.327 -1.799 1.00 0.00 6 LEU A N 16
ATOM 21302 C CA . LEU A 1 5 ? 1.468 5.897 -1.136 1.00 0.00 6 LEU A CA 16
ATOM 21303 C C . LEU A 1 5 ? 0.997 6.948 -0.138 1.00 0.00 6 LEU A C 16
ATOM 21304 O O . LEU A 1 5 ? -0.084 7.519 -0.283 1.00 0.00 6 LEU A O 16
ATOM 21320 N N . ARG A 1 6 ? 1.818 7.196 0.880 1.00 0.00 7 ARG A N 16
ATOM 21321 C CA . ARG A 1 6 ? 1.499 8.175 1.920 1.00 0.00 7 ARG A CA 16
ATOM 21322 C C . ARG A 1 6 ? 0.772 9.395 1.349 1.00 0.00 7 ARG A C 16
ATOM 21323 O O . ARG A 1 6 ? -0.335 9.725 1.775 1.00 0.00 7 ARG A O 16
ATOM 21344 N N . LYS A 1 7 ? 1.404 10.059 0.388 1.00 0.00 8 LYS A N 16
ATOM 21345 C CA . LYS A 1 7 ? 0.819 11.241 -0.233 1.00 0.00 8 LYS A CA 16
ATOM 21346 C C . LYS A 1 7 ? -0.478 10.899 -0.960 1.00 0.00 8 LYS A C 16
ATOM 21347 O O . LYS A 1 7 ? -1.501 11.554 -0.765 1.00 0.00 8 LYS A O 16
ATOM 21366 N N . LYS A 1 8 ? -0.425 9.872 -1.806 1.00 0.00 9 LYS A N 16
ATOM 21367 C CA . LYS A 1 8 ? -1.594 9.440 -2.572 1.00 0.00 9 LYS A CA 16
ATOM 21368 C C . LYS A 1 8 ? -2.499 8.543 -1.734 1.00 0.00 9 LYS A C 16
ATOM 21369 O O . LYS A 1 8 ? -3.377 7.862 -2.263 1.00 0.00 9 LYS A O 16
ATOM 21388 N N . ARG A 1 9 ? -2.276 8.544 -0.424 1.00 0.00 10 ARG A N 16
ATOM 21389 C CA . ARG A 1 9 ? -3.069 7.726 0.485 1.00 0.00 10 ARG A CA 16
ATOM 21390 C C . ARG A 1 9 ? -4.542 8.124 0.422 1.00 0.00 10 ARG A C 16
ATOM 21391 O O . ARG A 1 9 ? -5.428 7.271 0.481 1.00 0.00 10 ARG A O 16
ATOM 21412 N N . ARG A 1 10 ? -4.795 9.426 0.304 1.00 0.00 11 ARG A N 16
ATOM 21413 C CA . ARG A 1 10 ? -6.160 9.936 0.237 1.00 0.00 11 ARG A CA 16
ATOM 21414 C C . ARG A 1 10 ? -6.787 9.668 -1.130 1.00 0.00 11 ARG A C 16
ATOM 21415 O O . ARG A 1 10 ? -8.008 9.551 -1.250 1.00 0.00 11 ARG A O 16
ATOM 21436 N N . ILE A 1 11 ? -5.950 9.572 -2.157 1.00 0.00 12 ILE A N 16
ATOM 21437 C CA . ILE A 1 11 ? -6.426 9.321 -3.514 1.00 0.00 12 ILE A CA 16
ATOM 21438 C C . ILE A 1 11 ? -6.823 7.855 -3.700 1.00 0.00 12 ILE A C 16
ATOM 21439 O O . ILE A 1 11 ? -8.006 7.533 -3.812 1.00 0.00 12 ILE A O 16
ATOM 21455 N N . PHE A 1 12 ? -5.828 6.977 -3.747 1.00 0.00 13 PHE A N 16
ATOM 21456 C CA . PHE A 1 12 ? -6.073 5.550 -3.936 1.00 0.00 13 PHE A CA 16
ATOM 21457 C C . PHE A 1 12 ? -7.189 5.045 -3.025 1.00 0.00 13 PHE A C 16
ATOM 21458 O O . PHE A 1 12 ? -8.123 4.390 -3.484 1.00 0.00 13 PHE A O 16
ATOM 21475 N N . ILE A 1 13 ? -7.083 5.344 -1.733 1.00 0.00 14 ILE A N 16
ATOM 21476 C CA . ILE A 1 13 ? -8.087 4.902 -0.771 1.00 0.00 14 ILE A CA 16
ATOM 21477 C C . ILE A 1 13 ? -9.492 5.322 -1.198 1.00 0.00 14 ILE A C 16
ATOM 21478 O O . ILE A 1 13 ? -10.413 4.505 -1.219 1.00 0.00 14 ILE A O 16
ATOM 21494 N N . HIS A 1 14 ? -9.653 6.605 -1.535 1.00 0.00 15 HIS A N 16
ATOM 21495 C CA . HIS A 1 14 ? -10.948 7.151 -1.963 1.00 0.00 15 HIS A CA 16
ATOM 21496 C C . HIS A 1 14 ? -11.103 7.080 -3.479 1.00 0.00 15 HIS A C 16
ATOM 21497 O O . HIS A 1 14 ? -11.404 8.083 -4.127 1.00 0.00 15 HIS A O 16
ATOM 21511 N N . SER A 1 15 ? -10.896 5.894 -4.043 1.00 0.00 16 SER A N 16
ATOM 21512 C CA . SER A 1 15 ? -11.016 5.709 -5.485 1.00 0.00 16 SER A CA 16
ATOM 21513 C C . SER A 1 15 ? -11.016 4.230 -5.856 1.00 0.00 16 SER A C 16
ATOM 21514 O O . SER A 1 15 ? -11.915 3.753 -6.549 1.00 0.00 16 SER A O 16
ATOM 21522 N N . VAL A 1 16 ? -9.999 3.505 -5.394 1.00 0.00 17 VAL A N 16
ATOM 21523 C CA . VAL A 1 16 ? -9.878 2.079 -5.682 1.00 0.00 17 VAL A CA 16
ATOM 21524 C C . VAL A 1 16 ? -11.229 1.374 -5.595 1.00 0.00 17 VAL A C 16
ATOM 21525 O O . VAL A 1 16 ? -11.902 1.425 -4.566 1.00 0.00 17 VAL A O 16
ATOM 21538 N N . GLY A 1 17 ? -11.622 0.719 -6.686 1.00 0.00 18 GLY A N 16
ATOM 21539 C CA . GLY A 1 17 ? -12.894 0.009 -6.726 1.00 0.00 18 GLY A CA 16
ATOM 21540 C C . GLY A 1 17 ? -12.801 -1.388 -6.144 1.00 0.00 18 GLY A C 16
ATOM 21541 O O . GLY A 1 17 ? -11.801 -2.081 -6.330 1.00 0.00 18 GLY A O 16
ATOM 21545 N N . ALA A 1 18 ? -13.849 -1.802 -5.437 1.00 0.00 19 ALA A N 16
ATOM 21546 C CA . ALA A 1 18 ? -13.889 -3.126 -4.823 1.00 0.00 19 ALA A CA 16
ATOM 21547 C C . ALA A 1 18 ? -13.320 -4.191 -5.757 1.00 0.00 19 ALA A C 16
ATOM 21548 O O . ALA A 1 18 ? -12.919 -5.268 -5.313 1.00 0.00 19 ALA A O 16
ATOM 21555 N N . GLY A 1 19 ? -13.291 -3.887 -7.050 1.00 0.00 20 GLY A N 16
ATOM 21556 C CA . GLY A 1 19 ? -12.773 -4.829 -8.026 1.00 0.00 20 GLY A CA 16
ATOM 21557 C C . GLY A 1 19 ? -11.257 -4.884 -8.039 1.00 0.00 20 GLY A C 16
ATOM 21558 O O . GLY A 1 19 ? -10.665 -5.936 -7.798 1.00 0.00 20 GLY A O 16
ATOM 21562 N N . THR A 1 20 ? -10.630 -3.748 -8.326 1.00 0.00 21 THR A N 16
ATOM 21563 C CA . THR A 1 20 ? -9.173 -3.668 -8.375 1.00 0.00 21 THR A CA 16
ATOM 21564 C C . THR A 1 20 ? -8.545 -4.233 -7.105 1.00 0.00 21 THR A C 16
ATOM 21565 O O . THR A 1 20 ? -7.448 -4.782 -7.138 1.00 0.00 21 THR A O 16
ATOM 21576 N N . ILE A 1 21 ? -9.244 -4.089 -5.987 1.00 0.00 22 ILE A N 16
ATOM 21577 C CA . ILE A 1 21 ? -8.750 -4.577 -4.705 1.00 0.00 22 ILE A CA 16
ATOM 21578 C C . ILE A 1 21 ? -8.434 -6.070 -4.752 1.00 0.00 22 ILE A C 16
ATOM 21579 O O . ILE A 1 21 ? -7.373 -6.502 -4.300 1.00 0.00 22 ILE A O 16
ATOM 21595 N N . ASN A 1 22 ? -9.358 -6.854 -5.295 1.00 0.00 23 ASN A N 16
ATOM 21596 C CA . ASN A 1 22 ? -9.173 -8.299 -5.391 1.00 0.00 23 ASN A CA 16
ATOM 21597 C C . ASN A 1 22 ? -8.012 -8.647 -6.320 1.00 0.00 23 ASN A C 16
ATOM 21598 O O . ASN A 1 22 ? -7.266 -9.593 -6.069 1.00 0.00 23 ASN A O 16
ATOM 21609 N N . ALA A 1 23 ? -7.868 -7.879 -7.395 1.00 0.00 24 ALA A N 16
ATOM 21610 C CA . ALA A 1 23 ? -6.802 -8.109 -8.364 1.00 0.00 24 ALA A CA 16
ATOM 21611 C C . ALA A 1 23 ? -5.463 -7.589 -7.853 1.00 0.00 24 ALA A C 16
ATOM 21612 O O . ALA A 1 23 ? -4.404 -8.084 -8.240 1.00 0.00 24 ALA A O 16
ATOM 21619 N N . LEU A 1 24 ? -5.519 -6.581 -6.992 1.00 0.00 25 LEU A N 16
ATOM 21620 C CA . LEU A 1 24 ? -4.314 -5.980 -6.436 1.00 0.00 25 LEU A CA 16
ATOM 21621 C C . LEU A 1 24 ? -3.685 -6.874 -5.372 1.00 0.00 25 LEU A C 16
ATOM 21622 O O . LEU A 1 24 ? -2.525 -7.266 -5.495 1.00 0.00 25 LEU A O 16
ATOM 21638 N N . LEU A 1 25 ? -4.445 -7.193 -4.327 1.00 0.00 26 LEU A N 16
ATOM 21639 C CA . LEU A 1 25 ? -3.933 -8.036 -3.251 1.00 0.00 26 LEU A CA 16
ATOM 21640 C C . LEU A 1 25 ? -3.503 -9.395 -3.781 1.00 0.00 26 LEU A C 16
ATOM 21641 O O . LEU A 1 25 ? -2.554 -9.998 -3.280 1.00 0.00 26 LEU A O 16
ATOM 21657 N N . ASP A 1 26 ? -4.202 -9.872 -4.805 1.00 0.00 27 ASP A N 16
ATOM 21658 C CA . ASP A 1 26 ? -3.884 -11.159 -5.410 1.00 0.00 27 ASP A CA 16
ATOM 21659 C C . ASP A 1 26 ? -2.482 -11.135 -6.007 1.00 0.00 27 ASP A C 16
ATOM 21660 O O . ASP A 1 26 ? -1.719 -12.092 -5.875 1.00 0.00 27 ASP A O 16
ATOM 21669 N N . CYS A 1 27 ? -2.147 -10.027 -6.663 1.00 0.00 28 CYS A N 16
ATOM 21670 C CA . CYS A 1 27 ? -0.837 -9.870 -7.280 1.00 0.00 28 CYS A CA 16
ATOM 21671 C C . CYS A 1 27 ? 0.261 -9.830 -6.220 1.00 0.00 28 CYS A C 16
ATOM 21672 O O . CYS A 1 27 ? 1.311 -10.455 -6.377 1.00 0.00 28 CYS A O 16
ATOM 21680 N N . LEU A 1 28 ? 0.013 -9.094 -5.140 1.00 0.00 29 LEU A N 16
ATOM 21681 C CA . LEU A 1 28 ? 0.984 -8.981 -4.057 1.00 0.00 29 LEU A CA 16
ATOM 21682 C C . LEU A 1 28 ? 1.494 -10.358 -3.647 1.00 0.00 29 LEU A C 16
ATOM 21683 O O . LEU A 1 28 ? 2.699 -10.570 -3.517 1.00 0.00 29 LEU A O 16
ATOM 21699 N N . LEU A 1 29 ? 0.570 -11.293 -3.448 1.00 0.00 30 LEU A N 16
ATOM 21700 C CA . LEU A 1 29 ? 0.931 -12.650 -3.058 1.00 0.00 30 LEU A CA 16
ATOM 21701 C C . LEU A 1 29 ? 1.871 -13.269 -4.086 1.00 0.00 30 LEU A C 16
ATOM 21702 O O . LEU A 1 29 ? 2.873 -13.890 -3.731 1.00 0.00 30 LEU A O 16
ATOM 21718 N N . GLU A 1 30 ? 1.547 -13.089 -5.363 1.00 0.00 31 GLU A N 16
ATOM 21719 C CA . GLU A 1 30 ? 2.372 -13.628 -6.438 1.00 0.00 31 GLU A CA 16
ATOM 21720 C C . GLU A 1 30 ? 3.846 -13.332 -6.181 1.00 0.00 31 GLU A C 16
ATOM 21721 O O . GLU A 1 30 ? 4.710 -14.178 -6.414 1.00 0.00 31 GLU A O 16
ATOM 21733 N N . ASP A 1 31 ? 4.125 -12.125 -5.690 1.00 0.00 32 ASP A N 16
ATOM 21734 C CA . ASP A 1 31 ? 5.493 -11.708 -5.387 1.00 0.00 32 ASP A CA 16
ATOM 21735 C C . ASP A 1 31 ? 5.934 -12.256 -4.034 1.00 0.00 32 ASP A C 16
ATOM 21736 O O . ASP A 1 31 ? 7.128 -12.358 -3.753 1.00 0.00 32 ASP A O 16
ATOM 21745 N N . GLU A 1 32 ? 4.957 -12.605 -3.201 1.00 0.00 33 GLU A N 16
ATOM 21746 C CA . GLU A 1 32 ? 5.228 -13.144 -1.873 1.00 0.00 33 GLU A CA 16
ATOM 21747 C C . GLU A 1 32 ? 5.854 -12.085 -0.971 1.00 0.00 33 GLU A C 16
ATOM 21748 O O . GLU A 1 32 ? 6.689 -12.395 -0.121 1.00 0.00 33 GLU A O 16
ATOM 21760 N N . VAL A 1 33 ? 5.443 -10.835 -1.161 1.00 0.00 34 VAL A N 16
ATOM 21761 C CA . VAL A 1 33 ? 5.962 -9.728 -0.363 1.00 0.00 34 VAL A CA 16
ATOM 21762 C C . VAL A 1 33 ? 5.340 -9.721 1.032 1.00 0.00 34 VAL A C 16
ATOM 21763 O O . VAL A 1 33 ? 6.014 -9.428 2.019 1.00 0.00 34 VAL A O 16
ATOM 21776 N N . ILE A 1 34 ? 4.049 -10.052 1.110 1.00 0.00 35 ILE A N 16
ATOM 21777 C CA . ILE A 1 34 ? 3.327 -10.093 2.387 1.00 0.00 35 ILE A CA 16
ATOM 21778 C C . ILE A 1 34 ? 3.457 -11.474 3.026 1.00 0.00 35 ILE A C 16
ATOM 21779 O O . ILE A 1 34 ? 4.266 -12.291 2.588 1.00 0.00 35 ILE A O 16
ATOM 21795 N N . SER A 1 35 ? 2.661 -11.734 4.071 1.00 0.00 36 SER A N 16
ATOM 21796 C CA . SER A 1 35 ? 2.690 -13.023 4.783 1.00 0.00 36 SER A CA 16
ATOM 21797 C C . SER A 1 35 ? 1.296 -13.419 5.256 1.00 0.00 36 SER A C 16
ATOM 21798 O O . SER A 1 35 ? 0.419 -12.571 5.424 1.00 0.00 36 SER A O 16
ATOM 21806 N N . GLN A 1 36 ? 1.100 -14.718 5.468 1.00 0.00 37 GLN A N 16
ATOM 21807 C CA . GLN A 1 36 ? -0.184 -15.242 5.920 1.00 0.00 37 GLN A CA 16
ATOM 21808 C C . GLN A 1 36 ? -0.784 -14.360 7.010 1.00 0.00 37 GLN A C 16
ATOM 21809 O O . GLN A 1 36 ? -2.004 -14.291 7.166 1.00 0.00 37 GLN A O 16
ATOM 21823 N N . GLU A 1 37 ? 0.078 -13.683 7.762 1.00 0.00 38 GLU A N 16
ATOM 21824 C CA . GLU A 1 37 ? -0.373 -12.804 8.834 1.00 0.00 38 GLU A CA 16
ATOM 21825 C C . GLU A 1 37 ? -1.073 -11.576 8.263 1.00 0.00 38 GLU A C 16
ATOM 21826 O O . GLU A 1 37 ? -2.214 -11.275 8.615 1.00 0.00 38 GLU A O 16
ATOM 21838 N N . ASP A 1 38 ? -0.381 -10.873 7.375 1.00 0.00 39 ASP A N 16
ATOM 21839 C CA . ASP A 1 38 ? -0.931 -9.680 6.748 1.00 0.00 39 ASP A CA 16
ATOM 21840 C C . ASP A 1 38 ? -2.099 -10.041 5.834 1.00 0.00 39 ASP A C 16
ATOM 21841 O O . ASP A 1 38 ? -3.159 -9.419 5.892 1.00 0.00 39 ASP A O 16
ATOM 21850 N N . MET A 1 39 ? -1.903 -11.056 4.995 1.00 0.00 40 MET A N 16
ATOM 21851 C CA . MET A 1 39 ? -2.949 -11.499 4.081 1.00 0.00 40 MET A CA 16
ATOM 21852 C C . MET A 1 39 ? -4.275 -11.626 4.818 1.00 0.00 40 MET A C 16
ATOM 21853 O O . MET A 1 39 ? -5.337 -11.325 4.273 1.00 0.00 40 MET A O 16
ATOM 21867 N N . ASN A 1 40 ? -4.198 -12.073 6.067 1.00 0.00 41 ASN A N 16
ATOM 21868 C CA . ASN A 1 40 ? -5.383 -12.243 6.894 1.00 0.00 41 ASN A CA 16
ATOM 21869 C C . ASN A 1 40 ? -5.976 -10.890 7.274 1.00 0.00 41 ASN A C 16
ATOM 21870 O O . ASN A 1 40 ? -7.196 -10.731 7.331 1.00 0.00 41 ASN A O 16
ATOM 21881 N N . LYS A 1 41 ? -5.108 -9.916 7.540 1.00 0.00 42 LYS A N 16
ATOM 21882 C CA . LYS A 1 41 ? -5.558 -8.584 7.918 1.00 0.00 42 LYS A CA 16
ATOM 21883 C C . LYS A 1 41 ? -6.587 -8.052 6.910 1.00 0.00 42 LYS A C 16
ATOM 21884 O O . LYS A 1 41 ? -7.648 -7.561 7.295 1.00 0.00 42 LYS A O 16
ATOM 21903 N N . VAL A 1 42 ? -6.270 -8.160 5.621 1.00 0.00 43 VAL A N 16
ATOM 21904 C CA . VAL A 1 42 ? -7.176 -7.695 4.573 1.00 0.00 43 VAL A CA 16
ATOM 21905 C C . VAL A 1 42 ? -8.396 -8.603 4.461 1.00 0.00 43 VAL A C 16
ATOM 21906 O O . VAL A 1 42 ? -9.536 -8.138 4.477 1.00 0.00 43 VAL A O 16
ATOM 21919 N N . ARG A 1 43 ? -8.145 -9.902 4.343 1.00 0.00 44 ARG A N 16
ATOM 21920 C CA . ARG A 1 43 ? -9.220 -10.883 4.222 1.00 0.00 44 ARG A CA 16
ATOM 21921 C C . ARG A 1 43 ? -10.196 -10.766 5.388 1.00 0.00 44 ARG A C 16
ATOM 21922 O O . ARG A 1 43 ? -11.346 -11.195 5.299 1.00 0.00 44 ARG A O 16
ATOM 21943 N N . ASP A 1 44 ? -9.728 -10.183 6.481 1.00 0.00 45 ASP A N 16
ATOM 21944 C CA . ASP A 1 44 ? -10.554 -10.006 7.669 1.00 0.00 45 ASP A CA 16
ATOM 21945 C C . ASP A 1 44 ? -11.838 -9.254 7.330 1.00 0.00 45 ASP A C 16
ATOM 21946 O O . ASP A 1 44 ? -12.841 -9.370 8.033 1.00 0.00 45 ASP A O 16
ATOM 21955 N N . GLU A 1 45 ? -11.797 -8.486 6.247 1.00 0.00 46 GLU A N 16
ATOM 21956 C CA . GLU A 1 45 ? -12.956 -7.715 5.812 1.00 0.00 46 GLU A CA 16
ATOM 21957 C C . GLU A 1 45 ? -13.509 -6.871 6.954 1.00 0.00 46 GLU A C 16
ATOM 21958 O O . GLU A 1 45 ? -14.368 -7.319 7.713 1.00 0.00 46 GLU A O 16
ATOM 21970 N N . ASN A 1 46 ? -13.009 -5.645 7.071 1.00 0.00 47 ASN A N 16
ATOM 21971 C CA . ASN A 1 46 ? -13.452 -4.735 8.120 1.00 0.00 47 ASN A CA 16
ATOM 21972 C C . ASN A 1 46 ? -14.828 -4.160 7.798 1.00 0.00 47 ASN A C 16
ATOM 21973 O O . ASN A 1 46 ? -15.799 -4.411 8.511 1.00 0.00 47 ASN A O 16
ATOM 21984 N N . ASP A 1 47 ? -14.904 -3.389 6.717 1.00 0.00 48 ASP A N 16
ATOM 21985 C CA . ASP A 1 47 ? -16.159 -2.777 6.297 1.00 0.00 48 ASP A CA 16
ATOM 21986 C C . ASP A 1 47 ? -16.092 -2.359 4.833 1.00 0.00 48 ASP A C 16
ATOM 21987 O O . ASP A 1 47 ? -15.525 -3.065 3.998 1.00 0.00 48 ASP A O 16
ATOM 21996 N N . THR A 1 48 ? -16.678 -1.209 4.529 1.00 0.00 49 THR A N 16
ATOM 21997 C CA . THR A 1 48 ? -16.691 -0.690 3.166 1.00 0.00 49 THR A CA 16
ATOM 21998 C C . THR A 1 48 ? -15.283 -0.643 2.583 1.00 0.00 49 THR A C 16
ATOM 21999 O O . THR A 1 48 ? -14.301 -0.886 3.285 1.00 0.00 49 THR A O 16
ATOM 22010 N N . VAL A 1 49 ? -15.192 -0.328 1.295 1.00 0.00 50 VAL A N 16
ATOM 22011 C CA . VAL A 1 49 ? -13.903 -0.250 0.617 1.00 0.00 50 VAL A CA 16
ATOM 22012 C C . VAL A 1 49 ? -12.946 0.677 1.367 1.00 0.00 50 VAL A C 16
ATOM 22013 O O . VAL A 1 49 ? -11.751 0.401 1.457 1.00 0.00 50 VAL A O 16
ATOM 22026 N N . MET A 1 50 ? -13.470 1.774 1.895 1.00 0.00 51 MET A N 16
ATOM 22027 C CA . MET A 1 50 ? -12.647 2.730 2.625 1.00 0.00 51 MET A CA 16
ATOM 22028 C C . MET A 1 50 ? -11.726 2.019 3.611 1.00 0.00 51 MET A C 16
ATOM 22029 O O . MET A 1 50 ? -10.565 2.396 3.771 1.00 0.00 51 MET A O 16
ATOM 22043 N N . ASP A 1 51 ? -12.251 0.990 4.273 1.00 0.00 52 ASP A N 16
ATOM 22044 C CA . ASP A 1 51 ? -11.477 0.224 5.251 1.00 0.00 52 ASP A CA 16
ATOM 22045 C C . ASP A 1 51 ? -10.582 -0.806 4.565 1.00 0.00 52 ASP A C 16
ATOM 22046 O O . ASP A 1 51 ? -9.392 -0.905 4.865 1.00 0.00 52 ASP A O 16
ATOM 22055 N N . LYS A 1 52 ? -11.161 -1.574 3.647 1.00 0.00 53 LYS A N 16
ATOM 22056 C CA . LYS A 1 52 ? -10.414 -2.599 2.925 1.00 0.00 53 LYS A CA 16
ATOM 22057 C C . LYS A 1 52 ? -9.175 -2.011 2.258 1.00 0.00 53 LYS A C 16
ATOM 22058 O O . LYS A 1 52 ? -8.141 -2.672 2.153 1.00 0.00 53 LYS A O 16
ATOM 22077 N N . ALA A 1 53 ? -9.287 -0.766 1.804 1.00 0.00 54 ALA A N 16
ATOM 22078 C CA . ALA A 1 53 ? -8.179 -0.085 1.142 1.00 0.00 54 ALA A CA 16
ATOM 22079 C C . ALA A 1 53 ? -7.178 0.457 2.155 1.00 0.00 54 ALA A C 16
ATOM 22080 O O . ALA A 1 53 ? -5.978 0.208 2.051 1.00 0.00 54 ALA A O 16
ATOM 22087 N N . ARG A 1 54 ? -7.681 1.198 3.137 1.00 0.00 55 ARG A N 16
ATOM 22088 C CA . ARG A 1 54 ? -6.832 1.779 4.173 1.00 0.00 55 ARG A CA 16
ATOM 22089 C C . ARG A 1 54 ? -5.788 0.776 4.654 1.00 0.00 55 ARG A C 16
ATOM 22090 O O . ARG A 1 54 ? -4.614 1.112 4.805 1.00 0.00 55 ARG A O 16
ATOM 22111 N N . VAL A 1 55 ? -6.224 -0.455 4.899 1.00 0.00 56 VAL A N 16
ATOM 22112 C CA . VAL A 1 55 ? -5.327 -1.503 5.369 1.00 0.00 56 VAL A CA 16
ATOM 22113 C C . VAL A 1 55 ? -4.443 -2.033 4.243 1.00 0.00 56 VAL A C 16
ATOM 22114 O O . VAL A 1 55 ? -3.223 -2.102 4.382 1.00 0.00 56 VAL A O 16
ATOM 22127 N N . LEU A 1 56 ? -5.063 -2.408 3.129 1.00 0.00 57 LEU A N 16
ATOM 22128 C CA . LEU A 1 56 ? -4.327 -2.940 1.985 1.00 0.00 57 LEU A CA 16
ATOM 22129 C C . LEU A 1 56 ? -3.115 -2.075 1.650 1.00 0.00 57 LEU A C 16
ATOM 22130 O O . LEU A 1 56 ? -2.001 -2.580 1.507 1.00 0.00 57 LEU A O 16
ATOM 22146 N N . ILE A 1 57 ? -3.336 -0.773 1.520 1.00 0.00 58 ILE A N 16
ATOM 22147 C CA . ILE A 1 57 ? -2.258 0.153 1.193 1.00 0.00 58 ILE A CA 16
ATOM 22148 C C . ILE A 1 57 ? -1.293 0.322 2.363 1.00 0.00 58 ILE A C 16
ATOM 22149 O O . ILE A 1 57 ? -0.117 0.632 2.168 1.00 0.00 58 ILE A O 16
ATOM 22165 N N . ASP A 1 58 ? -1.793 0.119 3.579 1.00 0.00 59 ASP A N 16
ATOM 22166 C CA . ASP A 1 58 ? -0.965 0.251 4.775 1.00 0.00 59 ASP A CA 16
ATOM 22167 C C . ASP A 1 58 ? 0.017 -0.912 4.897 1.00 0.00 59 ASP A C 16
ATOM 22168 O O . ASP A 1 58 ? 1.184 -0.716 5.239 1.00 0.00 59 ASP A O 16
ATOM 22177 N N . LEU A 1 59 ? -0.462 -2.120 4.617 1.00 0.00 60 LEU A N 16
ATOM 22178 C CA . LEU A 1 59 ? 0.379 -3.312 4.697 1.00 0.00 60 LEU A CA 16
ATOM 22179 C C . LEU A 1 59 ? 1.568 -3.206 3.747 1.00 0.00 60 LEU A C 16
ATOM 22180 O O . LEU A 1 59 ? 2.711 -3.447 4.136 1.00 0.00 60 LEU A O 16
ATOM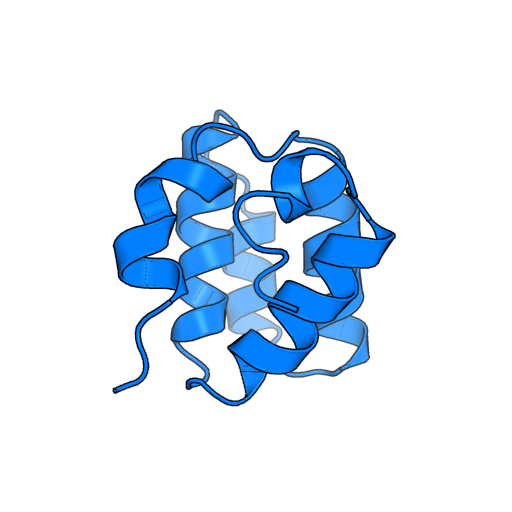 22196 N N . VAL A 1 60 ? 1.290 -2.844 2.498 1.00 0.00 61 VAL A N 16
ATOM 22197 C CA . VAL A 1 60 ? 2.335 -2.706 1.490 1.00 0.00 61 VAL A CA 16
ATOM 22198 C C . VAL A 1 60 ? 3.475 -1.832 1.997 1.00 0.00 61 VAL A C 16
ATOM 22199 O O . VAL A 1 60 ? 4.622 -2.271 2.075 1.00 0.00 61 VAL A O 16
ATOM 22212 N N . THR A 1 61 ? 3.152 -0.588 2.340 1.00 0.00 62 THR A N 16
ATOM 22213 C CA . THR A 1 61 ? 4.150 0.350 2.837 1.00 0.00 62 THR A CA 16
ATOM 22214 C C . THR A 1 61 ? 4.973 -0.268 3.964 1.00 0.00 62 THR A C 16
ATOM 22215 O O . THR A 1 61 ? 6.203 -0.216 3.949 1.00 0.00 62 THR A O 16
ATOM 22226 N N . GLY A 1 62 ? 4.285 -0.853 4.940 1.00 0.00 63 GLY A N 16
ATOM 22227 C CA . GLY A 1 62 ? 4.967 -1.472 6.061 1.00 0.00 63 GLY A CA 16
ATOM 22228 C C . GLY A 1 62 ? 6.117 -2.359 5.627 1.00 0.00 63 GLY A C 16
ATOM 22229 O O . GLY A 1 62 ? 7.172 -2.374 6.261 1.00 0.00 63 GLY A O 16
ATOM 22233 N N . LYS A 1 63 ? 5.914 -3.101 4.542 1.00 0.00 64 LYS A N 16
ATOM 22234 C CA . LYS A 1 63 ? 6.943 -3.996 4.022 1.00 0.00 64 LYS A CA 16
ATOM 22235 C C . LYS A 1 63 ? 8.024 -3.210 3.290 1.00 0.00 64 LYS A C 16
ATOM 22236 O O . LYS A 1 63 ? 8.668 -3.723 2.375 1.00 0.00 64 LYS A O 16
ATOM 22255 N N . GLY A 1 64 ? 8.220 -1.962 3.701 1.00 0.00 65 GLY A N 16
ATOM 22256 C CA . GLY A 1 64 ? 9.225 -1.121 3.077 1.00 0.00 65 GLY A CA 16
ATOM 22257 C C . GLY A 1 64 ? 8.772 -0.571 1.739 1.00 0.00 65 GLY A C 16
ATOM 22258 O O . GLY A 1 64 ? 7.750 -0.998 1.201 1.00 0.00 65 GLY A O 16
ATOM 22262 N N . PRO A 1 65 ? 9.520 0.389 1.175 1.00 0.00 66 PRO A N 16
ATOM 22263 C CA . PRO A 1 65 ? 9.185 1.003 -0.115 1.00 0.00 66 PRO A CA 16
ATOM 22264 C C . PRO A 1 65 ? 9.503 0.077 -1.289 1.00 0.00 66 PRO A C 16
ATOM 22265 O O . PRO A 1 65 ? 9.056 0.309 -2.411 1.00 0.00 66 PRO A O 16
ATOM 22276 N N . LYS A 1 66 ? 10.270 -0.974 -1.022 1.00 0.00 67 LYS A N 16
ATOM 22277 C CA . LYS A 1 66 ? 10.637 -1.930 -2.060 1.00 0.00 67 LYS A CA 16
ATOM 22278 C C . LYS A 1 66 ? 9.388 -2.550 -2.674 1.00 0.00 67 LYS A C 16
ATOM 22279 O O . LYS A 1 66 ? 9.396 -2.983 -3.826 1.00 0.00 67 LYS A O 16
ATOM 22298 N N . SER A 1 67 ? 8.316 -2.587 -1.889 1.00 0.00 68 SER A N 16
ATOM 22299 C CA . SER A 1 67 ? 7.046 -3.152 -2.339 1.00 0.00 68 SER A CA 16
ATOM 22300 C C . SER A 1 67 ? 6.285 -2.159 -3.211 1.00 0.00 68 SER A C 16
ATOM 22301 O O . SER A 1 67 ? 5.498 -2.552 -4.073 1.00 0.00 68 SER A O 16
ATOM 22309 N N . CYS A 1 68 ? 6.519 -0.871 -2.979 1.00 0.00 69 CYS A N 16
ATOM 22310 C CA . CYS A 1 68 ? 5.849 0.177 -3.741 1.00 0.00 69 CYS A CA 16
ATOM 22311 C C . CYS A 1 68 ? 6.004 -0.051 -5.243 1.00 0.00 69 CYS A C 16
ATOM 22312 O O . CYS A 1 68 ? 5.049 0.090 -6.005 1.00 0.00 69 CYS A O 16
ATOM 22320 N N . CYS A 1 69 ? 7.217 -0.397 -5.661 1.00 0.00 70 CYS A N 16
ATOM 22321 C CA . CYS A 1 69 ? 7.499 -0.637 -7.072 1.00 0.00 70 CYS A CA 16
ATOM 22322 C C . CYS A 1 69 ? 6.492 -1.610 -7.680 1.00 0.00 70 CYS A C 16
ATOM 22323 O O . CYS A 1 69 ? 5.827 -1.295 -8.666 1.00 0.00 70 CYS A O 16
ATOM 22331 N N . LYS A 1 70 ? 6.392 -2.796 -7.089 1.00 0.00 71 LYS A N 16
ATOM 22332 C CA . LYS A 1 70 ? 5.472 -3.818 -7.575 1.00 0.00 71 LYS A CA 16
ATOM 22333 C C . LYS A 1 70 ? 4.021 -3.362 -7.450 1.00 0.00 71 LYS A C 16
ATOM 22334 O O . LYS A 1 70 ? 3.160 -3.782 -8.223 1.00 0.00 71 LYS A O 16
ATOM 22353 N N . PHE A 1 71 ? 3.756 -2.501 -6.473 1.00 0.00 72 PHE A N 16
ATOM 22354 C CA . PHE A 1 71 ? 2.407 -1.991 -6.250 1.00 0.00 72 PHE A CA 16
ATOM 22355 C C . PHE A 1 71 ? 1.987 -1.055 -7.377 1.00 0.00 72 PHE A C 16
ATOM 22356 O O . PHE A 1 71 ? 0.851 -1.106 -7.850 1.00 0.00 72 PHE A O 16
ATOM 22373 N N . ILE A 1 72 ? 2.910 -0.200 -7.805 1.00 0.00 73 ILE A N 16
ATOM 22374 C CA . ILE A 1 72 ? 2.634 0.747 -8.877 1.00 0.00 73 ILE A CA 16
ATOM 22375 C C . ILE A 1 72 ? 2.511 0.034 -10.221 1.00 0.00 73 ILE A C 16
ATOM 22376 O O . ILE A 1 72 ? 1.657 0.376 -11.040 1.00 0.00 73 ILE A O 16
ATOM 22392 N N . LYS A 1 73 ? 3.367 -0.958 -10.440 1.00 0.00 74 LYS A N 16
ATOM 22393 C CA . LYS A 1 73 ? 3.353 -1.720 -11.685 1.00 0.00 74 LYS A CA 16
ATOM 22394 C C . LYS A 1 73 ? 2.092 -2.571 -11.790 1.00 0.00 74 LYS A C 16
ATOM 22395 O O . LYS A 1 73 ? 1.428 -2.591 -12.828 1.00 0.00 74 LYS A O 16
ATOM 22414 N N . HIS A 1 74 ? 1.765 -3.272 -10.711 1.00 0.00 75 HIS A N 16
ATOM 22415 C CA . HIS A 1 74 ? 0.582 -4.119 -10.687 1.00 0.00 75 HIS A CA 16
ATOM 22416 C C . HIS A 1 74 ? -0.675 -3.289 -10.930 1.00 0.00 75 HIS A C 16
ATOM 22417 O O . HIS A 1 74 ? -1.383 -3.484 -11.921 1.00 0.00 75 HIS A O 16
ATOM 22431 N N . LEU A 1 75 ? -0.939 -2.363 -10.016 1.00 0.00 76 LEU A N 16
ATOM 22432 C CA . LEU A 1 75 ? -2.105 -1.492 -10.110 1.00 0.00 76 LEU A CA 16
ATOM 22433 C C . LEU A 1 75 ? -2.364 -1.044 -11.550 1.00 0.00 76 LEU A C 16
ATOM 22434 O O . LEU A 1 75 ? -3.511 -0.943 -11.980 1.00 0.00 76 LEU A O 16
ATOM 22450 N N . CYS A 1 76 ? -1.292 -0.741 -12.274 1.00 0.00 77 CYS A N 16
ATOM 22451 C CA . CYS A 1 76 ? -1.398 -0.263 -13.652 1.00 0.00 77 CYS A CA 16
ATOM 22452 C C . CYS A 1 76 ? -2.070 -1.271 -14.583 1.00 0.00 77 CYS A C 16
ATOM 22453 O O . CYS A 1 76 ? -2.983 -0.919 -15.329 1.00 0.00 77 CYS A O 16
ATOM 22461 N N . GLU A 1 77 ? -1.594 -2.508 -14.567 1.00 0.00 78 GLU A N 16
ATOM 22462 C CA . GLU A 1 77 ? -2.135 -3.541 -15.450 1.00 0.00 78 GLU A CA 16
ATOM 22463 C C . GLU A 1 77 ? -3.565 -3.958 -15.088 1.00 0.00 78 GLU A C 16
ATOM 22464 O O . GLU A 1 77 ? -4.213 -4.659 -15.865 1.00 0.00 78 GLU A O 16
ATOM 22476 N N . GLU A 1 78 ? -4.069 -3.549 -13.910 1.00 0.00 79 GLU A N 16
ATOM 22477 C CA . GLU A 1 78 ? -5.442 -3.920 -13.469 1.00 0.00 79 GLU A CA 16
ATOM 22478 C C . GLU A 1 78 ? -6.403 -2.734 -13.523 1.00 0.00 79 GLU A C 16
ATOM 22479 O O . GLU A 1 78 ? -7.579 -2.898 -13.850 1.00 0.00 79 GLU A O 16
ATOM 22491 N N . ASP A 1 79 ? -5.909 -1.539 -13.186 1.00 0.00 80 ASP A N 16
ATOM 22492 C CA . ASP A 1 79 ? -6.732 -0.308 -13.180 1.00 0.00 80 ASP A CA 16
ATOM 22493 C C . ASP A 1 79 ? -6.000 0.852 -13.850 1.00 0.00 80 ASP A C 16
ATOM 22494 O O . ASP A 1 79 ? -5.525 1.769 -13.182 1.00 0.00 80 ASP A O 16
ATOM 22503 N N . PRO A 1 80 ? -5.908 0.824 -15.187 1.00 0.00 81 PRO A N 16
ATOM 22504 C CA . PRO A 1 80 ? -5.233 1.873 -15.966 1.00 0.00 81 PRO A CA 16
ATOM 22505 C C . PRO A 1 80 ? -5.782 3.275 -15.673 1.00 0.00 81 PRO A C 16
ATOM 22506 O O . PRO A 1 80 ? -5.077 4.272 -15.836 1.00 0.00 81 PRO A O 16
ATOM 22517 N N . GLN A 1 81 ? -7.042 3.344 -15.249 1.00 0.00 82 GLN A N 16
ATOM 22518 C CA . GLN A 1 81 ? -7.677 4.623 -14.946 1.00 0.00 82 GLN A CA 16
ATOM 22519 C C . GLN A 1 81 ? -7.066 5.257 -13.702 1.00 0.00 82 GLN A C 16
ATOM 22520 O O . GLN A 1 81 ? -6.287 6.205 -13.795 1.00 0.00 82 GLN A O 16
ATOM 22534 N N . LEU A 1 82 ? -7.422 4.726 -12.539 1.00 0.00 83 LEU A N 16
ATOM 22535 C CA . LEU A 1 82 ? -6.904 5.238 -11.275 1.00 0.00 83 LEU A CA 16
ATOM 22536 C C . LEU A 1 82 ? -5.383 5.274 -11.298 1.00 0.00 83 LEU A C 16
ATOM 22537 O O . LEU A 1 82 ? -4.757 6.146 -10.697 1.00 0.00 83 LEU A O 16
ATOM 22553 N N . ALA A 1 83 ? -4.797 4.311 -11.995 1.00 0.00 84 ALA A N 16
ATOM 22554 C CA . ALA A 1 83 ? -3.349 4.213 -12.102 1.00 0.00 84 ALA A CA 16
ATOM 22555 C C . ALA A 1 83 ? -2.747 5.470 -12.716 1.00 0.00 84 ALA A C 16
ATOM 22556 O O . ALA A 1 83 ? -1.531 5.654 -12.707 1.00 0.00 84 ALA A O 16
ATOM 22563 N N . SER A 1 84 ? -3.601 6.340 -13.242 1.00 0.00 85 SER A N 16
ATOM 22564 C CA . SER A 1 84 ? -3.140 7.582 -13.849 1.00 0.00 85 SER A CA 16
ATOM 22565 C C . SER A 1 84 ? -2.490 8.472 -12.800 1.00 0.00 85 SER A C 16
ATOM 22566 O O . SER A 1 84 ? -1.405 9.014 -13.011 1.00 0.00 85 SER A O 16
ATOM 22574 N N . LYS A 1 85 ? -3.162 8.607 -11.658 1.00 0.00 86 LYS A N 16
ATOM 22575 C CA . LYS A 1 85 ? -2.661 9.419 -10.547 1.00 0.00 86 LYS A CA 16
ATOM 22576 C C . LYS A 1 85 ? -1.731 8.595 -9.664 1.00 0.00 86 LYS A C 16
ATOM 22577 O O . LYS A 1 85 ? -1.224 9.081 -8.654 1.00 0.00 86 LYS A O 16
ATOM 22596 N N . MET A 1 86 ? -1.517 7.334 -10.057 1.00 0.00 87 MET A N 16
ATOM 22597 C CA . MET A 1 86 ? -0.648 6.403 -9.318 1.00 0.00 87 MET A CA 16
ATOM 22598 C C . MET A 1 86 ? 0.185 5.570 -10.287 1.00 0.00 87 MET A C 16
ATOM 22599 O O . MET A 1 86 ? 0.509 4.417 -10.009 1.00 0.00 87 MET A O 16
ATOM 22613 N N . GLY A 1 87 ? 0.532 6.168 -11.428 1.00 0.00 88 GLY A N 16
ATOM 22614 C CA . GLY A 1 87 ? 1.332 5.481 -12.439 1.00 0.00 88 GLY A CA 16
ATOM 22615 C C . GLY A 1 87 ? 2.131 6.453 -13.280 1.00 0.00 88 GLY A C 16
ATOM 22616 O O . GLY A 1 87 ? 1.934 6.550 -14.493 1.00 0.00 88 GLY A O 16
ATOM 22620 N N . LEU A 1 88 ? 3.029 7.186 -12.625 1.00 0.00 89 LEU A N 16
ATOM 22621 C CA . LEU A 1 88 ? 3.876 8.182 -13.287 1.00 0.00 89 LEU A CA 16
ATOM 22622 C C . LEU A 1 88 ? 4.260 7.746 -14.706 1.00 0.00 89 LEU A C 16
ATOM 22623 O O . LEU A 1 88 ? 4.379 8.573 -15.610 1.00 0.00 89 LEU A O 16
ATOM 22639 N N . HIS A 1 89 ? 4.449 6.444 -14.887 1.00 0.00 90 HIS A N 16
ATOM 22640 C CA . HIS A 1 89 ? 4.816 5.899 -16.188 1.00 0.00 90 HIS A CA 16
ATOM 22641 C C . HIS A 1 89 ? 3.621 5.901 -17.137 1.00 0.00 90 HIS A C 16
ATOM 22642 O O . HIS A 1 89 ? 2.663 5.142 -16.882 1.00 0.00 90 HIS A O 16
ATOM 22657 N N . ALA A 1 1 ? 13.700 10.841 0.781 1.00 0.00 2 ALA A N 17
ATOM 22658 C CA . ALA A 1 1 ? 12.430 11.213 0.170 1.00 0.00 2 ALA A CA 17
ATOM 22659 C C . ALA A 1 1 ? 11.826 10.046 -0.605 1.00 0.00 2 ALA A C 17
ATOM 22660 O O . ALA A 1 1 ? 12.168 9.812 -1.763 1.00 0.00 2 ALA A O 17
ATOM 22669 N N . ASP A 1 2 ? 10.922 9.321 0.045 1.00 0.00 3 ASP A N 17
ATOM 22670 C CA . ASP A 1 2 ? 10.264 8.178 -0.580 1.00 0.00 3 ASP A CA 17
ATOM 22671 C C . ASP A 1 2 ? 9.027 7.768 0.212 1.00 0.00 3 ASP A C 17
ATOM 22672 O O . ASP A 1 2 ? 9.102 6.920 1.100 1.00 0.00 3 ASP A O 17
ATOM 22681 N N . GLN A 1 3 ? 7.889 8.378 -0.118 1.00 0.00 4 GLN A N 17
ATOM 22682 C CA . GLN A 1 3 ? 6.621 8.090 0.558 1.00 0.00 4 GLN A CA 17
ATOM 22683 C C . GLN A 1 3 ? 5.443 8.337 -0.380 1.00 0.00 4 GLN A C 17
ATOM 22684 O O . GLN A 1 3 ? 4.540 9.114 -0.068 1.00 0.00 4 GLN A O 17
ATOM 22698 N N . LEU A 1 4 ? 5.458 7.669 -1.530 1.00 0.00 5 LEU A N 17
ATOM 22699 C CA . LEU A 1 4 ? 4.392 7.815 -2.512 1.00 0.00 5 LEU A CA 17
ATOM 22700 C C . LEU A 1 4 ? 3.037 7.478 -1.894 1.00 0.00 5 LEU A C 17
ATOM 22701 O O . LEU A 1 4 ? 2.158 8.335 -1.801 1.00 0.00 5 LEU A O 17
ATOM 22717 N N . LEU A 1 5 ? 2.870 6.225 -1.476 1.00 0.00 6 LEU A N 17
ATOM 22718 C CA . LEU A 1 5 ? 1.614 5.786 -0.873 1.00 0.00 6 LEU A CA 17
ATOM 22719 C C . LEU A 1 5 ? 1.102 6.813 0.132 1.00 0.00 6 LEU A C 17
ATOM 22720 O O . LEU A 1 5 ? -0.095 7.089 0.191 1.00 0.00 6 LEU A O 17
ATOM 22736 N N . ARG A 1 6 ? 2.011 7.370 0.922 1.00 0.00 7 ARG A N 17
ATOM 22737 C CA . ARG A 1 6 ? 1.641 8.362 1.926 1.00 0.00 7 ARG A CA 17
ATOM 22738 C C . ARG A 1 6 ? 0.947 9.561 1.288 1.00 0.00 7 ARG A C 17
ATOM 22739 O O . ARG A 1 6 ? -0.237 9.802 1.524 1.00 0.00 7 ARG A O 17
ATOM 22760 N N . LYS A 1 7 ? 1.693 10.315 0.489 1.00 0.00 8 LYS A N 17
ATOM 22761 C CA . LYS A 1 7 ? 1.151 11.496 -0.174 1.00 0.00 8 LYS A CA 17
ATOM 22762 C C . LYS A 1 7 ? 0.172 11.113 -1.278 1.00 0.00 8 LYS A C 17
ATOM 22763 O O . LYS A 1 7 ? -0.220 11.952 -2.089 1.00 0.00 8 LYS A O 17
ATOM 22782 N N . LYS A 1 8 ? -0.229 9.837 -1.299 1.00 0.00 9 LYS A N 17
ATOM 22783 C CA . LYS A 1 8 ? -1.178 9.312 -2.296 1.00 0.00 9 LYS A CA 17
ATOM 22784 C C . LYS A 1 8 ? -2.185 8.381 -1.628 1.00 0.00 9 LYS A C 17
ATOM 22785 O O . LYS A 1 8 ? -2.994 7.741 -2.299 1.00 0.00 9 LYS A O 17
ATOM 22804 N N . ARG A 1 9 ? -2.128 8.312 -0.302 1.00 0.00 10 ARG A N 17
ATOM 22805 C CA . ARG A 1 9 ? -3.032 7.460 0.461 1.00 0.00 10 ARG A CA 17
ATOM 22806 C C . ARG A 1 9 ? -4.474 7.931 0.310 1.00 0.00 10 ARG A C 17
ATOM 22807 O O . ARG A 1 9 ? -5.403 7.125 0.307 1.00 0.00 10 ARG A O 17
ATOM 22828 N N . ARG A 1 10 ? -4.651 9.242 0.187 1.00 0.00 11 ARG A N 17
ATOM 22829 C CA . ARG A 1 10 ? -5.980 9.824 0.037 1.00 0.00 11 ARG A CA 17
ATOM 22830 C C . ARG A 1 10 ? -6.542 9.551 -1.358 1.00 0.00 11 ARG A C 17
ATOM 22831 O O . ARG A 1 10 ? -7.757 9.516 -1.552 1.00 0.00 11 ARG A O 17
ATOM 22852 N N . ILE A 1 11 ? -5.648 9.359 -2.325 1.00 0.00 12 ILE A N 17
ATOM 22853 C CA . ILE A 1 11 ? -6.048 9.088 -3.705 1.00 0.00 12 ILE A CA 17
ATOM 22854 C C . ILE A 1 11 ? -6.462 7.623 -3.881 1.00 0.00 12 ILE A C 17
ATOM 22855 O O . ILE A 1 11 ? -7.646 7.317 -4.027 1.00 0.00 12 ILE A O 17
ATOM 22871 N N . PHE A 1 12 ? -5.481 6.729 -3.880 1.00 0.00 13 PHE A N 17
ATOM 22872 C CA . PHE A 1 12 ? -5.742 5.303 -4.054 1.00 0.00 13 PHE A CA 17
ATOM 22873 C C . PHE A 1 12 ? -6.958 4.855 -3.249 1.00 0.00 13 PHE A C 17
ATOM 22874 O O . PHE A 1 12 ? -7.829 4.155 -3.765 1.00 0.00 13 PHE A O 17
ATOM 22891 N N . ILE A 1 13 ? -7.008 5.249 -1.981 1.00 0.00 14 ILE A N 17
ATOM 22892 C CA . ILE A 1 13 ? -8.116 4.869 -1.109 1.00 0.00 14 ILE A CA 17
ATOM 22893 C C . ILE A 1 13 ? -9.455 5.381 -1.636 1.00 0.00 14 ILE A C 17
ATOM 22894 O O . ILE A 1 13 ? -10.427 4.631 -1.715 1.00 0.00 14 ILE A O 17
ATOM 22910 N N . HIS A 1 14 ? -9.503 6.667 -1.992 1.00 0.00 15 HIS A N 17
ATOM 22911 C CA . HIS A 1 14 ? -10.727 7.291 -2.506 1.00 0.00 15 HIS A CA 17
ATOM 22912 C C . HIS A 1 14 ? -10.845 7.112 -4.017 1.00 0.00 15 HIS A C 17
ATOM 22913 O O . HIS A 1 14 ? -11.067 8.079 -4.747 1.00 0.00 15 HIS A O 17
ATOM 22927 N N . SER A 1 15 ? -10.696 5.877 -4.483 1.00 0.00 16 SER A N 17
ATOM 22928 C CA . SER A 1 15 ? -10.788 5.587 -5.909 1.00 0.00 16 SER A CA 17
ATOM 22929 C C . SER A 1 15 ? -10.831 4.082 -6.165 1.00 0.00 16 SER A C 17
ATOM 22930 O O . SER A 1 15 ? -11.717 3.587 -6.861 1.00 0.00 16 SER A O 17
ATOM 22938 N N . VAL A 1 16 ? -9.865 3.362 -5.603 1.00 0.00 17 VAL A N 17
ATOM 22939 C CA . VAL A 1 16 ? -9.787 1.915 -5.775 1.00 0.00 17 VAL A CA 17
ATOM 22940 C C . VAL A 1 16 ? -11.165 1.266 -5.683 1.00 0.00 17 VAL A C 17
ATOM 22941 O O . VAL A 1 16 ? -11.867 1.407 -4.682 1.00 0.00 17 VAL A O 17
ATOM 22954 N N . GLY A 1 17 ? -11.548 0.552 -6.741 1.00 0.00 18 GLY A N 17
ATOM 22955 C CA . GLY A 1 17 ? -12.842 -0.116 -6.774 1.00 0.00 18 GLY A CA 17
ATOM 22956 C C . GLY A 1 17 ? -12.819 -1.454 -6.062 1.00 0.00 18 GLY A C 17
ATOM 22957 O O . GLY A 1 17 ? -11.821 -2.173 -6.109 1.00 0.00 18 GLY A O 17
ATOM 22961 N N . ALA A 1 18 ? -13.922 -1.789 -5.400 1.00 0.00 19 ALA A N 17
ATOM 22962 C CA . ALA A 1 18 ? -14.026 -3.050 -4.675 1.00 0.00 19 ALA A CA 17
ATOM 22963 C C . ALA A 1 18 ? -13.452 -4.205 -5.489 1.00 0.00 19 ALA A C 17
ATOM 22964 O O . ALA A 1 18 ? -13.040 -5.224 -4.934 1.00 0.00 19 ALA A O 17
ATOM 22971 N N . GLY A 1 19 ? -13.426 -4.038 -6.808 1.00 0.00 20 GLY A N 17
ATOM 22972 C CA . GLY A 1 19 ? -12.901 -5.076 -7.678 1.00 0.00 20 GLY A CA 17
ATOM 22973 C C . GLY A 1 19 ? -11.384 -5.112 -7.689 1.00 0.00 20 GLY A C 17
ATOM 22974 O O . GLY A 1 19 ? -10.777 -6.125 -7.340 1.00 0.00 20 GLY A O 17
ATOM 22978 N N . THR A 1 20 ? -10.772 -4.005 -8.095 1.00 0.00 21 THR A N 17
ATOM 22979 C CA . THR A 1 20 ? -9.318 -3.909 -8.156 1.00 0.00 21 THR A CA 17
ATOM 22980 C C . THR A 1 20 ? -8.670 -4.489 -6.904 1.00 0.00 21 THR A C 17
ATOM 22981 O O . THR A 1 20 ? -7.620 -5.117 -6.979 1.00 0.00 21 THR A O 17
ATOM 22992 N N . ILE A 1 21 ? -9.298 -4.270 -5.755 1.00 0.00 22 ILE A N 17
ATOM 22993 C CA . ILE A 1 21 ? -8.770 -4.771 -4.490 1.00 0.00 22 ILE A CA 17
ATOM 22994 C C . ILE A 1 21 ? -8.458 -6.267 -4.582 1.00 0.00 22 ILE A C 17
ATOM 22995 O O . ILE A 1 21 ? -7.321 -6.686 -4.369 1.00 0.00 22 ILE A O 17
ATOM 23011 N N . ASN A 1 22 ? -9.473 -7.064 -4.889 1.00 0.00 23 ASN A N 17
ATOM 23012 C CA . ASN A 1 22 ? -9.302 -8.510 -4.996 1.00 0.00 23 ASN A CA 17
ATOM 23013 C C . ASN A 1 22 ? -8.162 -8.869 -5.945 1.00 0.00 23 ASN A C 17
ATOM 23014 O O . ASN A 1 22 ? -7.387 -9.789 -5.677 1.00 0.00 23 ASN A O 17
ATOM 23025 N N . ALA A 1 23 ? -8.069 -8.148 -7.054 1.00 0.00 24 ALA A N 17
ATOM 23026 C CA . ALA A 1 23 ? -7.029 -8.400 -8.046 1.00 0.00 24 ALA A CA 17
ATOM 23027 C C . ALA A 1 23 ? -5.676 -7.865 -7.589 1.00 0.00 24 ALA A C 17
ATOM 23028 O O . ALA A 1 23 ? -4.628 -8.351 -8.017 1.00 0.00 24 ALA A O 17
ATOM 23035 N N . LEU A 1 24 ? -5.707 -6.855 -6.729 1.00 0.00 25 LEU A N 17
ATOM 23036 C CA . LEU A 1 24 ? -4.488 -6.237 -6.220 1.00 0.00 25 LEU A CA 17
ATOM 23037 C C . LEU A 1 24 ? -3.836 -7.102 -5.147 1.00 0.00 25 LEU A C 17
ATOM 23038 O O . LEU A 1 24 ? -2.681 -7.504 -5.285 1.00 0.00 25 LEU A O 17
ATOM 23054 N N . LEU A 1 25 ? -4.575 -7.386 -4.078 1.00 0.00 26 LEU A N 17
ATOM 23055 C CA . LEU A 1 25 ? -4.045 -8.201 -2.991 1.00 0.00 26 LEU A CA 17
ATOM 23056 C C . LEU A 1 25 ? -3.614 -9.564 -3.509 1.00 0.00 26 LEU A C 17
ATOM 23057 O O . LEU A 1 25 ? -2.690 -10.181 -2.976 1.00 0.00 26 LEU A O 17
ATOM 23073 N N . ASP A 1 26 ? -4.284 -10.021 -4.558 1.00 0.00 27 ASP A N 17
ATOM 23074 C CA . ASP A 1 26 ? -3.968 -11.308 -5.164 1.00 0.00 27 ASP A CA 17
ATOM 23075 C C . ASP A 1 26 ? -2.565 -11.285 -5.762 1.00 0.00 27 ASP A C 17
ATOM 23076 O O . ASP A 1 26 ? -1.786 -12.223 -5.585 1.00 0.00 27 ASP A O 17
ATOM 23085 N N . CYS A 1 27 ? -2.246 -10.202 -6.468 1.00 0.00 28 CYS A N 17
ATOM 23086 C CA . CYS A 1 27 ? -0.935 -10.053 -7.088 1.00 0.00 28 CYS A CA 17
ATOM 23087 C C . CYS A 1 27 ? 0.164 -9.991 -6.031 1.00 0.00 28 CYS A C 17
ATOM 23088 O O . CYS A 1 27 ? 1.235 -10.573 -6.201 1.00 0.00 28 CYS A O 17
ATOM 23096 N N . LEU A 1 28 ? -0.109 -9.285 -4.938 1.00 0.00 29 LEU A N 17
ATOM 23097 C CA . LEU A 1 28 ? 0.860 -9.154 -3.856 1.00 0.00 29 LEU A CA 17
ATOM 23098 C C . LEU A 1 28 ? 1.398 -10.521 -3.443 1.00 0.00 29 LEU A C 17
ATOM 23099 O O . LEU A 1 28 ? 2.610 -10.723 -3.373 1.00 0.00 29 LEU A O 17
ATOM 23115 N N . LEU A 1 29 ? 0.491 -11.457 -3.177 1.00 0.00 30 LEU A N 17
ATOM 23116 C CA . LEU A 1 29 ? 0.885 -12.804 -2.778 1.00 0.00 30 LEU A CA 17
ATOM 23117 C C . LEU A 1 29 ? 1.823 -13.412 -3.818 1.00 0.00 30 LEU A C 17
ATOM 23118 O O . LEU A 1 29 ? 2.830 -14.028 -3.474 1.00 0.00 30 LEU A O 17
ATOM 23134 N N . GLU A 1 30 ? 1.485 -13.230 -5.091 1.00 0.00 31 GLU A N 17
ATOM 23135 C CA . GLU A 1 30 ? 2.305 -13.757 -6.176 1.00 0.00 31 GLU A CA 17
ATOM 23136 C C . GLU A 1 30 ? 3.773 -13.405 -5.955 1.00 0.00 31 GLU A C 17
ATOM 23137 O O . GLU A 1 30 ? 4.662 -14.224 -6.189 1.00 0.00 31 GLU A O 17
ATOM 23149 N N . ASP A 1 31 ? 4.017 -12.179 -5.497 1.00 0.00 32 ASP A N 17
ATOM 23150 C CA . ASP A 1 31 ? 5.372 -11.708 -5.234 1.00 0.00 32 ASP A CA 17
ATOM 23151 C C . ASP A 1 31 ? 5.879 -12.233 -3.894 1.00 0.00 32 ASP A C 17
ATOM 23152 O O . ASP A 1 31 ? 7.082 -12.239 -3.633 1.00 0.00 32 ASP A O 17
ATOM 23161 N N . GLU A 1 32 ? 4.949 -12.668 -3.049 1.00 0.00 33 GLU A N 17
ATOM 23162 C CA . GLU A 1 32 ? 5.285 -13.195 -1.730 1.00 0.00 33 GLU A CA 17
ATOM 23163 C C . GLU A 1 32 ? 5.841 -12.097 -0.830 1.00 0.00 33 GLU A C 17
ATOM 23164 O O . GLU A 1 32 ? 6.661 -12.358 0.050 1.00 0.00 33 GLU A O 17
ATOM 23176 N N . VAL A 1 33 ? 5.391 -10.866 -1.056 1.00 0.00 34 VAL A N 17
ATOM 23177 C CA . VAL A 1 33 ? 5.845 -9.728 -0.264 1.00 0.00 34 VAL A CA 17
ATOM 23178 C C . VAL A 1 33 ? 5.161 -9.698 1.100 1.00 0.00 34 VAL A C 17
ATOM 23179 O O . VAL A 1 33 ? 5.807 -9.463 2.118 1.00 0.00 34 VAL A O 17
ATOM 23192 N N . ILE A 1 34 ? 3.850 -9.946 1.119 1.00 0.00 35 ILE A N 17
ATOM 23193 C CA . ILE A 1 34 ? 3.076 -9.947 2.367 1.00 0.00 35 ILE A CA 17
ATOM 23194 C C . ILE A 1 34 ? 3.102 -11.328 3.013 1.00 0.00 35 ILE A C 17
ATOM 23195 O O . ILE A 1 34 ? 3.286 -12.342 2.340 1.00 0.00 35 ILE A O 17
ATOM 23211 N N . SER A 1 35 ? 2.905 -11.353 4.334 1.00 0.00 36 SER A N 17
ATOM 23212 C CA . SER A 1 35 ? 2.888 -12.598 5.109 1.00 0.00 36 SER A CA 17
ATOM 23213 C C . SER A 1 35 ? 1.459 -13.094 5.263 1.00 0.00 36 SER A C 17
ATOM 23214 O O . SER A 1 35 ? 0.511 -12.345 5.034 1.00 0.00 36 SER A O 17
ATOM 23222 N N . GLN A 1 36 ? 1.303 -14.350 5.657 1.00 0.00 37 GLN A N 17
ATOM 23223 C CA . GLN A 1 36 ? -0.022 -14.913 5.842 1.00 0.00 37 GLN A CA 17
ATOM 23224 C C . GLN A 1 36 ? -0.778 -14.098 6.900 1.00 0.00 37 GLN A C 17
ATOM 23225 O O . GLN A 1 36 ? -2.009 -14.074 6.927 1.00 0.00 37 GLN A O 17
ATOM 23239 N N . GLU A 1 37 ? -0.014 -13.424 7.760 1.00 0.00 38 GLU A N 17
ATOM 23240 C CA . GLU A 1 37 ? -0.589 -12.597 8.814 1.00 0.00 38 GLU A CA 17
ATOM 23241 C C . GLU A 1 37 ? -1.156 -11.310 8.231 1.00 0.00 38 GLU A C 17
ATOM 23242 O O . GLU A 1 37 ? -2.230 -10.858 8.622 1.00 0.00 38 GLU A O 17
ATOM 23254 N N . ASP A 1 38 ? -0.428 -10.727 7.285 1.00 0.00 39 ASP A N 17
ATOM 23255 C CA . ASP A 1 38 ? -0.863 -9.497 6.638 1.00 0.00 39 ASP A CA 17
ATOM 23256 C C . ASP A 1 38 ? -2.009 -9.792 5.682 1.00 0.00 39 ASP A C 17
ATOM 23257 O O . ASP A 1 38 ? -2.990 -9.049 5.612 1.00 0.00 39 ASP A O 17
ATOM 23266 N N . MET A 1 39 ? -1.893 -10.897 4.961 1.00 0.00 40 MET A N 17
ATOM 23267 C CA . MET A 1 39 ? -2.933 -11.298 4.035 1.00 0.00 40 MET A CA 17
ATOM 23268 C C . MET A 1 39 ? -4.251 -11.431 4.787 1.00 0.00 40 MET A C 17
ATOM 23269 O O . MET A 1 39 ? -5.323 -11.210 4.229 1.00 0.00 40 MET A O 17
ATOM 23283 N N . ASN A 1 40 ? -4.154 -11.789 6.066 1.00 0.00 41 ASN A N 17
ATOM 23284 C CA . ASN A 1 40 ? -5.333 -11.950 6.907 1.00 0.00 41 ASN A CA 17
ATOM 23285 C C . ASN A 1 40 ? -5.958 -10.599 7.245 1.00 0.00 41 ASN A C 17
ATOM 23286 O O . ASN A 1 40 ? -7.180 -10.464 7.252 1.00 0.00 41 ASN A O 17
ATOM 23297 N N . LYS A 1 41 ? -5.124 -9.598 7.527 1.00 0.00 42 LYS A N 17
ATOM 23298 C CA . LYS A 1 41 ? -5.631 -8.270 7.861 1.00 0.00 42 LYS A CA 17
ATOM 23299 C C . LYS A 1 41 ? -6.662 -7.826 6.816 1.00 0.00 42 LYS A C 17
ATOM 23300 O O . LYS A 1 41 ? -7.730 -7.321 7.161 1.00 0.00 42 LYS A O 17
ATOM 23319 N N . VAL A 1 42 ? -6.335 -8.018 5.541 1.00 0.00 43 VAL A N 17
ATOM 23320 C CA . VAL A 1 42 ? -7.240 -7.633 4.455 1.00 0.00 43 VAL A CA 17
ATOM 23321 C C . VAL A 1 42 ? -8.385 -8.635 4.288 1.00 0.00 43 VAL A C 17
ATOM 23322 O O . VAL A 1 42 ? -9.547 -8.248 4.166 1.00 0.00 43 VAL A O 17
ATOM 23335 N N . ARG A 1 43 ? -8.047 -9.922 4.278 1.00 0.00 44 ARG A N 17
ATOM 23336 C CA . ARG A 1 43 ? -9.046 -10.975 4.119 1.00 0.00 44 ARG A CA 17
ATOM 23337 C C . ARG A 1 43 ? -10.037 -10.957 5.287 1.00 0.00 44 ARG A C 17
ATOM 23338 O O . ARG A 1 43 ? -11.154 -11.459 5.181 1.00 0.00 44 ARG A O 17
ATOM 23359 N N . ASP A 1 44 ? -9.613 -10.365 6.395 1.00 0.00 45 ASP A N 17
ATOM 23360 C CA . ASP A 1 44 ? -10.449 -10.267 7.581 1.00 0.00 45 ASP A CA 17
ATOM 23361 C C . ASP A 1 44 ? -11.679 -9.414 7.288 1.00 0.00 45 ASP A C 17
ATOM 23362 O O . ASP A 1 44 ? -12.559 -9.263 8.136 1.00 0.00 45 ASP A O 17
ATOM 23371 N N . GLU A 1 45 ? -11.732 -8.865 6.073 1.00 0.00 46 GLU A N 17
ATOM 23372 C CA . GLU A 1 45 ? -12.852 -8.027 5.637 1.00 0.00 46 GLU A CA 17
ATOM 23373 C C . GLU A 1 45 ? -13.399 -7.176 6.787 1.00 0.00 46 GLU A C 17
ATOM 23374 O O . GLU A 1 45 ? -14.380 -7.543 7.434 1.00 0.00 46 GLU A O 17
ATOM 23386 N N . ASN A 1 46 ? -12.755 -6.040 7.029 1.00 0.00 47 ASN A N 17
ATOM 23387 C CA . ASN A 1 46 ? -13.171 -5.136 8.094 1.00 0.00 47 ASN A CA 17
ATOM 23388 C C . ASN A 1 46 ? -14.536 -4.520 7.781 1.00 0.00 47 ASN A C 17
ATOM 23389 O O . ASN A 1 46 ? -15.426 -4.502 8.631 1.00 0.00 47 ASN A O 17
ATOM 23400 N N . ASP A 1 47 ? -14.695 -4.021 6.559 1.00 0.00 48 ASP A N 17
ATOM 23401 C CA . ASP A 1 47 ? -15.951 -3.410 6.142 1.00 0.00 48 ASP A CA 17
ATOM 23402 C C . ASP A 1 47 ? -15.936 -3.104 4.646 1.00 0.00 48 ASP A C 17
ATOM 23403 O O . ASP A 1 47 ? -15.460 -3.902 3.839 1.00 0.00 48 ASP A O 17
ATOM 23412 N N . THR A 1 48 ? -16.469 -1.944 4.290 1.00 0.00 49 THR A N 17
ATOM 23413 C CA . THR A 1 48 ? -16.532 -1.517 2.896 1.00 0.00 49 THR A CA 17
ATOM 23414 C C . THR A 1 48 ? -15.137 -1.317 2.310 1.00 0.00 49 THR A C 17
ATOM 23415 O O . THR A 1 48 ? -14.138 -1.739 2.892 1.00 0.00 49 THR A O 17
ATOM 23426 N N . VAL A 1 49 ? -15.081 -0.670 1.148 1.00 0.00 50 VAL A N 17
ATOM 23427 C CA . VAL A 1 49 ? -13.815 -0.411 0.470 1.00 0.00 50 VAL A CA 17
ATOM 23428 C C . VAL A 1 49 ? -12.947 0.564 1.266 1.00 0.00 50 VAL A C 17
ATOM 23429 O O . VAL A 1 49 ? -11.727 0.419 1.319 1.00 0.00 50 VAL A O 17
ATOM 23442 N N . MET A 1 50 ? -13.578 1.562 1.871 1.00 0.00 51 MET A N 17
ATOM 23443 C CA . MET A 1 50 ? -12.852 2.560 2.647 1.00 0.00 51 MET A CA 17
ATOM 23444 C C . MET A 1 50 ? -11.973 1.906 3.708 1.00 0.00 51 MET A C 17
ATOM 23445 O O . MET A 1 50 ? -10.882 2.392 4.010 1.00 0.00 51 MET A O 17
ATOM 23459 N N . ASP A 1 51 ? -12.460 0.805 4.284 1.00 0.00 52 ASP A N 17
ATOM 23460 C CA . ASP A 1 51 ? -11.733 0.077 5.332 1.00 0.00 52 ASP A CA 17
ATOM 23461 C C . ASP A 1 51 ? -10.803 -0.987 4.745 1.00 0.00 52 ASP A C 17
ATOM 23462 O O . ASP A 1 51 ? -9.697 -1.193 5.244 1.00 0.00 52 ASP A O 17
ATOM 23471 N N . LYS A 1 52 ? -11.254 -1.6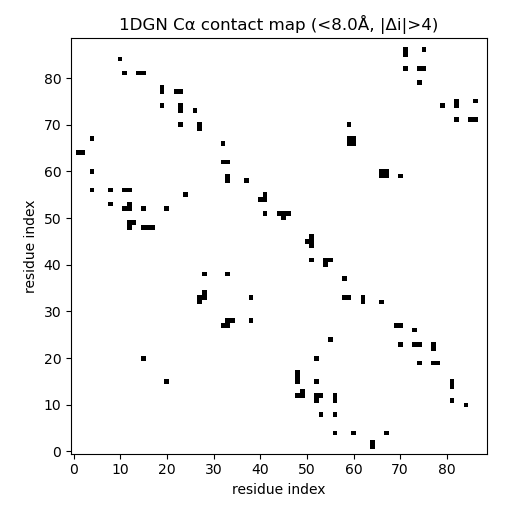62 3.692 1.00 0.00 53 LYS A N 17
ATOM 23472 C CA . LYS A 1 52 ? -10.449 -2.705 3.057 1.00 0.00 53 LYS A CA 17
ATOM 23473 C C . LYS A 1 52 ? -9.259 -2.100 2.318 1.00 0.00 53 LYS A C 17
ATOM 23474 O O . LYS A 1 52 ? -8.222 -2.743 2.159 1.00 0.00 53 LYS A O 17
ATOM 23493 N N . ALA A 1 53 ? -9.417 -0.857 1.872 1.00 0.00 54 ALA A N 17
ATOM 23494 C CA . ALA A 1 53 ? -8.357 -0.155 1.152 1.00 0.00 54 ALA A CA 17
ATOM 23495 C C . ALA A 1 53 ? -7.340 0.432 2.122 1.00 0.00 54 ALA A C 17
ATOM 23496 O O . ALA A 1 53 ? -6.134 0.240 1.964 1.00 0.00 54 ALA A O 17
ATOM 23503 N N . ARG A 1 54 ? -7.837 1.145 3.128 1.00 0.00 55 ARG A N 17
ATOM 23504 C CA . ARG A 1 54 ? -6.977 1.761 4.132 1.00 0.00 55 ARG A CA 17
ATOM 23505 C C . ARG A 1 54 ? -5.926 0.773 4.628 1.00 0.00 55 ARG A C 17
ATOM 23506 O O . ARG A 1 54 ? -4.756 1.121 4.780 1.00 0.00 55 ARG A O 17
ATOM 23527 N N . VAL A 1 55 ? -6.353 -0.460 4.887 1.00 0.00 56 VAL A N 17
ATOM 23528 C CA . VAL A 1 55 ? -5.445 -1.495 5.373 1.00 0.00 56 VAL A CA 17
ATOM 23529 C C . VAL A 1 55 ? -4.556 -2.029 4.253 1.00 0.00 56 VAL A C 17
ATOM 23530 O O . VAL A 1 55 ? -3.338 -2.102 4.401 1.00 0.00 56 VAL A O 17
ATOM 23543 N N . LEU A 1 56 ? -5.170 -2.403 3.135 1.00 0.00 57 LEU A N 17
ATOM 23544 C CA . LEU A 1 56 ? -4.427 -2.937 1.999 1.00 0.00 57 LEU A CA 17
ATOM 23545 C C . LEU A 1 56 ? -3.218 -2.066 1.672 1.00 0.00 57 LEU A C 17
ATOM 23546 O O . LEU A 1 56 ? -2.089 -2.550 1.624 1.00 0.00 57 LEU A O 17
ATOM 23562 N N . ILE A 1 57 ? -3.463 -0.782 1.442 1.00 0.00 58 ILE A N 17
ATOM 23563 C CA . ILE A 1 57 ? -2.393 0.153 1.113 1.00 0.00 58 ILE A CA 17
ATOM 23564 C C . ILE A 1 57 ? -1.394 0.291 2.260 1.00 0.00 58 ILE A C 17
ATOM 23565 O O . ILE A 1 57 ? -0.198 0.473 2.034 1.00 0.00 58 ILE A O 17
ATOM 23581 N N . ASP A 1 58 ? -1.892 0.207 3.490 1.00 0.00 59 ASP A N 17
ATOM 23582 C CA . ASP A 1 58 ? -1.039 0.328 4.669 1.00 0.00 59 ASP A CA 17
ATOM 23583 C C . ASP A 1 58 ? -0.043 -0.828 4.749 1.00 0.00 59 ASP A C 17
ATOM 23584 O O . ASP A 1 58 ? 1.157 -0.613 4.918 1.00 0.00 59 ASP A O 17
ATOM 23593 N N . LEU A 1 59 ? -0.549 -2.050 4.629 1.00 0.00 60 LEU A N 17
ATOM 23594 C CA . LEU A 1 59 ? 0.295 -3.238 4.693 1.00 0.00 60 LEU A CA 17
ATOM 23595 C C . LEU A 1 59 ? 1.476 -3.129 3.732 1.00 0.00 60 LEU A C 17
ATOM 23596 O O . LEU A 1 59 ? 2.623 -3.333 4.123 1.00 0.00 60 LEU A O 17
ATOM 23612 N N . VAL A 1 60 ? 1.186 -2.813 2.473 1.00 0.00 61 VAL A N 17
ATOM 23613 C CA . VAL A 1 60 ? 2.225 -2.685 1.456 1.00 0.00 61 VAL A CA 17
ATOM 23614 C C . VAL A 1 60 ? 3.394 -1.846 1.959 1.00 0.00 61 VAL A C 17
ATOM 23615 O O . VAL A 1 60 ? 4.535 -2.306 1.986 1.00 0.00 61 VAL A O 17
ATOM 23628 N N . THR A 1 61 ? 3.102 -0.611 2.353 1.00 0.00 62 THR A N 17
ATOM 23629 C CA . THR A 1 61 ? 4.131 0.296 2.851 1.00 0.00 62 THR A CA 17
ATOM 23630 C C . THR A 1 61 ? 4.858 -0.297 4.054 1.00 0.00 62 THR A C 17
ATOM 23631 O O . THR A 1 61 ? 5.902 0.205 4.471 1.00 0.00 62 THR A O 17
ATOM 23642 N N . GLY A 1 62 ? 4.298 -1.365 4.610 1.00 0.00 63 GLY A N 17
ATOM 23643 C CA . GLY A 1 62 ? 4.905 -2.007 5.761 1.00 0.00 63 GLY A CA 17
ATOM 23644 C C . GLY A 1 62 ? 6.215 -2.695 5.426 1.00 0.00 63 GLY A C 17
ATOM 23645 O O . GLY A 1 62 ? 7.204 -2.544 6.143 1.00 0.00 63 GLY A O 17
ATOM 23649 N N . LYS A 1 63 ? 6.222 -3.453 4.332 1.00 0.00 64 LYS A N 17
ATOM 23650 C CA . LYS A 1 63 ? 7.420 -4.170 3.900 1.00 0.00 64 LYS A CA 17
ATOM 23651 C C . LYS A 1 63 ? 8.404 -3.208 3.229 1.00 0.00 64 LYS A C 17
ATOM 23652 O O . LYS A 1 63 ? 9.173 -3.601 2.352 1.00 0.00 64 LYS A O 17
ATOM 23671 N N . GLY A 1 64 ? 8.369 -1.950 3.651 1.00 0.00 65 GLY A N 17
ATOM 23672 C CA . GLY A 1 64 ? 9.259 -0.952 3.084 1.00 0.00 65 GLY A CA 17
ATOM 23673 C C . GLY A 1 64 ? 8.806 -0.478 1.718 1.00 0.00 65 GLY A C 17
ATOM 23674 O O . GLY A 1 64 ? 7.801 -0.958 1.192 1.00 0.00 65 GLY A O 17
ATOM 23678 N N . PRO A 1 65 ? 9.534 0.473 1.115 1.00 0.00 66 PRO A N 17
ATOM 23679 C CA . PRO A 1 65 ? 9.197 1.016 -0.205 1.00 0.00 66 PRO A CA 17
ATOM 23680 C C . PRO A 1 65 ? 9.533 0.036 -1.331 1.00 0.00 66 PRO A C 17
ATOM 23681 O O . PRO A 1 65 ? 9.212 0.279 -2.493 1.00 0.00 66 PRO A O 17
ATOM 23692 N N . LYS A 1 66 ? 10.174 -1.072 -0.977 1.00 0.00 67 LYS A N 17
ATOM 23693 C CA . LYS A 1 66 ? 10.545 -2.081 -1.962 1.00 0.00 67 LYS A CA 17
ATOM 23694 C C . LYS A 1 66 ? 9.301 -2.675 -2.616 1.00 0.00 67 LYS A C 17
ATOM 23695 O O . LYS A 1 66 ? 9.345 -3.135 -3.757 1.00 0.00 67 LYS A O 17
ATOM 23714 N N . SER A 1 67 ? 8.191 -2.659 -1.882 1.00 0.00 68 SER A N 17
ATOM 23715 C CA . SER A 1 67 ? 6.925 -3.194 -2.378 1.00 0.00 68 SER A CA 17
ATOM 23716 C C . SER A 1 67 ? 6.223 -2.190 -3.288 1.00 0.00 68 SER A C 17
ATOM 23717 O O . SER A 1 67 ? 5.592 -2.567 -4.276 1.00 0.00 68 SER A O 17
ATOM 23725 N N . CYS A 1 68 ? 6.330 -0.910 -2.945 1.00 0.00 69 CYS A N 17
ATOM 23726 C CA . CYS A 1 68 ? 5.699 0.149 -3.727 1.00 0.00 69 CYS A CA 17
ATOM 23727 C C . CYS A 1 68 ? 5.904 -0.071 -5.223 1.00 0.00 69 CYS A C 17
ATOM 23728 O O . CYS A 1 68 ? 5.024 0.227 -6.030 1.00 0.00 69 CYS A O 17
ATOM 23736 N N . CYS A 1 69 ? 7.072 -0.587 -5.587 1.00 0.00 70 CYS A N 17
ATOM 23737 C CA . CYS A 1 69 ? 7.395 -0.837 -6.987 1.00 0.00 70 CYS A CA 17
ATOM 23738 C C . CYS A 1 69 ? 6.370 -1.766 -7.632 1.00 0.00 70 CYS A C 17
ATOM 23739 O O . CYS A 1 69 ? 5.646 -1.368 -8.543 1.00 0.00 70 CYS A O 17
ATOM 23747 N N . LYS A 1 70 ? 6.318 -3.005 -7.155 1.00 0.00 71 LYS A N 17
ATOM 23748 C CA . LYS A 1 70 ? 5.385 -3.991 -7.691 1.00 0.00 71 LYS A CA 17
ATOM 23749 C C . LYS A 1 70 ? 3.941 -3.517 -7.541 1.00 0.00 71 LYS A C 17
ATOM 23750 O O . LYS A 1 70 ? 3.081 -3.851 -8.356 1.00 0.00 71 LYS A O 17
ATOM 23769 N N . PHE A 1 71 ? 3.683 -2.739 -6.496 1.00 0.00 72 PHE A N 17
ATOM 23770 C CA . PHE A 1 71 ? 2.344 -2.218 -6.241 1.00 0.00 72 PHE A CA 17
ATOM 23771 C C . PHE A 1 71 ? 1.894 -1.292 -7.368 1.00 0.00 72 PHE A C 17
ATOM 23772 O O . PHE A 1 71 ? 0.889 -1.549 -8.031 1.00 0.00 72 PHE A O 17
ATOM 23789 N N . ILE A 1 72 ? 2.643 -0.215 -7.575 1.00 0.00 73 ILE A N 17
ATOM 23790 C CA . ILE A 1 72 ? 2.326 0.754 -8.617 1.00 0.00 73 ILE A CA 17
ATOM 23791 C C . ILE A 1 72 ? 2.211 0.084 -9.984 1.00 0.00 73 ILE A C 17
ATOM 23792 O O . ILE A 1 72 ? 1.398 0.485 -10.817 1.00 0.00 73 ILE A O 17
ATOM 23808 N N . LYS A 1 73 ? 3.034 -0.935 -10.209 1.00 0.00 74 LYS A N 17
ATOM 23809 C CA . LYS A 1 73 ? 3.030 -1.658 -11.476 1.00 0.00 74 LYS A CA 17
ATOM 23810 C C . LYS A 1 73 ? 1.785 -2.530 -11.612 1.00 0.00 74 LYS A C 17
ATOM 23811 O O . LYS A 1 73 ? 1.115 -2.515 -12.645 1.00 0.00 74 LYS A O 17
ATOM 23830 N N . HIS A 1 74 ? 1.482 -3.293 -10.568 1.00 0.00 75 HIS A N 17
ATOM 23831 C CA . HIS A 1 74 ? 0.320 -4.174 -10.577 1.00 0.00 75 HIS A CA 17
ATOM 23832 C C . HIS A 1 74 ? -0.973 -3.375 -10.694 1.00 0.00 75 HIS A C 17
ATOM 23833 O O . HIS A 1 74 ? -1.877 -3.745 -11.443 1.00 0.00 75 HIS A O 17
ATOM 23847 N N . LEU A 1 75 ? -1.056 -2.279 -9.949 1.00 0.00 76 LEU A N 17
ATOM 23848 C CA . LEU A 1 75 ? -2.243 -1.431 -9.966 1.00 0.00 76 LEU A CA 17
ATOM 23849 C C . LEU A 1 75 ? -2.494 -0.860 -11.360 1.00 0.00 76 LEU A C 17
ATOM 23850 O O . LEU A 1 75 ? -3.641 -0.675 -11.766 1.00 0.00 76 LEU A O 17
ATOM 23866 N N . CYS A 1 76 ? -1.417 -0.576 -12.083 1.00 0.00 77 CYS A N 17
ATOM 23867 C CA . CYS A 1 76 ? -1.523 -0.017 -13.427 1.00 0.00 77 CYS A CA 17
ATOM 23868 C C . CYS A 1 76 ? -2.279 -0.954 -14.365 1.00 0.00 77 CYS A C 17
ATOM 23869 O O . CYS A 1 76 ? -3.238 -0.547 -15.020 1.00 0.00 77 CYS A O 17
ATOM 23877 N N . GLU A 1 77 ? -1.835 -2.204 -14.434 1.00 0.00 78 GLU A N 17
ATOM 23878 C CA . GLU A 1 77 ? -2.468 -3.191 -15.305 1.00 0.00 78 GLU A CA 17
ATOM 23879 C C . GLU A 1 77 ? -3.862 -3.569 -14.806 1.00 0.00 78 GLU A C 17
ATOM 23880 O O . GLU A 1 77 ? -4.675 -4.099 -15.564 1.00 0.00 78 GLU A O 17
ATOM 23892 N N . GLU A 1 78 ? -4.135 -3.300 -13.527 1.00 0.00 79 GLU A N 17
ATOM 23893 C CA . GLU A 1 78 ? -5.436 -3.617 -12.919 1.00 0.00 79 GLU A CA 17
ATOM 23894 C C . GLU A 1 78 ? -6.416 -2.457 -13.069 1.00 0.00 79 GLU A C 17
ATOM 23895 O O . GLU A 1 78 ? -7.626 -2.663 -13.165 1.00 0.00 79 GLU A O 17
ATOM 23907 N N . ASP A 1 79 ? -5.884 -1.232 -13.075 1.00 0.00 80 ASP A N 17
ATOM 23908 C CA . ASP A 1 79 ? -6.704 -0.017 -13.199 1.00 0.00 80 ASP A CA 17
ATOM 23909 C C . ASP A 1 79 ? -5.916 1.107 -13.893 1.00 0.00 80 ASP A C 17
ATOM 23910 O O . ASP A 1 79 ? -5.086 1.750 -13.251 1.00 0.00 80 ASP A O 17
ATOM 23919 N N . PRO A 1 80 ? -6.138 1.380 -15.205 1.00 0.00 81 PRO A N 17
ATOM 23920 C CA . PRO A 1 80 ? -5.404 2.440 -15.901 1.00 0.00 81 PRO A CA 17
ATOM 23921 C C . PRO A 1 80 ? -6.018 3.819 -15.657 1.00 0.00 81 PRO A C 17
ATOM 23922 O O . PRO A 1 80 ? -5.367 4.844 -15.864 1.00 0.00 81 PRO A O 17
ATOM 23933 N N . GLN A 1 81 ? -7.270 3.836 -15.206 1.00 0.00 82 GLN A N 17
ATOM 23934 C CA . GLN A 1 81 ? -7.964 5.089 -14.924 1.00 0.00 82 GLN A CA 17
ATOM 23935 C C . GLN A 1 81 ? -7.375 5.754 -13.686 1.00 0.00 82 GLN A C 17
ATOM 23936 O O . GLN A 1 81 ? -6.902 6.889 -13.742 1.00 0.00 82 GLN A O 17
ATOM 23950 N N . LEU A 1 82 ? -7.399 5.032 -12.571 1.00 0.00 83 LEU A N 17
ATOM 23951 C CA . LEU A 1 82 ? -6.859 5.541 -11.316 1.00 0.00 83 LEU A CA 17
ATOM 23952 C C . LEU A 1 82 ? -5.346 5.687 -11.417 1.00 0.00 83 LEU A C 17
ATOM 23953 O O . LEU A 1 82 ? -4.790 6.743 -11.115 1.00 0.00 83 LEU A O 17
ATOM 23969 N N . ALA A 1 83 ? -4.689 4.619 -11.852 1.00 0.00 84 ALA A N 17
ATOM 23970 C CA . ALA A 1 83 ? -3.241 4.626 -12.001 1.00 0.00 84 ALA A CA 17
ATOM 23971 C C . ALA A 1 83 ? -2.792 5.789 -12.875 1.00 0.00 84 ALA A C 17
ATOM 23972 O O . ALA A 1 83 ? -1.608 6.122 -12.920 1.00 0.00 84 ALA A O 17
ATOM 23979 N N . SER A 1 84 ? -3.746 6.411 -13.561 1.00 0.00 85 SER A N 17
ATOM 23980 C CA . SER A 1 84 ? -3.445 7.544 -14.424 1.00 0.00 85 SER A CA 17
ATOM 23981 C C . SER A 1 84 ? -2.721 8.619 -13.629 1.00 0.00 85 SER A C 17
ATOM 23982 O O . SER A 1 84 ? -1.851 9.320 -14.148 1.00 0.00 85 SER A O 17
ATOM 23990 N N . LYS A 1 85 ? -3.085 8.730 -12.355 1.00 0.00 86 LYS A N 17
ATOM 23991 C CA . LYS A 1 85 ? -2.478 9.701 -11.450 1.00 0.00 86 LYS A CA 17
ATOM 23992 C C . LYS A 1 85 ? -1.174 9.146 -10.886 1.00 0.00 86 LYS A C 17
ATOM 23993 O O . LYS A 1 85 ? -0.193 9.872 -10.725 1.00 0.00 86 LYS A O 17
ATOM 24012 N N . MET A 1 86 ? -1.179 7.845 -10.588 1.00 0.00 87 MET A N 17
ATOM 24013 C CA . MET A 1 86 ? -0.007 7.153 -10.039 1.00 0.00 87 MET A CA 17
ATOM 24014 C C . MET A 1 86 ? 0.832 6.550 -11.162 1.00 0.00 87 MET A C 17
ATOM 24015 O O . MET A 1 86 ? 1.678 5.688 -10.924 1.00 0.00 87 MET A O 17
ATOM 24029 N N . GLY A 1 87 ? 0.586 7.009 -12.391 1.00 0.00 88 GLY A N 17
ATOM 24030 C CA . GLY A 1 87 ? 1.315 6.516 -13.558 1.00 0.00 88 GLY A CA 17
ATOM 24031 C C . GLY A 1 87 ? 2.539 7.354 -13.868 1.00 0.00 88 GLY A C 17
ATOM 24032 O O . GLY A 1 87 ? 2.870 7.575 -15.034 1.00 0.00 88 GLY A O 17
ATOM 24036 N N . LEU A 1 88 ? 3.204 7.832 -12.818 1.00 0.00 89 LEU A N 17
ATOM 24037 C CA . LEU A 1 88 ? 4.401 8.668 -12.956 1.00 0.00 89 LEU A CA 17
ATOM 24038 C C . LEU A 1 88 ? 5.250 8.245 -14.161 1.00 0.00 89 LEU A C 17
ATOM 24039 O O . LEU A 1 88 ? 5.850 9.082 -14.835 1.00 0.00 89 LEU A O 17
ATOM 24055 N N . HIS A 1 89 ? 5.291 6.943 -14.420 1.00 0.00 90 HIS A N 17
ATOM 24056 C CA . HIS A 1 89 ? 6.061 6.410 -15.538 1.00 0.00 90 HIS A CA 17
ATOM 24057 C C . HIS A 1 89 ? 5.713 4.946 -15.790 1.00 0.00 90 HIS A C 17
ATOM 24058 O O . HIS A 1 89 ? 4.660 4.687 -16.410 1.00 0.00 90 HIS A O 17
ATOM 24073 N N . ALA A 1 1 ? 13.372 10.549 0.516 1.00 0.00 2 ALA A N 18
ATOM 24074 C CA . ALA A 1 1 ? 12.526 10.912 -0.615 1.00 0.00 2 ALA A CA 18
ATOM 24075 C C . ALA A 1 1 ? 11.854 9.683 -1.218 1.00 0.00 2 ALA A C 18
ATOM 24076 O O . ALA A 1 1 ? 12.126 9.313 -2.360 1.00 0.00 2 ALA A O 18
ATOM 24085 N N . ASP A 1 2 ? 10.974 9.055 -0.445 1.00 0.00 3 ASP A N 18
ATOM 24086 C CA . ASP A 1 2 ? 10.262 7.867 -0.903 1.00 0.00 3 ASP A CA 18
ATOM 24087 C C . ASP A 1 2 ? 9.027 7.610 -0.047 1.00 0.00 3 ASP A C 18
ATOM 24088 O O . ASP A 1 2 ? 9.047 6.767 0.850 1.00 0.00 3 ASP A O 18
ATOM 24097 N N . GLN A 1 3 ? 7.949 8.343 -0.332 1.00 0.00 4 GLN A N 18
ATOM 24098 C CA . GLN A 1 3 ? 6.684 8.211 0.405 1.00 0.00 4 GLN A CA 18
ATOM 24099 C C . GLN A 1 3 ? 5.497 8.461 -0.520 1.00 0.00 4 GLN A C 18
ATOM 24100 O O . GLN A 1 3 ? 4.596 9.235 -0.195 1.00 0.00 4 GLN A O 18
ATOM 24114 N N . LEU A 1 4 ? 5.503 7.802 -1.673 1.00 0.00 5 LEU A N 18
ATOM 24115 C CA . LEU A 1 4 ? 4.428 7.953 -2.647 1.00 0.00 5 LEU A CA 18
ATOM 24116 C C . LEU A 1 4 ? 3.078 7.624 -2.021 1.00 0.00 5 LEU A C 18
ATOM 24117 O O . LEU A 1 4 ? 2.137 8.410 -2.113 1.00 0.00 5 LEU A O 18
ATOM 24133 N N . LEU A 1 5 ? 2.984 6.457 -1.393 1.00 0.00 6 LEU A N 18
ATOM 24134 C CA . LEU A 1 5 ? 1.739 6.030 -0.762 1.00 0.00 6 LEU A CA 18
ATOM 24135 C C . LEU A 1 5 ? 1.249 7.064 0.249 1.00 0.00 6 LEU A C 18
ATOM 24136 O O . LEU A 1 5 ? 0.144 7.590 0.123 1.00 0.00 6 LEU A O 18
ATOM 24152 N N . ARG A 1 6 ? 2.074 7.344 1.257 1.00 0.00 7 ARG A N 18
ATOM 24153 C CA . ARG A 1 6 ? 1.725 8.310 2.303 1.00 0.00 7 ARG A CA 18
ATOM 24154 C C . ARG A 1 6 ? 0.934 9.493 1.748 1.00 0.00 7 ARG A C 18
ATOM 24155 O O . ARG A 1 6 ? -0.191 9.753 2.173 1.00 0.00 7 ARG A O 18
ATOM 24176 N N . LYS A 1 7 ? 1.529 10.208 0.801 1.00 0.00 8 LYS A N 18
ATOM 24177 C CA . LYS A 1 7 ? 0.876 11.365 0.195 1.00 0.00 8 LYS A CA 18
ATOM 24178 C C . LYS A 1 7 ? -0.294 10.935 -0.686 1.00 0.00 8 LYS A C 18
ATOM 24179 O O . LYS A 1 7 ? -1.364 11.540 -0.653 1.00 0.00 8 LYS A O 18
ATOM 24198 N N . LYS A 1 8 ? -0.078 9.885 -1.475 1.00 0.00 9 LYS A N 18
ATOM 24199 C CA . LYS A 1 8 ? -1.105 9.362 -2.376 1.00 0.00 9 LYS A CA 18
ATOM 24200 C C . LYS A 1 8 ? -2.056 8.425 -1.636 1.00 0.00 9 LYS A C 18
ATOM 24201 O O . LYS A 1 8 ? -2.769 7.636 -2.254 1.00 0.00 9 LYS A O 18
ATOM 24220 N N . ARG A 1 9 ? -2.055 8.513 -0.310 1.00 0.00 10 ARG A N 18
ATOM 24221 C CA . ARG A 1 9 ? -2.914 7.666 0.509 1.00 0.00 10 ARG A CA 18
ATOM 24222 C C . ARG A 1 9 ? -4.373 8.096 0.402 1.00 0.00 10 ARG A C 18
ATOM 24223 O O . ARG A 1 9 ? -5.278 7.264 0.445 1.00 0.00 10 ARG A O 18
ATOM 24244 N N . ARG A 1 10 ? -4.595 9.401 0.265 1.00 0.00 11 ARG A N 18
ATOM 24245 C CA . ARG A 1 10 ? -5.946 9.944 0.153 1.00 0.00 11 ARG A CA 18
ATOM 24246 C C . ARG A 1 10 ? -6.515 9.717 -1.245 1.00 0.00 11 ARG A C 18
ATOM 24247 O O . ARG A 1 10 ? -7.730 9.648 -1.427 1.00 0.00 11 ARG A O 18
ATOM 24268 N N . ILE A 1 11 ? -5.629 9.604 -2.229 1.00 0.00 12 ILE A N 18
ATOM 24269 C CA . ILE A 1 11 ? -6.040 9.388 -3.613 1.00 0.00 12 ILE A CA 18
ATOM 24270 C C . ILE A 1 11 ? -6.464 7.934 -3.836 1.00 0.00 12 ILE A C 18
ATOM 24271 O O . ILE A 1 11 ? -7.640 7.648 -4.061 1.00 0.00 12 ILE A O 18
ATOM 24287 N N . PHE A 1 12 ? -5.498 7.025 -3.784 1.00 0.00 13 PHE A N 18
ATOM 24288 C CA . PHE A 1 12 ? -5.769 5.608 -3.993 1.00 0.00 13 PHE A CA 18
ATOM 24289 C C . PHE A 1 12 ? -6.958 5.131 -3.160 1.00 0.00 13 PHE A C 18
ATOM 24290 O O . PHE A 1 12 ? -7.856 4.465 -3.673 1.00 0.00 13 PHE A O 18
ATOM 24307 N N . ILE A 1 13 ? -6.953 5.463 -1.873 1.00 0.00 14 ILE A N 18
ATOM 24308 C CA . ILE A 1 13 ? -8.027 5.049 -0.976 1.00 0.00 14 ILE A CA 18
ATOM 24309 C C . ILE A 1 13 ? -9.388 5.570 -1.441 1.00 0.00 14 ILE A C 18
ATOM 24310 O O . ILE A 1 13 ? -10.352 4.810 -1.527 1.00 0.00 14 ILE A O 18
ATOM 24326 N N . HIS A 1 14 ? -9.463 6.870 -1.735 1.00 0.00 15 HIS A N 18
ATOM 24327 C CA . HIS A 1 14 ? -10.710 7.502 -2.185 1.00 0.00 15 HIS A CA 18
ATOM 24328 C C . HIS A 1 14 ? -10.860 7.414 -3.702 1.00 0.00 15 HIS A C 18
ATOM 24329 O O . HIS A 1 14 ? -11.060 8.427 -4.372 1.00 0.00 15 HIS A O 18
ATOM 24343 N N . SER A 1 15 ? -10.764 6.202 -4.238 1.00 0.00 16 SER A N 18
ATOM 24344 C CA . SER A 1 15 ? -10.891 5.997 -5.677 1.00 0.00 16 SER A CA 18
ATOM 24345 C C . SER A 1 15 ? -10.928 4.510 -6.018 1.00 0.00 16 SER A C 18
ATOM 24346 O O . SER A 1 15 ? -11.824 4.046 -6.724 1.00 0.00 16 SER A O 18
ATOM 24354 N N . VAL A 1 16 ? -9.946 3.770 -5.517 1.00 0.00 17 VAL A N 18
ATOM 24355 C CA . VAL A 1 16 ? -9.856 2.336 -5.770 1.00 0.00 17 VAL A CA 18
ATOM 24356 C C . VAL A 1 16 ? -11.224 1.665 -5.689 1.00 0.00 17 VAL A C 18
ATOM 24357 O O . VAL A 1 16 ? -11.966 1.855 -4.725 1.00 0.00 17 VAL A O 18
ATOM 24370 N N . GLY A 1 17 ? -11.549 0.872 -6.711 1.00 0.00 18 GLY A N 18
ATOM 24371 C CA . GLY A 1 17 ? -12.824 0.165 -6.749 1.00 0.00 18 GLY A CA 18
ATOM 24372 C C . GLY A 1 17 ? -12.761 -1.169 -6.031 1.00 0.00 18 GLY A C 18
ATOM 24373 O O . GLY A 1 17 ? -11.686 -1.748 -5.879 1.00 0.00 18 GLY A O 18
ATOM 24377 N N . ALA A 1 18 ? -13.915 -1.658 -5.590 1.00 0.00 19 ALA A N 18
ATOM 24378 C CA . ALA A 1 18 ? -13.984 -2.933 -4.885 1.00 0.00 19 ALA A CA 18
ATOM 24379 C C . ALA A 1 18 ? -13.287 -4.037 -5.673 1.00 0.00 19 ALA A C 18
ATOM 24380 O O . ALA A 1 18 ? -12.444 -4.758 -5.137 1.00 0.00 19 ALA A O 18
ATOM 24387 N N . GLY A 1 19 ? -13.642 -4.166 -6.947 1.00 0.00 20 GLY A N 18
ATOM 24388 C CA . GLY A 1 19 ? -13.040 -5.187 -7.787 1.00 0.00 20 GLY A CA 18
ATOM 24389 C C . GLY A 1 19 ? -11.525 -5.163 -7.728 1.00 0.00 20 GLY A C 18
ATOM 24390 O O . GLY A 1 19 ? -10.894 -6.162 -7.384 1.00 0.00 20 GLY A O 18
ATOM 24394 N N . THR A 1 20 ? -10.941 -4.018 -8.066 1.00 0.00 21 THR A N 18
ATOM 24395 C CA . THR A 1 20 ? -9.491 -3.859 -8.051 1.00 0.00 21 THR A CA 18
ATOM 24396 C C . THR A 1 20 ? -8.882 -4.498 -6.806 1.00 0.00 21 THR A C 18
ATOM 24397 O O . THR A 1 20 ? -8.063 -5.408 -6.902 1.00 0.00 21 THR A O 18
ATOM 24408 N N . ILE A 1 21 ? -9.288 -4.006 -5.638 1.00 0.00 22 ILE A N 18
ATOM 24409 C CA . ILE A 1 21 ? -8.790 -4.511 -4.359 1.00 0.00 22 ILE A CA 18
ATOM 24410 C C . ILE A 1 21 ? -8.542 -6.016 -4.393 1.00 0.00 22 ILE A C 18
ATOM 24411 O O . ILE A 1 21 ? -7.553 -6.505 -3.849 1.00 0.00 22 ILE A O 18
ATOM 24427 N N . ASN A 1 22 ? -9.445 -6.744 -5.036 1.00 0.00 23 ASN A N 18
ATOM 24428 C CA . ASN A 1 22 ? -9.321 -8.194 -5.138 1.00 0.00 23 ASN A CA 18
ATOM 24429 C C . ASN A 1 22 ? -8.173 -8.581 -6.067 1.00 0.00 23 ASN A C 18
ATOM 24430 O O . ASN A 1 22 ? -7.422 -9.515 -5.787 1.00 0.00 23 ASN A O 18
ATOM 24441 N N . ALA A 1 23 ? -8.047 -7.859 -7.174 1.00 0.00 24 ALA A N 18
ATOM 24442 C CA . ALA A 1 23 ? -6.997 -8.127 -8.149 1.00 0.00 24 ALA A CA 18
ATOM 24443 C C . ALA A 1 23 ? -5.643 -7.613 -7.669 1.00 0.00 24 ALA A C 18
ATOM 24444 O O . ALA A 1 23 ? -4.596 -8.091 -8.104 1.00 0.00 24 ALA A O 18
ATOM 24451 N N . LEU A 1 24 ? -5.671 -6.631 -6.774 1.00 0.00 25 LEU A N 18
ATOM 24452 C CA . LEU A 1 24 ? -4.450 -6.042 -6.239 1.00 0.00 25 LEU A CA 18
ATOM 24453 C C . LEU A 1 24 ? -3.809 -6.957 -5.200 1.00 0.00 25 LEU A C 18
ATOM 24454 O O . LEU A 1 24 ? -2.660 -7.370 -5.355 1.00 0.00 25 LEU A O 18
ATOM 24470 N N . LEU A 1 25 ? -4.550 -7.269 -4.141 1.00 0.00 26 LEU A N 18
ATOM 24471 C CA . LEU A 1 25 ? -4.033 -8.133 -3.084 1.00 0.00 26 LEU A CA 18
ATOM 24472 C C . LEU A 1 25 ? -3.618 -9.484 -3.647 1.00 0.00 26 LEU A C 18
ATOM 24473 O O . LEU A 1 25 ? -2.696 -10.123 -3.138 1.00 0.00 26 LEU A O 18
ATOM 24489 N N . ASP A 1 26 ? -4.298 -9.910 -4.703 1.00 0.00 27 ASP A N 18
ATOM 24490 C CA . ASP A 1 26 ? -3.994 -11.184 -5.340 1.00 0.00 27 ASP A CA 18
ATOM 24491 C C . ASP A 1 26 ? -2.601 -11.151 -5.958 1.00 0.00 27 ASP A C 18
ATOM 24492 O O . ASP A 1 26 ? -1.839 -12.113 -5.854 1.00 0.00 27 ASP A O 18
ATOM 24501 N N . CYS A 1 27 ? -2.274 -10.035 -6.601 1.00 0.00 28 CYS A N 18
ATOM 24502 C CA . CYS A 1 27 ? -0.972 -9.874 -7.235 1.00 0.00 28 CYS A CA 18
ATOM 24503 C C . CYS A 1 27 ? 0.140 -9.814 -6.189 1.00 0.00 28 CYS A C 18
ATOM 24504 O O . CYS A 1 27 ? 1.246 -10.301 -6.421 1.00 0.00 28 CYS A O 18
ATOM 24512 N N . LEU A 1 28 ? -0.160 -9.219 -5.037 1.00 0.00 29 LEU A N 18
ATOM 24513 C CA . LEU A 1 28 ? 0.819 -9.107 -3.962 1.00 0.00 29 LEU A CA 18
ATOM 24514 C C . LEU A 1 28 ? 1.349 -10.482 -3.572 1.00 0.00 29 LEU A C 18
ATOM 24515 O O . LEU A 1 28 ? 2.560 -10.700 -3.527 1.00 0.00 29 LEU A O 18
ATOM 24531 N N . LEU A 1 29 ? 0.437 -11.411 -3.298 1.00 0.00 30 LEU A N 18
ATOM 24532 C CA . LEU A 1 29 ? 0.825 -12.764 -2.921 1.00 0.00 30 LEU A CA 18
ATOM 24533 C C . LEU A 1 29 ? 1.748 -13.362 -3.977 1.00 0.00 30 LEU A C 18
ATOM 24534 O O . LEU A 1 29 ? 2.752 -13.997 -3.650 1.00 0.00 30 LEU A O 18
ATOM 24550 N N . GLU A 1 30 ? 1.409 -13.150 -5.245 1.00 0.00 31 GLU A N 18
ATOM 24551 C CA . GLU A 1 30 ? 2.218 -13.663 -6.342 1.00 0.00 31 GLU A CA 18
ATOM 24552 C C . GLU A 1 30 ? 3.692 -13.357 -6.101 1.00 0.00 31 GLU A C 18
ATOM 24553 O O . GLU A 1 30 ? 4.553 -14.220 -6.272 1.00 0.00 31 GLU A O 18
ATOM 24565 N N . ASP A 1 31 ? 3.974 -12.121 -5.694 1.00 0.00 32 ASP A N 18
ATOM 24566 C CA . ASP A 1 31 ? 5.342 -11.694 -5.416 1.00 0.00 32 ASP A CA 18
ATOM 24567 C C . ASP A 1 31 ? 5.793 -12.197 -4.049 1.00 0.00 32 ASP A C 18
ATOM 24568 O O . ASP A 1 31 ? 6.987 -12.240 -3.753 1.00 0.00 32 ASP A O 18
ATOM 24577 N N . GLU A 1 32 ? 4.825 -12.579 -3.221 1.00 0.00 33 GLU A N 18
ATOM 24578 C CA . GLU A 1 32 ? 5.106 -13.085 -1.882 1.00 0.00 33 GLU A CA 18
ATOM 24579 C C . GLU A 1 32 ? 5.722 -12.001 -1.003 1.00 0.00 33 GLU A C 18
ATOM 24580 O O . GLU A 1 32 ? 6.544 -12.288 -0.133 1.00 0.00 33 GLU A O 18
ATOM 24592 N N . VAL A 1 33 ? 5.318 -10.755 -1.234 1.00 0.00 34 VAL A N 18
ATOM 24593 C CA . VAL A 1 33 ? 5.832 -9.629 -0.459 1.00 0.00 34 VAL A CA 18
ATOM 24594 C C . VAL A 1 33 ? 5.199 -9.577 0.928 1.00 0.00 34 VAL A C 18
ATOM 24595 O O . VAL A 1 33 ? 5.869 -9.261 1.911 1.00 0.00 34 VAL A O 18
ATOM 24608 N N . ILE A 1 34 ? 3.904 -9.893 1.005 1.00 0.00 35 ILE A N 18
ATOM 24609 C CA . ILE A 1 34 ? 3.174 -9.886 2.279 1.00 0.00 35 ILE A CA 18
ATOM 24610 C C . ILE A 1 34 ? 3.299 -11.249 2.963 1.00 0.00 35 ILE A C 18
ATOM 24611 O O . ILE A 1 34 ? 3.552 -12.261 2.309 1.00 0.00 35 ILE A O 18
ATOM 24627 N N . SER A 1 35 ? 3.118 -11.264 4.288 1.00 0.00 36 SER A N 18
ATOM 24628 C CA . SER A 1 35 ? 3.205 -12.497 5.090 1.00 0.00 36 SER A CA 18
ATOM 24629 C C . SER A 1 35 ? 1.816 -13.057 5.371 1.00 0.00 36 SER A C 18
ATOM 24630 O O . SER A 1 35 ? 0.845 -12.308 5.477 1.00 0.00 36 SER A O 18
ATOM 24638 N N . GLN A 1 36 ? 1.729 -14.379 5.498 1.00 0.00 37 GLN A N 18
ATOM 24639 C CA . GLN A 1 36 ? 0.458 -15.042 5.774 1.00 0.00 37 GLN A CA 18
ATOM 24640 C C . GLN A 1 36 ? -0.337 -14.276 6.836 1.00 0.00 37 GLN A C 18
ATOM 24641 O O . GLN A 1 36 ? -1.567 -14.268 6.822 1.00 0.00 37 GLN A O 18
ATOM 24655 N N . GLU A 1 37 ? 0.383 -13.625 7.747 1.00 0.00 38 GLU A N 18
ATOM 24656 C CA . GLU A 1 37 ? -0.249 -12.849 8.809 1.00 0.00 38 GLU A CA 18
ATOM 24657 C C . GLU A 1 37 ? -0.908 -11.598 8.241 1.00 0.00 38 GLU A C 18
ATOM 24658 O O . GLU A 1 37 ? -2.004 -11.218 8.652 1.00 0.00 38 GLU A O 18
ATOM 24670 N N . ASP A 1 38 ? -0.238 -10.964 7.286 1.00 0.00 39 ASP A N 18
ATOM 24671 C CA . ASP A 1 38 ? -0.769 -9.762 6.657 1.00 0.00 39 ASP A CA 18
ATOM 24672 C C . ASP A 1 38 ? -1.930 -10.118 5.738 1.00 0.00 39 ASP A C 18
ATOM 24673 O O . ASP A 1 38 ? -2.977 -9.473 5.766 1.00 0.00 39 ASP A O 18
ATOM 24682 N N . MET A 1 39 ? -1.744 -11.158 4.937 1.00 0.00 40 MET A N 18
ATOM 24683 C CA . MET A 1 39 ? -2.788 -11.608 4.027 1.00 0.00 40 MET A CA 18
ATOM 24684 C C . MET A 1 39 ? -4.086 -11.818 4.791 1.00 0.00 40 MET A C 18
ATOM 24685 O O . MET A 1 39 ? -5.177 -11.635 4.253 1.00 0.00 40 MET A O 18
ATOM 24699 N N . ASN A 1 40 ? -3.950 -12.203 6.056 1.00 0.00 41 ASN A N 18
ATOM 24700 C CA . ASN A 1 40 ? -5.104 -12.440 6.913 1.00 0.00 41 ASN A CA 18
ATOM 24701 C C . ASN A 1 40 ? -5.781 -11.126 7.290 1.00 0.00 41 ASN A C 18
ATOM 24702 O O . ASN A 1 40 ? -7.008 -11.050 7.358 1.00 0.00 41 ASN A O 18
ATOM 24713 N N . LYS A 1 41 ? -4.979 -10.094 7.536 1.00 0.00 42 LYS A N 18
ATOM 24714 C CA . LYS A 1 41 ? -5.515 -8.789 7.909 1.00 0.00 42 LYS A CA 18
ATOM 24715 C C . LYS A 1 41 ? -6.560 -8.313 6.901 1.00 0.00 42 LYS A C 18
ATOM 24716 O O . LYS A 1 41 ? -7.655 -7.897 7.279 1.00 0.00 42 LYS A O 18
ATOM 24735 N N . VAL A 1 42 ? -6.212 -8.366 5.619 1.00 0.00 43 VAL A N 18
ATOM 24736 C CA . VAL A 1 42 ? -7.121 -7.929 4.561 1.00 0.00 43 VAL A CA 18
ATOM 24737 C C . VAL A 1 42 ? -8.266 -8.917 4.339 1.00 0.00 43 VAL A C 18
ATOM 24738 O O . VAL A 1 42 ? -9.399 -8.513 4.076 1.00 0.00 43 VAL A O 18
ATOM 24751 N N . ARG A 1 43 ? -7.970 -10.209 4.439 1.00 0.00 44 ARG A N 18
ATOM 24752 C CA . ARG A 1 43 ? -8.983 -11.242 4.240 1.00 0.00 44 ARG A CA 18
ATOM 24753 C C . ARG A 1 43 ? -10.074 -11.145 5.298 1.00 0.00 44 ARG A C 18
ATOM 24754 O O . ARG A 1 43 ? -11.219 -11.527 5.064 1.00 0.00 44 ARG A O 18
ATOM 24775 N N . ASP A 1 44 ? -9.706 -10.628 6.461 1.00 0.00 45 ASP A N 18
ATOM 24776 C CA . ASP A 1 44 ? -10.641 -10.470 7.566 1.00 0.00 45 ASP A CA 18
ATOM 24777 C C . ASP A 1 44 ? -11.775 -9.529 7.172 1.00 0.00 45 ASP A C 18
ATOM 24778 O O . ASP A 1 44 ? -12.726 -9.335 7.929 1.00 0.00 45 ASP A O 18
ATOM 24787 N N . GLU A 1 45 ? -11.665 -8.952 5.975 1.00 0.00 46 GLU A N 18
ATOM 24788 C CA . GLU A 1 45 ? -12.677 -8.032 5.452 1.00 0.00 46 GLU A CA 18
ATOM 24789 C C . GLU A 1 45 ? -13.284 -7.165 6.558 1.00 0.00 46 GLU A C 18
ATOM 24790 O O . GLU A 1 45 ? -14.192 -7.592 7.272 1.00 0.00 46 GLU A O 18
ATOM 24802 N N . ASN A 1 46 ? -12.780 -5.943 6.687 1.00 0.00 47 ASN A N 18
ATOM 24803 C CA . ASN A 1 46 ? -13.274 -5.016 7.697 1.00 0.00 47 ASN A CA 18
ATOM 24804 C C . ASN A 1 46 ? -14.678 -4.534 7.349 1.00 0.00 47 ASN A C 18
ATOM 24805 O O . ASN A 1 46 ? -15.653 -4.912 7.999 1.00 0.00 47 ASN A O 18
ATOM 24816 N N . ASP A 1 47 ? -14.773 -3.699 6.319 1.00 0.00 48 ASP A N 18
ATOM 24817 C CA . ASP A 1 47 ? -16.055 -3.164 5.881 1.00 0.00 48 ASP A CA 18
ATOM 24818 C C . ASP A 1 47 ? -15.951 -2.625 4.458 1.00 0.00 48 ASP A C 18
ATOM 24819 O O . ASP A 1 47 ? -15.275 -3.209 3.610 1.00 0.00 48 ASP A O 18
ATOM 24828 N N . THR A 1 48 ? -16.623 -1.512 4.203 1.00 0.00 49 THR A N 18
ATOM 24829 C CA . THR A 1 48 ? -16.609 -0.893 2.882 1.00 0.00 49 THR A CA 18
ATOM 24830 C C . THR A 1 48 ? -15.197 -0.856 2.304 1.00 0.00 49 THR A C 18
ATOM 24831 O O . THR A 1 48 ? -14.220 -1.099 3.013 1.00 0.00 49 THR A O 18
ATOM 24842 N N . VAL A 1 49 ? -15.099 -0.550 1.014 1.00 0.00 50 VAL A N 18
ATOM 24843 C CA . VAL A 1 49 ? -13.806 -0.482 0.343 1.00 0.00 50 VAL A CA 18
ATOM 24844 C C . VAL A 1 49 ? -12.873 0.495 1.053 1.00 0.00 50 VAL A C 18
ATOM 24845 O O . VAL A 1 49 ? -11.661 0.285 1.103 1.00 0.00 50 VAL A O 18
ATOM 24858 N N . MET A 1 50 ? -13.444 1.563 1.597 1.00 0.00 51 MET A N 18
ATOM 24859 C CA . MET A 1 50 ? -12.660 2.570 2.302 1.00 0.00 51 MET A CA 18
ATOM 24860 C C . MET A 1 50 ? -11.726 1.918 3.317 1.00 0.00 51 MET A C 18
ATOM 24861 O O . MET A 1 50 ? -10.575 2.326 3.468 1.00 0.00 51 MET A O 18
ATOM 24875 N N . ASP A 1 51 ? -12.233 0.903 4.014 1.00 0.00 52 ASP A N 18
ATOM 24876 C CA . ASP A 1 51 ? -11.451 0.189 5.021 1.00 0.00 52 ASP A CA 18
ATOM 24877 C C . ASP A 1 51 ? -10.512 -0.826 4.374 1.00 0.00 52 ASP A C 18
ATOM 24878 O O . ASP A 1 51 ? -9.320 -0.860 4.676 1.00 0.00 52 ASP A O 18
ATOM 24887 N N . LYS A 1 52 ? -11.056 -1.651 3.482 1.00 0.00 53 LYS A N 18
ATOM 24888 C CA . LYS A 1 52 ? -10.260 -2.665 2.799 1.00 0.00 53 LYS A CA 18
ATOM 24889 C C . LYS A 1 52 ? -9.052 -2.035 2.117 1.00 0.00 53 LYS A C 18
ATOM 24890 O O . LYS A 1 52 ? -7.993 -2.651 2.011 1.00 0.00 53 LYS A O 18
ATOM 24909 N N . ALA A 1 53 ? -9.223 -0.799 1.655 1.00 0.00 54 ALA A N 18
ATOM 24910 C CA . ALA A 1 53 ? -8.152 -0.074 0.980 1.00 0.00 54 ALA A CA 18
ATOM 24911 C C . ALA A 1 53 ? -7.177 0.523 1.987 1.00 0.00 54 ALA A C 18
ATOM 24912 O O . ALA A 1 53 ? -5.963 0.478 1.791 1.00 0.00 54 ALA A O 18
ATOM 24919 N N . ARG A 1 54 ? -7.718 1.084 3.063 1.00 0.00 55 ARG A N 18
ATOM 24920 C CA . ARG A 1 54 ? -6.899 1.696 4.103 1.00 0.00 55 ARG A CA 18
ATOM 24921 C C . ARG A 1 54 ? -5.888 0.702 4.663 1.00 0.00 55 ARG A C 18
ATOM 24922 O O . ARG A 1 54 ? -4.727 1.043 4.889 1.00 0.00 55 ARG A O 18
ATOM 24943 N N . VAL A 1 55 ? -6.335 -0.530 4.891 1.00 0.00 56 VAL A N 18
ATOM 24944 C CA . VAL A 1 55 ? -5.467 -1.572 5.428 1.00 0.00 56 VAL A CA 18
ATOM 24945 C C . VAL A 1 55 ? -4.540 -2.126 4.351 1.00 0.00 56 VAL A C 18
ATOM 24946 O O . VAL A 1 55 ? -3.344 -2.303 4.580 1.00 0.00 56 VAL A O 18
ATOM 24959 N N . LEU A 1 56 ? -5.100 -2.398 3.178 1.00 0.00 57 LEU A N 18
ATOM 24960 C CA . LEU A 1 56 ? -4.325 -2.937 2.066 1.00 0.00 57 LEU A CA 18
ATOM 24961 C C . LEU A 1 56 ? -3.123 -2.050 1.752 1.00 0.00 57 LEU A C 18
ATOM 24962 O O . LEU A 1 56 ? -1.993 -2.529 1.660 1.00 0.00 57 LEU A O 18
ATOM 24978 N N . ILE A 1 57 ? -3.373 -0.755 1.587 1.00 0.00 58 ILE A N 18
ATOM 24979 C CA . ILE A 1 57 ? -2.310 0.196 1.280 1.00 0.00 58 ILE A CA 18
ATOM 24980 C C . ILE A 1 57 ? -1.359 0.363 2.462 1.00 0.00 58 ILE A C 18
ATOM 24981 O O . ILE A 1 57 ? -0.181 0.678 2.285 1.00 0.00 58 ILE A O 18
ATOM 24997 N N . ASP A 1 58 ? -1.877 0.149 3.667 1.00 0.00 59 ASP A N 18
ATOM 24998 C CA . ASP A 1 58 ? -1.073 0.275 4.879 1.00 0.00 59 ASP A CA 18
ATOM 24999 C C . ASP A 1 58 ? -0.078 -0.876 4.996 1.00 0.00 59 ASP A C 18
ATOM 25000 O O . ASP A 1 58 ? 1.101 -0.663 5.281 1.00 0.00 59 ASP A O 18
ATOM 25009 N N . LEU A 1 59 ? -0.561 -2.094 4.776 1.00 0.00 60 LEU A N 18
ATOM 25010 C CA . LEU A 1 59 ? 0.289 -3.279 4.857 1.00 0.00 60 LEU A CA 18
ATOM 25011 C C . LEU A 1 59 ? 1.490 -3.145 3.927 1.00 0.00 60 LEU A C 18
ATOM 25012 O O . LEU A 1 59 ? 2.633 -3.353 4.337 1.00 0.00 60 LEU A O 18
ATOM 25028 N N . VAL A 1 60 ? 1.222 -2.798 2.673 1.00 0.00 61 VAL A N 18
ATOM 25029 C CA . VAL A 1 60 ? 2.276 -2.635 1.681 1.00 0.00 61 VAL A CA 18
ATOM 25030 C C . VAL A 1 60 ? 3.408 -1.768 2.220 1.00 0.00 61 VAL A C 18
ATOM 25031 O O . VAL A 1 60 ? 4.563 -2.194 2.265 1.00 0.00 61 VAL A O 18
ATOM 25044 N N . THR A 1 61 ? 3.070 -0.549 2.627 1.00 0.00 62 THR A N 18
ATOM 25045 C CA . THR A 1 61 ? 4.061 0.377 3.162 1.00 0.00 62 THR A CA 18
ATOM 25046 C C . THR A 1 61 ? 4.896 -0.283 4.254 1.00 0.00 62 THR A C 18
ATOM 25047 O O . THR A 1 61 ? 6.114 -0.111 4.308 1.00 0.00 62 THR A O 18
ATOM 25058 N N . GLY A 1 62 ? 4.233 -1.039 5.124 1.00 0.00 63 GLY A N 18
ATOM 25059 C CA . GLY A 1 62 ? 4.932 -1.713 6.201 1.00 0.00 63 GLY A CA 18
ATOM 25060 C C . GLY A 1 62 ? 6.090 -2.554 5.702 1.00 0.00 63 GLY A C 18
ATOM 25061 O O . GLY A 1 62 ? 7.162 -2.568 6.306 1.00 0.00 63 GLY A O 18
ATOM 25065 N N . LYS A 1 63 ? 5.874 -3.255 4.594 1.00 0.00 64 LYS A N 18
ATOM 25066 C CA . LYS A 1 63 ? 6.908 -4.103 4.010 1.00 0.00 64 LYS A CA 18
ATOM 25067 C C . LYS A 1 63 ? 7.960 -3.256 3.300 1.00 0.00 64 LYS A C 18
ATOM 25068 O O . LYS A 1 63 ? 8.607 -3.713 2.358 1.00 0.00 64 LYS A O 18
ATOM 25087 N N . GLY A 1 64 ? 8.123 -2.020 3.760 1.00 0.00 65 GLY A N 18
ATOM 25088 C CA . GLY A 1 64 ? 9.097 -1.127 3.160 1.00 0.00 65 GLY A CA 18
ATOM 25089 C C . GLY A 1 64 ? 8.628 -0.563 1.833 1.00 0.00 65 GLY A C 18
ATOM 25090 O O . GLY A 1 64 ? 7.653 -1.049 1.259 1.00 0.00 65 GLY A O 18
ATOM 25094 N N . PRO A 1 65 ? 9.311 0.469 1.317 1.00 0.00 66 PRO A N 18
ATOM 25095 C CA . PRO A 1 65 ? 8.955 1.097 0.040 1.00 0.00 66 PRO A CA 18
ATOM 25096 C C . PRO A 1 65 ? 9.324 0.209 -1.149 1.00 0.00 66 PRO A C 18
ATOM 25097 O O . PRO A 1 65 ? 8.865 0.433 -2.269 1.00 0.00 66 PRO A O 18
ATOM 25108 N N . LYS A 1 66 ? 10.147 -0.801 -0.893 1.00 0.00 67 LYS A N 18
ATOM 25109 C CA . LYS A 1 66 ? 10.567 -1.724 -1.939 1.00 0.00 67 LYS A CA 18
ATOM 25110 C C . LYS A 1 66 ? 9.355 -2.419 -2.548 1.00 0.00 67 LYS A C 18
ATOM 25111 O O . LYS A 1 66 ? 9.399 -2.890 -3.685 1.00 0.00 67 LYS A O 18
ATOM 25130 N N . SER A 1 67 ? 8.270 -2.471 -1.780 1.00 0.00 68 SER A N 18
ATOM 25131 C CA . SER A 1 67 ? 7.033 -3.099 -2.232 1.00 0.00 68 SER A CA 18
ATOM 25132 C C . SER A 1 67 ? 6.261 -2.169 -3.161 1.00 0.00 68 SER A C 18
ATOM 25133 O O . SER A 1 67 ? 5.597 -2.618 -4.095 1.00 0.00 68 SER A O 18
ATOM 25141 N N . CYS A 1 68 ? 6.351 -0.868 -2.895 1.00 0.00 69 CYS A N 18
ATOM 25142 C CA . CYS A 1 68 ? 5.659 0.128 -3.707 1.00 0.00 69 CYS A CA 18
ATOM 25143 C C . CYS A 1 68 ? 5.789 -0.187 -5.194 1.00 0.00 69 CYS A C 18
ATOM 25144 O O . CYS A 1 68 ? 4.875 0.074 -5.976 1.00 0.00 69 CYS A O 18
ATOM 25152 N N . CYS A 1 69 ? 6.931 -0.747 -5.577 1.00 0.00 70 CYS A N 18
ATOM 25153 C CA . CYS A 1 69 ? 7.185 -1.096 -6.970 1.00 0.00 70 CYS A CA 18
ATOM 25154 C C . CYS A 1 69 ? 6.086 -2.001 -7.519 1.00 0.00 70 CYS A C 18
ATOM 25155 O O . CYS A 1 69 ? 5.420 -1.662 -8.499 1.00 0.00 70 CYS A O 18
ATOM 25163 N N . LYS A 1 70 ? 5.903 -3.155 -6.885 1.00 0.00 71 LYS A N 18
ATOM 25164 C CA . LYS A 1 70 ? 4.887 -4.110 -7.313 1.00 0.00 71 LYS A CA 18
ATOM 25165 C C . LYS A 1 70 ? 3.486 -3.520 -7.164 1.00 0.00 71 LYS A C 18
ATOM 25166 O O . LYS A 1 70 ? 2.557 -3.922 -7.862 1.00 0.00 71 LYS A O 18
ATOM 25185 N N . PHE A 1 71 ? 3.343 -2.567 -6.252 1.00 0.00 72 PHE A N 18
ATOM 25186 C CA . PHE A 1 71 ? 2.054 -1.927 -6.016 1.00 0.00 72 PHE A CA 18
ATOM 25187 C C . PHE A 1 71 ? 1.661 -1.046 -7.195 1.00 0.00 72 PHE A C 18
ATOM 25188 O O . PHE A 1 71 ? 0.616 -1.247 -7.813 1.00 0.00 72 PHE A O 18
ATOM 25205 N N . ILE A 1 72 ? 2.506 -0.069 -7.499 1.00 0.00 73 ILE A N 18
ATOM 25206 C CA . ILE A 1 72 ? 2.251 0.846 -8.602 1.00 0.00 73 ILE A CA 18
ATOM 25207 C C . ILE A 1 72 ? 2.170 0.102 -9.931 1.00 0.00 73 ILE A C 18
ATOM 25208 O O . ILE A 1 72 ? 1.264 0.334 -10.728 1.00 0.00 73 ILE A O 18
ATOM 25224 N N . LYS A 1 73 ? 3.129 -0.789 -10.163 1.00 0.00 74 LYS A N 18
ATOM 25225 C CA . LYS A 1 73 ? 3.175 -1.562 -11.401 1.00 0.00 74 LYS A CA 18
ATOM 25226 C C . LYS A 1 73 ? 1.915 -2.407 -11.583 1.00 0.00 74 LYS A C 18
ATOM 25227 O O . LYS A 1 73 ? 1.259 -2.346 -12.623 1.00 0.00 74 LYS A O 18
ATOM 25246 N N . HIS A 1 74 ? 1.583 -3.199 -10.571 1.00 0.00 75 HIS A N 18
ATOM 25247 C CA . HIS A 1 74 ? 0.406 -4.054 -10.636 1.00 0.00 75 HIS A CA 18
ATOM 25248 C C . HIS A 1 74 ? -0.861 -3.226 -10.812 1.00 0.00 75 HIS A C 18
ATOM 25249 O O . HIS A 1 74 ? -1.586 -3.381 -11.793 1.00 0.00 75 HIS A O 18
ATOM 25263 N N . LEU A 1 75 ? -1.126 -2.344 -9.857 1.00 0.00 76 LEU A N 18
ATOM 25264 C CA . LEU A 1 75 ? -2.313 -1.497 -9.909 1.00 0.00 76 LEU A CA 18
ATOM 25265 C C . LEU A 1 75 ? -2.573 -0.977 -11.322 1.00 0.00 76 LEU A C 18
ATOM 25266 O O . LEU A 1 75 ? -3.717 -0.743 -11.703 1.00 0.00 76 LEU A O 18
ATOM 25282 N N . CYS A 1 76 ? -1.507 -0.783 -12.085 1.00 0.00 77 CYS A N 18
ATOM 25283 C CA . CYS A 1 76 ? -1.633 -0.278 -13.447 1.00 0.00 77 CYS A CA 18
ATOM 25284 C C . CYS A 1 76 ? -2.180 -1.345 -14.389 1.00 0.00 77 CYS A C 18
ATOM 25285 O O . CYS A 1 76 ? -2.961 -1.043 -15.292 1.00 0.00 77 CYS A O 18
ATOM 25293 N N . GLU A 1 77 ? -1.752 -2.590 -14.194 1.00 0.00 78 GLU A N 18
ATOM 25294 C CA . GLU A 1 77 ? -2.190 -3.692 -15.054 1.00 0.00 78 GLU A CA 18
ATOM 25295 C C . GLU A 1 77 ? -3.645 -4.091 -14.782 1.00 0.00 78 GLU A C 18
ATOM 25296 O O . GLU A 1 77 ? -4.227 -4.861 -15.545 1.00 0.00 78 GLU A O 18
ATOM 25308 N N . GLU A 1 78 ? -4.238 -3.578 -13.688 1.00 0.00 79 GLU A N 18
ATOM 25309 C CA . GLU A 1 78 ? -5.640 -3.900 -13.321 1.00 0.00 79 GLU A CA 18
ATOM 25310 C C . GLU A 1 78 ? -6.526 -2.659 -13.395 1.00 0.00 79 GLU A C 18
ATOM 25311 O O . GLU A 1 78 ? -7.638 -2.709 -13.923 1.00 0.00 79 GLU A O 18
ATOM 25323 N N . ASP A 1 79 ? -6.026 -1.543 -12.858 1.00 0.00 80 ASP A N 18
ATOM 25324 C CA . ASP A 1 79 ? -6.752 -0.256 -12.840 1.00 0.00 80 ASP A CA 18
ATOM 25325 C C . ASP A 1 79 ? -5.997 0.799 -13.658 1.00 0.00 80 ASP A C 18
ATOM 25326 O O . ASP A 1 79 ? -5.119 1.473 -13.123 1.00 0.00 80 ASP A O 18
ATOM 25335 N N . PRO A 1 80 ? -6.304 0.968 -14.966 1.00 0.00 81 PRO A N 18
ATOM 25336 C CA . PRO A 1 80 ? -5.611 1.951 -15.800 1.00 0.00 81 PRO A CA 18
ATOM 25337 C C . PRO A 1 80 ? -6.209 3.352 -15.661 1.00 0.00 81 PRO A C 18
ATOM 25338 O O . PRO A 1 80 ? -5.622 4.334 -16.116 1.00 0.00 81 PRO A O 18
ATOM 25349 N N . GLN A 1 81 ? -7.374 3.436 -15.024 1.00 0.00 82 GLN A N 18
ATOM 25350 C CA . GLN A 1 81 ? -8.046 4.717 -14.817 1.00 0.00 82 GLN A CA 18
ATOM 25351 C C . GLN A 1 81 ? -7.405 5.476 -13.659 1.00 0.00 82 GLN A C 18
ATOM 25352 O O . GLN A 1 81 ? -6.899 6.584 -13.832 1.00 0.00 82 GLN A O 18
ATOM 25366 N N . LEU A 1 82 ? -7.428 4.865 -12.478 1.00 0.00 83 LEU A N 18
ATOM 25367 C CA . LEU A 1 82 ? -6.845 5.473 -11.287 1.00 0.00 83 LEU A CA 18
ATOM 25368 C C . LEU A 1 82 ? -5.328 5.548 -11.416 1.00 0.00 83 LEU A C 18
ATOM 25369 O O . LEU A 1 82 ? -4.708 6.543 -11.041 1.00 0.00 83 LEU A O 18
ATOM 25385 N N . ALA A 1 83 ? -4.736 4.485 -11.948 1.00 0.00 84 ALA A N 18
ATOM 25386 C CA . ALA A 1 83 ? -3.292 4.425 -12.125 1.00 0.00 84 ALA A CA 18
ATOM 25387 C C . ALA A 1 83 ? -2.807 5.523 -13.060 1.00 0.00 84 ALA A C 18
ATOM 25388 O O . ALA A 1 83 ? -1.622 5.849 -13.087 1.00 0.00 84 ALA A O 18
ATOM 25395 N N . SER A 1 84 ? -3.729 6.095 -13.824 1.00 0.00 85 SER A N 18
ATOM 25396 C CA . SER A 1 84 ? -3.389 7.161 -14.755 1.00 0.00 85 SER A CA 18
ATOM 25397 C C . SER A 1 84 ? -2.673 8.285 -14.021 1.00 0.00 85 SER A C 18
ATOM 25398 O O . SER A 1 84 ? -1.822 8.974 -14.583 1.00 0.00 85 SER A O 18
ATOM 25406 N N . LYS A 1 85 ? -3.026 8.454 -12.748 1.00 0.00 86 LYS A N 18
ATOM 25407 C CA . LYS A 1 85 ? -2.429 9.483 -11.893 1.00 0.00 86 LYS A CA 18
ATOM 25408 C C . LYS A 1 85 ? -1.167 8.955 -11.219 1.00 0.00 86 LYS A C 18
ATOM 25409 O O . LYS A 1 85 ? -0.182 9.676 -11.066 1.00 0.00 86 LYS A O 18
ATOM 25428 N N . MET A 1 86 ? -1.211 7.684 -10.816 1.00 0.00 87 MET A N 18
ATOM 25429 C CA . MET A 1 86 ? -0.082 7.023 -10.149 1.00 0.00 87 MET A CA 18
ATOM 25430 C C . MET A 1 86 ? 0.800 6.304 -11.167 1.00 0.00 87 MET A C 18
ATOM 25431 O O . MET A 1 86 ? 1.650 5.490 -10.805 1.00 0.00 87 MET A O 18
ATOM 25445 N N . GLY A 1 87 ? 0.585 6.614 -12.450 1.00 0.00 88 GLY A N 18
ATOM 25446 C CA . GLY A 1 87 ? 1.351 6.002 -13.538 1.00 0.00 88 GLY A CA 18
ATOM 25447 C C . GLY A 1 87 ? 2.491 6.885 -14.003 1.00 0.00 88 GLY A C 18
ATOM 25448 O O . GLY A 1 87 ? 2.742 6.999 -15.202 1.00 0.00 88 GLY A O 18
ATOM 25452 N N . LEU A 1 88 ? 3.167 7.518 -13.042 1.00 0.00 89 LEU A N 18
ATOM 25453 C CA . LEU A 1 88 ? 4.293 8.420 -13.319 1.00 0.00 89 LEU A CA 18
ATOM 25454 C C . LEU A 1 88 ? 5.076 7.992 -14.565 1.00 0.00 89 LEU A C 18
ATOM 25455 O O . LEU A 1 88 ? 5.626 8.826 -15.284 1.00 0.00 89 LEU A O 18
ATOM 25471 N N . HIS A 1 89 ? 5.115 6.687 -14.808 1.00 0.00 90 HIS A N 18
ATOM 25472 C CA . HIS A 1 89 ? 5.823 6.144 -15.962 1.00 0.00 90 HIS A CA 18
ATOM 25473 C C . HIS A 1 89 ? 5.513 4.662 -16.141 1.00 0.00 90 HIS A C 18
ATOM 25474 O O . HIS A 1 89 ? 4.681 4.333 -17.012 1.00 0.00 90 HIS A O 18
ATOM 25489 N N . ALA A 1 1 ? 12.728 11.243 1.260 1.00 0.00 2 ALA A N 19
ATOM 25490 C CA . ALA A 1 1 ? 12.340 11.671 -0.079 1.00 0.00 2 ALA A CA 19
ATOM 25491 C C . ALA A 1 1 ? 11.735 10.515 -0.869 1.00 0.00 2 ALA A C 19
ATOM 25492 O O . ALA A 1 1 ? 12.025 10.340 -2.052 1.00 0.00 2 ALA A O 19
ATOM 25501 N N . ASP A 1 2 ? 10.892 9.728 -0.207 1.00 0.00 3 ASP A N 19
ATOM 25502 C CA . ASP A 1 2 ? 10.247 8.588 -0.846 1.00 0.00 3 ASP A CA 19
ATOM 25503 C C . ASP A 1 2 ? 9.037 8.123 -0.040 1.00 0.00 3 ASP A C 19
ATOM 25504 O O . ASP A 1 2 ? 9.161 7.300 0.866 1.00 0.00 3 ASP A O 19
ATOM 25513 N N . GLN A 1 3 ? 7.864 8.659 -0.381 1.00 0.00 4 GLN A N 19
ATOM 25514 C CA . GLN A 1 3 ? 6.617 8.308 0.302 1.00 0.00 4 GLN A CA 19
ATOM 25515 C C . GLN A 1 3 ? 5.425 8.518 -0.623 1.00 0.00 4 GLN A C 19
ATOM 25516 O O . GLN A 1 3 ? 4.535 9.317 -0.333 1.00 0.00 4 GLN A O 19
ATOM 25530 N N . LEU A 1 4 ? 5.416 7.800 -1.741 1.00 0.00 5 LEU A N 19
ATOM 25531 C CA . LEU A 1 4 ? 4.334 7.915 -2.711 1.00 0.00 5 LEU A CA 19
ATOM 25532 C C . LEU A 1 4 ? 2.992 7.561 -2.079 1.00 0.00 5 LEU A C 19
ATOM 25533 O O . LEU A 1 4 ? 2.100 8.400 -1.993 1.00 0.00 5 LEU A O 19
ATOM 25549 N N . LEU A 1 5 ? 2.854 6.315 -1.642 1.00 0.00 6 LEU A N 19
ATOM 25550 C CA . LEU A 1 5 ? 1.612 5.861 -1.027 1.00 0.00 6 LEU A CA 19
ATOM 25551 C C . LEU A 1 5 ? 1.112 6.872 -0.002 1.00 0.00 6 LEU A C 19
ATOM 25552 O O . LEU A 1 5 ? -0.014 7.361 -0.097 1.00 0.00 6 LEU A O 19
ATOM 25568 N N . ARG A 1 6 ? 1.953 7.180 0.979 1.00 0.00 7 ARG A N 19
ATOM 25569 C CA . ARG A 1 6 ? 1.598 8.131 2.032 1.00 0.00 7 ARG A CA 19
ATOM 25570 C C . ARG A 1 6 ? 0.808 9.320 1.473 1.00 0.00 7 ARG A C 19
ATOM 25571 O O . ARG A 1 6 ? -0.327 9.568 1.877 1.00 0.00 7 ARG A O 19
ATOM 25592 N N . LYS A 1 7 ? 1.420 10.050 0.546 1.00 0.00 8 LYS A N 19
ATOM 25593 C CA . LYS A 1 7 ? 0.775 11.212 -0.060 1.00 0.00 8 LYS A CA 19
ATOM 25594 C C . LYS A 1 7 ? -0.454 10.807 -0.872 1.00 0.00 8 LYS A C 19
ATOM 25595 O O . LYS A 1 7 ? -1.499 11.451 -0.794 1.00 0.00 8 LYS A O 19
ATOM 25614 N N . LYS A 1 8 ? -0.322 9.738 -1.654 1.00 0.00 9 LYS A N 19
ATOM 25615 C CA . LYS A 1 8 ? -1.421 9.248 -2.485 1.00 0.00 9 LYS A CA 19
ATOM 25616 C C . LYS A 1 8 ? -2.404 8.427 -1.657 1.00 0.00 9 LYS A C 19
ATOM 25617 O O . LYS A 1 8 ? -3.334 7.825 -2.194 1.00 0.00 9 LYS A O 19
ATOM 25636 N N . ARG A 1 9 ? -2.187 8.405 -0.348 1.00 0.00 10 ARG A N 19
ATOM 25637 C CA . ARG A 1 9 ? -3.048 7.658 0.561 1.00 0.00 10 ARG A CA 19
ATOM 25638 C C . ARG A 1 9 ? -4.498 8.107 0.429 1.00 0.00 10 ARG A C 19
ATOM 25639 O O . ARG A 1 9 ? -5.417 7.290 0.492 1.00 0.00 10 ARG A O 19
ATOM 25660 N N . ARG A 1 10 ? -4.698 9.410 0.254 1.00 0.00 11 ARG A N 19
ATOM 25661 C CA . ARG A 1 10 ? -6.039 9.972 0.125 1.00 0.00 11 ARG A CA 19
ATOM 25662 C C . ARG A 1 10 ? -6.630 9.691 -1.259 1.00 0.00 11 ARG A C 19
ATOM 25663 O O . ARG A 1 10 ? -7.846 9.572 -1.408 1.00 0.00 11 ARG A O 19
ATOM 25684 N N . ILE A 1 11 ? -5.769 9.588 -2.266 1.00 0.00 12 ILE A N 19
ATOM 25685 C CA . ILE A 1 11 ? -6.218 9.324 -3.630 1.00 0.00 12 ILE A CA 19
ATOM 25686 C C . ILE A 1 11 ? -6.616 7.858 -3.810 1.00 0.00 12 ILE A C 19
ATOM 25687 O O . ILE A 1 11 ? -7.791 7.545 -4.004 1.00 0.00 12 ILE A O 19
ATOM 25703 N N . PHE A 1 12 ? -5.632 6.966 -3.756 1.00 0.00 13 PHE A N 19
ATOM 25704 C CA . PHE A 1 12 ? -5.885 5.538 -3.924 1.00 0.00 13 PHE A CA 19
ATOM 25705 C C . PHE A 1 12 ? -7.055 5.074 -3.059 1.00 0.00 13 PHE A C 19
ATOM 25706 O O . PHE A 1 12 ? -7.995 4.454 -3.555 1.00 0.00 13 PHE A O 19
ATOM 25723 N N . ILE A 1 13 ? -6.988 5.365 -1.763 1.00 0.00 14 ILE A N 19
ATOM 25724 C CA . ILE A 1 13 ? -8.040 4.961 -0.838 1.00 0.00 14 ILE A CA 19
ATOM 25725 C C . ILE A 1 13 ? -9.419 5.387 -1.336 1.00 0.00 14 ILE A C 19
ATOM 25726 O O . ILE A 1 13 ? -10.348 4.578 -1.380 1.00 0.00 14 ILE A O 19
ATOM 25742 N N . HIS A 1 14 ? -9.551 6.662 -1.712 1.00 0.00 15 HIS A N 19
ATOM 25743 C CA . HIS A 1 14 ? -10.820 7.211 -2.209 1.00 0.00 15 HIS A CA 19
ATOM 25744 C C . HIS A 1 14 ? -10.907 7.103 -3.729 1.00 0.00 15 HIS A C 19
ATOM 25745 O O . HIS A 1 14 ? -11.074 8.107 -4.421 1.00 0.00 15 HIS A O 19
ATOM 25759 N N . SER A 1 15 ? -10.793 5.882 -4.243 1.00 0.00 16 SER A N 19
ATOM 25760 C CA . SER A 1 15 ? -10.859 5.655 -5.682 1.00 0.00 16 SER A CA 19
ATOM 25761 C C . SER A 1 15 ? -10.937 4.164 -6.005 1.00 0.00 16 SER A C 19
ATOM 25762 O O . SER A 1 15 ? -11.876 3.709 -6.657 1.00 0.00 16 SER A O 19
ATOM 25770 N N . VAL A 1 16 ? -9.941 3.413 -5.549 1.00 0.00 17 VAL A N 19
ATOM 25771 C CA . VAL A 1 16 ? -9.886 1.974 -5.794 1.00 0.00 17 VAL A CA 19
ATOM 25772 C C . VAL A 1 16 ? -11.261 1.325 -5.658 1.00 0.00 17 VAL A C 19
ATOM 25773 O O . VAL A 1 16 ? -11.972 1.551 -4.679 1.00 0.00 17 VAL A O 19
ATOM 25786 N N . GLY A 1 17 ? -11.623 0.506 -6.648 1.00 0.00 18 GLY A N 19
ATOM 25787 C CA . GLY A 1 17 ? -12.908 -0.184 -6.631 1.00 0.00 18 GLY A CA 19
ATOM 25788 C C . GLY A 1 17 ? -12.840 -1.502 -5.884 1.00 0.00 18 GLY A C 19
ATOM 25789 O O . GLY A 1 17 ? -11.775 -2.111 -5.783 1.00 0.00 18 GLY A O 19
ATOM 25793 N N . ALA A 1 18 ? -13.978 -1.942 -5.356 1.00 0.00 19 ALA A N 19
ATOM 25794 C CA . ALA A 1 18 ? -14.039 -3.197 -4.614 1.00 0.00 19 ALA A CA 19
ATOM 25795 C C . ALA A 1 18 ? -13.440 -4.347 -5.418 1.00 0.00 19 ALA A C 19
ATOM 25796 O O . ALA A 1 18 ? -12.951 -5.323 -4.852 1.00 0.00 19 ALA A O 19
ATOM 25803 N N . GLY A 1 19 ? -13.483 -4.225 -6.742 1.00 0.00 20 GLY A N 19
ATOM 25804 C CA . GLY A 1 19 ? -12.942 -5.265 -7.599 1.00 0.00 20 GLY A CA 19
ATOM 25805 C C . GLY A 1 19 ? -11.426 -5.246 -7.653 1.00 0.00 20 GLY A C 19
ATOM 25806 O O . GLY A 1 19 ? -10.772 -6.216 -7.271 1.00 0.00 20 GLY A O 19
ATOM 25810 N N . THR A 1 20 ? -10.867 -4.138 -8.130 1.00 0.00 21 THR A N 19
ATOM 25811 C CA . THR A 1 20 ? -9.419 -3.992 -8.235 1.00 0.00 21 THR A CA 19
ATOM 25812 C C . THR A 1 20 ? -8.717 -4.533 -6.991 1.00 0.00 21 THR A C 19
ATOM 25813 O O . THR A 1 20 ? -7.658 -5.144 -7.088 1.00 0.00 21 THR A O 19
ATOM 25824 N N . ILE A 1 21 ? -9.309 -4.298 -5.828 1.00 0.00 22 ILE A N 19
ATOM 25825 C CA . ILE A 1 21 ? -8.732 -4.759 -4.572 1.00 0.00 22 ILE A CA 19
ATOM 25826 C C . ILE A 1 21 ? -8.407 -6.252 -4.635 1.00 0.00 22 ILE A C 19
ATOM 25827 O O . ILE A 1 21 ? -7.254 -6.652 -4.480 1.00 0.00 22 ILE A O 19
ATOM 25843 N N . ASN A 1 22 ? -9.430 -7.068 -4.856 1.00 0.00 23 ASN A N 19
ATOM 25844 C CA . ASN A 1 22 ? -9.252 -8.515 -4.929 1.00 0.00 23 ASN A CA 19
ATOM 25845 C C . ASN A 1 22 ? -8.140 -8.892 -5.902 1.00 0.00 23 ASN A C 19
ATOM 25846 O O . ASN A 1 22 ? -7.372 -9.820 -5.648 1.00 0.00 23 ASN A O 19
ATOM 25857 N N . ALA A 1 23 ? -8.060 -8.175 -7.017 1.00 0.00 24 ALA A N 19
ATOM 25858 C CA . ALA A 1 23 ? -7.043 -8.446 -8.029 1.00 0.00 24 ALA A CA 19
ATOM 25859 C C . ALA A 1 23 ? -5.683 -7.900 -7.610 1.00 0.00 24 ALA A C 19
ATOM 25860 O O . ALA A 1 23 ? -4.641 -8.410 -8.024 1.00 0.00 24 ALA A O 19
ATOM 25867 N N . LEU A 1 24 ? -5.703 -6.852 -6.799 1.00 0.00 25 LEU A N 19
ATOM 25868 C CA . LEU A 1 24 ? -4.479 -6.218 -6.332 1.00 0.00 25 LEU A CA 19
ATOM 25869 C C . LEU A 1 24 ? -3.775 -7.068 -5.278 1.00 0.00 25 LEU A C 19
ATOM 25870 O O . LEU A 1 24 ? -2.619 -7.449 -5.455 1.00 0.00 25 LEU A O 19
ATOM 25886 N N . LEU A 1 25 ? -4.467 -7.361 -4.179 1.00 0.00 26 LEU A N 19
ATOM 25887 C CA . LEU A 1 25 ? -3.875 -8.162 -3.112 1.00 0.00 26 LEU A CA 19
ATOM 25888 C C . LEU A 1 25 ? -3.424 -9.514 -3.643 1.00 0.00 26 LEU A C 19
ATOM 25889 O O . LEU A 1 25 ? -2.396 -10.048 -3.223 1.00 0.00 26 LEU A O 19
ATOM 25905 N N . ASP A 1 26 ? -4.193 -10.061 -4.575 1.00 0.00 27 ASP A N 19
ATOM 25906 C CA . ASP A 1 26 ? -3.865 -11.350 -5.171 1.00 0.00 27 ASP A CA 19
ATOM 25907 C C . ASP A 1 26 ? -2.474 -11.309 -5.794 1.00 0.00 27 ASP A C 19
ATOM 25908 O O . ASP A 1 26 ? -1.679 -12.236 -5.628 1.00 0.00 27 ASP A O 19
ATOM 25917 N N . CYS A 1 27 ? -2.184 -10.226 -6.509 1.00 0.00 28 CYS A N 19
ATOM 25918 C CA . CYS A 1 27 ? -0.887 -10.061 -7.154 1.00 0.00 28 CYS A CA 19
ATOM 25919 C C . CYS A 1 27 ? 0.227 -9.933 -6.117 1.00 0.00 28 CYS A C 19
ATOM 25920 O O . CYS A 1 27 ? 1.348 -10.390 -6.339 1.00 0.00 28 CYS A O 19
ATOM 25928 N N . LEU A 1 28 ? -0.087 -9.311 -4.985 1.00 0.00 29 LEU A N 19
ATOM 25929 C CA . LEU A 1 28 ? 0.891 -9.129 -3.919 1.00 0.00 29 LEU A CA 19
ATOM 25930 C C . LEU A 1 28 ? 1.371 -10.476 -3.389 1.00 0.00 29 LEU A C 19
ATOM 25931 O O . LEU A 1 28 ? 2.537 -10.629 -3.026 1.00 0.00 29 LEU A O 19
ATOM 25947 N N . LEU A 1 29 ? 0.472 -11.453 -3.356 1.00 0.00 30 LEU A N 19
ATOM 25948 C CA . LEU A 1 29 ? 0.818 -12.787 -2.879 1.00 0.00 30 LEU A CA 19
ATOM 25949 C C . LEU A 1 29 ? 1.788 -13.455 -3.845 1.00 0.00 30 LEU A C 19
ATOM 25950 O O . LEU A 1 29 ? 2.732 -14.128 -3.430 1.00 0.00 30 LEU A O 19
ATOM 25966 N N . GLU A 1 30 ? 1.547 -13.259 -5.137 1.00 0.00 31 GLU A N 19
ATOM 25967 C CA . GLU A 1 30 ? 2.396 -13.837 -6.171 1.00 0.00 31 GLU A CA 19
ATOM 25968 C C . GLU A 1 30 ? 3.845 -13.393 -5.994 1.00 0.00 31 GLU A C 19
ATOM 25969 O O . GLU A 1 30 ? 4.773 -14.171 -6.213 1.00 0.00 31 GLU A O 19
ATOM 25981 N N . ASP A 1 31 ? 4.031 -12.138 -5.594 1.00 0.00 32 ASP A N 19
ATOM 25982 C CA . ASP A 1 31 ? 5.368 -11.595 -5.383 1.00 0.00 32 ASP A CA 19
ATOM 25983 C C . ASP A 1 31 ? 5.960 -12.120 -4.080 1.00 0.00 32 ASP A C 19
ATOM 25984 O O . ASP A 1 31 ? 7.177 -12.129 -3.896 1.00 0.00 32 ASP A O 19
ATOM 25993 N N . GLU A 1 32 ? 5.083 -12.558 -3.182 1.00 0.00 33 GLU A N 19
ATOM 25994 C CA . GLU A 1 32 ? 5.497 -13.091 -1.889 1.00 0.00 33 GLU A CA 19
ATOM 25995 C C . GLU A 1 32 ? 6.064 -11.991 -0.997 1.00 0.00 33 GLU A C 19
ATOM 25996 O O . GLU A 1 32 ? 6.907 -12.248 -0.139 1.00 0.00 33 GLU A O 19
ATOM 26008 N N . VAL A 1 33 ? 5.590 -10.766 -1.203 1.00 0.00 34 VAL A N 19
ATOM 26009 C CA . VAL A 1 33 ? 6.047 -9.630 -0.412 1.00 0.00 34 VAL A CA 19
ATOM 26010 C C . VAL A 1 33 ? 5.424 -9.655 0.980 1.00 0.00 34 VAL A C 19
ATOM 26011 O O . VAL A 1 33 ? 6.090 -9.369 1.974 1.00 0.00 34 VAL A O 19
ATOM 26024 N N . ILE A 1 34 ? 4.137 -10.004 1.045 1.00 0.00 35 ILE A N 19
ATOM 26025 C CA . ILE A 1 34 ? 3.407 -10.078 2.315 1.00 0.00 35 ILE A CA 19
ATOM 26026 C C . ILE A 1 34 ? 3.538 -11.476 2.922 1.00 0.00 35 ILE A C 19
ATOM 26027 O O . ILE A 1 34 ? 4.356 -12.278 2.473 1.00 0.00 35 ILE A O 19
ATOM 26043 N N . SER A 1 35 ? 2.733 -11.765 3.951 1.00 0.00 36 SER A N 19
ATOM 26044 C CA . SER A 1 35 ? 2.763 -13.070 4.630 1.00 0.00 36 SER A CA 19
ATOM 26045 C C . SER A 1 35 ? 1.374 -13.459 5.117 1.00 0.00 36 SER A C 19
ATOM 26046 O O . SER A 1 35 ? 0.489 -12.615 5.239 1.00 0.00 36 SER A O 19
ATOM 26054 N N . GLN A 1 36 ? 1.196 -14.746 5.403 1.00 0.00 37 GLN A N 19
ATOM 26055 C CA . GLN A 1 36 ? -0.083 -15.249 5.887 1.00 0.00 37 GLN A CA 19
ATOM 26056 C C . GLN A 1 36 ? -0.637 -14.339 6.977 1.00 0.00 37 GLN A C 19
ATOM 26057 O O . GLN A 1 36 ? -1.846 -14.277 7.193 1.00 0.00 37 GLN A O 19
ATOM 26071 N N . GLU A 1 37 ? 0.258 -13.629 7.657 1.00 0.00 38 GLU A N 19
ATOM 26072 C CA . GLU A 1 37 ? -0.145 -12.717 8.720 1.00 0.00 38 GLU A CA 19
ATOM 26073 C C . GLU A 1 37 ? -0.886 -11.516 8.144 1.00 0.00 38 GLU A C 19
ATOM 26074 O O . GLU A 1 37 ? -2.039 -11.257 8.492 1.00 0.00 38 GLU A O 19
ATOM 26086 N N . ASP A 1 38 ? -0.217 -10.790 7.257 1.00 0.00 39 ASP A N 19
ATOM 26087 C CA . ASP A 1 38 ? -0.810 -9.620 6.624 1.00 0.00 39 ASP A CA 19
ATOM 26088 C C . ASP A 1 38 ? -1.978 -10.027 5.732 1.00 0.00 39 ASP A C 19
ATOM 26089 O O . ASP A 1 38 ? -3.061 -9.448 5.812 1.00 0.00 39 ASP A O 19
ATOM 26098 N N . MET A 1 39 ? -1.755 -11.033 4.890 1.00 0.00 40 MET A N 19
ATOM 26099 C CA . MET A 1 39 ? -2.797 -11.521 3.994 1.00 0.00 40 MET A CA 19
ATOM 26100 C C . MET A 1 39 ? -4.113 -11.683 4.747 1.00 0.00 40 MET A C 19
ATOM 26101 O O . MET A 1 39 ? -5.190 -11.441 4.202 1.00 0.00 40 MET A O 19
ATOM 26115 N N . ASN A 1 40 ? -4.010 -12.093 6.007 1.00 0.00 41 ASN A N 19
ATOM 26116 C CA . ASN A 1 40 ? -5.184 -12.290 6.849 1.00 0.00 41 ASN A CA 19
ATOM 26117 C C . ASN A 1 40 ? -5.802 -10.956 7.246 1.00 0.00 41 ASN A C 19
ATOM 26118 O O . ASN A 1 40 ? -7.022 -10.833 7.350 1.00 0.00 41 ASN A O 19
ATOM 26129 N N . LYS A 1 41 ? -4.953 -9.958 7.476 1.00 0.00 42 LYS A N 19
ATOM 26130 C CA . LYS A 1 41 ? -5.426 -8.638 7.870 1.00 0.00 42 LYS A CA 19
ATOM 26131 C C . LYS A 1 41 ? -6.480 -8.114 6.887 1.00 0.00 42 LYS A C 19
ATOM 26132 O O . LYS A 1 41 ? -7.542 -7.650 7.297 1.00 0.00 42 LYS A O 19
ATOM 26151 N N . VAL A 1 42 ? -6.176 -8.186 5.593 1.00 0.00 43 VAL A N 19
ATOM 26152 C CA . VAL A 1 42 ? -7.105 -7.713 4.566 1.00 0.00 43 VAL A CA 19
ATOM 26153 C C . VAL A 1 42 ? -8.306 -8.643 4.415 1.00 0.00 43 VAL A C 19
ATOM 26154 O O . VAL A 1 42 ? -9.431 -8.188 4.207 1.00 0.00 43 VAL A O 19
ATOM 26167 N N . ARG A 1 43 ? -8.063 -9.947 4.512 1.00 0.00 44 ARG A N 19
ATOM 26168 C CA . ARG A 1 43 ? -9.131 -10.934 4.373 1.00 0.00 44 ARG A CA 19
ATOM 26169 C C . ARG A 1 43 ? -10.172 -10.762 5.469 1.00 0.00 44 ARG A C 19
ATOM 26170 O O . ARG A 1 43 ? -11.350 -11.063 5.278 1.00 0.00 44 ARG A O 19
ATOM 26191 N N . ASP A 1 44 ? -9.728 -10.277 6.618 1.00 0.00 45 ASP A N 19
ATOM 26192 C CA . ASP A 1 44 ? -10.617 -10.062 7.750 1.00 0.00 45 ASP A CA 19
ATOM 26193 C C . ASP A 1 44 ? -11.860 -9.284 7.318 1.00 0.00 45 ASP A C 19
ATOM 26194 O O . ASP A 1 44 ? -12.922 -9.397 7.931 1.00 0.00 45 ASP A O 19
ATOM 26203 N N . GLU A 1 45 ? -11.710 -8.495 6.259 1.00 0.00 46 GLU A N 19
ATOM 26204 C CA . GLU A 1 45 ? -12.811 -7.695 5.738 1.00 0.00 46 GLU A CA 19
ATOM 26205 C C . GLU A 1 45 ? -13.482 -6.902 6.855 1.00 0.00 46 GLU A C 19
ATOM 26206 O O . GLU A 1 45 ? -14.365 -7.407 7.547 1.00 0.00 46 GLU A O 19
ATOM 26218 N N . ASN A 1 46 ? -13.050 -5.657 7.025 1.00 0.00 47 ASN A N 19
ATOM 26219 C CA . ASN A 1 46 ? -13.601 -4.789 8.057 1.00 0.00 47 ASN A CA 19
ATOM 26220 C C . ASN A 1 46 ? -14.981 -4.273 7.658 1.00 0.00 47 ASN A C 19
ATOM 26221 O O . ASN A 1 46 ? -15.977 -4.565 8.320 1.00 0.00 47 ASN A O 19
ATOM 26232 N N . ASP A 1 47 ? -15.033 -3.501 6.575 1.00 0.00 48 ASP A N 19
ATOM 26233 C CA . ASP A 1 47 ? -16.290 -2.943 6.089 1.00 0.00 48 ASP A CA 19
ATOM 26234 C C . ASP A 1 47 ? -16.179 -2.540 4.623 1.00 0.00 48 ASP A C 19
ATOM 26235 O O . ASP A 1 47 ? -15.551 -3.233 3.822 1.00 0.00 48 ASP A O 19
ATOM 26244 N N . THR A 1 48 ? -16.797 -1.417 4.281 1.00 0.00 49 THR A N 19
ATOM 26245 C CA . THR A 1 48 ? -16.780 -0.914 2.912 1.00 0.00 49 THR A CA 19
ATOM 26246 C C . THR A 1 48 ? -15.361 -0.871 2.354 1.00 0.00 49 THR A C 19
ATOM 26247 O O . THR A 1 48 ? -14.401 -1.226 3.038 1.00 0.00 49 THR A O 19
ATOM 26258 N N . VAL A 1 49 ? -15.240 -0.431 1.105 1.00 0.00 50 VAL A N 19
ATOM 26259 C CA . VAL A 1 49 ? -13.943 -0.340 0.445 1.00 0.00 50 VAL A CA 19
ATOM 26260 C C . VAL A 1 49 ? -13.012 0.611 1.200 1.00 0.00 50 VAL A C 19
ATOM 26261 O O . VAL A 1 49 ? -11.836 0.312 1.399 1.00 0.00 50 VAL A O 19
ATOM 26274 N N . MET A 1 50 ? -13.541 1.758 1.609 1.00 0.00 51 MET A N 19
ATOM 26275 C CA . MET A 1 50 ? -12.753 2.750 2.333 1.00 0.00 51 MET A CA 19
ATOM 26276 C C . MET A 1 50 ? -11.846 2.092 3.372 1.00 0.00 51 MET A C 19
ATOM 26277 O O . MET A 1 50 ? -10.703 2.507 3.562 1.00 0.00 51 MET A O 19
ATOM 26291 N N . ASP A 1 51 ? -12.365 1.065 4.045 1.00 0.00 52 ASP A N 19
ATOM 26292 C CA . ASP A 1 51 ? -11.606 0.347 5.071 1.00 0.00 52 ASP A CA 19
ATOM 26293 C C . ASP A 1 51 ? -10.675 -0.693 4.446 1.00 0.00 52 ASP A C 19
ATOM 26294 O O . ASP A 1 51 ? -9.492 -0.757 4.778 1.00 0.00 52 ASP A O 19
ATOM 26303 N N . LYS A 1 52 ? -11.216 -1.507 3.542 1.00 0.00 53 LYS A N 19
ATOM 26304 C CA . LYS A 1 52 ? -10.427 -2.542 2.878 1.00 0.00 53 LYS A CA 19
ATOM 26305 C C . LYS A 1 52 ? -9.187 -1.945 2.224 1.00 0.00 53 LYS A C 19
ATOM 26306 O O . LYS A 1 52 ? -8.148 -2.597 2.133 1.00 0.00 53 LYS A O 19
ATOM 26325 N N . ALA A 1 53 ? -9.305 -0.702 1.767 1.00 0.00 54 ALA A N 19
ATOM 26326 C CA . ALA A 1 53 ? -8.194 -0.012 1.119 1.00 0.00 54 ALA A CA 19
ATOM 26327 C C . ALA A 1 53 ? -7.219 0.542 2.152 1.00 0.00 54 ALA A C 19
ATOM 26328 O O . ALA A 1 53 ? -6.013 0.316 2.064 1.00 0.00 54 ALA A O 19
ATOM 26335 N N . ARG A 1 54 ? -7.753 1.265 3.132 1.00 0.00 55 ARG A N 19
ATOM 26336 C CA . ARG A 1 54 ? -6.938 1.854 4.189 1.00 0.00 55 ARG A CA 19
ATOM 26337 C C . ARG A 1 54 ? -5.877 0.873 4.678 1.00 0.00 55 ARG A C 19
ATOM 26338 O O . ARG A 1 54 ? -4.701 1.219 4.799 1.00 0.00 55 ARG A O 19
ATOM 26359 N N . VAL A 1 55 ? -6.301 -0.350 4.967 1.00 0.00 56 VAL A N 19
ATOM 26360 C CA . VAL A 1 55 ? -5.389 -1.376 5.455 1.00 0.00 56 VAL A CA 19
ATOM 26361 C C . VAL A 1 55 ? -4.500 -1.915 4.338 1.00 0.00 56 VAL A C 19
ATOM 26362 O O . VAL A 1 55 ? -3.289 -2.040 4.507 1.00 0.00 56 VAL A O 19
ATOM 26375 N N . LEU A 1 56 ? -5.104 -2.240 3.199 1.00 0.00 57 LEU A N 19
ATOM 26376 C CA . LEU A 1 56 ? -4.355 -2.775 2.067 1.00 0.00 57 LEU A CA 19
ATOM 26377 C C . LEU A 1 56 ? -3.128 -1.920 1.759 1.00 0.00 57 LEU A C 19
ATOM 26378 O O . LEU A 1 56 ? -2.003 -2.420 1.731 1.00 0.00 57 LEU A O 19
ATOM 26394 N N . ILE A 1 57 ? -3.348 -0.631 1.528 1.00 0.00 58 ILE A N 19
ATOM 26395 C CA . ILE A 1 57 ? -2.255 0.284 1.217 1.00 0.00 58 ILE A CA 19
ATOM 26396 C C . ILE A 1 57 ? -1.270 0.389 2.380 1.00 0.00 58 ILE A C 19
ATOM 26397 O O . ILE A 1 57 ? -0.074 0.606 2.176 1.00 0.00 58 ILE A O 19
ATOM 26413 N N . ASP A 1 58 ? -1.778 0.235 3.600 1.00 0.00 59 ASP A N 19
ATOM 26414 C CA . ASP A 1 58 ? -0.940 0.316 4.792 1.00 0.00 59 ASP A CA 19
ATOM 26415 C C . ASP A 1 58 ? 0.052 -0.844 4.860 1.00 0.00 59 ASP A C 19
ATOM 26416 O O . ASP A 1 58 ? 1.234 -0.644 5.139 1.00 0.00 59 ASP A O 19
ATOM 26425 N N . LEU A 1 59 ? -0.436 -2.055 4.610 1.00 0.00 60 LEU A N 19
ATOM 26426 C CA . LEU A 1 59 ? 0.412 -3.246 4.651 1.00 0.00 60 LEU A CA 19
ATOM 26427 C C . LEU A 1 59 ? 1.573 -3.132 3.665 1.00 0.00 60 LEU A C 19
ATOM 26428 O O . LEU A 1 59 ? 2.730 -3.340 4.029 1.00 0.00 60 LEU A O 19
ATOM 26444 N N . VAL A 1 60 ? 1.257 -2.804 2.415 1.00 0.00 61 VAL A N 19
ATOM 26445 C CA . VAL A 1 60 ? 2.277 -2.668 1.381 1.00 0.00 61 VAL A CA 19
ATOM 26446 C C . VAL A 1 60 ? 3.462 -1.855 1.885 1.00 0.00 61 VAL A C 19
ATOM 26447 O O . VAL A 1 60 ? 4.604 -2.315 1.849 1.00 0.00 61 VAL A O 19
ATOM 26460 N N . THR A 1 61 ? 3.187 -0.645 2.359 1.00 0.00 62 THR A N 19
ATOM 26461 C CA . THR A 1 61 ? 4.237 0.226 2.873 1.00 0.00 62 THR A CA 19
ATOM 26462 C C . THR A 1 61 ? 4.989 -0.451 4.014 1.00 0.00 62 THR A C 19
ATOM 26463 O O . THR A 1 61 ? 6.220 -0.482 4.028 1.00 0.00 62 THR A O 19
ATOM 26474 N N . GLY A 1 62 ? 4.240 -0.992 4.967 1.00 0.00 63 GLY A N 19
ATOM 26475 C CA . GLY A 1 62 ? 4.851 -1.660 6.099 1.00 0.00 63 GLY A CA 19
ATOM 26476 C C . GLY A 1 62 ? 6.002 -2.560 5.689 1.00 0.00 63 GLY A C 19
ATOM 26477 O O . GLY A 1 62 ? 7.058 -2.553 6.321 1.00 0.00 63 GLY A O 19
ATOM 26481 N N . LYS A 1 63 ? 5.798 -3.329 4.624 1.00 0.00 64 LYS A N 19
ATOM 26482 C CA . LYS A 1 63 ? 6.827 -4.233 4.122 1.00 0.00 64 LYS A CA 19
ATOM 26483 C C . LYS A 1 63 ? 7.884 -3.458 3.346 1.00 0.00 64 LYS A C 19
ATOM 26484 O O . LYS A 1 63 ? 8.493 -3.978 2.411 1.00 0.00 64 LYS A O 19
ATOM 26503 N N . GLY A 1 64 ? 8.092 -2.204 3.741 1.00 0.00 65 GLY A N 19
ATOM 26504 C CA . GLY A 1 64 ? 9.073 -1.362 3.078 1.00 0.00 65 GLY A CA 19
ATOM 26505 C C . GLY A 1 64 ? 8.546 -0.776 1.782 1.00 0.00 65 GLY A C 19
ATOM 26506 O O . GLY A 1 64 ? 7.561 -1.267 1.231 1.00 0.00 65 GLY A O 19
ATOM 26510 N N . PRO A 1 65 ? 9.189 0.282 1.267 1.00 0.00 66 PRO A N 19
ATOM 26511 C CA . PRO A 1 65 ? 8.773 0.932 0.021 1.00 0.00 66 PRO A CA 19
ATOM 26512 C C . PRO A 1 65 ? 9.151 0.101 -1.206 1.00 0.00 66 PRO A C 19
ATOM 26513 O O . PRO A 1 65 ? 8.661 0.344 -2.307 1.00 0.00 66 PRO A O 19
ATOM 26524 N N . LYS A 1 66 ? 10.018 -0.887 -1.002 1.00 0.00 67 LYS A N 19
ATOM 26525 C CA . LYS A 1 66 ? 10.447 -1.755 -2.089 1.00 0.00 67 LYS A CA 19
ATOM 26526 C C . LYS A 1 66 ? 9.239 -2.420 -2.735 1.00 0.00 67 LYS A C 19
ATOM 26527 O O . LYS A 1 66 ? 9.290 -2.855 -3.886 1.00 0.00 67 LYS A O 19
ATOM 26546 N N . SER A 1 67 ? 8.148 -2.485 -1.978 1.00 0.00 68 SER A N 19
ATOM 26547 C CA . SER A 1 67 ? 6.910 -3.084 -2.458 1.00 0.00 68 SER A CA 19
ATOM 26548 C C . SER A 1 67 ? 6.171 -2.123 -3.381 1.00 0.00 68 SER A C 19
ATOM 26549 O O . SER A 1 67 ? 5.489 -2.541 -4.317 1.00 0.00 68 SER A O 19
ATOM 26557 N N . CYS A 1 68 ? 6.309 -0.830 -3.105 1.00 0.00 69 CYS A N 19
ATOM 26558 C CA . CYS A 1 68 ? 5.654 0.198 -3.904 1.00 0.00 69 CYS A CA 19
ATOM 26559 C C . CYS A 1 68 ? 5.829 -0.067 -5.397 1.00 0.00 69 CYS A C 19
ATOM 26560 O O . CYS A 1 68 ? 4.859 -0.081 -6.153 1.00 0.00 69 CYS A O 19
ATOM 26568 N N . CYS A 1 69 ? 7.074 -0.273 -5.814 1.00 0.00 70 CYS A N 19
ATOM 26569 C CA . CYS A 1 69 ? 7.377 -0.533 -7.218 1.00 0.00 70 CYS A CA 19
ATOM 26570 C C . CYS A 1 69 ? 6.425 -1.572 -7.805 1.00 0.00 70 CYS A C 19
ATOM 26571 O O . CYS A 1 69 ? 5.835 -1.359 -8.864 1.00 0.00 70 CYS A O 19
ATOM 26579 N N . LYS A 1 70 ? 6.287 -2.698 -7.114 1.00 0.00 71 LYS A N 19
ATOM 26580 C CA . LYS A 1 70 ? 5.411 -3.774 -7.571 1.00 0.00 71 LYS A CA 19
ATOM 26581 C C . LYS A 1 70 ? 3.943 -3.391 -7.421 1.00 0.00 71 LYS A C 19
ATOM 26582 O O . LYS A 1 70 ? 3.077 -3.935 -8.107 1.00 0.00 71 LYS A O 19
ATOM 26601 N N . PHE A 1 71 ? 3.666 -2.456 -6.519 1.00 0.00 72 PHE A N 19
ATOM 26602 C CA . PHE A 1 71 ? 2.299 -2.004 -6.278 1.00 0.00 72 PHE A CA 19
ATOM 26603 C C . PHE A 1 71 ? 1.803 -1.126 -7.422 1.00 0.00 72 PHE A C 19
ATOM 26604 O O . PHE A 1 71 ? 0.735 -1.368 -7.986 1.00 0.00 72 PHE A O 19
ATOM 26621 N N . ILE A 1 72 ? 2.581 -0.103 -7.758 1.00 0.00 73 ILE A N 19
ATOM 26622 C CA . ILE A 1 72 ? 2.218 0.816 -8.829 1.00 0.00 73 ILE A CA 19
ATOM 26623 C C . ILE A 1 72 ? 2.122 0.096 -10.171 1.00 0.00 73 ILE A C 19
ATOM 26624 O O . ILE A 1 72 ? 1.360 0.500 -11.048 1.00 0.00 73 ILE A O 19
ATOM 26640 N N . LYS A 1 73 ? 2.900 -0.971 -10.325 1.00 0.00 74 LYS A N 19
ATOM 26641 C CA . LYS A 1 73 ? 2.901 -1.744 -11.564 1.00 0.00 74 LYS A CA 19
ATOM 26642 C C . LYS A 1 73 ? 1.657 -2.625 -11.657 1.00 0.00 74 LYS A C 19
ATOM 26643 O O . LYS A 1 73 ? 0.911 -2.561 -12.636 1.00 0.00 74 LYS A O 19
ATOM 26662 N N . HIS A 1 74 ? 1.436 -3.444 -10.635 1.00 0.00 75 HIS A N 19
ATOM 26663 C CA . HIS A 1 74 ? 0.281 -4.330 -10.608 1.00 0.00 75 HIS A CA 19
ATOM 26664 C C . HIS A 1 74 ? -1.009 -3.530 -10.742 1.00 0.00 75 HIS A C 19
ATOM 26665 O O . HIS A 1 74 ? -2.018 -4.032 -11.235 1.00 0.00 75 HIS A O 19
ATOM 26679 N N . LEU A 1 75 ? -0.964 -2.278 -10.303 1.00 0.00 76 LEU A N 19
ATOM 26680 C CA . LEU A 1 75 ? -2.123 -1.399 -10.372 1.00 0.00 76 LEU A CA 19
ATOM 26681 C C . LEU A 1 75 ? -2.338 -0.897 -11.796 1.00 0.00 76 LEU A C 19
ATOM 26682 O O . LEU A 1 75 ? -3.467 -0.662 -12.219 1.00 0.00 76 LEU A O 19
ATOM 26698 N N . CYS A 1 76 ? -1.244 -0.724 -12.525 1.00 0.00 77 CYS A N 19
ATOM 26699 C CA . CYS A 1 76 ? -1.310 -0.239 -13.900 1.00 0.00 77 CYS A CA 19
ATOM 26700 C C . CYS A 1 76 ? -2.112 -1.188 -14.785 1.00 0.00 77 CYS A C 19
ATOM 26701 O O . CYS A 1 76 ? -2.895 -0.751 -15.629 1.00 0.00 77 CYS A O 19
ATOM 26709 N N . GLU A 1 77 ? -1.904 -2.488 -14.598 1.00 0.00 78 GLU A N 19
ATOM 26710 C CA . GLU A 1 77 ? -2.599 -3.504 -15.390 1.00 0.00 78 GLU A CA 19
ATOM 26711 C C . GLU A 1 77 ? -4.015 -3.759 -14.875 1.00 0.00 78 GLU A C 19
ATOM 26712 O O . GLU A 1 77 ? -4.893 -4.161 -15.636 1.00 0.00 78 GLU A O 19
ATOM 26724 N N . GLU A 1 78 ? -4.231 -3.542 -13.577 1.00 0.00 79 GLU A N 19
ATOM 26725 C CA . GLU A 1 78 ? -5.542 -3.769 -12.963 1.00 0.00 79 GLU A CA 19
ATOM 26726 C C . GLU A 1 78 ? -6.490 -2.589 -13.205 1.00 0.00 79 GLU A C 19
ATOM 26727 O O . GLU A 1 78 ? -7.607 -2.771 -13.687 1.00 0.00 79 GLU A O 19
ATOM 26739 N N . ASP A 1 79 ? -6.042 -1.377 -12.850 1.00 0.00 80 ASP A N 19
ATOM 26740 C CA . ASP A 1 79 ? -6.848 -0.147 -13.006 1.00 0.00 80 ASP A CA 19
ATOM 26741 C C . ASP A 1 79 ? -6.046 0.957 -13.689 1.00 0.00 80 ASP A C 19
ATOM 26742 O O . ASP A 1 79 ? -5.577 1.890 -13.036 1.00 0.00 80 ASP A O 19
ATOM 26751 N N . PRO A 1 80 ? -5.885 0.868 -15.019 1.00 0.00 81 PRO A N 19
ATOM 26752 C CA . PRO A 1 80 ? -5.142 1.868 -15.797 1.00 0.00 81 PRO A CA 19
ATOM 26753 C C . PRO A 1 80 ? -5.634 3.293 -15.522 1.00 0.00 81 PRO A C 19
ATOM 26754 O O . PRO A 1 80 ? -4.867 4.252 -15.615 1.00 0.00 81 PRO A O 19
ATOM 26765 N N . GLN A 1 81 ? -6.914 3.417 -15.185 1.00 0.00 82 GLN A N 19
ATOM 26766 C CA . GLN A 1 81 ? -7.506 4.720 -14.898 1.00 0.00 82 GLN A CA 19
ATOM 26767 C C . GLN A 1 81 ? -6.840 5.358 -13.684 1.00 0.00 82 GLN A C 19
ATOM 26768 O O . GLN A 1 81 ? -6.110 6.338 -13.810 1.00 0.00 82 GLN A O 19
ATOM 26782 N N . LEU A 1 82 ? -7.093 4.795 -12.511 1.00 0.00 83 LEU A N 19
ATOM 26783 C CA . LEU A 1 82 ? -6.508 5.309 -11.279 1.00 0.00 83 LEU A CA 19
ATOM 26784 C C . LEU A 1 82 ? -4.992 5.351 -11.397 1.00 0.00 83 LEU A C 19
ATOM 26785 O O . LEU A 1 82 ? -4.326 6.183 -10.783 1.00 0.00 83 LEU A O 19
ATOM 26801 N N . ALA A 1 83 ? -4.458 4.442 -12.197 1.00 0.00 84 ALA A N 19
ATOM 26802 C CA . ALA A 1 83 ? -3.020 4.361 -12.407 1.00 0.00 84 ALA A CA 19
ATOM 26803 C C . ALA A 1 83 ? -2.483 5.645 -13.025 1.00 0.00 84 ALA A C 19
ATOM 26804 O O . ALA A 1 83 ? -1.274 5.854 -13.089 1.00 0.00 84 ALA A O 19
ATOM 26811 N N . SER A 1 84 ? -3.388 6.505 -13.473 1.00 0.00 85 SER A N 19
ATOM 26812 C CA . SER A 1 84 ? -2.999 7.770 -14.080 1.00 0.00 85 SER A CA 19
ATOM 26813 C C . SER A 1 84 ? -2.402 8.698 -13.031 1.00 0.00 85 SER A C 19
ATOM 26814 O O . SER A 1 84 ? -1.319 9.253 -13.219 1.00 0.00 85 SER A O 19
ATOM 26822 N N . LYS A 1 85 ? -3.112 8.849 -11.915 1.00 0.00 86 LYS A N 19
ATOM 26823 C CA . LYS A 1 85 ? -2.652 9.696 -10.816 1.00 0.00 86 LYS A CA 19
ATOM 26824 C C . LYS A 1 85 ? -1.625 8.951 -9.974 1.00 0.00 86 LYS A C 19
ATOM 26825 O O . LYS A 1 85 ? -1.261 9.392 -8.883 1.00 0.00 86 LYS A O 19
ATOM 26844 N N . MET A 1 86 ? -1.161 7.811 -10.494 1.00 0.00 87 MET A N 19
ATOM 26845 C CA . MET A 1 86 ? -0.168 6.972 -9.810 1.00 0.00 87 MET A CA 19
ATOM 26846 C C . MET A 1 86 ? 0.758 6.304 -10.827 1.00 0.00 87 MET A C 19
ATOM 26847 O O . MET A 1 86 ? 1.490 5.374 -10.494 1.00 0.00 87 MET A O 19
ATOM 26861 N N . GLY A 1 87 ? 0.719 6.790 -12.075 1.00 0.00 88 GLY A N 19
ATOM 26862 C CA . GLY A 1 87 ? 1.552 6.250 -13.161 1.00 0.00 88 GLY A CA 19
ATOM 26863 C C . GLY A 1 87 ? 2.536 7.274 -13.680 1.00 0.00 88 GLY A C 19
ATOM 26864 O O . GLY A 1 87 ? 2.613 7.517 -14.884 1.00 0.00 88 GLY A O 19
ATOM 26868 N N . LEU A 1 88 ? 3.281 7.880 -12.759 1.00 0.00 89 LEU A N 19
ATOM 26869 C CA . LEU A 1 88 ? 4.280 8.904 -13.089 1.00 0.00 89 LEU A CA 19
ATOM 26870 C C . LEU A 1 88 ? 4.941 8.635 -14.447 1.00 0.00 89 LEU A C 19
ATOM 26871 O O . LEU A 1 88 ? 5.277 9.563 -15.182 1.00 0.00 89 LEU A O 19
ATOM 26887 N N . HIS A 1 89 ? 5.119 7.357 -14.763 1.00 0.00 90 HIS A N 19
ATOM 26888 C CA . HIS A 1 89 ? 5.734 6.957 -16.024 1.00 0.00 90 HIS A CA 19
ATOM 26889 C C . HIS A 1 89 ? 5.083 7.680 -17.200 1.00 0.00 90 HIS A C 19
ATOM 26890 O O . HIS A 1 89 ? 3.934 7.335 -17.543 1.00 0.00 90 HIS A O 19
ATOM 26905 N N . ALA A 1 1 ? 13.034 10.256 0.608 1.00 0.00 2 ALA A N 20
ATOM 26906 C CA . ALA A 1 1 ? 13.046 10.096 -0.841 1.00 0.00 2 ALA A CA 20
ATOM 26907 C C . ALA A 1 1 ? 12.178 8.918 -1.270 1.00 0.00 2 ALA A C 20
ATOM 26908 O O . ALA A 1 1 ? 12.368 8.354 -2.347 1.00 0.00 2 ALA A O 20
ATOM 26917 N N . ASP A 1 2 ? 11.225 8.552 -0.419 1.00 0.00 3 ASP A N 20
ATOM 26918 C CA . ASP A 1 2 ? 10.326 7.439 -0.708 1.00 0.00 3 ASP A CA 20
ATOM 26919 C C . ASP A 1 2 ? 9.084 7.501 0.176 1.00 0.00 3 ASP A C 20
ATOM 26920 O O . ASP A 1 2 ? 9.072 6.967 1.285 1.00 0.00 3 ASP A O 20
ATOM 26929 N N . GLN A 1 3 ? 8.038 8.155 -0.326 1.00 0.00 4 GLN A N 20
ATOM 26930 C CA . GLN A 1 3 ? 6.780 8.294 0.410 1.00 0.00 4 GLN A CA 20
ATOM 26931 C C . GLN A 1 3 ? 5.617 8.515 -0.552 1.00 0.00 4 GLN A C 20
ATOM 26932 O O . GLN A 1 3 ? 4.744 9.349 -0.304 1.00 0.00 4 GLN A O 20
ATOM 26946 N N . LEU A 1 4 ? 5.610 7.766 -1.648 1.00 0.00 5 LEU A N 20
ATOM 26947 C CA . LEU A 1 4 ? 4.554 7.882 -2.645 1.00 0.00 5 LEU A CA 20
ATOM 26948 C C . LEU A 1 4 ? 3.194 7.576 -2.032 1.00 0.00 5 LEU A C 20
ATOM 26949 O O . LEU A 1 4 ? 2.333 8.450 -1.951 1.00 0.00 5 LEU A O 20
ATOM 26965 N N . LEU A 1 5 ? 3.000 6.331 -1.602 1.00 0.00 6 LEU A N 20
ATOM 26966 C CA . LEU A 1 5 ? 1.735 5.922 -1.000 1.00 0.00 6 LEU A CA 20
ATOM 26967 C C . LEU A 1 5 ? 1.245 6.969 -0.003 1.00 0.00 6 LEU A C 20
ATOM 26968 O O . LEU A 1 5 ? 0.108 7.435 -0.086 1.00 0.00 6 LEU A O 20
ATOM 26984 N N . ARG A 1 6 ? 2.113 7.336 0.937 1.00 0.00 7 ARG A N 20
ATOM 26985 C CA . ARG A 1 6 ? 1.780 8.330 1.959 1.00 0.00 7 ARG A CA 20
ATOM 26986 C C . ARG A 1 6 ? 0.926 9.462 1.386 1.00 0.00 7 ARG A C 20
ATOM 26987 O O . ARG A 1 6 ? -0.205 9.679 1.821 1.00 0.00 7 ARG A O 20
ATOM 27008 N N . LYS A 1 7 ? 1.475 10.177 0.411 1.00 0.00 8 LYS A N 20
ATOM 27009 C CA . LYS A 1 7 ? 0.761 11.283 -0.217 1.00 0.00 8 LYS A CA 20
ATOM 27010 C C . LYS A 1 7 ? -0.401 10.773 -1.066 1.00 0.00 8 LYS A C 20
ATOM 27011 O O . LYS A 1 7 ? -1.483 11.359 -1.073 1.00 0.00 8 LYS A O 20
ATOM 27030 N N . LYS A 1 8 ? -0.165 9.673 -1.780 1.00 0.00 9 LYS A N 20
ATOM 27031 C CA . LYS A 1 8 ? -1.184 9.070 -2.640 1.00 0.00 9 LYS A CA 20
ATOM 27032 C C . LYS A 1 8 ? -2.108 8.164 -1.834 1.00 0.00 9 LYS A C 20
ATOM 27033 O O . LYS A 1 8 ? -2.742 7.262 -2.382 1.00 0.00 9 LYS A O 20
ATOM 27052 N N . ARG A 1 9 ? -2.177 8.407 -0.529 1.00 0.00 10 ARG A N 20
ATOM 27053 C CA . ARG A 1 9 ? -3.021 7.610 0.354 1.00 0.00 10 ARG A CA 20
ATOM 27054 C C . ARG A 1 9 ? -4.490 7.983 0.192 1.00 0.00 10 ARG A C 20
ATOM 27055 O O . ARG A 1 9 ? -5.353 7.111 0.100 1.00 0.00 10 ARG A O 20
ATOM 27076 N N . ARG A 1 10 ? -4.767 9.283 0.162 1.00 0.00 11 ARG A N 20
ATOM 27077 C CA . ARG A 1 10 ? -6.134 9.770 0.014 1.00 0.00 11 ARG A CA 20
ATOM 27078 C C . ARG A 1 10 ? -6.681 9.463 -1.378 1.00 0.00 11 ARG A C 20
ATOM 27079 O O . ARG A 1 10 ? -7.890 9.324 -1.564 1.00 0.00 11 ARG A O 20
ATOM 27100 N N . ILE A 1 11 ? -5.783 9.366 -2.352 1.00 0.00 12 ILE A N 20
ATOM 27101 C CA . ILE A 1 11 ? -6.173 9.085 -3.728 1.00 0.00 12 ILE A CA 20
ATOM 27102 C C . ILE A 1 11 ? -6.576 7.621 -3.907 1.00 0.00 12 ILE A C 20
ATOM 27103 O O . ILE A 1 11 ? -7.743 7.318 -4.155 1.00 0.00 12 ILE A O 20
ATOM 27119 N N . PHE A 1 12 ? -5.607 6.721 -3.791 1.00 0.00 13 PHE A N 20
ATOM 27120 C CA . PHE A 1 12 ? -5.868 5.295 -3.952 1.00 0.00 13 PHE A CA 20
ATOM 27121 C C . PHE A 1 12 ? -7.056 4.850 -3.103 1.00 0.00 13 PHE A C 20
ATOM 27122 O O . PHE A 1 12 ? -8.025 4.294 -3.619 1.00 0.00 13 PHE A O 20
ATOM 27139 N N . ILE A 1 13 ? -6.973 5.088 -1.799 1.00 0.00 14 ILE A N 20
ATOM 27140 C CA . ILE A 1 13 ? -8.040 4.699 -0.884 1.00 0.00 14 ILE A CA 20
ATOM 27141 C C . ILE A 1 13 ? -9.411 5.111 -1.417 1.00 0.00 14 ILE A C 20
ATOM 27142 O O . ILE A 1 13 ? -10.334 4.298 -1.466 1.00 0.00 14 ILE A O 20
ATOM 27158 N N . HIS A 1 14 ? -9.541 6.380 -1.815 1.00 0.00 15 HIS A N 20
ATOM 27159 C CA . HIS A 1 14 ? -10.803 6.914 -2.348 1.00 0.00 15 HIS A CA 20
ATOM 27160 C C . HIS A 1 14 ? -10.856 6.783 -3.867 1.00 0.00 15 HIS A C 20
ATOM 27161 O O . HIS A 1 14 ? -11.057 7.771 -4.574 1.00 0.00 15 HIS A O 20
ATOM 27175 N N . SER A 1 15 ? -10.672 5.565 -4.365 1.00 0.00 16 SER A N 20
ATOM 27176 C CA . SER A 1 15 ? -10.698 5.323 -5.804 1.00 0.00 16 SER A CA 20
ATOM 27177 C C . SER A 1 15 ? -10.754 3.830 -6.115 1.00 0.00 16 SER A C 20
ATOM 27178 O O . SER A 1 15 ? -11.674 3.360 -6.786 1.00 0.00 16 SER A O 20
ATOM 27186 N N . VAL A 1 16 ? -9.759 3.092 -5.633 1.00 0.00 17 VAL A N 20
ATOM 27187 C CA . VAL A 1 16 ? -9.684 1.652 -5.866 1.00 0.00 17 VAL A CA 20
ATOM 27188 C C . VAL A 1 16 ? -11.058 0.990 -5.777 1.00 0.00 17 VAL A C 20
ATOM 27189 O O . VAL A 1 16 ? -11.755 1.116 -4.770 1.00 0.00 17 VAL A O 20
ATOM 27202 N N . GLY A 1 17 ? -11.439 0.282 -6.840 1.00 0.00 18 GLY A N 20
ATOM 27203 C CA . GLY A 1 17 ? -12.727 -0.396 -6.872 1.00 0.00 18 GLY A CA 20
ATOM 27204 C C . GLY A 1 17 ? -12.695 -1.742 -6.174 1.00 0.00 18 GLY A C 20
ATOM 27205 O O . GLY A 1 17 ? -11.685 -2.445 -6.211 1.00 0.00 18 GLY A O 20
ATOM 27209 N N . ALA A 1 18 ? -13.804 -2.102 -5.537 1.00 0.00 19 ALA A N 20
ATOM 27210 C CA . ALA A 1 18 ? -13.907 -3.372 -4.826 1.00 0.00 19 ALA A CA 20
ATOM 27211 C C . ALA A 1 18 ? -13.289 -4.512 -5.629 1.00 0.00 19 ALA A C 20
ATOM 27212 O O . ALA A 1 18 ? -12.814 -5.495 -5.062 1.00 0.00 19 ALA A O 20
ATOM 27219 N N . GLY A 1 19 ? -13.303 -4.378 -6.951 1.00 0.00 20 GLY A N 20
ATOM 27220 C CA . GLY A 1 19 ? -12.745 -5.411 -7.807 1.00 0.00 20 GLY A CA 20
ATOM 27221 C C . GLY A 1 19 ? -11.229 -5.393 -7.835 1.00 0.00 20 GLY A C 20
ATOM 27222 O O . GLY A 1 19 ? -10.584 -6.355 -7.418 1.00 0.00 20 GLY A O 20
ATOM 27226 N N . THR A 1 20 ? -10.661 -4.301 -8.331 1.00 0.00 21 THR A N 20
ATOM 27227 C CA . THR A 1 20 ? -9.210 -4.163 -8.418 1.00 0.00 21 THR A CA 20
ATOM 27228 C C . THR A 1 20 ? -8.528 -4.670 -7.153 1.00 0.00 21 THR A C 20
ATOM 27229 O O . THR A 1 20 ? -7.436 -5.227 -7.211 1.00 0.00 21 THR A O 20
ATOM 27240 N N . ILE A 1 21 ? -9.170 -4.462 -6.012 1.00 0.00 22 ILE A N 20
ATOM 27241 C CA . ILE A 1 21 ? -8.615 -4.889 -4.733 1.00 0.00 22 ILE A CA 20
ATOM 27242 C C . ILE A 1 21 ? -8.240 -6.367 -4.746 1.00 0.00 22 ILE A C 20
ATOM 27243 O O . ILE A 1 21 ? -7.081 -6.725 -4.540 1.00 0.00 22 ILE A O 20
ATOM 27259 N N . ASN A 1 22 ? -9.227 -7.223 -4.984 1.00 0.00 23 ASN A N 20
ATOM 27260 C CA . ASN A 1 22 ? -8.998 -8.663 -5.015 1.00 0.00 23 ASN A CA 20
ATOM 27261 C C . ASN A 1 22 ? -7.876 -9.028 -5.984 1.00 0.00 23 ASN A C 20
ATOM 27262 O O . ASN A 1 22 ? -7.082 -9.930 -5.715 1.00 0.00 23 ASN A O 20
ATOM 27273 N N . ALA A 1 23 ? -7.818 -8.329 -7.112 1.00 0.00 24 ALA A N 20
ATOM 27274 C CA . ALA A 1 23 ? -6.797 -8.587 -8.123 1.00 0.00 24 ALA A CA 20
ATOM 27275 C C . ALA A 1 23 ? -5.449 -8.003 -7.715 1.00 0.00 24 ALA A C 20
ATOM 27276 O O . ALA A 1 23 ? -4.397 -8.493 -8.129 1.00 0.00 24 ALA A O 20
ATOM 27283 N N . LEU A 1 24 ? -5.488 -6.950 -6.909 1.00 0.00 25 LEU A N 20
ATOM 27284 C CA . LEU A 1 24 ? -4.274 -6.288 -6.452 1.00 0.00 25 LEU A CA 20
ATOM 27285 C C . LEU A 1 24 ? -3.570 -7.111 -5.378 1.00 0.00 25 LEU A C 20
ATOM 27286 O O . LEU A 1 24 ? -2.412 -7.494 -5.544 1.00 0.00 25 LEU A O 20
ATOM 27302 N N . LEU A 1 25 ? -4.269 -7.377 -4.279 1.00 0.00 26 LEU A N 20
ATOM 27303 C CA . LEU A 1 25 ? -3.692 -8.152 -3.187 1.00 0.00 26 LEU A CA 20
ATOM 27304 C C . LEU A 1 25 ? -3.289 -9.537 -3.667 1.00 0.00 26 LEU A C 20
ATOM 27305 O O . LEU A 1 25 ? -2.367 -10.150 -3.128 1.00 0.00 26 LEU A O 20
ATOM 27321 N N . ASP A 1 26 ? -3.979 -10.016 -4.690 1.00 0.00 27 ASP A N 20
ATOM 27322 C CA . ASP A 1 26 ? -3.687 -11.325 -5.259 1.00 0.00 27 ASP A CA 20
ATOM 27323 C C . ASP A 1 26 ? -2.277 -11.348 -5.839 1.00 0.00 27 ASP A C 20
ATOM 27324 O O . ASP A 1 26 ? -1.505 -12.275 -5.592 1.00 0.00 27 ASP A O 20
ATOM 27333 N N . CYS A 1 27 ? -1.948 -10.314 -6.606 1.00 0.00 28 CYS A N 20
ATOM 27334 C CA . CYS A 1 27 ? -0.629 -10.208 -7.219 1.00 0.00 28 CYS A CA 20
ATOM 27335 C C . CYS A 1 27 ? 0.454 -10.105 -6.150 1.00 0.00 28 CYS A C 20
ATOM 27336 O O . CYS A 1 27 ? 1.509 -10.730 -6.261 1.00 0.00 28 CYS A O 20
ATOM 27344 N N . LEU A 1 28 ? 0.187 -9.317 -5.111 1.00 0.00 29 LEU A N 20
ATOM 27345 C CA . LEU A 1 28 ? 1.143 -9.143 -4.024 1.00 0.00 29 LEU A CA 20
ATOM 27346 C C . LEU A 1 28 ? 1.596 -10.497 -3.487 1.00 0.00 29 LEU A C 20
ATOM 27347 O O . LEU A 1 28 ? 2.788 -10.723 -3.277 1.00 0.00 29 LEU A O 20
ATOM 27363 N N . LEU A 1 29 ? 0.641 -11.398 -3.277 1.00 0.00 30 LEU A N 20
ATOM 27364 C CA . LEU A 1 29 ? 0.954 -12.731 -2.776 1.00 0.00 30 LEU A CA 20
ATOM 27365 C C . LEU A 1 29 ? 1.949 -13.419 -3.706 1.00 0.00 30 LEU A C 20
ATOM 27366 O O . LEU A 1 29 ? 2.892 -14.070 -3.254 1.00 0.00 30 LEU A O 20
ATOM 27382 N N . GLU A 1 30 ? 1.738 -13.266 -5.011 1.00 0.00 31 GLU A N 20
ATOM 27383 C CA . GLU A 1 30 ? 2.622 -13.868 -6.001 1.00 0.00 31 GLU A CA 20
ATOM 27384 C C . GLU A 1 30 ? 4.078 -13.538 -5.690 1.00 0.00 31 GLU A C 20
ATOM 27385 O O . GLU A 1 30 ? 4.958 -14.390 -5.810 1.00 0.00 31 GLU A O 20
ATOM 27397 N N . ASP A 1 31 ? 4.323 -12.295 -5.285 1.00 0.00 32 ASP A N 20
ATOM 27398 C CA . ASP A 1 31 ? 5.671 -11.849 -4.951 1.00 0.00 32 ASP A CA 20
ATOM 27399 C C . ASP A 1 31 ? 6.091 -12.375 -3.583 1.00 0.00 32 ASP A C 20
ATOM 27400 O O . ASP A 1 31 ? 7.273 -12.377 -3.243 1.00 0.00 32 ASP A O 20
ATOM 27409 N N . GLU A 1 32 ? 5.110 -12.821 -2.803 1.00 0.00 33 GLU A N 20
ATOM 27410 C CA . GLU A 1 32 ? 5.368 -13.354 -1.469 1.00 0.00 33 GLU A CA 20
ATOM 27411 C C . GLU A 1 32 ? 5.874 -12.263 -0.531 1.00 0.00 33 GLU A C 20
ATOM 27412 O O . GLU A 1 32 ? 6.680 -12.525 0.363 1.00 0.00 33 GLU A O 20
ATOM 27424 N N . VAL A 1 33 ? 5.400 -11.037 -0.739 1.00 0.00 34 VAL A N 20
ATOM 27425 C CA . VAL A 1 33 ? 5.808 -9.906 0.090 1.00 0.00 34 VAL A CA 20
ATOM 27426 C C . VAL A 1 33 ? 5.099 -9.928 1.443 1.00 0.00 34 VAL A C 20
ATOM 27427 O O . VAL A 1 33 ? 5.728 -9.738 2.484 1.00 0.00 34 VAL A O 20
ATOM 27440 N N . ILE A 1 34 ? 3.784 -10.165 1.425 1.00 0.00 35 ILE A N 20
ATOM 27441 C CA . ILE A 1 34 ? 2.981 -10.217 2.653 1.00 0.00 35 ILE A CA 20
ATOM 27442 C C . ILE A 1 34 ? 2.962 -11.637 3.218 1.00 0.00 35 ILE A C 20
ATOM 27443 O O . ILE A 1 34 ? 3.147 -12.612 2.488 1.00 0.00 35 ILE A O 20
ATOM 27459 N N . SER A 1 35 ? 2.724 -11.741 4.528 1.00 0.00 36 SER A N 20
ATOM 27460 C CA . SER A 1 35 ? 2.660 -13.033 5.229 1.00 0.00 36 SER A CA 20
ATOM 27461 C C . SER A 1 35 ? 1.214 -13.434 5.460 1.00 0.00 36 SER A C 20
ATOM 27462 O O . SER A 1 35 ? 0.318 -12.589 5.450 1.00 0.00 36 SER A O 20
ATOM 27470 N N . GLN A 1 36 ? 0.986 -14.722 5.684 1.00 0.00 37 GLN A N 20
ATOM 27471 C CA . GLN A 1 36 ? -0.360 -15.217 5.935 1.00 0.00 37 GLN A CA 20
ATOM 27472 C C . GLN A 1 36 ? -1.051 -14.342 6.981 1.00 0.00 37 GLN A C 20
ATOM 27473 O O . GLN A 1 36 ? -2.274 -14.215 6.997 1.00 0.00 37 GLN A O 20
ATOM 27487 N N . GLU A 1 37 ? -0.243 -13.728 7.844 1.00 0.00 38 GLU A N 20
ATOM 27488 C CA . GLU A 1 37 ? -0.762 -12.855 8.890 1.00 0.00 38 GLU A CA 20
ATOM 27489 C C . GLU A 1 37 ? -1.331 -11.574 8.292 1.00 0.00 38 GLU A C 20
ATOM 27490 O O . GLU A 1 37 ? -2.465 -11.194 8.579 1.00 0.00 38 GLU A O 20
ATOM 27502 N N . ASP A 1 38 ? -0.540 -10.913 7.453 1.00 0.00 39 ASP A N 20
ATOM 27503 C CA . ASP A 1 38 ? -0.976 -9.679 6.812 1.00 0.00 39 ASP A CA 20
ATOM 27504 C C . ASP A 1 38 ? -2.131 -9.963 5.857 1.00 0.00 39 ASP A C 20
ATOM 27505 O O . ASP A 1 38 ? -3.078 -9.184 5.756 1.00 0.00 39 ASP A O 20
ATOM 27514 N N . MET A 1 39 ? -2.054 -11.093 5.168 1.00 0.00 40 MET A N 20
ATOM 27515 C CA . MET A 1 39 ? -3.105 -11.480 4.243 1.00 0.00 40 MET A CA 20
ATOM 27516 C C . MET A 1 39 ? -4.439 -11.534 4.976 1.00 0.00 40 MET A C 20
ATOM 27517 O O . MET A 1 39 ? -5.495 -11.295 4.390 1.00 0.00 40 MET A O 20
ATOM 27531 N N . ASN A 1 40 ? -4.374 -11.840 6.269 1.00 0.00 41 ASN A N 20
ATOM 27532 C CA . ASN A 1 40 ? -5.570 -11.918 7.102 1.00 0.00 41 ASN A CA 20
ATOM 27533 C C . ASN A 1 40 ? -6.135 -10.528 7.381 1.00 0.00 41 ASN A C 20
ATOM 27534 O O . ASN A 1 40 ? -7.349 -10.326 7.343 1.00 0.00 41 ASN A O 20
ATOM 27545 N N . LYS A 1 41 ? -5.255 -9.570 7.667 1.00 0.00 42 LYS A N 20
ATOM 27546 C CA . LYS A 1 41 ? -5.690 -8.207 7.955 1.00 0.00 42 LYS A CA 20
ATOM 27547 C C . LYS A 1 41 ? -6.684 -7.729 6.896 1.00 0.00 42 LYS A C 20
ATOM 27548 O O . LYS A 1 41 ? -7.752 -7.214 7.222 1.00 0.00 42 LYS A O 20
ATOM 27567 N N . VAL A 1 42 ? -6.324 -7.903 5.628 1.00 0.00 43 VAL A N 20
ATOM 27568 C CA . VAL A 1 42 ? -7.190 -7.485 4.530 1.00 0.00 43 VAL A CA 20
ATOM 27569 C C . VAL A 1 42 ? -8.383 -8.423 4.376 1.00 0.00 43 VAL A C 20
ATOM 27570 O O . VAL A 1 42 ? -9.532 -7.982 4.345 1.00 0.00 43 VAL A O 20
ATOM 27583 N N . ARG A 1 43 ? -8.102 -9.716 4.271 1.00 0.00 44 ARG A N 20
ATOM 27584 C CA . ARG A 1 43 ? -9.155 -10.714 4.111 1.00 0.00 44 ARG A CA 20
ATOM 27585 C C . ARG A 1 43 ? -10.166 -10.627 5.250 1.00 0.00 44 ARG A C 20
ATOM 27586 O O . ARG A 1 43 ? -11.245 -11.213 5.190 1.00 0.00 44 ARG A O 20
ATOM 27607 N N . ASP A 1 44 ? -9.804 -9.888 6.288 1.00 0.00 45 ASP A N 20
ATOM 27608 C CA . ASP A 1 44 ? -10.674 -9.716 7.446 1.00 0.00 45 ASP A CA 20
ATOM 27609 C C . ASP A 1 44 ? -11.961 -8.994 7.056 1.00 0.00 45 ASP A C 20
ATOM 27610 O O . ASP A 1 44 ? -12.929 -8.973 7.819 1.00 0.00 45 ASP A O 20
ATOM 27619 N N . GLU A 1 45 ? -11.965 -8.402 5.867 1.00 0.00 46 GLU A N 20
ATOM 27620 C CA . GLU A 1 45 ? -13.132 -7.676 5.376 1.00 0.00 46 GLU A CA 20
ATOM 27621 C C . GLU A 1 45 ? -13.717 -6.786 6.467 1.00 0.00 46 GLU A C 20
ATOM 27622 O O . GLU A 1 45 ? -14.849 -6.989 6.908 1.00 0.00 46 GLU A O 20
ATOM 27634 N N . ASN A 1 46 ? -12.938 -5.800 6.899 1.00 0.00 47 ASN A N 20
ATOM 27635 C CA . ASN A 1 46 ? -13.376 -4.878 7.939 1.00 0.00 47 ASN A CA 20
ATOM 27636 C C . ASN A 1 46 ? -14.750 -4.299 7.614 1.00 0.00 47 ASN A C 20
ATOM 27637 O O . ASN A 1 46 ? -15.725 -4.551 8.322 1.00 0.00 47 ASN A O 20
ATOM 27648 N N . ASP A 1 47 ? -14.821 -3.521 6.537 1.00 0.00 48 ASP A N 20
ATOM 27649 C CA . ASP A 1 47 ? -16.073 -2.903 6.115 1.00 0.00 48 ASP A CA 20
ATOM 27650 C C . ASP A 1 47 ? -16.009 -2.505 4.645 1.00 0.00 48 ASP A C 20
ATOM 27651 O O . ASP A 1 47 ? -15.439 -3.220 3.821 1.00 0.00 48 ASP A O 20
ATOM 27660 N N . THR A 1 48 ? -16.598 -1.362 4.326 1.00 0.00 49 THR A N 20
ATOM 27661 C CA . THR A 1 48 ? -16.612 -0.862 2.956 1.00 0.00 49 THR A CA 20
ATOM 27662 C C . THR A 1 48 ? -15.196 -0.738 2.403 1.00 0.00 49 THR A C 20
ATOM 27663 O O . THR A 1 48 ? -14.222 -0.749 3.156 1.00 0.00 49 THR A O 20
ATOM 27674 N N . VAL A 1 49 ? -15.090 -0.621 1.084 1.00 0.00 50 VAL A N 20
ATOM 27675 C CA . VAL A 1 49 ? -13.794 -0.495 0.430 1.00 0.00 50 VAL A CA 20
ATOM 27676 C C . VAL A 1 49 ? -12.908 0.511 1.164 1.00 0.00 50 VAL A C 20
ATOM 27677 O O . VAL A 1 49 ? -11.687 0.373 1.188 1.00 0.00 50 VAL A O 20
ATOM 27690 N N . MET A 1 50 ? -13.528 1.524 1.754 1.00 0.00 51 MET A N 20
ATOM 27691 C CA . MET A 1 50 ? -12.785 2.546 2.477 1.00 0.00 51 MET A CA 20
ATOM 27692 C C . MET A 1 50 ? -11.872 1.917 3.524 1.00 0.00 51 MET A C 20
ATOM 27693 O O . MET A 1 50 ? -10.739 2.356 3.717 1.00 0.00 51 MET A O 20
ATOM 27707 N N . ASP A 1 51 ? -12.374 0.885 4.202 1.00 0.00 52 ASP A N 20
ATOM 27708 C CA . ASP A 1 51 ? -11.608 0.187 5.239 1.00 0.00 52 ASP A CA 20
ATOM 27709 C C . ASP A 1 51 ? -10.681 -0.864 4.628 1.00 0.00 52 ASP A C 20
ATOM 27710 O O . ASP A 1 51 ? -9.527 -0.996 5.033 1.00 0.00 52 ASP A O 20
ATOM 27719 N N . LYS A 1 52 ? -11.195 -1.613 3.655 1.00 0.00 53 LYS A N 20
ATOM 27720 C CA . LYS A 1 52 ? -10.410 -2.653 2.996 1.00 0.00 53 LYS A CA 20
ATOM 27721 C C . LYS A 1 52 ? -9.165 -2.070 2.341 1.00 0.00 53 LYS A C 20
ATOM 27722 O O . LYS A 1 52 ? -8.104 -2.695 2.335 1.00 0.00 53 LYS A O 20
ATOM 27741 N N . ALA A 1 53 ? -9.302 -0.874 1.779 1.00 0.00 54 ALA A N 20
ATOM 27742 C CA . ALA A 1 53 ? -8.191 -0.208 1.110 1.00 0.00 54 ALA A CA 20
ATOM 27743 C C . ALA A 1 53 ? -7.222 0.411 2.114 1.00 0.00 54 ALA A C 20
ATOM 27744 O O . ALA A 1 53 ? -6.009 0.392 1.911 1.00 0.00 54 ALA A O 20
ATOM 27751 N N . ARG A 1 54 ? -7.767 0.963 3.193 1.00 0.00 55 ARG A N 20
ATOM 27752 C CA . ARG A 1 54 ? -6.952 1.595 4.228 1.00 0.00 55 ARG A CA 20
ATOM 27753 C C . ARG A 1 54 ? -5.814 0.679 4.679 1.00 0.00 55 ARG A C 20
ATOM 27754 O O . ARG A 1 54 ? -4.648 1.075 4.683 1.00 0.00 55 ARG A O 20
ATOM 27775 N N . VAL A 1 55 ? -6.158 -0.544 5.069 1.00 0.00 56 VAL A N 20
ATOM 27776 C CA . VAL A 1 55 ? -5.164 -1.504 5.533 1.00 0.00 56 VAL A CA 20
ATOM 27777 C C . VAL A 1 55 ? -4.293 -2.019 4.389 1.00 0.00 56 VAL A C 20
ATOM 27778 O O . VAL A 1 55 ? -3.089 -2.212 4.555 1.00 0.00 56 VAL A O 20
ATOM 27791 N N . LEU A 1 56 ? -4.904 -2.252 3.232 1.00 0.00 57 LEU A N 20
ATOM 27792 C CA . LEU A 1 56 ? -4.175 -2.759 2.074 1.00 0.00 57 LEU A CA 20
ATOM 27793 C C . LEU A 1 56 ? -2.969 -1.884 1.745 1.00 0.00 57 LEU A C 20
ATOM 27794 O O . LEU A 1 56 ? -1.831 -2.354 1.751 1.00 0.00 57 LEU A O 20
ATOM 27810 N N . ILE A 1 57 ? -3.222 -0.615 1.445 1.00 0.00 58 ILE A N 20
ATOM 27811 C CA . ILE A 1 57 ? -2.150 0.314 1.101 1.00 0.00 58 ILE A CA 20
ATOM 27812 C C . ILE A 1 57 ? -1.100 0.400 2.207 1.00 0.00 58 ILE A C 20
ATOM 27813 O O . ILE A 1 57 ? 0.100 0.431 1.931 1.00 0.00 58 ILE A O 20
ATOM 27829 N N . ASP A 1 58 ? -1.553 0.441 3.455 1.00 0.00 59 ASP A N 20
ATOM 27830 C CA . ASP A 1 58 ? -0.643 0.526 4.594 1.00 0.00 59 ASP A CA 20
ATOM 27831 C C . ASP A 1 58 ? 0.269 -0.696 4.661 1.00 0.00 59 ASP A C 20
ATOM 27832 O O . ASP A 1 58 ? 1.492 -0.577 4.596 1.00 0.00 59 ASP A O 20
ATOM 27841 N N . LEU A 1 59 ? -0.340 -1.869 4.794 1.00 0.00 60 LEU A N 20
ATOM 27842 C CA . LEU A 1 59 ? 0.403 -3.124 4.874 1.00 0.00 60 LEU A CA 20
ATOM 27843 C C . LEU A 1 59 ? 1.568 -3.145 3.887 1.00 0.00 60 LEU A C 20
ATOM 27844 O O . LEU A 1 59 ? 2.687 -3.518 4.240 1.00 0.00 60 LEU A O 20
ATOM 27860 N N . VAL A 1 60 ? 1.298 -2.743 2.649 1.00 0.00 61 VAL A N 20
ATOM 27861 C CA . VAL A 1 60 ? 2.323 -2.717 1.611 1.00 0.00 61 VAL A CA 20
ATOM 27862 C C . VAL A 1 60 ? 3.514 -1.866 2.038 1.00 0.00 61 VAL A C 20
ATOM 27863 O O . VAL A 1 60 ? 4.619 -2.375 2.228 1.00 0.00 61 VAL A O 20
ATOM 27876 N N . THR A 1 61 ? 3.280 -0.567 2.184 1.00 0.00 62 THR A N 20
ATOM 27877 C CA . THR A 1 61 ? 4.331 0.361 2.585 1.00 0.00 62 THR A CA 20
ATOM 27878 C C . THR A 1 61 ? 5.156 -0.203 3.737 1.00 0.00 62 THR A C 20
ATOM 27879 O O . THR A 1 61 ? 6.386 -0.218 3.684 1.00 0.00 62 THR A O 20
ATOM 27890 N N . GLY A 1 62 ? 4.472 -0.666 4.777 1.00 0.00 63 GLY A N 20
ATOM 27891 C CA . GLY A 1 62 ? 5.157 -1.223 5.928 1.00 0.00 63 GLY A CA 20
ATOM 27892 C C . GLY A 1 62 ? 6.308 -2.131 5.540 1.00 0.00 63 GLY A C 20
ATOM 27893 O O . GLY A 1 62 ? 7.372 -2.093 6.157 1.00 0.00 63 GLY A O 20
ATOM 27897 N N . LYS A 1 63 ? 6.094 -2.952 4.514 1.00 0.00 64 LYS A N 20
ATOM 27898 C CA . LYS A 1 63 ? 7.121 -3.877 4.044 1.00 0.00 64 LYS A CA 20
ATOM 27899 C C . LYS A 1 63 ? 8.174 -3.150 3.215 1.00 0.00 64 LYS A C 20
ATOM 27900 O O . LYS A 1 63 ? 8.796 -3.738 2.330 1.00 0.00 64 LYS A O 20
ATOM 27919 N N . GLY A 1 64 ? 8.370 -1.869 3.509 1.00 0.00 65 GLY A N 20
ATOM 27920 C CA . GLY A 1 64 ? 9.351 -1.078 2.783 1.00 0.00 65 GLY A CA 20
ATOM 27921 C C . GLY A 1 64 ? 8.848 -0.625 1.427 1.00 0.00 65 GLY A C 20
ATOM 27922 O O . GLY A 1 64 ? 7.778 -1.043 0.984 1.00 0.00 65 GLY A O 20
ATOM 27926 N N . PRO A 1 65 ? 9.609 0.243 0.742 1.00 0.00 66 PRO A N 20
ATOM 27927 C CA . PRO A 1 65 ? 9.234 0.762 -0.578 1.00 0.00 66 PRO A CA 20
ATOM 27928 C C . PRO A 1 65 ? 9.482 -0.257 -1.692 1.00 0.00 66 PRO A C 20
ATOM 27929 O O . PRO A 1 65 ? 8.993 -0.099 -2.809 1.00 0.00 66 PRO A O 20
ATOM 27940 N N . LYS A 1 66 ? 10.240 -1.303 -1.377 1.00 0.00 67 LYS A N 20
ATOM 27941 C CA . LYS A 1 66 ? 10.544 -2.342 -2.353 1.00 0.00 67 LYS A CA 20
ATOM 27942 C C . LYS A 1 66 ? 9.262 -2.984 -2.866 1.00 0.00 67 LYS A C 20
ATOM 27943 O O . LYS A 1 66 ? 9.219 -3.514 -3.977 1.00 0.00 67 LYS A O 20
ATOM 27962 N N . SER A 1 67 ? 8.218 -2.930 -2.044 1.00 0.00 68 SER A N 20
ATOM 27963 C CA . SER A 1 67 ? 6.920 -3.502 -2.399 1.00 0.00 68 SER A CA 20
ATOM 27964 C C . SER A 1 67 ? 6.131 -2.550 -3.294 1.00 0.00 68 SER A C 20
ATOM 27965 O O . SER A 1 67 ? 5.328 -2.984 -4.121 1.00 0.00 68 SER A O 20
ATOM 27973 N N . CYS A 1 68 ? 6.358 -1.253 -3.117 1.00 0.00 69 CYS A N 20
ATOM 27974 C CA . CYS A 1 68 ? 5.662 -0.239 -3.901 1.00 0.00 69 CYS A CA 20
ATOM 27975 C C . CYS A 1 68 ? 5.805 -0.504 -5.398 1.00 0.00 69 CYS A C 20
ATOM 27976 O O . CYS A 1 68 ? 4.820 -0.501 -6.135 1.00 0.00 69 CYS A O 20
ATOM 27984 N N . CYS A 1 69 ? 7.040 -0.728 -5.839 1.00 0.00 70 CYS A N 20
ATOM 27985 C CA . CYS A 1 69 ? 7.315 -0.989 -7.248 1.00 0.00 70 CYS A CA 20
ATOM 27986 C C . CYS A 1 69 ? 6.275 -1.928 -7.854 1.00 0.00 70 CYS A C 20
ATOM 27987 O O . CYS A 1 69 ? 5.765 -1.683 -8.946 1.00 0.00 70 CYS A O 20
ATOM 27995 N N . LYS A 1 70 ? 5.967 -3.005 -7.137 1.00 0.00 71 LYS A N 20
ATOM 27996 C CA . LYS A 1 70 ? 4.991 -3.984 -7.606 1.00 0.00 71 LYS A CA 20
ATOM 27997 C C . LYS A 1 70 ? 3.566 -3.468 -7.434 1.00 0.00 71 LYS A C 20
ATOM 27998 O O . LYS A 1 70 ? 2.659 -3.862 -8.167 1.00 0.00 71 LYS A O 20
ATOM 28017 N N . PHE A 1 71 ? 3.375 -2.590 -6.457 1.00 0.00 72 PHE A N 20
ATOM 28018 C CA . PHE A 1 71 ? 2.058 -2.024 -6.181 1.00 0.00 72 PHE A CA 20
ATOM 28019 C C . PHE A 1 71 ? 1.616 -1.077 -7.293 1.00 0.00 72 PHE A C 20
ATOM 28020 O O . PHE A 1 71 ? 0.525 -1.221 -7.846 1.00 0.00 72 PHE A O 20
ATOM 28037 N N . ILE A 1 72 ? 2.463 -0.103 -7.611 1.00 0.00 73 ILE A N 20
ATOM 28038 C CA . ILE A 1 72 ? 2.152 0.872 -8.652 1.00 0.00 73 ILE A CA 20
ATOM 28039 C C . ILE A 1 72 ? 2.014 0.211 -10.019 1.00 0.00 73 ILE A C 20
ATOM 28040 O O . ILE A 1 72 ? 1.192 0.625 -10.838 1.00 0.00 73 ILE A O 20
ATOM 28056 N N . LYS A 1 73 ? 2.823 -0.815 -10.264 1.00 0.00 74 LYS A N 20
ATOM 28057 C CA . LYS A 1 73 ? 2.788 -1.526 -11.538 1.00 0.00 74 LYS A CA 20
ATOM 28058 C C . LYS A 1 73 ? 1.547 -2.408 -11.638 1.00 0.00 74 LYS A C 20
ATOM 28059 O O . LYS A 1 73 ? 0.662 -2.161 -12.457 1.00 0.00 74 LYS A O 20
ATOM 28078 N N . HIS A 1 74 ? 1.488 -3.441 -10.802 1.00 0.00 75 HIS A N 20
ATOM 28079 C CA . HIS A 1 74 ? 0.356 -4.360 -10.799 1.00 0.00 75 HIS A CA 20
ATOM 28080 C C . HIS A 1 74 ? -0.964 -3.604 -10.894 1.00 0.00 75 HIS A C 20
ATOM 28081 O O . HIS A 1 74 ? -1.961 -4.133 -11.388 1.00 0.00 75 HIS A O 20
ATOM 28095 N N . LEU A 1 75 ? -0.965 -2.364 -10.417 1.00 0.00 76 LEU A N 20
ATOM 28096 C CA . LEU A 1 75 ? -2.163 -1.531 -10.446 1.00 0.00 76 LEU A CA 20
ATOM 28097 C C . LEU A 1 75 ? -2.422 -0.992 -11.850 1.00 0.00 76 LEU A C 20
ATOM 28098 O O . LEU A 1 75 ? -3.499 -1.186 -12.411 1.00 0.00 76 LEU A O 20
ATOM 28114 N N . CYS A 1 76 ? -1.428 -0.311 -12.409 1.00 0.00 77 CYS A N 20
ATOM 28115 C CA . CYS A 1 76 ? -1.547 0.263 -13.746 1.00 0.00 77 CYS A CA 20
ATOM 28116 C C . CYS A 1 76 ? -2.237 -0.698 -14.708 1.00 0.00 77 CYS A C 20
ATOM 28117 O O . CYS A 1 76 ? -2.938 -0.274 -15.627 1.00 0.00 77 CYS A O 20
ATOM 28125 N N . GLU A 1 77 ? -2.030 -1.995 -14.498 1.00 0.00 78 GLU A N 20
ATOM 28126 C CA . GLU A 1 77 ? -2.628 -3.019 -15.354 1.00 0.00 78 GLU A CA 20
ATOM 28127 C C . GLU A 1 77 ? -4.092 -3.265 -14.998 1.00 0.00 78 GLU A C 20
ATOM 28128 O O . GLU A 1 77 ? -4.948 -3.350 -15.879 1.00 0.00 78 GLU A O 20
ATOM 28140 N N . GLU A 1 78 ? -4.372 -3.390 -13.706 1.00 0.00 79 GLU A N 20
ATOM 28141 C CA . GLU A 1 78 ? -5.732 -3.641 -13.240 1.00 0.00 79 GLU A CA 20
ATOM 28142 C C . GLU A 1 78 ? -6.622 -2.413 -13.413 1.00 0.00 79 GLU A C 20
ATOM 28143 O O . GLU A 1 78 ? -7.694 -2.491 -14.013 1.00 0.00 79 GLU A O 20
ATOM 28155 N N . ASP A 1 79 ? -6.175 -1.273 -12.869 1.00 0.00 80 ASP A N 20
ATOM 28156 C CA . ASP A 1 79 ? -6.920 0.001 -12.931 1.00 0.00 80 ASP A CA 20
ATOM 28157 C C . ASP A 1 79 ? -6.097 1.086 -13.642 1.00 0.00 80 ASP A C 20
ATOM 28158 O O . ASP A 1 79 ? -5.249 1.717 -13.011 1.00 0.00 80 ASP A O 20
ATOM 28167 N N . PRO A 1 80 ? -6.310 1.336 -14.958 1.00 0.00 81 PRO A N 20
ATOM 28168 C CA . PRO A 1 80 ? -5.549 2.358 -15.680 1.00 0.00 81 PRO A CA 20
ATOM 28169 C C . PRO A 1 80 ? -6.137 3.754 -15.481 1.00 0.00 81 PRO A C 20
ATOM 28170 O O . PRO A 1 80 ? -5.501 4.758 -15.800 1.00 0.00 81 PRO A O 20
ATOM 28181 N N . GLN A 1 81 ? -7.353 3.808 -14.941 1.00 0.00 82 GLN A N 20
ATOM 28182 C CA . GLN A 1 81 ? -8.020 5.080 -14.688 1.00 0.00 82 GLN A CA 20
ATOM 28183 C C . GLN A 1 81 ? -7.413 5.762 -13.468 1.00 0.00 82 GLN A C 20
ATOM 28184 O O . GLN A 1 81 ? -6.904 6.878 -13.555 1.00 0.00 82 GLN A O 20
ATOM 28198 N N . LEU A 1 82 ? -7.460 5.074 -12.332 1.00 0.00 83 LEU A N 20
ATOM 28199 C CA . LEU A 1 82 ? -6.903 5.601 -11.093 1.00 0.00 83 LEU A CA 20
ATOM 28200 C C . LEU A 1 82 ? -5.391 5.749 -11.233 1.00 0.00 83 LEU A C 20
ATOM 28201 O O . LEU A 1 82 ? -4.819 6.787 -10.901 1.00 0.00 83 LEU A O 20
ATOM 28217 N N . ALA A 1 83 ? -4.751 4.702 -11.737 1.00 0.00 84 ALA A N 20
ATOM 28218 C CA . ALA A 1 83 ? -3.308 4.711 -11.929 1.00 0.00 84 ALA A CA 20
ATOM 28219 C C . ALA A 1 83 ? -2.873 5.959 -12.682 1.00 0.00 84 ALA A C 20
ATOM 28220 O O . ALA A 1 83 ? -1.684 6.266 -12.763 1.00 0.00 84 ALA A O 20
ATOM 28227 N N . SER A 1 84 ? -3.846 6.682 -13.223 1.00 0.00 85 SER A N 20
ATOM 28228 C CA . SER A 1 84 ? -3.567 7.902 -13.963 1.00 0.00 85 SER A CA 20
ATOM 28229 C C . SER A 1 84 ? -2.803 8.880 -13.085 1.00 0.00 85 SER A C 20
ATOM 28230 O O . SER A 1 84 ? -1.877 9.552 -13.538 1.00 0.00 85 SER A O 20
ATOM 28238 N N . LYS A 1 85 ? -3.193 8.935 -11.815 1.00 0.00 86 LYS A N 20
ATOM 28239 C CA . LYS A 1 85 ? -2.543 9.813 -10.846 1.00 0.00 86 LYS A CA 20
ATOM 28240 C C . LYS A 1 85 ? -1.248 9.175 -10.351 1.00 0.00 86 LYS A C 20
ATOM 28241 O O . LYS A 1 85 ? -0.270 9.867 -10.068 1.00 0.00 86 LYS A O 20
ATOM 28260 N N . MET A 1 86 ? -1.251 7.841 -10.257 1.00 0.00 87 MET A N 20
ATOM 28261 C CA . MET A 1 86 ? -0.082 7.076 -9.807 1.00 0.00 87 MET A CA 20
ATOM 28262 C C . MET A 1 86 ? 0.796 6.694 -10.999 1.00 0.00 87 MET A C 20
ATOM 28263 O O . MET A 1 86 ? 1.751 5.931 -10.865 1.00 0.00 87 MET A O 20
ATOM 28277 N N . GLY A 1 87 ? 0.456 7.238 -12.171 1.00 0.00 88 GLY A N 20
ATOM 28278 C CA . GLY A 1 87 ? 1.206 6.966 -13.394 1.00 0.00 88 GLY A CA 20
ATOM 28279 C C . GLY A 1 87 ? 2.295 7.991 -13.623 1.00 0.00 88 GLY A C 20
ATOM 28280 O O . GLY A 1 87 ? 2.527 8.427 -14.750 1.00 0.00 88 GLY A O 20
ATOM 28284 N N . LEU A 1 88 ? 2.957 8.382 -12.536 1.00 0.00 89 LEU A N 20
ATOM 28285 C CA . LEU A 1 88 ? 4.032 9.376 -12.581 1.00 0.00 89 LEU A CA 20
ATOM 28286 C C . LEU A 1 88 ? 4.857 9.251 -13.866 1.00 0.00 89 LEU A C 20
ATOM 28287 O O . LEU A 1 88 ? 5.146 10.243 -14.535 1.00 0.00 89 LEU A O 20
ATOM 28303 N N . HIS A 1 89 ? 5.222 8.013 -14.201 1.00 0.00 90 HIS A N 20
ATOM 28304 C CA . HIS A 1 89 ? 6.008 7.725 -15.407 1.00 0.00 90 HIS A CA 20
ATOM 28305 C C . HIS A 1 89 ? 5.089 7.520 -16.609 1.00 0.00 90 HIS A C 20
ATOM 28306 O O . HIS A 1 89 ? 5.187 6.454 -17.254 1.00 0.00 90 HIS A O 20
#